Protein AF-0000000077594437 (afdb_homodimer)

Radius of gyration: 41.28 Å; Cα contacts (8 Å, |Δi|>4): 2287; chains: 2; bounding box: 110×115×77 Å

Solvent-accessible surface area (backbone atoms only — not comparable to full-atom values): 88871 Å² total; per-residue (Å²): 110,77,14,43,27,43,36,61,64,101,54,36,37,74,37,64,51,78,76,77,80,55,90,90,50,64,55,70,51,54,50,33,47,75,68,47,24,48,58,62,40,75,85,74,54,47,40,32,35,25,56,63,39,52,51,49,50,52,50,37,29,69,53,51,55,40,50,60,59,35,50,43,50,41,42,27,34,59,52,30,69,74,44,34,81,76,46,81,87,55,49,68,52,52,44,57,38,49,54,54,49,50,53,52,50,44,25,61,79,50,71,53,81,68,92,76,79,78,45,72,17,57,57,37,64,70,63,46,45,54,78,33,51,79,55,24,40,37,80,87,70,43,47,84,89,78,48,68,61,51,76,59,29,52,46,36,25,46,54,75,41,64,71,49,32,29,45,51,65,92,59,68,84,74,59,72,72,90,77,72,15,26,26,29,39,41,40,59,68,64,50,52,51,43,58,70,70,50,77,86,75,84,75,80,69,90,49,72,67,37,60,61,54,57,62,42,37,52,70,55,87,68,35,52,24,45,13,33,34,40,36,27,33,36,82,80,55,26,58,36,43,22,7,29,38,71,15,56,52,15,68,46,66,70,51,51,48,49,22,49,25,36,38,49,45,58,61,51,71,36,52,84,66,90,76,64,40,42,34,35,41,26,22,80,56,30,87,67,55,53,73,50,40,67,58,47,24,66,70,34,90,84,37,55,61,68,90,36,49,76,41,67,22,28,16,40,79,55,40,54,47,46,51,73,76,48,43,42,30,22,36,43,70,68,39,83,67,44,29,86,47,52,55,59,43,61,63,66,57,42,57,70,56,57,68,41,25,78,72,36,21,80,41,52,71,52,54,34,50,52,54,47,35,50,46,50,43,46,52,33,48,56,46,59,58,47,39,62,68,51,49,50,54,49,44,57,52,34,54,56,50,27,54,56,31,43,51,54,31,50,61,52,54,74,74,51,54,70,67,56,50,53,54,51,50,50,50,50,54,48,18,56,70,66,36,46,75,47,28,42,68,69,43,78,75,68,67,69,60,56,38,50,64,45,48,45,50,50,48,50,50,48,46,61,66,64,66,65,81,79,78,55,51,66,56,48,51,49,51,48,50,52,48,51,51,49,24,51,51,47,50,49,50,54,56,70,55,42,98,73,53,51,71,67,50,47,48,50,51,50,50,50,38,50,54,44,39,52,50,51,50,51,47,52,57,50,38,26,73,74,68,64,52,75,83,82,78,82,81,71,84,72,77,75,78,71,73,80,72,81,75,77,76,82,76,76,76,74,76,73,70,70,78,63,74,80,69,76,59,66,84,60,64,87,73,64,79,88,53,55,51,63,66,47,82,73,91,44,66,46,55,39,52,69,65,53,27,58,75,68,64,36,54,66,57,35,52,52,44,47,55,45,34,50,20,43,34,51,50,19,51,51,49,25,50,48,23,46,43,44,22,18,16,31,41,52,50,27,42,65,60,32,78,50,64,69,45,22,50,47,19,43,48,47,24,46,45,20,48,50,45,24,49,48,20,47,49,52,28,51,50,31,40,50,38,27,43,53,66,72,67,23,86,83,63,76,86,78,47,64,78,67,49,58,48,44,64,63,54,71,36,31,63,55,42,82,82,64,61,84,70,70,66,37,53,87,77,50,73,62,39,64,91,46,60,88,79,40,63,78,34,71,63,35,49,49,49,52,46,36,54,46,51,51,33,44,35,51,24,49,27,30,51,45,32,51,56,48,48,50,47,25,54,40,18,28,42,37,27,25,46,43,51,16,51,52,27,44,52,49,29,72,70,50,85,49,69,70,55,26,54,48,24,46,51,50,16,48,53,27,44,48,49,31,52,50,46,53,49,52,43,57,70,64,72,43,62,74,54,45,72,65,102,110,77,12,42,25,39,38,60,64,101,56,35,37,76,36,65,48,75,77,79,80,55,90,90,50,63,56,69,51,55,50,32,47,75,69,47,24,48,58,62,38,76,85,76,54,46,40,32,35,27,55,64,40,51,51,48,49,52,50,37,29,69,53,51,57,38,48,60,59,35,50,43,50,44,42,25,34,60,52,31,70,75,43,34,80,76,45,80,84,54,48,68,50,51,43,55,40,49,52,54,48,51,51,52,51,44,25,61,77,51,71,53,81,66,93,78,78,78,45,73,18,56,56,39,65,70,62,46,45,54,78,33,49,79,56,26,40,38,81,88,70,44,48,85,89,78,48,66,60,53,76,60,29,51,46,36,26,47,52,75,42,64,70,49,32,29,46,50,65,92,62,66,85,75,59,69,70,91,74,72,16,27,27,30,39,42,40,59,69,64,49,51,51,42,58,70,70,50,78,86,77,82,75,81,70,92,50,74,67,40,60,63,53,56,61,42,36,52,71,55,87,68,37,51,23,43,12,34,34,40,35,26,33,35,82,79,57,26,56,36,43,21,7,29,37,73,15,55,52,14,67,47,66,71,52,53,49,49,25,49,26,36,38,51,46,58,61,50,71,37,51,84,66,90,76,65,39,44,35,34,41,26,22,82,57,30,86,66,56,53,73,50,40,66,57,46,24,64,69,33,91,83,37,55,59,69,88,35,49,76,41,66,23,27,20,38,77,54,40,52,45,46,51,72,78,48,41,42,29,21,34,42,68,68,39,81,67,44,30,87,47,51,56,59,42,62,63,66,58,43,56,71,55,56,67,41,25,78,73,36,19,80,40,53,71,49,55,35,50,53,52,48,35,51,46,50,44,47,53,34,49,56,45,61,59,46,38,62,66,51,49,51,54,50,45,56,50,35,53,56,49,26,55,55,32,45,52,56,31,50,61,51,54,72,74,51,54,70,69,56,51,53,53,51,51,51,50,51,53,49,19,56,70,65,35,45,74,48,29,42,70,72,43,79,75,70,65,71,61,57,38,49,64,46,47,44,50,49,48,51,48,47,46,61,67,61,67,62,81,80,75,55,51,65,56,49,52,52,50,49,50,51,48,51,51,50,24,53,52,48,51,49,48,52,57,70,54,43,95,75,51,51,70,69,51,47,49,50,51,49,51,51,38,51,54,45,39,51,50,52,52,53,47,52,57,50,40,29,73,73,66,64,55,74,82,80,76,80,80,70,82,72,77,75,80,73,73,79,71,80,74,78,75,83,76,76,77,74,78,75,72,72,76,65,75,78,70,78,60,69,83,60,66,85,74,64,80,87,52,54,53,62,64,48,82,77,91,46,65,47,58,39,52,68,67,53,28,58,73,67,63,35,55,66,56,37,52,51,44,48,55,44,35,51,20,44,33,51,48,20,53,50,48,24,50,48,23,48,46,46,23,22,16,32,41,52,48,27,41,64,59,32,77,49,64,68,45,23,49,48,20,41,50,46,23,46,46,20,47,49,45,26,49,47,21,48,49,51,28,51,50,32,41,52,37,25,44,51,65,72,68,22,85,83,62,77,85,78,46,67,77,67,46,58,41,61,47,63,52,78,45,32,63,50,43,81,80,66,62,82,71,69,67,38,53,88,76,48,74,63,46,62,93,43,60,88,80,40,66,78,35,72,63,38,49,50,50,54,47,38,52,46,52,51,34,44,34,52,24,51,28,30,49,45,33,50,54,47,49,50,46,26,54,41,18,29,42,36,28,24,47,44,52,17,51,52,27,44,53,48,30,71,70,49,84,50,67,69,58,26,53,48,23,46,50,50,16,48,52,27,45,49,50,31,52,51,45,52,49,51,43,58,68,64,72,43,62,73,57,43,72,64,101

Secondary structure (DSSP, 8-state):
--EEEEE-SSS-EEEEE-----TT---HHHHHHHTTEEES-SSS-SEEEEHHHHHHHHHHHHHH---HHHHHHHHHHHH-SS-GGGS---HHHHHHHHHHHHHHHHHHHHT--SSS---TTTT----SSS--BTTTBSTTT--TTTS-GGGG--EEEEEEETT--EEPPS-GGGPPPS-SSSSSBPPHHHHHHHHHHS--------STTHHHHHHHT---TTEEE-EEEEEEETTTTEEEEEEEEEESSS--HHHHHHHHHHHHHHHHHT--SS--PPEEEEETTHHHHGGGHHHHHHH-TT----SSPEEEEB-HHHHTTS-HHHHHHHBGGG-TT-TT--S-HHHHHHHHHHTTHHHHTTS-HHHHHHHHHHHHHHHHHHHHHTHHHHHHHHHHHHHHHHHHHHHHHHHHHTTS-HHHHHHHHHHHHHHHHH-GGGGGGGS--------HHHHHHHHHHHHHHT-SS-TTHHHHHHHHHHHHHHHHHHHHHHHHH-SS--HHHHHHHHHHHHHHHHHHHHHHHHHHHHH--------------------------------------TT--S--SS--GGGPPP--GGGS-HHHHHHHT-HHHHHHHHHHHHHHHHHHHHHHHHHHHHHHHHIIIIITT--SHHHHHHHHHHHHHHHHHHHHHHHHHHHHHHHHHHTT--TTS----HHHHS--SSTTTSTT-S---S----HHHH--STTS-GGGTT-HHHHHHHHHHHHHHHHHHHHHHHHHHHHHHHHHHHHHHHHHHHHHHHHHHHH---HHHHHHHHHHHHHHHHHHHHHHHHHHHTT-HHHHHH-/--EEEEE-SSS-EEEEE-----TT---HHHHHHHTTEEES-SSS-SEEEEHHHHHHHHHHHHHH---HHHHHHHHHHHH-SS-GGGS---HHHHHHHHHHHHHHHHHHHHT--SSS---TTTT----SSS--BTTTBSTTT--TTTS-GGGG--EEEEEEETT--EEPPS-GGGPPPS-SSSSSBPPHHHHHHHHHHS--------SGGGHHHHHHT---TTEEE-EEEEEEETTTTEEEEEEEEEESSS--HHHHHHHHHHHHHHHHTT--SS--PPEEEEETTHHHHGGGHHHHHHH-TT----SSPEEEEB-HHHHTTS-HHHHHHHBGGG-TT-TT--S-HHHHHHHHHHTTHHHHTTS-HHHHHHHHHHHHHHHHHHHHHTHHHHHHHHHHHHHHHHHHHHHHHHHHHTTS-HHHHHHHHHHHHHHHHH-GGGGGGGS--------HHHHHHHHHHHHHHT-SS-TTHHHHHHHHHHHHHHHHHHHHHHHHH-SS--HHHHHHHHHHHHHHHHHHHHHHHHHHHHH--------------------------------------TT--S--SS--GGGPPP--GGGS-HHHHHHHT-HHHHHHHHHHHHHHHHHHHHHHHHHHHHHHHHIIIIITT--SHHHHHHHHHHHHHHHHHHHHHHHHHHHHHHHHHHTT-GGG-----HHHHS---HHHHSTT-S---S----HHHH--STTS-TTSTT-HHHHHHHHHHHHHHHHHHHHHHHHHHHHHHHHHHHHHHHHHHHHHHHHHHHH---HHHHHHHHHHHHHHHHHHHHHHHHHHHTT-HHHHHH-

Structure (mmCIF, N/CA/C/O backbone):
data_AF-0000000077594437-model_v1
#
loop_
_entity.id
_entity.type
_entity.pdbx_description
1 polymer 'CxC2-like cysteine cluster KDZ transposase-associated domain-containing protein'
#
loop_
_atom_site.group_PDB
_atom_site.id
_atom_site.type_symbol
_atom_site.label_atom_id
_atom_site.label_alt_id
_atom_site.label_comp_id
_atom_site.label_asym_id
_atom_site.label_entity_id
_atom_site.label_seq_id
_atom_site.pdbx_PDB_ins_code
_atom_site.Cartn_x
_atom_site.Cartn_y
_atom_site.Cartn_z
_atom_site.occupancy
_atom_site.B_iso_or_equiv
_atom_site.auth_seq_id
_atom_site.auth_comp_id
_atom_site.auth_asym_id
_atom_site.auth_atom_id
_atom_site.pdbx_PDB_model_num
ATOM 1 N N . MET A 1 1 ? 35.375 -21.266 16.438 1 21.23 1 MET A N 1
ATOM 2 C CA . MET A 1 1 ? 34.062 -20.688 16.219 1 21.23 1 MET A CA 1
ATOM 3 C C . MET A 1 1 ? 34.031 -19.891 14.914 1 21.23 1 MET A C 1
ATOM 5 O O . MET A 1 1 ? 34.875 -19.016 14.695 1 21.23 1 MET A O 1
ATOM 9 N N . ASP A 1 2 ? 33.562 -20.438 13.867 1 25.92 2 ASP A N 1
ATOM 10 C CA . ASP A 1 2 ? 33.594 -19.938 12.5 1 25.92 2 ASP A CA 1
ATOM 11 C C . ASP A 1 2 ? 32.594 -18.781 12.336 1 25.92 2 ASP A C 1
ATOM 13 O O . ASP A 1 2 ? 31.391 -18.969 12.453 1 25.92 2 ASP A O 1
ATOM 17 N N . SER A 1 3 ? 33 -17.609 12.938 1 31.64 3 SER A N 1
ATOM 18 C CA . SER A 1 3 ? 32.156 -16.438 12.875 1 31.64 3 SER A CA 1
ATOM 19 C C . SER A 1 3 ? 32.125 -15.836 11.469 1 31.64 3 SER A C 1
ATOM 21 O O . SER A 1 3 ? 33.156 -15.836 10.781 1 31.64 3 SER A O 1
ATOM 23 N N . SER A 1 4 ? 31.078 -15.859 10.812 1 34.09 4 SER A N 1
ATOM 24 C CA . SER A 1 4 ? 30.906 -15.297 9.477 1 34.09 4 SER A CA 1
ATOM 25 C C . SER A 1 4 ? 30.797 -13.781 9.516 1 34.09 4 SER A C 1
ATOM 27 O O . SER A 1 4 ? 30.125 -13.227 10.398 1 34.09 4 SER A O 1
ATOM 29 N N . LYS A 1 5 ? 31.859 -13.039 9.086 1 38.44 5 LYS A N 1
ATOM 30 C CA . LYS A 1 5 ? 31.922 -11.578 8.992 1 38.44 5 LYS A CA 1
ATOM 31 C C . LYS A 1 5 ? 31.312 -11.086 7.684 1 38.44 5 LYS A C 1
ATOM 33 O O . LYS A 1 5 ? 31.578 -11.641 6.617 1 38.44 5 LYS A O 1
ATOM 38 N N . ILE A 1 6 ? 30.25 -10.328 7.828 1 34.34 6 ILE A N 1
ATOM 39 C CA . ILE A 1 6 ? 29.766 -9.664 6.621 1 34.34 6 ILE A CA 1
ATOM 40 C C . ILE A 1 6 ? 30.312 -8.242 6.559 1 34.34 6 ILE A C 1
ATOM 42 O O . ILE A 1 6 ? 30.078 -7.445 7.473 1 34.34 6 ILE A O 1
ATOM 46 N N . ALA A 1 7 ? 31.453 -7.953 5.992 1 31.8 7 ALA A N 1
ATOM 47 C CA . ALA A 1 7 ? 32.062 -6.633 5.914 1 31.8 7 ALA A CA 1
ATOM 48 C C . ALA A 1 7 ? 31.656 -5.906 4.637 1 31.8 7 ALA A C 1
ATOM 50 O O . ALA A 1 7 ? 31.438 -6.539 3.598 1 31.8 7 ALA A O 1
ATOM 51 N N . ALA A 1 8 ? 31.172 -4.742 4.77 1 35.47 8 ALA A N 1
ATOM 52 C CA . ALA A 1 8 ? 30.766 -3.832 3.697 1 35.47 8 ALA A CA 1
ATOM 53 C C . ALA A 1 8 ? 31.969 -3.434 2.842 1 35.47 8 ALA A C 1
ATOM 55 O O . ALA A 1 8 ? 31.875 -2.535 2.002 1 35.47 8 ALA A O 1
ATOM 56 N N . TRP A 1 9 ? 33.094 -3.826 3.092 1 28.55 9 TRP A N 1
ATOM 57 C CA . TRP A 1 9 ? 34.188 -3.295 2.264 1 28.55 9 TRP A CA 1
ATOM 58 C C . TRP A 1 9 ? 34.156 -3.898 0.865 1 28.55 9 TRP A C 1
ATOM 60 O O . TRP A 1 9 ? 34.094 -5.121 0.712 1 28.55 9 TRP A O 1
ATOM 70 N N . MET A 1 10 ? 34.156 -3.084 -0.441 1 36.06 10 MET A N 1
ATOM 71 C CA . MET A 1 10 ? 34.094 -3.148 -1.898 1 36.06 10 MET A CA 1
ATOM 72 C C . MET A 1 10 ? 33.062 -4.164 -2.367 1 36.06 10 MET A C 1
ATOM 74 O O . MET A 1 10 ? 32.312 -3.906 -3.314 1 36.06 10 MET A O 1
ATOM 78 N N . ASN A 1 11 ? 33.344 -5.547 -1.773 1 35.16 11 ASN A N 1
ATOM 79 C CA . ASN A 1 11 ? 32.562 -6.723 -2.133 1 35.16 11 ASN A CA 1
ATOM 80 C C . ASN A 1 11 ? 31.891 -7.344 -0.912 1 35.16 11 ASN A C 1
ATOM 82 O O . ASN A 1 11 ? 32.562 -7.645 0.083 1 35.16 11 ASN A O 1
ATOM 86 N N . TRP A 1 12 ? 30.797 -6.895 -0.464 1 40.28 12 TRP A N 1
ATOM 87 C CA . TRP A 1 12 ? 29.969 -7.414 0.622 1 40.28 12 TRP A CA 1
ATOM 88 C C . TRP A 1 12 ? 30.109 -8.93 0.741 1 40.28 12 TRP A C 1
ATOM 90 O O . TRP A 1 12 ? 29.719 -9.664 -0.163 1 40.28 12 TRP A O 1
ATOM 100 N N . ALA A 1 13 ? 31.359 -9.344 1.386 1 40.38 13 ALA A N 1
ATOM 101 C CA . ALA A 1 13 ? 31.562 -10.789 1.467 1 40.38 13 ALA A CA 1
ATOM 102 C C . ALA A 1 13 ? 31.438 -11.281 2.906 1 40.38 13 ALA A C 1
ATOM 104 O O . ALA A 1 13 ? 31.672 -10.523 3.85 1 40.38 13 ALA A O 1
ATOM 105 N N . LEU A 1 14 ? 30.75 -12.297 3.234 1 41.56 14 LEU A N 1
ATOM 106 C CA . LEU A 1 14 ? 30.703 -13.031 4.492 1 41.56 14 LEU A CA 1
ATOM 107 C C . LEU A 1 14 ? 32.062 -13.68 4.801 1 41.56 14 LEU A C 1
ATOM 109 O O . LEU A 1 14 ? 32.656 -14.328 3.936 1 41.56 14 LEU A O 1
ATOM 113 N N . PHE A 1 15 ? 32.875 -13.086 5.902 1 43.16 15 PHE A N 1
ATOM 114 C CA . PHE A 1 15 ? 34.156 -13.734 6.246 1 43.16 15 PHE A CA 1
ATOM 115 C C . PHE A 1 15 ? 34.062 -14.367 7.629 1 43.16 15 PHE A C 1
ATOM 117 O O . PHE A 1 15 ? 33.25 -13.945 8.469 1 43.16 15 PHE A O 1
ATOM 124 N N . SER A 1 16 ? 34.625 -15.594 7.785 1 41.72 16 SER A N 1
ATOM 125 C CA . SER A 1 16 ? 34.812 -16.25 9.07 1 41.72 16 SER A CA 1
ATOM 126 C C . SER A 1 16 ? 35.938 -15.602 9.867 1 41.72 16 SER A C 1
ATOM 128 O O . SER A 1 16 ? 37 -15.297 9.312 1 41.72 16 SER A O 1
ATOM 130 N N . ILE A 1 17 ? 35.719 -14.914 10.977 1 47.19 17 ILE A N 1
ATOM 131 C CA . ILE A 1 17 ? 36.781 -14.328 11.781 1 47.19 17 ILE A CA 1
ATOM 132 C C . ILE A 1 17 ? 37.125 -15.25 12.953 1 47.19 17 ILE A C 1
ATOM 134 O O . ILE A 1 17 ? 36.219 -15.812 13.586 1 47.19 17 ILE A O 1
ATOM 138 N N . LEU A 1 18 ? 38.375 -15.766 13.141 1 43.53 18 LEU A N 1
ATOM 139 C CA . LEU A 1 18 ? 38.875 -16.531 14.281 1 43.53 18 LEU A CA 1
ATOM 140 C C . LEU A 1 18 ? 39.281 -15.594 15.422 1 43.53 18 LEU A C 1
ATOM 142 O O . LEU A 1 18 ? 40.031 -14.656 15.219 1 43.53 18 LEU A O 1
ATOM 146 N N . ALA A 1 19 ? 38.438 -15.531 16.438 1 48.78 19 ALA A N 1
ATOM 147 C CA . ALA A 1 19 ? 38.75 -14.766 17.641 1 48.78 19 ALA A CA 1
ATOM 148 C C . ALA A 1 19 ? 40 -15.297 18.312 1 48.78 19 ALA A C 1
ATOM 150 O O . ALA A 1 19 ? 40.281 -16.5 18.266 1 48.78 19 ALA A O 1
ATOM 151 N N . MET A 1 20 ? 40.875 -14.461 18.609 1 47.28 20 MET A N 1
ATOM 152 C CA . MET A 1 20 ? 42.125 -14.836 19.297 1 47.28 20 MET A CA 1
ATOM 153 C C . MET A 1 20 ? 41.844 -15.32 20.703 1 47.28 20 MET A C 1
ATOM 155 O O . MET A 1 20 ? 41.094 -14.688 21.453 1 47.28 20 MET A O 1
ATOM 159 N N . LEU A 1 21 ? 41.906 -16.609 21 1 47.66 21 LEU A N 1
ATOM 160 C CA . LEU A 1 21 ? 41.844 -17.266 22.312 1 47.66 21 LEU A CA 1
ATOM 161 C C . LEU A 1 21 ? 43.094 -16.984 23.125 1 47.66 21 LEU A C 1
ATOM 163 O O . LEU A 1 21 ? 43.656 -17.891 23.766 1 47.66 21 LEU A O 1
ATOM 167 N N . CYS A 1 22 ? 43.656 -15.859 22.922 1 45.41 22 CYS A N 1
ATOM 168 C CA . CYS A 1 22 ? 44.812 -15.773 23.828 1 45.41 22 CYS A CA 1
ATOM 169 C C . CYS A 1 22 ? 44.344 -15.641 25.266 1 45.41 22 CYS A C 1
ATOM 171 O O . CYS A 1 22 ? 43.188 -15.242 25.531 1 45.41 22 CYS A O 1
ATOM 173 N N . GLU A 1 23 ? 45.031 -16.125 26.328 1 51.06 23 GLU A N 1
ATOM 174 C CA . GLU A 1 23 ? 44.844 -16.25 27.766 1 51.06 23 GLU A CA 1
ATOM 175 C C . GLU A 1 23 ? 44.25 -14.969 28.344 1 51.06 23 GLU A C 1
ATOM 177 O O . GLU A 1 23 ? 43.375 -15.031 29.203 1 51.06 23 GLU A O 1
ATOM 182 N N . ASN A 1 24 ? 44.875 -13.805 28.312 1 50.34 24 ASN A N 1
ATOM 183 C CA . ASN A 1 24 ? 44.438 -12.555 28.938 1 50.34 24 ASN A CA 1
ATOM 184 C C . ASN A 1 24 ? 43.5 -11.773 28.016 1 50.34 24 ASN A C 1
ATOM 186 O O . ASN A 1 24 ? 43.469 -10.547 28.062 1 50.34 24 ASN A O 1
ATOM 190 N N . HIS A 1 25 ? 42.812 -12.547 27.297 1 58.78 25 HIS A N 1
ATOM 191 C CA . HIS A 1 25 ? 42.094 -11.852 26.25 1 58.78 25 HIS A CA 1
ATOM 192 C C . HIS A 1 25 ? 40.781 -11.289 26.766 1 58.78 25 HIS A C 1
ATOM 194 O O . HIS A 1 25 ? 40.188 -11.82 27.703 1 58.78 25 HIS A O 1
ATOM 200 N N . LYS A 1 26 ? 40.562 -9.984 26.578 1 66.75 26 LYS A N 1
ATOM 201 C CA . LYS A 1 26 ? 39.281 -9.352 26.828 1 66.75 26 LYS A CA 1
ATOM 202 C C . LYS A 1 26 ? 38.125 -10.211 26.297 1 66.75 26 LYS A C 1
ATOM 204 O O . LYS A 1 26 ? 38.375 -11.18 25.562 1 66.75 26 LYS A O 1
ATOM 209 N N . SER A 1 27 ? 37.062 -10.102 27.016 1 74.12 27 SER A N 1
ATOM 210 C CA . SER A 1 27 ? 35.875 -10.844 26.578 1 74.12 27 SER A CA 1
ATOM 211 C C . SER A 1 27 ? 35.75 -10.82 25.062 1 74.12 27 SER A C 1
ATOM 213 O O . SER A 1 27 ? 36.188 -9.867 24.406 1 74.12 27 SER A O 1
ATOM 215 N N . HIS A 1 28 ? 35.406 -11.922 24.562 1 74.06 28 HIS A N 1
ATOM 216 C CA . HIS A 1 28 ? 35.219 -12.016 23.125 1 74.06 28 HIS A CA 1
ATOM 217 C C . HIS A 1 28 ? 34.406 -10.836 22.594 1 74.06 28 HIS A C 1
ATOM 219 O O . HIS A 1 28 ? 34.688 -10.312 21.516 1 74.06 28 HIS A O 1
ATOM 225 N N . TYR A 1 29 ? 33.562 -10.453 23.406 1 76.25 29 TYR A N 1
ATOM 226 C CA . TYR A 1 29 ? 32.719 -9.336 23.047 1 76.25 29 TYR A CA 1
ATOM 227 C C . TYR A 1 29 ? 33.531 -8.047 22.891 1 76.25 29 TYR A C 1
ATOM 229 O O . TYR A 1 29 ? 33.375 -7.324 21.906 1 76.25 29 TYR A O 1
ATOM 237 N N . THR A 1 30 ? 34.406 -7.848 23.719 1 77.94 30 THR A N 1
ATOM 238 C CA . THR A 1 30 ? 35.188 -6.629 23.719 1 77.94 30 THR A CA 1
ATOM 239 C C . THR A 1 30 ? 36.219 -6.637 22.578 1 77.94 30 THR A C 1
ATOM 241 O O . THR A 1 30 ? 36.469 -5.598 21.969 1 77.94 30 THR A O 1
ATOM 244 N N . GLN A 1 31 ? 36.656 -7.762 22.297 1 78.06 31 GLN A N 1
ATOM 245 C CA . GLN A 1 31 ? 37.625 -7.887 21.219 1 78.06 31 GLN A CA 1
ATOM 246 C C . GLN A 1 31 ? 37 -7.574 19.875 1 78.06 31 GLN A C 1
ATOM 248 O O . GLN A 1 31 ? 37.594 -6.895 19.031 1 78.06 31 GLN A O 1
ATOM 253 N N . LEU A 1 32 ? 35.844 -8.062 19.766 1 81.81 32 LEU A N 1
ATOM 254 C CA . LEU A 1 32 ? 35.125 -7.852 18.516 1 81.81 32 LEU A CA 1
ATOM 255 C C . LEU A 1 32 ? 34.781 -6.379 18.328 1 81.81 32 LEU A C 1
ATOM 257 O O . LEU A 1 32 ? 34.969 -5.82 17.234 1 81.81 32 LEU A O 1
ATOM 261 N N . LEU A 1 33 ? 34.438 -5.727 19.359 1 81 33 LEU A N 1
ATOM 262 C CA . LEU A 1 33 ? 34.094 -4.316 19.281 1 81 33 LEU A CA 1
ATOM 263 C C . LEU A 1 33 ? 35.312 -3.455 18.969 1 81 33 LEU A C 1
ATOM 265 O O . LEU A 1 33 ? 35.219 -2.48 18.219 1 81 33 LEU A O 1
ATOM 269 N N . GLN A 1 34 ? 36.375 -3.889 19.469 1 78.38 34 GLN A N 1
ATOM 270 C CA . GLN A 1 34 ? 37.625 -3.154 19.203 1 78.38 34 GLN A CA 1
ATOM 271 C C . GLN A 1 34 ? 38.031 -3.297 17.75 1 78.38 34 GLN A C 1
ATOM 273 O O . GLN A 1 34 ? 38.688 -2.398 17.188 1 78.38 34 GLN A O 1
ATOM 278 N N . ALA A 1 35 ? 37.625 -4.422 17.234 1 78.56 35 ALA A N 1
ATOM 279 C CA . ALA A 1 35 ? 37.906 -4.664 15.82 1 78.56 35 ALA A CA 1
ATOM 280 C C . ALA A 1 35 ? 36.844 -4.062 14.93 1 78.56 35 ALA A C 1
ATOM 282 O O . ALA A 1 35 ? 36.812 -4.281 13.711 1 78.56 35 ALA A O 1
ATOM 283 N N . ARG A 1 36 ? 35.906 -3.373 15.492 1 82.56 36 ARG A N 1
ATOM 284 C CA . ARG A 1 36 ? 34.812 -2.695 14.805 1 82.56 36 ARG A CA 1
ATOM 285 C C . ARG A 1 36 ? 33.812 -3.699 14.234 1 82.56 36 ARG A C 1
ATOM 287 O O . ARG A 1 36 ? 33.312 -3.535 13.109 1 82.56 36 ARG A O 1
ATOM 294 N N . LEU A 1 37 ? 33.781 -4.812 15.07 1 85.06 37 LEU A N 1
ATOM 295 C CA . LEU A 1 37 ? 32.781 -5.832 14.766 1 85.06 37 LEU A CA 1
ATOM 296 C C . LEU A 1 37 ? 31.734 -5.91 15.875 1 85.06 37 LEU A C 1
ATOM 298 O O . LEU A 1 37 ? 32.062 -6.062 17.047 1 85.06 37 LEU A O 1
ATOM 302 N N . PHE A 1 38 ? 30.5 -5.805 15.453 1 85.5 38 PHE A N 1
ATOM 303 C CA . PHE A 1 38 ? 29.406 -5.883 16.422 1 85.5 38 PHE A CA 1
ATOM 304 C C . PHE A 1 38 ? 28.891 -7.312 16.516 1 85.5 38 PHE A C 1
ATOM 306 O O . PHE A 1 38 ? 28.297 -7.836 15.57 1 85.5 38 PHE A O 1
ATOM 313 N N . PRO A 1 39 ? 29.094 -7.863 17.641 1 80.56 39 PRO A N 1
ATOM 314 C CA . PRO A 1 39 ? 28.672 -9.258 17.797 1 80.56 39 PRO A CA 1
ATOM 315 C C . PRO A 1 39 ? 27.172 -9.422 17.969 1 80.56 39 PRO A C 1
ATOM 317 O O . PRO A 1 39 ? 26.5 -8.523 18.5 1 80.56 39 PRO A O 1
ATOM 320 N N . THR A 1 40 ? 26.562 -10.57 17.562 1 79.94 40 THR A N 1
ATOM 321 C CA . THR A 1 40 ? 25.125 -10.828 17.641 1 79.94 40 THR A CA 1
ATOM 322 C C . THR A 1 40 ? 24.734 -11.297 19.031 1 79.94 40 THR A C 1
ATOM 324 O O . THR A 1 40 ? 23.578 -11.188 19.422 1 79.94 40 THR A O 1
ATOM 327 N N . THR A 1 41 ? 25.688 -11.977 19.672 1 75.75 41 THR A N 1
ATOM 328 C CA . THR A 1 41 ? 25.438 -12.414 21.047 1 75.75 41 THR A CA 1
ATOM 329 C C . THR A 1 41 ? 26.609 -12.047 21.953 1 75.75 41 THR A C 1
ATOM 331 O O . THR A 1 41 ? 27.734 -11.867 21.484 1 75.75 41 THR A O 1
ATOM 334 N N . SER A 1 42 ? 26.297 -11.828 23.219 1 70.06 42 SER A N 1
ATOM 335 C CA . SER A 1 42 ? 27.312 -11.391 24.156 1 70.06 42 SER A CA 1
ATOM 336 C C . SER A 1 42 ? 28.125 -12.562 24.688 1 70.06 42 SER A C 1
ATOM 338 O O . SER A 1 42 ? 29.312 -12.414 25.016 1 70.06 42 SER A O 1
ATOM 340 N N . ASP A 1 43 ? 27.5 -13.695 24.781 1 69.94 43 ASP A N 1
ATOM 341 C CA . ASP A 1 43 ? 28.172 -14.797 25.484 1 69.94 43 ASP A CA 1
ATOM 342 C C . ASP A 1 43 ? 29.016 -15.617 24.5 1 69.94 43 ASP A C 1
ATOM 344 O O . ASP A 1 43 ? 30.219 -15.828 24.734 1 69.94 43 ASP A O 1
ATOM 348 N N . GLN A 1 44 ? 28.391 -16.156 23.422 1 71.56 44 GLN A N 1
ATOM 349 C CA . GLN A 1 44 ? 29.094 -16.969 22.438 1 71.56 44 GLN A CA 1
ATOM 350 C C . GLN A 1 44 ? 28.734 -16.547 21.016 1 71.56 44 GLN A C 1
ATOM 352 O O . GLN A 1 44 ? 27.984 -17.234 20.328 1 71.56 44 GLN A O 1
ATOM 357 N N . PRO A 1 45 ? 29.531 -15.352 20.703 1 75.94 45 PRO A N 1
ATOM 358 C CA . PRO A 1 45 ? 29.156 -14.852 19.375 1 75.94 45 PRO A CA 1
ATOM 359 C C . PRO A 1 45 ? 29.625 -15.766 18.25 1 75.94 45 PRO A C 1
ATOM 361 O O . PRO A 1 45 ? 30.797 -16.188 18.234 1 75.94 45 PRO A O 1
ATOM 364 N N . SER A 1 46 ? 28.703 -16.234 17.3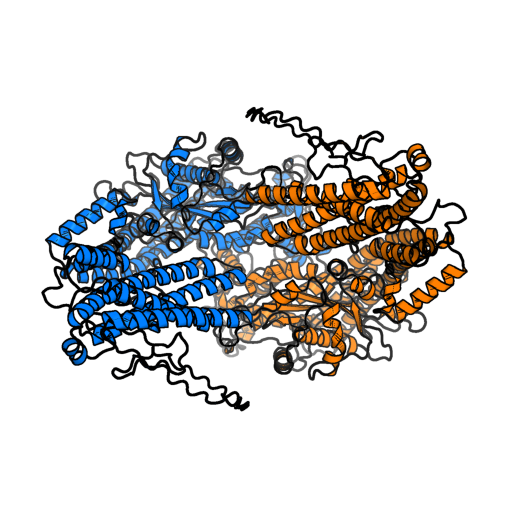75 1 75.62 46 SER A N 1
ATOM 365 C CA . SER A 1 46 ? 29.031 -17.031 16.188 1 75.62 46 SER A CA 1
ATOM 366 C C . SER A 1 46 ? 28.984 -16.188 14.922 1 75.62 46 SER A C 1
ATOM 368 O O . SER A 1 46 ? 29.516 -16.578 13.891 1 75.62 46 SER A O 1
ATOM 370 N N . THR A 1 47 ? 28.375 -15.031 15.016 1 82.25 47 THR A N 1
ATOM 371 C CA . THR A 1 47 ? 28.219 -14.133 13.883 1 82.25 47 THR A CA 1
ATOM 372 C C . THR A 1 47 ? 28.438 -12.68 14.305 1 82.25 47 THR A C 1
ATOM 374 O O . THR A 1 47 ? 28.078 -12.297 15.422 1 82.25 47 THR A O 1
ATOM 377 N N . ALA A 1 48 ? 29.203 -11.883 13.531 1 86.44 48 ALA A N 1
ATOM 378 C CA . ALA A 1 48 ? 29.406 -10.461 13.789 1 86.44 48 ALA A CA 1
ATOM 379 C C . ALA A 1 48 ? 29.297 -9.648 12.5 1 86.44 48 ALA A C 1
ATOM 381 O O . ALA A 1 48 ? 29.531 -10.172 11.406 1 86.44 48 ALA A O 1
ATOM 382 N N . PHE A 1 49 ? 28.828 -8.469 12.633 1 87.75 49 PHE A N 1
ATOM 383 C CA . PHE A 1 49 ? 28.719 -7.562 11.492 1 87.75 49 PHE A CA 1
ATOM 384 C C . PHE A 1 49 ? 29.594 -6.332 11.695 1 87.75 49 PHE A C 1
ATOM 386 O O . PHE A 1 49 ? 29.828 -5.902 12.828 1 87.75 49 PHE A O 1
ATOM 393 N N . THR A 1 50 ? 30.125 -5.781 10.664 1 87.62 50 THR A N 1
ATOM 394 C CA . THR A 1 50 ? 30.906 -4.551 10.758 1 87.62 50 THR A CA 1
ATOM 395 C C . THR A 1 50 ? 30 -3.359 11.047 1 87.62 50 THR A C 1
ATOM 397 O O . THR A 1 50 ? 28.812 -3.385 10.719 1 87.62 50 THR A O 1
ATOM 400 N N . PHE A 1 51 ? 30.531 -2.285 11.586 1 88.19 51 PHE A N 1
ATOM 401 C CA . PHE A 1 51 ? 29.781 -1.069 11.875 1 88.19 51 PHE A CA 1
ATOM 402 C C . PHE A 1 51 ? 29.312 -0.398 10.586 1 88.19 51 PHE A C 1
ATOM 404 O O . PHE A 1 51 ? 28.25 0.22 10.555 1 88.19 51 PHE A O 1
ATOM 411 N N . GLU A 1 52 ? 30.062 -0.586 9.547 1 87.31 52 GLU A N 1
ATOM 412 C CA . GLU A 1 52 ? 29.719 0.016 8.266 1 87.31 52 GLU A CA 1
ATOM 413 C C . GLU A 1 52 ? 28.453 -0.598 7.688 1 87.31 52 GLU A C 1
ATOM 415 O O . GLU A 1 52 ? 27.625 0.107 7.105 1 87.31 52 GLU A O 1
ATOM 420 N N . VAL A 1 53 ? 28.344 -1.903 7.875 1 90.25 53 VAL A N 1
ATOM 421 C CA . VAL A 1 53 ? 27.156 -2.596 7.383 1 90.25 53 VAL A CA 1
ATOM 422 C C . VAL A 1 53 ? 25.938 -2.148 8.172 1 90.25 53 VAL A C 1
ATOM 424 O O . VAL A 1 53 ? 24.859 -1.936 7.602 1 90.25 53 VAL A O 1
ATOM 427 N N . LEU A 1 54 ? 26.125 -1.956 9.43 1 92 54 LEU A N 1
ATOM 428 C CA . LEU A 1 54 ? 25.016 -1.556 10.289 1 92 54 LEU A CA 1
ATOM 429 C C . LEU A 1 54 ? 24.625 -0.109 10.016 1 92 54 LEU A C 1
ATOM 431 O O . LEU A 1 54 ? 23.438 0.222 10.023 1 92 54 LEU A O 1
ATOM 435 N N . ASP A 1 55 ? 25.609 0.713 9.742 1 91.94 55 ASP A N 1
ATOM 436 C CA . ASP A 1 55 ? 25.328 2.098 9.367 1 91.94 55 ASP A CA 1
ATOM 437 C C . ASP A 1 55 ? 24.562 2.17 8.055 1 91.94 55 ASP A C 1
ATOM 439 O O . ASP A 1 55 ? 23.609 2.949 7.922 1 91.94 55 ASP A O 1
ATOM 443 N N . GLU A 1 56 ? 25 1.345 7.152 1 91.5 56 GLU A N 1
ATOM 444 C CA . GLU A 1 56 ? 24.344 1.315 5.848 1 91.5 56 GLU A CA 1
ATOM 445 C C . GLU A 1 56 ? 22.906 0.829 5.965 1 91.5 56 GLU A C 1
ATOM 447 O O . GLU A 1 56 ? 22 1.396 5.348 1 91.5 56 GLU A O 1
ATOM 452 N N . LEU A 1 57 ? 22.734 -0.233 6.73 1 93.75 57 LEU A N 1
ATOM 453 C CA . LEU A 1 57 ? 21.406 -0.768 6.93 1 93.75 57 LEU A CA 1
ATOM 454 C C . LEU A 1 57 ? 20.484 0.275 7.566 1 93.75 57 LEU A C 1
ATOM 456 O O . LEU A 1 57 ? 19.344 0.449 7.141 1 93.75 57 LEU A O 1
ATOM 460 N N . HIS A 1 58 ? 20.984 0.955 8.523 1 94 58 HIS A N 1
ATOM 461 C CA . HIS A 1 58 ? 20.188 1.971 9.211 1 94 58 HIS A CA 1
ATOM 462 C C . HIS A 1 58 ? 19.797 3.102 8.266 1 94 58 HIS A C 1
ATOM 464 O O . HIS A 1 58 ? 18.641 3.523 8.25 1 94 58 HIS A O 1
ATOM 470 N N . LEU A 1 59 ? 20.734 3.559 7.508 1 93.06 59 LEU A N 1
ATOM 471 C CA . LEU A 1 59 ? 20.469 4.652 6.582 1 93.06 59 LEU A CA 1
ATOM 472 C C . LEU A 1 59 ? 19.484 4.23 5.5 1 93.06 59 LEU A C 1
ATOM 474 O O . LEU A 1 59 ? 18.625 5.016 5.098 1 93.06 59 LEU A O 1
ATOM 478 N N . GLN A 1 60 ? 19.672 3.004 5.008 1 93.88 60 GLN A N 1
ATOM 479 C CA . GLN A 1 60 ? 18.734 2.488 4.012 1 93.88 60 GLN A CA 1
ATOM 480 C C . GLN A 1 60 ? 17.328 2.369 4.582 1 93.88 60 GLN A C 1
ATOM 482 O O . GLN A 1 60 ? 16.344 2.57 3.871 1 93.88 60 GLN A O 1
ATOM 487 N N . HIS A 1 61 ? 17.281 2.062 5.793 1 93.69 61 HIS A N 1
ATOM 488 C CA . HIS A 1 61 ? 15.984 1.924 6.445 1 93.69 61 HIS A CA 1
ATOM 489 C C . HIS A 1 61 ? 15.266 3.268 6.539 1 93.69 61 HIS A C 1
ATOM 491 O O . HIS A 1 61 ? 14.062 3.355 6.273 1 93.69 61 HIS A O 1
ATOM 497 N N . ILE A 1 62 ? 15.93 4.262 6.879 1 92.75 62 ILE A N 1
ATOM 498 C CA . ILE A 1 62 ? 15.281 5.547 7.145 1 92.75 62 ILE A CA 1
ATOM 499 C C . ILE A 1 62 ? 15.055 6.289 5.828 1 92.75 62 ILE A C 1
ATOM 501 O O . ILE A 1 62 ? 14.062 7 5.676 1 92.75 62 ILE A O 1
ATOM 505 N N . GLU A 1 63 ? 15.922 6.094 4.848 1 92.25 63 GLU A N 1
ATOM 506 C CA . GLU A 1 63 ? 15.797 6.844 3.598 1 92.25 63 GLU A CA 1
ATOM 507 C C . GLU A 1 63 ? 14.992 6.066 2.562 1 92.25 63 GLU A C 1
ATOM 509 O O . GLU A 1 63 ? 14.203 6.648 1.817 1 92.25 63 GLU A O 1
ATOM 514 N N . CYS A 1 64 ? 15.258 4.789 2.498 1 92.56 64 CYS A N 1
ATOM 515 C CA . CYS A 1 64 ? 14.656 3.988 1.438 1 92.56 64 CYS A CA 1
ATOM 516 C C . CYS A 1 64 ? 13.602 3.045 2.004 1 92.56 64 CYS A C 1
ATOM 518 O O . CYS A 1 64 ? 12.922 2.344 1.251 1 92.56 64 CYS A O 1
ATOM 520 N N . LYS A 1 65 ? 13.453 2.979 3.254 1 92 65 LYS A N 1
ATOM 521 C CA . LYS A 1 65 ? 12.461 2.146 3.938 1 92 65 LYS A CA 1
ATOM 522 C C . LYS A 1 65 ? 12.719 0.665 3.676 1 92 65 LYS A C 1
ATOM 524 O O . LYS A 1 65 ? 11.773 -0.125 3.58 1 92 65 LYS A O 1
ATOM 529 N N . THR A 1 66 ? 14.023 0.341 3.559 1 92.62 66 THR A N 1
ATOM 530 C CA . THR A 1 66 ? 14.43 -1.041 3.326 1 92.62 66 THR A CA 1
ATOM 531 C C . THR A 1 66 ? 14.383 -1.844 4.621 1 92.62 66 THR A C 1
ATOM 533 O O . THR A 1 66 ? 14.922 -1.41 5.645 1 92.62 66 THR A O 1
ATOM 536 N N . VAL A 1 67 ? 13.812 -2.986 4.535 1 90.5 67 VAL A N 1
ATOM 537 C CA . VAL A 1 67 ? 13.742 -3.863 5.699 1 90.5 67 VAL A CA 1
ATOM 538 C C . VAL A 1 67 ? 15.016 -4.699 5.797 1 90.5 67 VAL A C 1
ATOM 540 O O . VAL A 1 67 ? 15.75 -4.84 4.816 1 90.5 67 VAL A O 1
ATOM 543 N N . SER A 1 68 ? 15.234 -5.211 6.988 1 91.75 68 SER A N 1
ATOM 544 C CA . SER A 1 68 ? 16.469 -5.953 7.246 1 91.75 68 SER A CA 1
ATOM 545 C C . SER A 1 68 ? 16.547 -7.203 6.379 1 91.75 68 SER A C 1
ATOM 547 O O . SER A 1 68 ? 17.625 -7.578 5.922 1 91.75 68 SER A O 1
ATOM 549 N N . SER A 1 69 ? 15.453 -7.832 6.133 1 90.69 69 SER A N 1
ATOM 550 C CA . SER A 1 69 ? 15.453 -9.055 5.332 1 90.69 69 SER A CA 1
ATOM 551 C C . SER A 1 69 ? 15.852 -8.773 3.889 1 90.69 69 SER A C 1
ATOM 553 O O . SER A 1 69 ? 16.641 -9.516 3.299 1 90.69 69 SER A O 1
ATOM 555 N N . ASN A 1 70 ? 15.328 -7.699 3.326 1 91.88 70 ASN A N 1
ATOM 556 C CA . ASN A 1 70 ? 15.68 -7.324 1.962 1 91.88 70 ASN A CA 1
ATOM 557 C C . ASN A 1 70 ? 17.141 -6.883 1.862 1 91.88 70 ASN A C 1
ATOM 559 O O . ASN A 1 70 ? 17.812 -7.16 0.864 1 91.88 70 ASN A O 1
ATOM 563 N N . PHE A 1 71 ? 17.562 -6.184 2.854 1 93.56 71 PHE A N 1
ATOM 564 C CA . PHE A 1 71 ? 18.953 -5.754 2.871 1 93.56 71 PHE A CA 1
ATOM 565 C C . PHE A 1 71 ? 19.891 -6.957 2.895 1 93.56 71 PHE A C 1
ATOM 567 O O . PHE A 1 71 ? 20.922 -6.965 2.213 1 93.56 71 PHE A O 1
ATOM 574 N N . TYR A 1 72 ? 19.5 -7.922 3.707 1 92.69 72 TYR A N 1
ATOM 575 C CA . TYR A 1 72 ? 20.328 -9.117 3.768 1 92.69 72 TYR A CA 1
ATOM 576 C C . TYR A 1 72 ? 20.312 -9.859 2.436 1 92.69 72 TYR A C 1
ATOM 578 O O . TYR A 1 72 ? 21.328 -10.422 2.023 1 92.69 72 TYR A O 1
ATOM 586 N N . SER A 1 73 ? 19.156 -9.867 1.809 1 92 73 SER A N 1
ATOM 587 C CA . SER A 1 73 ? 19.094 -10.461 0.478 1 92 73 SER A CA 1
ATOM 588 C C . SER A 1 73 ? 20.016 -9.734 -0.5 1 92 73 SER A C 1
ATOM 590 O O . SER A 1 73 ? 20.609 -10.359 -1.377 1 92 73 SER A O 1
ATOM 592 N N . LEU A 1 74 ? 20.031 -8.43 -0.357 1 92.19 74 LEU A N 1
ATOM 593 C CA . LEU A 1 74 ? 20.938 -7.625 -1.162 1 92.19 74 LEU A CA 1
ATOM 594 C C . LEU A 1 74 ? 22.391 -8.023 -0.902 1 92.19 74 LEU A C 1
ATOM 596 O O . LEU A 1 74 ? 23.172 -8.18 -1.842 1 92.19 74 LEU A O 1
ATOM 600 N N . LEU A 1 75 ? 22.719 -8.25 0.374 1 90.44 75 LEU A N 1
ATOM 601 C CA . LEU A 1 75 ? 24.078 -8.656 0.745 1 90.44 75 LEU A CA 1
ATOM 602 C C . LEU A 1 75 ? 24.406 -10.031 0.175 1 90.44 75 LEU A C 1
ATOM 604 O O . LEU A 1 75 ? 25.531 -10.266 -0.271 1 90.44 75 LEU A O 1
ATOM 608 N N . ARG A 1 76 ? 23.438 -10.898 0.183 1 90.19 76 ARG A N 1
ATOM 609 C CA . ARG A 1 76 ? 23.641 -12.242 -0.363 1 90.19 76 ARG A CA 1
ATOM 610 C C . ARG A 1 76 ? 23.922 -12.18 -1.862 1 90.19 76 ARG A C 1
ATOM 612 O O . ARG A 1 76 ? 24.812 -12.859 -2.359 1 90.19 76 ARG A O 1
ATOM 619 N N . ARG A 1 77 ? 23.172 -11.367 -2.547 1 90.06 77 ARG A N 1
ATOM 620 C CA . ARG A 1 77 ? 23.344 -11.242 -3.992 1 90.06 77 ARG A CA 1
ATOM 621 C C . ARG A 1 77 ? 24.672 -10.602 -4.344 1 90.06 77 ARG A C 1
ATOM 623 O O . ARG A 1 77 ? 25.312 -10.969 -5.336 1 90.06 77 ARG A O 1
ATOM 630 N N . LYS A 1 78 ? 25.062 -9.664 -3.52 1 87.62 78 LYS A N 1
ATOM 631 C CA . LYS A 1 78 ? 26.344 -9.008 -3.74 1 87.62 78 LYS A CA 1
ATOM 632 C C . LYS A 1 78 ? 27.5 -9.977 -3.506 1 87.62 78 LYS A C 1
ATOM 634 O O . LYS A 1 78 ? 28.547 -9.875 -4.156 1 87.62 78 LYS A O 1
ATOM 639 N N . THR A 1 79 ? 27.25 -10.914 -2.545 1 85.94 79 THR A N 1
ATOM 640 C CA . THR A 1 79 ? 28.281 -11.898 -2.225 1 85.94 79 THR A CA 1
ATOM 641 C C . THR A 1 79 ? 28.375 -12.961 -3.316 1 85.94 79 THR A C 1
ATOM 643 O O . THR A 1 79 ? 29.469 -13.32 -3.752 1 85.94 79 THR A O 1
ATOM 646 N N . ASN A 1 80 ? 27.266 -13.477 -3.664 1 86.19 80 ASN A N 1
ATOM 647 C CA . ASN A 1 80 ? 27.156 -14.453 -4.738 1 86.19 80 ASN A CA 1
ATOM 648 C C . ASN A 1 80 ? 25.906 -14.211 -5.594 1 86.19 80 ASN A C 1
ATOM 650 O O . ASN A 1 80 ? 24.828 -14.703 -5.27 1 86.19 80 ASN A O 1
ATOM 654 N N . PHE A 1 81 ? 26.109 -13.562 -6.695 1 82.38 81 PHE A N 1
ATOM 655 C CA . PHE A 1 81 ? 25 -13.141 -7.535 1 82.38 81 PHE A CA 1
ATOM 656 C C . PHE A 1 81 ? 24.297 -14.344 -8.141 1 82.38 81 PHE A C 1
ATOM 658 O O . PHE A 1 81 ? 23.062 -14.359 -8.266 1 82.38 81 PHE A O 1
ATOM 665 N N . ASN A 1 82 ? 25.062 -15.352 -8.5 1 80.38 82 ASN A N 1
ATOM 666 C CA . ASN A 1 82 ? 24.531 -16.484 -9.258 1 80.38 82 ASN A CA 1
ATOM 667 C C . ASN A 1 82 ? 23.922 -17.531 -8.336 1 80.38 82 ASN A C 1
ATOM 669 O O . ASN A 1 82 ? 23.109 -18.344 -8.773 1 80.38 82 ASN A O 1
ATOM 673 N N . ALA A 1 83 ? 24.406 -17.5 -7.062 1 85.38 83 ALA A N 1
ATOM 674 C CA . ALA A 1 83 ? 23.859 -18.453 -6.109 1 85.38 83 ALA A CA 1
ATOM 675 C C . ALA A 1 83 ? 23.703 -17.828 -4.727 1 85.38 83 ALA A C 1
ATOM 677 O O . ALA A 1 83 ? 24.344 -18.25 -3.764 1 85.38 83 ALA A O 1
ATOM 678 N N . PRO A 1 84 ? 22.766 -16.922 -4.652 1 85.56 84 PRO A N 1
ATOM 679 C CA . PRO A 1 84 ? 22.609 -16.203 -3.385 1 85.56 84 PRO A CA 1
ATOM 680 C C . PRO A 1 84 ? 22.203 -17.125 -2.234 1 85.56 84 PRO A C 1
ATOM 682 O O . PRO A 1 84 ? 22.531 -16.859 -1.077 1 85.56 84 PRO A O 1
ATOM 685 N N . LEU A 1 85 ? 21.625 -18.203 -2.543 1 85.25 85 LEU A N 1
ATOM 686 C CA . LEU A 1 85 ? 21.094 -19.078 -1.494 1 85.25 85 LEU A CA 1
ATOM 687 C C . LEU A 1 85 ? 22.203 -19.938 -0.91 1 85.25 85 LEU A C 1
ATOM 689 O O . LEU A 1 85 ? 22.031 -20.562 0.143 1 85.25 85 LEU A O 1
ATOM 693 N N . ASP A 1 86 ? 23.391 -19.922 -1.556 1 82.06 86 ASP A N 1
ATOM 694 C CA . ASP A 1 86 ? 24.547 -20.625 -1.01 1 82.06 86 ASP A CA 1
ATOM 695 C C . ASP A 1 86 ? 25.156 -19.844 0.159 1 82.06 86 ASP A C 1
ATOM 697 O O . ASP A 1 86 ? 25.906 -20.406 0.953 1 82.06 86 ASP A O 1
ATOM 701 N N . VAL A 1 87 ? 24.797 -18.578 0.179 1 86.56 87 VAL A N 1
ATOM 702 C CA . VAL A 1 87 ? 25.234 -17.766 1.305 1 86.56 87 VAL A CA 1
ATOM 703 C C . VAL A 1 87 ? 24.359 -18.047 2.521 1 86.56 87 VAL A C 1
ATOM 705 O O . VAL A 1 87 ? 23.125 -18.016 2.424 1 86.56 87 VAL A O 1
ATOM 708 N N . PRO A 1 88 ? 24.984 -18.391 3.65 1 84.94 88 PRO A N 1
ATOM 709 C CA . PRO A 1 88 ? 24.188 -18.719 4.832 1 84.94 88 PRO A CA 1
ATOM 710 C C . PRO A 1 88 ? 23.188 -17.625 5.195 1 84.94 88 PRO A C 1
ATOM 712 O O . PRO A 1 88 ? 23.5 -16.438 5.09 1 84.94 88 PRO A O 1
ATOM 715 N N . ASP A 1 89 ? 22.062 -18.109 5.621 1 87.25 89 ASP A N 1
ATOM 716 C CA . ASP A 1 89 ? 21.016 -17.172 5.988 1 87.25 89 ASP A CA 1
ATOM 717 C C . ASP A 1 89 ? 21.219 -16.641 7.402 1 87.25 89 ASP A C 1
ATOM 719 O O . ASP A 1 89 ? 21.156 -17.391 8.375 1 87.25 89 ASP A O 1
ATOM 723 N N . ARG A 1 90 ? 21.578 -15.398 7.508 1 88.81 90 ARG A N 1
ATOM 724 C CA . ARG A 1 90 ? 21.766 -14.711 8.781 1 88.81 90 ARG A CA 1
ATOM 725 C C . ARG A 1 90 ? 20.781 -13.555 8.93 1 88.81 90 ARG A C 1
ATOM 727 O O . ARG A 1 90 ? 21.141 -12.508 9.477 1 88.81 90 ARG A O 1
ATOM 734 N N . SER A 1 91 ? 19.609 -13.727 8.312 1 88.38 91 SER A N 1
ATOM 735 C CA . SER A 1 91 ? 18.609 -12.664 8.312 1 88.38 91 SER A CA 1
ATOM 736 C C . SER A 1 91 ? 18.094 -12.391 9.719 1 88.38 91 SER A C 1
ATOM 738 O O . SER A 1 91 ? 17.844 -11.242 10.086 1 88.38 91 SER A O 1
ATOM 740 N N . ARG A 1 92 ? 18.031 -13.359 10.602 1 87.44 92 ARG A N 1
ATOM 741 C CA . ARG A 1 92 ? 17.547 -13.195 11.961 1 87.44 92 ARG A CA 1
ATOM 742 C C . ARG A 1 92 ? 18.578 -12.484 12.828 1 87.44 92 ARG A C 1
ATOM 744 O O . ARG A 1 92 ? 18.234 -11.641 13.656 1 87.44 92 ARG A O 1
ATOM 751 N N . GLU A 1 93 ? 19.828 -12.852 12.586 1 87.44 93 GLU A N 1
ATOM 752 C CA . GLU A 1 93 ? 20.906 -12.25 13.359 1 87.44 93 GLU A CA 1
ATOM 753 C C . GLU A 1 93 ? 21.062 -10.766 13.039 1 87.44 93 GLU A C 1
ATOM 755 O O . GLU A 1 93 ? 21.234 -9.945 13.938 1 87.44 93 GLU A O 1
ATOM 760 N N . ILE A 1 94 ? 20.938 -10.438 11.773 1 91.06 94 ILE A N 1
ATOM 761 C CA . ILE A 1 94 ? 21.141 -9.039 11.398 1 91.06 94 ILE A CA 1
ATOM 762 C C . ILE A 1 94 ? 19.969 -8.203 11.914 1 91.06 94 ILE A C 1
ATOM 764 O O . ILE A 1 94 ? 20.141 -7.039 12.289 1 91.06 94 ILE A O 1
ATOM 768 N N . GLU A 1 95 ? 18.828 -8.781 11.906 1 90.94 95 GLU A N 1
ATOM 769 C CA . GLU A 1 95 ? 17.672 -8.07 12.438 1 90.94 95 GLU A CA 1
ATOM 770 C C . GLU A 1 95 ? 17.828 -7.781 13.922 1 90.94 95 GLU A C 1
ATOM 772 O O . GLU A 1 95 ? 17.578 -6.664 14.375 1 90.94 95 GLU A O 1
ATOM 777 N N . ARG A 1 96 ? 18.234 -8.727 14.688 1 88.06 96 ARG A N 1
ATOM 778 C CA . ARG A 1 96 ? 18.422 -8.578 16.125 1 88.06 96 ARG A CA 1
ATOM 779 C C . ARG A 1 96 ? 19.469 -7.512 16.438 1 88.06 96 ARG A C 1
ATOM 781 O O . ARG A 1 96 ? 19.25 -6.652 17.297 1 88.06 96 ARG A O 1
ATOM 788 N N . ILE A 1 97 ? 20.484 -7.59 15.719 1 88.62 97 ILE A N 1
ATOM 789 C CA . ILE A 1 97 ? 21.594 -6.676 16 1 88.62 97 ILE A CA 1
ATOM 790 C C . ILE A 1 97 ? 21.234 -5.27 15.531 1 88.62 97 ILE A C 1
ATOM 792 O O . ILE A 1 97 ? 21.641 -4.281 16.141 1 88.62 97 ILE A O 1
ATOM 796 N N . SER A 1 98 ? 20.516 -5.219 14.422 1 92.19 98 SER A N 1
ATOM 797 C CA . SER A 1 98 ? 20.094 -3.91 13.93 1 92.19 98 SER A CA 1
ATOM 798 C C . SER A 1 98 ? 19.234 -3.186 14.953 1 92.19 98 SER A C 1
ATOM 800 O O . SER A 1 98 ? 19.281 -1.958 15.062 1 92.19 98 SER A O 1
ATOM 802 N N . ARG A 1 99 ? 18.438 -3.898 15.734 1 92.69 99 ARG A N 1
ATOM 803 C CA . ARG A 1 99 ? 17.625 -3.307 16.797 1 92.69 99 ARG A CA 1
ATOM 804 C C . ARG A 1 99 ? 18.5 -2.719 17.891 1 92.69 99 ARG A C 1
ATOM 806 O O . ARG A 1 99 ? 18.297 -1.576 18.312 1 92.69 99 ARG A O 1
ATOM 813 N N . CYS A 1 100 ? 19.469 -3.51 18.281 1 90.44 100 CYS A N 1
ATOM 814 C CA . CYS A 1 100 ? 20.375 -3.072 19.328 1 90.44 100 CYS A CA 1
ATOM 815 C C . CYS A 1 100 ? 21.188 -1.864 18.875 1 90.44 100 CYS A C 1
ATOM 817 O O . CYS A 1 100 ? 21.359 -0.909 19.641 1 90.44 100 CYS A O 1
ATOM 819 N N . TYR A 1 101 ? 21.625 -1.965 17.688 1 90.56 101 TYR A N 1
ATOM 820 C CA . TYR A 1 101 ? 22.422 -0.883 17.125 1 90.56 101 TYR A CA 1
ATOM 821 C C . TYR A 1 101 ? 21.609 0.404 17.031 1 90.56 101 TYR A C 1
ATOM 823 O O . TYR A 1 101 ? 22.109 1.487 17.344 1 90.56 101 TYR A O 1
ATOM 831 N N . ARG A 1 102 ? 20.406 0.329 16.594 1 92.25 102 ARG A N 1
ATOM 832 C CA . ARG A 1 102 ? 19.516 1.483 16.484 1 92.25 102 ARG A CA 1
ATOM 833 C C . ARG A 1 102 ? 19.312 2.125 17.859 1 92.25 102 ARG A C 1
ATOM 835 O O . ARG A 1 102 ? 19.281 3.352 17.969 1 92.25 102 ARG A O 1
ATOM 842 N N . ASP A 1 103 ? 19.109 1.316 18.844 1 89.81 103 ASP A N 1
ATOM 843 C CA . ASP A 1 103 ? 18.938 1.823 20.203 1 89.81 103 ASP A CA 1
ATOM 844 C C . ASP A 1 103 ? 20.203 2.551 20.688 1 89.81 103 ASP A C 1
ATOM 846 O O . ASP A 1 103 ? 20.109 3.631 21.266 1 89.81 103 ASP A O 1
ATOM 850 N N . LEU A 1 104 ? 21.297 1.952 20.391 1 89.38 104 LEU A N 1
ATOM 851 C CA . LEU A 1 104 ? 22.578 2.562 20.781 1 89.38 104 LEU A CA 1
ATOM 852 C C . LEU A 1 104 ? 22.766 3.906 20.078 1 89.38 104 LEU A C 1
ATOM 854 O O . LEU A 1 104 ? 23.203 4.875 20.703 1 89.38 104 LEU A O 1
ATOM 858 N N . CYS A 1 105 ? 22.438 3.93 18.797 1 90.5 105 CYS A N 1
ATOM 859 C CA . CYS A 1 105 ? 22.562 5.168 18.047 1 90.5 105 CYS A CA 1
ATOM 860 C C . CYS A 1 105 ? 21.656 6.246 18.609 1 90.5 105 CYS A C 1
ATOM 862 O O . CYS A 1 105 ? 22.047 7.41 18.719 1 90.5 105 CYS A O 1
ATOM 864 N N . SER A 1 106 ? 20.469 5.859 18.984 1 91.19 106 SER A N 1
ATOM 865 C CA . SER A 1 106 ? 19.516 6.809 19.547 1 91.19 106 SER A CA 1
ATOM 866 C C . SER A 1 106 ? 20.016 7.383 20.875 1 91.19 106 SER A C 1
ATOM 868 O O . SER A 1 106 ? 19.906 8.586 21.109 1 91.19 106 SER A O 1
ATOM 870 N N . ARG A 1 107 ? 20.562 6.57 21.672 1 89.81 107 ARG A N 1
ATOM 871 C CA . ARG A 1 107 ? 21.094 7.008 22.953 1 89.81 107 ARG A CA 1
ATOM 872 C C . ARG A 1 107 ? 22.266 7.965 22.766 1 89.81 107 ARG A C 1
ATOM 874 O O . ARG A 1 107 ? 22.375 8.977 23.453 1 89.81 107 ARG A O 1
ATOM 881 N N . LEU A 1 108 ? 23.078 7.66 21.812 1 89.75 108 LEU A N 1
ATOM 882 C CA . LEU A 1 108 ? 24.234 8.5 21.531 1 89.75 108 LEU A CA 1
ATOM 883 C C . LEU A 1 108 ? 23.797 9.867 21 1 89.75 108 LEU A C 1
ATOM 885 O O . LEU A 1 108 ? 24.297 10.898 21.438 1 89.75 108 LEU A O 1
ATOM 889 N N . LYS A 1 109 ? 22.844 9.875 20.109 1 90.56 109 LYS A N 1
ATOM 890 C CA . LYS A 1 109 ? 22.375 11.109 19.469 1 90.56 109 LYS A CA 1
ATOM 891 C C . LYS A 1 109 ? 21.75 12.047 20.484 1 90.56 109 LYS A C 1
ATOM 893 O O . LYS A 1 109 ? 21.75 13.266 20.297 1 90.56 109 LYS A O 1
ATOM 898 N N . ASN A 1 110 ? 21.234 11.492 21.578 1 91.06 110 ASN A N 1
ATOM 899 C CA . ASN A 1 110 ? 20.484 12.305 22.531 1 91.06 110 ASN A CA 1
ATOM 900 C C . ASN A 1 110 ? 21.25 12.461 23.844 1 91.06 110 ASN A C 1
ATOM 902 O O . ASN A 1 110 ? 20.734 13.078 24.781 1 91.06 110 ASN A O 1
ATOM 906 N N . GLY A 1 111 ? 22.406 11.906 23.953 1 87.19 111 GLY A N 1
ATOM 907 C CA . GLY A 1 111 ? 23.219 12.039 25.141 1 87.19 111 GLY A CA 1
ATOM 908 C C . GLY A 1 111 ? 22.688 11.266 26.328 1 87.19 111 GLY A C 1
ATOM 909 O O . GLY A 1 111 ? 22.766 11.734 27.469 1 87.19 111 GLY A O 1
ATOM 910 N N . CYS A 1 112 ? 22 10.164 26.031 1 85.19 112 CYS A N 1
ATOM 911 C CA . CYS A 1 112 ? 21.375 9.367 27.078 1 85.19 112 CYS A CA 1
ATOM 912 C C . CYS A 1 112 ? 22.125 8.055 27.281 1 85.19 112 CYS A C 1
ATOM 914 O O . CYS A 1 112 ? 21.562 6.977 27.031 1 85.19 112 CYS A O 1
ATOM 916 N N . TRP A 1 113 ? 23.359 7.945 27.672 1 76.31 113 TRP A N 1
ATOM 917 C CA . TRP A 1 113 ? 24.078 6.688 27.812 1 76.31 113 TRP A CA 1
ATOM 918 C C . TRP A 1 113 ? 24.172 6.277 29.281 1 76.31 113 TRP A C 1
ATOM 920 O O . TRP A 1 113 ? 24.641 5.176 29.594 1 76.31 113 TRP A O 1
ATOM 930 N N . GLY A 1 114 ? 23.734 7.078 30.234 1 63.19 114 GLY A N 1
ATOM 931 C CA . GLY A 1 114 ? 23.75 6.68 31.625 1 63.19 114 GLY A CA 1
ATOM 932 C C . GLY A 1 114 ? 22.484 5.98 32.062 1 63.19 114 GLY A C 1
ATOM 933 O O . GLY A 1 114 ? 21.5 5.941 31.312 1 63.19 114 GLY A O 1
ATOM 934 N N . ASP A 1 115 ? 22.516 4.91 32.969 1 56.28 115 ASP A N 1
ATOM 935 C CA . ASP A 1 115 ? 21.5 3.994 33.5 1 56.28 115 ASP A CA 1
ATOM 936 C C . ASP A 1 115 ? 20.172 4.711 33.75 1 56.28 115 ASP A C 1
ATOM 938 O O . ASP A 1 115 ? 19.109 4.129 33.562 1 56.28 115 ASP A O 1
ATOM 942 N N . GLU A 1 116 ? 20.078 5.816 34.406 1 53.22 116 GLU A N 1
ATOM 943 C CA . GLU A 1 116 ? 18.969 6.133 35.312 1 53.22 116 GLU A CA 1
ATOM 944 C C . GLU A 1 116 ? 17.859 6.879 34.562 1 53.22 116 GLU A C 1
ATOM 946 O O . GLU A 1 116 ? 16.703 6.836 35 1 53.22 116 GLU A O 1
ATOM 951 N N . ASP A 1 117 ? 18.062 7.715 33.562 1 57.62 117 ASP A N 1
ATOM 952 C CA . ASP A 1 117 ? 17 8.711 33.406 1 57.62 117 ASP A CA 1
ATOM 953 C C . ASP A 1 117 ? 16.062 8.328 32.25 1 57.62 117 ASP A C 1
ATOM 955 O O . ASP A 1 117 ? 16.469 8.328 31.094 1 57.62 117 ASP A O 1
ATOM 959 N N . ASN A 1 118 ? 15.102 7.426 32.469 1 71.38 118 ASN A N 1
ATOM 960 C CA . ASN A 1 118 ? 14.016 7.008 31.578 1 71.38 118 ASN A CA 1
ATOM 961 C C . ASN A 1 118 ? 12.914 8.062 31.516 1 71.38 118 ASN A C 1
ATOM 963 O O . ASN A 1 118 ? 11.727 7.738 31.578 1 71.38 118 ASN A O 1
ATOM 967 N N . THR A 1 119 ? 13.422 9.289 31.359 1 81.94 119 THR A N 1
ATOM 968 C CA . THR A 1 119 ? 12.438 10.359 31.25 1 81.94 119 THR A CA 1
ATOM 969 C C . THR A 1 119 ? 11.656 10.242 29.938 1 81.94 119 THR A C 1
ATOM 971 O O . THR A 1 119 ? 12.242 10 28.875 1 81.94 119 THR A O 1
ATOM 974 N N . PRO A 1 120 ? 10.391 10.438 30.078 1 90 120 PRO A N 1
ATOM 975 C CA . PRO A 1 120 ? 9.555 10.352 28.875 1 90 120 PRO A CA 1
ATOM 976 C C . PRO A 1 120 ? 9.977 11.336 27.797 1 90 120 PRO A C 1
ATOM 978 O O . PRO A 1 120 ? 10.156 12.523 28.078 1 90 120 PRO A O 1
ATOM 981 N N . GLY A 1 121 ? 10.266 10.867 26.625 1 92.62 121 GLY A N 1
ATOM 982 C CA . GLY A 1 121 ? 10.562 11.711 25.484 1 92.62 121 GLY A CA 1
ATOM 983 C C . GLY A 1 121 ? 12 12.18 25.438 1 92.62 121 GLY A C 1
ATOM 984 O O . GLY A 1 121 ? 12.367 13.008 24.609 1 92.62 121 GLY A O 1
ATOM 985 N N . GLN A 1 122 ? 12.828 11.68 26.266 1 90.44 122 GLN A N 1
ATOM 986 C CA . GLN A 1 122 ? 14.203 12.156 26.391 1 90.44 122 GLN A CA 1
ATOM 987 C C . GLN A 1 122 ? 15 11.852 25.125 1 90.44 122 GLN A C 1
ATOM 989 O O . GLN A 1 122 ? 15.953 12.562 24.797 1 90.44 122 GLN A O 1
ATOM 994 N N . GLN A 1 123 ? 14.633 10.812 24.422 1 93.56 123 GLN A N 1
ATOM 995 C CA . GLN A 1 123 ? 15.359 10.406 23.219 1 93.56 123 GLN A CA 1
ATOM 996 C C . GLN A 1 123 ? 14.664 10.906 21.953 1 93.56 123 GLN A C 1
ATOM 998 O O . GLN A 1 123 ? 14.852 10.352 20.875 1 93.56 123 GLN A O 1
ATOM 1003 N N . ALA A 1 124 ? 13.898 11.922 22.094 1 95.44 124 ALA A N 1
ATOM 1004 C CA . ALA A 1 124 ? 13.227 12.562 20.969 1 95.44 124 ALA A CA 1
ATOM 1005 C C . ALA A 1 124 ? 13.812 13.945 20.703 1 95.44 124 ALA A C 1
ATOM 1007 O O . ALA A 1 124 ? 14.367 14.586 21.609 1 95.44 124 ALA A O 1
ATOM 1008 N N . ILE A 1 125 ? 13.859 14.312 19.484 1 95.81 125 ILE A N 1
ATOM 1009 C CA . ILE A 1 125 ? 14.273 15.656 19.125 1 95.81 125 ILE A CA 1
ATOM 1010 C C . ILE A 1 125 ? 13.055 16.469 18.688 1 95.81 125 ILE A C 1
ATOM 1012 O O . ILE A 1 125 ? 12.141 15.938 18.047 1 95.81 125 ILE A O 1
ATOM 1016 N N . PHE A 1 126 ? 13.031 17.656 19.141 1 95.75 126 PHE A N 1
ATOM 1017 C CA . PHE A 1 126 ? 11.844 18.453 18.859 1 95.75 126 PHE A CA 1
ATOM 1018 C C . PHE A 1 126 ? 12.203 19.688 18.047 1 95.75 126 PHE A C 1
ATOM 1020 O O . PHE A 1 126 ? 13.375 19.906 17.719 1 95.75 126 PHE A O 1
ATOM 1027 N N . CYS A 1 127 ? 11.297 20.484 17.797 1 97.06 127 CYS A N 1
ATOM 1028 C CA . CYS A 1 127 ? 11.344 21.609 16.875 1 97.06 127 CYS A CA 1
ATOM 1029 C C . CYS A 1 127 ? 12.148 22.766 17.453 1 97.06 127 CYS A C 1
ATOM 1031 O O . CYS A 1 127 ? 11.852 23.234 18.547 1 97.06 127 CYS A O 1
ATOM 1033 N N . PRO A 1 128 ? 13.078 23.297 16.703 1 97.38 128 PRO A N 1
ATOM 1034 C CA . PRO A 1 128 ? 13.859 24.453 17.172 1 97.38 128 PRO A CA 1
ATOM 1035 C C . PRO A 1 128 ? 13.07 25.75 17.109 1 97.38 128 PRO A C 1
ATOM 1037 O O . PRO A 1 128 ? 13.391 26.719 17.828 1 97.38 128 PRO A O 1
ATOM 1040 N N . ALA A 1 129 ? 12.109 25.766 16.297 1 97.06 129 ALA A N 1
ATOM 1041 C CA . ALA A 1 129 ? 11.422 27.016 16.016 1 97.06 129 ALA A CA 1
ATOM 1042 C C . ALA A 1 129 ? 10.219 27.203 16.922 1 97.06 129 ALA A C 1
ATOM 1044 O O . ALA A 1 129 ? 9.688 28.312 17.047 1 97.06 129 ALA A O 1
ATOM 1045 N N . CYS A 1 130 ? 9.789 26.188 17.578 1 94.06 130 CYS A N 1
ATOM 1046 C CA . CYS A 1 130 ? 8.688 26.312 18.531 1 94.06 130 CYS A CA 1
ATOM 1047 C C . CYS A 1 130 ? 9.141 26.969 19.828 1 94.06 130 CYS A C 1
ATOM 1049 O O . CYS A 1 130 ? 10.266 26.734 20.281 1 94.06 130 CYS A O 1
ATOM 1051 N N . PRO A 1 131 ? 8.289 27.766 20.375 1 90.69 131 PRO A N 1
ATOM 1052 C CA . PRO A 1 131 ? 8.703 28.453 21.594 1 90.69 131 PRO A CA 1
ATOM 1053 C C . PRO A 1 131 ? 8.93 27.484 22.766 1 90.69 131 PRO A C 1
ATOM 1055 O O . PRO A 1 131 ? 8.031 26.734 23.125 1 90.69 131 PRO A O 1
ATOM 1058 N N . GLN A 1 132 ? 10.062 27.547 23.266 1 90.69 132 GLN A N 1
ATOM 1059 C CA . GLN A 1 132 ? 10.477 26.75 24.422 1 90.69 132 GLN A CA 1
ATOM 1060 C C . GLN A 1 132 ? 11.133 27.625 25.484 1 90.69 132 GLN A C 1
ATOM 1062 O O . GLN A 1 132 ? 12.312 27.969 25.375 1 90.69 132 GLN A O 1
ATOM 1067 N N . LEU A 1 133 ? 10.375 27.828 26.516 1 86.19 133 LEU A N 1
ATOM 1068 C CA . LEU A 1 133 ? 10.828 28.75 27.562 1 86.19 133 LEU A CA 1
ATOM 1069 C C . LEU A 1 133 ? 12.117 28.25 28.203 1 86.19 133 LEU A C 1
ATOM 1071 O O . LEU A 1 133 ? 12.211 27.078 28.578 1 86.19 133 LEU A O 1
ATOM 1075 N N . GLY A 1 134 ? 13.078 29.094 28.234 1 84.25 134 GLY A N 1
ATOM 1076 C CA . GLY A 1 134 ? 14.344 28.75 28.859 1 84.25 134 GLY A CA 1
ATOM 1077 C C . GLY A 1 134 ? 15.344 28.125 27.891 1 84.25 134 GLY A C 1
ATOM 1078 O O . GLY A 1 134 ? 16.516 27.953 28.234 1 84.25 134 GLY A O 1
ATOM 1079 N N . ILE A 1 135 ? 14.891 27.844 26.75 1 92 135 ILE A N 1
ATOM 1080 C CA . ILE A 1 135 ? 15.773 27.234 25.766 1 92 135 ILE A CA 1
ATOM 1081 C C . ILE A 1 135 ? 15.984 28.188 24.594 1 92 135 ILE A C 1
ATOM 1083 O O . ILE A 1 135 ? 17.062 28.766 24.438 1 92 135 ILE A O 1
ATOM 1087 N N . ASN A 1 136 ? 14.867 28.484 23.938 1 92.94 136 ASN A N 1
ATOM 1088 C CA . ASN A 1 136 ? 15.023 29.422 22.828 1 92.94 136 ASN A CA 1
ATOM 1089 C C . ASN A 1 136 ? 14.266 30.719 23.094 1 92.94 136 ASN A C 1
ATOM 1091 O O . ASN A 1 136 ? 14.5 31.719 22.422 1 92.94 136 ASN A O 1
ATOM 1095 N N . VAL A 1 137 ? 13.352 30.656 23.984 1 91.06 137 VAL A N 1
ATOM 1096 C CA . VAL A 1 137 ? 12.711 31.875 24.438 1 91.06 137 VAL A CA 1
ATOM 1097 C C . VAL A 1 137 ? 13.445 32.406 25.672 1 91.06 137 VAL A C 1
ATOM 1099 O O . VAL A 1 137 ? 13.211 31.953 26.797 1 91.06 137 VAL A O 1
ATOM 1102 N N . THR A 1 138 ? 14.25 33.344 25.422 1 88.62 138 THR A N 1
ATOM 1103 C CA . THR A 1 138 ? 15.07 33.969 26.453 1 88.62 138 THR A CA 1
ATOM 1104 C C . THR A 1 138 ? 14.875 35.469 26.469 1 88.62 138 THR A C 1
ATOM 1106 O O . THR A 1 138 ? 14.078 36 25.688 1 88.62 138 THR A O 1
ATOM 1109 N N . SER A 1 139 ? 15.586 36.094 27.297 1 85.31 139 SER A N 1
ATOM 1110 C CA . SER A 1 139 ? 15.492 37.531 27.375 1 85.31 139 SER A CA 1
ATOM 1111 C C . SER A 1 139 ? 15.984 38.188 26.078 1 85.31 139 SER A C 1
ATOM 1113 O O . SER A 1 139 ? 15.609 39.312 25.766 1 85.31 139 SER A O 1
ATOM 1115 N N . LYS A 1 140 ? 16.688 37.438 25.328 1 84.81 140 LYS A N 1
ATOM 1116 C CA . LYS A 1 140 ? 17.25 37.969 24.078 1 84.81 140 LYS A CA 1
ATOM 1117 C C . LYS A 1 140 ? 16.219 37.906 22.953 1 84.81 140 LYS A C 1
ATOM 1119 O O . LYS A 1 140 ? 16.25 38.75 22.031 1 84.81 140 LYS A O 1
ATOM 1124 N N . THR A 1 141 ? 15.359 36.938 23.078 1 88 141 THR A N 1
ATOM 1125 C CA . THR A 1 141 ? 14.492 36.688 21.938 1 88 141 THR A CA 1
ATOM 1126 C C . THR A 1 141 ? 13.047 37.062 22.266 1 88 141 THR A C 1
ATOM 1128 O O . THR A 1 141 ? 12.203 37.156 21.375 1 88 141 THR A O 1
ATOM 1131 N N . TRP A 1 142 ? 12.82 37.281 23.516 1 85.69 142 TRP A N 1
ATOM 1132 C CA . TRP A 1 142 ? 11.461 37.625 23.938 1 85.69 142 TRP A CA 1
ATOM 1133 C C . TRP A 1 142 ? 11.469 38.688 25.016 1 85.69 142 TRP A C 1
ATOM 1135 O O . TRP A 1 142 ? 12.203 38.562 26 1 85.69 142 TRP A O 1
ATOM 1145 N N . ASN A 1 143 ? 10.695 39.688 24.656 1 85.69 143 ASN A N 1
ATOM 1146 C CA . ASN A 1 143 ? 10.523 40.781 25.609 1 85.69 143 ASN A CA 1
ATOM 1147 C C . ASN A 1 143 ? 9.086 40.875 26.109 1 85.69 143 ASN A C 1
ATOM 1149 O O . ASN A 1 143 ? 8.18 41.219 25.344 1 85.69 143 ASN A O 1
ATOM 1153 N N . ALA A 1 144 ? 8.836 40.688 27.375 1 80.12 144 ALA A N 1
ATOM 1154 C CA . ALA A 1 144 ? 7.504 40.656 27.969 1 80.12 144 ALA A CA 1
ATOM 1155 C C . ALA A 1 144 ? 6.793 42 27.828 1 80.12 144 ALA A C 1
ATOM 1157 O O . ALA A 1 144 ? 5.562 42.062 27.812 1 80.12 144 ALA A O 1
ATOM 1158 N N . ALA A 1 145 ? 7.555 43.094 27.625 1 80.19 145 ALA A N 1
ATOM 1159 C CA . ALA A 1 145 ? 6.988 44.438 27.562 1 80.19 145 ALA A CA 1
ATOM 1160 C C . ALA A 1 145 ? 6.484 44.75 26.156 1 80.19 145 ALA A C 1
ATOM 1162 O O . ALA A 1 145 ? 5.469 45.438 26 1 80.19 145 ALA A O 1
ATOM 1163 N N . THR A 1 146 ? 7.121 44.188 25.234 1 85.06 146 THR A N 1
ATOM 1164 C CA . THR A 1 146 ? 6.816 44.594 23.859 1 85.06 146 THR A CA 1
ATOM 1165 C C . THR A 1 146 ? 6.133 43.469 23.094 1 85.06 146 THR A C 1
ATOM 1167 O O . THR A 1 146 ? 5.301 43.719 22.219 1 85.06 146 THR A O 1
ATOM 1170 N N . ASP A 1 147 ? 6.43 42.219 23.469 1 87.88 147 ASP A N 1
ATOM 1171 C CA . ASP A 1 147 ? 5.918 41.094 22.688 1 87.88 147 ASP A CA 1
ATOM 1172 C C . ASP A 1 147 ? 4.617 40.562 23.281 1 87.88 147 ASP A C 1
ATOM 1174 O O . ASP A 1 147 ? 4.504 40.406 24.5 1 87.88 147 ASP A O 1
ATOM 1178 N N . PRO A 1 148 ? 3.658 40.406 22.391 1 86.44 148 PRO A N 1
ATOM 1179 C CA . PRO A 1 148 ? 2.391 39.875 22.906 1 86.44 148 PRO A CA 1
ATOM 1180 C C . PRO A 1 148 ? 2.498 38.438 23.375 1 86.44 148 PRO A C 1
ATOM 1182 O O . PRO A 1 148 ? 3.279 37.656 22.812 1 86.44 148 PRO A O 1
ATOM 1185 N N . ASP A 1 149 ? 1.634 37.969 24.297 1 83 149 ASP A N 1
ATOM 1186 C CA . ASP A 1 149 ? 1.669 36.656 24.922 1 83 149 ASP A CA 1
ATOM 1187 C C . ASP A 1 149 ? 1.254 35.562 23.922 1 83 149 ASP A C 1
ATOM 1189 O O . ASP A 1 149 ? 1.678 34.438 24.047 1 83 149 ASP A O 1
ATOM 1193 N N . TRP A 1 150 ? 0.469 35.969 23 1 86.62 150 TRP A N 1
ATOM 1194 C CA . TRP A 1 150 ? -0.055 34.969 22.062 1 86.62 150 TRP A CA 1
ATOM 1195 C C . TRP A 1 150 ? 1.063 34.375 21.219 1 86.62 150 TRP A C 1
ATOM 1197 O O . TRP A 1 150 ? 0.897 33.312 20.609 1 86.62 150 TRP A O 1
ATOM 1207 N N . LEU A 1 151 ? 2.266 35 21.203 1 90.44 151 LEU A N 1
ATOM 1208 C CA . LEU A 1 151 ? 3.414 34.531 20.438 1 90.44 151 LEU A CA 1
ATOM 1209 C C . LEU A 1 151 ? 3.92 33.219 21.016 1 90.44 151 LEU A C 1
ATOM 1211 O O . LEU A 1 151 ? 4.547 32.406 20.297 1 90.44 151 LEU A O 1
ATOM 1215 N N . LEU A 1 152 ? 3.574 32.969 22.234 1 89.31 152 LEU A N 1
ATOM 1216 C CA . LEU A 1 152 ? 4.09 31.781 22.906 1 89.31 152 LEU A CA 1
ATOM 1217 C C . LEU A 1 152 ? 3.049 30.672 22.922 1 89.31 152 LEU A C 1
ATOM 1219 O O . LEU A 1 152 ? 3.266 29.625 23.531 1 89.31 152 LEU A O 1
ATOM 1223 N N . SER A 1 153 ? 1.958 30.859 22.188 1 89.38 153 SER A N 1
ATOM 1224 C CA . SER A 1 153 ? 0.879 29.875 22.172 1 89.38 153 SER A CA 1
ATOM 1225 C C . SER A 1 153 ? 1.228 28.672 21.297 1 89.38 153 SER A C 1
ATOM 1227 O O . SER A 1 153 ? 1.368 28.812 20.078 1 89.38 153 SER A O 1
ATOM 1229 N N . PRO A 1 154 ? 1.353 27.516 21.891 1 90.5 154 PRO A N 1
ATOM 1230 C CA . PRO A 1 154 ? 1.606 26.344 21.047 1 90.5 154 PRO A CA 1
ATOM 1231 C C . PRO A 1 154 ? 0.383 25.922 20.234 1 90.5 154 PRO A C 1
ATOM 1233 O O . PRO A 1 154 ? -0.746 26 20.734 1 90.5 154 PRO A O 1
ATOM 1236 N N . LEU A 1 155 ? 0.627 25.547 19.031 1 94.75 155 LEU A N 1
ATOM 1237 C CA . LEU A 1 155 ? -0.406 25.016 18.156 1 94.75 155 LEU A CA 1
ATOM 1238 C C . LEU A 1 155 ? -0.196 23.516 17.922 1 94.75 155 LEU A C 1
ATOM 1240 O O . LEU A 1 155 ? 0.785 23.125 17.281 1 94.75 155 LEU A O 1
ATOM 1244 N N . LEU A 1 156 ? -1.112 22.719 18.422 1 96.5 156 LEU A N 1
ATOM 1245 C CA . LEU A 1 156 ? -1.006 21.266 18.312 1 96.5 156 LEU A CA 1
ATOM 1246 C C . LEU A 1 156 ? -2.068 20.719 17.375 1 96.5 156 LEU A C 1
ATOM 1248 O O . LEU A 1 156 ? -3.186 21.234 17.312 1 96.5 156 LEU A O 1
ATOM 1252 N N . VAL A 1 157 ? -1.682 19.766 16.609 1 97.38 157 VAL A N 1
ATOM 1253 C CA . VAL A 1 157 ? -2.633 19.078 15.734 1 97.38 157 VAL A CA 1
ATOM 1254 C C . VAL A 1 157 ? -2.652 17.594 16.047 1 97.38 157 VAL A C 1
ATOM 1256 O O . VAL A 1 157 ? -1.604 16.984 16.297 1 97.38 157 VAL A O 1
ATOM 1259 N N . ALA A 1 158 ? -3.857 17.031 16.125 1 96.62 158 ALA A N 1
ATOM 1260 C CA . ALA A 1 158 ? -4.066 15.625 16.422 1 96.62 158 ALA A CA 1
ATOM 1261 C C . ALA A 1 158 ? -4.688 14.898 15.234 1 96.62 158 ALA A C 1
ATOM 1263 O O . ALA A 1 158 ? -5.512 15.469 14.516 1 96.62 158 ALA A O 1
ATOM 1264 N N . ASP A 1 159 ? -4.234 13.711 14.992 1 93.69 159 ASP A N 1
ATOM 1265 C CA . ASP A 1 159 ? -4.801 12.883 13.93 1 93.69 159 ASP A CA 1
ATOM 1266 C C . ASP A 1 159 ? -4.461 11.406 14.141 1 93.69 159 ASP A C 1
ATOM 1268 O O . ASP A 1 159 ? -3.521 11.078 14.859 1 93.69 159 ASP A O 1
ATOM 1272 N N . GLY A 1 160 ? -5.367 10.555 13.602 1 92.19 160 GLY A N 1
ATOM 1273 C CA . GLY A 1 160 ? -5.129 9.125 13.633 1 92.19 160 GLY A CA 1
ATOM 1274 C C . GLY A 1 160 ? -4.75 8.555 12.273 1 92.19 160 GLY A C 1
ATOM 1275 O O . GLY A 1 160 ? -5.148 9.094 11.234 1 92.19 160 GLY A O 1
ATOM 1276 N N . ASN A 1 161 ? -3.877 7.559 12.305 1 92.56 161 ASN A N 1
ATOM 1277 C CA . ASN A 1 161 ? -3.467 6.824 11.109 1 92.56 161 ASN A CA 1
ATOM 1278 C C . ASN A 1 161 ? -3.82 5.344 11.211 1 92.56 161 ASN A C 1
ATOM 1280 O O . ASN A 1 161 ? -3.182 4.602 11.961 1 92.56 161 ASN A O 1
ATOM 1284 N N . PHE A 1 162 ? -4.715 4.832 10.406 1 89.06 162 PHE A N 1
ATOM 1285 C CA . PHE A 1 162 ? -5.223 3.471 10.523 1 89.06 162 PHE A CA 1
ATOM 1286 C C . PHE A 1 162 ? -4.438 2.521 9.625 1 89.06 162 PHE A C 1
ATOM 1288 O O . PHE A 1 162 ? -4.684 1.312 9.625 1 89.06 162 PHE A O 1
ATOM 1295 N N . LYS A 1 163 ? -3.514 3.057 8.906 1 86.75 163 LYS A N 1
ATOM 1296 C CA . LYS A 1 163 ? -2.66 2.182 8.109 1 86.75 163 LYS A CA 1
ATOM 1297 C C . LYS A 1 163 ? -1.626 1.477 8.984 1 86.75 163 LYS A C 1
ATOM 1299 O O . LYS A 1 163 ? -1.13 0.406 8.625 1 86.75 163 LYS A O 1
ATOM 1304 N N . PHE A 1 164 ? -1.384 2.066 10.062 1 91.81 164 PHE A N 1
ATOM 1305 C CA . PHE A 1 164 ? -0.387 1.512 10.977 1 91.81 164 PHE A CA 1
ATOM 1306 C C . PHE A 1 164 ? -1.017 0.484 11.906 1 91.81 164 PHE A C 1
ATOM 1308 O O . PHE A 1 164 ? -0.956 0.63 13.133 1 91.81 164 PHE A O 1
ATOM 1315 N N . ASP A 1 165 ? -1.453 -0.583 11.328 1 90.69 165 ASP A N 1
ATOM 1316 C CA . ASP A 1 165 ? -2.029 -1.662 12.125 1 90.69 165 ASP A CA 1
ATOM 1317 C C . ASP A 1 165 ? -0.966 -2.689 12.508 1 90.69 165 ASP A C 1
ATOM 1319 O O . ASP A 1 165 ? 0.117 -2.719 11.922 1 90.69 165 ASP A O 1
ATOM 1323 N N . HIS A 1 166 ? -1.25 -3.383 13.562 1 93.5 166 HIS A N 1
ATOM 1324 C CA . HIS A 1 166 ? -0.348 -4.406 14.086 1 93.5 166 HIS A CA 1
ATOM 1325 C C . HIS A 1 166 ? -1.072 -5.734 14.281 1 93.5 166 HIS A C 1
ATOM 1327 O O . HIS A 1 166 ? -2.109 -5.785 14.945 1 93.5 166 HIS A O 1
ATOM 1333 N N . LEU A 1 167 ? -0.515 -6.836 13.758 1 91.19 167 LEU A N 1
ATOM 1334 C CA . LEU A 1 167 ? -1.117 -8.164 13.867 1 91.19 167 LEU A CA 1
ATOM 1335 C C . LEU A 1 167 ? -0.946 -8.727 15.273 1 91.19 167 LEU A C 1
ATOM 1337 O O . LEU A 1 167 ? 0.034 -8.414 15.953 1 91.19 167 LEU A O 1
ATOM 1341 N N . GLN A 1 168 ? -1.892 -9.57 15.578 1 89.19 168 GLN A N 1
ATOM 1342 C CA . GLN A 1 168 ? -1.818 -10.211 16.891 1 89.19 168 GLN A CA 1
ATOM 1343 C C . GLN A 1 168 ? -0.618 -11.148 16.969 1 89.19 168 GLN A C 1
ATOM 1345 O O . GLN A 1 168 ? -0.375 -11.938 16.062 1 89.19 168 GLN A O 1
ATOM 1350 N N . LEU A 1 169 ? 0.094 -10.945 18.062 1 86.5 169 LEU A N 1
ATOM 1351 C CA . LEU A 1 169 ? 1.261 -11.789 18.281 1 86.5 169 LEU A CA 1
ATOM 1352 C C . LEU A 1 169 ? 0.845 -13.164 18.781 1 86.5 169 LEU A C 1
ATOM 1354 O O . LEU A 1 169 ? -0.051 -13.281 19.625 1 86.5 169 LEU A O 1
ATOM 1358 N N . LYS A 1 170 ? 1.417 -14.156 18.234 1 81.31 170 LYS A N 1
ATOM 1359 C CA . LYS A 1 170 ? 1.176 -15.516 18.719 1 81.31 170 LYS A CA 1
ATOM 1360 C C . LYS A 1 170 ? 1.733 -15.703 20.125 1 81.31 170 LYS A C 1
ATOM 1362 O O . LYS A 1 170 ? 1.078 -16.297 20.984 1 81.31 170 LYS A O 1
ATOM 1367 N N . ASN A 1 171 ? 3.004 -15.117 20.375 1 83.38 171 ASN A N 1
ATOM 1368 C CA . ASN A 1 171 ? 3.674 -15.203 21.672 1 83.38 171 ASN A CA 1
ATOM 1369 C C . ASN A 1 171 ? 4.086 -13.828 22.172 1 83.38 171 ASN A C 1
ATOM 1371 O O . ASN A 1 171 ? 5.266 -13.477 22.141 1 83.38 171 ASN A O 1
ATOM 1375 N N . PRO A 1 172 ? 3.184 -13.109 22.781 1 81.38 172 PRO A N 1
ATOM 1376 C CA . PRO A 1 172 ? 3.484 -11.75 23.25 1 81.38 172 PRO A CA 1
ATOM 1377 C C . PRO A 1 172 ? 4.516 -11.727 24.375 1 81.38 172 PRO A C 1
ATOM 1379 O O . PRO A 1 172 ? 5.242 -10.742 24.531 1 81.38 172 PRO A O 1
ATOM 1382 N N . GLN A 1 173 ? 4.625 -12.805 25.078 1 78.69 173 GLN A N 1
ATOM 1383 C CA . GLN A 1 173 ? 5.523 -12.852 26.234 1 78.69 173 GLN A CA 1
ATOM 1384 C C . GLN A 1 173 ? 6.98 -12.891 25.781 1 78.69 173 GLN A C 1
ATOM 1386 O O . GLN A 1 173 ? 7.879 -12.531 26.547 1 78.69 173 GLN A O 1
ATOM 1391 N N . SER A 1 174 ? 7.203 -13.258 24.562 1 83.94 174 SER A N 1
ATOM 1392 C CA . SER A 1 174 ? 8.57 -13.375 24.062 1 83.94 174 SER A CA 1
ATOM 1393 C C . SER A 1 174 ? 9.062 -12.055 23.484 1 83.94 174 SER A C 1
ATOM 1395 O O . SER A 1 174 ? 10.227 -11.938 23.094 1 83.94 174 SER A O 1
ATOM 1397 N N . ASP A 1 175 ? 8.242 -11.062 23.547 1 88.06 175 ASP A N 1
ATOM 1398 C CA . ASP A 1 175 ? 8.617 -9.766 22.984 1 88.06 175 ASP A CA 1
ATOM 1399 C C . ASP A 1 175 ? 9.594 -9.039 23.891 1 88.06 175 ASP A C 1
ATOM 1401 O O . ASP A 1 175 ? 9.367 -8.914 25.109 1 88.06 175 ASP A O 1
ATOM 1405 N N . VAL A 1 176 ? 10.75 -8.648 23.422 1 87.19 176 VAL A N 1
ATOM 1406 C CA . VAL A 1 176 ? 11.781 -7.969 24.203 1 87.19 176 VAL A CA 1
ATOM 1407 C C . VAL A 1 176 ? 11.742 -6.469 23.906 1 87.19 176 VAL A C 1
ATOM 1409 O O . VAL A 1 176 ? 11.922 -6.047 22.766 1 87.19 176 VAL A O 1
ATOM 1412 N N . ILE A 1 177 ? 11.555 -5.668 24.953 1 88.38 177 ILE A N 1
ATOM 1413 C CA . ILE A 1 177 ? 11.484 -4.215 24.828 1 88.38 177 ILE A CA 1
ATOM 1414 C C . ILE A 1 177 ? 12.852 -3.605 25.125 1 88.38 177 ILE A C 1
ATOM 1416 O O . ILE A 1 177 ? 13.406 -3.816 26.219 1 88.38 177 ILE A O 1
ATOM 1420 N N . LEU A 1 178 ? 13.414 -2.898 24.188 1 86.25 178 LEU A N 1
ATOM 1421 C CA . LEU A 1 178 ? 14.695 -2.234 24.422 1 86.25 178 LEU A CA 1
ATOM 1422 C C . LEU A 1 178 ? 14.484 -0.825 24.953 1 86.25 178 LEU A C 1
ATOM 1424 O O . LEU A 1 178 ? 15.312 -0.327 25.734 1 86.25 178 LEU A O 1
ATOM 1428 N N . ARG A 1 179 ? 13.398 -0.21 24.453 1 83.44 179 ARG A N 1
ATOM 1429 C CA . ARG A 1 179 ? 13.039 1.146 24.859 1 83.44 179 ARG A CA 1
ATOM 1430 C C . ARG A 1 179 ? 11.531 1.295 25.016 1 83.44 179 ARG A C 1
ATOM 1432 O O . ARG A 1 179 ? 10.766 0.799 24.188 1 83.44 179 ARG A O 1
ATOM 1439 N N . ASP A 1 180 ? 11.25 1.952 26.172 1 89.12 180 ASP A N 1
ATOM 1440 C CA . ASP A 1 180 ? 9.82 2.16 26.375 1 89.12 180 ASP A CA 1
ATOM 1441 C C . ASP A 1 180 ? 9.531 3.594 26.828 1 89.12 180 ASP A C 1
ATOM 1443 O O . ASP A 1 180 ? 9.867 3.98 27.953 1 89.12 180 ASP A O 1
ATOM 1447 N N . GLY A 1 181 ? 9 4.355 25.953 1 92.44 181 GLY A N 1
ATOM 1448 C CA . GLY A 1 181 ? 8.484 5.668 26.328 1 92.44 181 GLY A CA 1
ATOM 1449 C C . GLY A 1 181 ? 9.531 6.762 26.25 1 92.44 181 GLY A C 1
ATOM 1450 O O . GLY A 1 181 ? 9.25 7.922 26.547 1 92.44 181 GLY A O 1
ATOM 1451 N N . THR A 1 182 ? 10.68 6.535 25.859 1 92.38 182 THR A N 1
ATOM 1452 C CA . THR A 1 182 ? 11.727 7.551 25.844 1 92.38 182 THR A CA 1
ATOM 1453 C C . THR A 1 182 ? 11.75 8.281 24.5 1 92.38 182 THR A C 1
ATOM 1455 O O . THR A 1 182 ? 12.375 9.336 24.375 1 92.38 182 THR A O 1
ATOM 1458 N N . GLY A 1 183 ? 11.094 7.727 23.547 1 95.12 183 GLY A N 1
ATOM 1459 C CA . GLY A 1 183 ? 11 8.352 22.25 1 95.12 183 GLY A CA 1
ATOM 1460 C C . GLY A 1 183 ? 9.695 9.102 22.031 1 95.12 183 GLY A C 1
ATOM 1461 O O . GLY A 1 183 ? 9.297 9.906 22.875 1 95.12 183 GLY A O 1
ATOM 1462 N N . PHE A 1 184 ? 9.094 8.836 20.969 1 97.81 184 PHE A N 1
ATOM 1463 C CA . PHE A 1 184 ? 7.871 9.547 20.625 1 97.81 184 PHE A CA 1
ATOM 1464 C C . PHE A 1 184 ? 6.641 8.766 21.062 1 97.81 184 PHE A C 1
ATOM 1466 O O . PHE A 1 184 ? 5.59 9.352 21.344 1 97.81 184 PHE A O 1
ATOM 1473 N N . LEU A 1 185 ? 6.789 7.434 21.125 1 97 185 LEU A N 1
ATOM 1474 C CA . LEU A 1 185 ? 5.688 6.613 21.625 1 97 185 LEU A CA 1
ATOM 1475 C C . LEU A 1 185 ? 5.582 6.699 23.141 1 97 185 LEU A C 1
ATOM 1477 O O . LEU A 1 185 ? 6.602 6.781 23.828 1 97 185 LEU A O 1
ATOM 1481 N N . VAL A 1 186 ? 4.434 6.68 23.562 1 96.88 186 VAL A N 1
ATOM 1482 C CA . VAL A 1 186 ? 4.176 6.824 25 1 96.88 186 VAL A CA 1
ATOM 1483 C C . VAL A 1 186 ? 4.625 5.562 25.734 1 96.88 186 VAL A C 1
ATOM 1485 O O . VAL A 1 186 ? 4.855 4.523 25.109 1 96.88 186 VAL A O 1
ATOM 1488 N N . THR A 1 187 ? 4.762 5.734 27.047 1 94.88 187 THR A N 1
ATOM 1489 C CA . THR A 1 187 ? 5.102 4.59 27.891 1 94.88 187 THR A CA 1
ATOM 1490 C C . THR A 1 187 ? 3.955 3.582 27.922 1 94.88 187 THR A C 1
ATOM 1492 O O . THR A 1 187 ? 2.828 3.928 28.281 1 94.88 187 THR A O 1
ATOM 1495 N N . THR A 1 188 ? 4.246 2.361 27.609 1 91.69 188 THR A N 1
ATOM 1496 C CA . THR A 1 188 ? 3.238 1.335 27.359 1 91.69 188 THR A CA 1
ATOM 1497 C C . THR A 1 188 ? 2.439 1.052 28.641 1 91.69 188 THR A C 1
ATOM 1499 O O . THR A 1 188 ? 1.208 1.007 28.609 1 91.69 188 THR A O 1
ATOM 1502 N N . SER A 1 189 ? 3.07 0.836 29.734 1 90.06 189 SER A N 1
ATOM 1503 C CA . SER A 1 189 ? 2.402 0.448 30.969 1 90.06 189 SER A CA 1
ATOM 1504 C C . SER A 1 189 ? 1.435 1.53 31.438 1 90.06 189 SER A C 1
ATOM 1506 O O . SER A 1 189 ? 0.291 1.237 31.781 1 90.06 189 SER A O 1
ATOM 1508 N N . THR A 1 190 ? 1.886 2.787 31.438 1 93.44 190 THR A N 1
ATOM 1509 C CA . THR A 1 190 ? 1.049 3.896 31.875 1 93.44 190 THR A CA 1
ATOM 1510 C C . THR A 1 190 ? -0.151 4.07 30.953 1 93.44 190 THR A C 1
ATOM 1512 O O . THR A 1 190 ? -1.263 4.34 31.406 1 93.44 190 THR A O 1
ATOM 1515 N N . TYR A 1 191 ? 0.092 3.902 29.75 1 95.06 191 TYR A N 1
ATOM 1516 C CA . TYR A 1 191 ? -0.958 4.047 28.75 1 95.06 191 TYR A CA 1
ATOM 1517 C C . TYR A 1 191 ? -1.996 2.941 28.891 1 95.06 191 TYR A C 1
ATOM 1519 O O . TYR A 1 191 ? -3.201 3.201 28.844 1 95.06 191 TYR A O 1
ATOM 1527 N N . GLU A 1 192 ? -1.532 1.738 29.047 1 91.94 192 GLU A N 1
ATOM 1528 C CA . GLU A 1 192 ? -2.455 0.62 29.234 1 91.94 192 GLU A CA 1
ATOM 1529 C C . GLU A 1 192 ? -3.289 0.786 30.5 1 91.94 192 GLU A C 1
ATOM 1531 O O . GLU A 1 192 ? -4.484 0.477 30.5 1 91.94 192 GLU A O 1
ATOM 1536 N N . ASN A 1 193 ? -2.717 1.26 31.484 1 93.12 193 ASN A N 1
ATOM 1537 C CA . ASN A 1 193 ? -3.443 1.523 32.719 1 93.12 193 ASN A CA 1
ATOM 1538 C C . ASN A 1 193 ? -4.516 2.59 32.531 1 93.12 193 ASN A C 1
ATOM 1540 O O . ASN A 1 193 ? -5.625 2.465 33.062 1 93.12 193 ASN A O 1
ATOM 1544 N N . HIS A 1 194 ? -4.145 3.59 31.812 1 94.75 194 HIS A N 1
ATOM 1545 C CA . HIS A 1 194 ? -5.109 4.637 31.5 1 94.75 194 HIS A CA 1
ATOM 1546 C C . HIS A 1 194 ? -6.305 4.066 30.734 1 94.75 194 HIS A C 1
ATOM 1548 O O . HIS A 1 194 ? -7.453 4.398 31.031 1 94.75 194 HIS A O 1
ATOM 1554 N N . LEU A 1 195 ? -6.027 3.217 29.781 1 92 195 LEU A N 1
ATOM 1555 C CA . LEU A 1 195 ? -7.094 2.645 28.969 1 92 195 LEU A CA 1
ATOM 1556 C C . LEU A 1 195 ? -7.996 1.745 29.797 1 92 195 LEU A C 1
ATOM 1558 O O . LEU A 1 195 ? -9.203 1.677 29.562 1 92 195 LEU A O 1
ATOM 1562 N N . ASP A 1 196 ? -7.449 1.08 30.75 1 88.69 196 ASP A N 1
ATOM 1563 C CA . ASP A 1 196 ? -8.195 0.142 31.578 1 88.69 196 ASP A CA 1
ATOM 1564 C C . ASP A 1 196 ? -9.133 0.879 32.531 1 88.69 196 ASP A C 1
ATOM 1566 O O . ASP A 1 196 ? -10.234 0.409 32.812 1 88.69 196 ASP A O 1
ATOM 1570 N N . VAL A 1 197 ? -8.742 1.981 32.938 1 88.12 197 VAL A N 1
ATOM 1571 C CA . VAL A 1 197 ? -9.5 2.691 33.969 1 88.12 197 VAL A CA 1
ATOM 1572 C C . VAL A 1 197 ? -10.539 3.598 33.312 1 88.12 197 VAL A C 1
ATOM 1574 O O . VAL A 1 197 ? -11.594 3.859 33.906 1 88.12 197 VAL A O 1
ATOM 1577 N N . THR A 1 198 ? -10.188 4.094 32.188 1 85.81 198 THR A N 1
ATOM 1578 C CA . THR A 1 198 ? -11.062 5.07 31.547 1 85.81 198 THR A CA 1
ATOM 1579 C C . THR A 1 198 ? -12.164 4.371 30.75 1 85.81 198 THR A C 1
ATOM 1581 O O . THR A 1 198 ? -11.891 3.438 30 1 85.81 198 THR A O 1
ATOM 1584 N N . SER A 1 199 ? -13.414 4.688 31.078 1 72.25 199 SER A N 1
ATOM 1585 C CA . SER A 1 199 ? -14.555 4.094 30.375 1 72.25 199 SER A CA 1
ATOM 1586 C C . SER A 1 199 ? -14.781 4.75 29.016 1 72.25 199 SER A C 1
ATOM 1588 O O . SER A 1 199 ? -14.531 5.945 28.859 1 72.25 199 SER A O 1
ATOM 1590 N N . GLY A 1 200 ? -14.875 4.055 27.922 1 62 200 GLY A N 1
ATOM 1591 C CA . GLY A 1 200 ? -15.086 4.559 26.578 1 62 200 GLY A CA 1
ATOM 1592 C C . GLY A 1 200 ? -16.406 5.285 26.406 1 62 200 GLY A C 1
ATOM 1593 O O . GLY A 1 200 ? -17.453 4.781 26.812 1 62 200 GLY A O 1
ATOM 1594 N N . THR A 1 201 ? -16.406 6.672 26.422 1 56.59 201 THR A N 1
ATOM 1595 C CA . THR A 1 201 ? -17.641 7.418 26.172 1 56.59 201 THR A CA 1
ATOM 1596 C C . THR A 1 201 ? -17.844 7.598 24.672 1 56.59 201 THR A C 1
ATOM 1598 O O . THR A 1 201 ? -16.953 8.055 23.953 1 56.59 201 THR A O 1
ATOM 1601 N N . GLN A 1 202 ? -18.75 6.816 24.078 1 54.81 202 GLN A N 1
ATOM 1602 C CA . GLN A 1 202 ? -19.078 7.082 22.672 1 54.81 202 GLN A CA 1
ATOM 1603 C C . GLN A 1 202 ? -20.141 8.188 22.562 1 54.81 202 GLN A C 1
ATOM 1605 O O . GLN A 1 202 ? -21.234 8.062 23.094 1 54.81 202 GLN A O 1
ATOM 1610 N N . GLU A 1 203 ? -19.656 9.367 22.328 1 55.94 203 GLU A N 1
ATOM 1611 C CA . GLU A 1 203 ? -20.641 10.422 22.109 1 55.94 203 GLU A CA 1
ATOM 1612 C C . GLU A 1 203 ? -21.25 10.328 20.719 1 55.94 203 GLU A C 1
ATOM 1614 O O . GLU A 1 203 ? -20.562 10.016 19.75 1 55.94 203 GLU A O 1
ATOM 1619 N N . LYS A 1 204 ? -22.578 10.414 20.594 1 53.75 204 LYS A N 1
ATOM 1620 C CA . LYS A 1 204 ? -23.328 10.43 19.344 1 53.75 204 LYS A CA 1
ATOM 1621 C C . LYS A 1 204 ? -22.984 11.656 18.5 1 53.75 204 LYS A C 1
ATOM 1623 O O . LYS A 1 204 ? -22.875 12.766 19.031 1 53.75 204 LYS A O 1
ATOM 1628 N N . SER A 1 205 ? -22.562 11.5 17.375 1 57.97 205 SER A N 1
ATOM 1629 C CA . SER A 1 205 ? -22.094 12.586 16.516 1 57.97 205 SER A CA 1
ATOM 1630 C C . SER A 1 205 ? -23.266 13.469 16.078 1 57.97 205 SER A C 1
ATOM 1632 O O . SER A 1 205 ? -24.297 12.969 15.633 1 57.97 205 SER A O 1
ATOM 1634 N N . ASN A 1 206 ? -23.375 14.648 16.609 1 59.78 206 ASN A N 1
ATOM 1635 C CA . ASN A 1 206 ? -24.344 15.633 16.109 1 59.78 206 ASN A CA 1
ATOM 1636 C C . ASN A 1 206 ? -23.812 16.344 14.875 1 59.78 206 ASN A C 1
ATOM 1638 O O . ASN A 1 206 ? -24.375 17.375 14.469 1 59.78 206 ASN A O 1
ATOM 1642 N N . CYS A 1 207 ? -22.703 15.906 14.406 1 65.06 207 CYS A N 1
ATOM 1643 C CA . CYS A 1 207 ? -22.109 16.531 13.227 1 65.06 207 CYS A CA 1
ATOM 1644 C C . CYS A 1 207 ? -22.047 15.555 12.062 1 65.06 207 CYS A C 1
ATOM 1646 O O . CYS A 1 207 ? -22.25 14.352 12.242 1 65.06 207 CYS A O 1
ATOM 1648 N N . ALA A 1 208 ? -22.125 15.875 10.758 1 51.94 208 ALA A N 1
ATOM 1649 C CA . ALA A 1 208 ? -22.281 15.07 9.539 1 51.94 208 ALA A CA 1
ATOM 1650 C C . ALA A 1 208 ? -21.188 14.023 9.43 1 51.94 208 ALA A C 1
ATOM 1652 O O . ALA A 1 208 ? -21.438 12.906 8.969 1 51.94 208 ALA A O 1
ATOM 1653 N N . ASN A 1 209 ? -19.938 14.273 9.484 1 50.59 209 ASN A N 1
ATOM 1654 C CA . ASN A 1 209 ? -18.875 13.43 8.984 1 50.59 209 ASN A CA 1
ATOM 1655 C C . ASN A 1 209 ? -18.531 12.312 9.969 1 50.59 209 ASN A C 1
ATOM 1657 O O . ASN A 1 209 ? -17.422 11.781 9.945 1 50.59 209 ASN A O 1
ATOM 1661 N N . HIS A 1 210 ? -19.484 11.805 10.641 1 51.72 210 HIS A N 1
ATOM 1662 C CA . HIS A 1 210 ? -19.156 10.953 11.773 1 51.72 210 HIS A CA 1
ATOM 1663 C C . HIS A 1 210 ? -19.016 9.5 11.336 1 51.72 210 HIS A C 1
ATOM 1665 O O . HIS A 1 210 ? -18.562 8.656 12.125 1 51.72 210 HIS A O 1
ATOM 1671 N N . LYS A 1 211 ? -19.328 9.297 10.219 1 47.19 211 LYS A N 1
ATOM 1672 C CA . LYS A 1 211 ? -19.219 7.895 9.812 1 47.19 211 LYS A CA 1
ATOM 1673 C C . LYS A 1 211 ? -17.766 7.434 9.859 1 47.19 211 LYS A C 1
ATOM 1675 O O . LYS A 1 211 ? -17.484 6.301 10.266 1 47.19 211 LYS A O 1
ATOM 1680 N N . ALA A 1 212 ? -16.953 8.273 9.5 1 50.78 212 ALA A N 1
ATOM 1681 C CA . ALA A 1 212 ? -15.547 7.898 9.531 1 50.78 212 ALA A CA 1
ATOM 1682 C C . ALA A 1 212 ? -15.102 7.59 10.961 1 50.78 212 ALA A C 1
ATOM 1684 O O . ALA A 1 212 ? -14.32 6.66 11.188 1 50.78 212 ALA A O 1
ATOM 1685 N N . VAL A 1 213 ? -15.75 8.336 11.789 1 54.25 213 VAL A N 1
ATOM 1686 C CA . VAL A 1 213 ? -15.398 8.133 13.195 1 54.25 213 VAL A CA 1
ATOM 1687 C C . VAL A 1 213 ? -15.891 6.762 13.656 1 54.25 213 VAL A C 1
ATOM 1689 O O . VAL A 1 213 ? -15.188 6.051 14.375 1 54.25 213 VAL A O 1
ATOM 1692 N N . ASN A 1 214 ? -17 6.473 13.133 1 52.81 214 ASN A N 1
ATOM 1693 C CA . ASN A 1 214 ? -17.594 5.211 13.57 1 52.81 214 ASN A CA 1
ATOM 1694 C C . ASN A 1 214 ? -16.859 4.012 12.977 1 52.81 214 ASN A C 1
ATOM 1696 O O . ASN A 1 214 ? -16.688 2.99 13.648 1 52.81 214 ASN A O 1
ATOM 1700 N N . GLN A 1 215 ? -16.422 4.215 11.875 1 54.16 215 GLN A N 1
ATOM 1701 C CA . GLN A 1 215 ? -15.734 3.111 11.203 1 54.16 215 GLN A CA 1
ATOM 1702 C C . GLN A 1 215 ? -14.328 2.908 11.773 1 54.16 215 GLN A C 1
ATOM 1704 O O . GLN A 1 215 ? -13.844 1.779 11.836 1 54.16 215 GLN A O 1
ATOM 1709 N N . ALA A 1 216 ? -13.867 4.008 12.297 1 57.97 216 ALA A N 1
ATOM 1710 C CA . ALA A 1 216 ? -12.516 3.963 12.828 1 57.97 216 ALA A CA 1
ATOM 1711 C C . ALA A 1 216 ? -12.477 3.268 14.188 1 57.97 216 ALA A C 1
ATOM 1713 O O . ALA A 1 216 ? -11.43 2.787 14.617 1 57.97 216 ALA A O 1
ATOM 1714 N N . SER A 1 217 ? -13.609 3.064 14.719 1 60.19 217 SER A N 1
ATOM 1715 C CA . SER A 1 217 ? -13.625 2.533 16.078 1 60.19 217 SER A CA 1
ATOM 1716 C C . SER A 1 217 ? -13.961 1.045 16.078 1 60.19 217 SER A C 1
ATOM 1718 O O . SER A 1 217 ? -14.195 0.461 17.141 1 60.19 217 SER A O 1
ATOM 1720 N N . ARG A 1 218 ? -13.766 0.346 14.867 1 57.88 218 ARG A N 1
ATOM 1721 C CA . ARG A 1 218 ? -14.141 -1.064 14.844 1 57.88 218 ARG A CA 1
ATOM 1722 C C . ARG A 1 218 ? -12.922 -1.959 15.023 1 57.88 218 ARG A C 1
ATOM 1724 O O . ARG A 1 218 ? -11.883 -1.729 14.398 1 57.88 218 ARG A O 1
ATOM 1731 N N . PRO A 1 219 ? -13.148 -2.906 16.094 1 62 219 PRO A N 1
ATOM 1732 C CA . PRO A 1 219 ? -12.055 -3.873 16.25 1 62 219 PRO A CA 1
ATOM 1733 C C . PRO A 1 219 ? -11.914 -4.797 15.031 1 62 219 PRO A C 1
ATOM 1735 O O . PRO A 1 219 ? -12.906 -5.098 14.367 1 62 219 PRO A O 1
ATOM 1738 N N . ARG A 1 220 ? -10.719 -5.074 14.648 1 68.25 220 ARG A N 1
ATOM 1739 C CA . ARG A 1 220 ? -10.422 -6 13.555 1 68.25 220 ARG A CA 1
ATOM 1740 C C . ARG A 1 220 ? -9.891 -7.328 14.094 1 68.25 220 ARG A C 1
ATOM 1742 O O . ARG A 1 220 ? -9.141 -7.355 15.07 1 68.25 220 ARG A O 1
ATOM 1749 N N . LYS A 1 221 ? -10.273 -8.344 13.438 1 67.81 221 LYS A N 1
ATOM 1750 C CA . LYS A 1 221 ? -9.812 -9.664 13.867 1 67.81 221 LYS A CA 1
ATOM 1751 C C . LYS A 1 221 ? -8.328 -9.852 13.555 1 67.81 221 LYS A C 1
ATOM 1753 O O . LYS A 1 221 ? -7.844 -9.391 12.523 1 67.81 221 LYS A O 1
ATOM 1758 N N . HIS A 1 222 ? -7.656 -10.391 14.469 1 81.31 222 HIS A N 1
ATOM 1759 C CA . HIS A 1 222 ? -6.262 -10.797 14.359 1 81.31 222 HIS A CA 1
ATOM 1760 C C . HIS A 1 222 ? -5.332 -9.586 14.391 1 81.31 222 HIS A C 1
ATOM 1762 O O . HIS A 1 222 ? -4.188 -9.664 13.938 1 81.31 222 HIS A O 1
ATOM 1768 N N . VAL A 1 223 ? -5.953 -8.453 14.82 1 87.31 223 VAL A N 1
ATOM 1769 C CA . VAL A 1 223 ? -5.141 -7.246 14.93 1 87.31 223 VAL A CA 1
ATOM 1770 C C . VAL A 1 223 ? -5.117 -6.77 16.391 1 87.31 223 VAL A C 1
ATOM 1772 O O . VAL A 1 223 ? -6.16 -6.684 17.031 1 87.31 223 VAL A O 1
ATOM 1775 N N . ASP A 1 224 ? -3.967 -6.691 16.969 1 86.19 224 ASP A N 1
ATOM 1776 C CA . ASP A 1 224 ? -3.811 -6.168 18.312 1 86.19 224 ASP A CA 1
ATOM 1777 C C . ASP A 1 224 ? -4.047 -4.66 18.359 1 86.19 224 ASP A C 1
ATOM 1779 O O . ASP A 1 224 ? -4.672 -4.145 19.281 1 86.19 224 ASP A O 1
ATOM 1783 N N . ASN A 1 225 ? -3.514 -3.951 17.406 1 91.44 225 ASN A N 1
ATOM 1784 C CA . ASN A 1 225 ? -3.688 -2.512 17.266 1 91.44 225 ASN A CA 1
ATOM 1785 C C . ASN A 1 225 ? -4.191 -2.15 15.867 1 91.44 225 ASN A C 1
ATOM 1787 O O . ASN A 1 225 ? -3.643 -2.617 14.867 1 91.44 225 ASN A O 1
ATOM 1791 N N . THR A 1 226 ? -5.16 -1.324 15.82 1 91 226 THR A N 1
ATOM 1792 C CA . THR A 1 226 ? -5.805 -0.989 14.555 1 91 226 THR A CA 1
ATOM 1793 C C . THR A 1 226 ? -5.156 0.241 13.93 1 91 226 THR A C 1
ATOM 1795 O O . THR A 1 226 ? -5.418 0.567 12.773 1 91 226 THR A O 1
ATOM 1798 N N . GLY A 1 227 ? -4.367 0.947 14.602 1 93.06 227 GLY A N 1
ATOM 1799 C CA . GLY A 1 227 ? -3.697 2.145 14.117 1 93.06 227 GLY A CA 1
ATOM 1800 C C . GLY A 1 227 ? -2.979 2.906 15.211 1 93.06 227 GLY A C 1
ATOM 1801 O O . GLY A 1 227 ? -2.721 2.363 16.297 1 93.06 227 GLY A O 1
ATOM 1802 N N . ILE A 1 228 ? -2.553 4.156 14.836 1 95.94 228 ILE A N 1
ATOM 1803 C CA . ILE A 1 228 ? -1.861 4.988 15.82 1 95.94 228 ILE A CA 1
ATOM 1804 C C . ILE A 1 228 ? -2.43 6.402 15.789 1 95.94 228 ILE A C 1
ATOM 1806 O O . ILE A 1 228 ? -3.047 6.812 14.805 1 95.94 228 ILE A O 1
ATOM 1810 N N . GLY A 1 229 ? -2.326 7.051 16.891 1 96.19 229 GLY A N 1
ATOM 1811 C CA . GLY A 1 229 ? -2.604 8.477 17 1 96.19 229 GLY A CA 1
ATOM 1812 C C . GLY A 1 229 ? -1.377 9.289 17.375 1 96.19 229 GLY A C 1
ATOM 1813 O O . GLY A 1 229 ? -0.515 8.828 18.109 1 96.19 229 GLY A O 1
ATOM 1814 N N . ALA A 1 230 ? -1.274 10.461 16.797 1 97.88 230 ALA A N 1
ATOM 1815 C CA . ALA A 1 230 ? -0.097 11.281 17.078 1 97.88 230 ALA A CA 1
ATOM 1816 C C . ALA A 1 230 ? -0.475 12.758 17.219 1 97.88 230 ALA A C 1
ATOM 1818 O O . ALA A 1 230 ? -1.508 13.195 16.703 1 97.88 230 ALA A O 1
ATOM 1819 N N . ILE A 1 231 ? 0.292 13.43 17.969 1 98.19 231 ILE A N 1
ATOM 1820 C CA . ILE A 1 231 ? 0.208 14.883 18.109 1 98.19 231 ILE A CA 1
ATOM 1821 C C . ILE A 1 231 ? 1.452 15.531 17.516 1 98.19 231 ILE A C 1
ATOM 1823 O O . ILE A 1 231 ? 2.576 15.102 17.781 1 98.19 231 ILE A O 1
ATOM 1827 N N . THR A 1 232 ? 1.288 16.453 16.656 1 97.69 232 THR A N 1
ATOM 1828 C CA . THR A 1 232 ? 2.391 17.203 16.047 1 97.69 232 THR A CA 1
ATOM 1829 C C . THR A 1 232 ? 2.205 18.703 16.25 1 97.69 232 THR A C 1
ATOM 1831 O O . THR A 1 232 ? 1.117 19.156 16.594 1 97.69 232 THR A O 1
ATOM 1834 N N . TYR A 1 233 ? 3.258 19.344 16.203 1 96.31 233 TYR A N 1
ATOM 1835 C CA . TYR A 1 233 ? 3.18 20.797 16.156 1 96.31 233 TYR A CA 1
ATOM 1836 C C . TYR A 1 233 ? 2.707 21.281 14.789 1 96.31 233 TYR A C 1
ATOM 1838 O O . TYR A 1 233 ? 3.305 20.938 13.766 1 96.31 233 TYR A O 1
ATOM 1846 N N . ALA A 1 234 ? 1.706 22.062 14.727 1 95.25 234 ALA A N 1
ATOM 1847 C CA . ALA A 1 234 ? 0.947 22.344 13.516 1 95.25 234 ALA A CA 1
ATOM 1848 C C . ALA A 1 234 ? 1.729 23.266 12.578 1 95.25 234 ALA A C 1
ATOM 1850 O O . ALA A 1 234 ? 1.623 23.141 11.352 1 95.25 234 ALA A O 1
ATOM 1851 N N . ARG A 1 235 ? 2.494 24.156 13.102 1 93.94 235 ARG A N 1
ATOM 1852 C CA . ARG A 1 235 ? 3.102 25.188 12.273 1 93.94 235 ARG A CA 1
ATOM 1853 C C . ARG A 1 235 ? 4.297 24.641 11.5 1 93.94 235 ARG A C 1
ATOM 1855 O O . ARG A 1 235 ? 4.512 25 10.344 1 93.94 235 ARG A O 1
ATOM 1862 N N . HIS A 1 236 ? 5.035 23.797 12.211 1 95.62 236 HIS A N 1
ATOM 1863 C CA . HIS A 1 236 ? 6.297 23.375 11.602 1 95.62 236 HIS A CA 1
ATOM 1864 C C . HIS A 1 236 ? 6.273 21.891 11.266 1 95.62 236 HIS A C 1
ATOM 1866 O O . HIS A 1 236 ? 7.145 21.391 10.547 1 95.62 236 HIS A O 1
ATOM 1872 N N . GLY A 1 237 ? 5.375 21.156 11.734 1 96.12 237 GLY A N 1
ATOM 1873 C CA . GLY A 1 237 ? 5.215 19.75 11.375 1 96.12 237 GLY A CA 1
ATOM 1874 C C . GLY A 1 237 ? 6.191 18.828 12.086 1 96.12 237 GLY A C 1
ATOM 1875 O O . GLY A 1 237 ? 6.812 17.969 11.461 1 96.12 237 GLY A O 1
ATOM 1876 N N . PHE A 1 238 ? 6.391 19.094 13.398 1 98.06 238 PHE A N 1
ATOM 1877 C CA . PHE A 1 238 ? 7.238 18.234 14.219 1 98.06 238 PHE A CA 1
ATOM 1878 C C . PHE A 1 238 ? 6.391 17.344 15.117 1 98.06 238 PHE A C 1
ATOM 1880 O O . PHE A 1 238 ? 5.461 17.812 15.773 1 98.06 238 PHE A O 1
ATOM 1887 N N . PHE A 1 239 ? 6.734 16.078 15.117 1 98.38 239 PHE A N 1
ATOM 1888 C CA . PHE A 1 239 ? 6.113 15.195 16.109 1 98.38 239 PHE A CA 1
ATOM 1889 C C . PHE A 1 239 ? 6.527 15.586 17.516 1 98.38 239 PHE A C 1
ATOM 1891 O O . PHE A 1 239 ? 7.695 15.891 17.766 1 98.38 239 PHE A O 1
ATOM 1898 N N . VAL A 1 240 ? 5.559 15.648 18.391 1 97.81 240 VAL A N 1
ATOM 1899 C CA . VAL A 1 240 ? 5.84 16 19.781 1 97.81 240 VAL A CA 1
ATOM 1900 C C . VAL A 1 240 ? 6.344 14.781 20.531 1 97.81 240 VAL A C 1
ATOM 1902 O O . VAL A 1 240 ? 5.824 13.672 20.359 1 97.81 240 VAL A O 1
ATOM 1905 N N . PRO A 1 241 ? 7.398 14.977 21.344 1 96.69 241 PRO A N 1
ATOM 1906 C CA . PRO A 1 241 ? 7.941 13.844 22.094 1 96.69 241 PRO A CA 1
ATOM 1907 C C . PRO A 1 241 ? 6.895 13.18 23 1 96.69 241 PRO A C 1
ATOM 1909 O O . PRO A 1 241 ? 6.062 13.867 23.594 1 96.69 241 PRO A O 1
ATOM 1912 N N . HIS A 1 242 ? 6.855 11.836 23 1 97.5 242 HIS A N 1
ATOM 1913 C CA . HIS A 1 242 ? 6.055 11.031 23.922 1 97.5 242 HIS A CA 1
ATOM 1914 C C . HIS A 1 242 ? 4.562 11.312 23.734 1 97.5 242 HIS A C 1
ATOM 1916 O O . HIS A 1 242 ? 3.844 11.523 24.719 1 97.5 242 HIS A O 1
ATOM 1922 N N . SER A 1 243 ? 4.16 11.359 22.453 1 97.81 243 SER A N 1
ATOM 1923 C CA . SER A 1 243 ? 2.771 11.734 22.219 1 97.81 243 SER A CA 1
ATOM 1924 C C . SER A 1 243 ? 2.15 10.891 21.109 1 97.81 243 SER A C 1
ATOM 1926 O O . SER A 1 243 ? 1.215 11.328 20.438 1 97.81 243 SER A O 1
ATOM 1928 N N . ILE A 1 244 ? 2.717 9.789 20.797 1 98 244 ILE A N 1
ATOM 1929 C CA . ILE A 1 244 ? 2.133 8.836 19.859 1 98 244 ILE A CA 1
ATOM 1930 C C . ILE A 1 244 ? 1.541 7.652 20.625 1 98 244 ILE A C 1
ATOM 1932 O O . ILE A 1 244 ? 2.186 7.094 21.516 1 98 244 ILE A O 1
ATOM 1936 N N . VAL A 1 245 ? 0.295 7.289 20.266 1 97.62 245 VAL A N 1
ATOM 1937 C CA . VAL A 1 245 ? -0.398 6.223 20.969 1 97.62 245 VAL A CA 1
ATOM 1938 C C . VAL A 1 245 ? -0.904 5.176 19.984 1 97.62 245 VAL A C 1
ATOM 1940 O O . VAL A 1 245 ? -1.14 5.484 18.812 1 97.62 245 VAL A O 1
ATOM 1943 N N . ASN A 1 246 ? -1.078 3.939 20.484 1 94.69 246 ASN A N 1
ATOM 1944 C CA . ASN A 1 246 ? -1.692 2.861 19.719 1 94.69 246 ASN A CA 1
ATOM 1945 C C . ASN A 1 246 ? -3.205 2.822 19.922 1 94.69 246 ASN A C 1
ATOM 1947 O O . ASN A 1 246 ? -3.697 3.094 21.016 1 94.69 246 ASN A O 1
ATOM 1951 N N . PHE A 1 247 ? -3.883 2.457 18.828 1 91.75 247 PHE A N 1
ATOM 1952 C CA . PHE A 1 247 ? -5.32 2.223 18.922 1 91.75 247 PHE A CA 1
ATOM 1953 C C . PHE A 1 247 ? -5.617 0.742 19.125 1 91.75 247 PHE A C 1
ATOM 1955 O O . PHE A 1 247 ? -5.41 -0.067 18.219 1 91.75 247 PHE A O 1
ATOM 1962 N N . GLU A 1 248 ? -6.078 0.312 20.188 1 83.56 248 GLU A N 1
ATOM 1963 C CA . GLU A 1 248 ? -6.387 -1.094 20.422 1 83.56 248 GLU A CA 1
ATOM 1964 C C . GLU A 1 248 ? -7.719 -1.484 19.797 1 83.56 248 GLU A C 1
ATOM 1966 O O . GLU A 1 248 ? -7.844 -2.561 19.203 1 83.56 248 GLU A O 1
ATOM 1971 N N . LYS A 1 249 ? -8.68 -0.652 20 1 79.88 249 LYS A N 1
ATOM 1972 C CA . LYS A 1 249 ? -10.023 -0.901 19.5 1 79.88 249 LYS A CA 1
ATOM 1973 C C . LYS A 1 249 ? -10.539 0.29 18.688 1 79.88 249 LYS A C 1
ATOM 1975 O O . LYS A 1 249 ? -11.641 0.788 18.938 1 79.88 249 LYS A O 1
ATOM 1980 N N . GLY A 1 250 ? -9.664 0.665 17.734 1 80.06 250 GLY A N 1
ATOM 1981 C CA . GLY A 1 250 ? -10.047 1.847 16.984 1 80.06 250 GLY A CA 1
ATOM 1982 C C . GLY A 1 250 ? -9.688 3.145 17.688 1 80.06 250 GLY A C 1
ATOM 1983 O O . GLY A 1 250 ? -9.148 3.129 18.797 1 80.06 250 GLY A O 1
ATOM 1984 N N . GLU A 1 251 ? -9.969 4.16 17.031 1 81.75 251 GLU A N 1
ATOM 1985 C CA . GLU A 1 251 ? -9.711 5.488 17.578 1 81.75 251 GLU A CA 1
ATOM 1986 C C . GLU A 1 251 ? -10.797 5.891 18.578 1 81.75 251 GLU A C 1
ATOM 1988 O O . GLU A 1 251 ? -11.93 6.164 18.188 1 81.75 251 GLU A O 1
ATOM 1993 N N . GLN A 1 252 ? -10.422 5.906 19.797 1 85.12 252 GLN A N 1
ATOM 1994 C CA . GLN A 1 252 ? -11.32 6.352 20.859 1 85.12 252 GLN A CA 1
ATOM 1995 C C . GLN A 1 252 ? -10.836 7.66 21.484 1 85.12 252 GLN A C 1
ATOM 1997 O O . GLN A 1 252 ? -9.656 8 21.375 1 85.12 252 GLN A O 1
ATOM 2002 N N . GLN A 1 253 ? -11.703 8.367 22.156 1 88.19 253 GLN A N 1
ATOM 2003 C CA . GLN A 1 253 ? -11.352 9.648 22.766 1 88.19 253 GLN A CA 1
ATOM 2004 C C . GLN A 1 253 ? -10.289 9.469 23.844 1 88.19 253 GLN A C 1
ATOM 2006 O O . GLN A 1 253 ? -9.414 10.328 24 1 88.19 253 GLN A O 1
ATOM 2011 N N . LYS A 1 254 ? -10.391 8.367 24.562 1 91.19 254 LYS A N 1
ATOM 2012 C CA . LYS A 1 254 ? -9.445 8.141 25.656 1 91.19 254 LYS A CA 1
ATOM 2013 C C . LYS A 1 254 ? -8.023 8.008 25.125 1 91.19 254 LYS A C 1
ATOM 2015 O O . LYS A 1 254 ? -7.066 8.375 25.812 1 91.19 254 LYS A O 1
ATOM 2020 N N . ASN A 1 255 ? -7.859 7.426 23.906 1 93.5 255 ASN A N 1
ATOM 2021 C CA . ASN A 1 255 ? -6.535 7.336 23.297 1 93.5 255 ASN A CA 1
ATOM 2022 C C . ASN A 1 255 ? -5.941 8.719 23.047 1 93.5 255 ASN A C 1
ATOM 2024 O O . ASN A 1 255 ? -4.801 8.992 23.422 1 93.5 255 ASN A O 1
ATOM 2028 N N . MET A 1 256 ? -6.758 9.562 22.484 1 94.06 256 MET A N 1
ATOM 2029 C CA . MET A 1 256 ? -6.293 10.898 22.094 1 94.06 256 MET A CA 1
ATOM 2030 C C . MET A 1 256 ? -6.141 11.789 23.312 1 94.06 256 MET A C 1
ATOM 2032 O O . MET A 1 256 ? -5.27 12.664 23.344 1 94.06 256 MET A O 1
ATOM 2036 N N . ASP A 1 257 ? -6.973 11.531 24.359 1 95.19 257 ASP A N 1
ATOM 2037 C CA . ASP A 1 257 ? -6.812 12.25 25.625 1 95.19 257 ASP A CA 1
ATOM 2038 C C . ASP A 1 257 ? -5.406 12.062 26.188 1 95.19 257 ASP A C 1
ATOM 2040 O O . ASP A 1 257 ? -4.781 13.023 26.641 1 95.19 257 ASP A O 1
ATOM 2044 N N . PHE A 1 258 ? -5.02 10.867 26.125 1 96.5 258 PHE A N 1
ATOM 2045 C CA . PHE A 1 258 ? -3.707 10.555 26.688 1 96.5 258 PHE A CA 1
ATOM 2046 C C . PHE A 1 258 ? -2.602 11.219 25.875 1 96.5 258 PHE A C 1
ATOM 2048 O O . PHE A 1 258 ? -1.688 11.828 26.422 1 96.5 258 PHE A O 1
ATOM 2055 N N . ALA A 1 259 ? -2.635 11.055 24.578 1 97.19 259 ALA A N 1
ATOM 2056 C CA . ALA A 1 259 ? -1.639 11.648 23.688 1 97.19 259 ALA A CA 1
ATOM 2057 C C . ALA A 1 259 ? -1.562 13.164 23.875 1 97.19 259 ALA A C 1
ATOM 2059 O O . ALA A 1 259 ? -0.469 13.727 23.969 1 97.19 259 ALA A O 1
ATOM 2060 N N . LEU A 1 260 ? -2.674 13.773 23.953 1 96.5 260 LEU A N 1
ATOM 2061 C CA . LEU A 1 260 ? -2.74 15.227 24.109 1 96.5 260 LEU A CA 1
ATOM 2062 C C . LEU A 1 260 ? -2.197 15.656 25.469 1 96.5 260 LEU A C 1
ATOM 2064 O O . LEU A 1 260 ? -1.483 16.656 25.562 1 96.5 260 LEU A O 1
ATOM 2068 N N . SER A 1 261 ? -2.611 14.945 26.469 1 95.88 261 SER A N 1
ATOM 2069 C CA . SER A 1 261 ? -2.107 15.234 27.812 1 95.88 261 SER A CA 1
ATOM 2070 C C . SER A 1 261 ? -0.583 15.203 27.844 1 95.88 261 SER A C 1
ATOM 2072 O O . SER A 1 261 ? 0.049 16.109 28.406 1 95.88 261 SER A O 1
ATOM 2074 N N . GLU A 1 262 ? -0.008 14.195 27.25 1 95.88 262 GLU A N 1
ATOM 2075 C CA . GLU A 1 262 ? 1.446 14.07 27.219 1 95.88 262 GLU A CA 1
ATOM 2076 C C . GLU A 1 262 ? 2.08 15.203 26.406 1 95.88 262 GLU A C 1
ATOM 2078 O O . GLU A 1 262 ? 3.135 15.719 26.781 1 95.88 262 GLU A O 1
ATOM 2083 N N . ALA A 1 263 ? 1.481 15.562 25.344 1 95.25 263 ALA A N 1
ATOM 2084 C CA . ALA A 1 263 ? 1.984 16.656 24.531 1 95.25 263 ALA A CA 1
ATOM 2085 C C . ALA A 1 263 ? 1.961 17.984 25.297 1 95.25 263 ALA A C 1
ATOM 2087 O O . ALA A 1 263 ? 2.908 18.766 25.219 1 95.25 263 ALA A O 1
ATOM 2088 N N . MET A 1 264 ? 0.902 18.203 25.984 1 92.06 264 MET A N 1
ATOM 2089 C CA . MET A 1 264 ? 0.769 19.438 26.75 1 92.06 264 MET A CA 1
ATOM 2090 C C . MET A 1 264 ? 1.77 19.484 27.906 1 92.06 264 MET A C 1
ATOM 2092 O O . MET A 1 264 ? 2.309 20.547 28.234 1 92.06 264 MET A O 1
ATOM 2096 N N . LYS A 1 265 ? 1.998 18.344 28.484 1 89.31 265 LYS A N 1
ATOM 2097 C CA . LYS A 1 265 ? 3.004 18.25 29.547 1 89.31 265 LYS A CA 1
ATOM 2098 C C . LYS A 1 265 ? 4.379 18.656 29.031 1 89.31 265 LYS A C 1
ATOM 2100 O O . LYS A 1 265 ? 5.164 19.266 29.75 1 89.31 265 LYS A O 1
ATOM 2105 N N . PHE A 1 266 ? 4.629 18.328 27.859 1 89.69 266 PHE A N 1
ATOM 2106 C CA . PHE A 1 266 ? 5.898 18.703 27.25 1 89.69 266 PHE A CA 1
ATOM 2107 C C . PHE A 1 266 ? 6.062 20.219 27.203 1 89.69 266 PHE A C 1
ATOM 2109 O O . PHE A 1 266 ? 7.137 20.734 27.516 1 89.69 266 PHE A O 1
ATOM 2116 N N . PHE A 1 267 ? 5.051 20.938 26.953 1 84.81 267 PHE A N 1
ATOM 2117 C CA . PHE A 1 267 ? 5.129 22.391 26.812 1 84.81 267 PHE A CA 1
ATOM 2118 C C . PHE A 1 267 ? 5.035 23.062 28.188 1 84.81 267 PHE A C 1
ATOM 2120 O O . PHE A 1 267 ? 5.605 24.125 28.391 1 84.81 267 PHE A O 1
ATOM 2127 N N . THR A 1 268 ? 4.336 22.359 29.094 1 78.56 268 THR A N 1
ATOM 2128 C CA . THR A 1 268 ? 4.219 22.938 30.422 1 78.56 268 THR A CA 1
ATOM 2129 C C . THR A 1 268 ? 5.508 22.734 31.219 1 78.56 268 THR A C 1
ATOM 2131 O O . THR A 1 268 ? 5.844 23.547 32.094 1 78.56 268 THR A O 1
ATOM 2134 N N . SER A 1 269 ? 6.141 21.641 30.953 1 71.31 269 SER A N 1
ATOM 2135 C CA . SER A 1 269 ? 7.379 21.359 31.672 1 71.31 269 SER A CA 1
ATOM 2136 C C . SER A 1 269 ? 8.469 22.359 31.328 1 71.31 269 SER A C 1
ATOM 2138 O O . SER A 1 269 ? 9.406 22.562 32.094 1 71.31 269 SER A O 1
ATOM 2140 N N . LEU A 1 270 ? 8.289 22.984 30.312 1 59.97 270 LEU A N 1
ATOM 2141 C CA . LEU A 1 270 ? 9.273 23.969 29.859 1 59.97 270 LEU A CA 1
ATOM 2142 C C . LEU A 1 270 ? 9.047 25.312 30.547 1 59.97 270 LEU A C 1
ATOM 2144 O O . LEU A 1 270 ? 9.938 26.172 30.547 1 59.97 270 LEU A O 1
ATOM 2148 N N . LYS A 1 271 ? 7.777 25.5 31.156 1 57.03 271 LYS A N 1
ATOM 2149 C CA . LYS A 1 271 ? 7.34 26.828 31.594 1 57.03 271 LYS A CA 1
ATOM 2150 C C . LYS A 1 271 ? 7.723 27.062 33.062 1 57.03 271 LYS A C 1
ATOM 2152 O O . LYS A 1 271 ? 7.402 26.266 33.938 1 57.03 271 LYS A O 1
ATOM 2157 N N . LYS A 1 272 ? 8.82 27.656 33.219 1 49.44 272 LYS A N 1
ATOM 2158 C CA . LYS A 1 272 ? 9.094 28.156 34.562 1 49.44 272 LYS A CA 1
ATOM 2159 C C . LYS A 1 272 ? 8.055 29.188 35 1 49.44 272 LYS A C 1
ATOM 2161 O O . LYS A 1 272 ? 7.898 29.438 36.219 1 49.44 272 LYS A O 1
ATOM 2166 N N . GLU A 1 273 ? 7.895 30.297 34.125 1 51.97 273 GLU A N 1
ATOM 2167 C CA . GLU A 1 273 ? 7.348 31.578 34.562 1 51.97 273 GLU A CA 1
ATOM 2168 C C . GLU A 1 273 ? 5.84 31.641 34.312 1 51.97 273 GLU A C 1
ATOM 2170 O O . GLU A 1 273 ? 5.289 30.844 33.562 1 51.97 273 GLU A O 1
ATOM 2175 N N . PRO A 1 274 ? 5.164 32.719 34.844 1 54.03 274 PRO A N 1
ATOM 2176 C CA . PRO A 1 274 ? 3.766 33.094 35.031 1 54.03 274 PRO A CA 1
ATOM 2177 C C . PRO A 1 274 ? 3.002 33.219 33.719 1 54.03 274 PRO A C 1
ATOM 2179 O O . PRO A 1 274 ? 1.82 33.594 33.719 1 54.03 274 PRO A O 1
ATOM 2182 N N . LEU A 1 275 ? 3.533 33.188 32.531 1 57.97 275 LEU A N 1
ATOM 2183 C CA . LEU A 1 275 ? 2.738 33.469 31.328 1 57.97 275 LEU A CA 1
ATOM 2184 C C . LEU A 1 275 ? 1.896 32.25 30.969 1 57.97 275 LEU A C 1
ATOM 2186 O O . LEU A 1 275 ? 2.35 31.109 31.109 1 57.97 275 LEU A O 1
ATOM 2190 N N . GLN A 1 276 ? 0.542 32.531 30.875 1 64.56 276 GLN A N 1
ATOM 2191 C CA . GLN A 1 276 ? -0.376 31.422 30.609 1 64.56 276 GLN A CA 1
ATOM 2192 C C . GLN A 1 276 ? -0.969 31.531 29.203 1 64.56 276 GLN A C 1
ATOM 2194 O O . GLN A 1 276 ? -2.178 31.719 29.047 1 64.56 276 GLN A O 1
ATOM 2199 N N . PRO A 1 277 ? 0.011 31.391 28.109 1 78.44 277 PRO A N 1
ATOM 2200 C CA . PRO A 1 277 ? -0.588 31.438 26.766 1 78.44 277 PRO A CA 1
ATOM 2201 C C . PRO A 1 277 ? -1.525 30.25 26.5 1 78.44 277 PRO A C 1
ATOM 2203 O O . PRO A 1 277 ? -1.407 29.203 27.141 1 78.44 277 PRO A O 1
ATOM 2206 N N . ALA A 1 278 ? -2.502 30.547 25.656 1 85.88 278 ALA A N 1
ATOM 2207 C CA . ALA A 1 278 ? -3.467 29.5 25.328 1 85.88 278 ALA A CA 1
ATOM 2208 C C . ALA A 1 278 ? -2.84 28.438 24.422 1 85.88 278 ALA A C 1
ATOM 2210 O O . ALA A 1 278 ? -1.942 28.734 23.625 1 85.88 278 ALA A O 1
ATOM 2211 N N . ILE A 1 279 ? -3.244 27.234 24.656 1 90.81 279 ILE A N 1
ATOM 2212 C CA . ILE A 1 279 ? -2.854 26.141 23.766 1 90.81 279 ILE A CA 1
ATOM 2213 C C . ILE A 1 279 ? -3.967 25.875 22.75 1 90.81 279 ILE A C 1
ATOM 2215 O O . ILE A 1 279 ? -5.121 25.656 23.141 1 90.81 279 ILE A O 1
ATOM 2219 N N . THR A 1 280 ? -3.604 25.969 21.516 1 93.62 280 THR A N 1
ATOM 2220 C CA . THR A 1 280 ? -4.582 25.656 20.469 1 93.62 280 THR A CA 1
ATOM 2221 C C . THR A 1 280 ? -4.465 24.203 20.031 1 93.62 280 THR A C 1
ATOM 2223 O O . THR A 1 280 ? -3.379 23.734 19.688 1 93.62 280 THR A O 1
ATOM 2226 N N . VAL A 1 281 ? -5.543 23.484 20.062 1 96.12 281 VAL A N 1
ATOM 2227 C CA . VAL A 1 281 ? -5.582 22.094 19.641 1 96.12 281 VAL A CA 1
ATOM 2228 C C . VAL A 1 281 ? -6.461 21.953 18.406 1 96.12 281 VAL A C 1
ATOM 2230 O O . VAL A 1 281 ? -7.633 22.328 18.422 1 96.12 281 VAL A O 1
ATOM 2233 N N . ILE A 1 282 ? -5.859 21.484 17.391 1 95.94 282 ILE A N 1
ATOM 2234 C CA . ILE A 1 282 ? -6.559 21.234 16.125 1 95.94 282 ILE A CA 1
ATOM 2235 C C . ILE A 1 282 ? -6.852 19.75 15.977 1 95.94 282 ILE A C 1
ATOM 2237 O O . ILE A 1 282 ? -5.949 18.922 16.094 1 95.94 282 ILE A O 1
ATOM 2241 N N . TYR A 1 283 ? -8.086 19.422 15.812 1 94.69 283 TYR A N 1
ATOM 2242 C CA . TYR A 1 283 ? -8.523 18.031 15.648 1 94.69 283 TYR A CA 1
ATOM 2243 C C . TYR A 1 283 ? -9.734 17.953 14.727 1 94.69 283 TYR A C 1
ATOM 2245 O O . TYR A 1 283 ? -10.68 18.734 14.852 1 94.69 283 TYR A O 1
ATOM 2253 N N . ASP A 1 284 ? -9.695 17.016 13.797 1 88.19 284 ASP A N 1
ATOM 2254 C CA . ASP A 1 284 ? -10.734 16.953 12.773 1 88.19 284 ASP A CA 1
ATOM 2255 C C . ASP A 1 284 ? -12.117 16.766 13.391 1 88.19 284 ASP A C 1
ATOM 2257 O O . ASP A 1 284 ? -13.125 17.156 12.797 1 88.19 284 ASP A O 1
ATOM 2261 N N . VAL A 1 285 ? -12.219 16.188 14.586 1 87.5 285 VAL A N 1
ATOM 2262 C CA . VAL A 1 285 ? -13.508 15.945 15.227 1 87.5 285 VAL A CA 1
ATOM 2263 C C . VAL A 1 285 ? -13.609 16.781 16.5 1 87.5 285 VAL A C 1
ATOM 2265 O O . VAL A 1 285 ? -14.227 16.359 17.484 1 87.5 285 VAL A O 1
ATOM 2268 N N . MET A 1 286 ? -13.039 17.906 16.469 1 90.94 286 MET A N 1
ATOM 2269 C CA . MET A 1 286 ? -12.938 18.75 17.672 1 90.94 286 MET A CA 1
ATOM 2270 C C . MET A 1 286 ? -14.32 19.156 18.172 1 90.94 286 MET A C 1
ATOM 2272 O O . MET A 1 286 ? -14.523 19.328 19.375 1 90.94 286 MET A O 1
ATOM 2276 N N . CYS A 1 287 ? -15.281 19.359 17.266 1 87.19 287 CYS A N 1
ATOM 2277 C CA . CYS A 1 287 ? -16.609 19.797 17.656 1 87.19 287 CYS A CA 1
ATOM 2278 C C . CYS A 1 287 ? -17.266 18.781 18.609 1 87.19 287 CYS A C 1
ATOM 2280 O O . CYS A 1 287 ? -18.047 19.156 19.469 1 87.19 287 CYS A O 1
ATOM 2282 N N . GLN A 1 288 ? -16.906 17.5 18.5 1 84.38 288 GLN A N 1
ATOM 2283 C CA . GLN A 1 288 ? -17.406 16.453 19.391 1 84.38 288 GLN A CA 1
ATOM 2284 C C . GLN A 1 288 ? -16.438 16.156 20.516 1 84.38 288 GLN A C 1
ATOM 2286 O O . GLN A 1 288 ? -16.828 16.062 21.672 1 84.38 288 GLN A O 1
ATOM 2291 N N . TYR A 1 289 ? -15.25 16.078 20.188 1 89.44 289 TYR A N 1
ATOM 2292 C CA . TYR A 1 289 ? -14.18 15.734 21.125 1 89.44 289 TYR A CA 1
ATOM 2293 C C . TYR A 1 289 ? -13.992 16.828 22.156 1 89.44 289 TYR A C 1
ATOM 2295 O O . TYR A 1 289 ? -13.727 16.562 23.328 1 89.44 289 TYR A O 1
ATOM 2303 N N . GLY A 1 290 ? -14.195 18.094 21.766 1 90.06 290 GLY A N 1
ATOM 2304 C CA . GLY A 1 290 ? -13.906 19.25 22.594 1 90.06 290 GLY A CA 1
ATOM 2305 C C . GLY A 1 290 ? -14.93 19.469 23.688 1 90.06 290 GLY A C 1
ATOM 2306 O O . GLY A 1 290 ? -14.648 20.141 24.688 1 90.06 290 GLY A O 1
ATOM 2307 N N . VAL A 1 291 ? -16.078 18.906 23.531 1 86.5 291 VAL A N 1
ATOM 2308 C CA . VAL A 1 291 ? -17.156 19.141 24.469 1 86.5 291 VAL A CA 1
ATOM 2309 C C . VAL A 1 291 ? -16.75 18.703 25.875 1 86.5 291 VAL A C 1
ATOM 2311 O O . VAL A 1 291 ? -16.938 19.438 26.844 1 86.5 291 VAL A O 1
ATOM 2314 N N . HIS A 1 292 ? -16.125 17.578 26.031 1 87.69 292 HIS A N 1
ATOM 2315 C CA . HIS A 1 292 ? -15.797 17.062 27.344 1 87.69 292 HIS A CA 1
ATOM 2316 C C . HIS A 1 292 ? -14.289 16.953 27.547 1 87.69 292 HIS A C 1
ATOM 2318 O O . HIS A 1 292 ? -13.828 16.234 28.438 1 87.69 292 HIS A O 1
ATOM 2324 N N . LEU A 1 293 ? -13.586 17.547 26.703 1 91.69 293 LEU A N 1
ATOM 2325 C CA . LEU A 1 293 ? -12.133 17.422 26.734 1 91.69 293 LEU A CA 1
ATOM 2326 C C . LEU A 1 293 ? -11.586 17.891 28.078 1 91.69 293 LEU A C 1
ATOM 2328 O O . LEU A 1 293 ? -10.805 17.188 28.719 1 91.69 293 LEU A O 1
ATOM 2332 N N . GLU A 1 294 ? -12.016 19.031 28.469 1 90.88 294 GLU A N 1
ATOM 2333 C CA . GLU A 1 294 ? -11.5 19.594 29.719 1 90.88 294 GLU A CA 1
ATOM 2334 C C . GLU A 1 294 ? -11.906 18.75 30.922 1 90.88 294 GLU A C 1
ATOM 2336 O O . GLU A 1 294 ? -11.125 18.562 31.859 1 90.88 294 GLU A O 1
ATOM 2341 N N . GLN A 1 295 ? -13.117 18.281 30.859 1 89.56 295 GLN A N 1
ATOM 2342 C CA . GLN A 1 295 ? -13.578 17.406 31.938 1 89.56 295 GLN A CA 1
ATOM 2343 C C . GLN A 1 295 ? -12.773 16.109 31.969 1 89.56 295 GLN A C 1
ATOM 2345 O O . GLN A 1 295 ? -12.422 15.617 33.031 1 89.56 295 GLN A O 1
ATOM 2350 N N . HIS A 1 296 ? -12.477 15.586 30.859 1 91.38 296 HIS A N 1
ATOM 2351 C CA . HIS A 1 296 ? -11.68 14.367 30.766 1 91.38 296 HIS A CA 1
ATOM 2352 C C . HIS A 1 296 ? -10.289 14.586 31.359 1 91.38 296 HIS A C 1
ATOM 2354 O O . HIS A 1 296 ? -9.797 13.742 32.125 1 91.38 296 HIS A O 1
ATOM 2360 N N . LEU A 1 297 ? -9.695 15.703 31.047 1 93.06 297 LEU A N 1
ATOM 2361 C CA . LEU A 1 297 ? -8.336 16 31.484 1 93.06 297 LEU A CA 1
ATOM 2362 C C . LEU A 1 297 ? -8.297 16.219 33 1 93.06 297 LEU A C 1
ATOM 2364 O O . LEU A 1 297 ? -7.301 15.898 33.656 1 93.06 297 LEU A O 1
ATOM 2368 N N . GLU A 1 298 ? -9.391 16.703 33.469 1 90 298 GLU A N 1
ATOM 2369 C CA . GLU A 1 298 ? -9.461 16.969 34.906 1 90 298 GLU A CA 1
ATOM 2370 C C . GLU A 1 298 ? -9.75 15.703 35.688 1 90 298 GLU A C 1
ATOM 2372 O O . GLU A 1 298 ? -9.164 15.469 36.75 1 90 298 GLU A O 1
ATOM 2377 N N . ASP A 1 299 ? -10.562 14.867 35.188 1 87.94 299 ASP A N 1
ATOM 2378 C CA . ASP A 1 299 ? -11.062 13.711 35.938 1 87.94 299 ASP A CA 1
ATOM 2379 C C . ASP A 1 299 ? -10.141 12.508 35.75 1 87.94 299 ASP A C 1
ATOM 2381 O O . ASP A 1 299 ? -10.156 11.586 36.562 1 87.94 299 ASP A O 1
ATOM 2385 N N . GLY A 1 300 ? -9.344 12.508 34.75 1 89.06 300 GLY A N 1
ATOM 2386 C CA . GLY A 1 300 ? -8.547 11.32 34.469 1 89.06 300 GLY A CA 1
ATOM 2387 C C . GLY A 1 300 ? -7.328 11.195 35.344 1 89.06 300 GLY A C 1
ATOM 2388 O O . GLY A 1 300 ? -6.516 12.117 35.438 1 89.06 300 GLY A O 1
ATOM 2389 N N . PRO A 1 301 ? -7.168 10.086 36 1 89.31 301 PRO A N 1
ATOM 2390 C CA . PRO A 1 301 ? -6.062 9.914 36.938 1 89.31 301 PRO A CA 1
ATOM 2391 C C . PRO A 1 301 ? -4.695 9.945 36.25 1 89.31 301 PRO A C 1
ATOM 2393 O O . PRO A 1 301 ? -3.693 10.281 36.906 1 89.31 301 PRO A O 1
ATOM 2396 N N . PHE A 1 302 ? -4.656 9.609 35.031 1 92.81 302 PHE A N 1
ATOM 2397 C CA . PHE A 1 302 ? -3.377 9.555 34.312 1 92.81 302 PHE A CA 1
ATOM 2398 C C . PHE A 1 302 ? -3.215 10.742 33.375 1 92.81 302 PHE A C 1
ATOM 2400 O O . PHE A 1 302 ? -2.271 10.797 32.594 1 92.81 302 PHE A O 1
ATOM 2407 N N . LEU A 1 303 ? -4.152 11.641 33.438 1 93.56 303 LEU A N 1
ATOM 2408 C CA . LEU A 1 303 ? -4.145 12.812 32.594 1 93.56 303 LEU A CA 1
ATOM 2409 C C . LEU A 1 303 ? -3.861 14.078 33.375 1 93.56 303 LEU A C 1
ATOM 2411 O O . LEU A 1 303 ? -4.023 14.094 34.594 1 93.56 303 LEU A O 1
ATOM 2415 N N . GLU A 1 304 ? -3.361 15.047 32.719 1 88.56 304 GLU A N 1
ATOM 2416 C CA . GLU A 1 304 ? -3.102 16.328 33.344 1 88.56 304 GLU A CA 1
ATOM 2417 C C . GLU A 1 304 ? -3.684 17.484 32.531 1 88.56 304 GLU A C 1
ATOM 2419 O O . GLU A 1 304 ? -3.451 17.578 31.328 1 88.56 304 GLU A O 1
ATOM 2424 N N . LYS A 1 305 ? -4.457 18.234 33.156 1 86.88 305 LYS A N 1
ATOM 2425 C CA . LYS A 1 305 ? -4.949 19.453 32.531 1 86.88 305 LYS A CA 1
ATOM 2426 C C . LYS A 1 305 ? -3.918 20.578 32.625 1 86.88 305 LYS A C 1
ATOM 2428 O O . LYS A 1 305 ? -3.42 20.891 33.688 1 86.88 305 LYS A O 1
ATOM 2433 N N . PRO A 1 306 ? -3.721 21.125 31.516 1 83.56 306 PRO A N 1
ATOM 2434 C CA . PRO A 1 306 ? -2.775 22.25 31.562 1 83.56 306 PRO A CA 1
ATOM 2435 C C . PRO A 1 306 ? -3.361 23.484 32.25 1 83.56 306 PRO A C 1
ATOM 2437 O O . PRO A 1 306 ? -4.582 23.641 32.312 1 83.56 306 PRO A O 1
ATOM 2440 N N . THR A 1 307 ? -2.51 24.297 32.719 1 78.25 307 THR A N 1
ATOM 2441 C CA . THR A 1 307 ? -2.934 25.562 33.312 1 78.25 307 THR A CA 1
ATOM 2442 C C . THR A 1 307 ? -3.336 26.562 32.219 1 78.25 307 THR A C 1
ATOM 2444 O O . THR A 1 307 ? -4.133 27.469 32.469 1 78.25 307 THR A O 1
ATOM 2447 N N . MET A 1 308 ? -2.871 26.297 31.094 1 80.62 308 MET A N 1
ATOM 2448 C CA . MET A 1 308 ? -3.174 27.156 29.953 1 80.62 308 MET A CA 1
ATOM 2449 C C . MET A 1 308 ? -4.574 26.875 29.422 1 80.62 308 MET A C 1
ATOM 2451 O O . MET A 1 308 ? -5.012 25.734 29.391 1 80.62 308 MET A O 1
ATOM 2455 N N . PRO A 1 309 ? -5.211 27.969 29.062 1 85.5 309 PRO A N 1
ATOM 2456 C CA . PRO A 1 309 ? -6.504 27.734 28.406 1 85.5 309 PRO A CA 1
ATOM 2457 C C . PRO A 1 309 ? -6.367 26.969 27.094 1 85.5 309 PRO A C 1
ATOM 2459 O O . PRO A 1 309 ? -5.391 27.156 26.359 1 85.5 309 PRO A O 1
ATOM 2462 N N . ILE A 1 310 ? -7.348 26.156 26.828 1 90.62 310 ILE A N 1
ATOM 2463 C CA . ILE A 1 310 ? -7.32 25.344 25.625 1 90.62 310 ILE A CA 1
ATOM 2464 C C . ILE A 1 310 ? -8.242 25.953 24.562 1 90.62 310 ILE A C 1
ATOM 2466 O O . ILE A 1 310 ? -9.445 26.125 24.812 1 90.62 310 ILE A O 1
ATOM 2470 N N . GLN A 1 311 ? -7.656 26.344 23.484 1 91.38 311 GLN A N 1
ATOM 2471 C CA . GLN A 1 311 ? -8.422 26.781 22.328 1 91.38 311 GLN A CA 1
ATOM 2472 C C . GLN A 1 311 ? -8.641 25.625 21.359 1 91.38 311 GLN A C 1
ATOM 2474 O O . GLN A 1 311 ? -7.727 24.828 21.109 1 91.38 311 GLN A O 1
ATOM 2479 N N . LYS A 1 312 ? -9.836 25.5 20.859 1 93.75 312 LYS A N 1
ATOM 2480 C CA . LYS A 1 312 ? -10.219 24.359 20.031 1 93.75 312 LYS A CA 1
ATOM 2481 C C . LYS A 1 312 ? -10.438 24.781 18.594 1 93.75 312 LYS A C 1
ATOM 2483 O O . LYS A 1 312 ? -11.023 25.828 18.312 1 93.75 312 LYS A O 1
ATOM 2488 N N . ALA A 1 313 ? -9.875 24 17.656 1 94.19 313 ALA A N 1
ATOM 2489 C CA . ALA A 1 313 ? -10.008 24.344 16.234 1 94.19 313 ALA A CA 1
ATOM 2490 C C . ALA A 1 313 ? -10.055 23.078 15.383 1 94.19 313 ALA A C 1
ATOM 2492 O O . ALA A 1 313 ? -9.766 21.984 15.859 1 94.19 313 ALA A O 1
ATOM 2493 N N . ILE A 1 314 ? -10.5 23.234 14.141 1 91.5 314 ILE A N 1
ATOM 2494 C CA . ILE A 1 314 ? -10.539 22.188 13.125 1 91.5 314 ILE A CA 1
ATOM 2495 C C . ILE A 1 314 ? -9.734 22.625 11.906 1 91.5 314 ILE A C 1
ATOM 2497 O O . ILE A 1 314 ? -9.719 23.797 11.547 1 91.5 314 ILE A O 1
ATOM 2501 N N . GLY A 1 315 ? -9.023 21.672 11.336 1 89.31 315 GLY A N 1
ATOM 2502 C CA . GLY A 1 315 ? -8.242 21.969 10.148 1 89.31 315 GLY A CA 1
ATOM 2503 C C . GLY A 1 315 ? -9.07 22.547 9.016 1 89.31 315 GLY A C 1
ATOM 2504 O O . GLY A 1 315 ? -10.25 22.219 8.867 1 89.31 315 GLY A O 1
ATOM 2505 N N . LYS A 1 316 ? -8.477 23.359 8.234 1 81.94 316 LYS A N 1
ATOM 2506 C CA . LYS A 1 316 ? -9.18 24.156 7.219 1 81.94 316 LYS A CA 1
ATOM 2507 C C . LYS A 1 316 ? -9.844 23.25 6.184 1 81.94 316 LYS A C 1
ATOM 2509 O O . LYS A 1 316 ? -10.961 23.516 5.75 1 81.94 316 LYS A O 1
ATOM 2514 N N . PHE A 1 317 ? -9.156 22.219 5.812 1 75.88 317 PHE A N 1
ATOM 2515 C CA . PHE A 1 317 ? -9.695 21.328 4.793 1 75.88 317 PHE A CA 1
ATOM 2516 C C . PHE A 1 317 ? -10.875 20.516 5.336 1 75.88 317 PHE A C 1
ATOM 2518 O O . PHE A 1 317 ? -11.852 20.281 4.625 1 75.88 317 PHE A O 1
ATOM 2525 N N . HIS A 1 318 ? -10.82 20.141 6.551 1 77.31 318 HIS A N 1
ATOM 2526 C CA . HIS A 1 318 ? -11.82 19.266 7.16 1 77.31 318 HIS A CA 1
ATOM 2527 C C . HIS A 1 318 ? -13.031 20.062 7.625 1 77.31 318 HIS A C 1
ATOM 2529 O O . HIS A 1 318 ? -14.133 19.531 7.727 1 77.31 318 HIS A O 1
ATOM 2535 N N . LEU A 1 319 ? -12.828 21.266 7.875 1 76.69 319 LEU A N 1
ATOM 2536 C CA . LEU A 1 319 ? -13.898 22.109 8.391 1 76.69 319 LEU A CA 1
ATOM 2537 C C . LEU A 1 319 ? -15.047 22.203 7.395 1 76.69 319 LEU A C 1
ATOM 2539 O O . LEU A 1 319 ? -16.203 22.328 7.789 1 76.69 319 LEU A O 1
ATOM 2543 N N . GLY A 1 320 ? -14.727 22.062 6.219 1 63.78 320 GLY A N 1
ATOM 2544 C CA . GLY A 1 320 ? -15.734 22.141 5.172 1 63.78 320 GLY A CA 1
ATOM 2545 C C . GLY A 1 320 ? -16.766 21.031 5.254 1 63.78 320 GLY A C 1
ATOM 2546 O O . GLY A 1 320 ? -17.891 21.188 4.793 1 63.78 320 GLY A O 1
ATOM 2547 N N . ALA A 1 321 ? -16.422 19.953 5.977 1 63.53 321 ALA A N 1
ATOM 2548 C CA . ALA A 1 321 ? -17.297 18.797 6.07 1 63.53 321 ALA A CA 1
ATOM 2549 C C . ALA A 1 321 ? -18.203 18.891 7.301 1 63.53 321 ALA A C 1
ATOM 2551 O O . ALA A 1 321 ? -19.078 18.047 7.5 1 63.53 321 ALA A O 1
ATOM 2552 N N . HIS A 1 322 ? -18.094 19.969 8.07 1 75.88 322 HIS A N 1
ATOM 2553 C CA . HIS A 1 322 ? -18.844 20.125 9.305 1 75.88 322 HIS A CA 1
ATOM 2554 C C . HIS A 1 322 ? -20.094 20.984 9.078 1 75.88 322 HIS A C 1
ATOM 2556 O O . HIS A 1 322 ? -20.234 21.609 8.031 1 75.88 322 HIS A O 1
ATOM 2562 N N . ILE A 1 323 ? -21.016 20.969 10.055 1 64.19 323 ILE A N 1
ATOM 2563 C CA . ILE A 1 323 ? -22.219 21.781 9.984 1 64.19 323 ILE A CA 1
ATOM 2564 C C . ILE A 1 323 ? -21.844 23.25 10.078 1 64.19 323 ILE A C 1
ATOM 2566 O O . ILE A 1 323 ? -20.766 23.594 10.531 1 64.19 323 ILE A O 1
ATOM 2570 N N . ASP A 1 324 ? -22.688 24.125 9.82 1 60.28 324 ASP A N 1
ATOM 2571 C CA . ASP A 1 324 ? -22.438 25.562 9.703 1 60.28 324 ASP A CA 1
ATOM 2572 C C . ASP A 1 324 ? -22.047 26.156 11.055 1 60.28 324 ASP A C 1
ATOM 2574 O O . ASP A 1 324 ? -21.188 27.047 11.117 1 60.28 324 ASP A O 1
ATOM 2578 N N . SER A 1 325 ? -22.656 25.703 11.977 1 69.5 325 SER A N 1
ATOM 2579 C CA . SER A 1 325 ? -22.375 26.266 13.289 1 69.5 325 SER A CA 1
ATOM 2580 C C . SER A 1 325 ? -20.922 26 13.711 1 69.5 325 SER A C 1
ATOM 2582 O O . SER A 1 325 ? -20.359 26.75 14.516 1 69.5 325 SER A O 1
ATOM 2584 N N . CYS A 1 326 ? -20.312 25.016 13.109 1 80.69 326 CYS A N 1
ATOM 2585 C CA . CYS A 1 326 ? -18.938 24.656 13.461 1 80.69 326 CYS A CA 1
ATOM 2586 C C . CYS A 1 326 ? -17.938 25.531 12.719 1 80.69 326 CYS A C 1
ATOM 2588 O O . CYS A 1 326 ? -16.797 25.672 13.148 1 80.69 326 CYS A O 1
ATOM 2590 N N . PHE A 1 327 ? -18.359 26.109 11.664 1 76.94 327 PHE A N 1
ATOM 2591 C CA . PHE A 1 327 ? -17.438 26.797 10.781 1 76.94 327 PHE A CA 1
ATOM 2592 C C . PHE A 1 327 ? -16.797 27.984 11.492 1 76.94 327 PHE A C 1
ATOM 2594 O O . PHE A 1 327 ? -15.57 28.078 11.586 1 76.94 327 PHE A O 1
ATOM 2601 N N . SER A 1 328 ? -17.609 28.875 12.023 1 79.38 328 SER A N 1
ATOM 2602 C CA . SER A 1 328 ? -17.047 30.078 12.641 1 79.38 328 SER A CA 1
ATOM 2603 C C . SER A 1 328 ? -16.438 29.75 14.008 1 79.38 328 SER A C 1
ATOM 2605 O O . SER A 1 328 ? -15.406 30.297 14.375 1 79.38 328 SER A O 1
ATOM 2607 N N . THR A 1 329 ? -16.984 28.75 14.609 1 85.38 329 THR A N 1
ATOM 2608 C CA . THR A 1 329 ? -16.594 28.438 15.984 1 85.38 329 THR A CA 1
ATOM 2609 C C . THR A 1 329 ? -15.195 27.812 16.016 1 85.38 329 THR A C 1
ATOM 2611 O O . THR A 1 329 ? -14.414 28.062 16.938 1 85.38 329 THR A O 1
ATOM 2614 N N . PHE A 1 330 ? -14.891 27.031 15 1 90.56 330 PHE A N 1
ATOM 2615 C CA . PHE A 1 330 ? -13.672 26.234 15.086 1 90.56 330 PHE A CA 1
ATOM 2616 C C . PHE A 1 330 ? -12.695 26.625 13.977 1 90.56 330 PHE A C 1
ATOM 2618 O O . PHE A 1 330 ? -11.703 25.938 13.75 1 90.56 330 PHE A O 1
ATOM 2625 N N . SER A 1 331 ? -12.883 27.75 13.336 1 87.56 331 SER A N 1
ATOM 2626 C CA . SER A 1 331 ? -12.047 28.141 12.203 1 87.56 331 SER A CA 1
ATOM 2627 C C . SER A 1 331 ? -10.711 28.703 12.68 1 87.56 331 SER A C 1
ATOM 2629 O O . SER A 1 331 ? -10.664 29.547 13.57 1 87.56 331 SER A O 1
ATOM 2631 N N . LEU A 1 332 ? -9.648 28.281 12.055 1 90.81 332 LEU A N 1
ATOM 2632 C CA . LEU A 1 332 ? -8.312 28.781 12.328 1 90.81 332 LEU A CA 1
ATOM 2633 C C . LEU A 1 332 ? -8.148 30.203 11.789 1 90.81 332 LEU A C 1
ATOM 2635 O O . LEU A 1 332 ? -7.254 30.938 12.227 1 90.81 332 LEU A O 1
ATOM 2639 N N . ASN A 1 333 ? -9.047 30.578 10.938 1 85.31 333 ASN A N 1
ATOM 2640 C CA . ASN A 1 333 ? -8.945 31.875 10.281 1 85.31 333 ASN A CA 1
ATOM 2641 C C . ASN A 1 333 ? -9.273 33 11.25 1 85.31 333 ASN A C 1
ATOM 2643 O O . ASN A 1 333 ? -8.891 34.156 11.016 1 85.31 333 ASN A O 1
ATOM 2647 N N . PHE A 1 334 ? -9.961 32.688 12.289 1 87.88 334 PHE A N 1
ATOM 2648 C CA . PHE A 1 334 ? -10.438 33.719 13.18 1 87.88 334 PHE A CA 1
ATOM 2649 C C . PHE A 1 334 ? -9.75 33.625 14.539 1 87.88 334 PHE A C 1
ATOM 2651 O O . PHE A 1 334 ? -10.148 34.312 15.484 1 87.88 334 PHE A O 1
ATOM 2658 N N . LEU A 1 335 ? -8.742 32.781 14.586 1 88.5 335 LEU A N 1
ATOM 2659 C CA . LEU A 1 335 ? -8.055 32.562 15.852 1 88.5 335 LEU A CA 1
ATOM 2660 C C . LEU A 1 335 ? -6.734 33.344 15.883 1 88.5 335 LEU A C 1
ATOM 2662 O O . LEU A 1 335 ? -5.879 33.125 15.016 1 88.5 335 LEU A O 1
ATOM 2666 N N . ARG A 1 336 ? -6.688 34.031 16.875 1 85.75 336 ARG A N 1
ATOM 2667 C CA . ARG A 1 336 ? -5.418 34.719 17.094 1 85.75 336 ARG A CA 1
ATOM 2668 C C . ARG A 1 336 ? -4.309 33.719 17.422 1 85.75 336 ARG A C 1
ATOM 2670 O O . ARG A 1 336 ? -4.543 32.75 18.141 1 85.75 336 ARG A O 1
ATOM 2677 N N . SER A 1 337 ? -3.092 33.906 16.891 1 86.94 337 SER A N 1
ATOM 2678 C CA . SER A 1 337 ? -1.898 33.094 17.156 1 86.94 337 SER A CA 1
ATOM 2679 C C . SER A 1 337 ? -1.766 31.953 16.156 1 86.94 337 SER A C 1
ATOM 2681 O O . SER A 1 337 ? -0.745 31.266 16.125 1 86.94 337 SER A O 1
ATOM 2683 N N . ALA A 1 338 ? -2.842 31.75 15.398 1 90.88 338 ALA A N 1
ATOM 2684 C CA . ALA A 1 338 ? -2.803 30.625 14.461 1 90.88 338 ALA A CA 1
ATOM 2685 C C . ALA A 1 338 ? -1.995 30.969 13.219 1 90.88 338 ALA A C 1
ATOM 2687 O O . ALA A 1 338 ? -1.537 30.078 12.5 1 90.88 338 ALA A O 1
ATOM 2688 N N . GLY A 1 339 ? -1.786 32.312 12.961 1 90.69 339 GLY A N 1
ATOM 2689 C CA . GLY A 1 339 ? -1.158 32.656 11.703 1 90.69 339 GLY A CA 1
ATOM 2690 C C . GLY A 1 339 ? -1.805 32 10.5 1 90.69 339 GLY A C 1
ATOM 2691 O O . GLY A 1 339 ? -3.029 31.875 10.438 1 90.69 339 GLY A O 1
ATOM 2692 N N . HIS A 1 340 ? -0.974 31.688 9.523 1 90.44 340 HIS A N 1
ATOM 2693 C CA . HIS A 1 340 ? -1.497 31.016 8.344 1 90.44 340 HIS A CA 1
ATOM 2694 C C . HIS A 1 340 ? -1.264 29.516 8.422 1 90.44 340 HIS A C 1
ATOM 2696 O O . HIS A 1 340 ? -0.646 28.922 7.531 1 90.44 340 HIS A O 1
ATOM 2702 N N . THR A 1 341 ? -1.82 28.938 9.492 1 92.19 341 THR A N 1
ATOM 2703 C CA . THR A 1 341 ? -1.748 27.5 9.695 1 92.19 341 THR A CA 1
ATOM 2704 C C . THR A 1 341 ? -2.994 26.812 9.148 1 92.19 341 THR A C 1
ATOM 2706 O O . THR A 1 341 ? -4.113 27.281 9.352 1 92.19 341 THR A O 1
ATOM 2709 N N . ASP A 1 342 ? -2.838 25.703 8.422 1 88.56 342 ASP A N 1
ATOM 2710 C CA . ASP A 1 342 ? -3.994 25.031 7.832 1 88.56 342 ASP A CA 1
ATOM 2711 C C . ASP A 1 342 ? -4.418 23.828 8.672 1 88.56 342 ASP A C 1
ATOM 2713 O O . ASP A 1 342 ? -5.543 23.344 8.531 1 88.56 342 ASP A O 1
ATOM 2717 N N . GLY A 1 343 ? -3.572 23.328 9.492 1 89.75 343 GLY A N 1
ATOM 2718 C CA . GLY A 1 343 ? -3.916 22.219 10.359 1 89.75 343 GLY A CA 1
ATOM 2719 C C . GLY A 1 343 ? -3.838 20.875 9.664 1 89.75 343 GLY A C 1
ATOM 2720 O O . GLY A 1 343 ? -4.332 19.859 10.18 1 89.75 343 GLY A O 1
ATOM 2721 N N . GLU A 1 344 ? -3.186 20.75 8.438 1 89.44 344 GLU A N 1
ATOM 2722 C CA . GLU A 1 344 ? -3.168 19.531 7.637 1 89.44 344 GLU A CA 1
ATOM 2723 C C . GLU A 1 344 ? -1.774 18.906 7.609 1 89.44 344 GLU A C 1
ATOM 2725 O O . GLU A 1 344 ? -1.502 18.031 6.801 1 89.44 344 GLU A O 1
ATOM 2730 N N . VAL A 1 345 ? -0.946 19.297 8.477 1 91.62 345 VAL A N 1
ATOM 2731 C CA . VAL A 1 345 ? 0.467 18.938 8.406 1 91.62 345 VAL A CA 1
ATOM 2732 C C . VAL A 1 345 ? 0.636 17.438 8.633 1 91.62 345 VAL A C 1
ATOM 2734 O O . VAL A 1 345 ? 1.542 16.812 8.07 1 91.62 345 VAL A O 1
ATOM 2737 N N . LEU A 1 346 ? -0.22 16.797 9.383 1 93.31 346 LEU A N 1
ATOM 2738 C CA . LEU A 1 346 ? -0.07 15.383 9.711 1 93.31 346 LEU A CA 1
ATOM 2739 C C . LEU A 1 346 ? -0.245 14.516 8.469 1 93.31 346 LEU A C 1
ATOM 2741 O O . LEU A 1 346 ? 0.373 13.453 8.352 1 93.31 346 LEU A O 1
ATOM 2745 N N . GLU A 1 347 ? -1.034 14.945 7.527 1 88.44 347 GLU A N 1
ATOM 2746 C CA . GLU A 1 347 ? -1.197 14.203 6.285 1 88.44 347 GLU A CA 1
ATOM 2747 C C . GLU A 1 347 ? 0.122 14.094 5.527 1 88.44 347 GLU A C 1
ATOM 2749 O O . GLU A 1 347 ? 0.428 13.055 4.941 1 88.44 347 GLU A O 1
ATOM 2754 N N . THR A 1 348 ? 0.846 15.125 5.559 1 90.19 348 THR A N 1
ATOM 2755 C CA . THR A 1 348 ? 2.141 15.141 4.887 1 90.19 348 THR A CA 1
ATOM 2756 C C . THR A 1 348 ? 3.156 14.297 5.656 1 90.19 348 THR A C 1
ATOM 2758 O O . THR A 1 348 ? 4.035 13.672 5.059 1 90.19 348 THR A O 1
ATOM 2761 N N . LEU A 1 349 ? 2.975 14.297 6.934 1 95.56 349 LEU A N 1
ATOM 2762 C CA . LEU A 1 349 ? 3.91 13.547 7.766 1 95.56 349 LEU A CA 1
ATOM 2763 C C . LEU A 1 349 ? 3.625 12.055 7.695 1 95.56 349 LEU A C 1
ATOM 2765 O O . LEU A 1 349 ? 4.543 11.234 7.789 1 95.56 349 LEU A O 1
ATOM 2769 N N . TRP A 1 350 ? 2.355 11.695 7.5 1 94.06 350 TRP A N 1
ATOM 2770 C CA . TRP A 1 350 ? 1.963 10.297 7.418 1 94.06 350 TRP A CA 1
ATOM 2771 C C . TRP A 1 350 ? 2.492 9.656 6.137 1 94.06 350 TRP A C 1
ATOM 2773 O O . TRP A 1 350 ? 2.83 8.469 6.121 1 94.06 350 TRP A O 1
ATOM 2783 N N . ALA A 1 351 ? 2.627 10.359 5.062 1 88.62 351 ALA A N 1
ATOM 2784 C CA . ALA A 1 351 ? 2.945 9.82 3.746 1 88.62 351 ALA A CA 1
ATOM 2785 C C . ALA A 1 351 ? 4.238 9.008 3.787 1 88.62 351 ALA A C 1
ATOM 2787 O O . ALA A 1 351 ? 4.25 7.828 3.422 1 88.62 351 ALA A O 1
ATOM 2788 N N . PRO A 1 352 ? 5.324 9.57 4.297 1 89.5 352 PRO A N 1
ATOM 2789 C CA . PRO A 1 352 ? 6.547 8.766 4.375 1 89.5 352 PRO A CA 1
ATOM 2790 C C . PRO A 1 352 ? 6.441 7.625 5.387 1 89.5 352 PRO A C 1
ATOM 2792 O O . PRO A 1 352 ? 7.039 6.562 5.191 1 89.5 352 PRO A O 1
ATOM 2795 N N . LEU A 1 353 ? 5.688 7.852 6.426 1 93.5 353 LEU A N 1
ATOM 2796 C CA . LEU A 1 353 ? 5.566 6.828 7.461 1 93.5 353 LEU A CA 1
ATOM 2797 C C . LEU A 1 353 ? 4.734 5.652 6.965 1 93.5 353 LEU A C 1
ATOM 2799 O O . LEU A 1 353 ? 4.973 4.508 7.359 1 93.5 353 LEU A O 1
ATOM 2803 N N . ASN A 1 354 ? 3.775 5.949 6.168 1 91.62 354 ASN A N 1
ATOM 2804 C CA . ASN A 1 354 ? 2.906 4.898 5.641 1 91.62 354 ASN A CA 1
ATOM 2805 C C . ASN A 1 354 ? 3.68 3.916 4.766 1 91.62 354 ASN A C 1
ATOM 2807 O O . ASN A 1 354 ? 3.234 2.789 4.551 1 91.62 354 ASN A O 1
ATOM 2811 N N . LYS A 1 355 ? 4.816 4.289 4.309 1 88.19 355 LYS A N 1
ATOM 2812 C CA . LYS A 1 355 ? 5.613 3.422 3.447 1 88.19 355 LYS A CA 1
ATOM 2813 C C . LYS A 1 355 ? 6.18 2.24 4.23 1 88.19 355 LYS A C 1
ATOM 2815 O O . LYS A 1 355 ? 6.59 1.237 3.641 1 88.19 355 LYS A O 1
ATOM 2820 N N . ILE A 1 356 ? 6.199 2.326 5.559 1 92 356 ILE A N 1
ATOM 2821 C CA . ILE A 1 356 ? 6.789 1.246 6.34 1 92 356 ILE A CA 1
ATOM 2822 C C . ILE A 1 356 ? 5.684 0.392 6.957 1 92 356 ILE A C 1
ATOM 2824 O O . ILE A 1 356 ? 5.961 -0.585 7.656 1 92 356 ILE A O 1
ATOM 2828 N N . THR A 1 357 ? 4.449 0.717 6.711 1 90.5 357 THR A N 1
ATOM 2829 C CA . THR A 1 357 ? 3.344 0.031 7.371 1 90.5 357 THR A CA 1
ATOM 2830 C C . THR A 1 357 ? 3.309 -1.442 6.973 1 90.5 357 THR A C 1
ATOM 2832 O O . THR A 1 357 ? 3.035 -2.309 7.809 1 90.5 357 THR A O 1
ATOM 2835 N N . GLY A 1 358 ? 3.594 -1.771 5.766 1 85 358 GLY A N 1
ATOM 2836 C CA . GLY A 1 358 ? 3.574 -3.152 5.309 1 85 358 GLY A CA 1
ATOM 2837 C C . GLY A 1 358 ? 4.629 -4.016 5.977 1 85 358 GLY A C 1
ATOM 2838 O O . GLY A 1 358 ? 4.359 -5.168 6.328 1 85 358 GLY A O 1
ATOM 2839 N N . SER A 1 359 ? 5.711 -3.459 6.195 1 87.81 359 SER A N 1
ATOM 2840 C CA . SER A 1 359 ? 6.824 -4.234 6.73 1 87.81 359 SER A CA 1
ATOM 2841 C C . SER A 1 359 ? 6.754 -4.32 8.25 1 87.81 359 SER A C 1
ATOM 2843 O O . SER A 1 359 ? 7.34 -5.223 8.859 1 87.81 359 SER A O 1
ATOM 2845 N N . THR A 1 360 ? 6.039 -3.434 8.875 1 92.81 360 THR A N 1
ATOM 2846 C CA . THR A 1 360 ? 6.047 -3.395 10.328 1 92.81 360 THR A CA 1
ATOM 2847 C C . THR A 1 360 ? 4.836 -4.133 10.898 1 92.81 360 THR A C 1
ATOM 2849 O O . THR A 1 360 ? 4.805 -4.465 12.086 1 92.81 360 THR A O 1
ATOM 2852 N N . ARG A 1 361 ? 3.938 -4.43 10.102 1 90.94 361 ARG A N 1
ATOM 2853 C CA . ARG A 1 361 ? 2.656 -4.992 10.516 1 90.94 361 ARG A CA 1
ATOM 2854 C C . ARG A 1 361 ? 2.848 -6.324 11.234 1 90.94 361 ARG A C 1
ATOM 2856 O O . ARG A 1 361 ? 2.133 -6.625 12.195 1 90.94 361 ARG A O 1
ATOM 2863 N N . SER A 1 362 ? 3.82 -7.152 10.797 1 89.19 362 SER A N 1
ATOM 2864 C CA . SER A 1 362 ? 4 -8.5 11.328 1 89.19 362 SER A CA 1
ATOM 2865 C C . SER A 1 362 ? 5.148 -8.547 12.328 1 89.19 362 SER A C 1
ATOM 2867 O O . SER A 1 362 ? 5.492 -9.617 12.836 1 89.19 362 SER A O 1
ATOM 2869 N N . MET A 1 363 ? 5.773 -7.383 12.617 1 91.69 363 MET A N 1
ATOM 2870 C CA . MET A 1 363 ? 6.82 -7.32 13.625 1 91.69 363 MET A CA 1
ATOM 2871 C C . MET A 1 363 ? 6.242 -7.5 15.023 1 91.69 363 MET A C 1
ATOM 2873 O O . MET A 1 363 ? 5.023 -7.445 15.211 1 91.69 363 MET A O 1
ATOM 2877 N N . THR A 1 364 ? 7.145 -7.832 15.969 1 91.69 364 THR A N 1
ATOM 2878 C CA . THR A 1 364 ? 6.684 -7.727 17.344 1 91.69 364 THR A CA 1
ATOM 2879 C C . THR A 1 364 ? 6.297 -6.289 17.688 1 91.69 364 THR A C 1
ATOM 2881 O O . THR A 1 364 ? 6.66 -5.359 16.953 1 91.69 364 THR A O 1
ATOM 2884 N N . LEU A 1 365 ? 5.57 -6.141 18.734 1 91.38 365 LEU A N 1
ATOM 2885 C CA . LEU A 1 365 ? 5.102 -4.801 19.078 1 91.38 365 LEU A CA 1
ATOM 2886 C C . LEU A 1 365 ? 6.273 -3.895 19.438 1 91.38 365 LEU A C 1
ATOM 2888 O O . LEU A 1 365 ? 6.328 -2.74 19.016 1 91.38 365 LEU A O 1
ATOM 2892 N N . ALA A 1 366 ? 7.156 -4.387 20.188 1 92.75 366 ALA A N 1
ATOM 2893 C CA . ALA A 1 366 ? 8.328 -3.611 20.594 1 92.75 366 ALA A CA 1
ATOM 2894 C C . ALA A 1 366 ? 9.156 -3.207 19.375 1 92.75 366 ALA A C 1
ATOM 2896 O O . ALA A 1 366 ? 9.625 -2.066 19.281 1 92.75 366 ALA A O 1
ATOM 2897 N N . HIS A 1 367 ? 9.328 -4.137 18.484 1 93.62 367 HIS A N 1
ATOM 2898 C CA . HIS A 1 367 ? 10.109 -3.867 17.281 1 93.62 367 HIS A CA 1
ATOM 2899 C C . HIS A 1 367 ? 9.438 -2.807 16.422 1 93.62 367 HIS A C 1
ATOM 2901 O O . HIS A 1 367 ? 10.102 -1.912 15.898 1 93.62 367 HIS A O 1
ATOM 2907 N N . GLN A 1 368 ? 8.148 -2.926 16.25 1 94.12 368 GLN A N 1
ATOM 2908 C CA . GLN A 1 368 ? 7.41 -1.933 15.477 1 94.12 368 GLN A CA 1
ATOM 2909 C C . GLN A 1 368 ? 7.55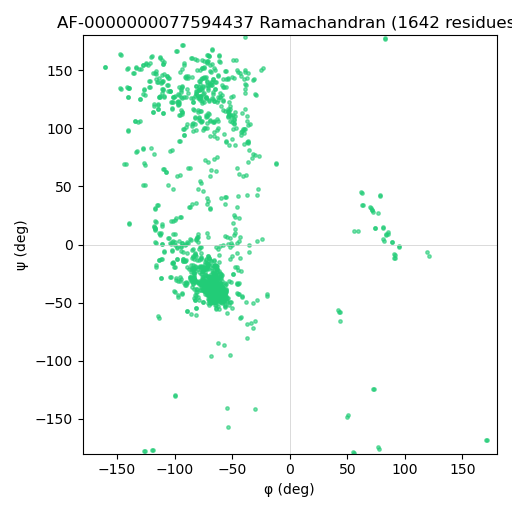1 -0.542 16.094 1 94.12 368 GLN A C 1
ATOM 2911 O O . GLN A 1 368 ? 7.723 0.444 15.375 1 94.12 368 GLN A O 1
ATOM 2916 N N . GLN A 1 369 ? 7.523 -0.431 17.391 1 94.12 369 GLN A N 1
ATOM 2917 C CA . GLN A 1 369 ? 7.629 0.843 18.094 1 94.12 369 GLN A CA 1
ATOM 2918 C C . GLN A 1 369 ? 9.016 1.457 17.922 1 94.12 369 GLN A C 1
ATOM 2920 O O . GLN A 1 369 ? 9.141 2.67 17.734 1 94.12 369 GLN A O 1
ATOM 2925 N N . GLU A 1 370 ? 9.992 0.637 17.984 1 94.62 370 GLU A N 1
ATOM 2926 C CA . GLU A 1 370 ? 11.359 1.101 17.781 1 94.62 370 GLU A CA 1
ATOM 2927 C C . GLU A 1 370 ? 11.555 1.687 16.391 1 94.62 370 GLU A C 1
ATOM 2929 O O . GLU A 1 370 ? 12.172 2.738 16.234 1 94.62 370 GLU A O 1
ATOM 2934 N N . VAL A 1 371 ? 11.039 0.958 15.445 1 95.38 371 VAL A N 1
ATOM 2935 C CA . VAL A 1 371 ? 11.148 1.397 14.055 1 95.38 371 VAL A CA 1
ATOM 2936 C C . VAL A 1 371 ? 10.398 2.713 13.867 1 95.38 371 VAL A C 1
ATOM 2938 O O . VAL A 1 371 ? 10.898 3.635 13.219 1 95.38 371 VAL A O 1
ATOM 2941 N N . LEU A 1 372 ? 9.25 2.811 14.453 1 95.62 372 LEU A N 1
ATOM 2942 C CA . LEU A 1 372 ? 8.453 4.027 14.352 1 95.62 372 LEU A CA 1
ATOM 2943 C C . LEU A 1 372 ? 9.172 5.203 15 1 95.62 372 LEU A C 1
ATOM 2945 O O . LEU A 1 372 ? 9.25 6.289 14.414 1 95.62 372 LEU A O 1
ATOM 2949 N N . ASP A 1 373 ? 9.672 4.977 16.125 1 96.62 373 ASP A N 1
ATOM 2950 C CA . ASP A 1 373 ? 10.422 6.02 16.828 1 96.62 373 ASP A CA 1
ATOM 2951 C C . ASP A 1 373 ? 11.594 6.52 15.984 1 96.62 373 ASP A C 1
ATOM 2953 O O . ASP A 1 373 ? 11.859 7.723 15.93 1 96.62 373 ASP A O 1
ATOM 2957 N N . ASP A 1 374 ? 12.203 5.598 15.414 1 96.38 374 ASP A N 1
ATOM 2958 C CA . ASP A 1 374 ? 13.375 5.945 14.609 1 96.38 374 ASP A CA 1
ATOM 2959 C C . ASP A 1 374 ? 12.969 6.75 13.375 1 96.38 374 ASP A C 1
ATOM 2961 O O . ASP A 1 374 ? 13.625 7.738 13.031 1 96.38 374 ASP A O 1
ATOM 2965 N N . CYS A 1 375 ? 11.977 6.359 12.727 1 96.44 375 CYS A N 1
ATOM 2966 C CA . CYS A 1 375 ? 11.5 7.043 11.523 1 96.44 375 CYS A CA 1
ATOM 2967 C C . CYS A 1 375 ? 10.953 8.422 11.867 1 96.44 375 CYS A C 1
ATOM 2969 O O . CYS A 1 375 ? 11.156 9.383 11.109 1 96.44 375 CYS A O 1
ATOM 2971 N N . VAL A 1 376 ? 10.273 8.492 12.961 1 97.62 376 VAL A N 1
ATOM 2972 C CA . VAL A 1 376 ? 9.734 9.773 13.398 1 97.62 376 VAL A CA 1
ATOM 2973 C C . VAL A 1 376 ? 10.883 10.711 13.789 1 97.62 376 VAL A C 1
ATOM 2975 O O . VAL A 1 376 ? 10.844 11.906 13.484 1 97.62 376 VAL A O 1
ATOM 2978 N N . TYR A 1 377 ? 11.859 10.156 14.461 1 97.31 377 TYR A N 1
ATOM 2979 C CA . TYR A 1 377 ? 13.047 10.945 14.773 1 97.31 377 TYR A CA 1
ATOM 2980 C C . TYR A 1 377 ? 13.672 11.516 13.508 1 97.31 377 TYR A C 1
ATOM 2982 O O . TYR A 1 377 ? 14.023 12.695 13.461 1 97.31 377 TYR A O 1
ATOM 2990 N N . ASP A 1 378 ? 13.773 10.688 12.562 1 95.62 378 ASP A N 1
ATOM 2991 C CA . ASP A 1 378 ? 14.375 11.125 11.305 1 95.62 378 ASP A CA 1
ATOM 2992 C C . ASP A 1 378 ? 13.516 12.18 10.617 1 95.62 378 ASP A C 1
ATOM 2994 O O . ASP A 1 378 ? 14.039 13.094 9.977 1 95.62 378 ASP A O 1
ATOM 2998 N N . SER A 1 379 ? 12.25 11.992 10.664 1 96.44 379 SER A N 1
ATOM 2999 C CA . SER A 1 379 ? 11.344 13.008 10.125 1 96.44 379 SER A CA 1
ATOM 3000 C C . SER A 1 379 ? 11.609 14.367 10.75 1 96.44 379 SER A C 1
ATOM 3002 O O . SER A 1 379 ? 11.734 15.367 10.047 1 96.44 379 SER A O 1
ATOM 3004 N N . ASN A 1 380 ? 11.688 14.391 12.086 1 97.62 380 ASN A N 1
ATOM 3005 C CA . ASN A 1 380 ? 11.984 15.633 12.781 1 97.62 380 ASN A CA 1
ATOM 3006 C C . ASN A 1 380 ? 13.375 16.156 12.438 1 97.62 380 ASN A C 1
ATOM 3008 O O . ASN A 1 380 ? 13.57 17.359 12.266 1 97.62 380 ASN A O 1
ATOM 3012 N N . TRP A 1 381 ? 14.305 15.25 12.305 1 96.12 381 TRP A N 1
ATOM 3013 C CA . TRP A 1 381 ? 15.672 15.633 11.969 1 96.12 381 TRP A CA 1
ATOM 3014 C C . TRP A 1 381 ? 15.727 16.281 10.594 1 96.12 381 TRP A C 1
ATOM 3016 O O . TRP A 1 381 ? 16.359 17.328 10.422 1 96.12 381 TRP A O 1
ATOM 3026 N N . LYS A 1 382 ? 15.086 15.688 9.633 1 94 382 LYS A N 1
ATOM 3027 C CA . LYS A 1 382 ? 15.07 16.234 8.281 1 94 382 LYS A CA 1
ATOM 3028 C C . LYS A 1 382 ? 14.461 17.641 8.266 1 94 382 LYS A C 1
ATOM 3030 O O . LYS A 1 382 ? 14.93 18.516 7.527 1 94 382 LYS A O 1
ATOM 3035 N N . LYS A 1 383 ? 13.523 17.828 9.062 1 95.75 383 LYS A N 1
ATOM 3036 C CA . LYS A 1 383 ? 12.898 19.141 9.141 1 95.75 383 LYS A CA 1
ATOM 3037 C C . LYS A 1 383 ? 13.852 20.156 9.758 1 95.75 383 LYS A C 1
ATOM 3039 O O . LYS A 1 383 ? 13.852 21.328 9.367 1 95.75 383 LYS A O 1
ATOM 3044 N N . ILE A 1 384 ? 14.594 19.75 10.695 1 96.81 384 ILE A N 1
ATOM 3045 C CA . ILE A 1 384 ? 15.547 20.641 11.344 1 96.81 384 ILE A CA 1
ATOM 3046 C C . ILE A 1 384 ? 16.594 21.109 10.32 1 96.81 384 ILE A C 1
ATOM 3048 O O . ILE A 1 384 ? 16.953 22.281 10.281 1 96.81 384 ILE A O 1
ATOM 3052 N N . THR A 1 385 ? 17.031 20.203 9.508 1 93.56 385 THR A N 1
ATOM 3053 C CA . THR A 1 385 ? 18.109 20.5 8.562 1 93.56 385 THR A CA 1
ATOM 3054 C C . THR A 1 385 ? 17.656 21.516 7.527 1 93.56 385 THR A C 1
ATOM 3056 O O . THR A 1 385 ? 18.469 22.266 6.977 1 93.56 385 THR A O 1
ATOM 3059 N N . ASN A 1 386 ? 16.359 21.578 7.297 1 92.75 386 ASN A N 1
ATOM 3060 C CA . ASN A 1 386 ? 15.836 22.5 6.289 1 92.75 386 ASN A CA 1
ATOM 3061 C C . ASN A 1 386 ? 14.938 23.562 6.914 1 92.75 386 ASN A C 1
ATOM 3063 O O . ASN A 1 386 ? 14.148 24.203 6.215 1 92.75 386 ASN A O 1
ATOM 3067 N N . LEU A 1 387 ? 15.039 23.766 8.141 1 95.88 387 LEU A N 1
ATOM 3068 C CA . LEU A 1 387 ? 14.078 24.594 8.867 1 95.88 387 LEU A CA 1
ATOM 3069 C C . LEU A 1 387 ? 14.195 26.062 8.461 1 95.88 387 LEU A C 1
ATOM 3071 O O . LEU A 1 387 ? 13.203 26.688 8.078 1 95.88 387 LEU A O 1
ATOM 3075 N N . ILE A 1 388 ? 15.406 26.625 8.469 1 95.69 388 ILE A N 1
ATOM 3076 C CA . ILE A 1 388 ? 15.617 28.062 8.25 1 95.69 388 ILE A CA 1
ATOM 3077 C C . ILE A 1 388 ? 15.258 28.422 6.812 1 95.69 388 ILE A C 1
ATOM 3079 O O . ILE A 1 388 ? 14.477 29.344 6.574 1 95.69 388 ILE A O 1
ATOM 3083 N N . PRO A 1 389 ? 15.75 27.672 5.789 1 93.75 389 PRO A N 1
ATOM 3084 C CA . PRO A 1 389 ? 15.32 27.969 4.418 1 93.75 389 PRO A CA 1
ATOM 3085 C C . PRO A 1 389 ? 13.805 27.875 4.246 1 93.75 389 PRO A C 1
ATOM 3087 O O . PRO A 1 389 ? 13.219 28.688 3.512 1 93.75 389 PRO A O 1
ATOM 3090 N N . SER A 1 390 ? 13.195 26.969 4.879 1 94.81 390 SER A N 1
ATOM 3091 C CA . SER A 1 390 ? 11.75 26.797 4.773 1 94.81 390 SER A CA 1
ATOM 3092 C C . SER A 1 390 ? 11.016 28 5.367 1 94.81 390 SER A C 1
ATOM 3094 O O . SER A 1 390 ? 10.008 28.453 4.82 1 94.81 390 SER A O 1
ATOM 3096 N N . LEU A 1 391 ? 11.5 28.5 6.473 1 96.69 391 LEU A N 1
ATOM 3097 C CA . LEU A 1 391 ? 10.875 29.641 7.121 1 96.69 391 LEU A CA 1
ATOM 3098 C C . LEU A 1 391 ? 11.039 30.906 6.277 1 96.69 391 LEU A C 1
ATOM 3100 O O . LEU A 1 391 ? 10.141 31.734 6.223 1 96.69 391 LEU A O 1
ATOM 3104 N N . ILE A 1 392 ? 12.156 31.031 5.621 1 96.38 392 ILE A N 1
ATOM 3105 C CA . ILE A 1 392 ? 12.406 32.188 4.754 1 96.38 392 ILE A CA 1
ATOM 3106 C C . ILE A 1 392 ? 11.445 32.125 3.568 1 96.38 392 ILE A C 1
ATOM 3108 O O . ILE A 1 392 ? 10.898 33.156 3.172 1 96.38 392 ILE A O 1
ATOM 3112 N N . LYS A 1 393 ? 11.281 30.969 2.996 1 95.06 393 LYS A N 1
ATOM 3113 C CA . LYS A 1 393 ? 10.328 30.828 1.901 1 95.06 393 LYS A CA 1
ATOM 3114 C C . LYS A 1 393 ? 8.922 31.219 2.342 1 95.06 393 LYS A C 1
ATOM 3116 O O . LYS A 1 393 ? 8.203 31.891 1.603 1 95.06 393 LYS A O 1
ATOM 3121 N N . LYS A 1 394 ? 8.547 30.797 3.531 1 95.25 394 LYS A N 1
ATOM 3122 C CA . LYS A 1 394 ? 7.242 31.172 4.078 1 95.25 394 LYS A CA 1
ATOM 3123 C C . LYS A 1 394 ? 7.141 32.688 4.293 1 95.25 394 LYS A C 1
ATOM 3125 O O . LYS A 1 394 ? 6.078 33.281 4.086 1 95.25 394 LYS A O 1
ATOM 3130 N N . TRP A 1 395 ? 8.25 33.281 4.758 1 95.94 395 TRP A N 1
ATOM 3131 C CA . TRP A 1 395 ? 8.297 34.719 4.98 1 95.94 395 TRP A CA 1
ATOM 3132 C C . TRP A 1 395 ? 8.047 35.5 3.682 1 95.94 395 TRP A C 1
ATOM 3134 O O . TRP A 1 395 ? 7.262 36.438 3.656 1 95.94 395 TRP A O 1
ATOM 3144 N N . LYS A 1 396 ? 8.688 35.094 2.637 1 94.75 396 LYS A N 1
ATOM 3145 C CA . LYS A 1 396 ? 8.523 35.75 1.346 1 94.75 396 LYS A CA 1
ATOM 3146 C C . LYS A 1 396 ? 7.078 35.625 0.858 1 94.75 396 LYS A C 1
ATOM 3148 O O . LYS A 1 396 ? 6.516 36.594 0.347 1 94.75 396 LYS A O 1
ATOM 3153 N N . ARG A 1 397 ? 6.527 34.5 1.042 1 93.31 397 ARG A N 1
ATOM 3154 C CA . ARG A 1 397 ? 5.125 34.312 0.681 1 93.31 397 ARG A CA 1
ATOM 3155 C C . ARG A 1 397 ? 4.215 35.188 1.554 1 93.31 397 ARG A C 1
ATOM 3157 O O . ARG A 1 397 ? 3.264 35.781 1.059 1 93.31 397 ARG A O 1
ATOM 3164 N N . ALA A 1 398 ? 4.492 35.188 2.838 1 94.81 398 ALA A N 1
ATOM 3165 C CA . ALA A 1 398 ? 3.682 35.938 3.783 1 94.81 398 ALA A CA 1
ATOM 3166 C C . ALA A 1 398 ? 3.748 37.438 3.479 1 94.81 398 ALA A C 1
ATOM 3168 O O . ALA A 1 398 ? 2.746 38.156 3.598 1 94.81 398 ALA A O 1
ATOM 3169 N N . LYS A 1 399 ? 4.871 37.938 3.123 1 94.12 399 LYS A N 1
ATOM 3170 C CA . LYS A 1 399 ? 5.039 39.344 2.799 1 94.12 399 LYS A CA 1
ATOM 3171 C C . LYS A 1 399 ? 4.188 39.75 1.597 1 94.12 399 LYS A C 1
ATOM 3173 O O . LYS A 1 399 ? 3.496 40.781 1.626 1 94.12 399 LYS A O 1
ATOM 3178 N N . THR A 1 400 ? 4.277 38.906 0.612 1 91.94 400 THR A N 1
ATOM 3179 C CA . THR A 1 400 ? 3.496 39.156 -0.592 1 91.94 400 THR A CA 1
ATOM 3180 C C . THR A 1 400 ? 2.002 39.062 -0.297 1 91.94 400 THR A C 1
ATOM 3182 O O . THR A 1 400 ? 1.221 39.906 -0.737 1 91.94 400 THR A O 1
ATOM 3185 N N . SER A 1 401 ? 1.604 38.125 0.475 1 90.94 401 SER A N 1
ATOM 3186 C CA . SER A 1 401 ? 0.194 37.906 0.792 1 90.94 401 SER A CA 1
ATOM 3187 C C . SER A 1 401 ? -0.338 39.031 1.698 1 90.94 401 SER A C 1
ATOM 3189 O O . SER A 1 401 ? -1.478 39.469 1.542 1 90.94 401 SER A O 1
ATOM 3191 N N . PHE A 1 402 ? 0.441 39.5 2.682 1 92.88 402 PHE A N 1
ATOM 3192 C CA . PHE A 1 402 ? 0.037 40.562 3.574 1 92.88 402 PHE A CA 1
ATOM 3193 C C . PHE A 1 402 ? -0.234 41.844 2.791 1 92.88 402 PHE A C 1
ATOM 3195 O O . PHE A 1 402 ? -1.227 42.531 3.039 1 92.88 402 PHE A O 1
ATOM 3202 N N . ALA A 1 403 ? 0.653 42.125 1.853 1 90.31 403 ALA A N 1
ATOM 3203 C CA . ALA A 1 403 ? 0.469 43.312 1.032 1 90.31 403 ALA A CA 1
ATOM 3204 C C . ALA A 1 403 ? -0.844 43.25 0.258 1 90.31 403 ALA A C 1
ATOM 3206 O O . ALA A 1 403 ? -1.581 44.219 0.193 1 90.31 403 ALA A O 1
ATOM 3207 N N . ASN A 1 404 ? -1.13 42.125 -0.273 1 85 404 ASN A N 1
ATOM 3208 C CA . ASN A 1 404 ? -2.357 41.938 -1.042 1 85 404 ASN A CA 1
ATOM 3209 C C . ASN A 1 404 ? -3.596 42.062 -0.158 1 85 404 ASN A C 1
ATOM 3211 O O . ASN A 1 404 ? -4.57 42.719 -0.538 1 85 404 ASN A O 1
ATOM 3215 N N . MET A 1 405 ? -3.557 41.469 1.023 1 87.5 405 MET A N 1
ATOM 3216 C CA . MET A 1 405 ? -4.715 41.5 1.913 1 87.5 405 MET A CA 1
ATOM 3217 C C . MET A 1 405 ? -4.91 42.875 2.543 1 87.5 405 MET A C 1
ATOM 3219 O O . MET A 1 405 ? -6.039 43.281 2.805 1 87.5 405 MET A O 1
ATOM 3223 N N . LYS A 1 406 ? -3.809 43.5 2.799 1 90.12 406 LYS A N 1
ATOM 3224 C CA . LYS A 1 406 ? -3.885 44.875 3.326 1 90.12 406 LYS A CA 1
ATOM 3225 C C . LYS A 1 406 ? -4.57 45.781 2.336 1 90.12 406 LYS A C 1
ATOM 3227 O O . LYS A 1 406 ? -5.387 46.625 2.729 1 90.12 406 LYS A O 1
ATOM 3232 N N . GLU A 1 407 ? -4.289 45.625 1.09 1 82.94 407 GLU A N 1
ATOM 3233 C CA . GLU A 1 407 ? -4.934 46.406 0.058 1 82.94 407 GLU A CA 1
ATOM 3234 C C . GLU A 1 407 ? -6.434 46.156 0.005 1 82.94 407 GLU A C 1
ATOM 3236 O O . GLU A 1 407 ? -7.234 47.094 -0.086 1 82.94 407 GLU A O 1
ATOM 3241 N N . ALA A 1 408 ? -6.773 44.969 0.106 1 77.25 408 ALA A N 1
ATOM 3242 C CA . ALA A 1 408 ? -8.188 44.594 0.08 1 77.25 408 ALA A CA 1
ATOM 3243 C C . ALA A 1 408 ? -8.922 45.125 1.298 1 77.25 408 ALA A C 1
ATOM 3245 O O . ALA A 1 408 ? -10.062 45.594 1.188 1 77.25 408 ALA A O 1
ATOM 3246 N N . TYR A 1 409 ? -8.352 45.062 2.479 1 85.81 409 TYR A N 1
ATOM 3247 C CA . TYR A 1 409 ? -8.914 45.594 3.727 1 85.81 409 TYR A CA 1
ATOM 3248 C C . TYR A 1 409 ? -9.086 47.094 3.668 1 85.81 409 TYR A C 1
ATOM 3250 O O . TYR A 1 409 ? -10.141 47.625 4.051 1 85.81 409 TYR A O 1
ATOM 3258 N N . GLU A 1 410 ? -8.125 47.781 3.086 1 86.88 410 GLU A N 1
ATOM 3259 C CA . GLU A 1 410 ? -8.164 49.25 3.01 1 86.88 410 GLU A CA 1
ATOM 3260 C C . GLU A 1 410 ? -9.227 49.719 2.023 1 86.88 410 GLU A C 1
ATOM 3262 O O . GLU A 1 410 ? -9.875 50.75 2.242 1 86.88 410 GLU A O 1
ATOM 3267 N N . ASP A 1 411 ? -9.414 48.938 1.056 1 74.75 411 ASP A N 1
ATOM 3268 C CA . ASP A 1 411 ? -10.445 49.25 0.076 1 74.75 411 ASP A CA 1
ATOM 3269 C C . ASP A 1 411 ? -11.836 49.25 0.712 1 74.75 411 ASP A C 1
ATOM 3271 O O . ASP A 1 411 ? -12.688 50.062 0.395 1 74.75 411 ASP A O 1
ATOM 3275 N N . LEU A 1 412 ? -12.031 48.344 1.604 1 76.12 412 LEU A N 1
ATOM 3276 C CA . LEU A 1 412 ? -13.32 48.219 2.275 1 76.12 412 LEU A CA 1
ATOM 3277 C C . LEU A 1 412 ? -13.438 49.25 3.406 1 76.12 412 LEU A C 1
ATOM 3279 O O . LEU A 1 412 ? -14.5 49.844 3.605 1 76.12 412 LEU A O 1
ATOM 3283 N N . ARG A 1 413 ? -12.406 49.406 4.078 1 83.94 413 ARG A N 1
ATOM 3284 C CA . ARG A 1 413 ? -12.375 50.312 5.223 1 83.94 413 ARG A CA 1
ATOM 3285 C C . ARG A 1 413 ? -12.711 51.75 4.805 1 83.94 413 ARG A C 1
ATOM 3287 O O . ARG A 1 413 ? -13.43 52.438 5.512 1 83.94 413 ARG A O 1
ATOM 3294 N N . CYS A 1 414 ? -12.289 52.156 3.646 1 79.31 414 CYS A N 1
ATOM 3295 C CA . CYS A 1 414 ? -12.469 53.531 3.174 1 79.31 414 CYS A CA 1
ATOM 3296 C C . CYS A 1 414 ? -13.922 53.781 2.805 1 79.31 414 CYS A C 1
ATOM 3298 O O . CYS A 1 414 ? -14.359 54.938 2.783 1 79.31 414 CYS A O 1
ATOM 3300 N N . ARG A 1 415 ? -14.664 52.75 2.715 1 66.25 415 ARG A N 1
ATOM 3301 C CA . ARG A 1 415 ? -16.047 52.906 2.273 1 66.25 415 ARG A CA 1
ATOM 3302 C C . ARG A 1 415 ? -17 52.938 3.461 1 66.25 415 ARG A C 1
ATOM 3304 O O . ARG A 1 415 ? -18.188 53.219 3.301 1 66.25 415 ARG A O 1
ATOM 3311 N N . LEU A 1 416 ? -16.469 52.781 4.625 1 78.94 416 LEU A N 1
ATOM 3312 C CA . LEU A 1 416 ? -17.312 52.656 5.812 1 78.94 416 LEU A CA 1
ATOM 3313 C C . LEU A 1 416 ? -17.172 53.875 6.699 1 78.94 416 LEU A C 1
ATOM 3315 O O . LEU A 1 416 ? -16.172 54.594 6.617 1 78.94 416 LEU A O 1
ATOM 3319 N N . THR A 1 417 ? -18.219 54 7.504 1 80.44 417 THR A N 1
ATOM 3320 C CA . THR A 1 417 ? -18.203 55.156 8.414 1 80.44 417 THR A CA 1
ATOM 3321 C C . THR A 1 417 ? -17.375 54.844 9.656 1 80.44 417 THR A C 1
ATOM 3323 O O . THR A 1 417 ? -17.172 53.688 10 1 80.44 417 THR A O 1
ATOM 3326 N N . GLU A 1 418 ? -16.938 55.844 10.336 1 84.69 418 GLU A N 1
ATOM 3327 C CA . GLU A 1 418 ? -16.094 55.688 11.523 1 84.69 418 GLU A CA 1
ATOM 3328 C C . GLU A 1 418 ? -16.875 55.031 12.664 1 84.69 418 GLU A C 1
ATOM 3330 O O . GLU A 1 418 ? -16.297 54.281 13.453 1 84.69 418 GLU A O 1
ATOM 3335 N N . ASP A 1 419 ? -18.125 55.312 12.688 1 83.81 419 ASP A N 1
ATOM 3336 C CA . ASP A 1 419 ? -18.953 54.719 13.727 1 83.81 419 ASP A CA 1
ATOM 3337 C C . ASP A 1 419 ? -19.094 53.188 13.5 1 83.81 419 ASP A C 1
ATOM 3339 O O . ASP A 1 419 ? -19.047 52.406 14.453 1 83.81 419 ASP A O 1
ATOM 3343 N N . ASP A 1 420 ? -19.25 52.906 12.305 1 82.62 420 ASP A N 1
ATOM 3344 C CA . ASP A 1 420 ? -19.344 51.469 11.969 1 82.62 420 ASP A CA 1
ATOM 3345 C C . ASP A 1 420 ? -18.047 50.75 12.273 1 82.62 420 ASP A C 1
ATOM 3347 O O . ASP A 1 420 ? -18.047 49.656 12.859 1 82.62 420 ASP A O 1
ATOM 3351 N N . LEU A 1 421 ? -16.969 51.406 11.938 1 90.25 421 LEU A N 1
ATOM 3352 C CA . LEU A 1 421 ? -15.656 50.781 12.125 1 90.25 421 LEU A CA 1
ATOM 3353 C C . LEU A 1 421 ? -15.359 50.562 13.602 1 90.25 421 LEU A C 1
ATOM 3355 O O . LEU A 1 421 ? -14.859 49.5 13.977 1 90.25 421 LEU A O 1
ATOM 3359 N N . GLU A 1 422 ? -15.695 51.469 14.398 1 90.69 422 GLU A N 1
ATOM 3360 C CA . GLU A 1 422 ? -15.445 51.344 15.828 1 90.69 422 GLU A CA 1
ATOM 3361 C C . GLU A 1 422 ? -16.297 50.219 16.438 1 90.69 422 GLU A C 1
ATOM 3363 O O . GLU A 1 422 ? -15.805 49.438 17.25 1 90.69 422 GLU A O 1
ATOM 3368 N N . SER A 1 423 ? -17.469 50.219 16.047 1 88 423 SER A N 1
ATOM 3369 C CA . SER A 1 423 ? -18.375 49.188 16.562 1 88 423 SER A CA 1
ATOM 3370 C C . SER A 1 423 ? -17.938 47.781 16.125 1 88 423 SER A C 1
ATOM 3372 O O . SER A 1 423 ? -17.875 46.875 16.938 1 88 423 SER A O 1
ATOM 3374 N N . TRP A 1 424 ? -17.656 47.719 14.922 1 88.12 424 TRP A N 1
ATOM 3375 C CA . TRP A 1 424 ? -17.328 46.406 14.359 1 88.12 424 TRP A CA 1
ATOM 3376 C C . TRP A 1 424 ? -15.969 45.906 14.875 1 88.12 424 TRP A C 1
ATOM 3378 O O . TRP A 1 424 ? -15.797 44.719 15.156 1 88.12 424 TRP A O 1
ATOM 3388 N N . ASN A 1 425 ? -15.039 46.781 15 1 91.94 425 ASN A N 1
ATOM 3389 C CA . ASN A 1 425 ? -13.734 46.406 15.539 1 91.94 425 ASN A CA 1
ATOM 3390 C C . ASN A 1 425 ? -13.828 46 17 1 91.94 425 ASN A C 1
ATOM 3392 O O . ASN A 1 425 ? -13.117 45.094 17.438 1 91.94 425 ASN A O 1
ATOM 3396 N N . SER A 1 426 ? -14.672 46.625 17.688 1 90.81 426 SER A N 1
ATOM 3397 C CA . SER A 1 426 ? -14.875 46.25 19.094 1 90.81 426 SER A CA 1
ATOM 3398 C C . SER A 1 426 ? -15.492 44.875 19.203 1 90.81 426 SER A C 1
ATOM 3400 O O . SER A 1 426 ? -15.117 44.094 20.078 1 90.81 426 SER A O 1
ATOM 3402 N N . GLN A 1 427 ? -16.344 44.594 18.375 1 88 427 GLN A N 1
ATOM 3403 C CA . GLN A 1 427 ? -16.969 43.281 18.375 1 88 427 GLN A CA 1
ATOM 3404 C C . GLN A 1 427 ? -15.953 42.188 18 1 88 427 GLN A C 1
ATOM 3406 O O . GLN A 1 427 ? -15.945 41.094 18.594 1 88 427 GLN A O 1
ATOM 3411 N N . ALA A 1 428 ? -15.18 42.5 17.078 1 89.38 428 ALA A N 1
ATOM 3412 C CA . ALA A 1 428 ? -14.172 41.562 16.641 1 89.38 428 ALA A CA 1
ATOM 3413 C C . ALA A 1 428 ? -13.156 41.281 17.75 1 89.38 428 ALA A C 1
ATOM 3415 O O . ALA A 1 428 ? -12.719 40.156 17.938 1 89.38 428 ALA A O 1
ATOM 3416 N N . GLU A 1 429 ? -12.781 42.281 18.406 1 88.56 429 GLU A N 1
ATOM 3417 C CA . GLU A 1 429 ? -11.836 42.125 19.516 1 88.56 429 GLU A CA 1
ATOM 3418 C C . GLU A 1 429 ? -12.422 41.312 20.641 1 88.56 429 GLU A C 1
ATOM 3420 O O . GLU A 1 429 ? -11.734 40.469 21.25 1 88.56 429 GLU A O 1
ATOM 3425 N N . GLN A 1 430 ? -13.648 41.562 20.875 1 87.31 430 GLN A N 1
ATOM 3426 C CA . GLN A 1 430 ? -14.32 40.781 21.922 1 87.31 430 GLN A CA 1
ATOM 3427 C C . GLN A 1 430 ? -14.453 39.312 21.531 1 87.31 430 GLN A C 1
ATOM 3429 O O . GLN A 1 430 ? -14.273 38.438 22.359 1 87.31 430 GLN A O 1
ATOM 3434 N N . ALA A 1 431 ? -14.727 39.125 20.328 1 87.69 431 ALA A N 1
ATOM 3435 C CA . ALA A 1 431 ? -14.867 37.781 19.844 1 87.69 431 ALA A CA 1
ATOM 3436 C C . ALA A 1 431 ? -13.539 37.031 19.891 1 87.69 431 ALA A C 1
ATOM 3438 O O . ALA A 1 431 ? -13.5 35.844 20.188 1 87.69 431 ALA A O 1
ATOM 3439 N N . SER A 1 432 ? -12.492 37.719 19.594 1 83.75 432 SER A N 1
ATOM 3440 C CA . SER A 1 432 ? -11.164 37.125 19.625 1 83.75 432 SER A CA 1
ATOM 3441 C C . SER A 1 432 ? -10.758 36.719 21.031 1 83.75 432 SER A C 1
ATOM 3443 O O . SER A 1 432 ? -10.023 35.75 21.219 1 83.75 432 SER A O 1
ATOM 3445 N N . LEU A 1 433 ? -11.289 37.406 21.953 1 81 433 LEU A N 1
ATOM 3446 C CA . LEU A 1 433 ? -10.969 37.125 23.344 1 81 433 LEU A CA 1
ATOM 3447 C C . LEU A 1 433 ? -11.812 35.969 23.891 1 81 433 LEU A C 1
ATOM 3449 O O . LEU A 1 433 ? -11.312 35.125 24.625 1 81 433 LEU A O 1
ATOM 3453 N N . LEU A 1 434 ? -13.039 35.938 23.484 1 80.12 434 LEU A N 1
ATOM 3454 C CA . LEU A 1 434 ? -13.961 34.938 24.031 1 80.12 434 LEU A CA 1
ATOM 3455 C C . LEU A 1 434 ? -13.867 33.625 23.281 1 80.12 434 LEU A C 1
ATOM 3457 O O . LEU A 1 434 ? -14.062 32.562 23.859 1 80.12 434 LEU A O 1
ATOM 3461 N N . HIS A 1 435 ? -13.539 33.656 22.125 1 80.75 435 HIS A N 1
ATOM 3462 C CA . HIS A 1 435 ? -13.414 32.5 21.266 1 80.75 435 HIS A CA 1
ATOM 3463 C C . HIS A 1 435 ? -14.711 31.672 21.25 1 80.75 435 HIS A C 1
ATOM 3465 O O . HIS A 1 435 ? -15.758 32.156 21.688 1 80.75 435 HIS A O 1
ATOM 3471 N N . GLY A 1 436 ? -14.742 30.531 20.516 1 80.62 436 GLY A N 1
ATOM 3472 C CA . GLY A 1 436 ? -15.898 29.656 20.516 1 80.62 436 GLY A CA 1
ATOM 3473 C C . GLY A 1 436 ? -17.078 30.234 19.75 1 80.62 436 GLY A C 1
ATOM 3474 O O . GLY A 1 436 ? -16.938 30.656 18.594 1 80.62 436 GLY A O 1
ATOM 3475 N N . LYS A 1 437 ? -18.188 30.312 20.484 1 80.25 437 LYS A N 1
ATOM 3476 C CA . LYS A 1 437 ? -19.438 30.75 19.859 1 80.25 437 LYS A CA 1
ATOM 3477 C C . LYS A 1 437 ? -19.406 32.219 19.516 1 80.25 437 LYS A C 1
ATOM 3479 O O . LYS A 1 437 ? -20.141 32.688 18.625 1 80.25 437 LYS A O 1
ATOM 3484 N N . ALA A 1 438 ? -18.531 32.906 20.156 1 82.69 438 ALA A N 1
ATOM 3485 C CA . ALA A 1 438 ? -18.422 34.344 19.906 1 82.69 438 ALA A CA 1
ATOM 3486 C C . ALA A 1 438 ? -17.906 34.625 18.484 1 82.69 438 ALA A C 1
ATOM 3488 O O . ALA A 1 438 ? -18.125 35.688 17.938 1 82.69 438 ALA A O 1
ATOM 3489 N N . LEU A 1 439 ? -17.344 33.656 17.922 1 85.44 439 LEU A N 1
ATOM 3490 C CA . LEU A 1 439 ? -16.766 33.812 16.594 1 85.44 439 LEU A CA 1
ATOM 3491 C C . LEU A 1 439 ? -17.844 33.688 15.523 1 85.44 439 LEU A C 1
ATOM 3493 O O . LEU A 1 439 ? -17.562 33.875 14.328 1 85.44 439 LEU A O 1
ATOM 3497 N N . GLU A 1 440 ? -19.062 33.562 15.93 1 79.94 440 GLU A N 1
ATOM 3498 C CA . GLU A 1 440 ? -20.172 33.5 14.992 1 79.94 440 GLU A CA 1
ATOM 3499 C C . GLU A 1 440 ? -20.438 34.844 14.336 1 79.94 440 GLU A C 1
ATOM 3501 O O . GLU A 1 440 ? -21.203 34.938 13.383 1 79.94 440 GLU A O 1
ATOM 3506 N N . ILE A 1 441 ? -19.797 35.844 14.852 1 79.56 441 ILE A N 1
ATOM 3507 C CA . ILE A 1 441 ? -19.938 37.156 14.273 1 79.56 441 ILE A CA 1
ATOM 3508 C C . ILE A 1 441 ? -19.453 37.156 12.828 1 79.56 441 ILE A C 1
ATOM 3510 O O . ILE A 1 441 ? -19.828 38.031 12.039 1 79.56 441 ILE A O 1
ATOM 3514 N N . TYR A 1 442 ? -18.641 36.219 12.562 1 79.12 442 TYR A N 1
ATOM 3515 C CA . TYR A 1 442 ? -18.094 36.156 11.211 1 79.12 442 TYR A CA 1
ATOM 3516 C C . TYR A 1 442 ? -19.047 35.406 10.273 1 79.12 442 TYR A C 1
ATOM 3518 O O . TYR A 1 442 ? -18.781 35.281 9.078 1 79.12 442 TYR A O 1
ATOM 3526 N N . ASP A 1 443 ? -20.172 34.844 10.898 1 72.12 443 ASP A N 1
ATOM 3527 C CA . ASP A 1 443 ? -21.156 34.156 10.094 1 72.12 443 ASP A CA 1
ATOM 3528 C C . ASP A 1 443 ? -22.297 35.094 9.672 1 72.12 443 ASP A C 1
ATOM 3530 O O . ASP A 1 443 ? -22.578 36.062 10.352 1 72.12 443 ASP A O 1
ATOM 3534 N N . VAL A 1 444 ? -22.797 34.688 8.508 1 54.06 444 VAL A N 1
ATOM 3535 C CA . VAL A 1 444 ? -23.969 35.438 8.062 1 54.06 444 VAL A CA 1
ATOM 3536 C C . VAL A 1 444 ? -25.188 35.031 8.914 1 54.06 444 VAL A C 1
ATOM 3538 O O . VAL A 1 444 ? -25.453 33.875 9.117 1 54.06 444 VAL A O 1
ATOM 3541 N N . LYS A 1 445 ? -25.469 35.875 9.844 1 47.25 445 LYS A N 1
ATOM 3542 C CA . LYS A 1 445 ? -26.688 35.562 10.594 1 47.25 445 LYS A CA 1
ATOM 3543 C C . LYS A 1 445 ? -27.875 35.406 9.656 1 47.25 445 LYS A C 1
ATOM 3545 O O . LYS A 1 445 ? -28.141 36.25 8.82 1 47.25 445 LYS A O 1
ATOM 3550 N N . THR A 1 446 ? -28.031 34.219 9.219 1 41.09 446 THR A N 1
ATOM 3551 C CA . THR A 1 446 ? -29.141 33.938 8.32 1 41.09 446 THR A CA 1
ATOM 3552 C C . THR A 1 446 ? -30.469 34.344 8.953 1 41.09 446 THR A C 1
ATOM 3554 O O . THR A 1 446 ? -31.031 33.625 9.773 1 41.09 446 THR A O 1
ATOM 3557 N N . GLU A 1 447 ? -30.484 35.375 9.703 1 37.53 447 GLU A N 1
ATOM 3558 C CA . GLU A 1 447 ? -31.891 35.656 9.945 1 37.53 447 GLU A CA 1
ATOM 3559 C C . GLU A 1 447 ? -32.719 35.438 8.688 1 37.53 447 GLU A C 1
ATOM 3561 O O . GLU A 1 447 ? -32.375 35.906 7.605 1 37.53 447 GLU A O 1
ATOM 3566 N N . GLN A 1 448 ? -33.25 34.281 8.68 1 38.12 448 GLN A N 1
ATOM 3567 C CA . GLN A 1 448 ? -34.125 33.812 7.617 1 38.12 448 GLN A CA 1
ATOM 3568 C C . GLN A 1 448 ? -35 34.969 7.105 1 38.12 448 GLN A C 1
ATOM 3570 O O . GLN A 1 448 ? -35.688 35.625 7.887 1 38.12 448 GLN A O 1
ATOM 3575 N N . ASN A 1 449 ? -34.438 35.594 6.172 1 40.72 449 ASN A N 1
ATOM 3576 C CA . ASN A 1 449 ? -35.469 36.406 5.543 1 40.72 449 ASN A CA 1
ATOM 3577 C C . ASN A 1 449 ? -36.781 35.656 5.449 1 40.72 449 ASN A C 1
ATOM 3579 O O . ASN A 1 449 ? -36.812 34.438 5.43 1 40.72 449 ASN A O 1
ATOM 3583 N N . PRO A 1 450 ? -37.688 36.281 5.617 1 40.41 450 PRO A N 1
ATOM 3584 C CA . PRO A 1 450 ? -38.938 35.531 5.609 1 40.41 450 PRO A CA 1
ATOM 3585 C C . PRO A 1 450 ? -39.062 34.594 4.406 1 40.41 450 PRO A C 1
ATOM 3587 O O . PRO A 1 450 ? -38.844 35 3.27 1 40.41 450 PRO A O 1
ATOM 3590 N N . SER A 1 451 ? -38.938 33.406 4.602 1 50.75 451 SER A N 1
ATOM 3591 C CA . SER A 1 451 ? -39.188 32.375 3.596 1 50.75 451 SER A CA 1
ATOM 3592 C C . SER A 1 451 ? -40.531 32.594 2.908 1 50.75 451 SER A C 1
ATOM 3594 O O . SER A 1 451 ? -41.344 33.344 3.387 1 50.75 451 SER A O 1
ATOM 3596 N N . VAL A 1 452 ? -40.625 31.984 1.693 1 55.81 452 VAL A N 1
ATOM 3597 C CA . VAL A 1 452 ? -41.969 32.031 1.086 1 55.81 452 VAL A CA 1
ATOM 3598 C C . VAL A 1 452 ? -43.031 31.703 2.135 1 55.81 452 VAL A C 1
ATOM 3600 O O . VAL A 1 452 ? -44.062 32.375 2.197 1 55.81 452 VAL A O 1
ATOM 3603 N N . ALA A 1 453 ? -42.594 30.844 3.018 1 54.47 453 ALA A N 1
ATOM 3604 C CA . ALA A 1 453 ? -43.562 30.453 4.047 1 54.47 453 ALA A CA 1
ATOM 3605 C C . ALA A 1 453 ? -43.75 31.578 5.059 1 54.47 453 ALA A C 1
ATOM 3607 O O . ALA A 1 453 ? -44.875 31.828 5.5 1 54.47 453 ALA A O 1
ATOM 3608 N N . GLY A 1 454 ? -42.781 32.188 5.305 1 55.19 454 GLY A N 1
ATOM 3609 C CA . GLY A 1 454 ? -42.875 33.312 6.238 1 55.19 454 GLY A CA 1
ATOM 3610 C C . GLY A 1 454 ? -43.625 34.5 5.668 1 55.19 454 GLY A C 1
ATOM 3611 O O . GLY A 1 454 ? -44.5 35.062 6.34 1 55.19 454 GLY A O 1
ATOM 3612 N N . VAL A 1 455 ? -43.281 34.75 4.453 1 57.34 455 VAL A N 1
ATOM 3613 C CA . VAL A 1 455 ? -44 35.844 3.787 1 57.34 455 VAL A CA 1
ATOM 3614 C C . VAL A 1 455 ? -45.438 35.438 3.582 1 57.34 455 VAL A C 1
ATOM 3616 O O . VAL A 1 455 ? -46.344 36.281 3.754 1 57.34 455 VAL A O 1
ATOM 3619 N N . TRP A 1 456 ? -45.594 34.125 3.271 1 59.56 456 TRP A N 1
ATOM 3620 C CA . TRP A 1 456 ? -46.938 33.594 3.135 1 59.56 456 TRP A CA 1
ATOM 3621 C C . TRP A 1 456 ? -47.719 33.781 4.426 1 59.56 456 TRP A C 1
ATOM 3623 O O . TRP A 1 456 ? -48.875 34.25 4.402 1 59.56 456 TRP A O 1
ATOM 3633 N N . LEU A 1 457 ? -47.125 33.438 5.504 1 58.06 457 LEU A N 1
ATOM 3634 C CA . LEU A 1 457 ? -47.812 33.531 6.781 1 58.06 457 LEU A CA 1
ATOM 3635 C C . LEU A 1 457 ? -48.125 35 7.113 1 58.06 457 LEU A C 1
ATOM 3637 O O . LEU A 1 457 ? -49.219 35.312 7.594 1 58.06 457 LEU A O 1
ATOM 3641 N N . GLU A 1 458 ? -47.312 35.781 6.828 1 58.62 458 GLU A N 1
ATOM 3642 C CA . GLU A 1 458 ? -47.531 37.188 7.098 1 58.62 458 GLU A CA 1
ATOM 3643 C C . GLU A 1 458 ? -48.625 37.781 6.199 1 58.62 458 GLU A C 1
ATOM 3645 O O . GLU A 1 458 ? -49.469 38.562 6.656 1 58.62 458 GLU A O 1
ATOM 3650 N N . MET A 1 459 ? -48.531 37.281 4.996 1 61.25 459 MET A N 1
ATOM 3651 C CA . MET A 1 459 ? -49.531 37.781 4.051 1 61.25 459 MET A CA 1
ATOM 3652 C C . MET A 1 459 ? -50.906 37.25 4.383 1 61.25 459 MET A C 1
ATOM 3654 O O . MET A 1 459 ? -51.906 37.969 4.266 1 61.25 459 MET A O 1
ATOM 3658 N N . VAL A 1 460 ? -50.875 35.969 4.832 1 59.5 460 VAL A N 1
ATOM 3659 C CA . VAL A 1 460 ? -52.156 35.375 5.203 1 59.5 460 VAL A CA 1
ATOM 3660 C C . VAL A 1 460 ? -52.688 36.062 6.457 1 59.5 460 VAL A C 1
ATOM 3662 O O . VAL A 1 460 ? -53.906 36.312 6.555 1 59.5 460 VAL A O 1
ATOM 3665 N N . GLU A 1 461 ? -51.844 36.344 7.367 1 58.16 461 GLU A N 1
ATOM 3666 C CA . GLU A 1 461 ? -52.281 37.031 8.578 1 58.16 461 GLU A CA 1
ATOM 3667 C C . GLU A 1 461 ? -52.781 38.438 8.266 1 58.16 461 GLU A C 1
ATOM 3669 O O . GLU A 1 461 ? -53.781 38.906 8.836 1 58.16 461 GLU A O 1
ATOM 3674 N N . LYS A 1 462 ? -52.125 39.031 7.41 1 58.38 462 LYS A N 1
ATOM 3675 C CA . LYS A 1 462 ? -52.562 40.344 7 1 58.38 462 LYS A CA 1
ATOM 3676 C C . LYS A 1 462 ? -53.875 40.281 6.242 1 58.38 462 LYS A C 1
ATOM 3678 O O . LYS A 1 462 ? -54.719 41.188 6.363 1 58.38 462 LYS A O 1
ATOM 3683 N N . GLU A 1 463 ? -53.906 39.188 5.488 1 56.91 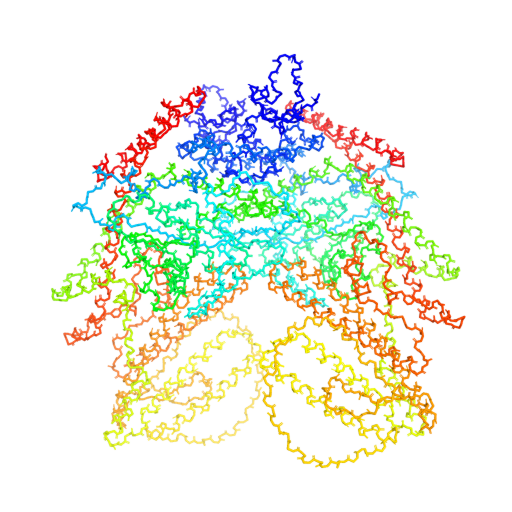463 GLU A N 1
ATOM 3684 C CA . GLU A 1 463 ? -55.156 38.969 4.793 1 56.91 463 GLU A CA 1
ATOM 3685 C C . GLU A 1 463 ? -56.312 38.781 5.781 1 56.91 463 GLU A C 1
ATOM 3687 O O . GLU A 1 463 ? -57.438 39.219 5.547 1 56.91 463 GLU A O 1
ATOM 3692 N N . LEU A 1 464 ? -56.031 38.062 6.824 1 53.81 464 LEU A N 1
ATOM 3693 C CA . LEU A 1 464 ? -57.062 37.781 7.828 1 53.81 464 LEU A CA 1
ATOM 3694 C C . LEU A 1 464 ? -57.438 39.031 8.586 1 53.81 464 LEU A C 1
ATOM 3696 O O . LEU A 1 464 ? -58.625 39.188 8.961 1 53.81 464 LEU A O 1
ATOM 3700 N N . VAL A 1 465 ? -56.562 39.812 8.914 1 49.06 465 VAL A N 1
ATOM 3701 C CA . VAL A 1 465 ? -56.875 41 9.672 1 49.06 465 VAL A CA 1
ATOM 3702 C C . VAL A 1 465 ? -57.625 42 8.781 1 49.06 465 VAL A C 1
ATOM 3704 O O . VAL A 1 465 ? -58.531 42.688 9.25 1 49.06 465 VAL A O 1
ATOM 3707 N N . ASN A 1 466 ? -57.031 42.188 7.699 1 46.44 466 ASN A N 1
ATOM 3708 C CA . ASN A 1 466 ? -57.656 43.219 6.902 1 46.44 466 ASN A CA 1
ATOM 3709 C C . ASN A 1 466 ? -59 42.75 6.316 1 46.44 466 ASN A C 1
ATOM 3711 O O . ASN A 1 466 ? -59.688 43.5 5.637 1 46.44 466 ASN A O 1
ATOM 3715 N N . GLY A 1 467 ? -59.812 41.938 6.984 1 40.34 467 GLY A N 1
ATOM 3716 C CA . GLY A 1 467 ? -61.156 41.5 6.715 1 40.34 467 GLY A CA 1
ATOM 3717 C C . GLY A 1 467 ? -61.375 41.125 5.266 1 40.34 467 GLY A C 1
ATOM 3718 O O . GLY A 1 467 ? -62.438 40.562 4.918 1 40.34 467 GLY A O 1
ATOM 3719 N N . ALA A 1 468 ? -61.281 42.188 4.301 1 37.62 468 ALA A N 1
ATOM 3720 C CA . ALA A 1 468 ? -61.938 42.219 2.994 1 37.62 468 ALA A CA 1
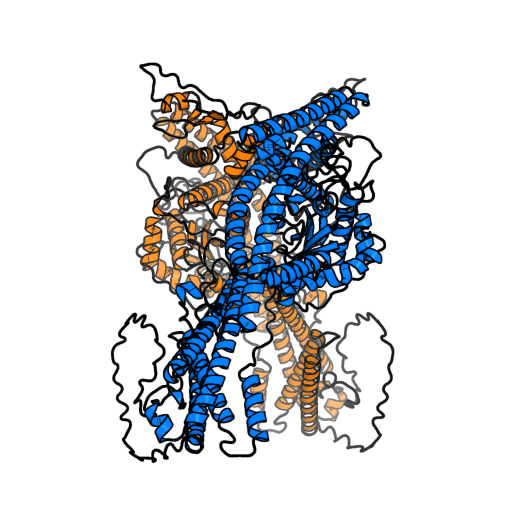ATOM 3721 C C . ALA A 1 468 ? -61.594 40.969 2.188 1 37.62 468 ALA A C 1
ATOM 3723 O O . ALA A 1 468 ? -60.75 40.156 2.604 1 37.62 468 ALA A O 1
ATOM 3724 N N . TYR A 1 469 ? -61.375 41.219 0.769 1 38.66 469 TYR A N 1
ATOM 3725 C CA . TYR A 1 469 ? -61.688 40.531 -0.474 1 38.66 469 TYR A CA 1
ATOM 3726 C C . TYR A 1 469 ? -60.875 39.25 -0.591 1 38.66 469 TYR A C 1
ATOM 3728 O O . TYR A 1 469 ? -61.406 38.156 -0.794 1 38.66 469 TYR A O 1
ATOM 3736 N N . LEU A 1 470 ? -59.531 39.281 -1.41 1 42.78 470 LEU A N 1
ATOM 3737 C CA . LEU A 1 470 ? -59.062 38.156 -2.199 1 42.78 470 LEU A CA 1
ATOM 3738 C C . LEU A 1 470 ? -58.438 37.062 -1.301 1 42.78 470 LEU A C 1
ATOM 3740 O O . LEU A 1 470 ? -57.25 37.094 -1.054 1 42.78 470 LEU A O 1
ATOM 3744 N N . LEU A 1 471 ? -59.094 36.656 -0.429 1 47.31 471 LEU A N 1
ATOM 3745 C CA . LEU A 1 471 ? -58.875 35.531 0.475 1 47.31 471 LEU A CA 1
ATOM 3746 C C . LEU A 1 471 ? -58.438 34.312 -0.297 1 47.31 471 LEU A C 1
ATOM 3748 O O . LEU A 1 471 ? -59.188 33.844 -1.18 1 47.31 471 LEU A O 1
ATOM 3752 N N . GLY A 1 472 ? -57.281 34 -0.345 1 59.69 472 GLY A N 1
ATOM 3753 C CA . GLY A 1 472 ? -56.75 32.812 -1.001 1 59.69 472 GLY A CA 1
ATOM 3754 C C . GLY A 1 472 ? -55.781 33.125 -2.119 1 59.69 472 GLY A C 1
ATOM 3755 O O . GLY A 1 472 ? -55.219 32.219 -2.736 1 59.69 472 GLY A O 1
ATOM 3756 N N . GLY A 1 473 ? -55.656 34.469 -2.438 1 64.06 473 GLY A N 1
ATOM 3757 C CA . GLY A 1 473 ? -54.75 34.812 -3.508 1 64.06 473 GLY A CA 1
ATOM 3758 C C . GLY A 1 473 ? -53.312 34.438 -3.221 1 64.06 473 GLY A C 1
ATOM 3759 O O . GLY A 1 473 ? -52.625 33.906 -4.094 1 64.06 473 GLY A O 1
ATOM 3760 N N . VAL A 1 474 ? -52.938 34.656 -2.059 1 66.94 474 VAL A N 1
ATOM 3761 C CA . VAL A 1 474 ? -51.594 34.312 -1.633 1 66.94 474 VAL A CA 1
ATOM 3762 C C . VAL A 1 474 ? -51.406 32.781 -1.71 1 66.94 474 VAL A C 1
ATOM 3764 O O . VAL A 1 474 ? -50.344 32.312 -2.152 1 66.94 474 VAL A O 1
ATOM 3767 N N . VAL A 1 475 ? -52.469 32.125 -1.312 1 66.56 475 VAL A N 1
ATOM 3768 C CA . VAL A 1 475 ? -52.406 30.656 -1.366 1 66.56 475 VAL A CA 1
ATOM 3769 C C . VAL A 1 475 ? -52.312 30.203 -2.82 1 66.56 475 VAL A C 1
ATOM 3771 O O . VAL A 1 475 ? -51.594 29.266 -3.15 1 66.56 475 VAL A O 1
ATOM 3774 N N . PHE A 1 476 ? -52.938 30.891 -3.594 1 75.56 476 PHE A N 1
ATOM 3775 C CA . PHE A 1 476 ? -52.938 30.594 -5.02 1 75.56 476 PHE A CA 1
ATOM 3776 C C . PHE A 1 476 ? -51.562 30.781 -5.625 1 75.56 476 PHE A C 1
ATOM 3778 O O . PHE A 1 476 ? -51.062 29.891 -6.312 1 75.56 476 PHE A O 1
ATOM 3785 N N . ILE A 1 477 ? -51 31.875 -5.348 1 76.19 477 ILE A N 1
ATOM 3786 C CA . ILE A 1 477 ? -49.719 32.156 -5.93 1 76.19 477 ILE A CA 1
ATOM 3787 C C . ILE A 1 477 ? -48.656 31.234 -5.332 1 76.19 477 ILE A C 1
ATOM 3789 O O . ILE A 1 477 ? -47.781 30.719 -6.047 1 76.19 477 ILE A O 1
ATOM 3793 N N . THR A 1 478 ? -48.75 30.984 -4.098 1 76.75 478 THR A N 1
ATOM 3794 C CA . THR A 1 478 ? -47.781 30.125 -3.434 1 76.75 478 THR A CA 1
ATOM 3795 C C . THR A 1 478 ? -47.844 28.688 -3.979 1 76.75 478 THR A C 1
ATOM 3797 O O . THR A 1 478 ? -46.812 28.047 -4.184 1 76.75 478 THR A O 1
ATOM 3800 N N . LYS A 1 479 ? -49.062 28.266 -4.176 1 74.75 479 LYS A N 1
ATOM 3801 C CA . LYS A 1 479 ? -49.219 26.938 -4.77 1 74.75 479 LYS A CA 1
ATOM 3802 C C . LYS A 1 479 ? -48.656 26.906 -6.184 1 74.75 479 LYS A C 1
ATOM 3804 O O . LYS A 1 479 ? -48.062 25.906 -6.59 1 74.75 479 LYS A O 1
ATOM 3809 N N . GLY A 1 480 ? -48.875 27.891 -6.816 1 77 480 GLY A N 1
ATOM 3810 C CA . GLY A 1 480 ? -48.312 27.984 -8.156 1 77 480 GLY A CA 1
ATOM 3811 C C . GLY A 1 480 ? -46.781 27.953 -8.172 1 77 480 GLY A C 1
ATOM 3812 O O . GLY A 1 480 ? -46.188 27.281 -9 1 77 480 GLY A O 1
ATOM 3813 N N . LEU A 1 481 ? -46.25 28.672 -7.273 1 77.88 481 LEU A N 1
ATOM 3814 C CA . LEU A 1 481 ? -44.781 28.703 -7.176 1 77.88 481 LEU A CA 1
ATOM 3815 C C . LEU A 1 481 ? -44.25 27.328 -6.793 1 77.88 481 LEU A C 1
ATOM 3817 O O . LEU A 1 481 ? -43.219 26.906 -7.312 1 77.88 481 LEU A O 1
ATOM 3821 N N . SER A 1 482 ? -44.969 26.719 -5.926 1 77.62 482 SER A N 1
ATOM 3822 C CA . SER A 1 482 ? -44.562 25.359 -5.539 1 77.62 482 SER A CA 1
ATOM 3823 C C . SER A 1 482 ? -44.625 24.406 -6.723 1 77.62 482 SER A C 1
ATOM 3825 O O . SER A 1 482 ? -43.781 23.516 -6.863 1 77.62 482 SER A O 1
ATOM 3827 N N . LEU A 1 483 ? -45.562 24.609 -7.512 1 77.12 483 LEU A N 1
ATOM 3828 C CA . LEU A 1 483 ? -45.719 23.781 -8.703 1 77.12 483 LEU A CA 1
ATOM 3829 C C . LEU A 1 483 ? -44.594 24.047 -9.695 1 77.12 483 LEU A C 1
ATOM 3831 O O . LEU A 1 483 ? -44.094 23.125 -10.328 1 77.12 483 LEU A O 1
ATOM 3835 N N . GLU A 1 484 ? -44.281 25.234 -9.82 1 78.69 484 GLU A N 1
ATOM 3836 C CA . GLU A 1 484 ? -43.188 25.594 -10.695 1 78.69 484 GLU A CA 1
ATOM 3837 C C . GLU A 1 484 ? -41.875 24.953 -10.227 1 78.69 484 GLU A C 1
ATOM 3839 O O . GLU A 1 484 ? -41.094 24.438 -11.039 1 78.69 484 GLU A O 1
ATOM 3844 N N . GLU A 1 485 ? -41.688 25.016 -8.992 1 79.25 485 GLU A N 1
ATOM 3845 C CA . GLU A 1 485 ? -40.531 24.375 -8.414 1 79.25 485 GLU A CA 1
ATOM 3846 C C . GLU A 1 485 ? -40.531 22.859 -8.68 1 79.25 485 GLU A C 1
ATOM 3848 O O . GLU A 1 485 ? -39.5 22.281 -8.992 1 79.25 485 GLU A O 1
ATOM 3853 N N . ALA A 1 486 ? -41.719 22.344 -8.516 1 77.44 486 ALA A N 1
ATOM 3854 C CA . ALA A 1 486 ? -41.844 20.906 -8.789 1 77.44 486 ALA A CA 1
ATOM 3855 C C . ALA A 1 486 ? -41.531 20.594 -10.25 1 77.44 486 ALA A C 1
ATOM 3857 O O . ALA A 1 486 ? -41 19.547 -10.562 1 77.44 486 ALA A O 1
ATOM 3858 N N . GLN A 1 487 ? -41.938 21.469 -11.086 1 78.56 487 GLN A N 1
ATOM 3859 C CA . GLN A 1 487 ? -41.625 21.297 -12.508 1 78.56 487 GLN A CA 1
ATOM 3860 C C . GLN A 1 487 ? -40.125 21.266 -12.742 1 78.56 487 GLN A C 1
ATOM 3862 O O . GLN A 1 487 ? -39.625 20.406 -13.477 1 78.56 487 GLN A O 1
ATOM 3867 N N . TYR A 1 488 ? -39.469 22.203 -12.07 1 77.94 488 TYR A N 1
ATOM 3868 C CA . TYR A 1 488 ? -38.031 22.25 -12.203 1 77.94 488 TYR A CA 1
ATOM 3869 C C . TYR A 1 488 ? -37.375 20.969 -11.688 1 77.94 488 TYR A C 1
ATOM 3871 O O . TYR A 1 488 ? -36.469 20.422 -12.328 1 77.94 488 TYR A O 1
ATOM 3879 N N . LYS A 1 489 ? -37.844 20.5 -10.617 1 78.31 489 LYS A N 1
ATOM 3880 C CA . LYS A 1 489 ? -37.344 19.281 -10.016 1 78.31 489 LYS A CA 1
ATOM 3881 C C . LYS A 1 489 ? -37.531 18.078 -10.938 1 78.31 489 LYS A C 1
ATOM 3883 O O . LYS A 1 489 ? -36.656 17.234 -11.07 1 78.31 489 LYS A O 1
ATOM 3888 N N . LEU A 1 490 ? -38.656 18.062 -11.547 1 76.31 490 LEU A N 1
ATOM 3889 C CA . LEU A 1 490 ? -38.969 16.969 -12.469 1 76.31 490 LEU A CA 1
ATOM 3890 C C . LEU A 1 490 ? -38.062 17.031 -13.688 1 76.31 490 LEU A C 1
ATOM 3892 O O . LEU A 1 490 ? -37.562 16 -14.172 1 76.31 490 LEU A O 1
ATOM 3896 N N . CYS A 1 491 ? -37.844 18.188 -14.086 1 72 491 CYS A N 1
ATOM 3897 C CA . CYS A 1 491 ? -36.938 18.359 -15.234 1 72 491 CYS A CA 1
ATOM 3898 C C . CYS A 1 491 ? -35.531 17.875 -14.914 1 72 491 CYS A C 1
ATOM 3900 O O . CYS A 1 491 ? -34.906 17.188 -15.719 1 72 491 CYS A O 1
ATOM 3902 N N . VAL A 1 492 ? -35.156 18.203 -13.742 1 70.31 492 VAL A N 1
ATOM 3903 C CA . VAL A 1 492 ? -33.812 17.766 -13.305 1 70.31 492 VAL A CA 1
ATOM 3904 C C . VAL A 1 492 ? -33.781 16.25 -13.172 1 70.31 492 VAL A C 1
ATOM 3906 O O . VAL A 1 492 ? -32.812 15.602 -13.562 1 70.31 492 VAL A O 1
ATOM 3909 N N . PHE A 1 493 ? -34.812 15.688 -12.641 1 70.31 493 PHE A N 1
ATOM 3910 C CA . PHE A 1 493 ? -34.906 14.242 -12.492 1 70.31 493 PHE A CA 1
ATOM 3911 C C . PHE A 1 493 ? -34.844 13.555 -13.844 1 70.31 493 PHE A C 1
ATOM 3913 O O . PHE A 1 493 ? -34.156 12.562 -14.016 1 70.31 493 PHE A O 1
ATOM 3920 N N . ILE A 1 494 ? -35.531 14.078 -14.734 1 68.75 494 ILE A N 1
ATOM 3921 C CA . ILE A 1 494 ? -35.594 13.5 -16.078 1 68.75 494 ILE A CA 1
ATOM 3922 C C . ILE A 1 494 ? -34.219 13.578 -16.734 1 68.75 494 ILE A C 1
ATOM 3924 O O . ILE A 1 494 ? -33.781 12.625 -17.375 1 68.75 494 ILE A O 1
ATOM 3928 N N . LYS A 1 495 ? -33.594 14.633 -16.375 1 65.62 495 LYS A N 1
ATOM 3929 C CA . LYS A 1 495 ? -32.25 14.812 -16.938 1 65.62 495 LYS A CA 1
ATOM 3930 C C . LYS A 1 495 ? -31.25 13.867 -16.281 1 65.62 495 LYS A C 1
ATOM 3932 O O . LYS A 1 495 ? -30.328 13.391 -16.922 1 65.62 495 LYS A O 1
ATOM 3937 N N . SER A 1 496 ? -31.484 13.688 -15 1 66.62 496 SER A N 1
ATOM 3938 C CA . SER A 1 496 ? -30.578 12.828 -14.258 1 66.62 496 SER A CA 1
ATOM 3939 C C . SER A 1 496 ? -30.719 11.367 -14.68 1 66.62 496 SER A C 1
ATOM 3941 O O . SER A 1 496 ? -29.75 10.602 -14.602 1 66.62 496 SER A O 1
ATOM 3943 N N . VAL A 1 497 ? -31.906 10.898 -15.023 1 63.41 497 VAL A N 1
ATOM 3944 C CA . VAL A 1 497 ? -32.156 9.531 -15.461 1 63.41 497 VAL A CA 1
ATOM 3945 C C . VAL A 1 497 ? -31.516 9.297 -16.828 1 63.41 497 VAL A C 1
ATOM 3947 O O . VAL A 1 497 ? -31.172 8.164 -17.172 1 63.41 497 VAL A O 1
ATOM 3950 N N . GLY A 1 498 ? -31.141 10.367 -17.453 1 59.09 498 GLY A N 1
ATOM 3951 C CA . GLY A 1 498 ? -30.422 10.297 -18.703 1 59.09 498 GLY A CA 1
ATOM 3952 C C . GLY A 1 498 ? -31.297 9.984 -19.891 1 59.09 498 GLY A C 1
ATOM 3953 O O . GLY A 1 498 ? -32.531 9.945 -19.766 1 59.09 498 GLY A O 1
ATOM 3954 N N . ASN A 1 499 ? -30.719 9.82 -21.062 1 54.75 499 ASN A N 1
ATOM 3955 C CA . ASN A 1 499 ? -31.422 9.664 -22.328 1 54.75 499 ASN A CA 1
ATOM 3956 C C . ASN A 1 499 ? -31.953 8.242 -22.516 1 54.75 499 ASN A C 1
ATOM 3958 O O . ASN A 1 499 ? -32.781 7.992 -23.391 1 54.75 499 ASN A O 1
ATOM 3962 N N . PHE A 1 500 ? -31.453 7.324 -21.656 1 57 500 PHE A N 1
ATOM 3963 C CA . PHE A 1 500 ? -31.906 5.949 -21.781 1 57 500 PHE A CA 1
ATOM 3964 C C . PHE A 1 500 ? -32.438 5.426 -20.453 1 57 500 PHE A C 1
ATOM 3966 O O . PHE A 1 500 ? -31.812 4.586 -19.812 1 57 500 PHE A O 1
ATOM 3973 N N . PRO A 1 501 ? -33.562 5.922 -20.047 1 57.09 501 PRO A N 1
ATOM 3974 C CA . PRO A 1 501 ? -34.125 5.551 -18.734 1 57.09 501 PRO A CA 1
ATOM 3975 C C . PRO A 1 501 ? -34.594 4.098 -18.703 1 57.09 501 PRO A C 1
ATOM 3977 O O . PRO A 1 501 ? -35 3.547 -19.719 1 57.09 501 PRO A O 1
ATOM 3980 N N . THR A 1 502 ? -34.375 3.381 -17.719 1 59.88 502 THR A N 1
ATOM 3981 C CA . THR A 1 502 ? -34.938 2.055 -17.5 1 59.88 502 THR A CA 1
ATOM 3982 C C . THR A 1 502 ? -36.469 2.125 -17.422 1 59.88 502 THR A C 1
ATOM 3984 O O . THR A 1 502 ? -37.031 3.205 -17.234 1 59.88 502 THR A O 1
ATOM 3987 N N . ILE A 1 503 ? -37.094 1.115 -17.656 1 56.5 503 ILE A N 1
ATOM 3988 C CA . ILE A 1 503 ? -38.562 1.06 -17.656 1 56.5 503 ILE A CA 1
ATOM 3989 C C . ILE A 1 503 ? -39.094 1.564 -16.312 1 56.5 503 ILE A C 1
ATOM 3991 O O . ILE A 1 503 ? -40.031 2.367 -16.281 1 56.5 503 ILE A O 1
ATOM 3995 N N . PRO A 1 504 ? -38.469 1.24 -15.297 1 58.12 504 PRO A N 1
ATOM 3996 C CA . PRO A 1 504 ? -39 1.793 -14.047 1 58.12 504 PRO A CA 1
ATOM 3997 C C . PRO A 1 504 ? -38.781 3.301 -13.938 1 58.12 504 PRO A C 1
ATOM 3999 O O . PRO A 1 504 ? -39.656 4.008 -13.406 1 58.12 504 PRO A O 1
ATOM 4002 N N . GLN A 1 505 ? -37.844 3.725 -14.523 1 67.56 505 GLN A N 1
ATOM 4003 C CA . GLN A 1 505 ? -37.594 5.164 -14.5 1 67.56 505 GLN A CA 1
ATOM 4004 C C . GLN A 1 505 ? -38.594 5.906 -15.391 1 67.56 505 GLN A C 1
ATOM 4006 O O . GLN A 1 505 ? -39.062 6.988 -15.039 1 67.56 505 GLN A O 1
ATOM 4011 N N . LYS A 1 506 ? -38.844 5.266 -16.375 1 66.94 506 LYS A N 1
ATOM 4012 C CA . LYS A 1 506 ? -39.844 5.84 -17.25 1 66.94 506 LYS A CA 1
ATOM 4013 C C . LYS A 1 506 ? -41.219 5.883 -16.562 1 66.94 506 LYS A C 1
ATOM 4015 O O . LYS A 1 506 ? -41.969 6.855 -16.703 1 66.94 506 LYS A O 1
ATOM 4020 N N . ASN A 1 507 ? -41.438 4.805 -15.859 1 64.19 507 ASN A N 1
ATOM 4021 C CA . ASN A 1 507 ? -42.719 4.77 -15.141 1 64.19 507 ASN A CA 1
ATOM 4022 C C . ASN A 1 507 ? -42.75 5.832 -14.039 1 64.19 507 ASN A C 1
ATOM 4024 O O . ASN A 1 507 ? -43.781 6.473 -13.836 1 64.19 507 ASN A O 1
ATOM 4028 N N . THR A 1 508 ? -41.719 6.043 -13.445 1 73.25 508 THR A N 1
ATOM 4029 C CA . THR A 1 508 ? -41.688 7.062 -12.406 1 73.25 508 THR A CA 1
ATOM 4030 C C . THR A 1 508 ? -41.844 8.461 -13 1 73.25 508 THR A C 1
ATOM 4032 O O . THR A 1 508 ? -42.531 9.305 -12.43 1 73.25 508 THR A O 1
ATOM 4035 N N . ILE A 1 509 ? -41.281 8.594 -14.117 1 74.38 509 ILE A N 1
ATOM 4036 C CA . ILE A 1 509 ? -41.406 9.875 -14.805 1 74.38 509 ILE A CA 1
ATOM 4037 C C . ILE A 1 509 ? -42.875 10.078 -15.219 1 74.38 509 ILE A C 1
ATOM 4039 O O . ILE A 1 509 ? -43.438 11.172 -15.039 1 74.38 509 ILE A O 1
ATOM 4043 N N . ALA A 1 510 ? -43.438 8.922 -15.625 1 72.88 510 ALA A N 1
ATOM 4044 C CA . ALA A 1 510 ? -44.844 9.008 -16.047 1 72.88 510 ALA A CA 1
ATOM 4045 C C . ALA A 1 510 ? -45.75 9.297 -14.859 1 72.88 510 ALA A C 1
ATOM 4047 O O . ALA A 1 510 ? -46.688 10.094 -14.977 1 72.88 510 ALA A O 1
ATOM 4048 N N . ASP A 1 511 ? -45.469 8.758 -13.828 1 71.38 511 ASP A N 1
ATOM 4049 C CA . ASP A 1 511 ? -46.25 8.984 -12.633 1 71.38 511 ASP A CA 1
ATOM 4050 C C . ASP A 1 511 ? -46.094 10.422 -12.133 1 71.38 511 ASP A C 1
ATOM 4052 O O . ASP A 1 511 ? -47.094 11.07 -11.781 1 71.38 511 ASP A O 1
ATOM 4056 N N . LYS A 1 512 ? -45 10.883 -12.188 1 76.38 512 LYS A N 1
ATOM 4057 C CA . LYS A 1 512 ? -44.75 12.25 -11.742 1 76.38 512 LYS A CA 1
ATOM 4058 C C . LYS A 1 512 ? -45.375 13.266 -12.703 1 76.38 512 LYS A C 1
ATOM 4060 O O . LYS A 1 512 ? -45.906 14.289 -12.273 1 76.38 512 LYS A O 1
ATOM 4065 N N . ARG A 1 513 ? -45.344 12.898 -13.891 1 77.75 513 ARG A N 1
ATOM 4066 C CA . ARG A 1 513 ? -45.969 13.758 -14.883 1 77.75 513 ARG A CA 1
ATOM 4067 C C . ARG A 1 513 ? -47.5 13.789 -14.688 1 77.75 513 ARG A C 1
ATOM 4069 O O . ARG A 1 513 ? -48.125 14.852 -14.797 1 77.75 513 ARG A O 1
ATOM 4076 N N . ARG A 1 514 ? -48 12.672 -14.352 1 74.25 514 ARG A N 1
ATOM 4077 C CA . ARG A 1 514 ? -49.438 12.586 -14.133 1 74.25 514 ARG A CA 1
ATOM 4078 C C . ARG A 1 514 ? -49.875 13.406 -12.922 1 74.25 514 ARG A C 1
ATOM 4080 O O . ARG A 1 514 ? -50.844 14.164 -12.977 1 74.25 514 ARG A O 1
ATOM 4087 N N . ILE A 1 515 ? -49.156 13.266 -11.883 1 75.25 515 ILE A N 1
ATOM 4088 C CA . ILE A 1 515 ? -49.469 14 -10.664 1 75.25 515 ILE A CA 1
ATOM 4089 C C . ILE A 1 515 ? -49.281 15.5 -10.898 1 75.25 515 ILE A C 1
ATOM 4091 O O . ILE A 1 515 ? -50.125 16.312 -10.492 1 75.25 515 ILE A O 1
ATOM 4095 N N . MET A 1 516 ? -48.344 15.805 -11.625 1 79.06 516 MET A N 1
ATOM 4096 C CA . MET A 1 516 ? -48.062 17.203 -11.914 1 79.06 516 MET A CA 1
ATOM 4097 C C . MET A 1 516 ? -49.125 17.812 -12.805 1 79.06 516 MET A C 1
ATOM 4099 O O . MET A 1 516 ? -49.594 18.922 -12.562 1 79.06 516 MET A O 1
ATOM 4103 N N . LYS A 1 517 ? -49.531 17.016 -13.695 1 78.69 517 LYS A N 1
ATOM 4104 C CA . LYS A 1 517 ? -50.562 17.484 -14.586 1 78.69 517 LYS A CA 1
ATOM 4105 C C . LYS A 1 517 ? -51.875 17.734 -13.82 1 78.69 517 LYS A C 1
ATOM 4107 O O . LYS A 1 517 ? -52.531 18.766 -14.008 1 78.69 517 LYS A O 1
ATOM 4112 N N . ARG A 1 518 ? -52.156 16.891 -12.961 1 75.5 518 ARG A N 1
ATOM 4113 C CA . ARG A 1 518 ? -53.344 17.031 -12.156 1 75.5 518 ARG A CA 1
ATOM 4114 C C . ARG A 1 518 ? -53.281 18.266 -11.266 1 75.5 518 ARG A C 1
ATOM 4116 O O . ARG A 1 518 ? -54.25 19.016 -11.141 1 75.5 518 ARG A O 1
ATOM 4123 N N . ASN A 1 519 ? -52.188 18.453 -10.773 1 78.88 519 ASN A N 1
ATOM 4124 C CA . ASN A 1 519 ? -52 19.594 -9.883 1 78.88 519 ASN A CA 1
ATOM 4125 C C . ASN A 1 519 ? -52.062 20.906 -10.656 1 78.88 519 ASN A C 1
ATOM 4127 O O . ASN A 1 519 ? -52.594 21.906 -10.172 1 78.88 519 ASN A O 1
ATOM 4131 N N . ILE A 1 520 ? -51.5 20.891 -11.789 1 78.19 520 ILE A N 1
ATOM 4132 C CA . ILE A 1 520 ? -51.5 22.094 -12.609 1 78.19 520 ILE A CA 1
ATOM 4133 C C . ILE A 1 520 ? -52.906 22.422 -13.062 1 78.19 520 ILE A C 1
ATOM 4135 O O . ILE A 1 520 ? -53.344 23.594 -13.023 1 78.19 520 ILE A O 1
ATOM 4139 N N . GLU A 1 521 ? -53.594 21.359 -13.344 1 74.31 521 GLU A N 1
ATOM 4140 C CA . GLU A 1 521 ? -55 21.562 -13.75 1 74.31 521 GLU A CA 1
ATOM 4141 C C . GLU A 1 521 ? -55.844 22.078 -12.594 1 74.31 521 GLU A C 1
ATOM 4143 O O . GLU A 1 521 ? -56.688 22.938 -12.781 1 74.31 521 GLU A O 1
ATOM 4148 N N . GLN A 1 522 ? -55.625 21.578 -11.508 1 74.94 522 GLN A N 1
ATOM 4149 C CA . GLN A 1 522 ? -56.312 22.062 -10.328 1 74.94 522 GLN A CA 1
ATOM 4150 C C . GLN A 1 522 ? -56 23.531 -10.039 1 74.94 522 GLN A C 1
ATOM 4152 O O . GLN A 1 522 ? -56.875 24.312 -9.68 1 74.94 522 GLN A O 1
ATOM 4157 N N . HIS A 1 523 ? -54.844 23.875 -10.219 1 79.75 523 HIS A N 1
ATOM 4158 C CA . HIS A 1 523 ? -54.438 25.25 -10 1 79.75 523 HIS A CA 1
ATOM 4159 C C . HIS A 1 523 ? -55.031 26.188 -11.039 1 79.75 523 HIS A C 1
ATOM 4161 O O . HIS A 1 523 ? -55.469 27.297 -10.711 1 79.75 523 HIS A O 1
ATOM 4167 N N . CYS A 1 524 ? -55.094 25.703 -12.164 1 73.25 524 CYS A N 1
ATOM 4168 C CA . CYS A 1 524 ? -55.688 26.484 -13.227 1 73.25 524 CYS A CA 1
ATOM 4169 C C . CYS A 1 524 ? -57.156 26.719 -12.945 1 73.25 524 CYS A C 1
ATOM 4171 O O . CYS A 1 524 ? -57.688 27.828 -13.172 1 73.25 524 CYS A O 1
ATOM 4173 N N . ARG A 1 525 ? -57.75 25.766 -12.391 1 70.12 525 ARG A N 1
ATOM 4174 C CA . ARG A 1 525 ? -59.156 25.906 -12.031 1 70.12 525 ARG A CA 1
ATOM 4175 C C . ARG A 1 525 ? -59.344 26.922 -10.914 1 70.12 525 ARG A C 1
ATOM 4177 O O . ARG A 1 525 ? -60.281 27.734 -10.93 1 70.12 525 ARG A O 1
ATOM 4184 N N . GLN A 1 526 ? -58.438 26.875 -10.102 1 69.88 526 GLN A N 1
ATOM 4185 C CA . GLN A 1 526 ? -58.469 27.844 -9.016 1 69.88 526 GLN A CA 1
ATOM 4186 C C . GLN A 1 526 ? -58.156 29.25 -9.508 1 69.88 526 GLN A C 1
ATOM 4188 O O . GLN A 1 526 ? -58.625 30.25 -8.961 1 69.88 526 GLN A O 1
ATOM 4193 N N . GLY A 1 527 ? -57.312 29.328 -10.414 1 69.06 527 GLY A N 1
ATOM 4194 C CA . GLY A 1 527 ? -56.969 30.594 -11.031 1 69.06 527 GLY A CA 1
ATOM 4195 C C . GLY A 1 527 ? -58.125 31.281 -11.703 1 69.06 527 GLY A C 1
ATOM 4196 O O . GLY A 1 527 ? -58.188 32.5 -11.758 1 69.06 527 GLY A O 1
ATOM 4197 N N . GLU A 1 528 ? -59.094 30.469 -12.102 1 64.44 528 GLU A N 1
ATOM 4198 C CA . GLU A 1 528 ? -60.312 31.016 -12.641 1 64.44 528 GLU A CA 1
ATOM 4199 C C . GLU A 1 528 ? -61.062 31.812 -11.586 1 64.44 528 GLU A C 1
ATOM 4201 O O . GLU A 1 528 ? -61.656 32.875 -11.891 1 64.44 528 GLU A O 1
ATOM 4206 N N . LYS A 1 529 ? -60.969 31.406 -10.469 1 62.47 529 LYS A N 1
ATOM 4207 C CA . LYS A 1 529 ? -61.656 32.062 -9.383 1 62.47 529 LYS A CA 1
ATOM 4208 C C . LYS A 1 529 ? -60.969 33.375 -8.984 1 62.47 529 LYS A C 1
ATOM 4210 O O . LYS A 1 529 ? -61.594 34.375 -8.703 1 62.47 529 LYS A O 1
ATOM 4215 N N . PHE A 1 530 ? -59.688 33.281 -9.102 1 65.12 530 PHE A N 1
ATOM 4216 C CA . PHE A 1 530 ? -58.969 34.406 -8.562 1 65.12 530 PHE A CA 1
ATOM 4217 C C . PHE A 1 530 ? -58.562 35.406 -9.68 1 65.12 530 PHE A C 1
ATOM 4219 O O . PHE A 1 530 ? -58.5 36.594 -9.453 1 65.12 530 PHE A O 1
ATOM 4226 N N . MET A 1 531 ? -58.375 34.906 -10.828 1 68 531 MET A N 1
ATOM 4227 C CA . MET A 1 531 ? -57.906 35.75 -11.922 1 68 531 MET A CA 1
ATOM 4228 C C . MET A 1 531 ? -59 35.906 -12.992 1 68 531 MET A C 1
ATOM 4230 O O . MET A 1 531 ? -58.844 36.688 -13.93 1 68 531 MET A O 1
ATOM 4234 N N . GLY A 1 532 ? -60.344 35.406 -12.742 1 58.75 532 GLY A N 1
ATOM 4235 C CA . GLY A 1 532 ? -61.469 35.562 -13.648 1 58.75 532 GLY A CA 1
ATOM 4236 C C . GLY A 1 532 ? -61.219 34.938 -15.016 1 58.75 532 GLY A C 1
ATOM 4237 O O . GLY A 1 532 ? -61.812 35.375 -16 1 58.75 532 GLY A O 1
ATOM 4238 N N . LEU A 1 533 ? -60.188 34.125 -15.266 1 52.75 533 LEU A N 1
ATOM 4239 C CA . LEU A 1 533 ? -59.875 33.562 -16.578 1 52.75 533 LEU A CA 1
ATOM 4240 C C . LEU A 1 533 ? -60.938 32.531 -16.984 1 52.75 533 LEU A C 1
ATOM 4242 O O . LEU A 1 533 ? -61.344 31.703 -16.172 1 52.75 533 LEU A O 1
ATOM 4246 N N . GLY A 1 534 ? -62.125 32.781 -17.781 1 39.88 534 GLY A N 1
ATOM 4247 C CA . GLY A 1 534 ? -63.188 31.906 -18.281 1 39.88 534 GLY A CA 1
ATOM 4248 C C . GLY A 1 534 ? -62.719 30.5 -18.578 1 39.88 534 GLY A C 1
ATOM 4249 O O . GLY A 1 534 ? -61.531 30.266 -18.766 1 39.88 534 GLY A O 1
ATOM 4250 N N . SER A 1 535 ? -63.688 29.406 -18.25 1 34.59 535 SER A N 1
ATOM 4251 C CA . SER A 1 535 ? -63.562 27.984 -18.516 1 34.59 535 SER A CA 1
ATOM 4252 C C . SER A 1 535 ? -63.188 27.734 -19.969 1 34.59 535 SER A C 1
ATOM 4254 O O . SER A 1 535 ? -63.844 28.203 -20.891 1 34.59 535 SER A O 1
ATOM 4256 N N . VAL A 1 536 ? -62.156 27.625 -20.547 1 31.73 536 VAL A N 1
ATOM 4257 C CA . VAL A 1 536 ? -61.938 27 -21.844 1 31.73 536 VAL A CA 1
ATOM 4258 C C . VAL A 1 536 ? -62.75 25.703 -21.938 1 31.73 536 VAL A C 1
ATOM 4260 O O . VAL A 1 536 ? -62.625 24.828 -21.078 1 31.73 536 VAL A O 1
ATOM 4263 N N . GLY A 1 537 ? -64 25.656 -22.562 1 27.11 537 GLY A N 1
ATOM 4264 C CA . GLY A 1 537 ? -64.938 24.578 -22.906 1 27.11 537 GLY A CA 1
ATOM 4265 C C . GLY A 1 537 ? -64.188 23.328 -23.391 1 27.11 537 GLY A C 1
ATOM 4266 O O . GLY A 1 537 ? -63.031 23.406 -23.812 1 27.11 537 GLY A O 1
ATOM 4267 N N . ASP A 1 538 ? -64.812 22.109 -23.141 1 28.55 538 ASP A N 1
ATOM 4268 C CA . ASP A 1 538 ? -64.625 20.703 -23.5 1 28.55 538 ASP A CA 1
ATOM 4269 C C . ASP A 1 538 ? -64.688 20.516 -25.016 1 28.55 538 ASP A C 1
ATOM 4271 O O . ASP A 1 538 ? -65.812 20.438 -25.578 1 28.55 538 ASP A O 1
ATOM 4275 N N . SER A 1 539 ? -64.25 21.172 -26 1 24.03 539 SER A N 1
ATOM 4276 C CA . SER A 1 539 ? -64.5 20.562 -27.312 1 24.03 539 SER A CA 1
ATOM 4277 C C . SER A 1 539 ? -64 19.109 -27.328 1 24.03 539 SER A C 1
ATOM 4279 O O . SER A 1 539 ? -62.938 18.781 -26.875 1 24.03 539 SER A O 1
ATOM 4281 N N . ASP A 1 540 ? -65.062 18.125 -27.422 1 24.66 540 ASP A N 1
ATOM 4282 C CA . ASP A 1 540 ? -65.188 16.688 -27.672 1 24.66 540 ASP A CA 1
ATOM 4283 C C . ASP A 1 540 ? -64.438 16.281 -28.953 1 24.66 540 ASP A C 1
ATOM 4285 O O . ASP A 1 540 ? -64.75 15.234 -29.531 1 24.66 540 ASP A O 1
ATOM 4289 N N . SER A 1 541 ? -63.812 17.016 -29.766 1 21.59 541 SER A N 1
ATOM 4290 C CA . SER A 1 541 ? -63.406 16.344 -31 1 21.59 541 SER A CA 1
ATOM 4291 C C . SER A 1 541 ? -62.719 15.016 -30.719 1 21.59 541 SER A C 1
ATOM 4293 O O . SER A 1 541 ? -61.875 14.922 -29.844 1 21.59 541 SER A O 1
ATOM 4295 N N . ASP A 1 542 ? -63.469 13.867 -31.031 1 22.92 542 ASP A N 1
ATOM 4296 C CA . ASP A 1 542 ? -63.281 12.43 -31.219 1 22.92 542 ASP A CA 1
ATOM 4297 C C . ASP A 1 542 ? -62.062 12.141 -32.094 1 22.92 542 ASP A C 1
ATOM 4299 O O . ASP A 1 542 ? -61.938 11.039 -32.625 1 22.92 542 ASP A O 1
ATOM 4303 N N . ASP A 1 543 ? -61.406 13.062 -32.688 1 21.2 543 ASP A N 1
ATOM 4304 C CA . ASP A 1 543 ? -60.562 12.57 -33.75 1 21.2 543 ASP A CA 1
ATOM 4305 C C . ASP A 1 543 ? -59.656 11.438 -33.25 1 21.2 543 ASP A C 1
ATOM 4307 O O . ASP A 1 543 ? -59.188 11.461 -32.125 1 21.2 543 ASP A O 1
ATOM 4311 N N . LYS A 1 544 ? -59.875 10.234 -34.062 1 21.86 544 LYS A N 1
ATOM 4312 C CA . LYS A 1 544 ? -59.156 8.961 -34.219 1 21.86 544 LYS A CA 1
ATOM 4313 C C . LYS A 1 544 ? -57.656 9.164 -34.219 1 21.86 544 LYS A C 1
ATOM 4315 O O . LYS A 1 544 ? -57.125 9.906 -35.062 1 21.86 544 LYS A O 1
ATOM 4320 N N . MET A 1 545 ? -56.969 9.188 -33.094 1 21.27 545 MET A N 1
ATOM 4321 C CA . MET A 1 545 ? -55.5 9.156 -33.031 1 21.27 545 MET A CA 1
ATOM 4322 C C . MET A 1 545 ? -54.938 8.086 -33.969 1 21.27 545 MET A C 1
ATOM 4324 O O . MET A 1 545 ? -55.219 6.898 -33.812 1 21.27 545 MET A O 1
ATOM 4328 N N . GLU A 1 546 ? -55.125 8.289 -35.281 1 19.28 546 GLU A N 1
ATOM 4329 C CA . GLU A 1 546 ? -54.375 7.41 -36.156 1 19.28 546 GLU A CA 1
ATOM 4330 C C . GLU A 1 546 ? -52.969 7.203 -35.656 1 19.28 546 GLU A C 1
ATOM 4332 O O . GLU A 1 546 ? -52.312 8.156 -35.219 1 19.28 546 GLU A O 1
ATOM 4337 N N . ASP A 1 547 ? -52.688 5.969 -35.25 1 19.62 547 ASP A N 1
ATOM 4338 C CA . ASP A 1 547 ? -51.469 5.27 -34.812 1 19.62 547 ASP A CA 1
ATOM 4339 C C . ASP A 1 547 ? -50.312 5.504 -35.781 1 19.62 547 ASP A C 1
ATOM 4341 O O . ASP A 1 547 ? -49.406 4.695 -35.875 1 19.62 547 ASP A O 1
ATOM 4345 N N . SER A 1 548 ? -50.281 6.566 -36.531 1 19.2 548 SER A N 1
ATOM 4346 C CA . SER A 1 548 ? -49.188 6.445 -37.5 1 19.2 548 SER A CA 1
ATOM 4347 C C . SER A 1 548 ? -47.875 6.145 -36.844 1 19.2 548 SER A C 1
ATOM 4349 O O . SER A 1 548 ? -47.5 6.789 -35.875 1 19.2 548 SER A O 1
ATOM 4351 N N . ASP A 1 549 ? -47.312 4.875 -37.031 1 20.58 549 ASP A N 1
ATOM 4352 C CA . ASP A 1 549 ? -46.094 4.07 -36.812 1 20.58 549 ASP A CA 1
ATOM 4353 C C . ASP A 1 549 ? -44.844 4.789 -37.312 1 20.58 549 ASP A C 1
ATOM 4355 O O . ASP A 1 549 ? -43.812 4.172 -37.5 1 20.58 549 ASP A O 1
ATOM 4359 N N . SER A 1 550 ? -44.938 5.996 -37.875 1 18.84 550 SER A N 1
ATOM 4360 C CA . SER A 1 550 ? -43.75 6.316 -38.688 1 18.84 550 SER A CA 1
ATOM 4361 C C . SER A 1 550 ? -42.5 6.254 -37.875 1 18.84 550 SER A C 1
ATOM 4363 O O . SER A 1 550 ? -42.469 6.707 -36.719 1 18.84 550 SER A O 1
ATOM 4365 N N . ASP A 1 551 ? -41.562 5.281 -38.219 1 20.09 551 ASP A N 1
ATOM 4366 C CA . ASP A 1 551 ? -40.188 4.809 -37.969 1 20.09 551 ASP A CA 1
ATOM 4367 C C . ASP A 1 551 ? -39.188 5.957 -38.031 1 20.09 551 ASP A C 1
ATOM 4369 O O . ASP A 1 551 ? -38 5.727 -38.188 1 20.09 551 ASP A O 1
ATOM 4373 N N . GLU A 1 552 ? -39.625 7.184 -38.094 1 19.7 552 GLU A N 1
ATOM 4374 C CA . GLU A 1 552 ? -38.594 8.133 -38.5 1 19.7 552 GLU A CA 1
ATOM 4375 C C . GLU A 1 552 ? -37.344 7.973 -37.688 1 19.7 552 GLU A C 1
ATOM 4377 O O . GLU A 1 552 ? -37.406 7.508 -36.531 1 19.7 552 GLU A O 1
ATOM 4382 N N . GLY A 1 553 ? -36.156 8.18 -38.406 1 20.08 553 GLY A N 1
ATOM 4383 C CA . GLY A 1 553 ? -34.719 8.109 -38.375 1 20.08 553 GLY A CA 1
ATOM 4384 C C . GLY A 1 553 ? -34.094 8.82 -37.188 1 20.08 553 GLY A C 1
ATOM 4385 O O . GLY A 1 553 ? -34.656 9.781 -36.688 1 20.08 553 GLY A O 1
ATOM 4386 N N . GLU A 1 554 ? -33.406 8.062 -36.406 1 20.97 554 GLU A N 1
ATOM 4387 C CA . GLU A 1 554 ? -32.594 8.242 -35.219 1 20.97 554 GLU A CA 1
ATOM 4388 C C . GLU A 1 554 ? -31.656 9.438 -35.375 1 20.97 554 GLU A C 1
ATOM 4390 O O . GLU A 1 554 ? -30.578 9.32 -35.938 1 20.97 554 GLU A O 1
ATOM 4395 N N . GLU A 1 555 ? -32.156 10.586 -35.969 1 19.88 555 GLU A N 1
ATOM 4396 C CA . GLU A 1 555 ? -31.156 11.648 -36.094 1 19.88 555 GLU A CA 1
ATOM 4397 C C . GLU A 1 555 ? -30.484 11.891 -34.75 1 19.88 555 GLU A C 1
ATOM 4399 O O . GLU A 1 555 ? -31.156 12 -33.719 1 19.88 555 GLU A O 1
ATOM 4404 N N . ASP A 1 556 ? -29.188 11.539 -34.656 1 21.23 556 ASP A N 1
ATOM 4405 C CA . ASP A 1 556 ? -28.047 11.586 -33.75 1 21.23 556 ASP A CA 1
ATOM 4406 C C . ASP A 1 556 ? -27.828 13 -33.219 1 21.23 556 ASP A C 1
ATOM 4408 O O . ASP A 1 556 ? -26.766 13.32 -32.688 1 21.23 556 ASP A O 1
ATOM 4412 N N . GLY A 1 557 ? -28.703 13.969 -33.625 1 20.44 557 GLY A N 1
ATOM 4413 C CA . GLY A 1 557 ? -28.266 15.336 -33.375 1 20.44 557 GLY A CA 1
ATOM 4414 C C . GLY A 1 557 ? -27.875 15.586 -31.938 1 20.44 557 GLY A C 1
ATOM 4415 O O . GLY A 1 557 ? -28.5 15.039 -31.031 1 20.44 557 GLY A O 1
ATOM 4416 N N . ASN A 1 558 ? -26.578 15.883 -31.703 1 22.42 558 ASN A N 1
ATOM 4417 C CA . ASN A 1 558 ? -25.734 16.469 -30.656 1 22.42 558 ASN A CA 1
ATOM 4418 C C . ASN A 1 558 ? -26.375 17.719 -30.047 1 22.42 558 ASN A C 1
ATOM 4420 O O . ASN A 1 558 ? -25.688 18.547 -29.453 1 22.42 558 ASN A O 1
ATOM 4424 N N . ASP A 1 559 ? -27.641 18.031 -30.422 1 20.72 559 ASP A N 1
ATOM 4425 C CA . ASP A 1 559 ? -28.062 19.359 -30 1 20.72 559 ASP A CA 1
ATOM 4426 C C . ASP A 1 559 ? -27.906 19.531 -28.484 1 20.72 559 ASP A C 1
ATOM 4428 O O . ASP A 1 559 ? -28.516 18.797 -27.719 1 20.72 559 ASP A O 1
ATOM 4432 N N . GLU A 1 560 ? -26.719 19.969 -28.047 1 24.42 560 GLU A N 1
ATOM 4433 C CA . GLU A 1 560 ? -26.297 20.75 -26.875 1 24.42 560 GLU A CA 1
ATOM 4434 C C . GLU A 1 560 ? -27.344 21.797 -26.516 1 24.42 560 GLU A C 1
ATOM 4436 O O . GLU A 1 560 ? -27.047 22.75 -25.797 1 24.42 560 GLU A O 1
ATOM 4441 N N . ASP A 1 561 ? -28.484 21.875 -27.297 1 24.5 561 ASP A N 1
ATOM 4442 C CA . ASP A 1 561 ? -29.297 23.062 -27.078 1 24.5 561 ASP A CA 1
ATOM 4443 C C . ASP A 1 561 ? -29.625 23.25 -25.594 1 24.5 561 ASP A C 1
ATOM 4445 O O . ASP A 1 561 ? -29.969 22.281 -24.906 1 24.5 561 ASP A O 1
ATOM 4449 N N . GLY A 1 562 ? -28.906 24.297 -25.016 1 25.05 562 GLY A N 1
ATOM 4450 C CA . GLY A 1 562 ? -29.109 25.094 -23.812 1 25.05 562 GLY A CA 1
ATOM 4451 C C . GLY A 1 562 ? -30.578 25.281 -23.484 1 25.05 562 GLY A C 1
ATOM 4452 O O . GLY A 1 562 ? -31.328 25.844 -24.281 1 25.05 562 GLY A O 1
ATOM 4453 N N . TYR A 1 563 ? -31.109 24.328 -22.969 1 26.8 563 TYR A N 1
ATOM 4454 C CA . TYR A 1 563 ? -32.5 24.344 -22.516 1 26.8 563 TYR A CA 1
ATOM 4455 C C . TYR A 1 563 ? -32.812 25.688 -21.859 1 26.8 563 TYR A C 1
ATOM 4457 O O . TYR A 1 563 ? -32.344 25.969 -20.75 1 26.8 563 TYR A O 1
ATOM 4465 N N . MET A 1 564 ? -32.625 26.844 -22.688 1 26.56 564 MET A N 1
ATOM 4466 C CA . MET A 1 564 ? -33.156 28.062 -22.109 1 26.56 564 MET A CA 1
ATOM 4467 C C . MET A 1 564 ? -34.562 27.828 -21.594 1 26.56 564 MET A C 1
ATOM 4469 O O . MET A 1 564 ? -35.375 27.156 -22.234 1 26.56 564 MET A O 1
ATOM 4473 N N . PRO A 1 565 ? -34.688 27.922 -20.328 1 27.39 565 PRO A N 1
ATOM 4474 C CA . PRO A 1 565 ? -36.062 27.953 -19.781 1 27.39 565 PRO A CA 1
ATOM 4475 C C . PRO A 1 565 ? -37.031 28.734 -20.656 1 27.39 565 PRO A C 1
ATOM 4477 O O . PRO A 1 565 ? -36.625 29.688 -21.328 1 27.39 565 PRO A O 1
ATOM 4480 N N . HIS A 1 566 ? -37.906 28.062 -21.359 1 27.94 566 HIS A N 1
ATOM 4481 C CA . HIS A 1 566 ? -39 28.641 -22.125 1 27.94 566 HIS A CA 1
ATOM 4482 C C . HIS A 1 566 ? -39.531 29.906 -21.453 1 27.94 566 HIS A C 1
ATOM 4484 O O . HIS A 1 566 ? -39.969 29.875 -20.297 1 27.94 566 HIS A O 1
ATOM 4490 N N . VAL A 1 567 ? -38.781 30.969 -21.562 1 28.42 567 VAL A N 1
ATOM 4491 C CA . VAL A 1 567 ? -39.406 32.281 -21.281 1 28.42 567 VAL A CA 1
ATOM 4492 C C . VAL A 1 567 ? -40.812 32.312 -21.875 1 28.42 567 VAL A C 1
ATOM 4494 O O . VAL A 1 567 ? -41 32.031 -23.047 1 28.42 567 VAL A O 1
ATOM 4497 N N . GLY A 1 568 ? -41.875 32.094 -21.062 1 27.88 568 GLY A N 1
ATOM 4498 C CA . GLY A 1 568 ? -43.25 32.281 -21.438 1 27.88 568 GLY A CA 1
ATOM 4499 C C . GLY A 1 568 ? -43.438 33.5 -22.359 1 27.88 568 GLY A C 1
ATOM 4500 O O . GLY A 1 568 ? -42.906 34.562 -22.094 1 27.88 568 GLY A O 1
ATOM 4501 N N . SER A 1 569 ? -43.312 33.25 -23.641 1 29.19 569 SER A N 1
ATOM 4502 C CA . SER A 1 569 ? -43.781 34.344 -24.516 1 29.19 569 SER A CA 1
ATOM 4503 C C . SER A 1 569 ? -45.062 35 -23.969 1 29.19 569 SER A C 1
ATOM 4505 O O . SER A 1 569 ? -45.875 34.344 -23.312 1 29.19 569 SER A O 1
ATOM 4507 N N . PRO A 1 570 ? -45.125 36.344 -23.859 1 29.44 570 PRO A N 1
ATOM 4508 C CA . PRO A 1 570 ? -46.25 37.125 -23.344 1 29.44 570 PRO A CA 1
ATOM 4509 C C . PRO A 1 570 ? -47.594 36.5 -23.672 1 29.44 570 PRO A C 1
ATOM 4511 O O . PRO A 1 570 ? -48.531 36.531 -22.859 1 29.44 570 PRO A O 1
ATOM 4514 N N . ASN A 1 571 ? -47.938 36.5 -25.047 1 29.48 571 ASN A N 1
ATOM 4515 C CA . ASN A 1 571 ? -49.312 36.188 -25.516 1 29.48 571 ASN A CA 1
ATOM 4516 C C . ASN A 1 571 ? -49.625 34.719 -25.328 1 29.48 571 ASN A C 1
ATOM 4518 O O . ASN A 1 571 ? -50.469 34.156 -26.031 1 29.48 571 ASN A O 1
ATOM 4522 N N . ALA A 1 572 ? -48.781 33.938 -24.703 1 31.14 572 ALA A N 1
ATOM 4523 C CA . ALA A 1 572 ? -49 32.5 -24.844 1 31.14 572 ALA A CA 1
ATOM 4524 C C . ALA A 1 572 ? -50.312 32.094 -24.188 1 31.14 572 ALA A C 1
ATOM 4526 O O . ALA A 1 572 ? -50.531 32.375 -23.016 1 31.14 572 ALA A O 1
ATOM 4527 N N . ASP A 1 573 ? -51.312 32 -24.938 1 31.94 573 ASP A N 1
ATOM 4528 C CA . ASP A 1 573 ? -52.562 31.344 -24.578 1 31.94 573 ASP A CA 1
ATOM 4529 C C . ASP A 1 573 ? -52.312 30.109 -23.703 1 31.94 573 ASP A C 1
ATOM 4531 O O . ASP A 1 573 ? -51.344 29.375 -23.922 1 31.94 573 ASP A O 1
ATOM 4535 N N . CYS A 1 574 ? -52.5 30.109 -22.391 1 32.97 574 CYS A N 1
ATOM 4536 C CA . CYS A 1 574 ? -52.5 28.969 -21.469 1 32.97 574 CYS A CA 1
ATOM 4537 C C . CYS A 1 574 ? -52.844 27.672 -22.188 1 32.97 574 CYS A C 1
ATOM 4539 O O . CYS A 1 574 ? -53.312 26.719 -21.562 1 32.97 574 CYS A O 1
ATOM 4541 N N . LYS A 1 575 ? -53.031 27.594 -23.594 1 36.44 575 LYS A N 1
ATOM 4542 C CA . LYS A 1 575 ? -53.406 26.359 -24.281 1 36.44 575 LYS A CA 1
ATOM 4543 C C . LYS A 1 575 ? -52.281 25.328 -24.172 1 36.44 575 LYS A C 1
ATOM 4545 O O . LYS A 1 575 ? -51.219 25.516 -24.766 1 36.44 575 LYS A O 1
ATOM 4550 N N . SER A 1 576 ? -51.969 24.641 -23.062 1 37.41 576 SER A N 1
ATOM 4551 C CA . SER A 1 576 ? -51.125 23.5 -22.75 1 37.41 576 SER A CA 1
ATOM 4552 C C . SER A 1 576 ? -51.281 22.375 -23.766 1 37.41 576 SER A C 1
ATOM 4554 O O . SER A 1 576 ? -51.812 21.312 -23.438 1 37.41 576 SER A O 1
ATOM 4556 N N . ILE A 1 577 ? -51.719 22.547 -25.016 1 35.22 577 ILE A N 1
ATOM 4557 C CA . ILE A 1 577 ? -51.875 21.422 -25.938 1 35.22 577 ILE A CA 1
ATOM 4558 C C . ILE A 1 577 ? -50.5 20.922 -26.359 1 35.22 577 ILE A C 1
ATOM 4560 O O . ILE A 1 577 ? -49.656 21.688 -26.859 1 35.22 577 ILE A O 1
ATOM 4564 N N . GLY A 1 578 ? -50.062 19.625 -25.875 1 44.12 578 GLY A N 1
ATOM 4565 C CA . GLY A 1 578 ? -48.938 18.797 -26.25 1 44.12 578 GLY A CA 1
ATOM 4566 C C . GLY A 1 578 ? -47.719 19 -25.359 1 44.12 578 GLY A C 1
ATOM 4567 O O . GLY A 1 578 ? -46.656 18.422 -25.625 1 44.12 578 GLY A O 1
ATOM 4568 N N . GLN A 1 579 ? -47.781 19.875 -24.406 1 55.66 579 GLN A N 1
ATOM 4569 C CA . GLN A 1 579 ? -46.562 20.078 -23.625 1 55.66 579 GLN A CA 1
ATOM 4570 C C . GLN A 1 579 ? -46.5 19.125 -22.438 1 55.66 579 GLN A C 1
ATOM 4572 O O . GLN A 1 579 ? -47.531 18.734 -21.875 1 55.66 579 GLN A O 1
ATOM 4577 N N . THR A 1 580 ? -45.438 18.562 -22.281 1 70.75 580 THR A N 1
ATOM 4578 C CA . THR A 1 580 ? -45.219 17.719 -21.109 1 70.75 580 THR A CA 1
ATOM 4579 C C . THR A 1 580 ? -45.406 18.516 -19.828 1 70.75 580 THR A C 1
ATOM 4581 O O . THR A 1 580 ? -45.188 19.719 -19.797 1 70.75 580 THR A O 1
ATOM 4584 N N . PRO A 1 581 ? -46.062 17.969 -18.859 1 73.69 581 PRO A N 1
ATOM 4585 C CA . PRO A 1 581 ? -46.406 18.672 -17.609 1 73.69 581 PRO A CA 1
ATOM 4586 C C . PRO A 1 581 ? -45.219 19.469 -17.062 1 73.69 581 PRO A C 1
ATOM 4588 O O . PRO A 1 581 ? -45.406 20.5 -16.406 1 73.69 581 PRO A O 1
ATOM 4591 N N . GLU A 1 582 ? -44.188 19.125 -17.422 1 75.75 582 GLU A N 1
ATOM 4592 C CA . GLU A 1 582 ? -43.031 19.828 -16.906 1 75.75 582 GLU A CA 1
ATOM 4593 C C . GLU A 1 582 ? -42.781 21.125 -17.688 1 75.75 582 GLU A C 1
ATOM 4595 O O . GLU A 1 582 ? -42.062 22.016 -17.203 1 75.75 582 GLU A O 1
ATOM 4600 N N . GLN A 1 583 ? -43.5 21.234 -18.734 1 70.38 583 GLN A N 1
ATOM 4601 C CA . GLN A 1 583 ? -43.312 22.422 -19.562 1 70.38 583 GLN A CA 1
ATOM 4602 C C . GLN A 1 583 ? -44.594 23.281 -19.594 1 70.38 583 GLN A C 1
ATOM 4604 O O . GLN A 1 583 ? -44.594 24.344 -20.203 1 70.38 583 GLN A O 1
ATOM 4609 N N . MET A 1 584 ? -45.594 22.875 -18.906 1 71.25 584 MET A N 1
ATOM 4610 C CA . MET A 1 584 ? -46.844 23.625 -18.875 1 71.25 584 MET A CA 1
ATOM 4611 C C . MET A 1 584 ? -46.688 24.922 -18.094 1 71.25 584 MET A C 1
ATOM 4613 O O . MET A 1 584 ? -46 24.969 -17.078 1 71.25 584 MET A O 1
ATOM 4617 N N . SER A 1 585 ? -47.156 25.891 -18.594 1 68.5 585 SER A N 1
ATOM 4618 C CA . SER A 1 585 ? -47.031 27.203 -17.938 1 68.5 585 SER A CA 1
ATOM 4619 C C . SER A 1 585 ? -48.031 27.328 -16.797 1 68.5 585 SER A C 1
ATOM 4621 O O . SER A 1 585 ? -49.188 26.859 -16.906 1 68.5 585 SER A O 1
ATOM 4623 N N . ILE A 1 586 ? -47.625 27.859 -15.711 1 76.75 586 ILE A N 1
ATOM 4624 C CA . ILE A 1 586 ? -48.469 28.172 -14.562 1 76.75 586 ILE A CA 1
ATOM 4625 C C . ILE A 1 586 ? -48.906 29.641 -14.609 1 76.75 586 ILE A C 1
ATOM 4627 O O . ILE A 1 586 ? -48.062 30.516 -14.836 1 76.75 586 ILE A O 1
ATOM 4631 N N . CYS A 1 587 ? -50.125 29.859 -14.484 1 69.38 587 CYS A N 1
ATOM 4632 C CA . CYS A 1 587 ? -50.688 31.203 -14.68 1 69.38 587 CYS A CA 1
ATOM 4633 C C . CYS A 1 587 ? -50.469 32.062 -13.445 1 69.38 587 CYS A C 1
ATOM 4635 O O . CYS A 1 587 ? -50.906 31.719 -12.352 1 69.38 587 CYS A O 1
ATOM 4637 N N . PHE A 1 588 ? -49.656 33.094 -13.586 1 79.5 588 PHE A N 1
ATOM 4638 C CA . PHE A 1 588 ? -49.438 34.125 -12.594 1 79.5 588 PHE A CA 1
ATOM 4639 C C . PHE A 1 588 ? -49.781 35.5 -13.172 1 79.5 588 PHE A C 1
ATOM 4641 O O . PHE A 1 588 ? -49.875 35.688 -14.383 1 79.5 588 PHE A O 1
ATOM 4648 N N . PRO A 1 589 ? -50.094 36.406 -12.305 1 78.31 589 PRO A N 1
ATOM 4649 C CA . PRO A 1 589 ? -50.219 37.75 -12.828 1 78.31 589 PRO A CA 1
ATOM 4650 C C . PRO A 1 589 ? -49.031 38.188 -13.688 1 78.31 589 PRO A C 1
ATOM 4652 O O . PRO A 1 589 ? -49.219 38.938 -14.648 1 78.31 589 PRO A O 1
ATOM 4655 N N . SER A 1 590 ? -47.906 37.562 -13.406 1 80.5 590 SER A N 1
ATOM 4656 C CA . SER A 1 590 ? -46.688 37.875 -14.164 1 80.5 590 SER A CA 1
ATOM 4657 C C . SER A 1 590 ? -46.75 37.344 -15.578 1 80.5 590 SER A C 1
ATOM 4659 O O . SER A 1 590 ? -46 37.781 -16.453 1 80.5 590 SER A O 1
ATOM 4661 N N . SER A 1 591 ? -47.625 36.406 -15.859 1 75.44 591 SER A N 1
ATOM 4662 C CA . SER A 1 591 ? -47.75 35.812 -17.172 1 75.44 591 SER A CA 1
ATOM 4663 C C . SER A 1 591 ? -48.5 36.719 -18.141 1 75.44 591 SER A C 1
ATOM 4665 O O . SER A 1 591 ? -48.562 36.438 -19.344 1 75.44 591 SER A O 1
ATOM 4667 N N . PHE A 1 592 ? -48.938 37.875 -17.531 1 74.88 592 PHE A N 1
ATOM 4668 C CA . PHE A 1 592 ? -49.719 38.812 -18.328 1 74.88 592 PHE A CA 1
ATOM 4669 C C . PHE A 1 592 ? -49.031 40.188 -18.406 1 74.88 592 PHE A C 1
ATOM 4671 O O . PHE A 1 592 ? -48.156 40.469 -17.594 1 74.88 592 PHE A O 1
ATOM 4678 N N . THR A 1 593 ? -49.469 40.875 -19.375 1 75.69 593 THR A N 1
ATOM 4679 C CA . THR A 1 593 ? -48.875 42.188 -19.578 1 75.69 593 THR A CA 1
ATOM 4680 C C . THR A 1 593 ? -49.375 43.188 -18.531 1 75.69 593 THR A C 1
ATOM 4682 O O . THR A 1 593 ? -50.375 42.938 -17.875 1 75.69 593 THR A O 1
ATOM 4685 N N . ALA A 1 594 ? -48.625 44.188 -18.344 1 77.88 594 ALA A N 1
ATOM 4686 C CA . ALA A 1 594 ? -49 45.219 -17.359 1 77.88 594 ALA A CA 1
ATOM 4687 C C . ALA A 1 594 ? -50.375 45.812 -17.656 1 77.88 594 ALA A C 1
ATOM 4689 O O . ALA A 1 594 ? -51.156 46.031 -16.734 1 77.88 594 ALA A O 1
ATOM 4690 N N . GLU A 1 595 ? -50.719 45.938 -18.891 1 76.19 595 GLU A N 1
ATOM 4691 C CA . GLU A 1 595 ? -52 46.5 -19.281 1 76.19 595 GLU A CA 1
ATOM 4692 C C . GLU A 1 595 ? -53.156 45.531 -18.953 1 76.19 595 GLU A C 1
ATOM 4694 O O . GLU A 1 595 ? -54.188 45.969 -18.469 1 76.19 595 GLU A O 1
ATOM 4699 N N . GLU A 1 596 ? -52.844 44.312 -19.078 1 76.12 596 GLU A N 1
ATOM 4700 C CA . GLU A 1 596 ? -53.875 43.312 -18.797 1 76.12 596 GLU A CA 1
ATOM 4701 C C . GLU A 1 596 ? -54.125 43.188 -17.297 1 76.12 596 GLU A C 1
ATOM 4703 O O . GLU A 1 596 ? -55.25 43 -16.875 1 76.12 596 GLU A O 1
ATOM 4708 N N . ARG A 1 597 ? -53.156 43.469 -16.594 1 79.56 597 ARG A N 1
ATOM 4709 C CA . ARG A 1 597 ? -53.281 43.375 -15.148 1 79.56 597 ARG A CA 1
ATOM 4710 C C . ARG A 1 597 ? -54.125 44.5 -14.578 1 79.56 597 ARG A C 1
ATOM 4712 O O . ARG A 1 597 ? -54.938 44.25 -13.68 1 79.56 597 ARG A O 1
ATOM 4719 N N . VAL A 1 598 ? -53.938 45.562 -15.164 1 77 598 VAL A N 1
ATOM 4720 C CA . VAL A 1 598 ? -54.719 46.719 -14.727 1 77 598 VAL A CA 1
ATOM 4721 C C . VAL A 1 598 ? -56.188 46.562 -15.188 1 77 598 VAL A C 1
ATOM 4723 O O . VAL A 1 598 ? -57.094 46.781 -14.414 1 77 598 VAL A O 1
ATOM 4726 N N . ARG A 1 599 ? -56.219 46.094 -16.422 1 74.19 599 ARG A N 1
ATOM 4727 C CA . ARG A 1 599 ? -57.562 45.938 -17 1 74.19 599 ARG A CA 1
ATOM 4728 C C . ARG A 1 599 ? -58.375 44.906 -16.219 1 74.19 599 ARG A C 1
ATOM 4730 O O . ARG A 1 599 ? -59.562 45.094 -15.977 1 74.19 599 ARG A O 1
ATOM 4737 N N . MET A 1 600 ? -57.625 43.938 -15.734 1 73.94 600 MET A N 1
ATOM 4738 C CA . MET A 1 600 ? -58.344 42.844 -15.102 1 73.94 600 MET A CA 1
ATOM 4739 C C . MET A 1 600 ? -58.344 43 -13.586 1 73.94 600 MET A C 1
ATOM 4741 O O . MET A 1 600 ? -58.938 42.188 -12.875 1 73.94 600 MET A O 1
ATOM 4745 N N . GLY A 1 601 ? -57.688 44.094 -13.102 1 71.25 601 GLY A N 1
ATOM 4746 C CA . GLY A 1 601 ? -57.719 44.406 -11.68 1 71.25 601 GLY A CA 1
ATOM 4747 C C . GLY A 1 601 ? -56.781 43.5 -10.875 1 71.25 601 GLY A C 1
ATOM 4748 O O . GLY A 1 601 ? -57.094 43.188 -9.727 1 71.25 601 GLY A O 1
ATOM 4749 N N . TRP A 1 602 ? -55.781 43.031 -11.516 1 77.06 602 TRP A N 1
ATOM 4750 C CA . TRP A 1 602 ? -54.906 42.094 -10.836 1 77.06 602 TRP A CA 1
ATOM 4751 C C . TRP A 1 602 ? -53.719 42.844 -10.219 1 77.06 602 TRP A C 1
ATOM 4753 O O . TRP A 1 602 ? -52.688 42.219 -9.938 1 77.06 602 TRP A O 1
ATOM 4763 N N . THR A 1 603 ? -53.812 44 -9.969 1 76.12 603 THR A N 1
ATOM 4764 C CA . THR A 1 603 ? -52.688 44.781 -9.477 1 76.12 603 THR A CA 1
ATOM 4765 C C . THR A 1 603 ? -52.312 44.344 -8.07 1 76.12 603 THR A C 1
ATOM 4767 O O . THR A 1 603 ? -51.125 44.25 -7.754 1 76.12 603 THR A O 1
ATOM 4770 N N . LYS A 1 604 ? -53.281 44.094 -7.297 1 73.25 604 LYS A N 1
ATOM 4771 C CA . LYS A 1 604 ? -52.969 43.656 -5.938 1 73.25 604 LYS A CA 1
ATOM 4772 C C . LYS A 1 604 ? -52.344 42.25 -5.941 1 73.25 604 LYS A C 1
ATOM 4774 O O . LYS A 1 604 ? -51.438 41.969 -5.168 1 73.25 604 LYS A O 1
ATOM 4779 N N . LEU A 1 605 ? -52.844 41.5 -6.82 1 77.31 605 LEU A N 1
ATOM 4780 C CA . LEU A 1 605 ? -52.281 40.156 -6.957 1 77.31 605 LEU A CA 1
ATOM 4781 C C . LEU A 1 605 ? -50.844 40.219 -7.504 1 77.31 605 LEU A C 1
ATOM 4783 O O . LEU A 1 605 ? -50 39.406 -7.105 1 77.31 605 LEU A O 1
ATOM 4787 N N . ALA A 1 606 ? -50.688 41.125 -8.234 1 80.25 606 ALA A N 1
ATOM 4788 C CA . ALA A 1 606 ? -49.344 41.312 -8.805 1 80.25 606 ALA A CA 1
ATOM 4789 C C . ALA A 1 606 ? -48.375 41.781 -7.738 1 80.25 606 ALA A C 1
ATOM 4791 O O . ALA A 1 606 ? -47.219 41.344 -7.727 1 80.25 606 ALA A O 1
ATOM 4792 N N . GLU A 1 607 ? -48.844 42.531 -6.926 1 78.94 607 GLU A N 1
ATOM 4793 C CA . GLU A 1 607 ? -48 43 -5.832 1 78.94 607 GLU A CA 1
ATOM 4794 C C . GLU A 1 607 ? -47.656 41.844 -4.887 1 78.94 607 GLU A C 1
ATOM 4796 O O . GLU A 1 607 ? -46.531 41.75 -4.398 1 78.94 607 GLU A O 1
ATOM 4801 N N . GLN A 1 608 ? -48.656 41.062 -4.703 1 76.81 608 GLN A N 1
ATOM 4802 C CA . GLN A 1 608 ? -48.406 39.906 -3.873 1 76.81 608 GLN A CA 1
ATOM 4803 C C . GLN A 1 608 ? -47.406 38.938 -4.539 1 76.81 608 GLN A C 1
ATOM 4805 O O . GLN A 1 608 ? -46.562 38.375 -3.867 1 76.81 608 GLN A O 1
ATOM 4810 N N . GLU A 1 609 ? -47.5 38.844 -5.758 1 80.94 609 GLU A N 1
ATOM 4811 C CA . GLU A 1 609 ? -46.562 38 -6.488 1 80.94 609 GLU A CA 1
ATOM 4812 C C . GLU A 1 609 ? -45.156 38.531 -6.43 1 80.94 609 GLU A C 1
ATOM 4814 O O . GLU A 1 609 ? -44.188 37.75 -6.309 1 80.94 609 GLU A O 1
ATOM 4819 N N . VAL A 1 610 ? -45.031 39.75 -6.473 1 80 610 VAL A N 1
ATOM 4820 C CA . VAL A 1 610 ? -43.719 40.344 -6.395 1 80 610 VAL A CA 1
ATOM 4821 C C . VAL A 1 610 ? -43.062 39.969 -5.078 1 80 610 VAL A C 1
ATOM 4823 O O . VAL A 1 610 ? -41.875 39.562 -5.059 1 80 610 VAL A O 1
ATOM 4826 N N . GLN A 1 611 ? -43.844 40.094 -4.059 1 75.69 611 GLN A N 1
ATOM 4827 C CA . GLN A 1 611 ? -43.281 39.75 -2.752 1 75.69 611 GLN A CA 1
ATOM 4828 C C . GLN A 1 611 ? -42.938 38.281 -2.672 1 75.69 611 GLN A C 1
ATOM 4830 O O . GLN A 1 611 ? -41.875 37.906 -2.125 1 75.69 611 GLN A O 1
ATOM 4835 N N . LEU A 1 612 ? -43.719 37.5 -3.242 1 78.69 612 LEU A N 1
ATOM 4836 C CA . LEU A 1 612 ? -43.5 36.062 -3.178 1 78.69 612 LEU A CA 1
ATOM 4837 C C . LEU A 1 612 ? -42.344 35.625 -4.086 1 78.69 612 LEU A C 1
ATOM 4839 O O . LEU A 1 612 ? -41.562 34.75 -3.738 1 78.69 612 LEU A O 1
ATOM 4843 N N . GLN A 1 613 ? -42.25 36.25 -5.203 1 81.44 613 GLN A N 1
ATOM 4844 C CA . GLN A 1 613 ? -41.125 35.969 -6.102 1 81.44 613 GLN A CA 1
ATOM 4845 C C . GLN A 1 613 ? -39.812 36.406 -5.477 1 81.44 613 GLN A C 1
ATOM 4847 O O . GLN A 1 613 ? -38.781 35.688 -5.613 1 81.44 613 GLN A O 1
ATOM 4852 N N . GLU A 1 614 ? -39.812 37.438 -4.848 1 75.69 614 GLU A N 1
ATOM 4853 C CA . GLU A 1 614 ? -38.625 37.875 -4.145 1 75.69 614 GLU A CA 1
ATOM 4854 C C . GLU A 1 614 ? -38.25 36.906 -3.041 1 75.69 614 GLU A C 1
ATOM 4856 O O . GLU A 1 614 ? -37.062 36.625 -2.846 1 75.69 614 GLU A O 1
ATOM 4861 N N . ALA A 1 615 ? -39.25 36.5 -2.342 1 73.44 615 ALA A N 1
ATOM 4862 C CA . ALA A 1 615 ? -38.969 35.469 -1.32 1 73.44 615 ALA A CA 1
ATOM 4863 C C . ALA A 1 615 ? -38.406 34.219 -1.942 1 73.44 615 ALA A C 1
ATOM 4865 O O . ALA A 1 615 ? -37.5 33.562 -1.365 1 73.44 615 ALA A O 1
ATOM 4866 N N . GLN A 1 616 ? -38.875 33.906 -3.109 1 78.44 616 GLN A N 1
ATOM 4867 C CA . GLN A 1 616 ? -38.375 32.719 -3.818 1 78.44 616 GLN A CA 1
ATOM 4868 C C . GLN A 1 616 ? -36.938 32.906 -4.23 1 78.44 616 GLN A C 1
ATOM 4870 O O . GLN A 1 616 ? -36.125 31.969 -4.168 1 78.44 616 GLN A O 1
ATOM 4875 N N . ILE A 1 617 ? -36.562 34 -4.691 1 77.56 617 ILE A N 1
ATOM 4876 C CA . ILE A 1 617 ? -35.188 34.312 -5.051 1 77.56 617 ILE A CA 1
ATOM 4877 C C . ILE A 1 617 ? -34.281 34.125 -3.828 1 77.56 617 ILE A C 1
ATOM 4879 O O . ILE A 1 617 ? -33.219 33.531 -3.916 1 77.56 617 ILE A O 1
ATOM 4883 N N . ASN A 1 618 ? -34.812 34.594 -2.762 1 69.88 618 ASN A N 1
ATOM 4884 C CA . ASN A 1 618 ? -34.031 34.469 -1.531 1 69.88 618 ASN A CA 1
ATOM 4885 C C . ASN A 1 618 ? -33.844 33 -1.155 1 69.88 618 ASN A C 1
ATOM 4887 O O . ASN A 1 618 ? -32.75 32.594 -0.766 1 69.88 618 ASN A O 1
ATOM 4891 N N . ASP A 1 619 ? -34.875 32.281 -1.298 1 72 619 ASP A N 1
ATOM 4892 C CA . ASP A 1 619 ? -34.781 30.859 -1.004 1 72 619 ASP A CA 1
ATOM 4893 C C . ASP A 1 619 ? -33.812 30.156 -1.963 1 72 619 ASP A C 1
ATOM 4895 O O . ASP A 1 619 ? -33 29.328 -1.544 1 72 619 ASP A O 1
ATOM 4899 N N . ALA A 1 620 ? -33.938 30.5 -3.186 1 79.06 620 ALA A N 1
ATOM 4900 C CA . ALA A 1 620 ? -33.094 29.875 -4.211 1 79.06 620 ALA A CA 1
ATOM 4901 C C . ALA A 1 620 ? -31.625 30.203 -3.99 1 79.06 620 ALA A C 1
ATOM 4903 O O . ALA A 1 620 ? -30.766 29.328 -4.105 1 79.06 620 ALA A O 1
ATOM 4904 N N . LEU A 1 621 ? -31.391 31.406 -3.707 1 72.5 621 LEU A N 1
ATOM 4905 C CA . LEU A 1 621 ? -30 31.797 -3.471 1 72.5 621 LEU A CA 1
ATOM 4906 C C . LEU A 1 621 ? -29.453 31.141 -2.211 1 72.5 621 LEU A C 1
ATOM 4908 O O . LEU A 1 621 ? -28.297 30.719 -2.184 1 72.5 621 LEU A O 1
ATOM 4912 N N . HIS A 1 622 ? -30.297 31.094 -1.241 1 67.88 622 HIS A N 1
ATOM 4913 C CA . HIS A 1 622 ? -29.906 30.391 -0.019 1 67.88 622 HIS A CA 1
ATOM 4914 C C . HIS A 1 622 ? -29.578 28.922 -0.297 1 67.88 622 HIS A C 1
ATOM 4916 O O . HIS A 1 622 ? -28.531 28.438 0.118 1 67.88 622 HIS A O 1
ATOM 4922 N N . ASN A 1 623 ? -30.484 28.328 -0.989 1 71 623 ASN A N 1
ATOM 4923 C CA . ASN A 1 623 ? -30.281 26.922 -1.311 1 71 623 ASN A CA 1
ATOM 4924 C C . ASN A 1 623 ? -29.094 26.719 -2.248 1 71 623 ASN A C 1
ATOM 4926 O O . ASN A 1 623 ? -28.422 25.703 -2.188 1 71 623 ASN A O 1
ATOM 4930 N N . LEU A 1 624 ? -28.891 27.609 -3.084 1 73.25 624 LEU A N 1
ATOM 4931 C CA . LEU A 1 624 ? -27.734 27.578 -3.971 1 73.25 624 LEU A CA 1
ATOM 4932 C C . LEU A 1 624 ? -26.438 27.609 -3.17 1 73.25 624 LEU A C 1
ATOM 4934 O O . LEU A 1 624 ? -25.531 26.828 -3.42 1 73.25 624 LEU A O 1
ATOM 4938 N N . ARG A 1 625 ? -26.469 28.453 -2.287 1 63.91 625 ARG A N 1
ATOM 4939 C CA . ARG A 1 625 ? -25.297 28.547 -1.422 1 63.91 625 ARG A CA 1
ATOM 4940 C C . ARG A 1 625 ? -25.062 27.266 -0.646 1 63.91 625 ARG A C 1
ATOM 4942 O O . ARG A 1 625 ? -23.938 26.781 -0.545 1 63.91 625 ARG A O 1
ATOM 4949 N N . ILE A 1 626 ? -26.125 26.734 -0.207 1 62.5 626 ILE A N 1
ATOM 4950 C CA . ILE A 1 626 ? -26.047 25.484 0.554 1 62.5 626 ILE A CA 1
ATOM 4951 C C . ILE A 1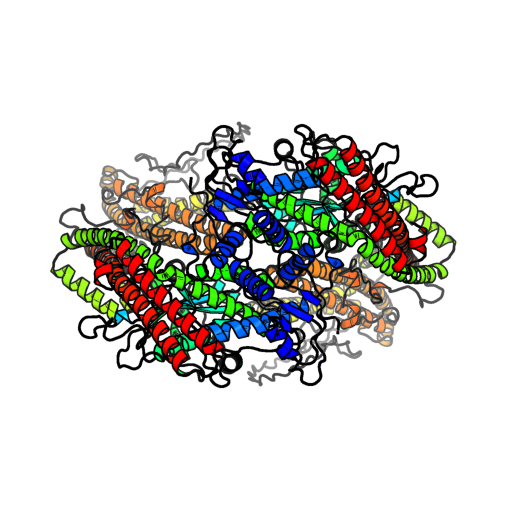 626 ? -25.547 24.359 -0.351 1 62.5 626 ILE A C 1
ATOM 4953 O O . ILE A 1 626 ? -24.672 23.594 0.034 1 62.5 626 ILE A O 1
ATOM 4957 N N . SER A 1 627 ? -26.219 24.375 -1.458 1 66.94 627 SER A N 1
ATOM 4958 C CA . SER A 1 627 ? -25.844 23.312 -2.387 1 66.94 627 SER A CA 1
ATOM 4959 C C . SER A 1 627 ? -24.375 23.438 -2.797 1 66.94 627 SER A C 1
ATOM 4961 O O . SER A 1 627 ? -23.672 22.422 -2.883 1 66.94 627 SER A O 1
ATOM 4963 N N . LEU A 1 628 ? -23.984 24.547 -3.059 1 65.25 628 LEU A N 1
ATOM 4964 C CA . LEU A 1 628 ? -22.594 24.766 -3.453 1 65.25 628 LEU A CA 1
ATOM 4965 C C . LEU A 1 628 ? -21.656 24.469 -2.293 1 65.25 628 LEU A C 1
ATOM 4967 O O . LEU A 1 628 ? -20.562 23.922 -2.494 1 65.25 628 LEU A O 1
ATOM 4971 N N . GLY A 1 629 ? -22.141 24.844 -1.165 1 56.91 629 GLY A N 1
ATOM 4972 C CA . GLY A 1 629 ? -21.391 24.484 0.028 1 56.91 629 GLY A CA 1
ATOM 4973 C C . GLY A 1 629 ? -21.25 23 0.232 1 56.91 629 GLY A C 1
ATOM 4974 O O . GLY A 1 629 ? -20.172 22.5 0.509 1 56.91 629 GLY A O 1
ATOM 4975 N N . LYS A 1 630 ? -22.438 22.391 0.021 1 58.66 630 LYS A N 1
ATOM 4976 C CA . LYS A 1 630 ? -22.438 20.938 0.178 1 58.66 630 LYS A CA 1
ATOM 4977 C C . LYS A 1 630 ? -21.609 20.266 -0.902 1 58.66 630 LYS A C 1
ATOM 4979 O O . LYS A 1 630 ? -20.922 19.281 -0.635 1 58.66 630 LYS A O 1
ATOM 4984 N N . LYS A 1 631 ? -21.812 20.719 -2.037 1 61.34 631 LYS A N 1
ATOM 4985 C CA . LYS A 1 631 ? -20.984 20.234 -3.139 1 61.34 631 LYS A CA 1
ATOM 4986 C C . LYS A 1 631 ? -19.5 20.328 -2.797 1 61.34 631 LYS A C 1
ATOM 4988 O O . LYS A 1 631 ? -18.75 19.391 -3.004 1 61.34 631 LYS A O 1
ATOM 4993 N N . SER A 1 632 ? -19.219 21.359 -2.391 1 55 632 SER A N 1
ATOM 4994 C CA . SER A 1 632 ? -17.828 21.609 -2.035 1 55 632 SER A CA 1
ATOM 4995 C C . SER A 1 632 ? -17.375 20.672 -0.917 1 55 632 SER A C 1
ATOM 4997 O O . SER A 1 632 ? -16.266 20.141 -0.959 1 55 632 SER A O 1
ATOM 4999 N N . LEU A 1 633 ? -18.312 20.5 -0.122 1 48.81 633 LEU A N 1
ATOM 5000 C CA . LEU A 1 633 ? -18.016 19.609 1.005 1 48.81 633 LEU A CA 1
ATOM 5001 C C . LEU A 1 633 ? -17.891 18.172 0.546 1 48.81 633 LEU A C 1
ATOM 5003 O O . LEU A 1 633 ? -17 17.438 1.004 1 48.81 633 LEU A O 1
ATOM 5007 N N . ARG A 1 634 ? -18.859 17.875 -0.23 1 54.19 634 ARG A N 1
ATOM 5008 C CA . ARG A 1 634 ? -18.828 16.516 -0.732 1 54.19 634 ARG A CA 1
ATOM 5009 C C . ARG A 1 634 ? -17.594 16.266 -1.588 1 54.19 634 ARG A C 1
ATOM 5011 O O . ARG A 1 634 ? -17.016 15.172 -1.543 1 54.19 634 ARG A O 1
ATOM 5018 N N . PHE A 1 635 ? -17.391 17.156 -2.336 1 51.81 635 PHE A N 1
ATOM 5019 C CA . PHE A 1 635 ? -16.188 17.047 -3.162 1 51.81 635 PHE A CA 1
ATOM 5020 C C . PHE A 1 635 ? -14.945 16.859 -2.297 1 51.81 635 PHE A C 1
ATOM 5022 O O . PHE A 1 635 ? -14.102 16.016 -2.586 1 51.81 635 PHE A O 1
ATOM 5029 N N . ARG A 1 636 ? -14.898 17.531 -1.396 1 44.94 636 ARG A N 1
ATOM 5030 C CA . ARG A 1 636 ? -13.75 17.516 -0.492 1 44.94 636 ARG A CA 1
ATOM 5031 C C . ARG A 1 636 ? -13.719 16.234 0.331 1 44.94 636 ARG A C 1
ATOM 5033 O O . ARG A 1 636 ? -12.656 15.641 0.542 1 44.94 636 ARG A O 1
ATOM 5040 N N . LYS A 1 637 ? -14.898 15.938 0.742 1 43.75 637 LYS A N 1
ATOM 5041 C CA . LYS A 1 637 ? -14.961 14.812 1.67 1 43.75 637 LYS A CA 1
ATOM 5042 C C . LYS A 1 637 ? -14.922 13.484 0.923 1 43.75 637 LYS A C 1
ATOM 5044 O O . LYS A 1 637 ? -14.266 12.539 1.366 1 43.75 637 LYS A O 1
ATOM 5049 N N . VAL A 1 638 ? -15.867 13.484 0.047 1 47.56 638 VAL A N 1
ATOM 5050 C CA . VAL A 1 638 ? -16.062 12.164 -0.534 1 47.56 638 VAL A CA 1
ATOM 5051 C C . VAL A 1 638 ? -15.039 11.938 -1.65 1 47.56 638 VAL A C 1
ATOM 5053 O O . VAL A 1 638 ? -14.414 10.883 -1.72 1 47.56 638 VAL A O 1
ATOM 5056 N N . LEU A 1 639 ? -15.023 12.945 -2.41 1 46.97 639 LEU A N 1
ATOM 5057 C CA . LEU A 1 639 ? -14.188 12.641 -3.57 1 46.97 639 LEU A CA 1
ATOM 5058 C C . LEU A 1 639 ? -12.711 12.641 -3.195 1 46.97 639 LEU A C 1
ATOM 5060 O O . LEU A 1 639 ? -11.938 11.828 -3.711 1 46.97 639 LEU A O 1
ATOM 5064 N N . ARG A 1 640 ? -12.453 13.586 -2.377 1 43.06 640 ARG A N 1
ATOM 5065 C CA . ARG A 1 640 ? -11.023 13.633 -2.078 1 43.06 640 ARG A CA 1
ATOM 5066 C C . ARG A 1 640 ? -10.617 12.477 -1.17 1 43.06 640 ARG A C 1
ATOM 5068 O O . ARG A 1 640 ? -9.492 11.984 -1.257 1 43.06 640 ARG A O 1
ATOM 5075 N N . SER A 1 641 ? -11.484 12.219 -0.225 1 40.03 641 SER A N 1
ATOM 5076 C CA . SER A 1 641 ? -11.094 11.195 0.737 1 40.03 641 SER A CA 1
ATOM 5077 C C . SER A 1 641 ? -11.422 9.797 0.215 1 40.03 641 SER A C 1
ATOM 5079 O O . SER A 1 641 ? -10.922 8.805 0.744 1 40.03 641 SER A O 1
ATOM 5081 N N . ASP A 1 642 ? -12.484 9.742 -0.508 1 40.62 642 ASP A N 1
ATOM 5082 C CA . ASP A 1 642 ? -12.961 8.398 -0.814 1 40.62 642 ASP A CA 1
ATOM 5083 C C . ASP A 1 642 ? -12.078 7.727 -1.866 1 40.62 642 ASP A C 1
ATOM 5085 O O . ASP A 1 642 ? -11.867 8.281 -2.947 1 40.62 642 ASP A O 1
ATOM 5089 N N . GLN A 1 643 ? -11.344 6.996 -1.288 1 41.53 643 GLN A N 1
ATOM 5090 C CA . GLN A 1 643 ? -10.438 6.203 -2.115 1 41.53 643 GLN A CA 1
ATOM 5091 C C . GLN A 1 643 ? -11.195 5.152 -2.918 1 41.53 643 GLN A C 1
ATOM 5093 O O . GLN A 1 643 ? -10.633 4.527 -3.818 1 41.53 643 GLN A O 1
ATOM 5098 N N . SER A 1 644 ? -12.352 4.73 -2.336 1 39.09 644 SER A N 1
ATOM 5099 C CA . SER A 1 644 ? -12.977 3.645 -3.084 1 39.09 644 SER A CA 1
ATOM 5100 C C . SER A 1 644 ? -13.797 4.18 -4.254 1 39.09 644 SER A C 1
ATOM 5102 O O . SER A 1 644 ? -14.391 5.258 -4.16 1 39.09 644 SER A O 1
ATOM 5104 N N . GLN A 1 645 ? -13.641 3.771 -5.348 1 40.97 645 GLN A N 1
ATOM 5105 C CA . GLN A 1 645 ? -14.289 4.156 -6.594 1 40.97 645 GLN A CA 1
ATOM 5106 C C . GLN A 1 645 ? -15.797 4.273 -6.414 1 40.97 645 GLN A C 1
ATOM 5108 O O . GLN A 1 645 ? -16.422 5.199 -6.938 1 40.97 645 GLN A O 1
ATOM 5113 N N . LYS A 1 646 ? -16.359 3.381 -5.73 1 43.25 646 LYS A N 1
ATOM 5114 C CA . LYS A 1 646 ? -17.812 3.42 -5.527 1 43.25 646 LYS A CA 1
ATOM 5115 C C . LYS A 1 646 ? -18.219 4.648 -4.723 1 43.25 646 LYS A C 1
ATOM 5117 O O . LYS A 1 646 ? -19.219 5.305 -5.043 1 43.25 646 LYS A O 1
ATOM 5122 N N . HIS A 1 647 ? -17.391 4.941 -3.854 1 47.84 647 HIS A N 1
ATOM 5123 C CA . HIS A 1 647 ? -17.719 6.086 -3.008 1 47.84 647 HIS A CA 1
ATOM 5124 C C . HIS A 1 647 ? -17.422 7.402 -3.723 1 47.84 647 HIS A C 1
ATOM 5126 O O . HIS A 1 647 ? -18.172 8.375 -3.576 1 47.84 647 HIS A O 1
ATOM 5132 N N . VAL A 1 648 ? -16.406 7.246 -4.508 1 48.03 648 VAL A N 1
ATOM 5133 C CA . VAL A 1 648 ? -16.094 8.414 -5.328 1 48.03 648 VAL A CA 1
ATOM 5134 C C . VAL A 1 648 ? -17.219 8.641 -6.344 1 48.03 648 VAL A C 1
ATOM 5136 O O . VAL A 1 648 ? -17.641 9.781 -6.566 1 48.03 648 VAL A O 1
ATOM 5139 N N . THR A 1 649 ? -17.609 7.523 -6.918 1 50.47 649 THR A N 1
ATOM 5140 C CA . THR A 1 649 ? -18.734 7.621 -7.844 1 50.47 649 THR A CA 1
ATOM 5141 C C . THR A 1 649 ? -20 8.094 -7.121 1 50.47 649 THR A C 1
ATOM 5143 O O . THR A 1 649 ? -20.734 8.93 -7.641 1 50.47 649 THR A O 1
ATOM 5146 N N . ARG A 1 650 ? -20.156 7.629 -6.02 1 51.25 650 ARG A N 1
ATOM 5147 C CA . ARG A 1 650 ? -21.297 8.055 -5.215 1 51.25 650 ARG A CA 1
ATOM 5148 C C . ARG A 1 650 ? -21.125 9.492 -4.734 1 51.25 650 ARG A C 1
ATOM 5150 O O . ARG A 1 650 ? -22.078 10.258 -4.676 1 51.25 650 ARG A O 1
ATOM 5157 N N . ALA A 1 651 ? -19.859 9.664 -4.477 1 54.19 651 ALA A N 1
ATOM 5158 C CA . ALA A 1 651 ? -19.531 11.031 -4.062 1 54.19 651 ALA A CA 1
ATOM 5159 C C . ALA A 1 651 ? -19.75 12.016 -5.207 1 54.19 651 ALA A C 1
ATOM 5161 O O . ALA A 1 651 ? -20.297 13.102 -5.004 1 54.19 651 ALA A O 1
ATOM 5162 N N . TRP A 1 652 ? -19.328 11.438 -6.289 1 57.31 652 TRP A N 1
ATOM 5163 C CA . TRP A 1 652 ? -19.531 12.281 -7.465 1 57.31 652 TRP A CA 1
ATOM 5164 C C . TRP A 1 652 ? -21.016 12.391 -7.797 1 57.31 652 TRP A C 1
ATOM 5166 O O . TRP A 1 652 ? -21.5 13.453 -8.195 1 57.31 652 TRP A O 1
ATOM 5176 N N . SER A 1 653 ? -21.641 11.242 -7.609 1 59.31 653 SER A N 1
ATOM 5177 C CA . SER A 1 653 ? -23.094 11.297 -7.77 1 59.31 653 SER A CA 1
ATOM 5178 C C . SER A 1 653 ? -23.719 12.266 -6.777 1 59.31 653 SER A C 1
ATOM 5180 O O . SER A 1 653 ? -24.656 13 -7.121 1 59.31 653 SER A O 1
ATOM 5182 N N . GLY A 1 654 ? -23.125 12.312 -5.656 1 57.69 654 GLY A N 1
ATOM 5183 C CA . GLY A 1 654 ? -23.562 13.281 -4.656 1 57.69 654 GLY A CA 1
ATOM 5184 C C . GLY A 1 654 ? -23.203 14.711 -5.016 1 57.69 654 GLY A C 1
ATOM 5185 O O . GLY A 1 654 ? -24.031 15.617 -4.855 1 57.69 654 GLY A O 1
ATOM 5186 N N . ILE A 1 655 ? -22.031 14.734 -5.523 1 59.53 655 ILE A N 1
ATOM 5187 C CA . ILE A 1 655 ? -21.609 16.062 -5.973 1 59.53 655 ILE A CA 1
ATOM 5188 C C . ILE A 1 655 ? -22.453 16.5 -7.164 1 59.53 655 ILE A C 1
ATOM 5190 O O . ILE A 1 655 ? -22.875 17.656 -7.238 1 59.53 655 ILE A O 1
ATOM 5194 N N . ASN A 1 656 ? -22.656 15.523 -7.926 1 63.38 656 ASN A N 1
ATOM 5195 C CA . ASN A 1 656 ? -23.5 15.82 -9.086 1 63.38 656 ASN A CA 1
ATOM 5196 C C . ASN A 1 656 ? -24.922 16.156 -8.672 1 63.38 656 ASN A C 1
ATOM 5198 O O . ASN A 1 656 ? -25.578 16.984 -9.32 1 63.38 656 ASN A O 1
ATOM 5202 N N . THR A 1 657 ? -25.281 15.547 -7.637 1 65.12 657 THR A N 1
ATOM 5203 C CA . THR A 1 657 ? -26.594 15.875 -7.102 1 65.12 657 THR A CA 1
ATOM 5204 C C . THR A 1 657 ? -26.641 17.312 -6.605 1 65.12 657 THR A C 1
ATOM 5206 O O . THR A 1 657 ? -27.609 18.031 -6.844 1 65.12 657 THR A O 1
ATOM 5209 N N . TYR A 1 658 ? -25.531 17.609 -6.043 1 66.69 658 TYR A N 1
ATOM 5210 C CA . TYR A 1 658 ? -25.5 18.984 -5.555 1 66.69 658 TYR A CA 1
ATOM 5211 C C . TYR A 1 658 ? -25.312 19.969 -6.707 1 66.69 658 TYR A C 1
ATOM 5213 O O . TYR A 1 658 ? -25.875 21.078 -6.684 1 66.69 658 TYR A O 1
ATOM 5221 N N . ASN A 1 659 ? -24.609 19.531 -7.57 1 68.31 659 ASN A N 1
ATOM 5222 C CA . ASN A 1 659 ? -24.516 20.359 -8.773 1 68.31 659 ASN A CA 1
ATOM 5223 C C . ASN A 1 659 ? -25.875 20.484 -9.453 1 68.31 659 ASN A C 1
ATOM 5225 O O . ASN A 1 659 ? -26.234 21.578 -9.906 1 68.31 659 ASN A O 1
ATOM 5229 N N . ALA A 1 660 ? -26.547 19.422 -9.461 1 72.19 660 ALA A N 1
ATOM 5230 C CA . ALA A 1 660 ? -27.891 19.438 -10.031 1 72.19 660 ALA A CA 1
ATOM 5231 C C . ALA A 1 660 ? -28.828 20.312 -9.195 1 72.19 660 ALA A C 1
ATOM 5233 O O . ALA A 1 660 ? -29.641 21.062 -9.742 1 72.19 660 ALA A O 1
ATOM 5234 N N . ARG A 1 661 ? -28.609 20.266 -7.977 1 71.88 661 ARG A N 1
ATOM 5235 C CA . ARG A 1 661 ? -29.406 21.109 -7.086 1 71.88 661 ARG A CA 1
ATOM 5236 C C . ARG A 1 661 ? -29.047 22.578 -7.25 1 71.88 661 ARG A C 1
ATOM 5238 O O . ARG A 1 661 ? -29.922 23.438 -7.238 1 71.88 661 ARG A O 1
ATOM 5245 N N . ALA A 1 662 ? -27.766 22.719 -7.324 1 75.19 662 ALA A N 1
ATOM 5246 C CA . ALA A 1 662 ? -27.344 24.094 -7.555 1 75.19 662 ALA A CA 1
ATOM 5247 C C . ALA A 1 662 ? -27.906 24.625 -8.867 1 75.19 662 ALA A C 1
ATOM 5249 O O . ALA A 1 662 ? -28.422 25.75 -8.914 1 75.19 662 ALA A O 1
ATOM 5250 N N . ASN A 1 663 ? -27.859 23.875 -9.797 1 77.5 663 ASN A N 1
ATOM 5251 C CA . ASN A 1 663 ? -28.406 24.281 -11.086 1 77.5 663 ASN A CA 1
ATOM 5252 C C . ASN A 1 663 ? -29.922 24.484 -11.016 1 77.5 663 ASN A C 1
ATOM 5254 O O . ASN A 1 663 ? -30.453 25.406 -11.641 1 77.5 663 ASN A O 1
ATOM 5258 N N . LEU A 1 664 ? -30.531 23.609 -10.25 1 79.12 664 LEU A N 1
ATOM 5259 C CA . LEU A 1 664 ? -31.969 23.766 -10.031 1 79.12 664 LEU A CA 1
ATOM 5260 C C . LEU A 1 664 ? -32.281 25.109 -9.375 1 79.12 664 LEU A C 1
ATOM 5262 O O . LEU A 1 664 ? -33.219 25.797 -9.781 1 79.12 664 LEU A O 1
ATOM 5266 N N . GLN A 1 665 ? -31.453 25.359 -8.461 1 80.38 665 GLN A N 1
ATOM 5267 C CA . GLN A 1 665 ? -31.688 26.625 -7.766 1 80.38 665 GLN A CA 1
ATOM 5268 C C . GLN A 1 665 ? -31.422 27.812 -8.68 1 80.38 665 GLN A C 1
ATOM 5270 O O . GLN A 1 665 ? -32.094 28.844 -8.57 1 80.38 665 GLN A O 1
ATOM 5275 N N . VAL A 1 666 ? -30.531 27.656 -9.516 1 81.12 666 VAL A N 1
ATOM 5276 C CA . VAL A 1 666 ? -30.266 28.719 -10.477 1 81.12 666 VAL A CA 1
ATOM 5277 C C . VAL A 1 666 ? -31.453 28.859 -11.422 1 81.12 666 VAL A C 1
ATOM 5279 O O . VAL A 1 666 ? -31.859 29.969 -11.766 1 81.12 666 VAL A O 1
ATOM 5282 N N . ASP A 1 667 ? -32.031 27.766 -11.758 1 79.19 667 ASP A N 1
ATOM 5283 C CA . ASP A 1 667 ? -33.219 27.812 -12.609 1 79.19 667 ASP A CA 1
ATOM 5284 C C . ASP A 1 667 ? -34.375 28.516 -11.914 1 79.19 667 ASP A C 1
ATOM 5286 O O . ASP A 1 667 ? -35.062 29.328 -12.531 1 79.19 667 ASP A O 1
ATOM 5290 N N . ILE A 1 668 ? -34.531 28.141 -10.719 1 79.94 668 ILE A N 1
ATOM 5291 C CA . ILE A 1 668 ? -35.594 28.781 -9.938 1 79.94 668 ILE A CA 1
ATOM 5292 C C . ILE A 1 668 ? -35.312 30.266 -9.805 1 79.94 668 ILE A C 1
ATOM 5294 O O . ILE A 1 668 ? -36.219 31.094 -9.969 1 79.94 668 ILE A O 1
ATOM 5298 N N . TYR A 1 669 ? -34.125 30.578 -9.516 1 84.56 669 TYR A N 1
ATOM 5299 C CA . TYR A 1 669 ? -33.719 31.969 -9.414 1 84.56 669 TYR A CA 1
ATOM 5300 C C . TYR A 1 669 ? -33.969 32.719 -10.711 1 84.56 669 TYR A C 1
ATOM 5302 O O . TYR A 1 669 ? -34.594 33.781 -10.703 1 84.56 669 TYR A O 1
ATOM 5310 N N . GLU A 1 670 ? -33.594 32.125 -11.742 1 82.12 670 GLU A N 1
ATOM 5311 C CA . GLU A 1 670 ? -33.75 32.781 -13.031 1 82.12 670 GLU A CA 1
ATOM 5312 C C . GLU A 1 670 ? -35.219 32.906 -13.406 1 82.12 670 GLU A C 1
ATOM 5314 O O . GLU A 1 670 ? -35.625 33.938 -13.977 1 82.12 670 GLU A O 1
ATOM 5319 N N . GLY A 1 671 ? -35.969 31.922 -13.109 1 80.56 671 GLY A N 1
ATOM 5320 C CA . GLY A 1 671 ? -37.406 32 -13.336 1 80.56 671 GLY A CA 1
ATOM 5321 C C . GLY A 1 671 ? -38.094 33.125 -12.547 1 80.56 671 GLY A C 1
ATOM 5322 O O . GLY A 1 671 ? -38.938 33.844 -13.086 1 80.56 671 GLY A O 1
ATOM 5323 N N . ALA A 1 672 ? -37.688 33.125 -11.336 1 81.44 672 ALA A N 1
ATOM 5324 C CA . ALA A 1 672 ? -38.281 34.156 -10.477 1 81.44 672 ALA A CA 1
ATOM 5325 C C . ALA A 1 672 ? -37.844 35.531 -10.914 1 81.44 672 ALA A C 1
ATOM 5327 O O . ALA A 1 672 ? -38.656 36.469 -10.906 1 81.44 672 ALA A O 1
ATOM 5328 N N . VAL A 1 673 ? -36.656 35.625 -11.32 1 82.94 673 VAL A N 1
ATOM 5329 C CA . VAL A 1 673 ? -36.125 36.906 -11.781 1 82.94 673 VAL A CA 1
ATOM 5330 C C . VAL A 1 673 ? -36.844 37.344 -13.062 1 82.94 673 VAL A C 1
ATOM 5332 O O . VAL A 1 673 ? -37.219 38.5 -13.219 1 82.94 673 VAL A O 1
ATOM 5335 N N . GLU A 1 674 ? -37.094 36.438 -13.906 1 81.5 674 GLU A N 1
ATOM 5336 C CA . GLU A 1 674 ? -37.812 36.75 -15.141 1 81.5 674 GLU A CA 1
ATOM 5337 C C . GLU A 1 674 ? -39.25 37.188 -14.844 1 81.5 674 GLU A C 1
ATOM 5339 O O . GLU A 1 674 ? -39.75 38.094 -15.492 1 81.5 674 GLU A O 1
ATOM 5344 N N . ALA A 1 675 ? -39.844 36.5 -13.945 1 81.94 675 ALA A N 1
ATOM 5345 C CA . ALA A 1 675 ? -41.188 36.906 -13.539 1 81.94 675 ALA A CA 1
ATOM 5346 C C . ALA A 1 675 ? -41.188 38.312 -12.961 1 81.94 675 ALA A C 1
ATOM 5348 O O . ALA A 1 675 ? -42.094 39.125 -13.258 1 81.94 675 ALA A O 1
ATOM 5349 N N . LEU A 1 676 ? -40.219 38.562 -12.203 1 83.75 676 LEU A N 1
ATOM 5350 C CA . LEU A 1 676 ? -40.125 39.875 -11.586 1 83.75 676 LEU A CA 1
ATOM 5351 C C . LEU A 1 676 ? -39.844 40.938 -12.641 1 83.75 676 LEU A C 1
ATOM 5353 O O . LEU A 1 676 ? -40.375 42.062 -12.547 1 83.75 676 LEU A O 1
ATOM 5357 N N . LYS A 1 677 ? -39.125 40.625 -13.57 1 81.56 677 LYS A N 1
ATOM 5358 C CA . LYS A 1 677 ? -38.906 41.562 -14.664 1 81.56 677 LYS A CA 1
ATOM 5359 C C . LYS A 1 677 ? -40.188 41.875 -15.398 1 81.56 677 LYS A C 1
ATOM 5361 O O . LYS A 1 677 ? -40.438 43.031 -15.742 1 81.56 677 LYS A O 1
ATOM 5366 N N . ARG A 1 678 ? -41 40.938 -15.484 1 80.81 678 ARG A N 1
ATOM 5367 C CA . ARG A 1 678 ? -42.281 41.125 -16.141 1 80.81 678 ARG A CA 1
ATOM 5368 C C . ARG A 1 678 ? -43.219 41.969 -15.297 1 80.81 678 ARG A C 1
ATOM 5370 O O . ARG A 1 678 ? -44.062 42.688 -15.828 1 80.81 678 ARG A O 1
ATOM 5377 N N . LEU A 1 679 ? -42.938 41.875 -14.055 1 82.31 679 LEU A N 1
ATOM 5378 C CA . LEU A 1 679 ? -43.75 42.656 -13.141 1 82.31 679 LEU A CA 1
ATOM 5379 C C . LEU A 1 679 ? -43.156 44.031 -12.891 1 82.31 679 LEU A C 1
ATOM 5381 O O . LEU A 1 679 ? -43.688 44.812 -12.133 1 82.31 679 LEU A O 1
ATOM 5385 N N . GLY A 1 680 ? -42 44.281 -13.539 1 75.12 680 GLY A N 1
ATOM 5386 C CA . GLY A 1 680 ? -41.344 45.562 -13.461 1 75.12 680 GLY A CA 1
ATOM 5387 C C . GLY A 1 680 ? -40.438 45.719 -12.25 1 75.12 680 GLY A C 1
ATOM 5388 O O . GLY A 1 680 ? -40.062 46.844 -11.891 1 75.12 680 GLY A O 1
ATOM 5389 N N . ALA A 1 681 ? -40.125 44.688 -11.5 1 69.81 681 ALA A N 1
ATOM 5390 C CA . ALA A 1 681 ? -39.344 44.75 -10.281 1 69.81 681 ALA A CA 1
ATOM 5391 C C . ALA A 1 681 ? -38.031 43.969 -10.422 1 69.81 681 ALA A C 1
ATOM 5393 O O . ALA A 1 681 ? -37.406 43.625 -9.422 1 69.81 681 ALA A O 1
ATOM 5394 N N . GLY A 1 682 ? -37.625 43.562 -11.586 1 66.56 682 GLY A N 1
ATOM 5395 C CA . GLY A 1 682 ? -36.594 42.562 -11.75 1 66.56 682 GLY A CA 1
ATOM 5396 C C . GLY A 1 682 ? -35.188 43.125 -11.898 1 66.56 682 GLY A C 1
ATOM 5397 O O . GLY A 1 682 ? -34.219 42.406 -11.953 1 66.56 682 GLY A O 1
ATOM 5398 N N . ASN A 1 683 ? -35 44.375 -11.992 1 62.25 683 ASN A N 1
ATOM 5399 C CA . ASN A 1 683 ? -33.719 45 -12.359 1 62.25 683 ASN A CA 1
ATOM 5400 C C . ASN A 1 683 ? -32.688 44.844 -11.242 1 62.25 683 ASN A C 1
ATOM 5402 O O . ASN A 1 683 ? -31.5 45.031 -11.469 1 62.25 683 ASN A O 1
ATOM 5406 N N . LYS A 1 684 ? -33.125 44.438 -10.125 1 64.25 684 LYS A N 1
ATOM 5407 C CA . LYS A 1 684 ? -32.281 44.344 -8.945 1 64.25 684 LYS A CA 1
ATOM 5408 C C . LYS A 1 684 ? -31.422 43.062 -8.977 1 64.25 684 LYS A C 1
ATOM 5410 O O . LYS A 1 684 ? -30.359 43 -8.367 1 64.25 684 LYS A O 1
ATOM 5415 N N . TRP A 1 685 ? -31.797 42.094 -9.719 1 72.06 685 TRP A N 1
ATOM 5416 C CA . TRP A 1 685 ? -31.172 40.781 -9.594 1 72.06 685 TRP A CA 1
ATOM 5417 C C . TRP A 1 685 ? -30.297 40.5 -10.812 1 72.06 685 TRP A C 1
ATOM 5419 O O . TRP A 1 685 ? -30.688 40.75 -11.945 1 72.06 685 TRP A O 1
ATOM 5429 N N . LYS A 1 686 ? -29.062 40.156 -10.57 1 71.38 686 LYS A N 1
ATOM 5430 C CA . LYS A 1 686 ? -28.078 39.875 -11.609 1 71.38 686 LYS A CA 1
ATOM 5431 C C . LYS A 1 686 ? -28.156 38.438 -12.086 1 71.38 686 LYS A C 1
ATOM 5433 O O . LYS A 1 686 ? -28.5 37.531 -11.312 1 71.38 686 LYS A O 1
ATOM 5438 N N . PRO A 1 687 ? -27.922 38.312 -13.359 1 76.19 687 PRO A N 1
ATOM 5439 C CA . PRO A 1 687 ? -27.891 36.938 -13.867 1 76.19 687 PRO A CA 1
ATOM 5440 C C . PRO A 1 687 ? -26.719 36.125 -13.328 1 76.19 687 PRO A C 1
ATOM 5442 O O . PRO A 1 687 ? -25.672 36.688 -13.016 1 76.19 687 PRO A O 1
ATOM 5445 N N . ILE A 1 688 ? -26.969 34.875 -13.07 1 75.44 688 ILE A N 1
ATOM 5446 C CA . ILE A 1 688 ? -25.953 33.969 -12.57 1 75.44 688 ILE A CA 1
ATOM 5447 C C . ILE A 1 688 ? -25.312 33.219 -13.742 1 75.44 688 ILE A C 1
ATOM 5449 O O . ILE A 1 688 ? -26.016 32.562 -14.516 1 75.44 688 ILE A O 1
ATOM 5453 N N . ASN A 1 689 ? -24.016 33.469 -13.945 1 69.56 689 ASN A N 1
ATOM 5454 C CA . ASN A 1 689 ? -23.266 32.688 -14.93 1 69.56 689 ASN A CA 1
ATOM 5455 C C . ASN A 1 689 ? -22.875 31.312 -14.391 1 69.56 689 ASN A C 1
ATOM 5457 O O . ASN A 1 689 ? -22.031 31.203 -13.516 1 69.56 689 ASN A O 1
ATOM 5461 N N . ARG A 1 690 ? -23.578 30.359 -14.922 1 71.69 690 ARG A N 1
ATOM 5462 C CA . ARG A 1 690 ? -23.422 29 -14.422 1 71.69 690 ARG A CA 1
ATOM 5463 C C . ARG A 1 690 ? -21.969 28.547 -14.5 1 71.69 690 ARG A C 1
ATOM 5465 O O . ARG A 1 690 ? -21.5 27.812 -13.633 1 71.69 690 ARG A O 1
ATOM 5472 N N . ASP A 1 691 ? -21.219 28.953 -15.438 1 63.69 691 ASP A N 1
ATOM 5473 C CA . ASP A 1 691 ? -19.859 28.484 -15.641 1 63.69 691 ASP A CA 1
ATOM 5474 C C . ASP A 1 691 ? -18.891 29.203 -14.695 1 63.69 691 ASP A C 1
ATOM 5476 O O . ASP A 1 691 ? -17.938 28.594 -14.195 1 63.69 691 ASP A O 1
ATOM 5480 N N . LYS A 1 692 ? -19.297 30.391 -14.484 1 61.94 692 LYS A N 1
ATOM 5481 C CA . LYS A 1 692 ? -18.375 31.188 -13.688 1 61.94 692 LYS A CA 1
ATOM 5482 C C . LYS A 1 692 ? -18.828 31.266 -12.234 1 61.94 692 LYS A C 1
ATOM 5484 O O . LYS A 1 692 ? -18 31.156 -11.32 1 61.94 692 LYS A O 1
ATOM 5489 N N . ASP A 1 693 ? -20.172 31.406 -12.125 1 61.47 693 ASP A N 1
ATOM 5490 C CA . ASP A 1 693 ? -20.688 31.75 -10.805 1 61.47 693 ASP A CA 1
ATOM 5491 C C . ASP A 1 693 ? -20.906 30.5 -9.961 1 61.47 693 ASP A C 1
ATOM 5493 O O . ASP A 1 693 ? -20.953 30.562 -8.727 1 61.47 693 ASP A O 1
ATOM 5497 N N . LEU A 1 694 ? -21.156 29.484 -10.711 1 60.91 694 LEU A N 1
ATOM 5498 C CA . LEU A 1 694 ? -21.438 28.266 -9.977 1 60.91 694 LEU A CA 1
ATOM 5499 C C . LEU A 1 694 ? -20.156 27.484 -9.711 1 60.91 694 LEU A C 1
ATOM 5501 O O . LEU A 1 694 ? -20.188 26.438 -9.047 1 60.91 694 LEU A O 1
ATOM 5505 N N . GLN A 1 695 ? -19.234 27.859 -10.352 1 50.84 695 GLN A N 1
ATOM 5506 C CA . GLN A 1 695 ? -17.984 27.141 -10.195 1 50.84 695 GLN A CA 1
ATOM 5507 C C . GLN A 1 695 ? -17.391 27.375 -8.805 1 50.84 695 GLN A C 1
ATOM 5509 O O . GLN A 1 695 ? -17.203 28.516 -8.391 1 50.84 695 GLN A O 1
ATOM 5514 N N . MET A 1 696 ? -18.094 26.938 -7.898 1 44.22 696 MET A N 1
ATOM 5515 C CA . MET A 1 696 ? -17.438 27.016 -6.598 1 44.22 696 MET A CA 1
ATOM 5516 C C . MET A 1 696 ? -16.016 26.469 -6.668 1 44.22 696 MET A C 1
ATOM 5518 O O . MET A 1 696 ? -15.688 25.484 -5.996 1 44.22 696 MET A O 1
ATOM 5522 N N . LYS A 1 697 ? -15.602 26.312 -7.754 1 40.16 697 LYS A N 1
ATOM 5523 C CA . LYS A 1 697 ? -14.383 25.5 -7.738 1 40.16 697 LYS A CA 1
ATOM 5524 C C . LYS A 1 697 ? -13.523 25.828 -6.523 1 40.16 697 LYS A C 1
ATOM 5526 O O . LYS A 1 697 ? -13.109 24.922 -5.789 1 40.16 697 LYS A O 1
ATOM 5531 N N . GLY A 1 698 ? -12.633 27.078 -6.574 1 38.22 698 GLY A N 1
ATOM 5532 C CA . GLY A 1 698 ? -11.508 27.297 -5.68 1 38.22 698 GLY A CA 1
ATOM 5533 C C . GLY A 1 698 ? -11.914 27.875 -4.34 1 38.22 698 GLY A C 1
ATOM 5534 O O . GLY A 1 698 ? -11.336 27.516 -3.307 1 38.22 698 GLY A O 1
ATOM 5535 N N . ASP A 1 699 ? -12.805 28.953 -4.176 1 36.94 699 ASP A N 1
ATOM 5536 C CA . ASP A 1 699 ? -12.914 29.734 -2.955 1 36.94 699 ASP A CA 1
ATOM 5537 C C . ASP A 1 699 ? -13.875 29.078 -1.962 1 36.94 699 ASP A C 1
ATOM 5539 O O . ASP A 1 699 ? -13.625 29.094 -0.754 1 36.94 699 ASP A O 1
ATOM 5543 N N . ILE A 1 700 ? -15.117 28.828 -2.189 1 36.06 700 ILE A N 1
ATOM 5544 C CA . ILE A 1 700 ? -16.062 28.203 -1.255 1 36.06 700 ILE A CA 1
ATOM 5545 C C . ILE A 1 700 ? -15.711 26.734 -1.074 1 36.06 700 ILE A C 1
ATOM 5547 O O . ILE A 1 700 ? -15.883 26.172 0.014 1 36.06 700 ILE A O 1
ATOM 5551 N N . GLU A 1 701 ? -15.438 25.859 -2.08 1 35.59 701 GLU A N 1
ATOM 5552 C CA . GLU A 1 701 ? -14.992 24.469 -2.01 1 35.59 701 GLU A CA 1
ATOM 5553 C C . GLU A 1 701 ? -13.75 24.328 -1.131 1 35.59 701 GLU A C 1
ATOM 5555 O O . GLU A 1 701 ? -13.57 23.312 -0.46 1 35.59 701 GLU A O 1
ATOM 5560 N N . HIS A 1 702 ? -12.672 25.203 -1.444 1 33.06 702 HIS A N 1
ATOM 5561 C CA . HIS A 1 702 ? -11.477 25.297 -0.614 1 33.06 702 HIS A CA 1
ATOM 5562 C C . HIS A 1 702 ? -11.469 26.594 0.199 1 33.06 702 HIS A C 1
ATOM 5564 O O . HIS A 1 702 ? -10.828 27.562 -0.188 1 33.06 702 HIS A O 1
ATOM 5570 N N . PRO A 1 703 ? -12.586 26.797 0.884 1 33.34 703 PRO A N 1
ATOM 5571 C CA . PRO A 1 703 ? -12.461 28.016 1.693 1 33.34 703 PRO A CA 1
ATOM 5572 C C . PRO A 1 703 ? -11.031 28.266 2.162 1 33.34 703 PRO A C 1
ATOM 5574 O O . PRO A 1 703 ? -10.656 29.406 2.418 1 33.34 703 PRO A O 1
ATOM 5577 N N . ASN A 1 704 ? -10.43 27.219 2.742 1 33.12 704 ASN A N 1
ATOM 5578 C CA . ASN A 1 704 ? -9.086 27.266 3.311 1 33.12 704 ASN A CA 1
ATOM 5579 C C . ASN A 1 704 ? -8.016 27.156 2.227 1 33.12 704 ASN A C 1
ATOM 5581 O O . ASN A 1 704 ? -6.883 26.75 2.504 1 33.12 704 ASN A O 1
ATOM 5585 N N . ARG A 1 705 ? -8.273 27.078 0.954 1 35.75 705 ARG A N 1
ATOM 5586 C CA . ARG A 1 705 ? -7.141 27.016 0.038 1 35.75 705 ARG A CA 1
ATOM 5587 C C . ARG A 1 705 ? -6.172 28.156 0.286 1 35.75 705 ARG A C 1
ATOM 5589 O O . ARG A 1 705 ? -6.59 29.312 0.49 1 35.75 705 ARG A O 1
ATOM 5596 N N . ILE A 1 706 ? -5.148 27.953 0.708 1 36.28 706 ILE A N 1
ATOM 5597 C CA . ILE A 1 706 ? -4.086 28.938 0.859 1 36.28 706 ILE A CA 1
ATOM 5598 C C . ILE A 1 706 ? -4.211 30 -0.226 1 36.28 706 ILE A C 1
ATOM 5600 O O . ILE A 1 706 ? -4.07 31.188 0.05 1 36.28 706 ILE A O 1
ATOM 5604 N N . GLY A 1 707 ? -4.004 29.656 -1.636 1 33.53 707 GLY A N 1
ATOM 5605 C CA . GLY A 1 707 ? -4.031 30.656 -2.697 1 33.53 707 GLY A CA 1
ATOM 5606 C C . GLY A 1 707 ? -5.426 31.188 -2.977 1 33.53 707 GLY A C 1
ATOM 5607 O O . GLY A 1 707 ? -6.117 30.688 -3.865 1 33.53 707 GLY A O 1
ATOM 5608 N N . GLN A 1 708 ? -6.277 31.453 -2.102 1 36.38 708 GLN A N 1
ATOM 5609 C CA . GLN A 1 708 ? -7.465 32.281 -2.318 1 36.38 708 GLN A CA 1
ATOM 5610 C C . GLN A 1 708 ? -7.223 33.312 -3.406 1 36.38 708 GLN A C 1
ATOM 5612 O O . GLN A 1 708 ? -6.773 34.438 -3.117 1 36.38 708 GLN A O 1
ATOM 5617 N N . SER A 1 709 ? -6.621 33 -4.457 1 33.53 709 SER A N 1
ATOM 5618 C CA . SER A 1 709 ? -6.547 33.969 -5.555 1 33.53 709 SER A CA 1
ATOM 5619 C C . SER A 1 709 ? -7.855 34.719 -5.699 1 33.53 709 SER A C 1
ATOM 5621 O O . SER A 1 709 ? -8.883 34.344 -5.152 1 33.53 709 SER A O 1
ATOM 5623 N N . SER A 1 710 ? -7.836 35.719 -6.75 1 34.38 710 SER A N 1
ATOM 5624 C CA . SER A 1 710 ? -8.617 36.875 -7.199 1 34.38 710 SER A CA 1
ATOM 5625 C C . SER A 1 710 ? -10.039 36.469 -7.559 1 34.38 710 SER A C 1
ATOM 5627 O O . SER A 1 710 ? -10.758 37.219 -8.227 1 34.38 710 SER A O 1
ATOM 5629 N N . HIS A 1 711 ? -10.305 35.312 -7.457 1 38.69 711 HIS A N 1
ATOM 5630 C CA . HIS A 1 711 ? -11.617 35.188 -8.086 1 38.69 711 HIS A CA 1
ATOM 5631 C C . HIS A 1 711 ? -12.703 35.812 -7.211 1 38.69 711 HIS A C 1
ATOM 5633 O O . HIS A 1 711 ? -12.734 35.562 -6 1 38.69 711 HIS A O 1
ATOM 5639 N N . SER A 1 712 ? -13.109 36.906 -7.598 1 39.09 712 SER A N 1
ATOM 5640 C CA . SER A 1 712 ? -14.219 37.656 -7.027 1 39.09 712 SER A CA 1
ATOM 5641 C C . SER A 1 712 ? -15.453 36.781 -6.844 1 39.09 712 SER A C 1
ATOM 5643 O O . SER A 1 712 ? -15.773 35.969 -7.703 1 39.09 712 SER A O 1
ATOM 5645 N N . LEU A 1 713 ? -15.734 36.406 -5.734 1 46.72 713 LEU A N 1
ATOM 5646 C CA . LEU A 1 713 ? -17 35.75 -5.441 1 46.72 713 LEU A CA 1
ATOM 5647 C C . LEU A 1 713 ? -18.094 36.219 -6.383 1 46.72 713 LEU A C 1
ATOM 5649 O O . LEU A 1 713 ? -18.109 37.406 -6.789 1 46.72 713 LEU A O 1
ATOM 5653 N N . ALA A 1 714 ? -18.75 35.25 -6.957 1 53.09 714 ALA A N 1
ATOM 5654 C CA . ALA A 1 714 ? -19.922 35.688 -7.734 1 53.09 714 ALA A CA 1
ATOM 5655 C C . ALA A 1 714 ? -20.75 36.688 -6.965 1 53.09 714 ALA A C 1
ATOM 5657 O O . ALA A 1 714 ? -20.719 36.75 -5.73 1 53.09 714 ALA A O 1
ATOM 5658 N N . TRP A 1 715 ? -21.359 37.5 -7.695 1 53.12 715 TRP A N 1
ATOM 5659 C CA . TRP A 1 715 ? -22.078 38.625 -7.117 1 53.12 715 TRP A CA 1
ATOM 5660 C C . TRP A 1 715 ? -23.047 38.156 -6.035 1 53.12 715 TRP A C 1
ATOM 5662 O O . TRP A 1 715 ? -23.297 38.906 -5.074 1 53.12 715 TRP A O 1
ATOM 5672 N N . PHE A 1 716 ? -23.531 36.875 -6.324 1 57.72 716 PHE A N 1
ATOM 5673 C CA . PHE A 1 716 ? -24.594 36.5 -5.398 1 57.72 716 PHE A CA 1
ATOM 5674 C C . PHE A 1 716 ? -24.016 36.094 -4.047 1 57.72 716 PHE A C 1
ATOM 5676 O O . PHE A 1 716 ? -24.75 35.938 -3.072 1 57.72 716 PHE A O 1
ATOM 5683 N N . TRP A 1 717 ? -22.688 36.031 -4.363 1 54.38 717 TRP A N 1
ATOM 5684 C CA . TRP A 1 717 ? -22.031 35.844 -3.076 1 54.38 717 TRP A CA 1
ATOM 5685 C C . TRP A 1 717 ? -21.812 37.188 -2.363 1 54.38 717 TRP A C 1
ATOM 5687 O O . TRP A 1 717 ? -21.672 37.219 -1.141 1 54.38 717 TRP A O 1
ATOM 5697 N N . ARG A 1 718 ? -21.672 38.438 -3.533 1 44.84 718 ARG A N 1
ATOM 5698 C CA . ARG A 1 718 ? -21.438 39.812 -3.109 1 44.84 718 ARG A CA 1
ATOM 5699 C C . ARG A 1 718 ? -22.75 40.594 -2.998 1 44.84 718 ARG A C 1
ATOM 5701 O O . ARG A 1 718 ? -22.734 41.812 -2.822 1 44.84 718 ARG A O 1
ATOM 5708 N N . LEU A 1 719 ? -23.812 40.312 -3.824 1 39.03 719 LEU A N 1
ATOM 5709 C CA . LEU A 1 719 ? -25 41.188 -3.838 1 39.03 719 LEU A CA 1
ATOM 5710 C C . LEU A 1 719 ? -24.969 42.156 -2.664 1 39.03 719 LEU A C 1
ATOM 5712 O O . LEU A 1 719 ? -25.078 41.75 -1.508 1 39.03 719 LEU A O 1
ATOM 5716 N N . GLN A 1 720 ? -23.969 43.125 -2.816 1 32.12 720 GLN A N 1
ATOM 5717 C CA . GLN A 1 720 ? -24.047 44.406 -2.148 1 32.12 720 GLN A CA 1
ATOM 5718 C C . GLN A 1 720 ? -25.328 45.156 -2.525 1 32.12 720 GLN A C 1
ATOM 5720 O O . GLN A 1 720 ? -25.828 45 -3.637 1 32.12 720 GLN A O 1
ATOM 5725 N N . SER A 1 721 ? -25.969 45.812 -1.773 1 31.72 721 SER A N 1
ATOM 5726 C CA . SER A 1 721 ? -26.906 46.906 -1.981 1 31.72 721 SER A CA 1
ATOM 5727 C C . SER A 1 721 ? -26.297 48.031 -2.811 1 31.72 721 SER A C 1
ATOM 5729 O O . SER A 1 721 ? -26.859 49.094 -2.908 1 31.72 721 SER A O 1
ATOM 5731 N N . GLY A 1 722 ? -25.109 48.094 -3.312 1 30.53 722 GLY A N 1
ATOM 5732 C CA . GLY A 1 722 ? -24.688 49.438 -3.727 1 30.53 722 GLY A CA 1
ATOM 5733 C C . GLY A 1 722 ? -25.625 50.062 -4.738 1 30.53 722 GLY A C 1
ATOM 5734 O O . GLY A 1 722 ? -25.969 51.25 -4.629 1 30.53 722 GLY A O 1
ATOM 5735 N N . GLU A 1 723 ? -25.453 49.812 -6.051 1 31.3 723 GLU A N 1
ATOM 5736 C CA . GLU A 1 723 ? -26.109 50.719 -7 1 31.3 723 GLU A CA 1
ATOM 5737 C C . GLU A 1 723 ? -27.609 50.75 -6.773 1 31.3 723 GLU A C 1
ATOM 5739 O O . GLU A 1 723 ? -28.375 51.094 -7.684 1 31.3 723 GLU A O 1
ATOM 5744 N N . ILE A 1 724 ? -28.078 50 -5.836 1 31.12 724 ILE A N 1
ATOM 5745 C CA . ILE A 1 724 ? -29.469 50.375 -5.543 1 31.12 724 ILE A CA 1
ATOM 5746 C C . ILE A 1 724 ? -29.531 51.812 -5.082 1 31.12 724 ILE A C 1
ATOM 5748 O O . ILE A 1 724 ? -28.641 52.312 -4.398 1 31.12 724 ILE A O 1
ATOM 5752 N N . SER A 1 725 ? -30.344 52.688 -5.652 1 29.09 725 SER A N 1
ATOM 5753 C CA . SER A 1 725 ? -30.625 54.094 -5.348 1 29.09 725 SER A CA 1
ATOM 5754 C C . SER A 1 725 ? -30.328 54.406 -3.889 1 29.09 725 SER A C 1
ATOM 5756 O O . SER A 1 725 ? -30.281 53.5 -3.045 1 29.09 725 SER A O 1
ATOM 5758 N N . GLU A 1 726 ? -29.906 55.688 -3.467 1 34.66 726 GLU A N 1
ATOM 5759 C CA . GLU A 1 726 ? -29.734 56.375 -2.197 1 34.66 726 GLU A CA 1
ATOM 5760 C C . GLU A 1 726 ? -30.531 55.719 -1.086 1 34.66 726 GLU A C 1
ATOM 5762 O O . GLU A 1 726 ? -30.125 55.719 0.076 1 34.66 726 GLU A O 1
ATOM 5767 N N . GLU A 1 727 ? -31.766 55.312 -1.306 1 32.94 727 GLU A N 1
ATOM 5768 C CA . GLU A 1 727 ? -32.719 54.75 -0.339 1 32.94 727 GLU A CA 1
ATOM 5769 C C . GLU A 1 727 ? -32.281 53.375 0.125 1 32.94 727 GLU A C 1
ATOM 5771 O O . GLU A 1 727 ? -32.812 52.844 1.104 1 32.94 727 GLU A O 1
ATOM 5776 N N . VAL A 1 728 ? -31.609 52.562 -0.617 1 34.44 728 VAL A N 1
ATOM 5777 C CA . VAL A 1 728 ? -31.297 51.188 -0.298 1 34.44 728 VAL A CA 1
ATOM 5778 C C . VAL A 1 728 ? -30.062 51.125 0.609 1 34.44 728 VAL A C 1
ATOM 5780 O O . VAL A 1 728 ? -29.641 50.031 1.022 1 34.44 728 VAL A O 1
ATOM 5783 N N . GLU A 1 729 ? -29.078 52.031 0.723 1 37.94 729 GLU A N 1
ATOM 5784 C CA . GLU A 1 729 ? -27.969 52.125 1.656 1 37.94 729 GLU A CA 1
ATOM 5785 C C . GLU A 1 729 ? -28.406 51.844 3.084 1 37.94 729 GLU A C 1
ATOM 5787 O O . GLU A 1 729 ? -27.641 51.281 3.873 1 37.94 729 GLU A O 1
ATOM 5792 N N . ASP A 1 730 ? -29.484 52.344 3.502 1 40.62 730 ASP A N 1
ATOM 5793 C CA . ASP A 1 730 ? -29.938 52.188 4.883 1 40.62 730 ASP A CA 1
ATOM 5794 C C . ASP A 1 730 ? -30.578 50.844 5.125 1 40.62 730 ASP A C 1
ATOM 5796 O O . ASP A 1 730 ? -31.281 50.625 6.113 1 40.62 730 ASP A O 1
ATOM 5800 N N . SER A 1 731 ? -30.438 50 4.105 1 43.41 731 SER A N 1
ATOM 5801 C CA . SER A 1 731 ? -31.109 48.75 4.391 1 43.41 731 SER A CA 1
ATOM 5802 C C . SER A 1 731 ? -30.281 47.875 5.324 1 43.41 731 SER A C 1
ATOM 5804 O O . SER A 1 731 ? -29.047 47.875 5.262 1 43.41 731 SER A O 1
ATOM 5806 N N . PRO A 1 732 ? -30.75 47.406 6.367 1 51.72 732 PRO A N 1
ATOM 5807 C CA . PRO A 1 732 ? -30.141 46.531 7.352 1 51.72 732 PRO A CA 1
ATOM 5808 C C . PRO A 1 732 ? -29.391 45.344 6.711 1 51.72 732 PRO A C 1
ATOM 5810 O O . PRO A 1 732 ? -28.344 44.938 7.211 1 51.72 732 PRO A O 1
ATOM 5813 N N . MET A 1 733 ? -29.75 45.094 5.48 1 47.47 733 MET A N 1
ATOM 5814 C CA . MET A 1 733 ? -29.109 43.938 4.82 1 47.47 733 MET A CA 1
ATOM 5815 C C . MET A 1 733 ? -27.75 44.312 4.27 1 47.47 733 MET A C 1
ATOM 5817 O O . MET A 1 733 ? -26.781 43.562 4.398 1 47.47 733 MET A O 1
ATOM 5821 N N . MET A 1 734 ? -27.703 45.5 3.635 1 53.78 734 MET A N 1
ATOM 5822 C CA . MET A 1 734 ? -26.422 45.938 3.066 1 53.78 734 MET A CA 1
ATOM 5823 C C . MET A 1 734 ? -25.406 46.219 4.168 1 53.78 734 MET A C 1
ATOM 5825 O O . MET A 1 734 ? -24.219 45.938 4.004 1 53.78 734 MET A O 1
ATOM 5829 N N . LYS A 1 735 ? -25.922 46.625 5.211 1 62.72 735 LYS A N 1
ATOM 5830 C CA . LYS A 1 735 ? -25.031 46.875 6.344 1 62.72 735 LYS A CA 1
ATOM 5831 C C . LYS A 1 735 ? -24.453 45.562 6.875 1 62.72 735 LYS A C 1
ATOM 5833 O O . LYS A 1 735 ? -23.266 45.5 7.211 1 62.72 735 LYS A O 1
ATOM 5838 N N . GLU A 1 736 ? -25.297 44.594 6.887 1 63.59 736 GLU A N 1
ATOM 5839 C CA . GLU A 1 736 ? -24.812 43.281 7.328 1 63.59 736 GLU A CA 1
ATOM 5840 C C . GLU A 1 736 ? -23.781 42.719 6.359 1 63.59 736 GLU A C 1
ATOM 5842 O O . GLU A 1 736 ? -22.797 42.094 6.785 1 63.59 736 GLU A O 1
ATOM 5847 N N . PHE A 1 737 ? -23.969 42.969 5.156 1 56.5 737 PHE A N 1
ATOM 5848 C CA . PHE A 1 737 ? -23.031 42.531 4.137 1 56.5 737 PHE A CA 1
ATOM 5849 C C . PHE A 1 737 ? -21.672 43.188 4.312 1 56.5 737 PHE A C 1
ATOM 5851 O O . PHE A 1 737 ? -20.641 42.5 4.309 1 56.5 737 PHE A O 1
ATOM 5858 N N . TYR A 1 738 ? -21.703 44.438 4.395 1 67.31 738 TYR A N 1
ATOM 5859 C CA . TYR A 1 738 ? -20.453 45.156 4.57 1 67.31 738 TYR A CA 1
ATOM 5860 C C . TYR A 1 738 ? -19.781 44.781 5.891 1 67.31 738 TYR A C 1
ATOM 5862 O O . TYR A 1 738 ? -18.562 44.688 5.977 1 67.31 738 TYR A O 1
ATOM 5870 N N . TRP A 1 739 ? -20.609 44.469 6.801 1 75.88 739 TRP A N 1
ATOM 5871 C CA . TRP A 1 739 ? -20.094 44.062 8.109 1 75.88 739 TRP A CA 1
ATOM 5872 C C . TRP A 1 739 ? -19.312 42.75 8.016 1 75.88 739 TRP A C 1
ATOM 5874 O O . TRP A 1 739 ? -18.156 42.688 8.438 1 75.88 739 TRP A O 1
ATOM 5884 N N . ILE A 1 740 ? -19.844 41.812 7.434 1 73.06 740 ILE A N 1
ATOM 5885 C CA . ILE A 1 740 ? -19.234 40.469 7.379 1 73.06 740 ILE A CA 1
ATOM 5886 C C . ILE A 1 740 ? -17.984 40.531 6.492 1 73.06 740 ILE A C 1
ATOM 5888 O O . ILE A 1 740 ? -16.953 39.938 6.836 1 73.06 740 ILE A O 1
ATOM 5892 N N . ASN A 1 741 ? -18.062 41.219 5.387 1 71.88 741 ASN A N 1
ATOM 5893 C CA . ASN A 1 741 ? -16.922 41.281 4.48 1 71.88 741 ASN A CA 1
ATOM 5894 C C . ASN A 1 741 ? -15.758 42.062 5.09 1 71.88 741 ASN A C 1
ATOM 5896 O O . ASN A 1 741 ? -14.594 41.75 4.875 1 71.88 741 ASN A O 1
ATOM 5900 N N . TYR A 1 742 ? -16.219 43.094 5.758 1 80.69 742 TYR A N 1
ATOM 5901 C CA . TYR A 1 742 ? -15.188 43.875 6.438 1 80.69 742 TYR A CA 1
ATOM 5902 C C . TYR A 1 742 ? -14.492 43.031 7.508 1 80.69 742 TYR A C 1
ATOM 5904 O O . TYR A 1 742 ? -13.258 43.031 7.582 1 80.69 742 TYR A O 1
ATOM 5912 N N . LEU A 1 743 ? -15.266 42.312 8.266 1 84.25 743 LEU A N 1
ATOM 5913 C CA . LEU A 1 743 ? -14.688 41.531 9.352 1 84.25 743 LEU A CA 1
ATOM 5914 C C . LEU A 1 743 ? -13.805 40.406 8.797 1 84.25 743 LEU A C 1
ATOM 5916 O O . LEU A 1 743 ? -12.742 40.125 9.352 1 84.25 743 LEU A O 1
ATOM 5920 N N . ARG A 1 744 ? -14.195 39.844 7.812 1 82.88 744 ARG A N 1
ATOM 5921 C CA . ARG A 1 744 ? -13.414 38.75 7.219 1 82.88 744 ARG A CA 1
ATOM 5922 C C . ARG A 1 744 ? -12.141 39.281 6.566 1 82.88 744 ARG A C 1
ATOM 5924 O O . ARG A 1 744 ? -11.086 38.656 6.641 1 82.88 744 ARG A O 1
ATOM 5931 N N . ALA A 1 745 ? -12.258 40.375 5.883 1 83.12 745 ALA A N 1
ATOM 5932 C CA . ALA A 1 745 ? -11.07 41 5.297 1 83.12 745 ALA A CA 1
ATOM 5933 C C . ALA A 1 745 ? -10.078 41.406 6.383 1 83.12 745 ALA A C 1
ATOM 5935 O O . ALA A 1 745 ? -8.867 41.281 6.207 1 83.12 745 ALA A O 1
ATOM 5936 N N . LYS A 1 746 ? -10.641 41.938 7.379 1 89.69 746 LYS A N 1
ATOM 5937 C CA . LYS A 1 746 ? -9.781 42.312 8.508 1 89.69 746 LYS A CA 1
ATOM 5938 C C . LYS A 1 746 ? -9.094 41.062 9.086 1 89.69 746 LYS A C 1
ATOM 5940 O O . LYS A 1 746 ? -7.895 41.094 9.383 1 89.69 746 LYS A O 1
ATOM 5945 N N . ALA A 1 747 ? -9.805 40.062 9.297 1 88.44 747 ALA A N 1
ATOM 5946 C CA . ALA A 1 747 ? -9.25 38.844 9.844 1 88.44 747 ALA A CA 1
ATOM 5947 C C . ALA A 1 747 ? -8.125 38.281 8.961 1 88.44 747 ALA A C 1
ATOM 5949 O O . ALA A 1 747 ? -7.105 37.812 9.461 1 88.44 747 ALA A O 1
ATOM 5950 N N . ARG A 1 748 ? -8.32 38.344 7.68 1 88.12 748 ARG A N 1
ATOM 5951 C CA . ARG A 1 748 ? -7.301 37.875 6.754 1 88.12 748 ARG A CA 1
ATOM 5952 C C . ARG A 1 748 ? -6.031 38.719 6.848 1 88.12 748 ARG A C 1
ATOM 5954 O O . ARG A 1 748 ? -4.922 38.188 6.871 1 88.12 748 ARG A O 1
ATOM 5961 N N . ARG A 1 749 ? -6.262 39.969 6.812 1 89.56 749 ARG A N 1
ATOM 5962 C CA . ARG A 1 749 ? -5.121 40.875 6.953 1 89.56 749 ARG A CA 1
ATOM 5963 C C . ARG A 1 749 ? -4.375 40.594 8.258 1 89.56 749 ARG A C 1
ATOM 5965 O O . ARG A 1 749 ? -3.146 40.5 8.266 1 89.56 749 ARG A O 1
ATOM 5972 N N . ASP A 1 750 ? -5.125 40.5 9.312 1 91.88 750 ASP A N 1
ATOM 5973 C CA . ASP A 1 750 ? -4.523 40.281 10.625 1 91.88 750 ASP A CA 1
ATOM 5974 C C . ASP A 1 750 ? -3.773 38.969 10.688 1 91.88 750 ASP A C 1
ATOM 5976 O O . ASP A 1 750 ? -2.729 38.875 11.336 1 91.88 750 ASP A O 1
ATOM 5980 N N . GLN A 1 751 ? -4.246 37.969 10.125 1 92.12 751 GLN A N 1
ATOM 5981 C CA . GLN A 1 751 ? -3.602 36.656 10.125 1 92.12 751 GLN A CA 1
ATOM 5982 C C . GLN A 1 751 ? -2.242 36.719 9.43 1 92.12 751 GLN A C 1
ATOM 5984 O O . GLN A 1 751 ? -1.275 36.125 9.898 1 92.12 751 GLN A O 1
ATOM 5989 N N . TRP A 1 752 ? -2.207 37.438 8.344 1 93.69 752 TRP A N 1
ATOM 5990 C CA . TRP A 1 752 ? -0.946 37.531 7.617 1 93.69 752 TRP A CA 1
ATOM 5991 C C . TRP A 1 752 ? 0.049 38.406 8.359 1 93.69 752 TRP A C 1
ATOM 5993 O O . TRP A 1 752 ? 1.259 38.156 8.312 1 93.69 752 TRP A O 1
ATOM 6003 N N . GLU A 1 753 ? -0.512 39.406 8.984 1 94.31 753 GLU A N 1
ATOM 6004 C CA . GLU A 1 753 ? 0.365 40.219 9.828 1 94.31 753 GLU A CA 1
ATOM 6005 C C . GLU A 1 753 ? 0.95 39.375 10.961 1 94.31 753 GLU A C 1
ATOM 6007 O O . GLU A 1 753 ? 2.146 39.469 11.25 1 94.31 753 GLU A O 1
ATOM 6012 N N . GLU A 1 754 ? 0.086 38.656 11.586 1 94.44 754 GLU A N 1
ATOM 6013 C CA . GLU A 1 754 ? 0.528 37.75 12.633 1 94.44 754 GLU A CA 1
ATOM 6014 C C . GLU A 1 754 ? 1.59 36.781 12.109 1 94.44 754 GLU A C 1
ATOM 6016 O O . GLU A 1 754 ? 2.566 36.5 12.805 1 94.44 754 GLU A O 1
ATOM 6021 N N . GLU A 1 755 ? 1.418 36.281 10.93 1 95.56 755 GLU A N 1
ATOM 6022 C CA . GLU A 1 755 ? 2.359 35.344 10.32 1 95.56 755 GLU A CA 1
ATOM 6023 C C . GLU A 1 755 ? 3.744 35.969 10.172 1 95.56 755 GLU A C 1
ATOM 6025 O O . GLU A 1 755 ? 4.758 35.312 10.438 1 95.56 755 GLU A O 1
ATOM 6030 N N . LEU A 1 756 ? 3.787 37.188 9.789 1 95.75 756 LEU A N 1
ATOM 6031 C CA . LEU A 1 756 ? 5.062 37.875 9.625 1 95.75 756 LEU A CA 1
ATOM 6032 C C . LEU A 1 756 ? 5.77 38.031 10.969 1 95.75 756 LEU A C 1
ATOM 6034 O O . LEU A 1 756 ? 6.98 37.844 11.062 1 95.75 756 LEU A O 1
ATOM 6038 N N . ILE A 1 757 ? 4.992 38.344 11.945 1 94.56 757 ILE A N 1
ATOM 6039 C CA . ILE A 1 757 ? 5.562 38.531 13.281 1 94.56 757 ILE A CA 1
ATOM 6040 C C . ILE A 1 757 ? 6.074 37.188 13.797 1 94.56 757 ILE A C 1
ATOM 6042 O O . ILE A 1 757 ? 7.188 37.094 14.32 1 94.56 757 ILE A O 1
ATOM 6046 N N . LEU A 1 758 ? 5.312 36.156 13.625 1 95.38 758 LEU A N 1
ATOM 6047 C CA . LEU A 1 758 ? 5.668 34.812 14.094 1 95.38 758 LEU A CA 1
ATOM 6048 C C . LEU A 1 758 ? 6.922 34.312 13.398 1 95.38 758 LEU A C 1
ATOM 6050 O O . LEU A 1 758 ? 7.836 33.812 14.047 1 95.38 758 LEU A O 1
ATOM 6054 N N . LEU A 1 759 ? 7 34.469 12.094 1 96.38 759 LEU A N 1
ATOM 6055 C CA . LEU A 1 759 ? 8.117 33.938 11.32 1 96.38 759 LEU A CA 1
ATOM 6056 C C . LEU A 1 759 ? 9.422 34.594 11.719 1 96.38 759 LEU A C 1
ATOM 6058 O O . LEU A 1 759 ? 10.469 33.969 11.781 1 96.38 759 LEU A O 1
ATOM 6062 N N . LYS A 1 760 ? 9.336 35.906 12.016 1 94.81 760 LYS A N 1
ATOM 6063 C CA . LYS A 1 760 ? 10.516 36.625 12.492 1 94.81 760 LYS A CA 1
ATOM 6064 C C . LYS A 1 760 ? 11 36.031 13.82 1 94.81 760 LYS A C 1
ATOM 6066 O O . LYS A 1 760 ? 12.203 35.812 14 1 94.81 760 LYS A O 1
ATOM 6071 N N . LYS A 1 761 ? 10.102 35.812 14.656 1 94.94 761 LYS A N 1
ATOM 6072 C CA . LYS A 1 761 ? 10.445 35.25 15.969 1 94.94 761 LYS A CA 1
ATOM 6073 C C . LYS A 1 761 ? 10.906 33.812 15.852 1 94.94 761 LYS A C 1
ATOM 6075 O O . LYS A 1 761 ? 11.844 33.375 16.531 1 94.94 761 LYS A O 1
ATOM 6080 N N . GLU A 1 762 ? 10.273 33.031 15.039 1 96.12 762 GLU A N 1
ATOM 6081 C CA . GLU A 1 762 ? 10.594 31.625 14.867 1 96.12 762 GLU A CA 1
ATOM 6082 C C . GLU A 1 762 ? 12.031 31.453 14.375 1 96.12 762 GLU A C 1
ATOM 6084 O O . GLU A 1 762 ? 12.727 30.531 14.797 1 96.12 762 GLU A O 1
ATOM 6089 N N . ILE A 1 763 ? 12.469 32.281 13.453 1 96.81 763 ILE A N 1
ATOM 6090 C CA . ILE A 1 763 ? 13.836 32.219 12.953 1 96.81 763 ILE A CA 1
ATOM 6091 C C . ILE A 1 763 ? 14.812 32.531 14.078 1 96.81 763 ILE A C 1
ATOM 6093 O O . ILE A 1 763 ? 15.812 31.844 14.258 1 96.81 763 ILE A O 1
ATOM 6097 N N . SER A 1 764 ? 14.477 33.562 14.859 1 95.88 764 SER A N 1
ATOM 6098 C CA . SER A 1 764 ? 15.32 33.906 16 1 95.88 764 SER A CA 1
ATOM 6099 C C . SER A 1 764 ? 15.359 32.781 17.031 1 95.88 764 SER A C 1
ATOM 6101 O O . SER A 1 764 ? 16.422 32.469 17.562 1 95.88 764 SER A O 1
ATOM 6103 N N . TRP A 1 765 ? 14.211 32.281 17.281 1 96.44 765 TRP A N 1
ATOM 6104 C CA . TRP A 1 765 ? 14.125 31.172 18.234 1 96.44 765 TRP A CA 1
ATOM 6105 C C . TRP A 1 765 ? 14.914 29.953 17.75 1 96.44 765 TRP A C 1
ATOM 6107 O O . TRP A 1 765 ? 15.57 29.281 18.547 1 96.44 765 TRP A O 1
ATOM 6117 N N . ALA A 1 766 ? 14.836 29.625 16.469 1 97.56 766 ALA A N 1
ATOM 6118 C CA . ALA A 1 766 ? 15.57 28.484 15.906 1 97.56 766 ALA A CA 1
ATOM 6119 C C . ALA A 1 766 ? 17.078 28.656 16.094 1 97.56 766 ALA A C 1
ATOM 6121 O O . ALA A 1 766 ? 17.781 27.719 16.484 1 97.56 766 ALA A O 1
ATOM 6122 N N . LEU A 1 767 ? 17.562 29.844 15.844 1 97.31 767 LEU A N 1
ATOM 6123 C CA . LEU A 1 767 ? 18.984 30.109 15.977 1 97.31 767 LEU A CA 1
ATOM 6124 C C . LEU A 1 767 ? 19.438 30.031 17.438 1 97.31 767 LEU A C 1
ATOM 6126 O O . LEU A 1 767 ? 20.516 29.516 17.719 1 97.31 767 LEU A O 1
ATOM 6130 N N . GLU A 1 768 ? 18.578 30.516 18.281 1 96.94 768 GLU A N 1
ATOM 6131 C CA . GLU A 1 768 ? 18.891 30.422 19.703 1 96.94 768 GLU A CA 1
ATOM 6132 C C . GLU A 1 768 ? 18.875 28.984 20.188 1 96.94 768 GLU A C 1
ATOM 6134 O O . GLU A 1 768 ? 19.625 28.609 21.094 1 96.94 768 GLU A O 1
ATOM 6139 N N . TRP A 1 769 ? 17.969 28.234 19.672 1 97.56 769 TRP A N 1
ATOM 6140 C CA . TRP A 1 769 ? 17.891 26.828 20 1 97.56 769 TRP A CA 1
ATOM 6141 C C . TRP A 1 769 ? 19.156 26.094 19.594 1 97.56 769 TRP A C 1
ATOM 6143 O O . TRP A 1 769 ? 19.672 25.266 20.344 1 97.56 769 TRP A O 1
ATOM 6153 N N . PHE A 1 770 ? 19.75 26.422 18.406 1 97.81 770 PHE A N 1
ATOM 6154 C CA . PHE A 1 770 ? 21 25.844 17.953 1 97.81 770 PHE A CA 1
ATOM 6155 C C . PHE A 1 770 ? 22.141 26.188 18.906 1 97.81 770 PHE A C 1
ATOM 6157 O O . PHE A 1 770 ? 22.984 25.344 19.219 1 97.81 770 PHE A O 1
ATOM 6164 N N . GLN A 1 771 ? 22.078 27.375 19.328 1 97.06 771 GLN A N 1
ATOM 6165 C CA . GLN A 1 771 ? 23.094 27.797 20.297 1 97.06 771 GLN A CA 1
ATOM 6166 C C . GLN A 1 771 ? 22.969 27.047 21.609 1 97.06 771 GLN A C 1
ATOM 6168 O O . GLN A 1 771 ? 23.969 26.609 22.188 1 97.06 771 GLN A O 1
ATOM 6173 N N . TYR A 1 772 ? 21.797 26.953 22.047 1 96.62 772 TYR A N 1
ATOM 6174 C CA . TYR A 1 772 ? 21.547 26.234 23.281 1 96.62 772 TYR A CA 1
ATOM 6175 C C . TYR A 1 772 ? 22.062 24.797 23.188 1 96.62 772 TYR A C 1
ATOM 6177 O O . TYR A 1 772 ? 22.688 24.297 24.125 1 96.62 772 TYR A O 1
ATOM 6185 N N . GLN A 1 773 ? 21.766 24.125 22.109 1 97.06 773 GLN A N 1
ATOM 6186 C CA . GLN A 1 773 ? 22.234 22.75 21.922 1 97.06 773 GLN A CA 1
ATOM 6187 C C . GLN A 1 773 ? 23.75 22.688 21.906 1 97.06 773 GLN A C 1
ATOM 6189 O O . GLN A 1 773 ? 24.344 21.766 22.484 1 97.06 773 GLN A O 1
ATOM 6194 N N . SER A 1 774 ? 24.375 23.625 21.219 1 97.56 774 SER A N 1
ATOM 6195 C CA . SER A 1 774 ? 25.828 23.672 21.188 1 97.56 774 SER A CA 1
ATOM 6196 C C . SER A 1 774 ? 26.406 23.797 22.594 1 97.56 774 SER A C 1
ATOM 6198 O O . SER A 1 774 ? 27.359 23.094 22.953 1 97.56 774 SER A O 1
ATOM 6200 N N . ASP A 1 775 ? 25.797 24.641 23.375 1 96.94 775 ASP A N 1
ATOM 6201 C CA . ASP A 1 775 ? 26.266 24.875 24.734 1 96.94 775 ASP A CA 1
ATOM 6202 C C . ASP A 1 775 ? 26.031 23.641 25.609 1 96.94 775 ASP A C 1
ATOM 6204 O O . ASP A 1 775 ? 26.891 23.281 26.438 1 96.94 775 ASP A O 1
ATOM 6208 N N . LYS A 1 776 ? 24.891 23.047 25.438 1 95.31 776 LYS A N 1
ATOM 6209 C CA . LYS A 1 776 ? 24.562 21.859 26.203 1 95.31 776 LYS A CA 1
ATOM 6210 C C . LYS A 1 776 ? 25.578 20.75 25.953 1 95.31 776 LYS A C 1
ATOM 6212 O O . LYS A 1 776 ? 26.078 20.125 26.906 1 95.31 776 LYS A O 1
ATOM 6217 N N . TRP A 1 777 ? 25.922 20.5 24.734 1 96.56 777 TRP A N 1
ATOM 6218 C CA . TRP A 1 777 ? 26.875 19.438 24.391 1 96.56 777 TRP A CA 1
ATOM 6219 C C . TRP A 1 777 ? 28.281 19.797 24.828 1 96.56 777 TRP A C 1
ATOM 6221 O O . TRP A 1 777 ? 29.062 18.922 25.203 1 96.56 777 TRP A O 1
ATOM 6231 N N . SER A 1 778 ? 28.609 21.109 24.797 1 96.56 778 SER A N 1
ATOM 6232 C CA . SER A 1 778 ? 29.906 21.562 25.297 1 96.56 778 SER A CA 1
ATOM 6233 C C . SER A 1 778 ? 30.031 21.328 26.797 1 96.56 778 SER A C 1
ATOM 6235 O O . SER A 1 778 ? 31.094 20.891 27.266 1 96.56 778 SER A O 1
ATOM 6237 N N . LYS A 1 779 ? 28.984 21.562 27.453 1 95.94 779 LYS A N 1
ATOM 6238 C CA . LYS A 1 779 ? 28.984 21.328 28.891 1 95.94 779 LYS A CA 1
ATOM 6239 C C . LYS A 1 779 ? 29.109 19.844 29.219 1 95.94 779 LYS A C 1
ATOM 6241 O O . LYS A 1 779 ? 29.797 19.453 30.172 1 95.94 779 LYS A O 1
ATOM 6246 N N . MET A 1 780 ? 28.469 19.062 28.453 1 93.88 780 MET A N 1
ATOM 6247 C CA . MET A 1 780 ? 28.562 17.609 28.641 1 93.88 780 MET A CA 1
ATOM 6248 C C . MET A 1 780 ? 29.969 17.125 28.391 1 93.88 780 MET A C 1
ATOM 6250 O O . MET A 1 780 ? 30.453 16.203 29.062 1 93.88 780 MET A O 1
ATOM 6254 N N . ALA A 1 781 ? 30.625 17.719 27.406 1 94.5 781 ALA A N 1
ATOM 6255 C CA . ALA A 1 781 ? 32 17.359 27.109 1 94.5 781 ALA A CA 1
ATOM 6256 C C . ALA A 1 781 ? 32.938 17.641 28.281 1 94.5 781 ALA A C 1
ATOM 6258 O O . ALA A 1 781 ? 33.875 16.906 28.531 1 94.5 781 ALA A O 1
ATOM 6259 N N . ASP A 1 782 ? 32.594 18.562 29.031 1 93.44 782 ASP A N 1
ATOM 6260 C CA . ASP A 1 782 ? 33.438 18.984 30.156 1 93.44 782 ASP A CA 1
ATOM 6261 C C . ASP A 1 782 ? 33.219 18.062 31.359 1 93.44 782 ASP A C 1
ATOM 6263 O O . ASP A 1 782 ? 34.094 17.953 32.219 1 93.44 782 ASP A O 1
ATOM 6267 N N . THR A 1 783 ? 32.125 17.406 31.438 1 89.88 783 THR A N 1
ATOM 6268 C CA . THR A 1 783 ? 31.797 16.609 32.625 1 89.88 783 THR A CA 1
ATOM 6269 C C . THR A 1 783 ? 32.062 15.133 32.375 1 89.88 783 THR A C 1
ATOM 6271 O O . THR A 1 783 ? 32.156 14.344 33.312 1 89.88 783 THR A O 1
ATOM 6274 N N . GLU A 1 784 ? 32.219 14.773 31.188 1 85.94 784 GLU A N 1
ATOM 6275 C CA . GLU A 1 784 ? 32.375 13.367 30.844 1 85.94 784 GLU A CA 1
ATOM 6276 C C . GLU A 1 784 ? 33.812 12.914 31.094 1 85.94 784 GLU A C 1
ATOM 6278 O O . GLU A 1 784 ? 34.75 13.719 31.016 1 85.94 784 GLU A O 1
ATOM 6283 N N . ALA A 1 785 ? 33.906 11.578 31.422 1 80.44 785 ALA A N 1
ATOM 6284 C CA . ALA A 1 785 ? 35.219 11.031 31.766 1 80.44 785 ALA A CA 1
ATOM 6285 C C . ALA A 1 785 ? 35.781 10.219 30.609 1 80.44 785 ALA A C 1
ATOM 6287 O O . ALA A 1 785 ? 37 10.172 30.406 1 80.44 785 ALA A O 1
ATOM 6288 N N . SER A 1 786 ? 35 9.648 29.781 1 85.94 786 SER A N 1
ATOM 6289 C CA . SER A 1 786 ? 35.438 8.773 28.703 1 85.94 786 SER A CA 1
ATOM 6290 C C . SER A 1 786 ? 35.906 9.578 27.5 1 85.94 786 SER A C 1
ATOM 6292 O O . SER A 1 786 ? 35.219 10.508 27.062 1 85.94 786 SER A O 1
ATOM 6294 N N . CYS A 1 787 ? 37.094 9.242 26.922 1 87 787 CYS A N 1
ATOM 6295 C CA . CYS A 1 787 ? 37.656 9.969 25.781 1 87 787 CYS A CA 1
ATOM 6296 C C . CYS A 1 787 ? 36.75 9.875 24.562 1 87 787 CYS A C 1
ATOM 6298 O O . CYS A 1 787 ? 36.594 10.844 23.828 1 87 787 CYS A O 1
ATOM 6300 N N . GLY A 1 788 ? 36.219 8.719 24.375 1 86.62 788 GLY A N 1
ATOM 6301 C CA . GLY A 1 788 ? 35.344 8.547 23.25 1 86.62 788 GLY A CA 1
ATOM 6302 C C . GLY A 1 788 ? 34.062 9.383 23.344 1 86.62 788 GLY A C 1
ATOM 6303 O O . GLY A 1 788 ? 33.625 9.969 22.359 1 86.62 788 GLY A O 1
ATOM 6304 N N . LEU A 1 789 ? 33.594 9.516 24.5 1 90 789 LEU A N 1
ATOM 6305 C CA . LEU A 1 789 ? 32.375 10.289 24.719 1 90 789 LEU A CA 1
ATOM 6306 C C . LEU A 1 789 ? 32.656 11.789 24.656 1 90 789 LEU A C 1
ATOM 6308 O O . LEU A 1 789 ? 31.844 12.562 24.156 1 90 789 LEU A O 1
ATOM 6312 N N . ILE A 1 790 ? 33.844 12.203 25.125 1 93.75 790 ILE A N 1
ATOM 6313 C CA . ILE A 1 790 ? 34.25 13.609 25.047 1 93.75 790 ILE A CA 1
ATOM 6314 C C . ILE A 1 790 ? 34.312 14.031 23.578 1 93.75 790 ILE A C 1
ATOM 6316 O O . ILE A 1 790 ? 33.812 15.086 23.203 1 93.75 790 ILE A O 1
ATOM 6320 N N . ALA A 1 791 ? 34.969 13.141 22.797 1 93.81 791 ALA A N 1
ATOM 6321 C CA . ALA A 1 791 ? 35.125 13.438 21.375 1 93.81 791 ALA A CA 1
ATOM 6322 C C . ALA A 1 791 ? 33.75 13.539 20.703 1 93.81 791 ALA A C 1
ATOM 6324 O O . ALA A 1 791 ? 33.531 14.406 19.859 1 93.81 791 ALA A O 1
ATOM 6325 N N . TYR A 1 792 ? 32.906 12.672 21.109 1 92.38 792 TYR A N 1
ATOM 6326 C CA . TYR A 1 792 ? 31.562 12.688 20.531 1 92.38 792 TYR A CA 1
ATOM 6327 C C . TYR A 1 792 ? 30.812 13.945 20.922 1 92.38 792 TYR A C 1
ATOM 6329 O O . TYR A 1 792 ? 30.156 14.578 20.078 1 92.38 792 TYR A O 1
ATOM 6337 N N . CYS A 1 793 ? 30.891 14.336 22.094 1 95.62 793 CYS A N 1
ATOM 6338 C CA . CYS A 1 793 ? 30.219 15.531 22.594 1 95.62 793 CYS A CA 1
ATOM 6339 C C . CYS A 1 793 ? 30.734 16.781 21.891 1 95.62 793 CYS A C 1
ATOM 6341 O O . CYS A 1 793 ? 29.953 17.656 21.516 1 95.62 793 CYS A O 1
ATOM 6343 N N . ARG A 1 794 ? 32 16.844 21.688 1 95.81 794 ARG A N 1
ATOM 6344 C CA . ARG A 1 794 ? 32.594 17.984 21 1 95.81 794 ARG A CA 1
ATOM 6345 C C . ARG A 1 794 ? 32.156 18.016 19.531 1 95.81 794 ARG A C 1
ATOM 6347 O O . ARG A 1 794 ? 31.953 19.094 18.969 1 95.81 794 ARG A O 1
ATOM 6354 N N . LYS A 1 795 ? 32.094 16.828 19 1 94.44 795 LYS A N 1
ATOM 6355 C CA . LYS A 1 795 ? 31.594 16.75 17.625 1 94.44 795 LYS A CA 1
ATOM 6356 C C . LYS A 1 795 ? 30.172 17.281 17.516 1 94.44 795 LYS A C 1
ATOM 6358 O O . LYS A 1 795 ? 29.859 18.047 16.609 1 94.44 795 LYS A O 1
ATOM 6363 N N . MET A 1 796 ? 29.344 16.922 18.453 1 94.94 796 MET A N 1
ATOM 6364 C CA . MET A 1 796 ? 27.953 17.359 18.438 1 94.94 796 MET A CA 1
ATOM 6365 C C . MET A 1 796 ? 27.844 18.859 18.688 1 94.94 796 MET A C 1
ATOM 6367 O O . MET A 1 796 ? 27.016 19.531 18.078 1 94.94 796 MET A O 1
ATOM 6371 N N . ALA A 1 797 ? 28.641 19.328 19.562 1 97 797 ALA A N 1
ATOM 6372 C CA . ALA A 1 797 ? 28.656 20.766 19.812 1 97 797 ALA A CA 1
ATOM 6373 C C . ALA A 1 797 ? 29.016 21.531 18.531 1 97 797 ALA A C 1
ATOM 6375 O O . ALA A 1 797 ? 28.422 22.578 18.25 1 97 797 ALA A O 1
ATOM 6376 N N . PHE A 1 798 ? 29.953 20.984 17.844 1 95.88 798 PHE A N 1
ATOM 6377 C CA . PHE A 1 798 ? 30.391 21.609 16.609 1 95.88 798 PHE A CA 1
ATOM 6378 C C . PHE A 1 798 ? 29.266 21.578 15.562 1 95.88 798 PHE A C 1
ATOM 6380 O O . PHE A 1 798 ? 29.062 22.562 14.844 1 95.88 798 PHE A O 1
ATOM 6387 N N . VAL A 1 799 ? 28.578 20.484 15.469 1 94.56 799 VAL A N 1
ATOM 6388 C CA . VAL A 1 799 ? 27.5 20.328 14.508 1 94.56 799 VAL A CA 1
ATOM 6389 C C . VAL A 1 799 ? 26.438 21.406 14.75 1 94.56 799 VAL A C 1
ATOM 6391 O O . VAL A 1 799 ? 25.984 22.062 13.805 1 94.56 799 VAL A O 1
ATOM 6394 N N . TRP A 1 800 ? 26.062 21.625 15.953 1 97.12 800 TRP A N 1
ATOM 6395 C CA . TRP A 1 800 ? 25.016 22.578 16.266 1 97.12 800 TRP A CA 1
ATOM 6396 C C . TRP A 1 800 ? 25.516 24.016 16.062 1 97.12 800 TRP A C 1
ATOM 6398 O O . TRP A 1 800 ? 24.75 24.891 15.664 1 97.12 800 TRP A O 1
ATOM 6408 N N . LYS A 1 801 ? 26.75 24.219 16.297 1 96.94 801 LYS A N 1
ATOM 6409 C CA . LYS A 1 801 ? 27.344 25.516 16 1 96.94 801 LYS A CA 1
ATOM 6410 C C . LYS A 1 801 ? 27.297 25.812 14.5 1 96.94 801 LYS A C 1
ATOM 6412 O O . LYS A 1 801 ? 27.047 26.938 14.094 1 96.94 801 LYS A O 1
ATOM 6417 N N . GLU A 1 802 ? 27.578 24.781 13.789 1 94.81 802 GLU A N 1
ATOM 6418 C CA . GLU A 1 802 ? 27.547 24.922 12.336 1 94.81 802 GLU A CA 1
ATOM 6419 C C . GLU A 1 802 ? 26.125 25.188 11.844 1 94.81 802 GLU A C 1
ATOM 6421 O O . GLU A 1 802 ? 25.922 25.922 10.883 1 94.81 802 GLU A O 1
ATOM 6426 N N . PHE A 1 803 ? 25.156 24.578 12.492 1 95.88 803 PHE A N 1
ATOM 6427 C CA . PHE A 1 803 ? 23.766 24.859 12.156 1 95.88 803 PHE A CA 1
ATOM 6428 C C . PHE A 1 803 ? 23.422 26.312 12.383 1 95.88 803 PHE A C 1
ATOM 6430 O O . PHE A 1 803 ? 22.766 26.953 11.547 1 95.88 803 PHE A O 1
ATOM 6437 N N . ARG A 1 804 ? 23.859 26.828 13.469 1 96.81 804 ARG A N 1
ATOM 6438 C CA . ARG A 1 804 ? 23.594 28.219 13.781 1 96.81 804 ARG A CA 1
ATOM 6439 C C . ARG A 1 804 ? 24.281 29.156 12.781 1 96.81 804 ARG A C 1
ATOM 6441 O O . ARG A 1 804 ? 23.672 30.109 12.289 1 96.81 804 ARG A O 1
ATOM 6448 N N . ARG A 1 805 ? 25.547 28.859 12.492 1 95.75 805 ARG A N 1
ATOM 6449 C CA . ARG A 1 805 ? 26.312 29.688 11.555 1 95.75 805 ARG A CA 1
ATOM 6450 C C . ARG A 1 805 ? 25.672 29.672 10.172 1 95.75 805 ARG A C 1
ATOM 6452 O O . ARG A 1 805 ? 25.453 30.734 9.578 1 95.75 805 ARG A O 1
ATOM 6459 N N . ARG A 1 806 ? 25.375 28.547 9.703 1 93.44 806 ARG A N 1
ATOM 6460 C CA . ARG A 1 806 ? 24.75 28.406 8.383 1 93.44 806 ARG A CA 1
ATOM 6461 C C . ARG A 1 806 ? 23.375 29.078 8.352 1 93.44 806 ARG A C 1
ATOM 6463 O O . ARG A 1 806 ? 23 29.672 7.348 1 93.44 806 ARG A O 1
ATOM 6470 N N . GLY A 1 807 ? 22.625 28.844 9.469 1 94.81 807 GLY A N 1
ATOM 6471 C CA . GLY A 1 807 ? 21.328 29.484 9.555 1 94.81 807 GLY A CA 1
ATOM 6472 C C . GLY A 1 807 ? 21.406 31 9.422 1 94.81 807 GLY A C 1
ATOM 6473 O O . GLY A 1 807 ? 20.609 31.594 8.688 1 94.81 807 GLY A O 1
ATOM 6474 N N . ARG A 1 808 ? 22.359 31.609 10.031 1 95.44 808 ARG A N 1
ATOM 6475 C CA . ARG A 1 808 ? 22.547 33.062 9.961 1 95.44 808 ARG A CA 1
ATOM 6476 C C . ARG A 1 808 ? 22.953 33.5 8.555 1 95.44 808 ARG A C 1
ATOM 6478 O O . ARG A 1 808 ? 22.469 34.5 8.047 1 95.44 808 ARG A O 1
ATOM 6485 N N . GLU A 1 809 ? 23.766 32.688 7.938 1 94.25 809 GLU A N 1
ATOM 6486 C CA . GLU A 1 809 ? 24.25 33 6.59 1 94.25 809 GLU A CA 1
ATOM 6487 C C . GLU A 1 809 ? 23.094 32.938 5.578 1 94.25 809 GLU A C 1
ATOM 6489 O O . GLU A 1 809 ? 23 33.781 4.688 1 94.25 809 GLU A O 1
ATOM 6494 N N . VAL A 1 810 ? 22.328 31.969 5.73 1 93.38 810 VAL A N 1
ATOM 6495 C CA . VAL A 1 810 ? 21.203 31.797 4.809 1 93.38 810 VAL A CA 1
ATOM 6496 C C . VAL A 1 810 ? 20.25 32.969 4.934 1 93.38 810 VAL A C 1
ATOM 6498 O O . VAL A 1 810 ? 19.703 33.438 3.932 1 93.38 810 VAL A O 1
ATOM 6501 N N . VAL A 1 811 ? 20 33.438 6.145 1 95.44 811 VAL A N 1
ATOM 6502 C CA . VAL A 1 811 ? 19.109 34.562 6.379 1 95.44 811 VAL A CA 1
ATOM 6503 C C . VAL A 1 811 ? 19.703 35.844 5.762 1 95.44 811 VAL A C 1
ATOM 6505 O O . VAL A 1 811 ? 19 36.594 5.105 1 95.44 811 VAL A O 1
ATOM 6508 N N . GLN A 1 812 ? 20.922 36 5.922 1 93.5 812 GLN A N 1
ATOM 6509 C CA . GLN A 1 812 ? 21.609 37.188 5.41 1 93.5 812 GLN A CA 1
ATOM 6510 C C . GLN A 1 812 ? 21.625 37.188 3.885 1 93.5 812 GLN A C 1
ATOM 6512 O O . GLN A 1 812 ? 21.469 38.219 3.26 1 93.5 812 GLN A O 1
ATOM 6517 N N . ASP A 1 813 ? 21.734 36.062 3.303 1 91.75 813 ASP A N 1
ATOM 6518 C CA . ASP A 1 813 ? 21.844 35.938 1.853 1 91.75 813 ASP A CA 1
ATOM 6519 C C . ASP A 1 813 ? 20.469 35.969 1.2 1 91.75 813 ASP A C 1
ATOM 6521 O O . ASP A 1 813 ? 20.344 36.094 -0.023 1 91.75 813 ASP A O 1
ATOM 6525 N N . SER A 1 814 ? 19.438 35.844 1.99 1 91.25 814 SER A N 1
ATOM 6526 C CA . SER A 1 814 ? 18.078 35.75 1.447 1 91.25 814 SER A CA 1
ATOM 6527 C C . SER A 1 814 ? 17.609 37.094 0.901 1 91.25 814 SER A C 1
ATOM 6529 O O . SER A 1 814 ? 16.641 37.156 0.134 1 91.25 814 SER A O 1
ATOM 6531 N N . GLY A 1 815 ? 18.234 38.156 1.226 1 87.88 815 GLY A N 1
ATOM 6532 C CA . GLY A 1 815 ? 17.844 39.5 0.772 1 87.88 815 GLY A CA 1
ATOM 6533 C C . GLY A 1 815 ? 16.719 40.094 1.595 1 87.88 815 GLY A C 1
ATOM 6534 O O . GLY A 1 815 ? 16.234 41.188 1.283 1 87.88 815 GLY A O 1
ATOM 6535 N N . CYS A 1 816 ? 16.281 39.406 2.623 1 90.62 816 CYS A N 1
ATOM 6536 C CA . CYS A 1 816 ? 15.219 39.938 3.488 1 90.62 816 CYS A CA 1
ATOM 6537 C C . CYS A 1 816 ? 15.805 40.75 4.625 1 90.62 816 CYS A C 1
ATOM 6539 O O . CYS A 1 816 ? 16.156 40.219 5.68 1 90.62 816 CYS A O 1
ATOM 6541 N N . VAL A 1 817 ? 15.734 41.969 4.543 1 89.25 817 VAL A N 1
ATOM 6542 C CA . VAL A 1 817 ? 16.406 42.906 5.453 1 89.25 817 VAL A CA 1
ATOM 6543 C C . VAL A 1 817 ? 15.766 42.812 6.836 1 89.25 817 VAL A C 1
ATOM 6545 O O . VAL A 1 817 ? 16.469 42.844 7.852 1 89.25 817 VAL A O 1
ATOM 6548 N N . GLU A 1 818 ? 14.484 42.719 6.855 1 90.69 818 GLU A N 1
ATOM 6549 C CA . GLU A 1 818 ? 13.773 42.656 8.125 1 90.69 818 GLU A CA 1
ATOM 6550 C C . GLU A 1 818 ? 14.18 41.438 8.945 1 90.69 818 GLU A C 1
ATOM 6552 O O . GLU A 1 818 ? 14.289 41.531 10.172 1 90.69 818 GLU A O 1
ATOM 6557 N N . LEU A 1 819 ? 14.438 40.375 8.258 1 91.94 819 LEU A N 1
ATOM 6558 C CA . LEU A 1 819 ? 14.836 39.156 8.945 1 91.94 819 LEU A CA 1
ATOM 6559 C C . LEU A 1 819 ? 16.281 39.25 9.43 1 91.94 819 LEU A C 1
ATOM 6561 O O . LEU A 1 819 ? 16.609 38.781 10.523 1 91.94 819 LEU A O 1
ATOM 6565 N N . ALA A 1 820 ? 17.094 39.844 8.641 1 90.38 820 ALA A N 1
ATOM 6566 C CA . ALA A 1 820 ? 18.516 40 8.992 1 90.38 820 ALA A CA 1
ATOM 6567 C C . ALA A 1 820 ? 18.672 40.875 10.234 1 90.38 820 ALA A C 1
ATOM 6569 O O . ALA A 1 820 ? 19.562 40.625 11.062 1 90.38 820 ALA A O 1
ATOM 6570 N N . GLN A 1 821 ? 17.875 41.75 10.398 1 86.25 821 GLN A N 1
ATOM 6571 C CA . GLN A 1 821 ? 17.938 42.656 11.547 1 86.25 821 GLN A CA 1
ATOM 6572 C C . GLN A 1 821 ? 17.469 41.969 12.82 1 86.25 821 GLN A C 1
ATOM 6574 O O . GLN A 1 821 ? 17.875 42.344 13.922 1 86.25 821 GLN A O 1
ATOM 6579 N N . ALA A 1 822 ? 16.719 40.969 12.648 1 83.19 822 ALA A N 1
ATOM 6580 C CA . ALA A 1 822 ? 16.125 40.312 13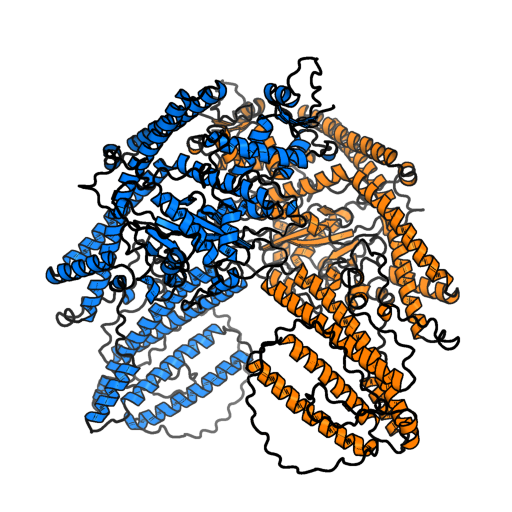.797 1 83.19 822 ALA A CA 1
ATOM 6581 C C . ALA A 1 822 ? 17.078 39.312 14.406 1 83.19 822 ALA A C 1
ATOM 6583 O O . ALA A 1 822 ? 16.875 38.844 15.531 1 83.19 822 ALA A O 1
ATOM 6584 N N . ILE A 1 823 ? 18.172 39.031 13.695 1 85.12 823 ILE A N 1
ATOM 6585 C CA . ILE A 1 823 ? 19.047 37.969 14.211 1 85.12 823 ILE A CA 1
ATOM 6586 C C . ILE A 1 823 ? 20.438 38.562 14.492 1 85.12 823 ILE A C 1
ATOM 6588 O O . ILE A 1 823 ? 21.156 38.062 15.359 1 85.12 823 ILE A O 1
ATOM 6592 N N . MET B 1 1 ? 33.406 22.812 -17.672 1 21.16 1 MET B N 1
ATOM 6593 C CA . MET B 1 1 ? 32.156 22.125 -17.438 1 21.16 1 MET B CA 1
ATOM 6594 C C . MET B 1 1 ? 32.188 21.328 -16.141 1 21.16 1 MET B C 1
ATOM 6596 O O . MET B 1 1 ? 33.094 20.516 -15.938 1 21.16 1 MET B O 1
ATOM 6600 N N . ASP B 1 2 ? 31.688 21.844 -15.094 1 25.42 2 ASP B N 1
ATOM 6601 C CA . ASP B 1 2 ? 31.734 21.344 -13.719 1 25.42 2 ASP B CA 1
ATOM 6602 C C . ASP B 1 2 ? 30.859 20.109 -13.555 1 25.42 2 ASP B C 1
ATOM 6604 O O . ASP B 1 2 ? 29.641 20.188 -13.656 1 25.42 2 ASP B O 1
ATOM 6608 N N . SER B 1 3 ? 31.375 19 -14.188 1 31.22 3 SER B N 1
ATOM 6609 C CA . SER B 1 3 ? 30.641 17.734 -14.102 1 31.22 3 SER B CA 1
ATOM 6610 C C . SER B 1 3 ? 30.703 17.156 -12.695 1 31.22 3 SER B C 1
ATOM 6612 O O . SER B 1 3 ? 31.734 17.234 -12.031 1 31.22 3 SER B O 1
ATOM 6614 N N . SER B 1 4 ? 29.672 17.094 -12.008 1 34.56 4 SER B N 1
ATOM 6615 C CA . SER B 1 4 ? 29.578 16.547 -10.664 1 34.56 4 SER B CA 1
ATOM 6616 C C . SER B 1 4 ? 29.578 15.016 -10.695 1 34.56 4 SER B C 1
ATOM 6618 O O . SER B 1 4 ? 28.938 14.406 -11.555 1 34.56 4 SER B O 1
ATOM 6620 N N . LYS B 1 5 ? 30.703 14.383 -10.305 1 37.84 5 LYS B N 1
ATOM 6621 C CA . LYS B 1 5 ? 30.875 12.938 -10.211 1 37.84 5 LYS B CA 1
ATOM 6622 C C . LYS B 1 5 ? 30.344 12.406 -8.883 1 37.84 5 LYS B C 1
ATOM 6624 O O . LYS B 1 5 ? 30.562 13 -7.828 1 37.84 5 LYS B O 1
ATOM 6629 N N . ILE B 1 6 ? 29.328 11.602 -8.961 1 35.44 6 ILE B N 1
ATOM 6630 C CA . ILE B 1 6 ? 28.938 10.898 -7.746 1 35.44 6 ILE B CA 1
ATOM 6631 C C . ILE B 1 6 ? 29.578 9.516 -7.711 1 35.44 6 ILE B C 1
ATOM 6633 O O . ILE B 1 6 ? 29.391 8.711 -8.625 1 35.44 6 ILE B O 1
ATOM 6637 N N . ALA B 1 7 ? 30.766 9.312 -7.176 1 30.78 7 ALA B N 1
ATOM 6638 C CA . ALA B 1 7 ? 31.469 8.031 -7.113 1 30.78 7 ALA B CA 1
ATOM 6639 C C . ALA B 1 7 ? 31.125 7.281 -5.832 1 30.78 7 ALA B C 1
ATOM 6641 O O . ALA B 1 7 ? 30.875 7.895 -4.789 1 30.78 7 ALA B O 1
ATOM 6642 N N . ALA B 1 8 ? 30.703 6.062 -5.945 1 34.97 8 ALA B N 1
ATOM 6643 C CA . ALA B 1 8 ? 30.406 5.125 -4.863 1 34.97 8 ALA B CA 1
ATOM 6644 C C . ALA B 1 8 ? 31.641 4.82 -4.039 1 34.97 8 ALA B C 1
ATOM 6646 O O . ALA B 1 8 ? 31.625 3.928 -3.186 1 34.97 8 ALA B O 1
ATOM 6647 N N . TRP B 1 9 ? 32.75 5.242 -4.285 1 28.14 9 TRP B N 1
ATOM 6648 C CA . TRP B 1 9 ? 33.875 4.773 -3.482 1 28.14 9 TRP B CA 1
ATOM 6649 C C . TRP B 1 9 ? 33.844 5.375 -2.082 1 28.14 9 TRP B C 1
ATOM 6651 O O . TRP B 1 9 ? 33.719 6.594 -1.926 1 28.14 9 TRP B O 1
ATOM 6661 N N . MET B 1 10 ? 33.906 4.586 -0.82 1 36.66 10 MET B N 1
ATOM 6662 C CA . MET B 1 10 ? 33.906 4.656 0.639 1 36.66 10 MET B CA 1
ATOM 6663 C C . MET B 1 10 ? 32.844 5.633 1.13 1 36.66 10 MET B C 1
ATOM 6665 O O . MET B 1 10 ? 32.125 5.352 2.104 1 36.66 10 MET B O 1
ATOM 6669 N N . ASN B 1 11 ? 33.062 7.008 0.564 1 35.66 11 ASN B N 1
ATOM 6670 C CA . ASN B 1 11 ? 32.25 8.156 0.952 1 35.66 11 ASN B CA 1
ATOM 6671 C C . ASN B 1 11 ? 31.484 8.734 -0.236 1 35.66 11 ASN B C 1
ATOM 6673 O O . ASN B 1 11 ? 32.094 9.086 -1.254 1 35.66 11 ASN B O 1
ATOM 6677 N N . TRP B 1 12 ? 30.438 8.164 -0.666 1 40 12 TRP B N 1
ATOM 6678 C CA . TRP B 1 12 ? 29.5 8.609 -1.702 1 40 12 TRP B CA 1
ATOM 6679 C C . TRP B 1 12 ? 29.5 10.125 -1.82 1 40 12 TRP B C 1
ATOM 6681 O O . TRP B 1 12 ? 29.094 10.828 -0.895 1 40 12 TRP B O 1
ATOM 6691 N N . ALA B 1 13 ? 30.688 10.641 -2.539 1 41.19 13 ALA B N 1
ATOM 6692 C CA . ALA B 1 13 ? 30.75 12.102 -2.637 1 41.19 13 ALA B CA 1
ATOM 6693 C C . ALA B 1 13 ? 30.547 12.562 -4.078 1 41.19 13 ALA B C 1
ATOM 6695 O O . ALA B 1 13 ? 30.844 11.828 -5.02 1 41.19 13 ALA B O 1
ATOM 6696 N N . LEU B 1 14 ? 29.734 13.453 -4.406 1 42.5 14 LEU B N 1
ATOM 6697 C CA . LEU B 1 14 ? 29.562 14.156 -5.676 1 42.5 14 LEU B CA 1
ATOM 6698 C C . LEU B 1 14 ? 30.828 14.945 -6.027 1 42.5 14 LEU B C 1
ATOM 6700 O O . LEU B 1 14 ? 31.359 15.672 -5.188 1 42.5 14 LEU B O 1
ATOM 6704 N N . PHE B 1 15 ? 31.703 14.406 -7.129 1 42.97 15 PHE B N 1
ATOM 6705 C CA . PHE B 1 15 ? 32.875 15.18 -7.512 1 42.97 15 PHE B CA 1
ATOM 6706 C C . PHE B 1 15 ? 32.688 15.781 -8.906 1 42.97 15 PHE B C 1
ATOM 6708 O O . PHE B 1 15 ? 31.938 15.25 -9.719 1 42.97 15 PHE B O 1
ATOM 6715 N N . SER B 1 16 ? 33.125 17.047 -9.094 1 41.38 16 SER B N 1
ATOM 6716 C CA . SER B 1 16 ? 33.219 17.703 -10.391 1 41.38 16 SER B CA 1
ATOM 6717 C C . SER B 1 16 ? 34.375 17.141 -11.211 1 41.38 16 SER B C 1
ATOM 6719 O O . SER B 1 16 ? 35.469 16.938 -10.688 1 41.38 16 SER B O 1
ATOM 6721 N N . ILE B 1 17 ? 34.156 16.391 -12.297 1 46.56 17 ILE B N 1
ATOM 6722 C CA . ILE B 1 17 ? 35.25 15.891 -13.125 1 46.56 17 ILE B CA 1
ATOM 6723 C C . ILE B 1 17 ? 35.469 16.828 -14.32 1 46.56 17 ILE B C 1
ATOM 6725 O O . ILE B 1 17 ? 34.5 17.297 -14.922 1 46.56 17 ILE B O 1
ATOM 6729 N N . LEU B 1 18 ? 36.688 17.422 -14.555 1 42.94 18 LEU B N 1
ATOM 6730 C CA . LEU B 1 18 ? 37.062 18.219 -15.727 1 42.94 18 LEU B CA 1
ATOM 6731 C C . LEU B 1 18 ? 37.5 17.312 -16.859 1 42.94 18 LEU B C 1
ATOM 6733 O O . LEU B 1 18 ? 38.375 16.438 -16.672 1 42.94 18 LEU B O 1
ATOM 6737 N N . ALA B 1 19 ? 36.656 17.141 -17.844 1 48.31 19 ALA B N 1
ATOM 6738 C CA . ALA B 1 19 ? 37 16.391 -19.047 1 48.31 19 ALA B CA 1
ATOM 6739 C C . ALA B 1 19 ? 38.219 17.016 -19.75 1 48.31 19 ALA B C 1
ATOM 6741 O O . ALA B 1 19 ? 38.406 18.234 -19.703 1 48.31 19 ALA B O 1
ATOM 6742 N N . MET B 1 20 ? 39.156 16.25 -20.031 1 46.28 20 MET B N 1
ATOM 6743 C CA . MET B 1 20 ? 40.375 16.719 -20.734 1 46.28 20 MET B CA 1
ATOM 6744 C C . MET B 1 20 ? 40.031 17.172 -22.156 1 46.28 20 MET B C 1
ATOM 6746 O O . MET B 1 20 ? 39.312 16.469 -22.875 1 46.28 20 MET B O 1
ATOM 6750 N N . LEU B 1 21 ? 40 18.469 -22.469 1 46.66 21 LEU B N 1
ATOM 6751 C CA . LEU B 1 21 ? 39.875 19.109 -23.781 1 46.66 21 LEU B CA 1
ATOM 6752 C C . LEU B 1 21 ? 41.125 18.906 -24.609 1 46.66 21 LEU B C 1
ATOM 6754 O O . LEU B 1 21 ? 41.688 19.875 -25.156 1 46.66 21 LEU B O 1
ATOM 6758 N N . CYS B 1 22 ? 41.781 17.844 -24.406 1 44.31 22 CYS B N 1
ATOM 6759 C CA . CYS B 1 22 ? 42.906 17.844 -25.344 1 44.31 22 CYS B CA 1
ATOM 6760 C C . CYS B 1 22 ? 42.438 17.672 -26.781 1 44.31 22 CYS B C 1
ATOM 6762 O O . CYS B 1 22 ? 41.312 17.188 -27.016 1 44.31 22 CYS B O 1
ATOM 6764 N N . GLU B 1 23 ? 43.062 18.219 -27.859 1 50.38 23 GLU B N 1
ATOM 6765 C CA . GLU B 1 23 ? 42.844 18.328 -29.297 1 50.38 23 GLU B CA 1
ATOM 6766 C C . GLU B 1 23 ? 42.344 17.016 -29.875 1 50.38 23 GLU B C 1
ATOM 6768 O O . GLU B 1 23 ? 41.438 17.016 -30.719 1 50.38 23 GLU B O 1
ATOM 6773 N N . ASN B 1 24 ? 43.031 15.898 -29.844 1 50.16 24 ASN B N 1
ATOM 6774 C CA . ASN B 1 24 ? 42.688 14.617 -30.453 1 50.16 24 ASN B CA 1
ATOM 6775 C C . ASN B 1 24 ? 41.844 13.766 -29.531 1 50.16 24 ASN B C 1
ATOM 6777 O O . ASN B 1 24 ? 41.906 12.531 -29.547 1 50.16 24 ASN B O 1
ATOM 6781 N N . HIS B 1 25 ? 41.094 14.492 -28.812 1 58.75 25 HIS B N 1
ATOM 6782 C CA . HIS B 1 25 ? 40.469 13.75 -27.734 1 58.75 25 HIS B CA 1
ATOM 6783 C C . HIS B 1 25 ? 39.188 13.078 -28.203 1 58.75 25 HIS B C 1
ATOM 6785 O O . HIS B 1 25 ? 38.531 13.562 -29.125 1 58.75 25 HIS B O 1
ATOM 6791 N N . LYS B 1 26 ? 39.062 11.773 -28.016 1 67 26 LYS B N 1
ATOM 6792 C CA . LYS B 1 26 ? 37.812 11.047 -28.219 1 67 26 LYS B CA 1
ATOM 6793 C C . LYS B 1 26 ? 36.625 11.836 -27.656 1 67 26 LYS B C 1
ATOM 6795 O O . LYS B 1 26 ? 36.812 12.812 -26.938 1 67 26 LYS B O 1
ATOM 6800 N N . SER B 1 27 ? 35.562 11.68 -28.359 1 73.75 27 SER B N 1
ATOM 6801 C CA . SER B 1 27 ? 34.344 12.352 -27.891 1 73.75 27 SER B CA 1
ATOM 6802 C C . SER B 1 27 ? 34.25 12.32 -26.375 1 73.75 27 SER B C 1
ATOM 6804 O O . SER B 1 27 ? 34.75 11.398 -25.734 1 73.75 27 SER B O 1
ATOM 6806 N N . HIS B 1 28 ? 33.875 13.391 -25.875 1 73.88 28 HIS B N 1
ATOM 6807 C CA . HIS B 1 28 ? 33.719 13.477 -24.422 1 73.88 28 HIS B CA 1
ATOM 6808 C C . HIS B 1 28 ? 33 12.258 -23.875 1 73.88 28 HIS B C 1
ATOM 6810 O O . HIS B 1 28 ? 33.344 11.75 -22.797 1 73.88 28 HIS B O 1
ATOM 6816 N N . TYR B 1 29 ? 32.156 11.82 -24.656 1 76.25 29 TYR B N 1
ATOM 6817 C CA . TYR B 1 29 ? 31.359 10.656 -24.25 1 76.25 29 TYR B CA 1
ATOM 6818 C C . TYR B 1 29 ? 32.25 9.422 -24.141 1 76.25 29 TYR B C 1
ATOM 6820 O O . TYR B 1 29 ? 32.156 8.688 -23.141 1 76.25 29 TYR B O 1
ATOM 6828 N N . THR B 1 30 ? 33.094 9.281 -24.984 1 78.06 30 THR B N 1
ATOM 6829 C CA . THR B 1 30 ? 33.969 8.109 -25.016 1 78.06 30 THR B CA 1
ATOM 6830 C C . THR B 1 30 ? 35.031 8.172 -23.906 1 78.06 30 THR B C 1
ATOM 6832 O O . THR B 1 30 ? 35.375 7.152 -23.297 1 78.06 30 THR B O 1
ATOM 6835 N N . GLN B 1 31 ? 35.406 9.328 -23.641 1 77.94 31 GLN B N 1
ATOM 6836 C CA . GLN B 1 31 ? 36.406 9.5 -22.578 1 77.94 31 GLN B CA 1
ATOM 6837 C C . GLN B 1 31 ? 35.812 9.148 -21.219 1 77.94 31 GLN B C 1
ATOM 6839 O O . GLN B 1 31 ? 36.469 8.5 -20.391 1 77.94 31 GLN B O 1
ATOM 6844 N N . LEU B 1 32 ? 34.625 9.578 -21.078 1 81.56 32 LEU B N 1
ATOM 6845 C CA . LEU B 1 32 ? 33.969 9.32 -19.812 1 81.56 32 LEU B CA 1
ATOM 6846 C C . LEU B 1 32 ? 33.719 7.824 -19.625 1 81.56 32 LEU B C 1
ATOM 6848 O O . LEU B 1 32 ? 33.969 7.277 -18.547 1 81.56 32 LEU B O 1
ATOM 6852 N N . LEU B 1 33 ? 33.406 7.156 -20.656 1 80.94 33 LEU B N 1
ATOM 6853 C CA . LEU B 1 33 ? 33.125 5.727 -20.578 1 80.94 33 LEU B CA 1
ATOM 6854 C C . LEU B 1 33 ? 34.406 4.938 -20.297 1 80.94 33 LEU B C 1
ATOM 6856 O O . LEU B 1 33 ? 34.375 3.953 -19.562 1 80.94 33 LEU B O 1
ATOM 6860 N N . GLN B 1 34 ? 35.438 5.434 -20.812 1 78.5 34 GLN B N 1
ATOM 6861 C CA . GLN B 1 34 ? 36.719 4.773 -20.594 1 78.5 34 GLN B CA 1
ATOM 6862 C C . GLN B 1 34 ? 37.188 4.938 -19.141 1 78.5 34 GLN B C 1
ATOM 6864 O O . GLN B 1 34 ? 37.875 4.074 -18.609 1 78.5 34 GLN B O 1
ATOM 6869 N N . ALA B 1 35 ? 36.719 6.035 -18.625 1 78.19 35 ALA B N 1
ATOM 6870 C CA . ALA B 1 35 ? 37.031 6.289 -17.219 1 78.19 35 ALA B CA 1
ATOM 6871 C C . ALA B 1 35 ? 36 5.625 -16.297 1 78.19 35 ALA B C 1
ATOM 6873 O O . ALA B 1 35 ? 36.031 5.836 -15.086 1 78.19 35 ALA B O 1
ATOM 6874 N N . ARG B 1 36 ? 35.094 4.887 -16.828 1 82.44 36 ARG B N 1
ATOM 6875 C CA . ARG B 1 36 ? 34.062 4.145 -16.125 1 82.44 36 ARG B CA 1
ATOM 6876 C C . ARG B 1 36 ? 33.031 5.086 -15.516 1 82.44 36 ARG B C 1
ATOM 6878 O O . ARG B 1 36 ? 32.594 4.895 -14.375 1 82.44 36 ARG B O 1
ATOM 6885 N N . LEU B 1 37 ? 32.906 6.207 -16.344 1 84.81 37 LEU B N 1
ATOM 6886 C CA . LEU B 1 37 ? 31.875 7.168 -16 1 84.81 37 LEU B CA 1
ATOM 6887 C C . LEU B 1 37 ? 30.797 7.184 -17.078 1 84.81 37 LEU B C 1
ATOM 6889 O O . LEU B 1 37 ? 31.094 7.355 -18.266 1 84.81 37 LEU B O 1
ATOM 6893 N N . PHE B 1 38 ? 29.578 7.004 -16.625 1 85.31 38 PHE B N 1
ATOM 6894 C CA . PHE B 1 38 ? 28.453 7.016 -17.547 1 85.31 38 PHE B CA 1
ATOM 6895 C C . PHE B 1 38 ? 27.844 8.414 -17.641 1 85.31 38 PHE B C 1
ATOM 6897 O O . PHE B 1 38 ? 27.266 8.898 -16.672 1 85.31 38 PHE B O 1
ATOM 6904 N N . PRO B 1 39 ? 28 8.969 -18.766 1 80.62 39 PRO B N 1
ATOM 6905 C CA . PRO B 1 39 ? 27.5 10.344 -18.906 1 80.62 39 PRO B CA 1
ATOM 6906 C C . PRO B 1 39 ? 25.984 10.406 -19.047 1 80.62 39 PRO B C 1
ATOM 6908 O O . PRO B 1 39 ? 25.359 9.477 -19.562 1 80.62 39 PRO B O 1
ATOM 6911 N N . THR B 1 40 ? 25.312 11.508 -18.625 1 80 40 THR B N 1
ATOM 6912 C CA . THR B 1 40 ? 23.875 11.68 -18.656 1 80 40 THR B CA 1
ATOM 6913 C C . THR B 1 40 ? 23.406 12.117 -20.047 1 80 40 THR B C 1
ATOM 6915 O O . THR B 1 40 ? 22.234 11.93 -20.406 1 80 40 THR B O 1
ATOM 6918 N N . THR B 1 41 ? 24.281 12.875 -20.703 1 75.5 41 THR B N 1
ATOM 6919 C CA . THR B 1 41 ? 23.969 13.297 -22.062 1 75.5 41 THR B CA 1
ATOM 6920 C C . THR B 1 41 ? 25.125 13 -23.016 1 75.5 41 THR B C 1
ATOM 6922 O O . THR B 1 41 ? 26.266 12.891 -22.578 1 75.5 41 THR B O 1
ATOM 6925 N N . SER B 1 42 ? 24.781 12.773 -24.266 1 70 42 SER B N 1
ATOM 6926 C CA . SER B 1 42 ? 25.797 12.391 -25.234 1 70 42 SER B CA 1
ATOM 6927 C C . SER B 1 42 ? 26.516 13.617 -25.797 1 70 42 SER B C 1
ATOM 6929 O O . SER B 1 42 ? 27.703 13.539 -26.141 1 70 42 SER B O 1
ATOM 6931 N N . ASP B 1 43 ? 25.828 14.703 -25.859 1 69.81 43 ASP B N 1
ATOM 6932 C CA . ASP B 1 43 ? 26.406 15.836 -26.562 1 69.81 43 ASP B CA 1
ATOM 6933 C C . ASP B 1 43 ? 27.234 16.703 -25.625 1 69.81 43 ASP B C 1
ATOM 6935 O O . ASP B 1 43 ? 28.422 16.953 -25.875 1 69.81 43 ASP B O 1
ATOM 6939 N N . GLN B 1 44 ? 26.609 17.219 -24.516 1 71.62 44 GLN B N 1
ATOM 6940 C CA . GLN B 1 44 ? 27.297 18.062 -23.547 1 71.62 44 GLN B CA 1
ATOM 6941 C C . GLN B 1 44 ? 27.016 17.609 -22.125 1 71.62 44 GLN B C 1
ATOM 6943 O O . GLN B 1 44 ? 26.234 18.25 -21.406 1 71.62 44 GLN B O 1
ATOM 6948 N N . PRO B 1 45 ? 27.891 16.469 -21.844 1 75.81 45 PRO B N 1
ATOM 6949 C CA . PRO B 1 45 ? 27.594 15.938 -20.516 1 75.81 45 PRO B CA 1
ATOM 6950 C C . PRO B 1 45 ? 28.031 16.875 -19.391 1 75.81 45 PRO B C 1
ATOM 6952 O O . PRO B 1 45 ? 29.172 17.359 -19.406 1 75.81 45 PRO B O 1
ATOM 6955 N N . SER B 1 46 ? 27.094 17.281 -18.5 1 75.25 46 SER B N 1
ATOM 6956 C CA . SER B 1 46 ? 27.391 18.094 -17.328 1 75.25 46 SER B CA 1
ATOM 6957 C C . SER B 1 46 ? 27.438 17.25 -16.062 1 75.25 46 SER B C 1
ATOM 6959 O O . SER B 1 46 ? 27.984 17.688 -15.039 1 75.25 46 SER B O 1
ATOM 6961 N N . THR B 1 47 ? 26.906 16.062 -16.141 1 81.94 47 THR B N 1
ATOM 6962 C CA . THR B 1 47 ? 26.844 15.164 -14.992 1 81.94 47 THR B CA 1
ATOM 6963 C C . THR B 1 47 ? 27.141 13.727 -15.422 1 81.94 47 THR B C 1
ATOM 6965 O O . THR B 1 47 ? 26.766 13.312 -16.531 1 81.94 47 THR B O 1
ATOM 6968 N N . ALA B 1 48 ? 27.984 13 -14.68 1 86.19 48 ALA B N 1
ATOM 6969 C CA . ALA B 1 48 ? 28.266 11.586 -14.938 1 86.19 48 ALA B CA 1
ATOM 6970 C C . ALA B 1 48 ? 28.25 10.773 -13.648 1 86.19 48 ALA B C 1
ATOM 6972 O O . ALA B 1 48 ? 28.484 11.312 -12.562 1 86.19 48 ALA B O 1
ATOM 6973 N N . PHE B 1 49 ? 27.844 9.57 -13.758 1 87.56 49 PHE B N 1
ATOM 6974 C CA . PHE B 1 49 ? 27.828 8.664 -12.625 1 87.56 49 PHE B CA 1
ATOM 6975 C C . PHE B 1 49 ? 28.766 7.488 -12.844 1 87.56 49 PHE B C 1
ATOM 6977 O O . PHE B 1 49 ? 28.969 7.059 -13.984 1 87.56 49 PHE B O 1
ATOM 6984 N N . THR B 1 50 ? 29.359 6.98 -11.836 1 87.56 50 THR B N 1
ATOM 6985 C CA . THR B 1 50 ? 30.219 5.801 -11.953 1 87.56 50 THR B CA 1
ATOM 6986 C C . THR B 1 50 ? 29.375 4.555 -12.219 1 87.56 50 THR B C 1
ATOM 6988 O O . THR B 1 50 ? 28.203 4.5 -11.844 1 87.56 50 THR B O 1
ATOM 6991 N N . PHE B 1 51 ? 29.953 3.512 -12.789 1 88.19 51 PHE B N 1
ATOM 6992 C CA . PHE B 1 51 ? 29.266 2.25 -13.055 1 88.19 51 PHE B CA 1
ATOM 6993 C C . PHE B 1 51 ? 28.891 1.554 -11.75 1 88.19 51 PHE B C 1
ATOM 6995 O O . PHE B 1 51 ? 27.875 0.87 -11.68 1 88.19 51 PHE B O 1
ATOM 7002 N N . GLU B 1 52 ? 29.672 1.796 -10.742 1 87.44 52 GLU B N 1
ATOM 7003 C CA . GLU B 1 52 ? 29.406 1.176 -9.445 1 87.44 52 GLU B CA 1
ATOM 7004 C C . GLU B 1 52 ? 28.109 1.709 -8.828 1 87.44 52 GLU B C 1
ATOM 7006 O O . GLU B 1 52 ? 27.359 0.954 -8.219 1 87.44 52 GLU B O 1
ATOM 7011 N N . VAL B 1 53 ? 27.906 3.002 -9.008 1 90.19 53 VAL B N 1
ATOM 7012 C CA . VAL B 1 53 ? 26.703 3.619 -8.477 1 90.19 53 VAL B CA 1
ATOM 7013 C C . VAL B 1 53 ? 25.484 3.092 -9.227 1 90.19 53 VAL B C 1
ATOM 7015 O O . VAL B 1 53 ? 24.438 2.812 -8.617 1 90.19 53 VAL B O 1
ATOM 7018 N N . LEU B 1 54 ? 25.656 2.91 -10.492 1 92.06 54 LEU B N 1
ATOM 7019 C CA . LEU B 1 54 ? 24.547 2.436 -11.312 1 92.06 54 LEU B CA 1
ATOM 7020 C C . LEU B 1 54 ? 24.25 0.968 -11.031 1 92.06 54 LEU B C 1
ATOM 7022 O O . LEU B 1 54 ? 23.094 0.561 -10.992 1 92.06 54 LEU B O 1
ATOM 7026 N N . ASP B 1 55 ? 25.297 0.21 -10.781 1 92 55 ASP B N 1
ATOM 7027 C CA . ASP B 1 55 ? 25.125 -1.188 -10.398 1 92 55 ASP B CA 1
ATOM 7028 C C . ASP B 1 55 ? 24.406 -1.306 -9.055 1 92 55 ASP B C 1
ATOM 7030 O O . ASP B 1 55 ? 23.516 -2.145 -8.898 1 92 55 ASP B O 1
ATOM 7034 N N . GLU B 1 56 ? 24.828 -0.456 -8.18 1 91.5 56 GLU B N 1
ATOM 7035 C CA . GLU B 1 56 ? 24.203 -0.464 -6.852 1 91.5 56 GLU B CA 1
ATOM 7036 C C . GLU B 1 56 ? 22.734 -0.069 -6.926 1 91.5 56 GLU B C 1
ATOM 7038 O O . GLU B 1 56 ? 21.891 -0.689 -6.277 1 91.5 56 GLU B O 1
ATOM 7043 N N . LEU B 1 57 ? 22.484 0.977 -7.688 1 93.81 57 LEU B N 1
ATOM 7044 C CA . LEU B 1 57 ? 21.109 1.427 -7.848 1 93.81 57 LEU B CA 1
ATOM 7045 C C . LEU B 1 57 ? 20.25 0.326 -8.453 1 93.81 57 LEU B C 1
ATOM 7047 O O . LEU B 1 57 ? 19.125 0.081 -7.988 1 93.81 57 LEU B O 1
ATOM 7051 N N . HIS B 1 58 ? 20.75 -0.323 -9.414 1 94.06 58 HIS B N 1
ATOM 7052 C CA . HIS B 1 58 ? 20 -1.388 -10.078 1 94.06 58 HIS B CA 1
ATOM 7053 C C . HIS B 1 58 ? 19.719 -2.537 -9.125 1 94.06 58 HIS B C 1
ATOM 7055 O O . HIS B 1 58 ? 18.578 -3.027 -9.062 1 94.06 58 HIS B O 1
ATOM 7061 N N . LEU B 1 59 ? 20.688 -2.938 -8.391 1 93.12 59 LEU B N 1
ATOM 7062 C CA . LEU B 1 59 ? 20.531 -4.043 -7.457 1 93.12 59 LEU B CA 1
ATOM 7063 C C . LEU B 1 59 ? 19.562 -3.678 -6.344 1 93.12 59 LEU B C 1
ATOM 7065 O O . LEU B 1 59 ? 18.766 -4.512 -5.914 1 93.12 59 LEU B O 1
ATOM 7069 N N . GLN B 1 60 ? 19.688 -2.436 -5.859 1 94 60 GLN B N 1
ATOM 7070 C CA . GLN B 1 60 ? 18.75 -1.975 -4.836 1 94 60 GLN B CA 1
ATOM 7071 C C . GLN B 1 60 ? 17.328 -1.946 -5.363 1 94 60 GLN B C 1
ATOM 7073 O O . GLN B 1 60 ? 16.375 -2.211 -4.621 1 94 60 GLN B O 1
ATOM 7078 N N . HIS B 1 61 ? 17.219 -1.642 -6.57 1 93.75 61 HIS B N 1
ATOM 7079 C CA . HIS B 1 61 ? 15.891 -1.59 -7.18 1 93.75 61 HIS B CA 1
ATOM 7080 C C . HIS B 1 61 ? 15.266 -2.979 -7.246 1 93.75 61 HIS B C 1
ATOM 7082 O O . HIS B 1 61 ? 14.078 -3.143 -6.945 1 93.75 61 HIS B O 1
ATOM 7088 N N . ILE B 1 62 ? 15.977 -3.934 -7.613 1 92.69 62 ILE B N 1
ATOM 7089 C CA . ILE B 1 62 ? 15.406 -5.254 -7.855 1 92.69 62 ILE B CA 1
ATOM 7090 C C . ILE B 1 62 ? 15.266 -6.004 -6.535 1 92.69 62 ILE B C 1
ATOM 7092 O O . ILE B 1 62 ? 14.32 -6.773 -6.352 1 92.69 62 ILE B O 1
ATOM 7096 N N . GLU B 1 63 ? 16.141 -5.758 -5.578 1 92.25 63 GLU B N 1
ATOM 7097 C CA . GLU B 1 63 ? 16.109 -6.504 -4.328 1 92.25 63 GLU B CA 1
ATOM 7098 C C . GLU B 1 63 ? 15.281 -5.77 -3.271 1 92.25 63 GLU B C 1
ATOM 7100 O O . GLU B 1 63 ? 14.547 -6.395 -2.502 1 92.25 63 GLU B O 1
ATOM 7105 N N . CYS B 1 64 ? 15.469 -4.477 -3.215 1 92.62 64 CYS B N 1
ATOM 7106 C CA . CYS B 1 64 ? 14.852 -3.709 -2.141 1 92.62 64 CYS B CA 1
ATOM 7107 C C . CYS B 1 64 ? 13.719 -2.84 -2.678 1 92.62 64 CYS B C 1
ATOM 7109 O O . CYS B 1 64 ? 13.016 -2.182 -1.907 1 92.62 64 CYS B O 1
ATOM 7111 N N . LYS B 1 65 ? 13.523 -2.781 -3.924 1 92 65 LYS B N 1
ATOM 7112 C CA . LYS B 1 65 ? 12.469 -2.02 -4.582 1 92 65 LYS B CA 1
ATOM 7113 C C . LYS B 1 65 ? 12.633 -0.523 -4.332 1 92 65 LYS B C 1
ATOM 7115 O O . LYS B 1 65 ? 11.641 0.205 -4.223 1 92 65 LYS B O 1
ATOM 7120 N N . THR B 1 66 ? 13.922 -0.112 -4.246 1 92.56 66 THR B N 1
ATOM 7121 C CA . THR B 1 66 ? 14.242 1.293 -4.027 1 92.56 66 THR B CA 1
ATOM 7122 C C . THR B 1 66 ? 14.109 2.086 -5.324 1 92.56 66 THR B C 1
ATOM 7124 O O . THR B 1 66 ? 14.641 1.684 -6.363 1 92.56 66 THR B O 1
ATOM 7127 N N . VAL B 1 67 ? 13.461 3.184 -5.223 1 90.5 67 VAL B N 1
ATOM 7128 C CA . VAL B 1 67 ? 13.297 4.051 -6.383 1 90.5 67 VAL B CA 1
ATOM 7129 C C . VAL B 1 67 ? 14.516 4.965 -6.523 1 90.5 67 VAL B C 1
ATOM 7131 O O . VAL B 1 67 ? 15.266 5.152 -5.562 1 90.5 67 VAL B O 1
ATOM 7134 N N . SER B 1 68 ? 14.664 5.48 -7.719 1 91.81 68 SER B N 1
ATOM 7135 C CA . SER B 1 68 ? 15.836 6.301 -8.016 1 91.81 68 SER B CA 1
ATOM 7136 C C . SER B 1 68 ? 15.867 7.555 -7.152 1 91.81 68 SER B C 1
ATOM 7138 O O . SER B 1 68 ? 16.938 7.996 -6.727 1 91.81 68 SER B O 1
ATOM 7140 N N . SER B 1 69 ? 14.75 8.109 -6.863 1 90.81 69 SER B N 1
ATOM 7141 C CA . SER B 1 69 ? 14.695 9.328 -6.062 1 90.81 69 SER B CA 1
ATOM 7142 C C . SER B 1 69 ? 15.148 9.078 -4.633 1 90.81 69 SER B C 1
ATOM 7144 O O . SER B 1 69 ? 15.906 9.859 -4.066 1 90.81 69 SER B O 1
ATOM 7146 N N . ASN B 1 70 ? 14.711 7.969 -4.062 1 91.94 70 ASN B N 1
ATOM 7147 C CA . ASN B 1 70 ? 15.133 7.613 -2.709 1 91.94 70 ASN B CA 1
ATOM 7148 C C . ASN B 1 70 ? 16.609 7.27 -2.652 1 91.94 70 ASN B C 1
ATOM 7150 O O . ASN B 1 70 ? 17.297 7.59 -1.676 1 91.94 70 ASN B O 1
ATOM 7154 N N . PHE B 1 71 ? 17.062 6.609 -3.658 1 93.69 71 PHE B N 1
ATOM 7155 C CA . PHE B 1 71 ? 18.484 6.27 -3.717 1 93.69 71 PHE B CA 1
ATOM 7156 C C . PHE B 1 71 ? 19.344 7.527 -3.768 1 93.69 71 PHE B C 1
ATOM 7158 O O . PHE B 1 71 ? 20.375 7.602 -3.115 1 93.69 71 PHE B O 1
ATOM 7165 N N . TYR B 1 72 ? 18.844 8.461 -4.578 1 92.81 72 TYR B N 1
ATOM 7166 C CA . TYR B 1 72 ? 19.609 9.711 -4.664 1 92.81 72 TYR B CA 1
ATOM 7167 C C . TYR B 1 72 ? 19.594 10.453 -3.334 1 92.81 72 TYR B C 1
ATOM 7169 O O . TYR B 1 72 ? 20.578 11.078 -2.951 1 92.81 72 TYR B O 1
ATOM 7177 N N . SER B 1 73 ? 18.453 10.383 -2.664 1 92.19 73 SER B N 1
ATOM 7178 C CA . SER B 1 73 ? 18.375 10.977 -1.332 1 92.19 73 SER B CA 1
ATOM 7179 C C . SER B 1 73 ? 19.375 10.312 -0.382 1 92.19 73 SER B C 1
ATOM 7181 O O . SER B 1 73 ? 19.953 10.977 0.477 1 92.19 73 SER B O 1
ATOM 7183 N N . LEU B 1 74 ? 19.469 9.008 -0.528 1 92.38 74 LEU B N 1
ATOM 7184 C CA . LEU B 1 74 ? 20.453 8.266 0.25 1 92.38 74 LEU B CA 1
ATOM 7185 C C . LEU B 1 74 ? 21.859 8.75 -0.049 1 92.38 74 LEU B C 1
ATOM 7187 O O . LEU B 1 74 ? 22.656 8.961 0.869 1 92.38 74 LEU B O 1
ATOM 7191 N N . LEU B 1 75 ? 22.141 9 -1.336 1 90.69 75 LEU B N 1
ATOM 7192 C CA . LEU B 1 75 ? 23.453 9.492 -1.743 1 90.69 75 LEU B CA 1
ATOM 7193 C C . LEU B 1 75 ? 23.719 10.883 -1.18 1 90.69 75 LEU B C 1
ATOM 7195 O O . LEU B 1 75 ? 24.844 11.188 -0.761 1 90.69 75 LEU B O 1
ATOM 7199 N N . ARG B 1 76 ? 22.703 11.688 -1.152 1 90.44 76 ARG B N 1
ATOM 7200 C CA . ARG B 1 76 ? 22.828 13.039 -0.61 1 90.44 76 ARG B CA 1
ATOM 7201 C C . ARG B 1 76 ? 23.156 13 0.88 1 90.44 76 ARG B C 1
ATOM 7203 O O . ARG B 1 76 ? 24.031 13.734 1.354 1 90.44 76 ARG B O 1
ATOM 7210 N N . ARG B 1 77 ? 22.5 12.125 1.577 1 90.25 77 ARG B N 1
ATOM 7211 C CA . ARG B 1 77 ? 22.703 12.008 3.016 1 90.25 77 ARG B CA 1
ATOM 7212 C C . ARG B 1 77 ? 24.094 11.453 3.324 1 90.25 77 ARG B C 1
ATOM 7214 O O . ARG B 1 77 ? 24.719 11.852 4.301 1 90.25 77 ARG B O 1
ATOM 7221 N N . LYS B 1 78 ? 24.516 10.547 2.492 1 87.81 78 LYS B N 1
ATOM 7222 C CA . LYS B 1 78 ? 25.844 9.977 2.672 1 87.81 78 LYS B CA 1
ATOM 7223 C C . LYS B 1 78 ? 26.922 11.008 2.404 1 87.81 78 LYS B C 1
ATOM 7225 O O . LYS B 1 78 ? 28 10.969 3.018 1 87.81 78 LYS B O 1
ATOM 7230 N N . THR B 1 79 ? 26.594 11.938 1.461 1 86.25 79 THR B N 1
ATOM 7231 C CA . THR B 1 79 ? 27.531 12.984 1.111 1 86.25 79 THR B CA 1
ATOM 7232 C C . THR B 1 79 ? 27.594 14.055 2.203 1 86.25 79 THR B C 1
ATOM 7234 O O . THR B 1 79 ? 28.672 14.477 2.611 1 86.25 79 THR B O 1
ATOM 7237 N N . ASN B 1 80 ? 26.469 14.492 2.588 1 86.5 80 ASN B N 1
ATOM 7238 C CA . ASN B 1 80 ? 26.328 15.469 3.664 1 86.5 80 ASN B CA 1
ATOM 7239 C C . ASN B 1 80 ? 25.125 15.156 4.551 1 86.5 80 ASN B C 1
ATOM 7241 O O . ASN B 1 80 ? 24 15.578 4.258 1 86.5 80 ASN B O 1
ATOM 7245 N N . PHE B 1 81 ? 25.391 14.523 5.645 1 82.62 81 PHE B N 1
ATOM 7246 C CA . PHE B 1 81 ? 24.328 14.039 6.512 1 82.62 81 PHE B CA 1
ATOM 7247 C C . PHE B 1 81 ? 23.578 15.195 7.148 1 82.62 81 PHE B C 1
ATOM 7249 O O . PHE B 1 81 ? 22.359 15.133 7.309 1 82.62 81 PHE B O 1
ATOM 7256 N N . ASN B 1 82 ? 24.297 16.25 7.488 1 80.69 82 ASN B N 1
ATOM 7257 C CA . ASN B 1 82 ? 23.719 17.344 8.258 1 80.69 82 ASN B CA 1
ATOM 7258 C C . ASN B 1 82 ? 23.031 18.359 7.359 1 80.69 82 ASN B C 1
ATOM 7260 O O . ASN B 1 82 ? 22.188 19.125 7.82 1 80.69 82 ASN B O 1
ATOM 7264 N N . ALA B 1 83 ? 23.453 18.328 6.062 1 85.69 83 ALA B N 1
ATOM 7265 C CA . ALA B 1 83 ? 22.812 19.25 5.121 1 85.69 83 ALA B CA 1
ATOM 7266 C C . ALA B 1 83 ? 22.656 18.609 3.748 1 85.69 83 ALA B C 1
ATOM 7268 O O . ALA B 1 83 ? 23.234 19.078 2.766 1 85.69 83 ALA B O 1
ATOM 7269 N N . PRO B 1 84 ? 21.781 17.641 3.707 1 85.94 84 PRO B N 1
ATOM 7270 C CA . PRO B 1 84 ? 21.641 16.922 2.443 1 85.94 84 PRO B CA 1
ATOM 7271 C C . PRO B 1 84 ? 21.141 17.797 1.307 1 85.94 84 PRO B C 1
ATOM 7273 O O . PRO B 1 84 ? 21.438 17.547 0.139 1 85.94 84 PRO B O 1
ATOM 7276 N N . LEU B 1 85 ? 20.5 18.844 1.642 1 85.38 85 LEU B N 1
ATOM 7277 C CA . LEU B 1 85 ? 19.891 19.672 0.61 1 85.38 85 LEU B CA 1
ATOM 7278 C C . LEU B 1 85 ? 20.906 20.625 -0.009 1 85.38 85 LEU B C 1
ATOM 7280 O O . LEU B 1 85 ? 20.656 21.219 -1.054 1 85.38 85 LEU B O 1
ATOM 7284 N N . ASP B 1 86 ? 22.109 20.672 0.586 1 82 86 ASP B N 1
ATOM 7285 C CA . ASP B 1 86 ? 23.203 21.453 0.002 1 82 86 ASP B CA 1
ATOM 7286 C C . ASP B 1 86 ? 23.812 20.719 -1.188 1 82 86 ASP B C 1
ATOM 7288 O O . ASP B 1 86 ? 24.516 21.328 -2.006 1 82 86 ASP B O 1
ATOM 7292 N N . VAL B 1 87 ? 23.547 19.438 -1.193 1 86.62 87 VAL B N 1
ATOM 7293 C CA . VAL B 1 87 ? 24 18.641 -2.332 1 86.62 87 VAL B CA 1
ATOM 7294 C C . VAL B 1 87 ? 23.062 18.875 -3.521 1 86.62 87 VAL B C 1
ATOM 7296 O O . VAL B 1 87 ? 21.844 18.781 -3.389 1 86.62 87 VAL B O 1
ATOM 7299 N N . PRO B 1 88 ? 23.641 19.266 -4.68 1 85 88 PRO B N 1
ATOM 7300 C CA . PRO B 1 88 ? 22.781 19.531 -5.836 1 85 88 PRO B CA 1
ATOM 7301 C C . PRO B 1 88 ? 21.859 18.375 -6.172 1 85 88 PRO B C 1
ATOM 7303 O O . PRO B 1 88 ? 22.25 17.219 -6.07 1 85 88 PRO B O 1
ATOM 7306 N N . ASP B 1 89 ? 20.703 18.781 -6.57 1 87.25 89 ASP B N 1
ATOM 7307 C CA . ASP B 1 89 ? 19.703 17.781 -6.902 1 87.25 89 ASP B CA 1
ATOM 7308 C C . ASP B 1 89 ? 19.906 17.25 -8.32 1 87.25 89 ASP B C 1
ATOM 7310 O O . ASP B 1 89 ? 19.75 17.984 -9.289 1 87.25 89 ASP B O 1
ATOM 7314 N N . ARG B 1 90 ? 20.344 16.047 -8.438 1 88.62 90 ARG B N 1
ATOM 7315 C CA . ARG B 1 90 ? 20.531 15.367 -9.719 1 88.62 90 ARG B CA 1
ATOM 7316 C C . ARG B 1 90 ? 19.625 14.148 -9.828 1 88.62 90 ARG B C 1
ATOM 7318 O O . ARG B 1 90 ? 20.016 13.125 -10.391 1 88.62 90 ARG B O 1
ATOM 7325 N N . SER B 1 91 ? 18.453 14.25 -9.188 1 88.38 91 SER B N 1
ATOM 7326 C CA . SER B 1 91 ? 17.531 13.125 -9.156 1 88.38 91 SER B CA 1
ATOM 7327 C C . SER B 1 91 ? 16.984 12.812 -10.547 1 88.38 91 SER B C 1
ATOM 7329 O O . SER B 1 91 ? 16.797 11.648 -10.898 1 88.38 91 SER B O 1
ATOM 7331 N N . ARG B 1 92 ? 16.844 13.773 -11.406 1 87.69 92 ARG B N 1
ATOM 7332 C CA . ARG B 1 92 ? 16.328 13.578 -12.758 1 87.69 92 ARG B CA 1
ATOM 7333 C C . ARG B 1 92 ? 17.375 12.922 -13.648 1 87.69 92 ARG B C 1
ATOM 7335 O O . ARG B 1 92 ? 17.047 12.055 -14.469 1 87.69 92 ARG B O 1
ATOM 7342 N N . GLU B 1 93 ? 18.594 13.367 -13.445 1 87.44 93 GLU B N 1
ATOM 7343 C CA . GLU B 1 93 ? 19.688 12.836 -14.25 1 87.44 93 GLU B CA 1
ATOM 7344 C C . GLU B 1 93 ? 19.953 11.359 -13.93 1 87.44 93 GLU B C 1
ATOM 7346 O O . GLU B 1 93 ? 20.156 10.547 -14.836 1 87.44 93 GLU B O 1
ATOM 7351 N N . ILE B 1 94 ? 19.891 11.031 -12.664 1 91.12 94 ILE B N 1
ATOM 7352 C CA . ILE B 1 94 ? 20.188 9.648 -12.297 1 91.12 94 ILE B CA 1
ATOM 7353 C C . ILE B 1 94 ? 19.047 8.742 -12.766 1 91.12 94 ILE B C 1
ATOM 7355 O O . ILE B 1 94 ? 19.281 7.59 -13.148 1 91.12 94 ILE B O 1
ATOM 7359 N N . GLU B 1 95 ? 17.875 9.25 -12.742 1 91.12 95 GLU B N 1
ATOM 7360 C CA . GLU B 1 95 ? 16.75 8.469 -13.227 1 91.12 95 GLU B CA 1
ATOM 7361 C C . GLU B 1 95 ? 16.875 8.18 -14.727 1 91.12 95 GLU B C 1
ATOM 7363 O O . GLU B 1 95 ? 16.688 7.047 -15.164 1 91.12 95 GLU B O 1
ATOM 7368 N N . ARG B 1 96 ? 17.203 9.156 -15.5 1 88.19 96 ARG B N 1
ATOM 7369 C CA . ARG B 1 96 ? 17.359 9.008 -16.938 1 88.19 96 ARG B CA 1
ATOM 7370 C C . ARG B 1 96 ? 18.453 8.008 -17.281 1 88.19 96 ARG B C 1
ATOM 7372 O O . ARG B 1 96 ? 18.266 7.133 -18.125 1 88.19 96 ARG B O 1
ATOM 7379 N N . ILE B 1 97 ? 19.5 8.164 -16.594 1 88.81 97 ILE B N 1
ATOM 7380 C CA . ILE B 1 97 ? 20.641 7.32 -16.906 1 88.81 97 ILE B CA 1
ATOM 7381 C C . ILE B 1 97 ? 20.391 5.895 -16.422 1 88.81 97 ILE B C 1
ATOM 7383 O O . ILE B 1 97 ? 20.844 4.93 -17.047 1 88.81 97 ILE B O 1
ATOM 7387 N N . SER B 1 98 ? 19.719 5.793 -15.305 1 92.31 98 SER B N 1
ATOM 7388 C CA . SER B 1 98 ? 19.406 4.461 -14.797 1 92.31 98 SER B CA 1
ATOM 7389 C C . SER B 1 98 ? 18.547 3.68 -15.789 1 92.31 98 SER B C 1
ATOM 7391 O O . SER B 1 98 ? 18.672 2.459 -15.898 1 92.31 98 SER B O 1
ATOM 7393 N N . ARG B 1 99 ? 17.672 4.34 -16.547 1 92.75 99 ARG B N 1
ATOM 7394 C CA . ARG B 1 99 ? 16.875 3.695 -17.578 1 92.75 99 ARG B CA 1
ATOM 7395 C C . ARG B 1 99 ? 17.75 3.16 -18.703 1 92.75 99 ARG B C 1
ATOM 7397 O O . ARG B 1 99 ? 17.609 2.008 -19.109 1 92.75 99 ARG B O 1
ATOM 7404 N N . CYS B 1 100 ? 18.656 4.02 -19.125 1 90.62 100 CYS B N 1
ATOM 7405 C CA . CYS B 1 100 ? 19.578 3.637 -20.188 1 90.62 100 CYS B CA 1
ATOM 7406 C C . CYS B 1 100 ? 20.469 2.48 -19.766 1 90.62 100 CYS B C 1
ATOM 7408 O O . CYS B 1 100 ? 20.688 1.537 -20.531 1 90.62 100 CYS B O 1
ATOM 7410 N N . TYR B 1 101 ? 20.922 2.607 -18.578 1 90.69 101 TYR B N 1
ATOM 7411 C CA . TYR B 1 101 ? 21.812 1.576 -18.047 1 90.69 101 TYR B CA 1
ATOM 7412 C C . TYR B 1 101 ? 21.078 0.243 -17.922 1 90.69 101 TYR B C 1
ATOM 7414 O O . TYR B 1 101 ? 21.641 -0.808 -18.25 1 90.69 101 TYR B O 1
ATOM 7422 N N . ARG B 1 102 ? 19.891 0.236 -17.438 1 92.5 102 ARG B N 1
ATOM 7423 C CA . ARG B 1 102 ? 19.078 -0.969 -17.328 1 92.5 102 ARG B CA 1
ATOM 7424 C C . ARG B 1 102 ? 18.859 -1.624 -18.688 1 92.5 102 ARG B C 1
ATOM 7426 O O . ARG B 1 102 ? 18.906 -2.85 -18.797 1 92.5 102 ARG B O 1
ATOM 7433 N N . ASP B 1 103 ? 18.578 -0.825 -19.672 1 90 103 ASP B N 1
ATOM 7434 C CA . ASP B 1 103 ? 18.406 -1.34 -21.016 1 90 103 ASP B CA 1
ATOM 7435 C C . ASP B 1 103 ? 19.688 -1.987 -21.531 1 90 103 ASP B C 1
ATOM 7437 O O . ASP B 1 103 ? 19.656 -3.07 -22.125 1 90 103 ASP B O 1
ATOM 7441 N N . LEU B 1 104 ? 20.766 -1.325 -21.281 1 89.62 104 LEU B N 1
ATOM 7442 C CA . LEU B 1 104 ? 22.062 -1.854 -21.703 1 89.62 104 LEU B CA 1
ATOM 7443 C C . LEU B 1 104 ? 22.359 -3.186 -21.031 1 89.62 104 LEU B C 1
ATOM 7445 O O . LEU B 1 104 ? 22.828 -4.125 -21.672 1 89.62 104 LEU B O 1
ATOM 7449 N N . CYS B 1 105 ? 22.078 -3.236 -19.734 1 90.62 105 CYS B N 1
ATOM 7450 C CA . CYS B 1 105 ? 22.297 -4.469 -18.984 1 90.62 105 CYS B CA 1
ATOM 7451 C C . CYS B 1 105 ? 21.438 -5.598 -19.531 1 90.62 105 CYS B C 1
ATOM 7453 O O . CYS B 1 105 ? 21.891 -6.734 -19.656 1 90.62 105 CYS B O 1
ATOM 7455 N N . SER B 1 106 ? 20.219 -5.281 -19.875 1 91.31 106 SER B N 1
ATOM 7456 C CA . SER B 1 106 ? 19.297 -6.289 -20.406 1 91.31 106 SER B CA 1
ATOM 7457 C C . SER B 1 106 ? 19.797 -6.828 -21.734 1 91.31 106 SER B C 1
ATOM 7459 O O . SER B 1 106 ? 19.766 -8.031 -21.984 1 91.31 106 SER B O 1
ATOM 7461 N N . ARG B 1 107 ? 20.266 -5.973 -22.547 1 89.88 107 ARG B N 1
ATOM 7462 C CA . ARG B 1 107 ? 20.797 -6.375 -23.844 1 89.88 107 ARG B CA 1
ATOM 7463 C C . ARG B 1 107 ? 22.031 -7.254 -23.688 1 89.88 107 ARG B C 1
ATOM 7465 O O . ARG B 1 107 ? 22.172 -8.258 -24.391 1 89.88 107 ARG B O 1
ATOM 7472 N N . LEU B 1 108 ? 22.844 -6.902 -22.781 1 89.88 108 LEU B N 1
ATOM 7473 C CA . LEU B 1 108 ? 24.062 -7.672 -22.531 1 89.88 108 LEU B CA 1
ATOM 7474 C C . LEU B 1 108 ? 23.719 -9.062 -22 1 89.88 108 LEU B C 1
ATOM 7476 O O . LEU B 1 108 ? 24.281 -10.062 -22.469 1 89.88 108 LEU B O 1
ATOM 7480 N N . LYS B 1 109 ? 22.812 -9.141 -21.078 1 90.56 109 LYS B N 1
ATOM 7481 C CA . LYS B 1 109 ? 22.453 -10.398 -20.438 1 90.56 109 LYS B CA 1
ATOM 7482 C C . LYS B 1 109 ? 21.844 -11.383 -21.438 1 90.56 109 LYS B C 1
ATOM 7484 O O . LYS B 1 109 ? 21.922 -12.594 -21.25 1 90.56 109 LYS B O 1
ATOM 7489 N N . ASN B 1 110 ? 21.266 -10.852 -22.5 1 91.06 110 ASN B N 1
ATOM 7490 C CA . ASN B 1 110 ? 20.531 -11.703 -23.422 1 91.06 110 ASN B CA 1
ATOM 7491 C C . ASN B 1 110 ? 21.25 -11.812 -24.766 1 91.06 110 ASN B C 1
ATOM 7493 O O . ASN B 1 110 ? 20.766 -12.453 -25.688 1 91.06 110 ASN B O 1
ATOM 7497 N N . GLY B 1 111 ? 22.375 -11.172 -24.906 1 87.25 111 GLY B N 1
ATOM 7498 C CA . GLY B 1 111 ? 23.156 -11.258 -26.125 1 87.25 111 GLY B CA 1
ATOM 7499 C C . GLY B 1 111 ? 22.547 -10.516 -27.297 1 87.25 111 GLY B C 1
ATOM 7500 O O . GLY B 1 111 ? 22.609 -10.977 -28.438 1 87.25 111 GLY B O 1
ATOM 7501 N N . CYS B 1 112 ? 21.797 -9.477 -26.969 1 85.38 112 CYS B N 1
ATOM 7502 C CA . CYS B 1 112 ? 21.094 -8.719 -28 1 85.38 112 CYS B CA 1
ATOM 7503 C C . CYS B 1 112 ? 21.75 -7.359 -28.219 1 85.38 112 CYS B C 1
ATOM 7505 O O . CYS B 1 112 ? 21.125 -6.32 -27.969 1 85.38 112 CYS B O 1
ATOM 7507 N N . TRP B 1 113 ? 22.969 -7.172 -28.641 1 76.56 113 TRP B N 1
ATOM 7508 C CA . TRP B 1 113 ? 23.609 -5.875 -28.797 1 76.56 113 TRP B CA 1
ATOM 7509 C C . TRP B 1 113 ? 23.641 -5.465 -30.266 1 76.56 113 TRP B C 1
ATOM 7511 O O . TRP B 1 113 ? 24 -4.336 -30.594 1 76.56 113 TRP B O 1
ATOM 7521 N N . GLY B 1 114 ? 23.219 -6.301 -31.203 1 63.16 114 GLY B N 1
ATOM 7522 C CA . GLY B 1 114 ? 23.172 -5.914 -32.594 1 63.16 114 GLY B CA 1
ATOM 7523 C C . GLY B 1 114 ? 21.844 -5.309 -33 1 63.16 114 GLY B C 1
ATOM 7524 O O . GLY B 1 114 ? 20.875 -5.332 -32.25 1 63.16 114 GLY B O 1
ATOM 7525 N N . ASP B 1 115 ? 21.766 -4.254 -33.938 1 56.94 115 ASP B N 1
ATOM 7526 C CA . ASP B 1 115 ? 20.688 -3.412 -34.438 1 56.94 115 ASP B CA 1
ATOM 7527 C C . ASP B 1 115 ? 19.422 -4.234 -34.688 1 56.94 115 ASP B C 1
ATOM 7529 O O . ASP B 1 115 ? 18.297 -3.734 -34.531 1 56.94 115 ASP B O 1
ATOM 7533 N N . GLU B 1 116 ? 19.453 -5.367 -35.281 1 53.12 116 GLU B N 1
ATOM 7534 C CA . GLU B 1 116 ? 18.375 -5.832 -36.156 1 53.12 116 GLU B CA 1
ATOM 7535 C C . GLU B 1 116 ? 17.312 -6.605 -35.375 1 53.12 116 GLU B C 1
ATOM 7537 O O . GLU B 1 116 ? 16.156 -6.652 -35.781 1 53.12 116 GLU B O 1
ATOM 7542 N N . ASP B 1 117 ? 17.562 -7.363 -34.312 1 57.59 117 ASP B N 1
ATOM 7543 C CA . ASP B 1 117 ? 16.594 -8.43 -34.094 1 57.59 117 ASP B CA 1
ATOM 7544 C C . ASP B 1 117 ? 15.656 -8.078 -32.938 1 57.59 117 ASP B C 1
ATOM 7546 O O . ASP B 1 117 ? 16.078 -8.062 -31.766 1 57.59 117 ASP B O 1
ATOM 7550 N N . ASN B 1 118 ? 14.617 -7.254 -33.156 1 71.62 118 ASN B N 1
ATOM 7551 C CA . ASN B 1 118 ? 13.539 -6.891 -32.219 1 71.62 118 ASN B CA 1
ATOM 7552 C C . ASN B 1 118 ? 12.484 -7.996 -32.156 1 71.62 118 ASN B C 1
ATOM 7554 O O . ASN B 1 118 ? 11.289 -7.715 -32.156 1 71.62 118 ASN B O 1
ATOM 7558 N N . THR B 1 119 ? 13.039 -9.188 -32 1 82 119 THR B N 1
ATOM 7559 C CA . THR B 1 119 ? 12.109 -10.305 -31.875 1 82 119 THR B CA 1
ATOM 7560 C C . THR B 1 119 ? 11.367 -10.227 -30.547 1 82 119 THR B C 1
ATOM 7562 O O . THR B 1 119 ? 11.969 -9.945 -29.5 1 82 119 THR B O 1
ATOM 7565 N N . PRO B 1 120 ? 10.102 -10.5 -30.656 1 90.12 120 PRO B N 1
ATOM 7566 C CA . PRO B 1 120 ? 9.305 -10.469 -29.422 1 90.12 120 PRO B CA 1
ATOM 7567 C C . PRO B 1 120 ? 9.82 -11.422 -28.359 1 90.12 120 PRO B C 1
ATOM 7569 O O . PRO B 1 120 ? 10.055 -12.602 -28.641 1 90.12 120 PRO B O 1
ATOM 7572 N N . GLY B 1 121 ? 10.125 -10.93 -27.203 1 92.69 121 GLY B N 1
ATOM 7573 C CA . GLY B 1 121 ? 10.508 -11.75 -26.062 1 92.69 121 GLY B CA 1
ATOM 7574 C C . GLY B 1 121 ? 11.977 -12.117 -26.078 1 92.69 121 GLY B C 1
ATOM 7575 O O . GLY B 1 121 ? 12.422 -12.922 -25.25 1 92.69 121 GLY B O 1
ATOM 7576 N N . GLN B 1 122 ? 12.742 -11.562 -26.922 1 90.56 122 GLN B N 1
ATOM 7577 C CA . GLN B 1 122 ? 14.141 -11.945 -27.094 1 90.56 122 GLN B CA 1
ATOM 7578 C C . GLN B 1 122 ? 14.961 -11.586 -25.859 1 90.56 122 GLN B C 1
ATOM 7580 O O . GLN B 1 122 ? 15.953 -12.25 -25.547 1 90.56 122 GLN B O 1
ATOM 7585 N N . GLN B 1 123 ? 14.555 -10.586 -25.125 1 93.62 123 GLN B N 1
ATOM 7586 C CA . GLN B 1 123 ? 15.289 -10.133 -23.953 1 93.62 123 GLN B CA 1
ATOM 7587 C C . GLN B 1 123 ? 14.672 -10.688 -22.672 1 93.62 123 GLN B C 1
ATOM 7589 O O . GLN B 1 123 ? 14.883 -10.133 -21.594 1 93.62 123 GLN B O 1
ATOM 7594 N N . ALA B 1 124 ? 13.945 -11.727 -22.797 1 95.5 124 ALA B N 1
ATOM 7595 C CA . ALA B 1 124 ? 13.352 -12.406 -21.641 1 95.5 124 ALA B CA 1
ATOM 7596 C C . ALA B 1 124 ? 14.031 -13.75 -21.391 1 95.5 124 ALA B C 1
ATOM 7598 O O . ALA B 1 124 ? 14.617 -14.336 -22.312 1 95.5 124 ALA B O 1
ATOM 7599 N N . ILE B 1 125 ? 14.117 -14.109 -20.188 1 95.88 125 ILE B N 1
ATOM 7600 C CA . ILE B 1 125 ? 14.633 -15.43 -19.828 1 95.88 125 ILE B CA 1
ATOM 7601 C C . ILE B 1 125 ? 13.477 -16.312 -19.359 1 95.88 125 ILE B C 1
ATOM 7603 O O . ILE B 1 125 ? 12.555 -15.844 -18.703 1 95.88 125 ILE B O 1
ATOM 7607 N N . PHE B 1 126 ? 13.523 -17.516 -19.812 1 95.81 126 PHE B N 1
ATOM 7608 C CA . PHE B 1 126 ? 12.398 -18.391 -19.5 1 95.81 126 PHE B CA 1
ATOM 7609 C C . PHE B 1 126 ? 12.867 -19.594 -18.703 1 95.81 126 PHE B C 1
ATOM 7611 O O . PHE B 1 126 ? 14.055 -19.75 -18.438 1 95.81 126 PHE B O 1
ATOM 7618 N N . CYS B 1 127 ? 12.023 -20.438 -18.422 1 97.12 127 CYS B N 1
ATOM 7619 C CA . CYS B 1 127 ? 12.164 -21.562 -17.484 1 97.12 127 CYS B CA 1
ATOM 7620 C C . CYS B 1 127 ? 13.023 -22.672 -18.094 1 97.12 127 CYS B C 1
ATOM 7622 O O . CYS B 1 127 ? 12.727 -23.156 -19.188 1 97.12 127 CYS B O 1
ATOM 7624 N N . PRO B 1 128 ? 14.023 -23.141 -17.391 1 97.5 128 PRO B N 1
ATOM 7625 C CA . PRO B 1 128 ? 14.852 -24.25 -17.875 1 97.5 128 PRO B CA 1
ATOM 7626 C C . PRO B 1 128 ? 14.141 -25.594 -17.797 1 97.5 128 PRO B C 1
ATOM 7628 O O . PRO B 1 128 ? 14.5 -26.531 -18.531 1 97.5 128 PRO B O 1
ATOM 7631 N N . ALA B 1 129 ? 13.211 -25.672 -16.953 1 97.06 129 ALA B N 1
ATOM 7632 C CA . ALA B 1 129 ? 12.617 -26.969 -16.641 1 97.06 129 ALA B CA 1
ATOM 7633 C C . ALA B 1 129 ? 11.398 -27.219 -17.516 1 97.06 129 ALA B C 1
ATOM 7635 O O . ALA B 1 129 ? 10.922 -28.359 -17.609 1 97.06 129 ALA B O 1
ATOM 7636 N N . CYS B 1 130 ? 10.883 -26.234 -18.172 1 94.19 130 CYS B N 1
ATOM 7637 C CA . CYS B 1 130 ? 9.758 -26.422 -19.078 1 94.19 130 CYS B CA 1
ATOM 7638 C C . CYS B 1 130 ? 10.211 -27.047 -20.391 1 94.19 130 CYS B C 1
ATOM 7640 O O . CYS B 1 130 ? 11.297 -26.75 -20.875 1 94.19 130 CYS B O 1
ATOM 7642 N N . PRO B 1 131 ? 9.398 -27.891 -20.906 1 90.75 131 PRO B N 1
ATOM 7643 C CA . PRO B 1 131 ? 9.812 -28.562 -22.141 1 90.75 131 PRO B CA 1
ATOM 7644 C C . PRO B 1 131 ? 9.938 -27.578 -23.312 1 90.75 131 PRO B C 1
ATOM 7646 O O . PRO B 1 131 ? 8.977 -26.891 -23.656 1 90.75 131 PRO B O 1
ATOM 7649 N N . GLN B 1 132 ? 11.055 -27.578 -23.859 1 90.69 132 GLN B N 1
ATOM 7650 C CA . GLN B 1 132 ? 11.375 -26.75 -25.031 1 90.69 132 GLN B CA 1
ATOM 7651 C C . GLN B 1 132 ? 12.055 -27.594 -26.109 1 90.69 132 GLN B C 1
ATOM 7653 O O . GLN B 1 132 ? 13.25 -27.875 -26.031 1 90.69 132 GLN B O 1
ATOM 7658 N N . LEU B 1 133 ? 11.281 -27.859 -27.109 1 86.06 133 LEU B N 1
ATOM 7659 C CA . LEU B 1 133 ? 11.758 -28.734 -28.172 1 86.06 133 LEU B CA 1
ATOM 7660 C C . LEU B 1 133 ? 12.992 -28.156 -28.859 1 86.06 133 LEU B C 1
ATOM 7662 O O . LEU B 1 133 ? 13 -26.969 -29.234 1 86.06 133 LEU B O 1
ATOM 7666 N N . GLY B 1 134 ? 14 -28.922 -28.922 1 84.31 134 GLY B N 1
ATOM 7667 C CA . GLY B 1 134 ? 15.219 -28.5 -29.594 1 84.31 134 GLY B CA 1
ATOM 7668 C C . GLY B 1 134 ? 16.203 -27.828 -28.656 1 84.31 134 GLY B C 1
ATOM 7669 O O . GLY B 1 134 ? 17.359 -27.578 -29.031 1 84.31 134 GLY B O 1
ATOM 7670 N N . ILE B 1 135 ? 15.781 -27.562 -27.5 1 92.06 135 ILE B N 1
ATOM 7671 C CA . ILE B 1 135 ? 16.641 -26.891 -26.531 1 92.06 135 ILE B CA 1
ATOM 7672 C C . ILE B 1 135 ? 16.953 -27.844 -25.375 1 92.06 135 ILE B C 1
ATOM 7674 O O . ILE B 1 135 ? 18.078 -28.344 -25.25 1 92.06 135 ILE B O 1
ATOM 7678 N N . ASN B 1 136 ? 15.883 -28.203 -24.688 1 93.06 136 ASN B N 1
ATOM 7679 C CA . ASN B 1 136 ? 16.141 -29.141 -23.594 1 93.06 136 ASN B CA 1
ATOM 7680 C C . ASN B 1 136 ? 15.445 -30.469 -23.828 1 93.06 136 ASN B C 1
ATOM 7682 O O . ASN B 1 136 ? 15.766 -31.469 -23.156 1 93.06 136 ASN B O 1
ATOM 7686 N N . VAL B 1 137 ? 14.5 -30.469 -24.688 1 91.06 137 VAL B N 1
ATOM 7687 C CA . VAL B 1 137 ? 13.914 -31.734 -25.125 1 91.06 137 VAL B CA 1
ATOM 7688 C C . VAL B 1 137 ? 14.648 -32.219 -26.375 1 91.06 137 VAL B C 1
ATOM 7690 O O . VAL B 1 137 ? 14.344 -31.781 -27.5 1 91.06 137 VAL B O 1
ATOM 7693 N N . THR B 1 138 ? 15.516 -33.094 -26.156 1 88.69 138 THR B N 1
ATOM 7694 C CA . THR B 1 138 ? 16.344 -33.656 -27.219 1 88.69 138 THR B CA 1
ATOM 7695 C C . THR B 1 138 ? 16.25 -35.188 -27.219 1 88.69 138 THR B C 1
ATOM 7697 O O . THR B 1 138 ? 15.508 -35.781 -26.406 1 88.69 138 THR B O 1
ATOM 7700 N N . SER B 1 139 ? 16.953 -35.75 -28.062 1 85.06 139 SER B N 1
ATOM 7701 C CA . SER B 1 139 ? 16.953 -37.219 -28.141 1 85.06 139 SER B CA 1
ATOM 7702 C C . SER B 1 139 ? 17.531 -37.844 -26.875 1 85.06 139 SER B C 1
ATOM 7704 O O . SER B 1 139 ? 17.219 -39 -26.547 1 85.06 139 SER B O 1
ATOM 7706 N N . LYS B 1 140 ? 18.219 -37.031 -26.141 1 84.94 140 LYS B N 1
ATOM 7707 C CA . LYS B 1 140 ? 18.844 -37.531 -24.906 1 84.94 140 LYS B CA 1
ATOM 7708 C C . LYS B 1 140 ? 17.844 -37.531 -23.75 1 84.94 140 LYS B C 1
ATOM 7710 O O . LYS B 1 140 ? 17.969 -38.375 -22.844 1 84.94 140 LYS B O 1
ATOM 7715 N N . THR B 1 141 ? 16.922 -36.625 -23.859 1 88.12 141 THR B N 1
ATOM 7716 C CA . THR B 1 141 ? 16.062 -36.438 -22.688 1 88.12 141 THR B CA 1
ATOM 7717 C C . THR B 1 141 ? 14.641 -36.906 -22.969 1 88.12 141 THR B C 1
ATOM 7719 O O . THR B 1 141 ? 13.828 -37.031 -22.047 1 88.12 141 THR B O 1
ATOM 7722 N N . TRP B 1 142 ? 14.391 -37.125 -24.219 1 85.88 142 TRP B N 1
ATOM 7723 C CA . TRP B 1 142 ? 13.039 -37.562 -24.578 1 85.88 142 TRP B CA 1
ATOM 7724 C C . TRP B 1 142 ? 13.078 -38.625 -25.672 1 85.88 142 TRP B C 1
ATOM 7726 O O . TRP B 1 142 ? 13.766 -38.469 -26.672 1 85.88 142 TRP B O 1
ATOM 7736 N N . ASN B 1 143 ? 12.383 -39.688 -25.281 1 85.94 143 ASN B N 1
ATOM 7737 C CA . ASN B 1 143 ? 12.242 -40.781 -26.234 1 85.94 143 ASN B CA 1
ATOM 7738 C C . ASN B 1 143 ? 10.797 -40.969 -26.672 1 85.94 143 ASN B C 1
ATOM 7740 O O . ASN B 1 143 ? 9.945 -41.375 -25.875 1 85.94 143 ASN B O 1
ATOM 7744 N N . ALA B 1 144 ? 10.5 -40.781 -27.938 1 80.44 144 ALA B N 1
ATOM 7745 C CA . ALA B 1 144 ? 9.148 -40.812 -28.484 1 80.44 144 ALA B CA 1
ATOM 7746 C C . ALA B 1 144 ? 8.523 -42.188 -28.328 1 80.44 144 ALA B C 1
ATOM 7748 O O . ALA B 1 144 ? 7.301 -42.344 -28.266 1 80.44 144 ALA B O 1
ATOM 7749 N N . ALA B 1 145 ? 9.359 -43.25 -28.156 1 80.31 145 ALA B N 1
ATOM 7750 C CA . ALA B 1 145 ? 8.867 -44.625 -28.078 1 80.31 145 ALA B CA 1
ATOM 7751 C C . ALA B 1 145 ? 8.438 -44.969 -26.656 1 80.31 145 ALA B C 1
ATOM 7753 O O . ALA B 1 145 ? 7.461 -45.688 -26.453 1 80.31 145 ALA B O 1
ATOM 7754 N N . THR B 1 146 ? 9.07 -44.375 -25.734 1 85.12 146 THR B N 1
ATOM 7755 C CA . THR B 1 146 ? 8.836 -44.812 -24.359 1 85.12 146 THR B CA 1
ATOM 7756 C C . THR B 1 146 ? 8.109 -43.719 -23.578 1 85.12 146 THR B C 1
ATOM 7758 O O . THR B 1 146 ? 7.328 -44.031 -22.672 1 85.12 146 THR B O 1
ATOM 7761 N N . ASP B 1 147 ? 8.32 -42.469 -23.953 1 87.94 147 ASP B N 1
ATOM 7762 C CA . ASP B 1 147 ? 7.77 -41.375 -23.156 1 87.94 147 ASP B CA 1
ATOM 7763 C C . ASP B 1 147 ? 6.418 -40.938 -23.719 1 87.94 147 ASP B C 1
ATOM 7765 O O . ASP B 1 147 ? 6.254 -40.781 -24.922 1 87.94 147 ASP B O 1
ATOM 7769 N N . PRO B 1 148 ? 5.477 -40.812 -22.781 1 86.44 148 PRO B N 1
ATOM 7770 C CA . PRO B 1 148 ? 4.164 -40.375 -23.25 1 86.44 148 PRO B CA 1
ATOM 7771 C C . PRO B 1 148 ? 4.164 -38.906 -23.719 1 86.44 148 PRO B C 1
ATOM 7773 O O . PRO B 1 148 ? 4.914 -38.094 -23.188 1 86.44 148 PRO B O 1
ATOM 7776 N N . ASP B 1 149 ? 3.246 -38.531 -24.625 1 83.12 149 ASP B N 1
ATOM 7777 C CA . ASP B 1 149 ? 3.18 -37.188 -25.25 1 83.12 149 ASP B CA 1
ATOM 7778 C C . ASP B 1 149 ? 2.732 -36.125 -24.234 1 83.12 149 ASP B C 1
ATOM 7780 O O . ASP B 1 149 ? 3.082 -34.969 -24.375 1 83.12 149 ASP B O 1
ATOM 7784 N N . TRP B 1 150 ? 2.004 -36.594 -23.281 1 86.75 150 TRP B N 1
ATOM 7785 C CA . TRP B 1 150 ? 1.453 -35.625 -22.328 1 86.75 150 TRP B CA 1
ATOM 7786 C C . TRP B 1 150 ? 2.562 -34.969 -21.516 1 86.75 150 TRP B C 1
ATOM 7788 O O . TRP B 1 150 ? 2.354 -33.906 -20.906 1 86.75 150 TRP B O 1
ATOM 7798 N N . LEU B 1 151 ? 3.803 -35.5 -21.547 1 90.5 151 LEU B N 1
ATOM 7799 C CA . LEU B 1 151 ? 4.945 -34.938 -20.828 1 90.5 151 LEU B CA 1
ATOM 7800 C C . LEU B 1 151 ? 5.348 -33.594 -21.406 1 90.5 151 LEU B C 1
ATOM 7802 O O . LEU B 1 151 ? 5.945 -32.781 -20.719 1 90.5 151 LEU B O 1
ATOM 7806 N N . LEU B 1 152 ? 4.957 -33.406 -22.625 1 89.44 152 LEU B N 1
ATOM 7807 C CA . LEU B 1 152 ? 5.379 -32.188 -23.312 1 89.44 152 LEU B CA 1
ATOM 7808 C C . LEU B 1 152 ? 4.277 -31.125 -23.297 1 89.44 152 LEU B C 1
ATOM 7810 O O . LEU B 1 152 ? 4.414 -30.062 -23.891 1 89.44 152 LEU B O 1
ATOM 7814 N N . SER B 1 153 ? 3.211 -31.391 -22.516 1 89.56 153 SER B N 1
ATOM 7815 C CA . SER B 1 153 ? 2.076 -30.469 -22.469 1 89.56 153 SER B CA 1
ATOM 7816 C C . SER B 1 153 ? 2.381 -29.25 -21.594 1 89.56 153 SER B C 1
ATOM 7818 O O . SER B 1 153 ? 2.574 -29.391 -20.391 1 89.56 153 SER B O 1
ATOM 7820 N N . PRO B 1 154 ? 2.422 -28.094 -22.203 1 90.56 154 PRO B N 1
ATOM 7821 C CA . PRO B 1 154 ? 2.633 -26.906 -21.359 1 90.56 154 PRO B CA 1
ATOM 7822 C C . PRO B 1 154 ? 1.408 -26.562 -20.516 1 90.56 154 PRO B C 1
ATOM 7824 O O . PRO B 1 154 ? 0.274 -26.703 -20.984 1 90.56 154 PRO B O 1
ATOM 7827 N N . LEU B 1 155 ? 1.65 -26.156 -19.297 1 94.81 155 LEU B N 1
ATOM 7828 C CA . LEU B 1 155 ? 0.609 -25.688 -18.406 1 94.81 155 LEU B CA 1
ATOM 7829 C C . LEU B 1 155 ? 0.733 -24.172 -18.172 1 94.81 155 LEU B C 1
ATOM 7831 O O . LEU B 1 155 ? 1.709 -23.719 -17.594 1 94.81 155 LEU B O 1
ATOM 7835 N N . LEU B 1 156 ? -0.247 -23.438 -18.656 1 96.62 156 LEU B N 1
ATOM 7836 C CA . LEU B 1 156 ? -0.229 -21.984 -18.562 1 96.62 156 LEU B CA 1
ATOM 7837 C C . LEU B 1 156 ? -1.288 -21.5 -17.578 1 96.62 156 LEU B C 1
ATOM 7839 O O . LEU B 1 156 ? -2.369 -22.078 -17.469 1 96.62 156 LEU B O 1
ATOM 7843 N N . VAL B 1 157 ? -0.928 -20.516 -16.828 1 97.44 157 VAL B N 1
ATOM 7844 C CA . VAL B 1 157 ? -1.887 -19.906 -15.914 1 97.44 157 VAL B CA 1
ATOM 7845 C C . VAL B 1 157 ? -2.014 -18.406 -16.234 1 97.44 157 VAL B C 1
ATOM 7847 O O . VAL B 1 157 ? -1.016 -17.75 -16.5 1 97.44 157 VAL B O 1
ATOM 7850 N N . ALA B 1 158 ? -3.258 -17.938 -16.266 1 96.75 158 ALA B N 1
ATOM 7851 C CA . ALA B 1 158 ? -3.568 -16.531 -16.562 1 96.75 158 ALA B CA 1
ATOM 7852 C C . ALA B 1 158 ? -4.199 -15.852 -15.352 1 96.75 158 ALA B C 1
ATOM 7854 O O . ALA B 1 158 ? -4.969 -16.469 -14.609 1 96.75 158 ALA B O 1
ATOM 7855 N N . ASP B 1 159 ? -3.803 -14.633 -15.125 1 93.88 159 ASP B N 1
ATOM 7856 C CA . ASP B 1 159 ? -4.391 -13.844 -14.047 1 93.88 159 ASP B CA 1
ATOM 7857 C C . ASP B 1 159 ? -4.152 -12.352 -14.266 1 93.88 159 ASP B C 1
ATOM 7859 O O . ASP B 1 159 ? -3.254 -11.961 -15.016 1 93.88 159 ASP B O 1
ATOM 7863 N N . GLY B 1 160 ? -5.094 -11.555 -13.703 1 92.31 160 GLY B N 1
ATOM 7864 C CA . GLY B 1 160 ? -4.945 -10.109 -13.734 1 92.31 160 GLY B CA 1
ATOM 7865 C C . GLY B 1 160 ? -4.562 -9.516 -12.391 1 92.31 160 GLY B C 1
ATOM 7866 O O . GLY B 1 160 ? -4.91 -10.062 -11.344 1 92.31 160 GLY B O 1
ATOM 7867 N N . ASN B 1 161 ? -3.746 -8.469 -12.445 1 92.69 161 ASN B N 1
ATOM 7868 C CA . ASN B 1 161 ? -3.348 -7.707 -11.266 1 92.69 161 ASN B CA 1
ATOM 7869 C C . ASN B 1 161 ? -3.791 -6.25 -11.359 1 92.69 161 ASN B C 1
ATOM 7871 O O . ASN B 1 161 ? -3.227 -5.473 -12.125 1 92.69 161 ASN B O 1
ATOM 7875 N N . PHE B 1 162 ? -4.688 -5.789 -10.523 1 89 162 PHE B N 1
ATOM 7876 C CA . PHE B 1 162 ? -5.285 -4.461 -10.625 1 89 162 PHE B CA 1
ATOM 7877 C C . PHE B 1 162 ? -4.535 -3.465 -9.75 1 89 162 PHE B C 1
ATOM 7879 O O . PHE B 1 162 ? -4.859 -2.275 -9.734 1 89 162 PHE B O 1
ATOM 7886 N N . LYS B 1 163 ? -3.553 -3.943 -9.062 1 86.69 163 LYS B N 1
ATOM 7887 C CA . LYS B 1 163 ? -2.736 -3.016 -8.289 1 86.69 163 LYS B CA 1
ATOM 7888 C C . LYS B 1 163 ? -1.773 -2.244 -9.18 1 86.69 163 LYS B C 1
ATOM 7890 O O . LYS B 1 163 ? -1.333 -1.148 -8.836 1 86.69 163 LYS B O 1
ATOM 7895 N N . PHE B 1 164 ? -1.544 -2.811 -10.273 1 91.75 164 PHE B N 1
ATOM 7896 C CA . PHE B 1 164 ? -0.61 -2.191 -11.203 1 91.75 164 PHE B CA 1
ATOM 7897 C C . PHE B 1 164 ? -1.33 -1.202 -12.117 1 91.75 164 PHE B C 1
ATOM 7899 O O . PHE B 1 164 ? -1.295 -1.338 -13.344 1 91.75 164 PHE B O 1
ATOM 7906 N N . ASP B 1 165 ? -1.816 -0.169 -11.516 1 90.56 165 ASP B N 1
ATOM 7907 C CA . ASP B 1 165 ? -2.479 0.875 -12.289 1 90.56 165 ASP B CA 1
ATOM 7908 C C . ASP B 1 165 ? -1.491 1.965 -12.703 1 90.56 165 ASP B C 1
ATOM 7910 O O . ASP B 1 165 ? -0.405 2.072 -12.133 1 90.56 165 ASP B O 1
ATOM 7914 N N . HIS B 1 166 ? -1.831 2.627 -13.773 1 93.44 166 HIS B N 1
ATOM 7915 C CA . HIS B 1 166 ? -1.008 3.699 -14.32 1 93.44 166 HIS B CA 1
ATOM 7916 C C . HIS B 1 166 ? -1.814 4.98 -14.484 1 93.44 166 HIS B C 1
ATOM 7918 O O . HIS B 1 166 ? -2.867 4.977 -15.133 1 93.44 166 HIS B O 1
ATOM 7924 N N . LEU B 1 167 ? -1.316 6.113 -13.961 1 91 167 LEU B N 1
ATOM 7925 C CA . LEU B 1 167 ? -2.002 7.398 -14.047 1 91 167 LEU B CA 1
ATOM 7926 C C . LEU B 1 167 ? -1.909 7.973 -15.453 1 91 167 LEU B C 1
ATOM 7928 O O . LEU B 1 167 ? -0.932 7.73 -16.172 1 91 167 LEU B O 1
ATOM 7932 N N . GLN B 1 168 ? -2.92 8.742 -15.734 1 88.69 168 GLN B N 1
ATOM 7933 C CA . GLN B 1 168 ? -2.928 9.383 -17.047 1 88.69 168 GLN B CA 1
ATOM 7934 C C . GLN B 1 168 ? -1.799 10.398 -17.172 1 88.69 168 GLN B C 1
ATOM 7936 O O . GLN B 1 168 ? -1.59 11.211 -16.266 1 88.69 168 GLN B O 1
ATOM 7941 N N . LEU B 1 169 ? -1.091 10.227 -18.25 1 86.25 169 LEU B N 1
ATOM 7942 C CA . LEU B 1 169 ? 0.012 11.148 -18.5 1 86.25 169 LEU B CA 1
ATOM 7943 C C . LEU B 1 169 ? -0.507 12.492 -18.984 1 86.25 169 LEU B C 1
ATOM 7945 O O . LEU B 1 169 ? -1.436 12.547 -19.797 1 86.25 169 LEU B O 1
ATOM 7949 N N . LYS B 1 170 ? 0.018 13.523 -18.453 1 80.81 170 LYS B N 1
ATOM 7950 C CA . LYS B 1 170 ? -0.323 14.859 -18.938 1 80.81 170 LYS B CA 1
ATOM 7951 C C . LYS B 1 170 ? 0.171 15.086 -20.359 1 80.81 170 LYS B C 1
ATOM 7953 O O . LYS B 1 170 ? -0.55 15.633 -21.188 1 80.81 170 LYS B O 1
ATOM 7958 N N . ASN B 1 171 ? 1.46 14.57 -20.656 1 83.31 171 ASN B N 1
ATOM 7959 C CA . ASN B 1 171 ? 2.076 14.695 -21.969 1 83.31 171 ASN B CA 1
ATOM 7960 C C . ASN B 1 171 ? 2.553 13.344 -22.5 1 83.31 171 ASN B C 1
ATOM 7962 O O . ASN B 1 171 ? 3.75 13.062 -22.5 1 83.31 171 ASN B O 1
ATOM 7966 N N . PRO B 1 172 ? 1.674 12.562 -23.078 1 81.44 172 PRO B N 1
ATOM 7967 C CA . PRO B 1 172 ? 2.041 11.227 -23.547 1 81.44 172 PRO B CA 1
ATOM 7968 C C . PRO B 1 172 ? 3.033 11.258 -24.703 1 81.44 172 PRO B C 1
ATOM 7970 O O . PRO B 1 172 ? 3.809 10.32 -24.891 1 81.44 172 PRO B O 1
ATOM 7973 N N . GLN B 1 173 ? 3.043 12.336 -25.422 1 79 173 GLN B N 1
ATOM 7974 C CA . GLN B 1 173 ? 3.898 12.438 -26.609 1 79 173 GLN B CA 1
ATOM 7975 C C . GLN B 1 173 ? 5.367 12.562 -26.203 1 79 173 GLN B C 1
ATOM 7977 O O . GLN B 1 173 ? 6.258 12.258 -27 1 79 173 GLN B O 1
ATOM 7982 N N . SER B 1 174 ? 5.609 12.945 -24.984 1 83.81 174 SER B N 1
ATOM 7983 C CA . SER B 1 174 ? 6.98 13.148 -24.547 1 83.81 174 SER B CA 1
ATOM 7984 C C . SER B 1 174 ? 7.574 11.859 -23.984 1 83.81 174 SER B C 1
ATOM 7986 O O . SER B 1 174 ? 8.758 11.82 -23.625 1 83.81 174 SER B O 1
ATOM 7988 N N . ASP B 1 175 ? 6.812 10.828 -24.031 1 88.12 175 ASP B N 1
ATOM 7989 C CA . ASP B 1 175 ? 7.277 9.555 -23.469 1 88.12 175 ASP B CA 1
ATOM 7990 C C . ASP B 1 175 ? 8.281 8.883 -24.406 1 88.12 175 ASP B C 1
ATOM 7992 O O . ASP B 1 175 ? 8.008 8.719 -25.609 1 88.12 175 ASP B O 1
ATOM 7996 N N . VAL B 1 176 ? 9.477 8.602 -23.984 1 87.38 176 VAL B N 1
ATOM 7997 C CA . VAL B 1 176 ? 10.531 7.984 -24.781 1 87.38 176 VAL B CA 1
ATOM 7998 C C . VAL B 1 176 ? 10.594 6.488 -24.5 1 87.38 176 VAL B C 1
ATOM 8000 O O . VAL B 1 176 ? 10.82 6.078 -23.359 1 87.38 176 VAL B O 1
ATOM 8003 N N . ILE B 1 177 ? 10.438 5.676 -25.547 1 88.5 177 ILE B N 1
ATOM 8004 C CA . ILE B 1 177 ? 10.453 4.223 -25.422 1 88.5 177 ILE B CA 1
ATOM 8005 C C . ILE B 1 177 ? 11.844 3.693 -25.766 1 88.5 177 ILE B C 1
ATOM 8007 O O . ILE B 1 177 ? 12.352 3.936 -26.859 1 88.5 177 ILE B O 1
ATOM 8011 N N . LEU B 1 178 ? 12.484 3.021 -24.844 1 86.75 178 LEU B N 1
ATOM 8012 C CA . LEU B 1 178 ? 13.789 2.438 -25.109 1 86.75 178 LEU B CA 1
ATOM 8013 C C . LEU B 1 178 ? 13.656 1.018 -25.641 1 86.75 178 LEU B C 1
ATOM 8015 O O . LEU B 1 178 ? 14.492 0.567 -26.438 1 86.75 178 LEU B O 1
ATOM 8019 N N . ARG B 1 179 ? 12.625 0.346 -25.109 1 83.69 179 ARG B N 1
ATOM 8020 C CA . ARG B 1 179 ? 12.344 -1.027 -25.516 1 83.69 179 ARG B CA 1
ATOM 8021 C C . ARG B 1 179 ? 10.836 -1.27 -25.625 1 83.69 179 ARG B C 1
ATOM 8023 O O . ARG B 1 179 ? 10.07 -0.812 -24.781 1 83.69 179 ARG B O 1
ATOM 8030 N N . ASP B 1 180 ? 10.555 -1.956 -26.781 1 89.25 180 ASP B N 1
ATOM 8031 C CA . ASP B 1 180 ? 9.133 -2.256 -26.953 1 89.25 180 ASP B CA 1
ATOM 8032 C C . ASP B 1 180 ? 8.93 -3.703 -27.391 1 89.25 180 ASP B C 1
ATOM 8034 O O . ASP B 1 180 ? 9.266 -4.066 -28.516 1 89.25 180 ASP B O 1
ATOM 8038 N N . GLY B 1 181 ? 8.469 -4.5 -26.5 1 92.44 181 GLY B N 1
ATOM 8039 C CA . GLY B 1 181 ? 8.031 -5.84 -26.859 1 92.44 181 GLY B CA 1
ATOM 8040 C C . GLY B 1 181 ? 9.141 -6.871 -26.812 1 92.44 181 GLY B C 1
ATOM 8041 O O . GLY B 1 181 ? 8.914 -8.047 -27.094 1 92.44 181 GLY B O 1
ATOM 8042 N N . THR B 1 182 ? 10.289 -6.574 -26.453 1 92.5 182 THR B N 1
ATOM 8043 C CA . THR B 1 182 ? 11.391 -7.523 -26.469 1 92.5 182 THR B CA 1
ATOM 8044 C C . THR B 1 182 ? 11.5 -8.242 -25.125 1 92.5 182 THR B C 1
ATOM 8046 O O . THR B 1 182 ? 12.195 -9.258 -25.016 1 92.5 182 THR B O 1
ATOM 8049 N N . GLY B 1 183 ? 10.844 -7.73 -24.141 1 95.19 183 GLY B N 1
ATOM 8050 C CA . GLY B 1 183 ? 10.836 -8.359 -22.844 1 95.19 183 GLY B CA 1
ATOM 8051 C C . GLY B 1 183 ? 9.586 -9.18 -22.578 1 95.19 183 GLY B C 1
ATOM 8052 O O . GLY B 1 183 ? 9.211 -10.023 -23.406 1 95.19 183 GLY B O 1
ATOM 8053 N N . PHE B 1 184 ? 8.992 -8.953 -21.5 1 97.81 184 PHE B N 1
ATOM 8054 C CA . PHE B 1 184 ? 7.824 -9.734 -21.109 1 97.81 184 PHE B CA 1
ATOM 8055 C C . PHE B 1 184 ? 6.535 -9.031 -21.531 1 97.81 184 PHE B C 1
ATOM 8057 O O . PHE B 1 184 ? 5.52 -9.68 -21.781 1 97.81 184 PHE B O 1
ATOM 8064 N N . LEU B 1 185 ? 6.594 -7.695 -21.578 1 97 185 LEU B N 1
ATOM 8065 C CA . LEU B 1 185 ? 5.434 -6.945 -22.047 1 97 185 LEU B CA 1
ATOM 8066 C C . LEU B 1 185 ? 5.289 -7.047 -23.562 1 97 185 LEU B C 1
ATOM 8068 O O . LEU B 1 185 ? 6.289 -7.07 -24.281 1 97 185 LEU B O 1
ATOM 8072 N N . VAL B 1 186 ? 4.137 -7.094 -23.953 1 96.94 186 VAL B N 1
ATOM 8073 C CA . VAL B 1 186 ? 3.846 -7.258 -25.375 1 96.94 186 VAL B CA 1
ATOM 8074 C C . VAL B 1 186 ? 4.188 -5.973 -26.125 1 96.94 186 VAL B C 1
ATOM 8076 O O . VAL B 1 186 ? 4.371 -4.918 -25.516 1 96.94 186 VAL B O 1
ATOM 8079 N N . THR B 1 187 ? 4.293 -6.133 -27.453 1 95 187 THR B N 1
ATOM 8080 C CA . THR B 1 187 ? 4.531 -4.969 -28.312 1 95 187 THR B CA 1
ATOM 8081 C C . THR B 1 187 ? 3.324 -4.035 -28.297 1 95 187 THR B C 1
ATOM 8083 O O . THR B 1 187 ? 2.207 -4.449 -28.625 1 95 187 THR B O 1
ATOM 8086 N N . THR B 1 188 ? 3.549 -2.799 -27.969 1 91.81 188 THR B N 1
ATOM 8087 C CA . THR B 1 188 ? 2.486 -1.84 -27.688 1 91.81 188 THR B CA 1
ATOM 8088 C C . THR B 1 188 ? 1.63 -1.604 -28.922 1 91.81 188 THR B C 1
ATOM 8090 O O . THR B 1 188 ? 0.4 -1.637 -28.859 1 91.81 188 THR B O 1
ATOM 8093 N N . SER B 1 189 ? 2.217 -1.349 -30.047 1 90.06 189 SER B N 1
ATOM 8094 C CA . SER B 1 189 ? 1.486 -1 -31.266 1 90.06 189 SER B CA 1
ATOM 8095 C C . SER B 1 189 ? 0.577 -2.141 -31.703 1 90.06 189 SER B C 1
ATOM 8097 O O . SER B 1 189 ? -0.593 -1.921 -32.031 1 90.06 189 SER B O 1
ATOM 8099 N N . THR B 1 190 ? 1.1 -3.373 -31.719 1 93.5 190 THR B N 1
ATOM 8100 C CA . THR B 1 190 ? 0.321 -4.531 -32.125 1 93.5 190 THR B CA 1
ATOM 8101 C C . THR B 1 190 ? -0.837 -4.781 -31.172 1 93.5 190 THR B C 1
ATOM 8103 O O . THR B 1 190 ? -1.942 -5.121 -31.594 1 93.5 190 THR B O 1
ATOM 8106 N N . TYR B 1 191 ? -0.568 -4.598 -29.984 1 95.12 191 TYR B N 1
ATOM 8107 C CA . TYR B 1 191 ? -1.576 -4.809 -28.953 1 95.12 191 TYR B CA 1
ATOM 8108 C C . TYR B 1 191 ? -2.686 -3.768 -29.047 1 95.12 191 TYR B C 1
ATOM 8110 O O . TYR B 1 191 ? -3.869 -4.102 -28.969 1 95.12 191 TYR B O 1
ATOM 8118 N N . GLU B 1 192 ? -2.291 -2.541 -29.234 1 92.06 192 GLU B N 1
ATOM 8119 C CA . GLU B 1 192 ? -3.287 -1.481 -29.375 1 92.06 192 GLU B CA 1
ATOM 8120 C C . GLU B 1 192 ? -4.148 -1.7 -30.609 1 92.06 192 GLU B C 1
ATOM 8122 O O . GLU B 1 192 ? -5.359 -1.464 -30.594 1 92.06 192 GLU B O 1
ATOM 8127 N N . ASN B 1 193 ? -3.584 -2.135 -31.641 1 93.19 193 ASN B N 1
ATOM 8128 C CA . ASN B 1 193 ? -4.332 -2.445 -32.844 1 93.19 193 ASN B CA 1
ATOM 8129 C C . ASN B 1 193 ? -5.328 -3.578 -32.625 1 93.19 193 ASN B C 1
ATOM 8131 O O . ASN B 1 193 ? -6.457 -3.523 -33.125 1 93.19 193 ASN B O 1
ATOM 8135 N N . HIS B 1 194 ? -4.871 -4.547 -31.922 1 94.81 194 HIS B N 1
ATOM 8136 C CA . HIS B 1 194 ? -5.758 -5.648 -31.562 1 94.81 194 HIS B CA 1
ATOM 8137 C C . HIS B 1 194 ? -6.961 -5.152 -30.766 1 94.81 194 HIS B C 1
ATOM 8139 O O . HIS B 1 194 ? -8.094 -5.559 -31.031 1 94.81 194 HIS B O 1
ATOM 8145 N N . LEU B 1 195 ? -6.707 -4.289 -29.812 1 92.06 195 LEU B N 1
ATOM 8146 C CA . LEU B 1 195 ? -7.781 -3.779 -28.969 1 92.06 195 LEU B CA 1
ATOM 8147 C C . LEU B 1 195 ? -8.766 -2.941 -29.781 1 92.06 195 LEU B C 1
ATOM 8149 O O . LEU B 1 195 ? -9.969 -2.953 -29.516 1 92.06 195 LEU B O 1
ATOM 8153 N N . ASP B 1 196 ? -8.297 -2.242 -30.75 1 88.62 196 ASP B N 1
ATOM 8154 C CA . ASP B 1 196 ? -9.125 -1.354 -31.562 1 88.62 196 ASP B CA 1
ATOM 8155 C C . ASP B 1 196 ? -10.039 -2.15 -32.5 1 88.62 196 ASP B C 1
ATOM 8157 O O . ASP B 1 196 ? -11.18 -1.754 -32.75 1 88.62 196 ASP B O 1
ATOM 8161 N N . VAL B 1 197 ? -9.594 -3.23 -32.906 1 88.19 197 VAL B N 1
ATOM 8162 C CA . VAL B 1 197 ? -10.328 -3.992 -33.906 1 88.19 197 VAL B CA 1
ATOM 8163 C C . VAL B 1 197 ? -11.297 -4.957 -33.219 1 88.19 197 VAL B C 1
ATOM 8165 O O . VAL B 1 197 ? -12.352 -5.285 -33.781 1 88.19 197 VAL B O 1
ATOM 8168 N N . THR B 1 198 ? -10.891 -5.414 -32.094 1 85.88 198 THR B N 1
ATOM 8169 C CA . THR B 1 198 ? -11.68 -6.438 -31.422 1 85.88 198 THR B CA 1
ATOM 8170 C C . THR B 1 198 ? -12.805 -5.805 -30.609 1 85.88 198 THR B C 1
ATOM 8172 O O . THR B 1 198 ? -12.57 -4.855 -29.859 1 85.88 198 THR B O 1
ATOM 8175 N N . SER B 1 199 ? -14.047 -6.191 -30.906 1 71.94 199 SER B N 1
ATOM 8176 C CA . SER B 1 199 ? -15.203 -5.668 -30.188 1 71.94 199 SER B CA 1
ATOM 8177 C C . SER B 1 199 ? -15.352 -6.32 -28.812 1 71.94 199 SER B C 1
ATOM 8179 O O . SER B 1 199 ? -15.016 -7.492 -28.641 1 71.94 199 SER B O 1
ATOM 8181 N N . GLY B 1 200 ? -15.469 -5.621 -27.734 1 61.91 200 GLY B N 1
ATOM 8182 C CA . GLY B 1 200 ? -15.617 -6.117 -26.375 1 61.91 200 GLY B CA 1
ATOM 8183 C C . GLY B 1 200 ? -16.891 -6.91 -26.156 1 61.91 200 GLY B C 1
ATOM 8184 O O . GLY B 1 200 ? -17.984 -6.457 -26.531 1 61.91 200 GLY B O 1
ATOM 8185 N N . THR B 1 201 ? -16.812 -8.281 -26.188 1 56.28 201 THR B N 1
ATOM 8186 C CA . THR B 1 201 ? -18 -9.078 -25.891 1 56.28 201 THR B CA 1
ATOM 8187 C C . THR B 1 201 ? -18.156 -9.281 -24.391 1 56.28 201 THR B C 1
ATOM 8189 O O . THR B 1 201 ? -17.219 -9.703 -23.719 1 56.28 201 THR B O 1
ATOM 8192 N N . GLN B 1 202 ? -19.047 -8.531 -23.766 1 54.81 202 GLN B N 1
ATOM 8193 C CA . GLN B 1 202 ? -19.312 -8.82 -22.375 1 54.81 202 GLN B CA 1
ATOM 8194 C C . GLN B 1 202 ? -20.297 -9.977 -22.219 1 54.81 202 GLN B C 1
ATOM 8196 O O . GLN B 1 202 ? -21.438 -9.906 -22.719 1 54.81 202 GLN B O 1
ATOM 8201 N N . GLU B 1 203 ? -19.766 -11.125 -21.984 1 56.03 203 GLU B N 1
ATOM 8202 C CA . GLU B 1 203 ? -20.672 -12.242 -21.75 1 56.03 203 GLU B CA 1
ATOM 8203 C C . GLU B 1 203 ? -21.25 -12.195 -20.344 1 56.03 203 GLU B C 1
ATOM 8205 O O . GLU B 1 203 ? -20.547 -11.828 -19.391 1 56.03 203 GLU B O 1
ATOM 8210 N N . LYS B 1 204 ? -22.547 -12.383 -20.188 1 54.28 204 LYS B N 1
ATOM 8211 C CA . LYS B 1 204 ? -23.266 -12.469 -18.922 1 54.28 204 LYS B CA 1
ATOM 8212 C C . LYS B 1 204 ? -22.781 -13.664 -18.094 1 54.28 204 LYS B C 1
ATOM 8214 O O . LYS B 1 204 ? -22.594 -14.758 -18.641 1 54.28 204 LYS B O 1
ATOM 8219 N N . SER B 1 205 ? -22.375 -13.484 -16.969 1 58.75 205 SER B N 1
ATOM 8220 C CA . SER B 1 205 ? -21.797 -14.531 -16.125 1 58.75 205 SER B CA 1
ATOM 8221 C C . SER B 1 205 ? -22.859 -15.539 -15.695 1 58.75 205 SER B C 1
ATOM 8223 O O . SER B 1 205 ? -23.953 -15.148 -15.25 1 58.75 205 SER B O 1
ATOM 8225 N N . ASN B 1 206 ? -22.859 -16.719 -16.25 1 60.44 206 ASN B N 1
ATOM 8226 C CA . ASN B 1 206 ? -23.719 -17.797 -15.781 1 60.44 206 ASN B CA 1
ATOM 8227 C C . ASN B 1 206 ? -23.141 -18.484 -14.555 1 60.44 206 ASN B C 1
ATOM 8229 O O . ASN B 1 206 ? -23.594 -19.562 -14.18 1 60.44 206 ASN B O 1
ATOM 8233 N N . CYS B 1 207 ? -22.094 -17.953 -14.086 1 65.06 207 CYS B N 1
ATOM 8234 C CA . CYS B 1 207 ? -21.453 -18.562 -12.914 1 65.06 207 CYS B CA 1
ATOM 8235 C C . CYS B 1 207 ? -21.438 -17.594 -11.742 1 65.06 207 CYS B C 1
ATOM 8237 O O . CYS B 1 207 ? -21.719 -16.406 -11.914 1 65.06 207 CYS B O 1
ATOM 8239 N N . ALA B 1 208 ? -21.516 -17.922 -10.422 1 52 208 ALA B N 1
ATOM 8240 C CA . ALA B 1 208 ? -21.719 -17.125 -9.203 1 52 208 ALA B CA 1
ATOM 8241 C C . ALA B 1 208 ? -20.703 -16 -9.094 1 52 208 ALA B C 1
ATOM 8243 O O . ALA B 1 208 ? -21.031 -14.898 -8.664 1 52 208 ALA B O 1
ATOM 8244 N N . ASN B 1 209 ? -19.453 -16.172 -9.062 1 50.38 209 ASN B N 1
ATOM 8245 C CA . ASN B 1 209 ? -18.453 -15.273 -8.508 1 50.38 209 ASN B CA 1
ATOM 8246 C C . ASN B 1 209 ? -18.031 -14.203 -9.508 1 50.38 209 ASN B C 1
ATOM 8248 O O . ASN B 1 209 ? -16.969 -13.617 -9.383 1 50.38 209 ASN B O 1
ATOM 8252 N N . HIS B 1 210 ? -18.922 -13.75 -10.32 1 51.94 210 HIS B N 1
ATOM 8253 C CA . HIS B 1 210 ? -18.406 -12.945 -11.414 1 51.94 210 HIS B CA 1
ATOM 8254 C C . HIS B 1 210 ? -18.484 -11.453 -11.094 1 51.94 210 HIS B C 1
ATOM 8256 O O . HIS B 1 210 ? -18.109 -10.617 -11.914 1 51.94 210 HIS B O 1
ATOM 8262 N N . LYS B 1 211 ? -18.891 -11.219 -10 1 47.09 211 LYS B N 1
ATOM 8263 C CA . LYS B 1 211 ? -18.922 -9.805 -9.648 1 47.09 211 LYS B CA 1
ATOM 8264 C C . LYS B 1 211 ? -17.516 -9.203 -9.703 1 47.09 211 LYS B C 1
ATOM 8266 O O . LYS B 1 211 ? -17.328 -8.062 -10.141 1 47.09 211 LYS B O 1
ATOM 8271 N N . ALA B 1 212 ? -16.641 -9.953 -9.266 1 50.09 212 ALA B N 1
ATOM 8272 C CA . ALA B 1 212 ? -15.273 -9.445 -9.32 1 50.09 212 ALA B CA 1
ATOM 8273 C C . ALA B 1 212 ? -14.859 -9.125 -10.75 1 50.09 212 ALA B C 1
ATOM 8275 O O . ALA B 1 212 ? -14.156 -8.141 -11 1 50.09 212 ALA B O 1
ATOM 8276 N N . VAL B 1 213 ? -15.461 -9.93 -11.562 1 53.81 213 VAL B N 1
ATOM 8277 C CA . VAL B 1 213 ? -15.141 -9.711 -12.969 1 53.81 213 VAL B CA 1
ATOM 8278 C C . VAL B 1 213 ? -15.758 -8.398 -13.445 1 53.81 213 VAL B C 1
ATOM 8280 O O . VAL B 1 213 ? -15.117 -7.641 -14.18 1 53.81 213 VAL B O 1
ATOM 8283 N N . ASN B 1 214 ? -16.875 -8.203 -12.883 1 52.31 214 ASN B N 1
ATOM 8284 C CA . ASN B 1 214 ? -17.578 -7 -13.328 1 52.31 214 ASN B CA 1
ATOM 8285 C C . ASN B 1 214 ? -16.938 -5.734 -12.766 1 52.31 214 ASN B C 1
ATOM 8287 O O . ASN B 1 214 ? -16.859 -4.715 -13.453 1 52.31 214 ASN B O 1
ATOM 8291 N N . GLN B 1 215 ? -16.453 -5.883 -11.656 1 53.47 215 GLN B N 1
ATOM 8292 C CA . GLN B 1 215 ? -15.852 -4.723 -11.016 1 53.47 215 GLN B CA 1
ATOM 8293 C C . GLN B 1 215 ? -14.477 -4.414 -11.609 1 53.47 215 GLN B C 1
ATOM 8295 O O . GLN B 1 215 ? -14.07 -3.252 -11.68 1 53.47 215 GLN B O 1
ATOM 8300 N N . ALA B 1 216 ? -13.938 -5.465 -12.117 1 57.72 216 ALA B N 1
ATOM 8301 C CA . ALA B 1 216 ? -12.594 -5.316 -12.672 1 57.72 216 ALA B CA 1
ATOM 8302 C C . ALA B 1 216 ? -12.641 -4.629 -14.031 1 57.72 216 ALA B C 1
ATOM 8304 O O . ALA B 1 216 ? -11.633 -4.07 -14.484 1 57.72 216 ALA B O 1
ATOM 8305 N N . SER B 1 217 ? -13.789 -4.523 -14.555 1 59.66 217 SER B N 1
ATOM 8306 C CA . SER B 1 217 ? -13.867 -4.004 -15.914 1 59.66 217 SER B CA 1
ATOM 8307 C C . SER B 1 217 ? -14.289 -2.537 -15.922 1 59.66 217 SER B C 1
ATOM 8309 O O . SER B 1 217 ? -14.586 -1.974 -16.969 1 59.66 217 SER B O 1
ATOM 8311 N N . ARG B 1 218 ? -14.086 -1.836 -14.711 1 57.19 218 ARG B N 1
ATOM 8312 C CA . ARG B 1 218 ? -14.555 -0.454 -14.688 1 57.19 218 ARG B CA 1
ATOM 8313 C C . ARG B 1 218 ? -13.398 0.519 -14.898 1 57.19 218 ARG B C 1
ATOM 8315 O O . ARG B 1 218 ? -12.336 0.362 -14.289 1 57.19 218 ARG B O 1
ATOM 8322 N N . PRO B 1 219 ? -13.688 1.431 -15.969 1 61.34 219 PRO B N 1
ATOM 8323 C CA . PRO B 1 219 ? -12.664 2.469 -16.141 1 61.34 219 PRO B CA 1
ATOM 8324 C C . PRO B 1 219 ? -12.562 3.4 -14.938 1 61.34 219 PRO B C 1
ATOM 8326 O O . PRO B 1 219 ? -13.555 3.635 -14.242 1 61.34 219 PRO B O 1
ATOM 8329 N N . ARG B 1 220 ? -11.375 3.75 -14.578 1 67.38 220 ARG B N 1
ATOM 8330 C CA . ARG B 1 220 ? -11.109 4.691 -13.5 1 67.38 220 ARG B CA 1
ATOM 8331 C C . ARG B 1 220 ? -10.68 6.051 -14.047 1 67.38 220 ARG B C 1
ATOM 8333 O O . ARG B 1 220 ? -9.953 6.121 -15.031 1 67.38 220 ARG B O 1
ATOM 8340 N N . LYS B 1 221 ? -11.117 7.043 -13.391 1 67.31 221 LYS B N 1
ATOM 8341 C CA . LYS B 1 221 ? -10.742 8.383 -13.828 1 67.31 221 LYS B CA 1
ATOM 8342 C C . LYS B 1 221 ? -9.273 8.664 -13.555 1 67.31 221 LYS B C 1
ATOM 8344 O O . LYS B 1 221 ? -8.734 8.234 -12.531 1 67.31 221 LYS B O 1
ATOM 8349 N N . HIS B 1 222 ? -8.648 9.234 -14.484 1 81 222 HIS B N 1
ATOM 8350 C CA . HIS B 1 222 ? -7.27 9.711 -14.414 1 81 222 HIS B CA 1
ATOM 8351 C C . HIS B 1 222 ? -6.277 8.555 -14.469 1 81 222 HIS B C 1
ATOM 8353 O O . HIS B 1 222 ? -5.133 8.703 -14.031 1 81 222 HIS B O 1
ATOM 8359 N N . VAL B 1 223 ? -6.855 7.391 -14.867 1 87 223 VAL B N 1
ATOM 8360 C CA . VAL B 1 223 ? -5.988 6.227 -14.992 1 87 223 VAL B CA 1
ATOM 8361 C C . VAL B 1 223 ? -5.973 5.746 -16.438 1 87 223 VAL B C 1
ATOM 8363 O O . VAL B 1 223 ? -7.031 5.582 -17.062 1 87 223 VAL B O 1
ATOM 8366 N N . ASP B 1 224 ? -4.844 5.746 -17.062 1 86.06 224 ASP B N 1
ATOM 8367 C CA . ASP B 1 224 ? -4.695 5.234 -18.422 1 86.06 224 ASP B CA 1
ATOM 8368 C C . ASP B 1 224 ? -4.836 3.715 -18.453 1 86.06 224 ASP B C 1
ATOM 8370 O O . ASP B 1 224 ? -5.441 3.162 -19.375 1 86.06 224 ASP B O 1
ATOM 8374 N N . ASN B 1 225 ? -4.242 3.051 -17.531 1 91.31 225 ASN B N 1
ATOM 8375 C CA . ASN B 1 225 ? -4.32 1.603 -17.375 1 91.31 225 ASN B CA 1
ATOM 8376 C C . ASN B 1 225 ? -4.762 1.208 -15.969 1 91.31 225 ASN B C 1
ATOM 8378 O O . ASN B 1 225 ? -4.215 1.706 -14.977 1 91.31 225 ASN B O 1
ATOM 8382 N N . THR B 1 226 ? -5.668 0.328 -15.906 1 91 226 THR B N 1
ATOM 8383 C CA . THR B 1 226 ? -6.254 -0.047 -14.625 1 91 226 THR B CA 1
ATOM 8384 C C . THR B 1 226 ? -5.516 -1.238 -14.023 1 91 226 THR B C 1
ATOM 8386 O O . THR B 1 226 ? -5.734 -1.585 -12.859 1 91 226 THR B O 1
ATOM 8389 N N . GLY B 1 227 ? -4.703 -1.896 -14.711 1 93.06 227 GLY B N 1
ATOM 8390 C CA . GLY B 1 227 ? -3.947 -3.049 -14.25 1 93.06 227 GLY B CA 1
ATOM 8391 C C . GLY B 1 227 ? -3.213 -3.766 -15.367 1 93.06 227 GLY B C 1
ATOM 8392 O O . GLY B 1 227 ? -3.018 -3.209 -16.453 1 93.06 227 GLY B O 1
ATOM 8393 N N . ILE B 1 228 ? -2.703 -4.988 -15.008 1 96 228 ILE B N 1
ATOM 8394 C CA . ILE B 1 228 ? -1.989 -5.777 -16 1 96 228 ILE B CA 1
ATOM 8395 C C . ILE B 1 228 ? -2.471 -7.223 -15.961 1 96 228 ILE B C 1
ATOM 8397 O O . ILE B 1 228 ? -3.025 -7.668 -14.953 1 96 228 ILE B O 1
ATOM 8401 N N . GLY B 1 229 ? -2.375 -7.863 -17.062 1 96.25 229 GLY B N 1
ATOM 8402 C CA . GLY B 1 229 ? -2.57 -9.297 -17.188 1 96.25 229 GLY B CA 1
ATOM 8403 C C . GLY B 1 229 ? -1.309 -10.039 -17.578 1 96.25 229 GLY B C 1
ATOM 8404 O O . GLY B 1 229 ? -0.502 -9.531 -18.359 1 96.25 229 GLY B O 1
ATOM 8405 N N . ALA B 1 230 ? -1.118 -11.227 -17.031 1 97.94 230 ALA B N 1
ATOM 8406 C CA . ALA B 1 230 ? 0.099 -11.969 -17.328 1 97.94 230 ALA B CA 1
ATOM 8407 C C . ALA B 1 230 ? -0.192 -13.461 -17.469 1 97.94 230 ALA B C 1
ATOM 8409 O O . ALA B 1 230 ? -1.176 -13.969 -16.922 1 97.94 230 ALA B O 1
ATOM 8410 N N . ILE B 1 231 ? 0.6 -14.086 -18.25 1 98.25 231 ILE B N 1
ATOM 8411 C CA . ILE B 1 231 ? 0.604 -15.539 -18.391 1 98.25 231 ILE B CA 1
ATOM 8412 C C . ILE B 1 231 ? 1.906 -16.109 -17.828 1 98.25 231 ILE B C 1
ATOM 8414 O O . ILE B 1 231 ? 2.992 -15.609 -18.125 1 98.25 231 ILE B O 1
ATOM 8418 N N . THR B 1 232 ? 1.822 -17.047 -16.953 1 97.75 232 THR B N 1
ATOM 8419 C CA . THR B 1 232 ? 2.988 -17.719 -16.391 1 97.75 232 THR B CA 1
ATOM 8420 C C . THR B 1 232 ? 2.891 -19.234 -16.578 1 97.75 232 THR B C 1
ATOM 8422 O O . THR B 1 232 ? 1.822 -19.75 -16.906 1 97.75 232 THR B O 1
ATOM 8425 N N . TYR B 1 233 ? 3.986 -19.797 -16.578 1 96.25 233 TYR B N 1
ATOM 8426 C CA . TYR B 1 233 ? 4.004 -21.25 -16.547 1 96.25 233 TYR B CA 1
ATOM 8427 C C . TYR B 1 233 ? 3.604 -21.766 -15.164 1 96.25 233 TYR B C 1
ATOM 8429 O O . TYR B 1 233 ? 4.207 -21.391 -14.156 1 96.25 233 TYR B O 1
ATOM 8437 N N . ALA B 1 234 ? 2.656 -22.609 -15.062 1 95.25 234 ALA B N 1
ATOM 8438 C CA . ALA B 1 234 ? 1.954 -22.938 -13.82 1 95.25 234 ALA B CA 1
ATOM 8439 C C . ALA B 1 234 ? 2.82 -23.797 -12.906 1 95.25 234 ALA B C 1
ATOM 8441 O O . ALA B 1 234 ? 2.742 -23.688 -11.688 1 95.25 234 ALA B O 1
ATOM 8442 N N . ARG B 1 235 ? 3.617 -24.641 -13.469 1 93.94 235 ARG B N 1
ATOM 8443 C CA . ARG B 1 235 ? 4.309 -25.641 -12.656 1 93.94 235 ARG B CA 1
ATOM 8444 C C . ARG B 1 235 ? 5.492 -25.016 -11.914 1 93.94 235 ARG B C 1
ATOM 8446 O O . ARG B 1 235 ? 5.754 -25.344 -10.758 1 93.94 235 ARG B O 1
ATOM 8453 N N . HIS B 1 236 ? 6.156 -24.125 -12.641 1 95.69 236 HIS B N 1
ATOM 8454 C CA . HIS B 1 236 ? 7.402 -23.625 -12.07 1 95.69 236 HIS B CA 1
ATOM 8455 C C . HIS B 1 236 ? 7.293 -22.141 -11.734 1 95.69 236 HIS B C 1
ATOM 8457 O O . HIS B 1 236 ? 8.148 -21.594 -11.039 1 95.69 236 HIS B O 1
ATOM 8463 N N . GLY B 1 237 ? 6.332 -21.469 -12.172 1 96.19 237 GLY B N 1
ATOM 8464 C CA . GLY B 1 237 ? 6.098 -20.078 -11.805 1 96.19 237 GLY B CA 1
ATOM 8465 C C . GLY B 1 237 ? 6.996 -19.109 -12.547 1 96.19 237 GLY B C 1
ATOM 8466 O O . GLY B 1 237 ? 7.602 -18.219 -11.938 1 96.19 237 GLY B O 1
ATOM 8467 N N . PHE B 1 238 ? 7.168 -19.344 -13.875 1 98.12 238 PHE B N 1
ATOM 8468 C CA . PHE B 1 238 ? 7.938 -18.422 -14.711 1 98.12 238 PHE B CA 1
ATOM 8469 C C . PHE B 1 238 ? 7.016 -17.594 -15.594 1 98.12 238 PHE B C 1
ATOM 8471 O O . PHE B 1 238 ? 6.094 -18.125 -16.219 1 98.12 238 PHE B O 1
ATOM 8478 N N . PHE B 1 239 ? 7.27 -16.312 -15.594 1 98.38 239 PHE B N 1
ATOM 8479 C CA . PHE B 1 239 ? 6.562 -15.477 -16.562 1 98.38 239 PHE B CA 1
ATOM 8480 C C . PHE B 1 239 ? 6.957 -15.844 -17.984 1 98.38 239 PHE B C 1
ATOM 8482 O O . PHE B 1 239 ? 8.133 -16.062 -18.266 1 98.38 239 PHE B O 1
ATOM 8489 N N . VAL B 1 240 ? 5.969 -15.969 -18.828 1 97.88 240 VAL B N 1
ATOM 8490 C CA . VAL B 1 240 ? 6.23 -16.312 -20.219 1 97.88 240 VAL B CA 1
ATOM 8491 C C . VAL B 1 240 ? 6.633 -15.055 -21 1 97.88 240 VAL B C 1
ATOM 8493 O O . VAL B 1 240 ? 6.047 -13.984 -20.812 1 97.88 240 VAL B O 1
ATOM 8496 N N . PRO B 1 241 ? 7.68 -15.188 -21.844 1 96.75 241 PRO B N 1
ATOM 8497 C CA . PRO B 1 241 ? 8.125 -14.023 -22.609 1 96.75 241 PRO B CA 1
ATOM 8498 C C . PRO B 1 241 ? 7.016 -13.43 -23.469 1 96.75 241 PRO B C 1
ATOM 8500 O O . PRO B 1 241 ? 6.211 -14.164 -24.047 1 96.75 241 PRO B O 1
ATOM 8503 N N . HIS B 1 242 ? 6.887 -12.086 -23.469 1 97.56 242 HIS B N 1
ATOM 8504 C CA . HIS B 1 242 ? 6.004 -11.344 -24.359 1 97.56 242 HIS B CA 1
ATOM 8505 C C . HIS B 1 242 ? 4.547 -11.719 -24.141 1 97.56 242 HIS B C 1
ATOM 8507 O O . HIS B 1 242 ? 3.812 -11.984 -25.094 1 97.56 242 HIS B O 1
ATOM 8513 N N . SER B 1 243 ? 4.184 -11.781 -22.828 1 97.81 243 SER B N 1
ATOM 8514 C CA . SER B 1 243 ? 2.832 -12.25 -22.547 1 97.81 243 SER B CA 1
ATOM 8515 C C . SER B 1 243 ? 2.191 -11.445 -21.422 1 97.81 243 SER B C 1
ATOM 8517 O O . SER B 1 243 ? 1.309 -11.945 -20.719 1 97.81 243 SER B O 1
ATOM 8519 N N . ILE B 1 244 ? 2.709 -10.305 -21.125 1 98 244 ILE B N 1
ATOM 8520 C CA . ILE B 1 244 ? 2.1 -9.391 -20.172 1 98 244 ILE B CA 1
ATOM 8521 C C . ILE B 1 244 ? 1.413 -8.242 -20.922 1 98 244 ILE B C 1
ATOM 8523 O O . ILE B 1 244 ? 1.994 -7.652 -21.828 1 98 244 ILE B O 1
ATOM 8527 N N . VAL B 1 245 ? 0.151 -7.953 -20.516 1 97.62 245 VAL B N 1
ATOM 8528 C CA . VAL B 1 245 ? -0.624 -6.934 -21.203 1 97.62 245 VAL B CA 1
ATOM 8529 C C . VAL B 1 245 ? -1.162 -5.918 -20.203 1 97.62 245 VAL B C 1
ATOM 8531 O O . VAL B 1 245 ? -1.359 -6.238 -19.031 1 97.62 245 VAL B O 1
ATOM 8534 N N . ASN B 1 246 ? -1.405 -4.703 -20.703 1 94.69 246 ASN B N 1
ATOM 8535 C CA . ASN B 1 246 ? -2.062 -3.662 -19.922 1 94.69 246 ASN B CA 1
ATOM 8536 C C . ASN B 1 246 ? -3.58 -3.719 -20.062 1 94.69 246 ASN B C 1
ATOM 8538 O O . ASN B 1 246 ? -4.09 -4.023 -21.141 1 94.69 246 ASN B O 1
ATOM 8542 N N . PHE B 1 247 ? -4.25 -3.385 -18.953 1 91.88 247 PHE B N 1
ATOM 8543 C CA . PHE B 1 247 ? -5.699 -3.234 -19 1 91.88 247 PHE B CA 1
ATOM 8544 C C . PHE B 1 247 ? -6.086 -1.772 -19.188 1 91.88 247 PHE B C 1
ATOM 8546 O O . PHE B 1 247 ? -5.898 -0.955 -18.281 1 91.88 247 PHE B O 1
ATOM 8553 N N . GLU B 1 248 ? -6.605 -1.377 -20.234 1 83.5 248 GLU B N 1
ATOM 8554 C CA . GLU B 1 248 ? -7.008 0.008 -20.469 1 83.5 248 GLU B CA 1
ATOM 8555 C C . GLU B 1 248 ? -8.336 0.317 -19.781 1 83.5 248 GLU B C 1
ATOM 8557 O O . GLU B 1 248 ? -8.492 1.375 -19.172 1 83.5 248 GLU B O 1
ATOM 8562 N N . LYS B 1 249 ? -9.258 -0.576 -19.984 1 80 249 LYS B N 1
ATOM 8563 C CA . LYS B 1 249 ? -10.602 -0.408 -19.438 1 80 249 LYS B CA 1
ATOM 8564 C C . LYS B 1 249 ? -11.016 -1.628 -18.609 1 80 249 LYS B C 1
ATOM 8566 O O . LYS B 1 249 ? -12.086 -2.191 -18.828 1 80 249 LYS B O 1
ATOM 8571 N N . GLY B 1 250 ? -10.094 -1.953 -17.688 1 80.19 250 GLY B N 1
ATOM 8572 C CA . GLY B 1 250 ? -10.383 -3.156 -16.922 1 80.19 250 GLY B CA 1
ATOM 8573 C C . GLY B 1 250 ? -9.977 -4.43 -17.641 1 80.19 250 GLY B C 1
ATOM 8574 O O . GLY B 1 250 ? -9.492 -4.383 -18.766 1 80.19 250 GLY B O 1
ATOM 8575 N N . GLU B 1 251 ? -10.164 -5.461 -16.984 1 81.69 251 GLU B N 1
ATOM 8576 C CA . GLU B 1 251 ? -9.852 -6.766 -17.547 1 81.69 251 GLU B CA 1
ATOM 8577 C C . GLU B 1 251 ? -10.945 -7.23 -18.5 1 81.69 251 GLU B C 1
ATOM 8579 O O . GLU B 1 251 ? -12.055 -7.559 -18.062 1 81.69 251 GLU B O 1
ATOM 8584 N N . GLN B 1 252 ? -10.602 -7.23 -19.734 1 85.38 252 GLN B N 1
ATOM 8585 C CA . GLN B 1 252 ? -11.508 -7.73 -20.766 1 85.38 252 GLN B CA 1
ATOM 8586 C C . GLN B 1 252 ? -10.969 -9.008 -21.406 1 85.38 252 GLN B C 1
ATOM 8588 O O . GLN B 1 252 ? -9.766 -9.281 -21.344 1 85.38 252 GLN B O 1
ATOM 8593 N N . GLN B 1 253 ? -11.82 -9.773 -22.062 1 88.38 253 GLN B N 1
ATOM 8594 C CA . GLN B 1 253 ? -11.406 -11.023 -22.672 1 88.38 253 GLN B CA 1
ATOM 8595 C C . GLN B 1 253 ? -10.383 -10.781 -23.781 1 88.38 253 GLN B C 1
ATOM 8597 O O . GLN B 1 253 ? -9.461 -11.578 -23.969 1 88.38 253 GLN B O 1
ATOM 8602 N N . LYS B 1 254 ? -10.586 -9.688 -24.484 1 91.25 254 LYS B N 1
ATOM 8603 C CA . LYS B 1 254 ? -9.695 -9.414 -25.609 1 91.25 254 LYS B CA 1
ATOM 8604 C C . LYS B 1 254 ? -8.266 -9.188 -25.125 1 91.25 254 LYS B C 1
ATOM 8606 O O . LYS B 1 254 ? -7.309 -9.492 -25.844 1 91.25 254 LYS B O 1
ATOM 8611 N N . ASN B 1 255 ? -8.094 -8.602 -23.906 1 93.5 255 ASN B N 1
ATOM 8612 C CA . ASN B 1 255 ? -6.758 -8.43 -23.344 1 93.5 255 ASN B CA 1
ATOM 8613 C C . ASN B 1 255 ? -6.07 -9.773 -23.109 1 93.5 255 ASN B C 1
ATOM 8615 O O . ASN B 1 255 ? -4.934 -9.977 -23.531 1 93.5 255 ASN B O 1
ATOM 8619 N N . MET B 1 256 ? -6.809 -10.664 -22.531 1 94.12 256 MET B N 1
ATOM 8620 C CA . MET B 1 256 ? -6.25 -11.961 -22.172 1 94.12 256 MET B CA 1
ATOM 8621 C C . MET B 1 256 ? -6.082 -12.852 -23.391 1 94.12 256 MET B C 1
ATOM 8623 O O . MET B 1 256 ? -5.16 -13.664 -23.453 1 94.12 256 MET B O 1
ATOM 8627 N N . ASP B 1 257 ? -6.969 -12.641 -24.406 1 95.31 257 ASP B N 1
ATOM 8628 C CA . ASP B 1 257 ? -6.809 -13.352 -25.672 1 95.31 257 ASP B CA 1
ATOM 8629 C C . ASP B 1 257 ? -5.438 -13.078 -26.281 1 95.31 257 ASP B C 1
ATOM 8631 O O . ASP B 1 257 ? -4.77 -13.992 -26.75 1 95.31 257 ASP B O 1
ATOM 8635 N N . PHE B 1 258 ? -5.113 -11.859 -26.234 1 96.56 258 PHE B N 1
ATOM 8636 C CA . PHE B 1 258 ? -3.842 -11.477 -26.828 1 96.56 258 PHE B CA 1
ATOM 8637 C C . PHE B 1 258 ? -2.674 -12.062 -26.047 1 96.56 258 PHE B C 1
ATOM 8639 O O . PHE B 1 258 ? -1.745 -12.625 -26.641 1 96.56 258 PHE B O 1
ATOM 8646 N N . ALA B 1 259 ? -2.664 -11.914 -24.75 1 97.19 259 ALA B N 1
ATOM 8647 C CA . ALA B 1 259 ? -1.604 -12.445 -23.891 1 97.19 259 ALA B CA 1
ATOM 8648 C C . ALA B 1 259 ? -1.445 -13.953 -24.094 1 97.19 259 ALA B C 1
ATOM 8650 O O . ALA B 1 259 ? -0.325 -14.453 -24.219 1 97.19 259 ALA B O 1
ATOM 8651 N N . LEU B 1 260 ? -2.523 -14.625 -24.141 1 96.56 260 LEU B N 1
ATOM 8652 C CA . LEU B 1 260 ? -2.508 -16.078 -24.281 1 96.56 260 LEU B CA 1
ATOM 8653 C C . LEU B 1 260 ? -1.984 -16.469 -25.656 1 96.56 260 LEU B C 1
ATOM 8655 O O . LEU B 1 260 ? -1.215 -17.422 -25.781 1 96.56 260 LEU B O 1
ATOM 8659 N N . SER B 1 261 ? -2.486 -15.789 -26.656 1 95.94 261 SER B N 1
ATOM 8660 C CA . SER B 1 261 ? -2.008 -16.047 -28.016 1 95.94 261 SER B CA 1
ATOM 8661 C C . SER B 1 261 ? -0.49 -15.93 -28.094 1 95.94 261 SER B C 1
ATOM 8663 O O . SER B 1 261 ? 0.178 -16.781 -28.672 1 95.94 261 SER B O 1
ATOM 8665 N N . GLU B 1 262 ? 0.04 -14.883 -27.516 1 95.88 262 GLU B N 1
ATOM 8666 C CA . GLU B 1 262 ? 1.484 -14.672 -27.531 1 95.88 262 GLU B CA 1
ATOM 8667 C C . GLU B 1 262 ? 2.211 -15.758 -26.75 1 95.88 262 GLU B C 1
ATOM 8669 O O . GLU B 1 262 ? 3.279 -16.219 -27.156 1 95.88 262 GLU B O 1
ATOM 8674 N N . ALA B 1 263 ? 1.673 -16.156 -25.641 1 95.38 263 ALA B N 1
ATOM 8675 C CA . ALA B 1 263 ? 2.27 -17.219 -24.844 1 95.38 263 ALA B CA 1
ATOM 8676 C C . ALA B 1 263 ? 2.301 -18.531 -25.609 1 95.38 263 ALA B C 1
ATOM 8678 O O . ALA B 1 263 ? 3.299 -19.266 -25.578 1 95.38 263 ALA B O 1
ATOM 8679 N N . MET B 1 264 ? 1.234 -18.828 -26.281 1 92.06 264 MET B N 1
ATOM 8680 C CA . MET B 1 264 ? 1.152 -20.062 -27.047 1 92.06 264 MET B CA 1
ATOM 8681 C C . MET B 1 264 ? 2.119 -20.047 -28.219 1 92.06 264 MET B C 1
ATOM 8683 O O . MET B 1 264 ? 2.715 -21.078 -28.562 1 92.06 264 MET B O 1
ATOM 8687 N N . LYS B 1 265 ? 2.258 -18.906 -28.812 1 89.5 265 LYS B N 1
ATOM 8688 C CA . LYS B 1 265 ? 3.223 -18.75 -29.891 1 89.5 265 LYS B CA 1
ATOM 8689 C C . LYS B 1 265 ? 4.637 -19.078 -29.422 1 89.5 265 LYS B C 1
ATOM 8691 O O . LYS B 1 265 ? 5.438 -19.641 -30.172 1 89.5 265 LYS B O 1
ATOM 8696 N N . PHE B 1 266 ? 4.906 -18.734 -28.266 1 89.75 266 PHE B N 1
ATOM 8697 C CA . PHE B 1 266 ? 6.211 -19.016 -27.688 1 89.75 266 PHE B CA 1
ATOM 8698 C C . PHE B 1 266 ? 6.477 -20.516 -27.641 1 89.75 266 PHE B C 1
ATOM 8700 O O . PHE B 1 266 ? 7.574 -20.969 -27.969 1 89.75 266 PHE B O 1
ATOM 8707 N N . PHE B 1 267 ? 5.508 -21.297 -27.375 1 85 267 PHE B N 1
ATOM 8708 C CA . PHE B 1 267 ? 5.684 -22.734 -27.234 1 85 267 PHE B CA 1
ATOM 8709 C C . PHE B 1 267 ? 5.586 -23.422 -28.594 1 85 267 PHE B C 1
ATOM 8711 O O . PHE B 1 267 ? 6.207 -24.469 -28.812 1 85 267 PHE B O 1
ATOM 8718 N N . THR B 1 268 ? 4.824 -22.781 -29.5 1 78.56 268 THR B N 1
ATOM 8719 C CA . THR B 1 268 ? 4.695 -23.375 -30.812 1 78.56 268 THR B CA 1
ATOM 8720 C C . THR B 1 268 ? 5.938 -23.094 -31.656 1 78.56 268 THR B C 1
ATOM 8722 O O . THR B 1 268 ? 6.289 -23.875 -32.531 1 78.56 268 THR B O 1
ATOM 8725 N N . SER B 1 269 ? 6.504 -21.953 -31.438 1 71.31 269 SER B N 1
ATOM 8726 C CA . SER B 1 269 ? 7.691 -21.594 -32.219 1 71.31 269 SER B CA 1
ATOM 8727 C C . SER B 1 269 ? 8.859 -22.531 -31.906 1 71.31 269 SER B C 1
ATOM 8729 O O . SER B 1 269 ? 9.781 -22.656 -32.719 1 71.31 269 SER B O 1
ATOM 8731 N N . LEU B 1 270 ? 8.758 -23.141 -30.875 1 59.91 270 LEU B N 1
ATOM 8732 C CA . LEU B 1 270 ? 9.82 -24.062 -30.469 1 59.91 270 LEU B CA 1
ATOM 8733 C C . LEU B 1 270 ? 9.664 -25.406 -31.172 1 59.91 270 LEU B C 1
ATOM 8735 O O . LEU B 1 270 ? 10.609 -26.203 -31.203 1 59.91 270 LEU B O 1
ATOM 8739 N N . LYS B 1 271 ? 8.383 -25.688 -31.734 1 56.88 271 LYS B N 1
ATOM 8740 C CA . LYS B 1 271 ? 8.016 -27.031 -32.156 1 56.88 271 LYS B CA 1
ATOM 8741 C C . LYS B 1 271 ? 8.336 -27.25 -33.625 1 56.88 271 LYS B C 1
ATOM 8743 O O . LYS B 1 271 ? 7.906 -26.469 -34.5 1 56.88 271 LYS B O 1
ATOM 8748 N N . LYS B 1 272 ? 9.445 -27.766 -33.875 1 49.47 272 LYS B N 1
ATOM 8749 C CA . LYS B 1 272 ? 9.688 -28.234 -35.25 1 49.47 272 LYS B CA 1
ATOM 8750 C C . LYS B 1 272 ? 8.711 -29.344 -35.625 1 49.47 272 LYS B C 1
ATOM 8752 O O . LYS B 1 272 ? 8.531 -29.641 -36.812 1 49.47 272 LYS B O 1
ATOM 8757 N N . GLU B 1 273 ? 8.664 -30.438 -34.719 1 51.81 273 GLU B N 1
ATOM 8758 C CA . GLU B 1 273 ? 8.195 -31.766 -35.094 1 51.81 273 GLU B CA 1
ATOM 8759 C C . GLU B 1 273 ? 6.707 -31.938 -34.812 1 51.81 273 GLU B C 1
ATOM 8761 O O . GLU B 1 273 ? 6.129 -31.172 -34.031 1 51.81 273 GLU B O 1
ATOM 8766 N N . PRO B 1 274 ? 6.086 -33.094 -35.281 1 53.69 274 PRO B N 1
ATOM 8767 C CA . PRO B 1 274 ? 4.715 -33.594 -35.406 1 53.69 274 PRO B CA 1
ATOM 8768 C C . PRO B 1 274 ? 4.004 -33.719 -34.062 1 53.69 274 PRO B C 1
ATOM 8770 O O . PRO B 1 274 ? 2.844 -34.156 -34.031 1 53.69 274 PRO B O 1
ATOM 8773 N N . LEU B 1 275 ? 4.574 -33.688 -32.906 1 57.69 275 LEU B N 1
ATOM 8774 C CA . LEU B 1 275 ? 3.84 -33.969 -31.672 1 57.69 275 LEU B CA 1
ATOM 8775 C C . LEU B 1 275 ? 2.941 -32.812 -31.281 1 57.69 275 LEU B C 1
ATOM 8777 O O . LEU B 1 275 ? 3.326 -31.641 -31.438 1 57.69 275 LEU B O 1
ATOM 8781 N N . GLN B 1 276 ? 1.603 -33.156 -31.156 1 64.62 276 GLN B N 1
ATOM 8782 C CA . GLN B 1 276 ? 0.627 -32.125 -30.859 1 64.62 276 GLN B CA 1
ATOM 8783 C C . GLN B 1 276 ? 0.085 -32.25 -29.453 1 64.62 276 GLN B C 1
ATOM 8785 O O . GLN B 1 276 ? -1.104 -32.5 -29.25 1 64.62 276 GLN B O 1
ATOM 8790 N N . PRO B 1 277 ? 1.088 -32.031 -28.375 1 78.44 277 PRO B N 1
ATOM 8791 C CA . PRO B 1 277 ? 0.538 -32.125 -27.016 1 78.44 277 PRO B CA 1
ATOM 8792 C C . PRO B 1 277 ? -0.458 -31 -26.719 1 78.44 277 PRO B C 1
ATOM 8794 O O . PRO B 1 277 ? -0.424 -29.953 -27.375 1 78.44 277 PRO B O 1
ATOM 8797 N N . ALA B 1 278 ? -1.378 -31.344 -25.828 1 85.94 278 ALA B N 1
ATOM 8798 C CA . ALA B 1 278 ? -2.393 -30.359 -25.469 1 85.94 278 ALA B CA 1
ATOM 8799 C C . ALA B 1 278 ? -1.803 -29.266 -24.594 1 85.94 278 ALA B C 1
ATOM 8801 O O . ALA B 1 278 ? -0.868 -29.5 -23.828 1 85.94 278 ALA B O 1
ATOM 8802 N N . ILE B 1 279 ? -2.275 -28.078 -24.812 1 90.88 279 ILE B N 1
ATOM 8803 C CA . ILE B 1 279 ? -1.921 -26.969 -23.938 1 90.88 279 ILE B CA 1
ATOM 8804 C C . ILE B 1 279 ? -3.018 -26.766 -22.891 1 90.88 279 ILE B C 1
ATOM 8806 O O . ILE B 1 279 ? -4.191 -26.609 -23.234 1 90.88 279 ILE B O 1
ATOM 8810 N N . THR B 1 280 ? -2.615 -26.828 -21.656 1 93.75 280 THR B N 1
ATOM 8811 C CA . THR B 1 280 ? -3.578 -26.594 -20.594 1 93.75 280 THR B CA 1
ATOM 8812 C C . THR B 1 280 ? -3.539 -25.125 -20.156 1 93.75 280 THR B C 1
ATOM 8814 O O . THR B 1 280 ? -2.471 -24.594 -19.844 1 93.75 280 THR B O 1
ATOM 8817 N N . VAL B 1 281 ? -4.66 -24.484 -20.156 1 96.25 281 VAL B N 1
ATOM 8818 C CA . VAL B 1 281 ? -4.77 -23.094 -19.734 1 96.25 281 VAL B CA 1
ATOM 8819 C C . VAL B 1 281 ? -5.617 -23 -18.469 1 96.25 281 VAL B C 1
ATOM 8821 O O . VAL B 1 281 ? -6.766 -23.453 -18.453 1 96.25 281 VAL B O 1
ATOM 8824 N N . ILE B 1 282 ? -5.016 -22.484 -17.469 1 96.12 282 ILE B N 1
ATOM 8825 C CA . ILE B 1 282 ? -5.684 -22.297 -16.188 1 96.12 282 ILE B CA 1
ATOM 8826 C C . ILE B 1 282 ? -6.066 -20.828 -16.016 1 96.12 282 ILE B C 1
ATOM 8828 O O . ILE B 1 282 ? -5.219 -19.938 -16.156 1 96.12 282 ILE B O 1
ATOM 8832 N N . TYR B 1 283 ? -7.309 -20.562 -15.82 1 94.81 283 TYR B N 1
ATOM 8833 C CA . TYR B 1 283 ? -7.824 -19.219 -15.641 1 94.81 283 TYR B CA 1
ATOM 8834 C C . TYR B 1 283 ? -9.008 -19.203 -14.688 1 94.81 283 TYR B C 1
ATOM 8836 O O . TYR B 1 283 ? -9.906 -20.047 -14.789 1 94.81 283 TYR B O 1
ATOM 8844 N N . ASP B 1 284 ? -9.008 -18.281 -13.766 1 88.31 284 ASP B N 1
ATOM 8845 C CA . ASP B 1 284 ? -10.016 -18.266 -12.703 1 88.31 284 ASP B CA 1
ATOM 8846 C C . ASP B 1 284 ? -11.422 -18.172 -13.281 1 88.31 284 ASP B C 1
ATOM 8848 O O . ASP B 1 284 ? -12.391 -18.625 -12.664 1 88.31 284 ASP B O 1
ATOM 8852 N N . VAL B 1 285 ? -11.609 -17.594 -14.484 1 87.75 285 VAL B N 1
ATOM 8853 C CA . VAL B 1 285 ? -12.93 -17.438 -15.086 1 87.75 285 VAL B CA 1
ATOM 8854 C C . VAL B 1 285 ? -13.016 -18.281 -16.359 1 87.75 285 VAL B C 1
ATOM 8856 O O . VAL B 1 285 ? -13.688 -17.891 -17.328 1 87.75 285 VAL B O 1
ATOM 8859 N N . MET B 1 286 ? -12.375 -19.359 -16.344 1 91.19 286 MET B N 1
ATOM 8860 C CA . MET B 1 286 ? -12.258 -20.203 -17.531 1 91.19 286 MET B CA 1
ATOM 8861 C C . MET B 1 286 ? -13.625 -20.688 -17.984 1 91.19 286 MET B C 1
ATOM 8863 O O . MET B 1 286 ? -13.852 -20.875 -19.188 1 91.19 286 MET B O 1
ATOM 8867 N N . CYS B 1 287 ? -14.547 -20.938 -17.062 1 87.38 287 CYS B N 1
ATOM 8868 C CA . CYS B 1 287 ? -15.859 -21.453 -17.422 1 87.38 287 CYS B CA 1
ATOM 8869 C C . CYS B 1 287 ? -16.594 -20.5 -18.344 1 87.38 287 CYS B C 1
ATOM 8871 O O . CYS B 1 287 ? -17.391 -20.922 -19.172 1 87.38 287 CYS B O 1
ATOM 8873 N N . GLN B 1 288 ? -16.312 -19.203 -18.25 1 84.69 288 GLN B N 1
ATOM 8874 C CA . GLN B 1 288 ? -16.922 -18.188 -19.109 1 84.69 288 GLN B CA 1
ATOM 8875 C C . GLN B 1 288 ? -16 -17.844 -20.281 1 84.69 288 GLN B C 1
ATOM 8877 O O . GLN B 1 288 ? -16.438 -17.781 -21.422 1 84.69 288 GLN B O 1
ATOM 8882 N N . TYR B 1 289 ? -14.805 -17.672 -19.969 1 89.62 289 TYR B N 1
ATOM 8883 C CA . TYR B 1 289 ? -13.789 -17.266 -20.938 1 89.62 289 TYR B CA 1
ATOM 8884 C C . TYR B 1 289 ? -13.562 -18.359 -21.969 1 89.62 289 TYR B C 1
ATOM 8886 O O . TYR B 1 289 ? -13.352 -18.078 -23.156 1 89.62 289 TYR B O 1
ATOM 8894 N N . GLY B 1 290 ? -13.688 -19.625 -21.578 1 90.19 290 GLY B N 1
ATOM 8895 C CA . GLY B 1 290 ? -13.344 -20.766 -22.406 1 90.19 290 GLY B CA 1
ATOM 8896 C C . GLY B 1 290 ? -14.391 -21.062 -23.469 1 90.19 290 GLY B C 1
ATOM 8897 O O . GLY B 1 290 ? -14.102 -21.734 -24.469 1 90.19 290 GLY B O 1
ATOM 8898 N N . VAL B 1 291 ? -15.562 -20.562 -23.281 1 86.88 291 VAL B N 1
ATOM 8899 C CA . VAL B 1 291 ? -16.656 -20.875 -24.188 1 86.88 291 VAL B CA 1
ATOM 8900 C C . VAL B 1 291 ? -16.312 -20.406 -25.594 1 86.88 291 VAL B C 1
ATOM 8902 O O . VAL B 1 291 ? -16.5 -21.156 -26.562 1 86.88 291 VAL B O 1
ATOM 8905 N N . HIS B 1 292 ? -15.781 -19.266 -25.766 1 87.94 292 HIS B N 1
ATOM 8906 C CA . HIS B 1 292 ? -15.523 -18.719 -27.109 1 87.94 292 HIS B CA 1
ATOM 8907 C C . HIS B 1 292 ? -14.031 -18.516 -27.344 1 87.94 292 HIS B C 1
ATOM 8909 O O . HIS B 1 292 ? -13.641 -17.781 -28.25 1 87.94 292 HIS B O 1
ATOM 8915 N N . LEU B 1 293 ? -13.266 -19.078 -26.516 1 91.81 293 LEU B N 1
ATOM 8916 C CA . LEU B 1 293 ? -11.82 -18.875 -26.609 1 91.81 293 LEU B CA 1
ATOM 8917 C C . LEU B 1 293 ? -11.289 -19.312 -27.969 1 91.81 293 LEU B 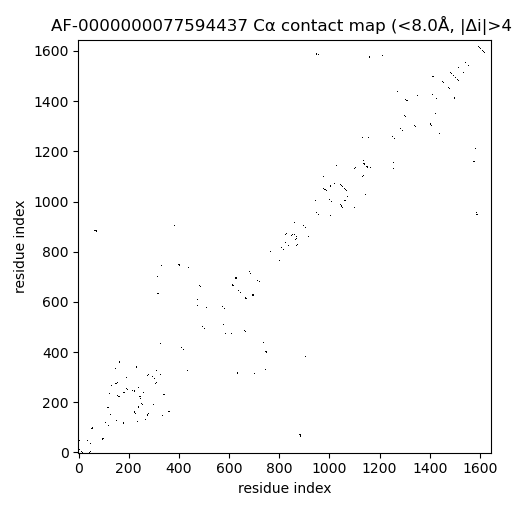C 1
ATOM 8919 O O . LEU B 1 293 ? -10.578 -18.547 -28.641 1 91.81 293 LEU B O 1
ATOM 8923 N N . GLU B 1 294 ? -11.672 -20.469 -28.359 1 91 294 GLU B N 1
ATOM 8924 C CA . GLU B 1 294 ? -11.156 -21 -29.625 1 91 294 GLU B CA 1
ATOM 8925 C C . GLU B 1 294 ? -11.664 -20.172 -30.812 1 91 294 GLU B C 1
ATOM 8927 O O . GLU B 1 294 ? -10.922 -19.938 -31.766 1 91 294 GLU B O 1
ATOM 8932 N N . GLN B 1 295 ? -12.891 -19.766 -30.703 1 89.88 295 GLN B N 1
ATOM 8933 C CA . GLN B 1 295 ? -13.438 -18.922 -31.766 1 89.88 295 GLN B CA 1
ATOM 8934 C C . GLN B 1 295 ? -12.711 -17.578 -31.812 1 89.88 295 GLN B C 1
ATOM 8936 O O . GLN B 1 295 ? -12.43 -17.062 -32.906 1 89.88 295 GLN B O 1
ATOM 8941 N N . HIS B 1 296 ? -12.414 -17.047 -30.703 1 91.31 296 HIS B N 1
ATOM 8942 C CA . HIS B 1 296 ? -11.68 -15.781 -30.641 1 91.31 296 HIS B CA 1
ATOM 8943 C C . HIS B 1 296 ? -10.305 -15.906 -31.281 1 91.31 296 HIS B C 1
ATOM 8945 O O . HIS B 1 296 ? -9.891 -15.031 -32.031 1 91.31 296 HIS B O 1
ATOM 8951 N N . LEU B 1 297 ? -9.641 -16.984 -30.984 1 93.06 297 LEU B N 1
ATOM 8952 C CA . LEU B 1 297 ? -8.281 -17.203 -31.469 1 93.06 297 LEU B CA 1
ATOM 8953 C C . LEU B 1 297 ? -8.273 -17.406 -32.969 1 93.06 297 LEU B C 1
ATOM 8955 O O . LEU B 1 297 ? -7.324 -17.016 -33.656 1 93.06 297 LEU B O 1
ATOM 8959 N N . GLU B 1 298 ? -9.344 -17.953 -33.438 1 90.25 298 GLU B N 1
ATOM 8960 C CA . GLU B 1 298 ? -9.438 -18.219 -34.844 1 90.25 298 GLU B CA 1
ATOM 8961 C C . GLU B 1 298 ? -9.836 -16.969 -35.625 1 90.25 298 GLU B C 1
ATOM 8963 O O . GLU B 1 298 ? -9.297 -16.703 -36.719 1 90.25 298 GLU B O 1
ATOM 8968 N N . ASP B 1 299 ? -10.68 -16.203 -35.094 1 87.88 299 ASP B N 1
ATOM 8969 C CA . ASP B 1 299 ? -11.281 -15.078 -35.812 1 87.88 299 ASP B CA 1
ATOM 8970 C C . ASP B 1 299 ? -10.43 -13.82 -35.688 1 87.88 299 ASP B C 1
ATOM 8972 O O . ASP B 1 299 ? -10.531 -12.898 -36.5 1 87.88 299 ASP B O 1
ATOM 8976 N N . GLY B 1 300 ? -9.609 -13.773 -34.719 1 89.25 300 GLY B N 1
ATOM 8977 C CA . GLY B 1 300 ? -8.883 -12.539 -34.438 1 89.25 300 GLY B CA 1
ATOM 8978 C C . GLY B 1 300 ? -7.699 -12.336 -35.375 1 89.25 300 GLY B C 1
ATOM 8979 O O . GLY B 1 300 ? -6.836 -13.211 -35.5 1 89.25 300 GLY B O 1
ATOM 8980 N N . PRO B 1 301 ? -7.625 -11.219 -36.031 1 89.38 301 PRO B N 1
ATOM 8981 C CA . PRO B 1 301 ? -6.562 -10.984 -37 1 89.38 301 PRO B CA 1
ATOM 8982 C C . PRO B 1 301 ? -5.176 -10.938 -36.375 1 89.38 301 PRO B C 1
ATOM 8984 O O . PRO B 1 301 ? -4.176 -11.211 -37.031 1 89.38 301 PRO B O 1
ATOM 8987 N N . PHE B 1 302 ? -5.117 -10.594 -35.125 1 92.94 302 PHE B N 1
ATOM 8988 C CA . PHE B 1 302 ? -3.822 -10.461 -34.469 1 92.94 302 PHE B CA 1
ATOM 8989 C C . PHE B 1 302 ? -3.562 -11.641 -33.531 1 92.94 302 PHE B C 1
ATOM 8991 O O . PHE B 1 302 ? -2.596 -11.633 -32.781 1 92.94 302 PHE B O 1
ATOM 8998 N N . LEU B 1 303 ? -4.449 -12.594 -33.562 1 93.69 303 LEU B N 1
ATOM 8999 C CA . LEU B 1 303 ? -4.34 -13.766 -32.719 1 93.69 303 LEU B CA 1
ATOM 9000 C C . LEU B 1 303 ? -4.008 -15.008 -33.531 1 93.69 303 LEU B C 1
ATOM 9002 O O . LEU B 1 303 ? -4.211 -15.031 -34.75 1 93.69 303 LEU B O 1
ATOM 9006 N N . GLU B 1 304 ? -3.424 -15.938 -32.875 1 88.62 304 GLU B N 1
ATOM 9007 C CA . GLU B 1 304 ? -3.105 -17.203 -33.531 1 88.62 304 GLU B CA 1
ATOM 9008 C C . GLU B 1 304 ? -3.592 -18.391 -32.688 1 88.62 304 GLU B C 1
ATOM 9010 O O . GLU B 1 304 ? -3.312 -18.469 -31.5 1 88.62 304 GLU B O 1
ATOM 9015 N N . LYS B 1 305 ? -4.34 -19.188 -33.281 1 87.06 305 LYS B N 1
ATOM 9016 C CA . LYS B 1 305 ? -4.734 -20.438 -32.656 1 87.06 305 LYS B CA 1
ATOM 9017 C C . LYS B 1 305 ? -3.643 -21.5 -32.781 1 87.06 305 LYS B C 1
ATOM 9019 O O . LYS B 1 305 ? -3.16 -21.766 -33.875 1 87.06 305 LYS B O 1
ATOM 9024 N N . PRO B 1 306 ? -3.365 -22.031 -31.672 1 83.69 306 PRO B N 1
ATOM 9025 C CA . PRO B 1 306 ? -2.354 -23.078 -31.75 1 83.69 306 PRO B CA 1
ATOM 9026 C C . PRO B 1 306 ? -2.883 -24.359 -32.406 1 83.69 306 PRO B C 1
ATOM 9028 O O . PRO B 1 306 ? -4.094 -24.594 -32.438 1 83.69 306 PRO B O 1
ATOM 9031 N N . THR B 1 307 ? -1.999 -25.125 -32.938 1 78.38 307 THR B N 1
ATOM 9032 C CA . THR B 1 307 ? -2.361 -26.422 -33.5 1 78.38 307 THR B CA 1
ATOM 9033 C C . THR B 1 307 ? -2.662 -27.438 -32.406 1 78.38 307 THR B C 1
ATOM 9035 O O . THR B 1 307 ? -3.402 -28.391 -32.625 1 78.38 307 THR B O 1
ATOM 9038 N N . MET B 1 308 ? -2.186 -27.141 -31.281 1 80.44 308 MET B N 1
ATOM 9039 C CA . MET B 1 308 ? -2.393 -28.016 -30.125 1 80.44 308 MET B CA 1
ATOM 9040 C C . MET B 1 308 ? -3.789 -27.828 -29.547 1 80.44 308 MET B C 1
ATOM 9042 O O . MET B 1 308 ? -4.301 -26.703 -29.5 1 80.44 308 MET B O 1
ATOM 9046 N N . PRO B 1 309 ? -4.344 -28.953 -29.156 1 85.69 309 PRO B N 1
ATOM 9047 C CA . PRO B 1 309 ? -5.621 -28.797 -28.453 1 85.69 309 PRO B CA 1
ATOM 9048 C C . PRO B 1 309 ? -5.488 -28.016 -27.156 1 85.69 309 PRO B C 1
ATOM 9050 O O . PRO B 1 309 ? -4.477 -28.141 -26.453 1 85.69 309 PRO B O 1
ATOM 9053 N N . ILE B 1 310 ? -6.512 -27.25 -26.859 1 90.69 310 ILE B N 1
ATOM 9054 C CA . ILE B 1 310 ? -6.492 -26.438 -25.656 1 90.69 310 ILE B CA 1
ATOM 9055 C C . ILE B 1 310 ? -7.344 -27.109 -24.562 1 90.69 310 ILE B C 1
ATOM 9057 O O . ILE B 1 310 ? -8.531 -27.359 -24.766 1 90.69 310 ILE B O 1
ATOM 9061 N N . GLN B 1 311 ? -6.703 -27.469 -23.516 1 91.44 311 GLN B N 1
ATOM 9062 C CA . GLN B 1 311 ? -7.406 -27.938 -22.328 1 91.44 311 GLN B CA 1
ATOM 9063 C C . GLN B 1 311 ? -7.66 -26.797 -21.344 1 91.44 311 GLN B C 1
ATOM 9065 O O . GLN B 1 311 ? -6.785 -25.969 -21.109 1 91.44 311 GLN B O 1
ATOM 9070 N N . LYS B 1 312 ? -8.844 -26.766 -20.828 1 93.88 312 LYS B N 1
ATOM 9071 C CA . LYS B 1 312 ? -9.273 -25.656 -19.984 1 93.88 312 LYS B CA 1
ATOM 9072 C C . LYS B 1 312 ? -9.414 -26.078 -18.531 1 93.88 312 LYS B C 1
ATOM 9074 O O . LYS B 1 312 ? -9.93 -27.156 -18.25 1 93.88 312 LYS B O 1
ATOM 9079 N N . ALA B 1 313 ? -8.867 -25.266 -17.609 1 94.31 313 ALA B N 1
ATOM 9080 C CA . ALA B 1 313 ? -8.938 -25.594 -16.188 1 94.31 313 ALA B CA 1
ATOM 9081 C C . ALA B 1 313 ? -9.039 -24.344 -15.336 1 94.31 313 ALA B C 1
ATOM 9083 O O . ALA B 1 313 ? -8.828 -23.234 -15.82 1 94.31 313 ALA B O 1
ATOM 9084 N N . ILE B 1 314 ? -9.445 -24.531 -14.094 1 91.69 314 ILE B N 1
ATOM 9085 C CA . ILE B 1 314 ? -9.516 -23.484 -13.078 1 91.69 314 ILE B CA 1
ATOM 9086 C C . ILE B 1 314 ? -8.648 -23.859 -11.875 1 91.69 314 ILE B C 1
ATOM 9088 O O . ILE B 1 314 ? -8.555 -25.047 -11.523 1 91.69 314 ILE B O 1
ATOM 9092 N N . GLY B 1 315 ? -7.977 -22.875 -11.328 1 89.44 315 GLY B N 1
ATOM 9093 C CA . GLY B 1 315 ? -7.145 -23.109 -10.164 1 89.44 315 GLY B CA 1
ATOM 9094 C C . GLY B 1 315 ? -7.898 -23.734 -9.008 1 89.44 315 GLY B C 1
ATOM 9095 O O . GLY B 1 315 ? -9.094 -23.484 -8.828 1 89.44 315 GLY B O 1
ATOM 9096 N N . LYS B 1 316 ? -7.242 -24.5 -8.234 1 82.12 316 LYS B N 1
ATOM 9097 C CA . LYS B 1 316 ? -7.863 -25.328 -7.203 1 82.12 316 LYS B CA 1
ATOM 9098 C C . LYS B 1 316 ? -8.555 -24.453 -6.152 1 82.12 316 LYS B C 1
ATOM 9100 O O . LYS B 1 316 ? -9.648 -24.781 -5.688 1 82.12 316 LYS B O 1
ATOM 9105 N N . PHE B 1 317 ? -7.93 -23.375 -5.809 1 75.62 317 PHE B N 1
ATOM 9106 C CA . PHE B 1 317 ? -8.492 -22.516 -4.77 1 75.62 317 PHE B CA 1
ATOM 9107 C C . PHE B 1 317 ? -9.734 -21.781 -5.281 1 75.62 317 PHE B C 1
ATOM 9109 O O . PHE B 1 317 ? -10.695 -21.594 -4.535 1 75.62 317 PHE B O 1
ATOM 9116 N N . HIS B 1 318 ? -9.727 -21.438 -6.508 1 77.44 318 HIS B N 1
ATOM 9117 C CA . HIS B 1 318 ? -10.797 -20.641 -7.09 1 77.44 318 HIS B CA 1
ATOM 9118 C C . HIS B 1 318 ? -11.969 -21.516 -7.516 1 77.44 318 HIS B C 1
ATOM 9120 O O . HIS B 1 318 ? -13.109 -21.031 -7.59 1 77.44 318 HIS B O 1
ATOM 9126 N N . LEU B 1 319 ? -11.711 -22.688 -7.75 1 76.81 319 LEU B N 1
ATOM 9127 C CA . LEU B 1 319 ? -12.734 -23.609 -8.234 1 76.81 319 LEU B CA 1
ATOM 9128 C C . LEU B 1 319 ? -13.852 -23.766 -7.215 1 76.81 319 LEU B C 1
ATOM 9130 O O . LEU B 1 319 ? -15.016 -23.953 -7.586 1 76.81 319 LEU B O 1
ATOM 9134 N N . GLY B 1 320 ? -13.516 -23.609 -6.051 1 63.62 320 GLY B N 1
ATOM 9135 C CA . GLY B 1 320 ? -14.492 -23.734 -4.984 1 63.62 320 GLY B CA 1
ATOM 9136 C C . GLY B 1 320 ? -15.586 -22.688 -5.039 1 63.62 320 GLY B C 1
ATOM 9137 O O . GLY B 1 320 ? -16.688 -22.906 -4.543 1 63.62 320 GLY B O 1
ATOM 9138 N N . ALA B 1 321 ? -15.312 -21.609 -5.785 1 63.28 321 ALA B N 1
ATOM 9139 C CA . ALA B 1 321 ? -16.266 -20.5 -5.855 1 63.28 321 ALA B CA 1
ATOM 9140 C C . ALA B 1 321 ? -17.188 -20.656 -7.062 1 63.28 321 ALA B C 1
ATOM 9142 O O . ALA B 1 321 ? -18.109 -19.859 -7.242 1 63.28 321 ALA B O 1
ATOM 9143 N N . HIS B 1 322 ? -17.031 -21.719 -7.82 1 75.75 322 HIS B N 1
ATOM 9144 C CA . HIS B 1 322 ? -17.812 -21.922 -9.031 1 75.75 322 HIS B CA 1
ATOM 9145 C C . HIS B 1 322 ? -18.984 -22.859 -8.781 1 75.75 322 HIS B C 1
ATOM 9147 O O . HIS B 1 322 ? -19.062 -23.5 -7.727 1 75.75 322 HIS B O 1
ATOM 9153 N N . ILE B 1 323 ? -19.938 -22.906 -9.734 1 64.25 323 ILE B N 1
ATOM 9154 C CA . ILE B 1 323 ? -21.094 -23.781 -9.625 1 64.25 323 ILE B CA 1
ATOM 9155 C C . ILE B 1 323 ? -20.641 -25.234 -9.719 1 64.25 323 ILE B C 1
ATOM 9157 O O . ILE B 1 323 ? -19.531 -25.516 -10.188 1 64.25 323 ILE B O 1
ATOM 9161 N N . ASP B 1 324 ? -21.391 -26.172 -9.43 1 60.25 324 ASP B N 1
ATOM 9162 C CA . ASP B 1 324 ? -21.047 -27.578 -9.312 1 60.25 324 ASP B CA 1
ATOM 9163 C C . ASP B 1 324 ? -20.641 -28.156 -10.664 1 60.25 324 ASP B C 1
ATOM 9165 O O . ASP B 1 324 ? -19.734 -28.984 -10.75 1 60.25 324 ASP B O 1
ATOM 9169 N N . SER B 1 325 ? -21.328 -27.75 -11.578 1 69.69 325 SER B N 1
ATOM 9170 C CA . SER B 1 325 ? -21.047 -28.312 -12.891 1 69.69 325 SER B CA 1
ATOM 9171 C C . SER B 1 325 ? -19.625 -27.953 -13.344 1 69.69 325 SER B C 1
ATOM 9173 O O . SER B 1 325 ? -19.031 -28.656 -14.164 1 69.69 325 SER B O 1
ATOM 9175 N N . CYS B 1 326 ? -19.062 -26.922 -12.781 1 80.88 326 CYS B N 1
ATOM 9176 C CA . CYS B 1 326 ? -17.734 -26.469 -13.164 1 80.88 326 CYS B CA 1
ATOM 9177 C C . CYS B 1 326 ? -16.656 -27.266 -12.438 1 80.88 326 CYS B C 1
ATOM 9179 O O . CYS B 1 326 ? -15.516 -27.344 -12.898 1 80.88 326 CYS B O 1
ATOM 9181 N N . PHE B 1 327 ? -17.031 -27.859 -11.359 1 77.19 327 PHE B N 1
ATOM 9182 C CA . PHE B 1 327 ? -16.031 -28.484 -10.5 1 77.19 327 PHE B CA 1
ATOM 9183 C C . PHE B 1 327 ? -15.336 -29.625 -11.219 1 77.19 327 PHE B C 1
ATOM 9185 O O . PHE B 1 327 ? -14.109 -29.641 -11.328 1 77.19 327 PHE B O 1
ATOM 9192 N N . SER B 1 328 ? -16.109 -30.578 -11.742 1 79.81 328 SER B N 1
ATOM 9193 C CA . SER B 1 328 ? -15.484 -31.734 -12.375 1 79.81 328 SER B CA 1
ATOM 9194 C C . SER B 1 328 ? -14.945 -31.375 -13.758 1 79.81 328 SER B C 1
ATOM 9196 O O . SER B 1 328 ? -13.883 -31.859 -14.156 1 79.81 328 SER B O 1
ATOM 9198 N N . THR B 1 329 ? -15.578 -30.438 -14.344 1 85.5 329 THR B N 1
ATOM 9199 C CA . THR B 1 329 ? -15.242 -30.109 -15.727 1 85.5 329 THR B CA 1
ATOM 9200 C C . THR B 1 329 ? -13.898 -29.391 -15.805 1 85.5 329 THR B C 1
ATOM 9202 O O . THR B 1 329 ? -13.133 -29.594 -16.75 1 85.5 329 THR B O 1
ATOM 9205 N N . PHE B 1 330 ? -13.609 -28.594 -14.812 1 90.75 330 PHE B N 1
ATOM 9206 C CA . PHE B 1 330 ? -12.445 -27.719 -14.93 1 90.75 330 PHE B CA 1
ATOM 9207 C C . PHE B 1 330 ? -11.414 -28.047 -13.852 1 90.75 330 PHE B C 1
ATOM 9209 O O . PHE B 1 330 ? -10.453 -27.297 -13.656 1 90.75 330 PHE B O 1
ATOM 9216 N N . SER B 1 331 ? -11.5 -29.172 -13.195 1 87.88 331 SER B N 1
ATOM 9217 C CA . SER B 1 331 ? -10.609 -29.516 -12.094 1 87.88 331 SER B CA 1
ATOM 9218 C C . SER B 1 331 ? -9.258 -30 -12.602 1 87.88 331 SER B C 1
ATOM 9220 O O . SER B 1 331 ? -9.188 -30.844 -13.5 1 87.88 331 SER B O 1
ATOM 9222 N N . LEU B 1 332 ? -8.211 -29.5 -12.023 1 91 332 LEU B N 1
ATOM 9223 C CA . LEU B 1 332 ? -6.852 -29.922 -12.336 1 91 332 LEU B CA 1
ATOM 9224 C C . LEU B 1 332 ? -6.586 -31.328 -11.812 1 91 332 LEU B C 1
ATOM 9226 O O . LEU B 1 332 ? -5.668 -32 -12.273 1 91 332 LEU B O 1
ATOM 9230 N N . ASN B 1 333 ? -7.441 -31.75 -10.914 1 85.75 333 ASN B N 1
ATOM 9231 C CA . ASN B 1 333 ? -7.242 -33.031 -10.266 1 85.75 333 ASN B CA 1
ATOM 9232 C C . ASN B 1 333 ? -7.531 -34.188 -11.219 1 85.75 333 ASN B C 1
ATOM 9234 O O . ASN B 1 333 ? -7.082 -35.312 -10.992 1 85.75 333 ASN B O 1
ATOM 9238 N N . PHE B 1 334 ? -8.266 -33.906 -12.234 1 88.19 334 PHE B N 1
ATOM 9239 C CA . PHE B 1 334 ? -8.703 -35 -13.109 1 88.19 334 PHE B CA 1
ATOM 9240 C C . PHE B 1 334 ? -8.07 -34.875 -14.492 1 88.19 334 PHE B C 1
ATOM 9242 O O . PHE B 1 334 ? -8.453 -35.562 -15.422 1 88.19 334 PHE B O 1
ATOM 9249 N N . LEU B 1 335 ? -7.105 -33.938 -14.57 1 88.88 335 LEU B N 1
ATOM 9250 C CA . LEU B 1 335 ? -6.473 -33.688 -15.867 1 88.88 335 LEU B CA 1
ATOM 9251 C C . LEU B 1 335 ? -5.109 -34.375 -15.938 1 88.88 335 LEU B C 1
ATOM 9253 O O . LEU B 1 335 ? -4.234 -34.125 -15.109 1 88.88 335 LEU B O 1
ATOM 9257 N N . ARG B 1 336 ? -5.059 -35.062 -16.938 1 86.25 336 ARG B N 1
ATOM 9258 C CA . ARG B 1 336 ? -3.756 -35.688 -17.188 1 86.25 336 ARG B CA 1
ATOM 9259 C C . ARG B 1 336 ? -2.721 -34.625 -17.562 1 86.25 336 ARG B C 1
ATOM 9261 O O . ARG B 1 336 ? -3.031 -33.688 -18.281 1 86.25 336 ARG B O 1
ATOM 9268 N N . SER B 1 337 ? -1.48 -34.75 -17.062 1 87.06 337 SER B N 1
ATOM 9269 C CA . SER B 1 337 ? -0.345 -33.875 -17.359 1 87.06 337 SER B CA 1
ATOM 9270 C C . SER B 1 337 ? -0.249 -32.719 -16.375 1 87.06 337 SER B C 1
ATOM 9272 O O . SER B 1 337 ? 0.734 -31.969 -16.375 1 87.06 337 SER B O 1
ATOM 9274 N N . ALA B 1 338 ? -1.32 -32.562 -15.586 1 91 338 ALA B N 1
ATOM 9275 C CA . ALA B 1 338 ? -1.322 -31.438 -14.664 1 91 338 ALA B CA 1
ATOM 9276 C C . ALA B 1 338 ? -0.454 -31.734 -13.438 1 91 338 ALA B C 1
ATOM 9278 O O . ALA B 1 338 ? -0.028 -30.812 -12.742 1 91 338 ALA B O 1
ATOM 9279 N N . GLY B 1 339 ? -0.15 -33.031 -13.18 1 90.75 339 GLY B N 1
ATOM 9280 C CA . GLY B 1 339 ? 0.544 -33.344 -11.938 1 90.75 339 GLY B CA 1
ATOM 9281 C C . GLY B 1 339 ? -0.099 -32.719 -10.719 1 90.75 339 GLY B C 1
ATOM 9282 O O . GLY B 1 339 ? -1.326 -32.688 -10.617 1 90.75 339 GLY B O 1
ATOM 9283 N N . HIS B 1 340 ? 0.742 -32.406 -9.766 1 90.44 340 HIS B N 1
ATOM 9284 C CA . HIS B 1 340 ? 0.223 -31.75 -8.57 1 90.44 340 HIS B CA 1
ATOM 9285 C C . HIS B 1 340 ? 0.366 -30.234 -8.656 1 90.44 340 HIS B C 1
ATOM 9287 O O . HIS B 1 340 ? 1.025 -29.609 -7.82 1 90.44 340 HIS B O 1
ATOM 9293 N N . THR B 1 341 ? -0.293 -29.688 -9.695 1 92.44 341 THR B N 1
ATOM 9294 C CA . THR B 1 341 ? -0.316 -28.25 -9.898 1 92.44 341 THR B CA 1
ATOM 9295 C C . THR B 1 341 ? -1.582 -27.625 -9.312 1 92.44 341 THR B C 1
ATOM 9297 O O . THR B 1 341 ? -2.676 -28.172 -9.477 1 92.44 341 THR B O 1
ATOM 9300 N N . ASP B 1 342 ? -1.473 -26.516 -8.602 1 88.69 342 ASP B N 1
ATOM 9301 C CA . ASP B 1 342 ? -2.646 -25.922 -7.969 1 88.69 342 ASP B CA 1
ATOM 9302 C C . ASP B 1 342 ? -3.17 -24.75 -8.789 1 88.69 342 ASP B C 1
ATOM 9304 O O . ASP B 1 342 ? -4.316 -24.312 -8.617 1 88.69 342 ASP B O 1
ATOM 9308 N N . GLY B 1 343 ? -2.383 -24.188 -9.648 1 89.94 343 GLY B N 1
ATOM 9309 C CA . GLY B 1 343 ? -2.82 -23.094 -10.508 1 89.94 343 GLY B CA 1
ATOM 9310 C C . GLY B 1 343 ? -2.799 -21.75 -9.812 1 89.94 343 GLY B C 1
ATOM 9311 O O . GLY B 1 343 ? -3.373 -20.781 -10.312 1 89.94 343 GLY B O 1
ATOM 9312 N N . GLU B 1 344 ? -2.113 -21.594 -8.609 1 89.5 344 GLU B N 1
ATOM 9313 C CA . GLU B 1 344 ? -2.143 -20.375 -7.805 1 89.5 344 GLU B CA 1
ATOM 9314 C C . GLU B 1 344 ? -0.785 -19.672 -7.816 1 89.5 344 GLU B C 1
ATOM 9316 O O . GLU B 1 344 ? -0.532 -18.797 -7 1 89.5 344 GLU B O 1
ATOM 9321 N N . VAL B 1 345 ? 0.024 -20 -8.727 1 91.75 345 VAL B N 1
ATOM 9322 C CA . VAL B 1 345 ? 1.415 -19.562 -8.695 1 91.75 345 VAL B CA 1
ATOM 9323 C C . VAL B 1 345 ? 1.482 -18.047 -8.922 1 91.75 345 VAL B C 1
ATOM 9325 O O . VAL B 1 345 ? 2.365 -17.375 -8.383 1 91.75 345 VAL B O 1
ATOM 9328 N N . LEU B 1 346 ? 0.559 -17.453 -9.648 1 93.5 346 LEU B N 1
ATOM 9329 C CA . LEU B 1 346 ? 0.606 -16.031 -9.969 1 93.5 346 LEU B CA 1
ATOM 9330 C C . LEU B 1 346 ? 0.415 -15.188 -8.719 1 93.5 346 LEU B C 1
ATOM 9332 O O . LEU B 1 346 ? 0.966 -14.086 -8.617 1 93.5 346 LEU B O 1
ATOM 9336 N N . GLU B 1 347 ? -0.3 -15.672 -7.758 1 88.06 347 GLU B N 1
ATOM 9337 C CA . GLU B 1 347 ? -0.472 -14.945 -6.504 1 88.06 347 GLU B CA 1
ATOM 9338 C C . GLU B 1 347 ? 0.861 -14.758 -5.785 1 88.06 347 GLU B C 1
ATOM 9340 O O . GLU B 1 347 ? 1.117 -13.703 -5.207 1 88.06 347 GLU B O 1
ATOM 9345 N N . THR B 1 348 ? 1.648 -15.734 -5.848 1 90.25 348 THR B N 1
ATOM 9346 C CA . THR B 1 348 ? 2.963 -15.664 -5.219 1 90.25 348 THR B CA 1
ATOM 9347 C C . THR B 1 348 ? 3.896 -14.766 -6.02 1 90.25 348 THR B C 1
ATOM 9349 O O . THR B 1 348 ? 4.75 -14.078 -5.445 1 90.25 348 THR B O 1
ATOM 9352 N N . LEU B 1 349 ? 3.67 -14.773 -7.289 1 95.69 349 LEU B N 1
ATOM 9353 C CA . LEU B 1 349 ? 4.527 -13.969 -8.156 1 95.69 349 LEU B CA 1
ATOM 9354 C C . LEU B 1 349 ? 4.152 -12.492 -8.07 1 95.69 349 LEU B C 1
ATOM 9356 O O . LEU B 1 349 ? 5.016 -11.617 -8.188 1 95.69 349 LEU B O 1
ATOM 9360 N N . TRP B 1 350 ? 2.873 -12.219 -7.836 1 94.25 350 TRP B N 1
ATOM 9361 C CA . TRP B 1 350 ? 2.395 -10.844 -7.734 1 94.25 350 TRP B CA 1
ATOM 9362 C C . TRP B 1 350 ? 2.922 -10.18 -6.469 1 94.25 350 TRP B C 1
ATOM 9364 O O . TRP B 1 350 ? 3.178 -8.969 -6.457 1 94.25 350 TRP B O 1
ATOM 9374 N N . ALA B 1 351 ? 3.145 -10.875 -5.406 1 88.75 351 ALA B N 1
ATOM 9375 C CA . ALA B 1 351 ? 3.469 -10.312 -4.098 1 88.75 351 ALA B CA 1
ATOM 9376 C C . ALA B 1 351 ? 4.703 -9.414 -4.176 1 88.75 351 ALA B C 1
ATOM 9378 O O . ALA B 1 351 ? 4.652 -8.242 -3.809 1 88.75 351 ALA B O 1
ATOM 9379 N N . PRO B 1 352 ? 5.805 -9.891 -4.73 1 89.56 352 PRO B N 1
ATOM 9380 C CA . PRO B 1 352 ? 6.969 -9.008 -4.844 1 89.56 352 PRO B CA 1
ATOM 9381 C C . PRO B 1 352 ? 6.762 -7.883 -5.848 1 89.56 352 PRO B C 1
ATOM 9383 O O . PRO B 1 352 ? 7.293 -6.785 -5.672 1 89.56 352 PRO B O 1
ATOM 9386 N N . LEU B 1 353 ? 5.992 -8.156 -6.871 1 93.5 353 LEU B N 1
ATOM 9387 C CA . LEU B 1 353 ? 5.77 -7.148 -7.898 1 93.5 353 LEU B CA 1
ATOM 9388 C C . LEU B 1 353 ? 4.883 -6.023 -7.371 1 93.5 353 LEU B C 1
ATOM 9390 O O . LEU B 1 353 ? 5.035 -4.867 -7.773 1 93.5 353 LEU B O 1
ATOM 9394 N N . ASN B 1 354 ? 3.969 -6.375 -6.539 1 91.62 354 ASN B N 1
ATOM 9395 C CA . ASN B 1 354 ? 3.055 -5.387 -5.977 1 91.62 354 ASN B CA 1
ATOM 9396 C C . ASN B 1 354 ? 3.793 -4.355 -5.133 1 91.62 354 ASN B C 1
ATOM 9398 O O . ASN B 1 354 ? 3.283 -3.256 -4.898 1 91.62 354 ASN B O 1
ATOM 9402 N N . LYS B 1 355 ? 4.973 -4.652 -4.719 1 88 355 LYS B N 1
ATOM 9403 C CA . LYS B 1 355 ? 5.746 -3.736 -3.883 1 88 355 LYS B CA 1
ATOM 9404 C C . LYS B 1 355 ? 6.211 -2.523 -4.684 1 88 355 LYS B C 1
ATOM 9406 O O . LYS B 1 355 ? 6.582 -1.499 -4.105 1 88 355 LYS B O 1
ATOM 9411 N N . ILE B 1 356 ? 6.18 -2.607 -6.012 1 92 356 ILE B N 1
ATOM 9412 C CA . ILE B 1 356 ? 6.676 -1.492 -6.812 1 92 356 ILE B CA 1
ATOM 9413 C C . ILE B 1 356 ? 5.496 -0.714 -7.398 1 92 356 ILE B C 1
ATOM 9415 O O . ILE B 1 356 ? 5.688 0.27 -8.117 1 92 356 ILE B O 1
ATOM 9419 N N . THR B 1 357 ? 4.293 -1.115 -7.098 1 90.62 357 THR B N 1
ATOM 9420 C CA . THR B 1 357 ? 3.123 -0.5 -7.715 1 90.62 357 THR B CA 1
ATOM 9421 C C . THR B 1 357 ? 3.016 0.971 -7.324 1 90.62 357 THR B C 1
ATOM 9423 O O . THR B 1 357 ? 2.676 1.815 -8.156 1 90.62 357 THR B O 1
ATOM 9426 N N . GLY B 1 358 ? 3.314 1.314 -6.137 1 85.06 358 GLY B N 1
ATOM 9427 C CA . GLY B 1 358 ? 3.229 2.691 -5.68 1 85.06 358 GLY B CA 1
ATOM 9428 C C . GLY B 1 358 ? 4.211 3.615 -6.379 1 85.06 358 GLY B C 1
ATOM 9429 O O . GLY B 1 358 ? 3.863 4.742 -6.738 1 85.06 358 GLY B O 1
ATOM 9430 N N . SER B 1 359 ? 5.328 3.129 -6.609 1 87.81 359 SER B N 1
ATOM 9431 C CA . SER B 1 359 ? 6.379 3.965 -7.176 1 87.81 359 SER B CA 1
ATOM 9432 C C . SER B 1 359 ? 6.258 4.055 -8.695 1 87.81 359 SER B C 1
ATOM 9434 O O . SER B 1 359 ? 6.766 4.992 -9.312 1 87.81 359 SER B O 1
ATOM 9436 N N . THR B 1 360 ? 5.574 3.129 -9.297 1 92.75 360 THR B N 1
ATOM 9437 C CA . THR B 1 360 ? 5.539 3.098 -10.758 1 92.75 360 THR B CA 1
ATOM 9438 C C . THR B 1 360 ? 4.266 3.754 -11.281 1 92.75 360 THR B C 1
ATOM 9440 O O . THR B 1 360 ? 4.176 4.086 -12.469 1 92.75 360 THR B O 1
ATOM 9443 N N . ARG B 1 361 ? 3.373 3.988 -10.453 1 90.94 361 ARG B N 1
ATOM 9444 C CA . ARG B 1 361 ? 2.045 4.469 -10.828 1 90.94 361 ARG B CA 1
ATOM 9445 C C . ARG B 1 361 ? 2.127 5.809 -11.547 1 90.94 361 ARG B C 1
ATOM 9447 O O . ARG B 1 361 ? 1.363 6.062 -12.484 1 90.94 361 ARG B O 1
ATOM 9454 N N . SER B 1 362 ? 3.059 6.688 -11.148 1 88.94 362 SER B N 1
ATOM 9455 C CA . SER B 1 362 ? 3.135 8.047 -11.688 1 88.94 362 SER B CA 1
ATOM 9456 C C . SER B 1 362 ? 4.246 8.164 -12.719 1 88.94 362 SER B C 1
ATOM 9458 O O . SER B 1 362 ? 4.508 9.258 -13.234 1 88.94 362 SER B O 1
ATOM 9460 N N . MET B 1 363 ? 4.934 7.039 -13.016 1 91.69 363 MET B N 1
ATOM 9461 C CA . MET B 1 363 ? 5.953 7.039 -14.062 1 91.69 363 MET B CA 1
ATOM 9462 C C . MET B 1 363 ? 5.32 7.188 -15.438 1 91.69 363 MET B C 1
ATOM 9464 O O . MET B 1 363 ? 4.102 7.051 -15.586 1 91.69 363 MET B O 1
ATOM 9468 N N . THR B 1 364 ? 6.184 7.586 -16.422 1 91.75 364 THR B N 1
ATOM 9469 C CA . THR B 1 364 ? 5.688 7.449 -17.781 1 91.75 364 THR B CA 1
ATOM 9470 C C . THR B 1 364 ? 5.383 5.992 -18.109 1 91.75 364 THR B C 1
ATOM 9472 O O . THR B 1 364 ? 5.828 5.086 -17.391 1 91.75 364 THR B O 1
ATOM 9475 N N . LEU B 1 365 ? 4.625 5.785 -19.125 1 91.44 365 LEU B N 1
ATOM 9476 C CA . LEU B 1 365 ? 4.23 4.422 -19.469 1 91.44 365 LEU B CA 1
ATOM 9477 C C . LEU B 1 365 ? 5.445 3.59 -19.875 1 91.44 365 LEU B C 1
ATOM 9479 O O . LEU B 1 365 ? 5.586 2.441 -19.438 1 91.44 365 LEU B O 1
ATOM 9483 N N . ALA B 1 366 ? 6.273 4.141 -20.656 1 92.88 366 ALA B N 1
ATOM 9484 C CA . ALA B 1 366 ? 7.477 3.438 -21.078 1 92.88 366 ALA B CA 1
ATOM 9485 C C . ALA B 1 366 ? 8.367 3.086 -19.891 1 92.88 366 ALA B C 1
ATOM 9487 O O . ALA B 1 366 ? 8.898 1.978 -19.812 1 92.88 366 ALA B O 1
ATOM 9488 N N . HIS B 1 367 ? 8.516 4.031 -19.016 1 93.75 367 HIS B N 1
ATOM 9489 C CA . HIS B 1 367 ? 9.344 3.811 -17.828 1 93.75 367 HIS B CA 1
ATOM 9490 C C . HIS B 1 367 ? 8.766 2.711 -16.953 1 93.75 367 HIS B C 1
ATOM 9492 O O . HIS B 1 367 ? 9.508 1.859 -16.453 1 93.75 367 HIS B O 1
ATOM 9498 N N . GLN B 1 368 ? 7.477 2.752 -16.734 1 94.19 368 GLN B N 1
ATOM 9499 C CA . GLN B 1 368 ? 6.824 1.716 -15.945 1 94.19 368 GLN B CA 1
ATOM 9500 C C . GLN B 1 368 ? 7.031 0.337 -16.562 1 94.19 368 GLN B C 1
ATOM 9502 O O . GLN B 1 368 ? 7.289 -0.637 -15.852 1 94.19 368 GLN B O 1
ATOM 9507 N N . GLN B 1 369 ? 6.969 0.229 -17.859 1 94.25 369 GLN B N 1
ATOM 9508 C CA . GLN B 1 369 ? 7.125 -1.038 -18.562 1 94.25 369 GLN B CA 1
ATOM 9509 C C . GLN B 1 369 ? 8.555 -1.567 -18.438 1 94.25 369 GLN B C 1
ATOM 9511 O O . GLN B 1 369 ? 8.758 -2.77 -18.266 1 94.25 369 GLN B O 1
ATOM 9516 N N . GLU B 1 370 ? 9.477 -0.696 -18.531 1 94.81 370 GLU B N 1
ATOM 9517 C CA . GLU B 1 370 ? 10.875 -1.078 -18.391 1 94.81 370 GLU B CA 1
ATOM 9518 C C . GLU B 1 370 ? 11.141 -1.655 -17 1 94.81 370 GLU B C 1
ATOM 9520 O O . GLU B 1 370 ? 11.828 -2.67 -16.859 1 94.81 370 GLU B O 1
ATOM 9525 N N . VAL B 1 371 ? 10.617 -0.958 -16.047 1 95.44 371 VAL B N 1
ATOM 9526 C CA . VAL B 1 371 ? 10.797 -1.39 -14.664 1 95.44 371 VAL B CA 1
ATOM 9527 C C . VAL B 1 371 ? 10.133 -2.748 -14.453 1 95.44 371 VAL B C 1
ATOM 9529 O O . VAL B 1 371 ? 10.711 -3.639 -13.82 1 95.44 371 VAL B O 1
ATOM 9532 N N . LEU B 1 372 ? 8.977 -2.912 -15 1 95.69 372 LEU B N 1
ATOM 9533 C CA . LEU B 1 372 ? 8.258 -4.176 -14.875 1 95.69 372 LEU B CA 1
ATOM 9534 C C . LEU B 1 372 ? 9.023 -5.309 -15.547 1 95.69 372 LEU B C 1
ATOM 9536 O O . LEU B 1 372 ? 9.188 -6.383 -14.969 1 95.69 372 LEU B O 1
ATOM 9540 N N . ASP B 1 373 ? 9.477 -5.051 -16.688 1 96.69 373 ASP B N 1
ATOM 9541 C CA . ASP B 1 373 ? 10.258 -6.047 -17.406 1 96.69 373 ASP B CA 1
ATOM 9542 C C . ASP B 1 373 ? 11.484 -6.473 -16.594 1 96.69 373 ASP B C 1
ATOM 9544 O O . ASP B 1 373 ? 11.82 -7.656 -16.547 1 96.69 373 ASP B O 1
ATOM 9548 N N . ASP B 1 374 ? 12.062 -5.512 -16.047 1 96.44 374 ASP B N 1
ATOM 9549 C CA . ASP B 1 374 ? 13.273 -5.785 -15.289 1 96.44 374 ASP B CA 1
ATOM 9550 C C . ASP B 1 374 ? 12.961 -6.609 -14.039 1 96.44 374 ASP B C 1
ATOM 9552 O O . ASP B 1 374 ? 13.688 -7.551 -13.711 1 96.44 374 ASP B O 1
ATOM 9556 N N . CYS B 1 375 ? 11.961 -6.281 -13.359 1 96.44 375 CYS B N 1
ATOM 9557 C CA . CYS B 1 375 ? 11.57 -6.992 -12.148 1 96.44 375 CYS B CA 1
ATOM 9558 C C . CYS B 1 375 ? 11.109 -8.406 -12.469 1 96.44 375 CYS B C 1
ATOM 9560 O O . CYS B 1 375 ? 11.391 -9.344 -11.719 1 96.44 375 CYS B O 1
ATOM 9562 N N . VAL B 1 376 ? 10.406 -8.516 -13.539 1 97.69 376 VAL B N 1
ATOM 9563 C CA . VAL B 1 376 ? 9.93 -9.836 -13.961 1 97.69 376 VAL B CA 1
ATOM 9564 C C . VAL B 1 376 ? 11.117 -10.695 -14.383 1 97.69 376 VAL B C 1
ATOM 9566 O O . VAL B 1 376 ? 11.172 -11.891 -14.078 1 97.69 376 VAL B O 1
ATOM 9569 N N . TYR B 1 377 ? 12.039 -10.086 -15.102 1 97.38 377 TYR B N 1
ATOM 9570 C CA . TYR B 1 377 ? 13.266 -10.797 -15.445 1 97.38 377 TYR B CA 1
ATOM 9571 C C . TYR B 1 377 ? 13.961 -11.328 -14.195 1 97.38 377 TYR B C 1
ATOM 9573 O O . TYR B 1 377 ? 14.391 -12.484 -14.164 1 97.38 377 TYR B O 1
ATOM 9581 N N . ASP B 1 378 ? 14.047 -10.492 -13.25 1 95.56 378 ASP B N 1
ATOM 9582 C CA . ASP B 1 378 ? 14.711 -10.883 -12.016 1 95.56 378 ASP B CA 1
ATOM 9583 C C . ASP B 1 378 ? 13.938 -11.992 -11.305 1 95.56 378 ASP B C 1
ATOM 9585 O O . ASP B 1 378 ? 14.539 -12.867 -10.672 1 95.56 378 ASP B O 1
ATOM 9589 N N . SER B 1 379 ? 12.664 -11.883 -11.305 1 96.38 379 SER B N 1
ATOM 9590 C CA . SER B 1 379 ? 11.844 -12.945 -10.742 1 96.38 379 SER B CA 1
ATOM 9591 C C . SER B 1 379 ? 12.164 -14.297 -11.375 1 96.38 379 SER B C 1
ATOM 9593 O O . SER B 1 379 ? 12.375 -15.281 -10.672 1 96.38 379 SER B O 1
ATOM 9595 N N . ASN B 1 380 ? 12.203 -14.312 -12.711 1 97.62 380 ASN B N 1
ATOM 9596 C CA . ASN B 1 380 ? 12.555 -15.539 -13.422 1 97.62 380 ASN B CA 1
ATOM 9597 C C . ASN B 1 380 ? 13.984 -15.969 -13.117 1 97.62 380 ASN B C 1
ATOM 9599 O O . ASN B 1 380 ? 14.25 -17.156 -12.953 1 97.62 380 ASN B O 1
ATOM 9603 N N . TRP B 1 381 ? 14.859 -15.016 -13.023 1 96.06 381 TRP B N 1
ATOM 9604 C CA . TRP B 1 381 ? 16.266 -15.312 -12.734 1 96.06 381 TRP B CA 1
ATOM 9605 C C . TRP B 1 381 ? 16.406 -15.961 -11.359 1 96.06 381 TRP B C 1
ATOM 9607 O O . TRP B 1 381 ? 17.109 -16.969 -11.211 1 96.06 381 TRP B O 1
ATOM 9617 N N . LYS B 1 382 ? 15.766 -15.406 -10.383 1 93.88 382 LYS B N 1
ATOM 9618 C CA . LYS B 1 382 ? 15.82 -15.945 -9.023 1 93.88 382 LYS B CA 1
ATOM 9619 C C . LYS B 1 382 ? 15.305 -17.391 -8.992 1 93.88 382 LYS B C 1
ATOM 9621 O O . LYS B 1 382 ? 15.852 -18.219 -8.266 1 93.88 382 LYS B O 1
ATOM 9626 N N . LYS B 1 383 ? 14.359 -17.641 -9.75 1 95.62 383 LYS B N 1
ATOM 9627 C CA . LYS B 1 383 ? 13.812 -18.984 -9.812 1 95.62 383 LYS B CA 1
ATOM 9628 C C . LYS B 1 383 ? 14.805 -19.953 -10.461 1 95.62 383 LYS B C 1
ATOM 9630 O O . LYS B 1 383 ? 14.891 -21.109 -10.07 1 95.62 383 LYS B O 1
ATOM 9635 N N . ILE B 1 384 ? 15.492 -19.484 -11.422 1 96.75 384 ILE B N 1
ATOM 9636 C CA . ILE B 1 384 ? 16.484 -20.328 -12.094 1 96.75 384 ILE B CA 1
ATOM 9637 C C . ILE B 1 384 ? 17.578 -20.719 -11.109 1 96.75 384 ILE B C 1
ATOM 9639 O O . ILE B 1 384 ? 18 -21.875 -11.078 1 96.75 384 ILE B O 1
ATOM 9643 N N . THR B 1 385 ? 17.984 -19.797 -10.305 1 93.5 385 THR B N 1
ATOM 9644 C CA . THR B 1 385 ? 19.109 -20.016 -9.398 1 93.5 385 THR B CA 1
ATOM 9645 C C . THR B 1 385 ? 18.75 -21.062 -8.352 1 93.5 385 THR B C 1
ATOM 9647 O O . THR B 1 385 ? 19.641 -21.75 -7.824 1 93.5 385 THR B O 1
ATOM 9650 N N . ASN B 1 386 ? 17.469 -21.203 -8.078 1 92.69 386 ASN B N 1
ATOM 9651 C CA . ASN B 1 386 ? 17.047 -22.156 -7.055 1 92.69 386 ASN B CA 1
ATOM 9652 C C . ASN B 1 386 ? 16.188 -23.266 -7.652 1 92.69 386 ASN B C 1
ATOM 9654 O O . ASN B 1 386 ? 15.461 -23.953 -6.93 1 92.69 386 ASN B O 1
ATOM 9658 N N . LEU B 1 387 ? 16.25 -23.484 -8.891 1 95.88 387 LEU B N 1
ATOM 9659 C CA . LEU B 1 387 ? 15.328 -24.359 -9.586 1 95.88 387 LEU B CA 1
ATOM 9660 C C . LEU B 1 387 ? 15.547 -25.812 -9.188 1 95.88 387 LEU B C 1
ATOM 9662 O O . LEU B 1 387 ? 14.609 -26.5 -8.773 1 95.88 387 LEU B O 1
ATOM 9666 N N . ILE B 1 388 ? 16.797 -26.312 -9.234 1 95.81 388 ILE B N 1
ATOM 9667 C CA . ILE B 1 388 ? 17.094 -27.719 -9.023 1 95.81 388 ILE B CA 1
ATOM 9668 C C . ILE B 1 388 ? 16.797 -28.109 -7.574 1 95.81 388 ILE B C 1
ATOM 9670 O O . ILE B 1 388 ? 16.078 -29.062 -7.312 1 95.81 388 ILE B O 1
ATOM 9674 N N . PRO B 1 389 ? 17.281 -27.328 -6.555 1 93.75 389 PRO B N 1
ATOM 9675 C CA . PRO B 1 389 ? 16.922 -27.641 -5.172 1 93.75 389 PRO B CA 1
ATOM 9676 C C . PRO B 1 389 ? 15.406 -27.656 -4.953 1 93.75 389 PRO B C 1
ATOM 9678 O O . PRO B 1 389 ? 14.891 -28.484 -4.203 1 93.75 389 PRO B O 1
ATOM 9681 N N . SER B 1 390 ? 14.727 -26.781 -5.574 1 94.81 390 SER B N 1
ATOM 9682 C CA . SER B 1 390 ? 13.273 -26.703 -5.422 1 94.81 390 SER B CA 1
ATOM 9683 C C . SER B 1 390 ? 12.594 -27.938 -5.996 1 94.81 390 SER B C 1
ATOM 9685 O O . SER B 1 390 ? 11.633 -28.453 -5.418 1 94.81 390 SER B O 1
ATOM 9687 N N . LEU B 1 391 ? 13.078 -28.406 -7.113 1 96.75 391 LEU B N 1
ATOM 9688 C CA . LEU B 1 391 ? 12.508 -29.594 -7.742 1 96.75 391 LEU B CA 1
ATOM 9689 C C . LEU B 1 391 ? 12.781 -30.828 -6.902 1 96.75 391 LEU B C 1
ATOM 9691 O O . LEU B 1 391 ? 11.938 -31.734 -6.82 1 96.75 391 LEU B O 1
ATOM 9695 N N . ILE B 1 392 ? 13.93 -30.891 -6.293 1 96.44 392 ILE B N 1
ATOM 9696 C CA . ILE B 1 392 ? 14.273 -32.031 -5.43 1 96.44 392 ILE B CA 1
ATOM 9697 C C . ILE B 1 392 ? 13.352 -32.031 -4.219 1 96.44 392 ILE B C 1
ATOM 9699 O O . ILE B 1 392 ? 12.883 -33.094 -3.805 1 96.44 392 ILE B O 1
ATOM 9703 N N . LYS B 1 393 ? 13.125 -30.891 -3.646 1 95.12 393 LYS B N 1
ATOM 9704 C CA . LYS B 1 393 ? 12.203 -30.797 -2.521 1 95.12 393 LYS B CA 1
ATOM 9705 C C . LYS B 1 393 ? 10.805 -31.266 -2.918 1 95.12 393 LYS B C 1
ATOM 9707 O O . LYS B 1 393 ? 10.148 -31.984 -2.158 1 95.12 393 LYS B O 1
ATOM 9712 N N . LYS B 1 394 ? 10.367 -30.891 -4.098 1 95.31 394 LYS B N 1
ATOM 9713 C CA . LYS B 1 394 ? 9.07 -31.344 -4.602 1 95.31 394 LYS B CA 1
ATOM 9714 C C . LYS B 1 394 ? 9.062 -32.844 -4.812 1 95.31 394 LYS B C 1
ATOM 9716 O O . LYS B 1 394 ? 8.047 -33.531 -4.57 1 95.31 394 LYS B O 1
ATOM 9721 N N . TRP B 1 395 ? 10.195 -33.406 -5.301 1 96 395 TRP B N 1
ATOM 9722 C CA . TRP B 1 395 ? 10.328 -34.844 -5.523 1 96 395 TRP B CA 1
ATOM 9723 C C . TRP B 1 395 ? 10.164 -35.594 -4.215 1 96 395 TRP B C 1
ATOM 9725 O O . TRP B 1 395 ? 9.445 -36.594 -4.164 1 96 395 TRP B O 1
ATOM 9735 N N . LYS B 1 396 ? 10.805 -35.156 -3.188 1 94.75 396 LYS B N 1
ATOM 9736 C CA . LYS B 1 396 ? 10.719 -35.812 -1.892 1 94.75 396 LYS B CA 1
ATOM 9737 C C . LYS B 1 396 ? 9.289 -35.812 -1.358 1 94.75 396 LYS B C 1
ATOM 9739 O O . LYS B 1 396 ? 8.805 -36.812 -0.83 1 94.75 396 LYS B O 1
ATOM 9744 N N . ARG B 1 397 ? 8.672 -34.719 -1.53 1 93.44 397 ARG B N 1
ATOM 9745 C CA . ARG B 1 397 ? 7.277 -34.594 -1.126 1 93.44 397 ARG B CA 1
ATOM 9746 C C . ARG B 1 397 ? 6.395 -35.531 -1.969 1 93.44 397 ARG B C 1
ATOM 9748 O O . ARG B 1 397 ? 5.496 -36.188 -1.445 1 93.44 397 ARG B O 1
ATOM 9755 N N . ALA B 1 398 ? 6.625 -35.5 -3.26 1 94.94 398 ALA B N 1
ATOM 9756 C CA . ALA B 1 398 ? 5.832 -36.312 -4.18 1 94.94 398 ALA B CA 1
ATOM 9757 C C . ALA B 1 398 ? 6.004 -37.812 -3.877 1 94.94 398 ALA B C 1
ATOM 9759 O O . ALA B 1 398 ? 5.043 -38.562 -3.963 1 94.94 398 ALA B O 1
ATOM 9760 N N . LYS B 1 399 ? 7.164 -38.25 -3.57 1 94.25 399 LYS B N 1
ATOM 9761 C CA . LYS B 1 399 ? 7.426 -39.656 -3.252 1 94.25 399 LYS B CA 1
ATOM 9762 C C . LYS B 1 399 ? 6.637 -40.094 -2.023 1 94.25 399 LYS B C 1
ATOM 9764 O O . LYS B 1 399 ? 6.008 -41.156 -2.033 1 94.25 399 LYS B O 1
ATOM 9769 N N . THR B 1 400 ? 6.711 -39.25 -1.031 1 92.19 400 THR B N 1
ATOM 9770 C CA . THR B 1 400 ? 5.984 -39.562 0.197 1 92.19 400 THR B CA 1
ATOM 9771 C C . THR B 1 400 ? 4.48 -39.562 -0.051 1 92.19 400 THR B C 1
ATOM 9773 O O . THR B 1 400 ? 3.768 -40.438 0.411 1 92.19 400 THR B O 1
ATOM 9776 N N . SER B 1 401 ? 4 -38.625 -0.807 1 91.31 401 SER B N 1
ATOM 9777 C CA . SER B 1 401 ? 2.572 -38.5 -1.077 1 91.31 401 SER B CA 1
ATOM 9778 C C . SER B 1 401 ? 2.082 -39.656 -1.968 1 91.31 401 SER B C 1
ATOM 9780 O O . SER B 1 401 ? 0.978 -40.156 -1.775 1 91.31 401 SER B O 1
ATOM 9782 N N . PHE B 1 402 ? 2.848 -40.062 -2.975 1 93.25 402 PHE B N 1
ATOM 9783 C CA . PHE B 1 402 ? 2.482 -41.156 -3.857 1 93.25 402 PHE B CA 1
ATOM 9784 C C . PHE B 1 402 ? 2.314 -42.469 -3.068 1 93.25 402 PHE B C 1
ATOM 9786 O O . PHE B 1 402 ? 1.356 -43.219 -3.285 1 93.25 402 PHE B O 1
ATOM 9793 N N . ALA B 1 403 ? 3.25 -42.656 -2.16 1 90.69 403 ALA B N 1
ATOM 9794 C CA . ALA B 1 403 ? 3.168 -43.875 -1.338 1 90.69 403 ALA B CA 1
ATOM 9795 C C . ALA B 1 403 ? 1.879 -43.906 -0.521 1 90.69 403 ALA B C 1
ATOM 9797 O O . ALA B 1 403 ? 1.203 -44.906 -0.438 1 90.69 403 ALA B O 1
ATOM 9798 N N . ASN B 1 404 ? 1.541 -42.781 0.024 1 86.06 404 ASN B N 1
ATOM 9799 C CA . ASN B 1 404 ? 0.331 -42.688 0.831 1 86.06 404 ASN B CA 1
ATOM 9800 C C . ASN B 1 404 ? -0.925 -42.875 -0.013 1 86.06 404 ASN B C 1
ATOM 9802 O O . ASN B 1 404 ? -1.848 -43.594 0.395 1 86.06 404 ASN B O 1
ATOM 9806 N N . MET B 1 405 ? -0.973 -42.281 -1.196 1 88.12 405 MET B N 1
ATOM 9807 C CA . MET B 1 405 ? -2.156 -42.375 -2.049 1 88.12 405 MET B CA 1
ATOM 9808 C C . MET B 1 405 ? -2.285 -43.75 -2.672 1 88.12 405 MET B C 1
ATOM 9810 O O . MET B 1 405 ? -3.398 -44.25 -2.896 1 88.12 405 MET B O 1
ATOM 9814 N N . LYS B 1 406 ? -1.155 -44.344 -2.967 1 90.81 406 LYS B N 1
ATOM 9815 C CA . LYS B 1 406 ? -1.166 -45.688 -3.492 1 90.81 406 LYS B CA 1
ATOM 9816 C C . LYS B 1 406 ? -1.76 -46.656 -2.48 1 90.81 406 LYS B C 1
ATOM 9818 O O . LYS B 1 406 ? -2.533 -47.562 -2.844 1 90.81 406 LYS B O 1
ATOM 9823 N N . GLU B 1 407 ? -1.445 -46.438 -1.244 1 84.19 407 GLU B N 1
ATOM 9824 C CA . GLU B 1 407 ? -2.004 -47.281 -0.192 1 84.19 407 GLU B CA 1
ATOM 9825 C C . GLU B 1 407 ? -3.516 -47.125 -0.088 1 84.19 407 GLU B C 1
ATOM 9827 O O . GLU B 1 407 ? -4.254 -48.094 0.028 1 84.19 407 GLU B O 1
ATOM 9832 N N . ALA B 1 408 ? -3.938 -45.938 -0.179 1 78.44 408 ALA B N 1
ATOM 9833 C CA . ALA B 1 408 ? -5.367 -45.656 -0.104 1 78.44 408 ALA B CA 1
ATOM 9834 C C . ALA B 1 408 ? -6.109 -46.25 -1.298 1 78.44 408 ALA B C 1
ATOM 9836 O O . ALA B 1 408 ? -7.215 -46.781 -1.149 1 78.44 408 ALA B O 1
ATOM 9837 N N . TYR B 1 409 ? -5.594 -46.188 -2.494 1 86.62 409 TYR B N 1
ATOM 9838 C CA . TYR B 1 409 ? -6.16 -46.719 -3.723 1 86.62 409 TYR B CA 1
ATOM 9839 C C . TYR B 1 409 ? -6.242 -48.25 -3.66 1 86.62 409 TYR B C 1
ATOM 9841 O O . TYR B 1 409 ? -7.27 -48.844 -4.004 1 86.62 409 TYR B O 1
ATOM 9849 N N . GLU B 1 410 ? -5.203 -48.875 -3.115 1 87.69 410 GLU B N 1
ATOM 9850 C CA . GLU B 1 410 ? -5.156 -50.344 -3.039 1 87.69 410 GLU B CA 1
ATOM 9851 C C . GLU B 1 410 ? -6.156 -50.875 -2.02 1 87.69 410 GLU B C 1
ATOM 9853 O O . GLU B 1 410 ? -6.742 -51.938 -2.219 1 87.69 410 GLU B O 1
ATOM 9858 N N . ASP B 1 411 ? -6.348 -50.094 -1.035 1 76 411 ASP B N 1
ATOM 9859 C CA . ASP B 1 411 ? -7.32 -50.5 -0.021 1 76 411 ASP B CA 1
ATOM 9860 C C . ASP B 1 411 ? -8.734 -50.531 -0.608 1 76 411 ASP B C 1
ATOM 9862 O O . ASP B 1 411 ? -9.516 -51.438 -0.269 1 76 411 ASP B O 1
ATOM 9866 N N . LEU B 1 412 ? -9.023 -49.656 -1.496 1 77.31 412 LEU B N 1
ATOM 9867 C CA . LEU B 1 412 ? -10.344 -49.625 -2.123 1 77.31 412 LEU B CA 1
ATOM 9868 C C . LEU B 1 412 ? -10.438 -50.656 -3.248 1 77.31 412 LEU B C 1
ATOM 9870 O O . LEU B 1 412 ? -11.477 -51.281 -3.412 1 77.31 412 LEU B O 1
ATOM 9874 N N . ARG B 1 413 ? -9.422 -50.75 -3.969 1 85.06 413 ARG B N 1
ATOM 9875 C CA . ARG B 1 413 ? -9.375 -51.656 -5.113 1 85.06 413 ARG B CA 1
ATOM 9876 C C . ARG B 1 413 ? -9.609 -53.094 -4.684 1 85.06 413 ARG B C 1
ATOM 9878 O O . ARG B 1 413 ? -10.312 -53.844 -5.363 1 85.06 413 ARG B O 1
ATOM 9885 N N . CYS B 1 414 ? -9.117 -53.469 -3.535 1 79.5 414 CYS B N 1
ATOM 9886 C CA . CYS B 1 414 ? -9.188 -54.844 -3.059 1 79.5 414 CYS B CA 1
ATOM 9887 C C . CYS B 1 414 ? -10.609 -55.219 -2.641 1 79.5 414 CYS B C 1
ATOM 9889 O O . CYS B 1 414 ? -10.977 -56.375 -2.607 1 79.5 414 CYS B O 1
ATOM 9891 N N . ARG B 1 415 ? -11.422 -54.219 -2.521 1 66.62 415 ARG B N 1
ATOM 9892 C CA . ARG B 1 415 ? -12.773 -54.469 -2.033 1 66.62 415 ARG B CA 1
ATOM 9893 C C . ARG B 1 415 ? -13.766 -54.562 -3.189 1 66.62 415 ARG B C 1
ATOM 9895 O O . ARG B 1 415 ? -14.93 -54.875 -2.988 1 66.62 415 ARG B O 1
ATOM 9902 N N . LEU B 1 416 ? -13.281 -54.344 -4.375 1 79.62 416 LEU B N 1
ATOM 9903 C CA . LEU B 1 416 ? -14.164 -54.281 -5.535 1 79.62 416 LEU B CA 1
ATOM 9904 C C . LEU B 1 416 ? -13.977 -55.5 -6.43 1 79.62 416 LEU B C 1
ATOM 9906 O O . LEU B 1 416 ? -12.938 -56.156 -6.379 1 79.62 416 LEU B O 1
ATOM 9910 N N . THR B 1 417 ? -15.055 -55.719 -7.191 1 80.88 417 THR B N 1
ATOM 9911 C CA . THR B 1 417 ? -15.008 -56.844 -8.102 1 80.88 417 THR B CA 1
ATOM 9912 C C . THR B 1 417 ? -14.242 -56.5 -9.375 1 80.88 417 THR B C 1
ATOM 9914 O O . THR B 1 417 ? -14.133 -55.312 -9.727 1 80.88 417 THR B O 1
ATOM 9917 N N . GLU B 1 418 ? -13.758 -57.5 -10.07 1 85.25 418 GLU B N 1
ATOM 9918 C CA . GLU B 1 418 ? -12.977 -57.281 -11.281 1 85.25 418 GLU B CA 1
ATOM 9919 C C . GLU B 1 418 ? -13.82 -56.656 -12.391 1 85.25 418 GLU B C 1
ATOM 9921 O O . GLU B 1 418 ? -13.32 -55.875 -13.195 1 85.25 418 GLU B O 1
ATOM 9926 N N . ASP B 1 419 ? -15.047 -57.031 -12.383 1 84.31 419 ASP B N 1
ATOM 9927 C CA . ASP B 1 419 ? -15.938 -56.469 -13.398 1 84.31 419 ASP B CA 1
ATOM 9928 C C . ASP B 1 419 ? -16.156 -54.969 -13.172 1 84.31 419 ASP B C 1
ATOM 9930 O O . ASP B 1 419 ? -16.188 -54.188 -14.125 1 84.31 419 ASP B O 1
ATOM 9934 N N . ASP B 1 420 ? -16.312 -54.688 -11.969 1 83.19 420 ASP B N 1
ATOM 9935 C CA . ASP B 1 420 ? -16.484 -53.25 -11.633 1 83.19 420 ASP B CA 1
ATOM 9936 C C . ASP B 1 420 ? -15.234 -52.469 -11.984 1 83.19 420 ASP B C 1
ATOM 9938 O O . ASP B 1 420 ? -15.32 -51.375 -12.57 1 83.19 420 ASP B O 1
ATOM 9942 N N . LEU B 1 421 ? -14.102 -53.031 -11.68 1 90.62 421 LEU B N 1
ATOM 9943 C CA . LEU B 1 421 ? -12.828 -52.375 -11.906 1 90.62 421 LEU B CA 1
ATOM 9944 C C . LEU B 1 421 ? -12.602 -52.125 -13.398 1 90.62 421 LEU B C 1
ATOM 9946 O O . LEU B 1 421 ? -12.18 -51.031 -13.789 1 90.62 421 LEU B O 1
ATOM 9950 N N . GLU B 1 422 ? -12.906 -53.062 -14.18 1 90.88 422 GLU B N 1
ATOM 9951 C CA . GLU B 1 422 ? -12.719 -52.938 -15.617 1 90.88 422 GLU B CA 1
ATOM 9952 C C . GLU B 1 422 ? -13.648 -51.875 -16.203 1 90.88 422 GLU B C 1
ATOM 9954 O O . GLU B 1 422 ? -13.227 -51.062 -17.031 1 90.88 422 GLU B O 1
ATOM 9959 N N . SER B 1 423 ? -14.805 -51.906 -15.766 1 88.75 423 SER B N 1
ATOM 9960 C CA . SER B 1 423 ? -15.789 -50.969 -16.266 1 88.75 423 SER B CA 1
ATOM 9961 C C . SER B 1 423 ? -15.438 -49.531 -15.836 1 88.75 423 SER B C 1
ATOM 9963 O O . SER B 1 423 ? -15.438 -48.625 -16.656 1 88.75 423 SER B O 1
ATOM 9965 N N . TRP B 1 424 ? -15.102 -49.438 -14.641 1 88.56 424 TRP B N 1
ATOM 9966 C CA . TRP B 1 424 ? -14.836 -48.094 -14.094 1 88.56 424 TRP B CA 1
ATOM 9967 C C . TRP B 1 424 ? -13.531 -47.531 -14.648 1 88.56 424 TRP B C 1
ATOM 9969 O O . TRP B 1 424 ? -13.445 -46.344 -14.938 1 88.56 424 TRP B O 1
ATOM 9979 N N . ASN B 1 425 ? -12.57 -48.312 -14.805 1 92.12 425 ASN B N 1
ATOM 9980 C CA . ASN B 1 425 ? -11.305 -47.875 -15.383 1 92.12 425 ASN B CA 1
ATOM 9981 C C . ASN B 1 425 ? -11.469 -47.469 -16.844 1 92.12 425 ASN B C 1
ATOM 9983 O O . ASN B 1 425 ? -10.828 -46.531 -17.297 1 92.12 425 ASN B O 1
ATOM 9987 N N . SER B 1 426 ? -12.289 -48.156 -17.5 1 91.06 426 SER B N 1
ATOM 9988 C CA . SER B 1 426 ? -12.555 -47.812 -18.891 1 91.06 426 SER B CA 1
ATOM 9989 C C . SER B 1 426 ? -13.266 -46.469 -18.984 1 91.06 426 SER B C 1
ATOM 9991 O O . SER B 1 426 ? -12.961 -45.656 -19.875 1 91.06 426 SER B O 1
ATOM 9993 N N . GLN B 1 427 ? -14.094 -46.25 -18.125 1 88.56 427 GLN B N 1
ATOM 9994 C CA . GLN B 1 427 ? -14.797 -44.969 -18.109 1 88.56 427 GLN B CA 1
ATOM 9995 C C . GLN B 1 427 ? -13.852 -43.812 -17.766 1 88.56 427 GLN B C 1
ATOM 9997 O O . GLN B 1 427 ? -13.922 -42.75 -18.359 1 88.56 427 GLN B O 1
ATOM 10002 N N . ALA B 1 428 ? -13.031 -44.094 -16.859 1 89.5 428 ALA B N 1
ATOM 10003 C CA . ALA B 1 428 ? -12.062 -43.062 -16.453 1 89.5 428 ALA B CA 1
ATOM 10004 C C . ALA B 1 428 ? -11.102 -42.75 -17.594 1 89.5 428 ALA B C 1
ATOM 10006 O O . ALA B 1 428 ? -10.742 -41.562 -17.797 1 89.5 428 ALA B O 1
ATOM 10007 N N . GLU B 1 429 ? -10.695 -43.688 -18.281 1 89.06 429 GLU B N 1
ATOM 10008 C CA . GLU B 1 429 ? -9.789 -43.5 -19.406 1 89.06 429 GLU B CA 1
ATOM 10009 C C . GLU B 1 429 ? -10.469 -42.719 -20.516 1 89.06 429 GLU B C 1
ATOM 10011 O O . GLU B 1 429 ? -9.852 -41.844 -21.141 1 89.06 429 GLU B O 1
ATOM 10016 N N . GLN B 1 430 ? -11.672 -43.062 -20.719 1 87.88 430 GLN B N 1
ATOM 10017 C CA . GLN B 1 430 ? -12.422 -42.344 -21.734 1 87.88 430 GLN B CA 1
ATOM 10018 C C . GLN B 1 430 ? -12.633 -40.875 -21.344 1 87.88 430 GLN B C 1
ATOM 10020 O O . GLN B 1 430 ? -12.531 -39.969 -22.172 1 87.88 430 GLN B O 1
ATOM 10025 N N . ALA B 1 431 ? -12.891 -40.688 -20.141 1 88 431 ALA B N 1
ATOM 10026 C CA . ALA B 1 431 ? -13.102 -39.344 -19.641 1 88 431 ALA B CA 1
ATOM 10027 C C . ALA B 1 431 ? -11.82 -38.5 -19.734 1 88 431 ALA B C 1
ATOM 10029 O O . ALA B 1 431 ? -11.867 -37.312 -20.031 1 88 431 ALA B O 1
ATOM 10030 N N . SER B 1 432 ? -10.727 -39.156 -19.484 1 84.56 432 SER B N 1
ATOM 10031 C CA . SER B 1 432 ? -9.438 -38.469 -19.531 1 84.56 432 SER B CA 1
ATOM 10032 C C . SER B 1 432 ? -9.094 -38.062 -20.953 1 84.56 432 SER B C 1
ATOM 10034 O O . SER B 1 432 ? -8.43 -37.031 -21.156 1 84.56 432 SER B O 1
ATOM 10036 N N . LEU B 1 433 ? -9.617 -38.75 -21.859 1 81.69 433 LEU B N 1
ATOM 10037 C CA . LEU B 1 433 ? -9.344 -38.438 -23.266 1 81.69 433 LEU B CA 1
ATOM 10038 C C . LEU B 1 433 ? -10.273 -37.344 -23.781 1 81.69 433 LEU B C 1
ATOM 10040 O O . LEU B 1 433 ? -9.852 -36.469 -24.531 1 81.69 433 LEU B O 1
ATOM 10044 N N . LEU B 1 434 ? -11.477 -37.375 -23.328 1 80.88 434 LEU B N 1
ATOM 10045 C CA . LEU B 1 434 ? -12.477 -36.469 -23.859 1 80.88 434 LEU B CA 1
ATOM 10046 C C . LEU B 1 434 ? -12.43 -35.125 -23.094 1 80.88 434 LEU B C 1
ATOM 10048 O O . LEU B 1 434 ? -12.703 -34.062 -23.672 1 80.88 434 LEU B O 1
ATOM 10052 N N . HIS B 1 435 ? -12.086 -35.125 -21.953 1 81 435 HIS B N 1
ATOM 10053 C CA . HIS B 1 435 ? -12 -33.969 -21.109 1 81 435 HIS B CA 1
ATOM 10054 C C . HIS B 1 435 ? -13.336 -33.219 -21.047 1 81 435 HIS B C 1
ATOM 10056 O O . HIS B 1 435 ? -14.375 -33.781 -21.438 1 81 435 HIS B O 1
ATOM 10062 N N . GLY B 1 436 ? -13.422 -32.094 -20.312 1 80.94 436 GLY B N 1
ATOM 10063 C CA . GLY B 1 436 ? -14.625 -31.281 -20.281 1 80.94 436 GLY B CA 1
ATOM 10064 C C . GLY B 1 436 ? -15.75 -31.922 -19.484 1 80.94 436 GLY B C 1
ATOM 10065 O O . GLY B 1 436 ? -15.547 -32.312 -18.344 1 80.94 436 GLY B O 1
ATOM 10066 N N . LYS B 1 437 ? -16.859 -32.062 -20.188 1 80.56 437 LYS B N 1
ATOM 10067 C CA . LYS B 1 437 ? -18.078 -32.562 -19.516 1 80.56 437 LYS B CA 1
ATOM 10068 C C . LYS B 1 437 ? -17.938 -34.031 -19.172 1 80.56 437 LYS B C 1
ATOM 10070 O O . LYS B 1 437 ? -18.625 -34.531 -18.266 1 80.56 437 LYS B O 1
ATOM 10075 N N . ALA B 1 438 ? -17.062 -34.688 -19.844 1 83 438 ALA B N 1
ATOM 10076 C CA . ALA B 1 438 ? -16.844 -36.094 -19.578 1 83 438 ALA B CA 1
ATOM 10077 C C . ALA B 1 438 ? -16.266 -36.344 -18.188 1 83 438 ALA B C 1
ATOM 10079 O O . ALA B 1 438 ? -16.422 -37.406 -17.625 1 83 438 ALA B O 1
ATOM 10080 N N . LEU B 1 439 ? -15.742 -35.344 -17.641 1 85.56 439 LEU B N 1
ATOM 10081 C CA . LEU B 1 439 ? -15.117 -35.469 -16.328 1 85.56 439 LEU B CA 1
ATOM 10082 C C . LEU B 1 439 ? -16.172 -35.406 -15.219 1 85.56 439 LEU B C 1
ATOM 10084 O O . LEU B 1 439 ? -15.836 -35.562 -14.039 1 85.56 439 LEU B O 1
ATOM 10088 N N . GLU B 1 440 ? -17.391 -35.344 -15.594 1 79.88 440 GLU B N 1
ATOM 10089 C CA . GLU B 1 440 ? -18.484 -35.344 -14.625 1 79.88 440 GLU B CA 1
ATOM 10090 C C . GLU B 1 440 ? -18.656 -36.688 -13.969 1 79.88 440 GLU B C 1
ATOM 10092 O O . GLU B 1 440 ? -19.375 -36.844 -12.984 1 79.88 440 GLU B O 1
ATOM 10097 N N . ILE B 1 441 ? -17.969 -37.656 -14.5 1 79.88 441 ILE B N 1
ATOM 10098 C CA . ILE B 1 441 ? -18 -39 -13.922 1 79.88 441 ILE B CA 1
ATOM 10099 C C . ILE B 1 441 ? -17.484 -38.938 -12.484 1 79.88 441 ILE B C 1
ATOM 10101 O O . ILE B 1 441 ? -17.781 -39.844 -11.688 1 79.88 441 ILE B O 1
ATOM 10105 N N . TYR B 1 442 ? -16.719 -37.969 -12.25 1 79.38 442 TYR B N 1
ATOM 10106 C CA . TYR B 1 442 ? -16.141 -37.875 -10.922 1 79.38 442 TYR B CA 1
ATOM 10107 C C . TYR B 1 442 ? -17.094 -37.188 -9.953 1 79.38 442 TYR B C 1
ATOM 10109 O O . TYR B 1 442 ? -16.797 -37.031 -8.773 1 79.38 442 TYR B O 1
ATOM 10117 N N . ASP B 1 443 ? -18.266 -36.719 -10.523 1 72.62 443 ASP B N 1
ATOM 10118 C CA . ASP B 1 443 ? -19.266 -36.062 -9.688 1 72.62 443 ASP B CA 1
ATOM 10119 C C . ASP B 1 443 ? -20.344 -37.062 -9.234 1 72.62 443 ASP B C 1
ATOM 10121 O O . ASP B 1 443 ? -20.594 -38.062 -9.914 1 72.62 443 ASP B O 1
ATOM 10125 N N . VAL B 1 444 ? -20.812 -36.719 -8.031 1 54.53 444 VAL B N 1
ATOM 10126 C CA . VAL B 1 444 ? -21.922 -37.531 -7.555 1 54.53 444 VAL B CA 1
ATOM 10127 C C . VAL B 1 444 ? -23.188 -37.188 -8.352 1 54.53 444 VAL B C 1
ATOM 10129 O O . VAL B 1 444 ? -23.516 -36 -8.531 1 54.53 444 VAL B O 1
ATOM 10132 N N . LYS B 1 445 ? -23.453 -38.031 -9.273 1 47.28 445 LYS B N 1
ATOM 10133 C CA . LYS B 1 445 ? -24.719 -37.781 -9.977 1 47.28 445 LYS B CA 1
ATOM 10134 C C . LYS B 1 445 ? -25.875 -37.656 -9 1 47.28 445 LYS B C 1
ATOM 10136 O O . LYS B 1 445 ? -26.078 -38.531 -8.148 1 47.28 445 LYS B O 1
ATOM 10141 N N . THR B 1 446 ? -26.047 -36.5 -8.508 1 41.47 446 THR B N 1
ATOM 10142 C CA . THR B 1 446 ? -27.125 -36.281 -7.57 1 41.47 446 THR B CA 1
ATOM 10143 C C . THR B 1 446 ? -28.469 -36.719 -8.172 1 41.47 446 THR B C 1
ATOM 10145 O O . THR B 1 446 ? -29.062 -36.031 -8.977 1 41.47 446 THR B O 1
ATOM 10148 N N . GLU B 1 447 ? -28.469 -37.812 -8.859 1 38.12 447 GLU B N 1
ATOM 10149 C CA . GLU B 1 447 ? -29.875 -38.125 -9.07 1 38.12 447 GLU B CA 1
ATOM 10150 C C . GLU B 1 447 ? -30.688 -37.875 -7.809 1 38.12 447 GLU B C 1
ATOM 10152 O O . GLU B 1 447 ? -30.297 -38.312 -6.723 1 38.12 447 GLU B O 1
ATOM 10157 N N . GLN B 1 448 ? -31.266 -36.75 -7.809 1 38.59 448 GLN B N 1
ATOM 10158 C CA . GLN B 1 448 ? -32.156 -36.344 -6.73 1 38.59 448 GLN B CA 1
ATOM 10159 C C . GLN B 1 448 ? -32.969 -37.531 -6.203 1 38.59 448 GLN B C 1
ATOM 10161 O O . GLN B 1 448 ? -33.625 -38.219 -6.969 1 38.59 448 GLN B O 1
ATOM 10166 N N . ASN B 1 449 ? -32.344 -38.156 -5.258 1 41.22 449 ASN B N 1
ATOM 10167 C CA . ASN B 1 449 ? -33.312 -39 -4.609 1 41.22 449 ASN B CA 1
ATOM 10168 C C . ASN B 1 449 ? -34.688 -38.344 -4.508 1 41.22 449 ASN B C 1
ATOM 10170 O O . ASN B 1 449 ? -34.781 -37.094 -4.508 1 41.22 449 ASN B O 1
ATOM 10174 N N . PRO B 1 450 ? -35.594 -39 -4.637 1 40.66 450 PRO B N 1
ATOM 10175 C CA . PRO B 1 450 ? -36.875 -38.312 -4.652 1 40.66 450 PRO B CA 1
ATOM 10176 C C . PRO B 1 450 ? -37.062 -37.344 -3.484 1 40.66 450 PRO B C 1
ATOM 10178 O O . PRO B 1 450 ? -36.812 -37.719 -2.334 1 40.66 450 PRO B O 1
ATOM 10181 N N . SER B 1 451 ? -36.969 -36.156 -3.713 1 51.31 451 SER B N 1
ATOM 10182 C CA . SER B 1 451 ? -37.281 -35.125 -2.744 1 51.31 451 SER B CA 1
ATOM 10183 C C . SER B 1 451 ? -38.594 -35.375 -2.031 1 51.31 451 SER B C 1
ATOM 10185 O O . SER B 1 451 ? -39.375 -36.219 -2.469 1 51.31 451 SER B O 1
ATOM 10187 N N . VAL B 1 452 ? -38.719 -34.719 -0.833 1 56.44 452 VAL B N 1
ATOM 10188 C CA . VAL B 1 452 ? -40.031 -34.812 -0.206 1 56.44 452 VAL B CA 1
ATOM 10189 C C . VAL B 1 452 ? -41.125 -34.562 -1.248 1 56.44 452 VAL B C 1
ATOM 10191 O O . VAL B 1 452 ? -42.156 -35.281 -1.283 1 56.44 452 VAL B O 1
ATOM 10194 N N . ALA B 1 453 ? -40.75 -33.719 -2.156 1 55.69 453 ALA B N 1
ATOM 10195 C CA . ALA B 1 453 ? -41.75 -33.406 -3.178 1 55.69 453 ALA B CA 1
ATOM 10196 C C . ALA B 1 453 ? -41.906 -34.562 -4.156 1 55.69 453 ALA B C 1
ATOM 10198 O O . ALA B 1 453 ? -43.031 -34.875 -4.57 1 55.69 453 ALA B O 1
ATOM 10199 N N . GLY B 1 454 ? -40.906 -35.125 -4.418 1 55.56 454 GLY B N 1
ATOM 10200 C CA . GLY B 1 454 ? -40.969 -36.281 -5.32 1 55.56 454 GLY B CA 1
ATOM 10201 C C . GLY B 1 454 ? -41.656 -37.469 -4.707 1 55.56 454 GLY B C 1
ATOM 10202 O O . GLY B 1 454 ? -42.5 -38.125 -5.34 1 55.56 454 GLY B O 1
ATOM 10203 N N . VAL B 1 455 ? -41.25 -37.719 -3.488 1 58.19 455 VAL B N 1
ATOM 10204 C CA . VAL B 1 455 ? -41.875 -38.812 -2.781 1 58.19 455 VAL B CA 1
ATOM 10205 C C . VAL B 1 455 ? -43.375 -38.5 -2.543 1 58.19 455 VAL B C 1
ATOM 10207 O O . VAL B 1 455 ? -44.219 -39.375 -2.67 1 58.19 455 VAL B O 1
ATOM 10210 N N . TRP B 1 456 ? -43.562 -37.156 -2.262 1 60.19 456 TRP B N 1
ATOM 10211 C CA . TRP B 1 456 ? -44.938 -36.688 -2.1 1 60.19 456 TRP B CA 1
ATOM 10212 C C . TRP B 1 456 ? -45.75 -36.969 -3.361 1 60.19 456 TRP B C 1
ATOM 10214 O O . TRP B 1 456 ? -46.875 -37.5 -3.293 1 60.19 456 TRP B O 1
ATOM 10224 N N . LEU B 1 457 ? -45.188 -36.625 -4.465 1 58.59 457 LEU B N 1
ATOM 10225 C CA . LEU B 1 457 ? -45.906 -36.781 -5.723 1 58.59 457 LEU B CA 1
ATOM 10226 C C . LEU B 1 457 ? -46.156 -38.25 -6.012 1 58.59 457 LEU B C 1
ATOM 10228 O O . LEU B 1 457 ? -47.219 -38.625 -6.457 1 58.59 457 LEU B O 1
ATOM 10232 N N . GLU B 1 458 ? -45.281 -39 -5.723 1 59.22 458 GLU B N 1
ATOM 10233 C CA . GLU B 1 458 ? -45.438 -40.438 -5.957 1 59.22 458 GLU B CA 1
ATOM 10234 C C . GLU B 1 458 ? -46.469 -41.062 -5.02 1 59.22 458 GLU B C 1
ATOM 10236 O O . GLU B 1 458 ? -47.25 -41.906 -5.434 1 59.22 458 GLU B O 1
ATOM 10241 N N . MET B 1 459 ? -46.344 -40.531 -3.822 1 62.5 459 MET B N 1
ATOM 10242 C CA . MET B 1 459 ? -47.281 -41.094 -2.836 1 62.5 459 MET B CA 1
ATOM 10243 C C . MET B 1 459 ? -48.688 -40.625 -3.127 1 62.5 459 MET B C 1
ATOM 10245 O O . MET B 1 459 ? -49.656 -41.406 -2.969 1 62.5 459 MET B O 1
ATOM 10249 N N . VAL B 1 460 ? -48.75 -39.375 -3.607 1 59.94 460 VAL B N 1
ATOM 10250 C CA . VAL B 1 460 ? -50.062 -38.844 -3.945 1 59.94 460 VAL B CA 1
ATOM 10251 C C . VAL B 1 460 ? -50.625 -39.594 -5.172 1 59.94 460 VAL B C 1
ATOM 10253 O O . VAL B 1 460 ? -51.812 -39.906 -5.227 1 59.94 460 VAL B O 1
ATOM 10256 N N . GLU B 1 461 ? -49.781 -39.844 -6.102 1 58.62 461 GLU B N 1
ATOM 10257 C CA . GLU B 1 461 ? -50.188 -40.594 -7.285 1 58.62 461 GLU B CA 1
ATOM 10258 C C . GLU B 1 461 ? -50.594 -42.031 -6.93 1 58.62 461 GLU B C 1
ATOM 10260 O O . GLU B 1 461 ? -51.594 -42.531 -7.457 1 58.62 461 GLU B O 1
ATOM 10265 N N . LYS B 1 462 ? -49.875 -42.562 -6.09 1 59.16 462 LYS B N 1
ATOM 10266 C CA . LYS B 1 462 ? -50.219 -43.906 -5.648 1 59.16 462 LYS B CA 1
ATOM 10267 C C . LYS B 1 462 ? -51.531 -43.906 -4.848 1 59.16 462 LYS B C 1
ATOM 10269 O O . LYS B 1 462 ? -52.312 -44.875 -4.93 1 59.16 462 LYS B O 1
ATOM 10274 N N . GLU B 1 463 ? -51.562 -42.812 -4.105 1 57.53 463 GLU B N 1
ATOM 10275 C CA . GLU B 1 463 ? -52.812 -42.688 -3.369 1 57.53 463 GLU B CA 1
ATOM 10276 C C . GLU B 1 463 ? -54 -42.562 -4.32 1 57.53 463 GLU B C 1
ATOM 10278 O O . GLU B 1 463 ? -55.094 -43.094 -4.047 1 57.53 463 GLU B O 1
ATOM 10283 N N . LEU B 1 464 ? -53.781 -41.844 -5.383 1 54.31 464 LEU B N 1
ATOM 10284 C CA . LEU B 1 464 ? -54.844 -41.656 -6.359 1 54.31 464 LEU B CA 1
ATOM 10285 C C . LEU B 1 464 ? -55.188 -42.938 -7.082 1 54.31 464 LEU B C 1
ATOM 10287 O O . LEU B 1 464 ? -56.344 -43.188 -7.41 1 54.31 464 LEU B O 1
ATOM 10291 N N . VAL B 1 465 ? -54.25 -43.656 -7.449 1 50.22 465 VAL B N 1
ATOM 10292 C CA . VAL B 1 465 ? -54.5 -44.906 -8.18 1 50.22 465 VAL B CA 1
ATOM 10293 C C . VAL B 1 465 ? -55.125 -45.938 -7.258 1 50.22 465 VAL B C 1
ATOM 10295 O O . VAL B 1 465 ? -56 -46.688 -7.684 1 50.22 465 VAL B O 1
ATOM 10298 N N . ASN B 1 466 ? -54.438 -46.094 -6.176 1 47.06 466 ASN B N 1
ATOM 10299 C CA . ASN B 1 466 ? -55 -47.156 -5.344 1 47.06 466 ASN B CA 1
ATOM 10300 C C . ASN B 1 466 ? -56.312 -46.75 -4.715 1 47.06 466 ASN B C 1
ATOM 10302 O O . ASN B 1 466 ? -56.938 -47.531 -4.004 1 47.06 466 ASN B O 1
ATOM 10306 N N . GLY B 1 467 ? -57.219 -46 -5.344 1 41.5 467 GLY B N 1
ATOM 10307 C CA . GLY B 1 467 ? -58.594 -45.656 -5.023 1 41.5 467 GLY B CA 1
ATOM 10308 C C . GLY B 1 467 ? -58.781 -45.312 -3.561 1 41.5 467 GLY B C 1
ATOM 10309 O O . GLY B 1 467 ? -59.875 -44.875 -3.16 1 41.5 467 GLY B O 1
ATOM 10310 N N . ALA B 1 468 ? -58.406 -46.344 -2.619 1 39.19 468 ALA B N 1
ATOM 10311 C CA . ALA B 1 468 ? -58.969 -46.406 -1.273 1 39.19 468 ALA B CA 1
ATOM 10312 C C . ALA B 1 468 ? -58.781 -45.062 -0.537 1 39.19 468 ALA B C 1
ATOM 10314 O O . ALA B 1 468 ? -58.062 -44.188 -1.009 1 39.19 468 ALA B O 1
ATOM 10315 N N . TYR B 1 469 ? -58.812 -45.219 0.918 1 39.09 469 TYR B N 1
ATOM 10316 C CA . TYR B 1 469 ? -59.219 -44.438 2.078 1 39.09 469 TYR B CA 1
ATOM 10317 C C . TYR B 1 469 ? -58.375 -43.156 2.174 1 39.09 469 TYR B C 1
ATOM 10319 O O . TYR B 1 469 ? -58.906 -42.062 2.312 1 39.09 469 TYR B O 1
ATOM 10327 N N . LEU B 1 470 ? -57.031 -43.219 2.861 1 43.62 470 LEU B N 1
ATOM 10328 C CA . LEU B 1 470 ? -56.531 -42.094 3.621 1 43.62 470 LEU B CA 1
ATOM 10329 C C . LEU B 1 470 ? -56 -41 2.689 1 43.62 470 LEU B C 1
ATOM 10331 O O . LEU B 1 470 ? -54.812 -40.969 2.389 1 43.62 470 LEU B O 1
ATOM 10335 N N . LEU B 1 471 ? -56.75 -40.625 1.83 1 48.88 471 LEU B N 1
ATOM 10336 C CA . LEU B 1 471 ? -56.625 -39.5 0.909 1 48.88 471 LEU B CA 1
ATOM 10337 C C . LEU B 1 471 ? -56.25 -38.219 1.659 1 48.88 471 LEU B C 1
ATOM 10339 O O . LEU B 1 471 ? -57 -37.781 2.545 1 48.88 471 LEU B O 1
ATOM 10343 N N . GLY B 1 472 ? -55.094 -37.812 1.697 1 60.44 472 GLY B N 1
ATOM 10344 C CA . GLY B 1 472 ? -54.656 -36.562 2.326 1 60.44 472 GLY B CA 1
ATOM 10345 C C . GLY B 1 472 ? -53.625 -36.812 3.422 1 60.44 472 GLY B C 1
ATOM 10346 O O . GLY B 1 472 ? -53.125 -35.844 4.016 1 60.44 472 GLY B O 1
ATOM 10347 N N . GLY B 1 473 ? -53.438 -38.094 3.777 1 64.31 473 GLY B N 1
ATOM 10348 C CA . GLY B 1 473 ? -52.469 -38.375 4.824 1 64.31 473 GLY B CA 1
ATOM 10349 C C . GLY B 1 473 ? -51.094 -37.906 4.488 1 64.31 473 GLY B C 1
ATOM 10350 O O . GLY B 1 473 ? -50.406 -37.312 5.336 1 64.31 473 GLY B O 1
ATOM 10351 N N . VAL B 1 474 ? -50.75 -38.094 3.32 1 67.44 474 VAL B N 1
ATOM 10352 C CA . VAL B 1 474 ? -49.438 -37.656 2.848 1 67.44 474 VAL B CA 1
ATOM 10353 C C . VAL B 1 474 ? -49.312 -36.156 2.895 1 67.44 474 VAL B C 1
ATOM 10355 O O . VAL B 1 474 ? -48.281 -35.594 3.297 1 67.44 474 VAL B O 1
ATOM 10358 N N . VAL B 1 475 ? -50.438 -35.562 2.52 1 67.31 475 VAL B N 1
ATOM 10359 C CA . VAL B 1 475 ? -50.469 -34.094 2.547 1 67.31 475 VAL B CA 1
ATOM 10360 C C . VAL B 1 475 ? -50.406 -33.594 3.99 1 67.31 475 VAL B C 1
ATOM 10362 O O . VAL B 1 475 ? -49.719 -32.625 4.285 1 67.31 475 VAL B O 1
ATOM 10365 N N . PHE B 1 476 ? -50.938 -34.312 4.801 1 75.81 476 PHE B N 1
ATOM 10366 C CA . PHE B 1 476 ? -50.938 -34 6.223 1 75.81 476 PHE B CA 1
ATOM 10367 C C . PHE B 1 476 ? -49.531 -34.094 6.793 1 75.81 476 PHE B C 1
ATOM 10369 O O . PHE B 1 476 ? -49.062 -33.156 7.457 1 75.81 476 PHE B O 1
ATOM 10376 N N . ILE B 1 477 ? -48.906 -35.125 6.516 1 76.19 477 ILE B N 1
ATOM 10377 C CA . ILE B 1 477 ? -47.562 -35.312 7.062 1 76.19 477 ILE B CA 1
ATOM 10378 C C . ILE B 1 477 ? -46.594 -34.344 6.426 1 76.19 477 ILE B C 1
ATOM 10380 O O . ILE B 1 477 ? -45.75 -33.75 7.109 1 76.19 477 ILE B O 1
ATOM 10384 N N . THR B 1 478 ? -46.75 -34.094 5.184 1 76.81 478 THR B N 1
ATOM 10385 C CA . THR B 1 478 ? -45.844 -33.188 4.484 1 76.81 478 THR B CA 1
ATOM 10386 C C . THR B 1 478 ? -46 -31.766 5.004 1 76.81 478 THR B C 1
ATOM 10388 O O . THR B 1 478 ? -45 -31.062 5.172 1 76.81 478 THR B O 1
ATOM 10391 N N . LYS B 1 479 ? -47.219 -31.422 5.234 1 75 479 LYS B N 1
ATOM 10392 C CA . LYS B 1 479 ? -47.469 -30.109 5.812 1 75 479 LYS B CA 1
ATOM 10393 C C . LYS B 1 479 ? -46.875 -30 7.211 1 75 479 LYS B C 1
ATOM 10395 O O . LYS B 1 479 ? -46.344 -28.953 7.586 1 75 479 LYS B O 1
ATOM 10400 N N . GLY B 1 480 ? -47 -30.984 7.867 1 77.25 480 GLY B N 1
ATOM 10401 C CA . GLY B 1 480 ? -46.375 -31.016 9.195 1 77.25 480 GLY B CA 1
ATOM 10402 C C . GLY B 1 480 ? -44.875 -30.906 9.164 1 77.25 480 GLY B C 1
ATOM 10403 O O . GLY B 1 480 ? -44.281 -30.172 9.969 1 77.25 480 GLY B O 1
ATOM 10404 N N . LEU B 1 481 ? -44.312 -31.562 8.266 1 78.06 481 LEU B N 1
ATOM 10405 C CA . LEU B 1 481 ? -42.875 -31.516 8.125 1 78.06 481 LEU B CA 1
ATOM 10406 C C . LEU B 1 481 ? -42.406 -30.109 7.707 1 78.06 481 LEU B C 1
ATOM 10408 O O . LEU B 1 481 ? -41.375 -29.609 8.188 1 78.06 481 LEU B O 1
ATOM 10412 N N . SER B 1 482 ? -43.188 -29.562 6.859 1 78.31 482 SER B N 1
ATOM 10413 C CA . SER B 1 482 ? -42.875 -28.188 6.438 1 78.31 482 SER B CA 1
ATOM 10414 C C . SER B 1 482 ? -42.969 -27.219 7.609 1 78.31 482 SER B C 1
ATOM 10416 O O . SER B 1 482 ? -42.188 -26.281 7.711 1 78.31 482 SER B O 1
ATOM 10418 N N . LEU B 1 483 ? -43.875 -27.453 8.43 1 77.5 483 LEU B N 1
ATOM 10419 C CA . LEU B 1 483 ? -44.062 -26.625 9.609 1 77.5 483 LEU B CA 1
ATOM 10420 C C . LEU B 1 483 ? -42.875 -26.797 10.578 1 77.5 483 LEU B C 1
ATOM 10422 O O . LEU B 1 483 ? -42.406 -25.828 11.18 1 77.5 483 LEU B O 1
ATOM 10426 N N . GLU B 1 484 ? -42.5 -27.969 10.711 1 78.88 484 GLU B N 1
ATOM 10427 C CA . GLU B 1 484 ? -41.344 -28.234 11.562 1 78.88 484 GLU B CA 1
ATOM 10428 C C . GLU B 1 484 ? -40.125 -27.516 11.047 1 78.88 484 GLU B C 1
ATOM 10430 O O . GLU B 1 484 ? -39.344 -26.953 11.828 1 78.88 484 GLU B O 1
ATOM 10435 N N . GLU B 1 485 ? -39.969 -27.594 9.82 1 79.38 485 GLU B N 1
ATOM 10436 C CA . GLU B 1 485 ? -38.844 -26.875 9.203 1 79.38 485 GLU B CA 1
ATOM 10437 C C . GLU B 1 485 ? -38.938 -25.375 9.445 1 79.38 485 GLU B C 1
ATOM 10439 O O . GLU B 1 485 ? -37.938 -24.719 9.711 1 79.38 485 GLU B O 1
ATOM 10444 N N . ALA B 1 486 ? -40.125 -24.922 9.305 1 77.94 486 ALA B N 1
ATOM 10445 C CA . ALA B 1 486 ? -40.375 -23.5 9.562 1 77.94 486 ALA B CA 1
ATOM 10446 C C . ALA B 1 486 ? -40.031 -23.141 11.008 1 77.94 486 ALA B C 1
ATOM 10448 O O . ALA B 1 486 ? -39.562 -22.047 11.289 1 77.94 486 ALA B O 1
ATOM 10449 N N . GLN B 1 487 ? -40.344 -24.016 11.883 1 78.88 487 GLN B N 1
ATOM 10450 C CA . GLN B 1 487 ? -40.031 -23.797 13.289 1 78.88 487 GLN B CA 1
ATOM 10451 C C . GLN B 1 487 ? -38.5 -23.672 13.484 1 78.88 487 GLN B C 1
ATOM 10453 O O . GLN B 1 487 ? -38.062 -22.781 14.195 1 78.88 487 GLN B O 1
ATOM 10458 N N . TYR B 1 488 ? -37.812 -24.578 12.805 1 78.12 488 TYR B N 1
ATOM 10459 C CA . TYR B 1 488 ? -36.375 -24.531 12.898 1 78.12 488 TYR B CA 1
ATOM 10460 C C . TYR B 1 488 ? -35.812 -23.219 12.344 1 78.12 488 TYR B C 1
ATOM 10462 O O . TYR B 1 488 ? -34.938 -22.594 12.938 1 78.12 488 TYR B O 1
ATOM 10470 N N . LYS B 1 489 ? -36.344 -22.797 11.273 1 78.38 489 LYS B N 1
ATOM 10471 C CA . LYS B 1 489 ? -35.938 -21.562 10.641 1 78.38 489 LYS B CA 1
ATOM 10472 C C . LYS B 1 489 ? -36.188 -20.359 11.547 1 78.38 489 LYS B C 1
ATOM 10474 O O . LYS B 1 489 ? -35.344 -19.453 11.633 1 78.38 489 LYS B O 1
ATOM 10479 N N . LEU B 1 490 ? -37.281 -20.406 12.172 1 76.62 490 LEU B N 1
ATOM 10480 C CA . LEU B 1 490 ? -37.594 -19.312 13.086 1 76.62 490 LEU B CA 1
ATOM 10481 C C . LEU B 1 490 ? -36.656 -19.297 14.289 1 76.62 490 LEU B C 1
ATOM 10483 O O . LEU B 1 490 ? -36.25 -18.234 14.734 1 76.62 490 LEU B O 1
ATOM 10487 N N . CYS B 1 491 ? -36.375 -20.438 14.711 1 72.88 491 CYS B N 1
ATOM 10488 C CA . CYS B 1 491 ? -35.438 -20.531 15.828 1 72.88 491 CYS B CA 1
ATOM 10489 C C . CYS B 1 491 ? -34.094 -19.953 15.461 1 72.88 491 CYS B C 1
ATOM 10491 O O . CYS B 1 491 ? -33.469 -19.219 16.25 1 72.88 491 CYS B O 1
ATOM 10493 N N . VAL B 1 492 ? -33.688 -20.25 14.289 1 71.62 492 VAL B N 1
ATOM 10494 C CA . VAL B 1 492 ? -32.406 -19.75 13.812 1 71.62 492 VAL B CA 1
ATOM 10495 C C . VAL B 1 492 ? -32.5 -18.234 13.648 1 71.62 492 VAL B C 1
ATOM 10497 O O . VAL B 1 492 ? -31.547 -17.516 14.008 1 71.62 492 VAL B O 1
ATOM 10500 N N . PHE B 1 493 ? -33.562 -17.781 13.156 1 72.31 493 PHE B N 1
ATOM 10501 C CA . PHE B 1 493 ? -33.75 -16.344 12.977 1 72.31 493 PHE B CA 1
ATOM 10502 C C . PHE B 1 493 ? -33.719 -15.625 14.312 1 72.31 493 PHE B C 1
ATOM 10504 O O . PHE B 1 493 ? -33.062 -14.586 14.445 1 72.31 493 PHE B O 1
ATOM 10511 N N . ILE B 1 494 ? -34.312 -16.156 15.234 1 69.38 494 ILE B N 1
ATOM 10512 C CA . ILE B 1 494 ? -34.406 -15.562 16.562 1 69.38 494 ILE B CA 1
ATOM 10513 C C . ILE B 1 494 ? -33 -15.531 17.188 1 69.38 494 ILE B C 1
ATOM 10515 O O . ILE B 1 494 ? -32.594 -14.539 17.797 1 69.38 494 ILE B O 1
ATOM 10519 N N . LYS B 1 495 ? -32.281 -16.531 16.828 1 66.31 495 LYS B N 1
ATOM 10520 C CA . LYS B 1 495 ? -30.922 -16.625 17.344 1 66.31 495 LYS B CA 1
ATOM 10521 C C . LYS B 1 495 ? -30 -15.625 16.656 1 66.31 495 LYS B C 1
ATOM 10523 O O . LYS B 1 495 ? -29.078 -15.078 17.266 1 66.31 495 LYS B O 1
ATOM 10528 N N . SER B 1 496 ? -30.312 -15.5 15.391 1 67.19 496 SER B N 1
ATOM 10529 C CA . SER B 1 496 ? -29.469 -14.594 14.609 1 67.19 496 SER B CA 1
ATOM 10530 C C . SER B 1 496 ? -29.688 -13.141 15.016 1 67.19 496 SER B C 1
ATOM 10532 O O . SER B 1 496 ? -28.781 -12.312 14.898 1 67.19 496 SER B O 1
ATOM 10534 N N . VAL B 1 497 ? -30.906 -12.766 15.375 1 64.12 497 VAL B N 1
ATOM 10535 C CA . VAL B 1 497 ? -31.234 -11.406 15.797 1 64.12 497 VAL B CA 1
ATOM 10536 C C . VAL B 1 497 ? -30.594 -11.109 17.141 1 64.12 497 VAL B C 1
ATOM 10538 O O . VAL B 1 497 ? -30.312 -9.945 17.469 1 64.12 497 VAL B O 1
ATOM 10541 N N . GLY B 1 498 ? -30.141 -12.109 17.781 1 59.88 498 GLY B N 1
ATOM 10542 C CA . GLY B 1 498 ? -29.391 -11.977 19.031 1 59.88 498 GLY B CA 1
ATOM 10543 C C . GLY B 1 498 ? -30.281 -11.688 20.219 1 59.88 498 GLY B C 1
ATOM 10544 O O . GLY B 1 498 ? -31.5 -11.719 20.125 1 59.88 498 GLY B O 1
ATOM 10545 N N . ASN B 1 499 ? -29.672 -11.438 21.359 1 55.22 499 ASN B N 1
ATOM 10546 C CA . ASN B 1 499 ? -30.359 -11.289 22.641 1 55.22 499 ASN B CA 1
ATOM 10547 C C . ASN B 1 499 ? -30.953 -9.898 22.797 1 55.22 499 ASN B C 1
ATOM 10549 O O . ASN B 1 499 ? -31.781 -9.68 23.703 1 55.22 499 ASN B O 1
ATOM 10553 N N . PHE B 1 500 ? -30.531 -8.977 21.922 1 57.41 500 PHE B N 1
ATOM 10554 C CA . PHE B 1 500 ? -31.062 -7.625 22.031 1 57.41 500 PHE B CA 1
ATOM 10555 C C . PHE B 1 500 ? -31.656 -7.16 20.719 1 57.41 500 PHE B C 1
ATOM 10557 O O . PHE B 1 500 ? -31.094 -6.301 20.031 1 57.41 500 PHE B O 1
ATOM 10564 N N . PRO B 1 501 ? -32.75 -7.746 20.312 1 57.56 501 PRO B N 1
ATOM 10565 C CA . PRO B 1 501 ? -33.375 -7.438 19.016 1 57.56 501 PRO B CA 1
ATOM 10566 C C . PRO B 1 501 ? -33.938 -6.023 18.953 1 57.56 501 PRO B C 1
ATOM 10568 O O . PRO B 1 501 ? -34.375 -5.477 19.969 1 57.56 501 PRO B O 1
ATOM 10571 N N . THR B 1 502 ? -33.781 -5.316 17.938 1 59.72 502 THR B N 1
ATOM 10572 C CA . THR B 1 502 ? -34.438 -4.039 17.703 1 59.72 502 THR B CA 1
ATOM 10573 C C . THR B 1 502 ? -35.938 -4.207 17.672 1 59.72 502 THR B C 1
ATOM 10575 O O . THR B 1 502 ? -36.438 -5.324 17.531 1 59.72 502 THR B O 1
ATOM 10578 N N . ILE B 1 503 ? -36.625 -3.225 17.906 1 55.97 503 ILE B N 1
ATOM 10579 C CA . ILE B 1 503 ? -38.094 -3.266 17.953 1 55.97 503 ILE B CA 1
ATOM 10580 C C . ILE B 1 503 ? -38.625 -3.838 16.641 1 55.97 503 ILE B C 1
ATOM 10582 O O . ILE B 1 503 ? -39.5 -4.699 16.656 1 55.97 503 ILE B O 1
ATOM 10586 N N . PRO B 1 504 ? -38.062 -3.484 15.586 1 57.81 504 PRO B N 1
ATOM 10587 C CA . PRO B 1 504 ? -38.594 -4.102 14.367 1 57.81 504 PRO B CA 1
ATOM 10588 C C . PRO B 1 504 ? -38.281 -5.598 14.289 1 57.81 504 PRO B C 1
ATOM 10590 O O . PRO B 1 504 ? -39.094 -6.371 13.797 1 57.81 504 PRO B O 1
ATOM 10593 N N . GLN B 1 505 ? -37.281 -5.961 14.867 1 67.12 505 GLN B N 1
ATOM 10594 C CA . GLN B 1 505 ? -36.938 -7.379 14.875 1 67.12 505 GLN B CA 1
ATOM 10595 C C . GLN B 1 505 ? -37.875 -8.164 15.797 1 67.12 505 GLN B C 1
ATOM 10597 O O . GLN B 1 505 ? -38.281 -9.281 15.477 1 67.12 505 GLN B O 1
ATOM 10602 N N . LYS B 1 506 ? -38.156 -7.52 16.766 1 67 506 LYS B N 1
ATOM 10603 C CA . LYS B 1 506 ? -39.094 -8.141 17.688 1 67 506 LYS B CA 1
ATOM 10604 C C . LYS B 1 506 ? -40.469 -8.281 17.031 1 67 506 LYS B C 1
ATOM 10606 O O . LYS B 1 506 ? -41.156 -9.305 17.219 1 67 506 LYS B O 1
ATOM 10611 N N . ASN B 1 507 ? -40.812 -7.238 16.312 1 63.84 507 ASN B N 1
ATOM 10612 C CA . ASN B 1 507 ? -42.094 -7.305 15.625 1 63.84 507 ASN B CA 1
ATOM 10613 C C . ASN B 1 507 ? -42.094 -8.391 14.547 1 63.84 507 ASN B C 1
ATOM 10615 O O . ASN B 1 507 ? -43.094 -9.102 14.383 1 63.84 507 ASN B O 1
ATOM 10619 N N . THR B 1 508 ? -41.062 -8.555 13.945 1 72.38 508 THR B N 1
ATOM 10620 C CA . THR B 1 508 ? -40.969 -9.594 12.922 1 72.38 508 THR B CA 1
ATOM 10621 C C . THR B 1 508 ? -41.031 -10.977 13.555 1 72.38 508 THR B C 1
ATOM 10623 O O . THR B 1 508 ? -41.688 -11.875 13.016 1 72.38 508 THR B O 1
ATOM 10626 N N . ILE B 1 509 ? -40.438 -11.062 14.641 1 74.56 509 ILE B N 1
ATOM 10627 C CA . ILE B 1 509 ? -40.469 -12.336 15.359 1 74.56 509 ILE B CA 1
ATOM 10628 C C . ILE B 1 509 ? -41.906 -12.625 15.812 1 74.56 509 ILE B C 1
ATOM 10630 O O . ILE B 1 509 ? -42.375 -13.75 15.672 1 74.56 509 ILE B O 1
ATOM 10634 N N . ALA B 1 510 ? -42.531 -11.484 16.234 1 72.62 510 ALA B N 1
ATOM 10635 C CA . ALA B 1 510 ? -43.906 -11.648 16.688 1 72.62 510 ALA B CA 1
ATOM 10636 C C . ALA B 1 510 ? -44.844 -12.023 15.531 1 72.62 510 ALA B C 1
ATOM 10638 O O . ALA B 1 510 ? -45.719 -12.875 15.688 1 72.62 510 ALA B O 1
ATOM 10639 N N . ASP B 1 511 ? -44.625 -11.477 14.461 1 70.69 511 ASP B N 1
ATOM 10640 C CA . ASP B 1 511 ? -45.438 -11.781 13.289 1 70.69 511 ASP B CA 1
ATOM 10641 C C . ASP B 1 511 ? -45.188 -13.219 12.812 1 70.69 511 ASP B C 1
ATOM 10643 O O . ASP B 1 511 ? -46.125 -13.938 12.508 1 70.69 511 ASP B O 1
ATOM 10647 N N . LYS B 1 512 ? -44.062 -13.625 12.859 1 76.56 512 LYS B N 1
ATOM 10648 C CA . LYS B 1 512 ? -43.719 -14.977 12.438 1 76.56 512 LYS B CA 1
ATOM 10649 C C . LYS B 1 512 ? -44.25 -16.016 13.43 1 76.56 512 LYS B C 1
ATOM 10651 O O . LYS B 1 512 ? -44.75 -17.078 13.031 1 76.56 512 LYS B O 1
ATOM 10656 N N . ARG B 1 513 ? -44.219 -15.625 14.609 1 77.44 513 ARG B N 1
ATOM 10657 C CA . ARG B 1 513 ? -44.781 -16.516 15.633 1 77.44 513 ARG B CA 1
ATOM 10658 C C . ARG B 1 513 ? -46.281 -16.641 15.484 1 77.44 513 ARG B C 1
ATOM 10660 O O . ARG B 1 513 ? -46.844 -17.734 15.625 1 77.44 513 ARG B O 1
ATOM 10667 N N . ARG B 1 514 ? -46.906 -15.539 15.156 1 74 514 ARG B N 1
ATOM 10668 C CA . ARG B 1 514 ? -48.344 -15.555 14.977 1 74 514 ARG B CA 1
ATOM 10669 C C . ARG B 1 514 ? -48.75 -16.422 13.789 1 74 514 ARG B C 1
ATOM 10671 O O . ARG B 1 514 ? -49.656 -17.234 13.891 1 74 514 ARG B O 1
ATOM 10678 N N . ILE B 1 515 ? -48.094 -16.281 12.719 1 75.56 515 ILE B N 1
ATOM 10679 C CA . ILE B 1 515 ? -48.375 -17.047 11.523 1 75.56 515 ILE B CA 1
ATOM 10680 C C . ILE B 1 515 ? -48.094 -18.531 11.781 1 75.56 515 ILE B C 1
ATOM 10682 O O . ILE B 1 515 ? -48.875 -19.391 11.406 1 75.56 515 ILE B O 1
ATOM 10686 N N . MET B 1 516 ? -47.094 -18.766 12.469 1 79.12 516 MET B N 1
ATOM 10687 C CA . MET B 1 516 ? -46.719 -20.141 12.773 1 79.12 516 MET B CA 1
ATOM 10688 C C . MET B 1 516 ? -47.719 -20.781 13.719 1 79.12 516 MET B C 1
ATOM 10690 O O . MET B 1 516 ? -48.125 -21.938 13.508 1 79.12 516 MET B O 1
ATOM 10694 N N . L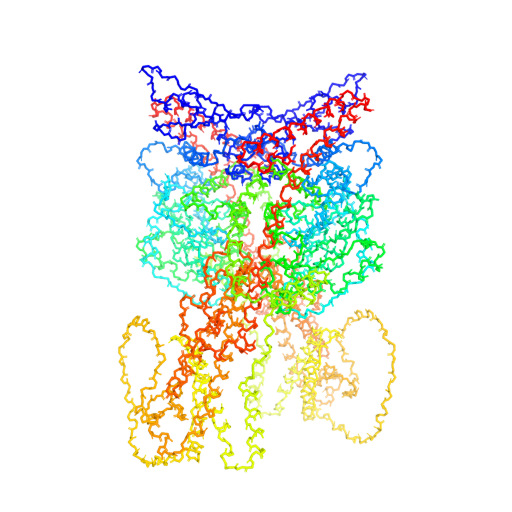YS B 1 517 ? -48.125 -20.016 14.609 1 78.56 517 LYS B N 1
ATOM 10695 C CA . LYS B 1 517 ? -49.125 -20.547 15.539 1 78.56 517 LYS B CA 1
ATOM 10696 C C . LYS B 1 517 ? -50.406 -20.875 14.812 1 78.56 517 LYS B C 1
ATOM 10698 O O . LYS B 1 517 ? -51 -21.938 15.047 1 78.56 517 LYS B O 1
ATOM 10703 N N . ARG B 1 518 ? -50.781 -20.078 13.953 1 75.75 518 ARG B N 1
ATOM 10704 C CA . ARG B 1 518 ? -52 -20.312 13.18 1 75.75 518 ARG B CA 1
ATOM 10705 C C . ARG B 1 518 ? -51.875 -21.562 12.32 1 75.75 518 ARG B C 1
ATOM 10707 O O . ARG B 1 518 ? -52.781 -22.375 12.242 1 75.75 518 ARG B O 1
ATOM 10714 N N . ASN B 1 519 ? -50.812 -21.703 11.773 1 79.25 519 ASN B N 1
ATOM 10715 C CA . ASN B 1 519 ? -50.562 -22.844 10.906 1 79.25 519 ASN B CA 1
ATOM 10716 C C . ASN B 1 519 ? -50.5 -24.141 11.695 1 79.25 519 ASN B C 1
ATOM 10718 O O . ASN B 1 519 ? -51 -25.188 11.25 1 79.25 519 ASN B O 1
ATOM 10722 N N . ILE B 1 520 ? -49.906 -24.078 12.82 1 77.88 520 ILE B N 1
ATOM 10723 C CA . ILE B 1 520 ? -49.812 -25.266 13.664 1 77.88 520 ILE B CA 1
ATOM 10724 C C . ILE B 1 520 ? -51.188 -25.672 14.164 1 77.88 520 ILE B C 1
ATOM 10726 O O . ILE B 1 520 ? -51.531 -26.859 14.156 1 77.88 520 ILE B O 1
ATOM 10730 N N . GLU B 1 521 ? -51.969 -24.641 14.453 1 74.38 521 GLU B N 1
ATOM 10731 C CA . GLU B 1 521 ? -53.312 -24.922 14.898 1 74.38 521 GLU B CA 1
ATOM 10732 C C . GLU B 1 521 ? -54.156 -25.516 13.781 1 74.38 521 GLU B C 1
ATOM 10734 O O . GLU B 1 521 ? -54.938 -26.438 14 1 74.38 521 GLU B O 1
ATOM 10739 N N . GLN B 1 522 ? -54 -25.031 12.664 1 75 522 GLN B N 1
ATOM 10740 C CA . GLN B 1 522 ? -54.719 -25.578 11.508 1 75 522 GLN B CA 1
ATOM 10741 C C . GLN B 1 522 ? -54.281 -27.016 11.234 1 75 522 GLN B C 1
ATOM 10743 O O . GLN B 1 522 ? -55.125 -27.859 10.914 1 75 522 GLN B O 1
ATOM 10748 N N . HIS B 1 523 ? -53.125 -27.312 11.391 1 79.5 523 HIS B N 1
ATOM 10749 C CA . HIS B 1 523 ? -52.594 -28.672 11.188 1 79.5 523 HIS B CA 1
ATOM 10750 C C . HIS B 1 523 ? -53.125 -29.625 12.266 1 79.5 523 HIS B C 1
ATOM 10752 O O . HIS B 1 523 ? -53.469 -30.766 11.969 1 79.5 523 HIS B O 1
ATOM 10758 N N . CYS B 1 524 ? -53.188 -29.109 13.375 1 73.25 524 CYS B N 1
ATOM 10759 C CA . CYS B 1 524 ? -53.719 -29.922 14.469 1 73.25 524 CYS B CA 1
ATOM 10760 C C . CYS B 1 524 ? -55.156 -30.266 14.234 1 73.25 524 CYS B C 1
ATOM 10762 O O . CYS B 1 524 ? -55.594 -31.391 14.492 1 73.25 524 CYS B O 1
ATOM 10764 N N . ARG B 1 525 ? -55.844 -29.359 13.68 1 70.19 525 ARG B N 1
ATOM 10765 C CA . ARG B 1 525 ? -57.219 -29.609 13.367 1 70.19 525 ARG B CA 1
ATOM 10766 C C . ARG B 1 525 ? -57.375 -30.656 12.258 1 70.19 525 ARG B C 1
ATOM 10768 O O . ARG B 1 525 ? -58.25 -31.516 12.32 1 70.19 525 ARG B O 1
ATOM 10775 N N . GLN B 1 526 ? -56.5 -30.578 11.406 1 70.25 526 GLN B N 1
ATOM 10776 C CA . GLN B 1 526 ? -56.5 -31.562 10.328 1 70.25 526 GLN B CA 1
ATOM 10777 C C . GLN B 1 526 ? -56.062 -32.938 10.844 1 70.25 526 GLN B C 1
ATOM 10779 O O . GLN B 1 526 ? -56.5 -33.969 10.328 1 70.25 526 GLN B O 1
ATOM 10784 N N . GLY B 1 527 ? -55.188 -32.969 11.727 1 69.06 527 GLY B N 1
ATOM 10785 C CA . GLY B 1 527 ? -54.75 -34.188 12.359 1 69.06 527 GLY B CA 1
ATOM 10786 C C . GLY B 1 527 ? -55.844 -34.938 13.07 1 69.06 527 GLY B C 1
ATOM 10787 O O . GLY B 1 527 ? -55.844 -36.156 13.148 1 69.06 527 GLY B O 1
ATOM 10788 N N . GLU B 1 528 ? -56.812 -34.188 13.484 1 65.06 528 GLU B N 1
ATOM 10789 C CA . GLU B 1 528 ? -58 -34.781 14.07 1 65.06 528 GLU B CA 1
ATOM 10790 C C . GLU B 1 528 ? -58.75 -35.656 13.055 1 65.06 528 GLU B C 1
ATOM 10792 O O . GLU B 1 528 ? -59.25 -36.719 13.391 1 65.06 528 GLU B O 1
ATOM 10797 N N . LYS B 1 529 ? -58.688 -35.25 11.93 1 62.94 529 LYS B N 1
ATOM 10798 C CA . LYS B 1 529 ? -59.375 -36 10.867 1 62.94 529 LYS B CA 1
ATOM 10799 C C . LYS B 1 529 ? -58.594 -37.25 10.461 1 62.94 529 LYS B C 1
ATOM 10801 O O . LYS B 1 529 ? -59.188 -38.281 10.227 1 62.94 529 LYS B O 1
ATOM 10806 N N . PHE B 1 530 ? -57.344 -37.094 10.539 1 65.25 530 PHE B N 1
ATOM 10807 C CA . PHE B 1 530 ? -56.531 -38.188 9.992 1 65.25 530 PHE B CA 1
ATOM 10808 C C . PHE B 1 530 ? -56.062 -39.094 11.102 1 65.25 530 PHE B C 1
ATOM 10810 O O . PHE B 1 530 ? -55.906 -40.312 10.883 1 65.25 530 PHE B O 1
ATOM 10817 N N . MET B 1 531 ? -55.844 -38.625 12.273 1 68 531 MET B N 1
ATOM 10818 C CA . MET B 1 531 ? -55.281 -39.438 13.352 1 68 531 MET B CA 1
ATOM 10819 C C . MET B 1 531 ? -56.344 -39.656 14.453 1 68 531 MET B C 1
ATOM 10821 O O . MET B 1 531 ? -56.094 -40.406 15.398 1 68 531 MET B O 1
ATOM 10825 N N . GLY B 1 532 ? -57.688 -39.281 14.25 1 59.28 532 GLY B N 1
ATOM 10826 C CA . GLY B 1 532 ? -58.781 -39.469 15.188 1 59.28 532 GLY B CA 1
ATOM 10827 C C . GLY B 1 532 ? -58.5 -38.844 16.547 1 59.28 532 GLY B C 1
ATOM 10828 O O . GLY B 1 532 ? -59.062 -39.312 17.562 1 59.28 532 GLY B O 1
ATOM 10829 N N . LEU B 1 533 ? -57.5 -38.031 16.781 1 52.88 533 LEU B N 1
ATOM 10830 C CA . LEU B 1 533 ? -57.188 -37.438 18.078 1 52.88 533 LEU B CA 1
ATOM 10831 C C . LEU B 1 533 ? -58.281 -36.469 18.516 1 52.88 533 LEU B C 1
ATOM 10833 O O . LEU B 1 533 ? -58.781 -35.688 17.719 1 52.88 533 LEU B O 1
ATOM 10837 N N . GLY B 1 534 ? -59.375 -36.875 19.359 1 39.94 534 GLY B N 1
ATOM 10838 C CA . GLY B 1 534 ? -60.469 -36.062 19.891 1 39.94 534 GLY B CA 1
ATOM 10839 C C . GLY B 1 534 ? -60.094 -34.625 20.172 1 39.94 534 GLY B C 1
ATOM 10840 O O . GLY B 1 534 ? -58.906 -34.312 20.344 1 39.94 534 GLY B O 1
ATOM 10841 N N . SER B 1 535 ? -61.094 -33.656 19.859 1 34.62 535 SER B N 1
ATOM 10842 C CA . SER B 1 535 ? -61.062 -32.219 20.141 1 34.62 535 SER B CA 1
ATOM 10843 C C . SER B 1 535 ? -60.656 -31.953 21.578 1 34.62 535 SER B C 1
ATOM 10845 O O . SER B 1 535 ? -61.281 -32.469 22.516 1 34.62 535 SER B O 1
ATOM 10847 N N . VAL B 1 536 ? -59.625 -31.844 22.125 1 31.92 536 VAL B N 1
ATOM 10848 C CA . VAL B 1 536 ? -59.438 -31.188 23.422 1 31.92 536 VAL B CA 1
ATOM 10849 C C . VAL B 1 536 ? -60.312 -29.953 23.516 1 31.92 536 VAL B C 1
ATOM 10851 O O . VAL B 1 536 ? -60.281 -29.094 22.625 1 31.92 536 VAL B O 1
ATOM 10854 N N . GLY B 1 537 ? -61.562 -29.984 24.203 1 27.41 537 GLY B N 1
ATOM 10855 C CA . GLY B 1 537 ? -62.531 -28.969 24.547 1 27.41 537 GLY B CA 1
ATOM 10856 C C . GLY B 1 537 ? -61.906 -27.641 24.922 1 27.41 537 GLY B C 1
ATOM 10857 O O . GLY B 1 537 ? -60.719 -27.578 25.281 1 27.41 537 GLY B O 1
ATOM 10858 N N . ASP B 1 538 ? -62.625 -26.531 24.609 1 28.67 538 ASP B N 1
ATOM 10859 C CA . ASP B 1 538 ? -62.594 -25.094 24.906 1 28.67 538 ASP B CA 1
ATOM 10860 C C . ASP B 1 538 ? -62.625 -24.859 26.422 1 28.67 538 ASP B C 1
ATOM 10862 O O . ASP B 1 538 ? -63.656 -24.938 27.062 1 28.67 538 ASP B O 1
ATOM 10866 N N . SER B 1 539 ? -62.031 -25.453 27.422 1 24.33 539 SER B N 1
ATOM 10867 C CA . SER B 1 539 ? -62.25 -24.781 28.688 1 24.33 539 SER B CA 1
ATOM 10868 C C . SER B 1 539 ? -61.969 -23.281 28.578 1 24.33 539 SER B C 1
ATOM 10870 O O . SER B 1 539 ? -60.969 -22.875 28 1 24.33 539 SER B O 1
ATOM 10872 N N . ASP B 1 540 ? -63.094 -22.422 28.688 1 24.72 540 ASP B N 1
ATOM 10873 C CA . ASP B 1 540 ? -63.406 -21 28.844 1 24.72 540 ASP B CA 1
ATOM 10874 C C . ASP B 1 540 ? -62.594 -20.406 30 1 24.72 540 ASP B C 1
ATOM 10876 O O . ASP B 1 540 ? -62.938 -19.328 30.5 1 24.72 540 ASP B O 1
ATOM 10880 N N . SER B 1 541 ? -61.875 -21.031 30.875 1 21.92 541 SER B N 1
ATOM 10881 C CA . SER B 1 541 ? -61.531 -20.203 32.031 1 21.92 541 SER B CA 1
ATOM 10882 C C . SER B 1 541 ? -60.938 -18.875 31.609 1 21.92 541 SER B C 1
ATOM 10884 O O . SER B 1 541 ? -60.125 -18.812 30.688 1 21.92 541 SER B O 1
ATOM 10886 N N . ASP B 1 542 ? -61.75 -17.75 31.828 1 22.92 542 ASP B N 1
ATOM 10887 C CA . ASP B 1 542 ? -61.656 -16.297 31.875 1 22.92 542 ASP B CA 1
ATOM 10888 C C . ASP B 1 542 ? -60.406 -15.852 32.625 1 22.92 542 ASP B C 1
ATOM 10890 O O . ASP B 1 542 ? -60.312 -14.688 33 1 22.92 542 ASP B O 1
ATOM 10894 N N . ASP B 1 543 ? -59.719 -16.703 33.312 1 21.69 543 ASP B N 1
ATOM 10895 C CA . ASP B 1 543 ? -58.875 -16.031 34.312 1 21.69 543 ASP B CA 1
ATOM 10896 C C . ASP B 1 543 ? -58.062 -14.93 33.656 1 21.69 543 ASP B C 1
ATOM 10898 O O . ASP B 1 543 ? -57.625 -15.062 32.5 1 21.69 543 ASP B O 1
ATOM 10902 N N . LYS B 1 544 ? -58.25 -13.664 34.375 1 21.7 544 LYS B N 1
ATOM 10903 C CA . LYS B 1 544 ? -57.594 -12.367 34.312 1 21.7 544 LYS B CA 1
ATOM 10904 C C . LYS B 1 544 ? -56.062 -12.531 34.188 1 21.7 544 LYS B C 1
ATOM 10906 O O . LYS B 1 544 ? -55.469 -13.234 34.969 1 21.7 544 LYS B O 1
ATOM 10911 N N . MET B 1 545 ? -55.5 -12.523 32.969 1 21.66 545 MET B N 1
ATOM 10912 C CA . MET B 1 545 ? -54.062 -12.344 32.75 1 21.66 545 MET B CA 1
ATOM 10913 C C . MET B 1 545 ? -53.5 -11.234 33.625 1 21.66 545 MET B C 1
ATOM 10915 O O . MET B 1 545 ? -53.875 -10.062 33.469 1 21.66 545 MET B O 1
ATOM 10919 N N . GLU B 1 546 ? -53.625 -11.422 34.969 1 19.56 546 GLU B N 1
ATOM 10920 C CA . GLU B 1 546 ? -52.875 -10.461 35.781 1 19.56 546 GLU B CA 1
ATOM 10921 C C . GLU B 1 546 ? -51.531 -10.148 35.156 1 19.56 546 GLU B C 1
ATOM 10923 O O . GLU B 1 546 ? -50.844 -11.047 34.656 1 19.56 546 GLU B O 1
ATOM 10928 N N . ASP B 1 547 ? -51.344 -8.891 34.781 1 19.77 547 ASP B N 1
ATOM 10929 C CA . ASP B 1 547 ? -50.25 -8.078 34.281 1 19.77 547 ASP B CA 1
ATOM 10930 C C . ASP B 1 547 ? -49 -8.227 35.125 1 19.77 547 ASP B C 1
ATOM 10932 O O . ASP B 1 547 ? -48.094 -7.383 35.094 1 19.77 547 ASP B O 1
ATOM 10936 N N . SER B 1 548 ? -48.844 -9.258 35.938 1 19.44 548 SER B N 1
ATOM 10937 C CA . SER B 1 548 ? -47.75 -9.031 36.875 1 19.44 548 SER B CA 1
ATOM 10938 C C . SER B 1 548 ? -46.469 -8.672 36.125 1 19.44 548 SER B C 1
ATOM 10940 O O . SER B 1 548 ? -46.062 -9.344 35.188 1 19.44 548 SER B O 1
ATOM 10942 N N . ASP B 1 549 ? -46.031 -7.336 36.25 1 20.44 549 ASP B N 1
ATOM 10943 C CA . ASP B 1 549 ? -44.844 -6.516 35.969 1 20.44 549 ASP B CA 1
ATOM 10944 C C . ASP B 1 549 ? -43.594 -7.152 36.562 1 20.44 549 ASP B C 1
ATOM 10946 O O . ASP B 1 549 ? -42.594 -6.477 36.75 1 20.44 549 ASP B O 1
ATOM 10950 N N . SER B 1 550 ? -43.656 -8.352 37.125 1 18.92 550 SER B N 1
ATOM 10951 C CA . SER B 1 550 ? -42.469 -8.602 37.938 1 18.92 550 SER B CA 1
ATOM 10952 C C . SER B 1 550 ? -41.188 -8.391 37.125 1 18.92 550 SER B C 1
ATOM 10954 O O . SER B 1 550 ? -41.094 -8.828 35.969 1 18.92 550 SER B O 1
ATOM 10956 N N . ASP B 1 551 ? -40.375 -7.32 37.531 1 20.36 551 ASP B N 1
ATOM 10957 C CA . ASP B 1 551 ? -39.062 -6.715 37.344 1 20.36 551 ASP B CA 1
ATOM 10958 C C . ASP B 1 551 ? -37.938 -7.758 37.438 1 20.36 551 ASP B C 1
ATOM 10960 O O . ASP B 1 551 ? -36.781 -7.414 37.656 1 20.36 551 ASP B O 1
ATOM 10964 N N . GLU B 1 552 ? -38.281 -9.016 37.5 1 19.62 552 GLU B N 1
ATOM 10965 C CA . GLU B 1 552 ? -37.188 -9.875 37.938 1 19.62 552 GLU B CA 1
ATOM 10966 C C . GLU B 1 552 ? -35.906 -9.602 37.188 1 19.62 552 GLU B C 1
ATOM 10968 O O . GLU B 1 552 ? -35.938 -9.133 36.031 1 19.62 552 GLU B O 1
ATOM 10973 N N . GLY B 1 553 ? -34.75 -9.719 38 1 19.66 553 GLY B N 1
ATOM 10974 C CA . GLY B 1 553 ? -33.312 -9.562 38.031 1 19.66 553 GLY B CA 1
ATOM 10975 C C . GLY B 1 553 ? -32.594 -10.219 36.875 1 19.66 553 GLY B C 1
ATOM 10976 O O . GLY B 1 553 ? -33.125 -11.141 36.25 1 19.66 553 GLY B O 1
ATOM 10977 N N . GLU B 1 554 ? -31.766 -9.43 36.219 1 21 554 GLU B N 1
ATOM 10978 C CA . GLU B 1 554 ? -30.797 -9.5 35.125 1 21 554 GLU B CA 1
ATOM 10979 C C . GLU B 1 554 ? -29.891 -10.719 35.281 1 21 554 GLU B C 1
ATOM 10981 O O . GLU B 1 554 ? -28.859 -10.656 35.938 1 21 554 GLU B O 1
ATOM 10986 N N . GLU B 1 555 ? -30.375 -11.859 35.844 1 19.45 555 GLU B N 1
ATOM 10987 C CA . GLU B 1 555 ? -29.328 -12.867 36 1 19.45 555 GLU B CA 1
ATOM 10988 C C . GLU B 1 555 ? -28.594 -13.102 34.688 1 19.45 555 GLU B C 1
ATOM 10990 O O . GLU B 1 555 ? -29.234 -13.219 33.625 1 19.45 555 GLU B O 1
ATOM 10995 N N . ASP B 1 556 ? -27.281 -12.773 34.688 1 21.14 556 ASP B N 1
ATOM 10996 C CA . ASP B 1 556 ? -26.078 -12.734 33.875 1 21.14 556 ASP B CA 1
ATOM 10997 C C . ASP B 1 556 ? -25.797 -14.102 33.219 1 21.14 556 ASP B C 1
ATOM 10999 O O . ASP B 1 556 ? -24.719 -14.328 32.656 1 21.14 556 ASP B O 1
ATOM 11003 N N . GLY B 1 557 ? -26.562 -15.164 33.719 1 20.2 557 GLY B N 1
ATOM 11004 C CA . GLY B 1 557 ? -25.938 -16.469 33.531 1 20.2 557 GLY B CA 1
ATOM 11005 C C . GLY B 1 557 ? -25.609 -16.766 32.062 1 20.2 557 GLY B C 1
ATOM 11006 O O . GLY B 1 557 ? -26.375 -16.391 31.172 1 20.2 557 GLY B O 1
ATOM 11007 N N . ASN B 1 558 ? -24.312 -16.875 31.75 1 22.16 558 ASN B N 1
ATOM 11008 C CA . ASN B 1 558 ? -23.453 -17.359 30.672 1 22.16 558 ASN B CA 1
ATOM 11009 C C . ASN B 1 558 ? -23.938 -18.719 30.156 1 22.16 558 ASN B C 1
ATOM 11011 O O . ASN B 1 558 ? -23.172 -19.438 29.516 1 22.16 558 ASN B O 1
ATOM 11015 N N . ASP B 1 559 ? -25.062 -19.25 30.672 1 20.33 559 ASP B N 1
ATOM 11016 C CA . ASP B 1 559 ? -25.234 -20.656 30.328 1 20.33 559 ASP B CA 1
ATOM 11017 C C . ASP B 1 559 ? -25.234 -20.859 28.812 1 20.33 559 ASP B C 1
ATOM 11019 O O . ASP B 1 559 ? -26.047 -20.234 28.109 1 20.33 559 ASP B O 1
ATOM 11023 N N . GLU B 1 560 ? -24.078 -21.188 28.25 1 24.03 560 GLU B N 1
ATOM 11024 C CA . GLU B 1 560 ? -23.656 -21.875 27.031 1 24.03 560 GLU B CA 1
ATOM 11025 C C . GLU B 1 560 ? -24.625 -23 26.672 1 24.03 560 GLU B C 1
ATOM 11027 O O . GLU B 1 560 ? -24.297 -23.844 25.828 1 24.03 560 GLU B O 1
ATOM 11032 N N . ASP B 1 561 ? -25.641 -23.297 27.578 1 24.12 561 ASP B N 1
ATOM 11033 C CA . ASP B 1 561 ? -26.297 -24.578 27.391 1 24.12 561 ASP B CA 1
ATOM 11034 C C . ASP B 1 561 ? -26.797 -24.719 25.953 1 24.12 561 ASP B C 1
ATOM 11036 O O . ASP B 1 561 ? -27.312 -23.766 25.375 1 24.12 561 ASP B O 1
ATOM 11040 N N . GLY B 1 562 ? -26.125 -25.75 25.25 1 25.02 562 GLY B N 1
ATOM 11041 C CA . GLY B 1 562 ? -26.375 -26.5 24.031 1 25.02 562 GLY B CA 1
ATOM 11042 C C . GLY B 1 562 ? -27.859 -26.797 23.812 1 25.02 562 GLY B C 1
ATOM 11043 O O . GLY B 1 562 ? -28.469 -27.5 24.609 1 25.02 562 GLY B O 1
ATOM 11044 N N . TYR B 1 563 ? -28.516 -25.828 23.516 1 26.81 563 TYR B N 1
ATOM 11045 C CA . TYR B 1 563 ? -29.938 -25.953 23.203 1 26.81 563 TYR B CA 1
ATOM 11046 C C . TYR B 1 563 ? -30.234 -27.219 22.422 1 26.81 563 TYR B C 1
ATOM 11048 O O . TYR B 1 563 ? -29.859 -27.328 21.25 1 26.81 563 TYR B O 1
ATOM 11056 N N . MET B 1 564 ? -29.875 -28.438 23.109 1 26.73 564 MET B N 1
ATOM 11057 C CA . MET B 1 564 ? -30.375 -29.656 22.469 1 26.73 564 MET B CA 1
ATOM 11058 C C . MET B 1 564 ? -31.844 -29.516 22.109 1 26.73 564 MET B C 1
ATOM 11060 O O . MET B 1 564 ? -32.625 -29.016 22.922 1 26.73 564 MET B O 1
ATOM 11064 N N . PRO B 1 565 ? -32.125 -29.453 20.906 1 27.31 565 PRO B N 1
ATOM 11065 C CA . PRO B 1 565 ? -33.531 -29.547 20.516 1 27.31 565 PRO B CA 1
ATOM 11066 C C . PRO B 1 565 ? -34.312 -30.531 21.375 1 27.31 565 PRO B C 1
ATOM 11068 O O . PRO B 1 565 ? -33.75 -31.516 21.859 1 27.31 565 PRO B O 1
ATOM 11071 N N . HIS B 1 566 ? -35.219 -30.062 22.203 1 27.75 566 HIS B N 1
ATOM 11072 C CA . HIS B 1 566 ? -36.156 -30.797 23.047 1 27.75 566 HIS B CA 1
ATOM 11073 C C . HIS B 1 566 ? -36.625 -32.062 22.344 1 27.75 566 HIS B C 1
ATOM 11075 O O . HIS B 1 566 ? -37.156 -32 21.219 1 27.75 566 HIS B O 1
ATOM 11081 N N . VAL B 1 567 ? -35.844 -33.094 22.391 1 28.44 567 VAL B N 1
ATOM 11082 C CA . VAL B 1 567 ? -36.344 -34.438 22.109 1 28.44 567 VAL B CA 1
ATOM 11083 C C . VAL B 1 567 ? -37.719 -34.594 22.719 1 28.44 567 VAL B C 1
ATOM 11085 O O . VAL B 1 567 ? -37.938 -34.312 23.906 1 28.44 567 VAL B O 1
ATOM 11088 N N . GLY B 1 568 ? -38.844 -34.469 21.969 1 27.58 568 GLY B N 1
ATOM 11089 C CA . GLY B 1 568 ? -40.219 -34.781 22.375 1 27.58 568 GLY B CA 1
ATOM 11090 C C . GLY B 1 568 ? -40.281 -36 23.297 1 27.58 568 GLY B C 1
ATOM 11091 O O . GLY B 1 568 ? -39.719 -37.031 23 1 27.58 568 GLY B O 1
ATOM 11092 N N . SER B 1 569 ? -40.125 -35.75 24.578 1 28.95 569 SER B N 1
ATOM 11093 C CA . SER B 1 569 ? -40.5 -36.844 25.484 1 28.95 569 SER B CA 1
ATOM 11094 C C . SER B 1 569 ? -41.75 -37.562 25 1 28.95 569 SER B C 1
ATOM 11096 O O . SER B 1 569 ? -42.625 -36.969 24.359 1 28.95 569 SER B O 1
ATOM 11098 N N . PRO B 1 570 ? -41.781 -38.906 24.984 1 29.69 570 PRO B N 1
ATOM 11099 C CA . PRO B 1 570 ? -42.875 -39.75 24.531 1 29.69 570 PRO B CA 1
ATOM 11100 C C . PRO B 1 570 ? -44.25 -39.188 24.875 1 29.69 570 PRO B C 1
ATOM 11102 O O . PRO B 1 570 ? -45.188 -39.312 24.094 1 29.69 570 PRO B O 1
ATOM 11105 N N . ASN B 1 571 ? -44.594 -39.156 26.25 1 29.69 571 ASN B N 1
ATOM 11106 C CA . ASN B 1 571 ? -45.969 -38.938 26.75 1 29.69 571 ASN B CA 1
ATOM 11107 C C . ASN B 1 571 ? -46.375 -37.469 26.516 1 29.69 571 ASN B C 1
ATOM 11109 O O . ASN B 1 571 ? -47.188 -36.938 27.281 1 29.69 571 ASN B O 1
ATOM 11113 N N . ALA B 1 572 ? -45.625 -36.719 25.797 1 30.92 572 ALA B N 1
ATOM 11114 C CA . ALA B 1 572 ? -45.906 -35.281 25.859 1 30.92 572 ALA B CA 1
ATOM 11115 C C . ALA B 1 572 ? -47.312 -34.969 25.328 1 30.92 572 ALA B C 1
ATOM 11117 O O . ALA B 1 572 ? -47.625 -35.312 24.188 1 30.92 572 ALA B O 1
ATOM 11118 N N . ASP B 1 573 ? -48.281 -34.938 26.172 1 31.75 573 ASP B N 1
ATOM 11119 C CA . ASP B 1 573 ? -49.594 -34.344 25.906 1 31.75 573 ASP B CA 1
ATOM 11120 C C . ASP B 1 573 ? -49.469 -33.125 25.016 1 31.75 573 ASP B C 1
ATOM 11122 O O . ASP B 1 573 ? -48.531 -32.312 25.156 1 31.75 573 ASP B O 1
ATOM 11126 N N . CYS B 1 574 ? -49.781 -33.125 23.719 1 32.31 574 CYS B N 1
ATOM 11127 C CA . CYS B 1 574 ? -49.906 -31.984 22.797 1 32.31 574 CYS B CA 1
ATOM 11128 C C . CYS B 1 574 ? -50.312 -30.719 23.547 1 32.31 574 CYS B C 1
ATOM 11130 O O . CYS B 1 574 ? -50.844 -29.781 22.938 1 32.31 574 CYS B O 1
ATOM 11132 N N . LYS B 1 575 ? -50.469 -30.641 24.953 1 36.28 575 LYS B N 1
ATOM 11133 C CA . LYS B 1 575 ? -50.875 -29.422 25.641 1 36.28 575 LYS B CA 1
ATOM 11134 C C . LYS B 1 575 ? -49.844 -28.312 25.469 1 36.28 575 LYS B C 1
ATOM 11136 O O . LYS B 1 575 ? -48.719 -28.422 25.969 1 36.28 575 LYS B O 1
ATOM 11141 N N . SER B 1 576 ? -49.688 -27.594 24.297 1 37.38 576 SER B N 1
ATOM 11142 C CA . SER B 1 576 ? -48.938 -26.391 23.938 1 37.38 576 SER B CA 1
ATOM 11143 C C . SER B 1 576 ? -49.156 -25.281 24.953 1 37.38 576 SER B C 1
ATOM 11145 O O . SER B 1 576 ? -49.75 -24.25 24.656 1 37.38 576 SER B O 1
ATOM 11147 N N . ILE B 1 577 ? -49.531 -25.438 26.234 1 35.88 577 ILE B N 1
ATOM 11148 C CA . ILE B 1 577 ? -49.688 -24.297 27.141 1 35.88 577 ILE B CA 1
ATOM 11149 C C . ILE B 1 577 ? -48.312 -23.734 27.5 1 35.88 577 ILE B C 1
ATOM 11151 O O . ILE B 1 577 ? -47.438 -24.453 27.969 1 35.88 577 ILE B O 1
ATOM 11155 N N . GLY B 1 578 ? -48 -22.422 26.953 1 44.44 578 GLY B N 1
ATOM 11156 C CA . GLY B 1 578 ? -46.906 -21.5 27.25 1 44.44 578 GLY B CA 1
ATOM 11157 C C . GLY B 1 578 ? -45.719 -21.641 26.312 1 44.44 578 GLY B C 1
ATOM 11158 O O . GLY B 1 578 ? -44.688 -21.016 26.5 1 44.44 578 GLY B O 1
ATOM 11159 N N . GLN B 1 579 ? -45.781 -22.578 25.375 1 55.88 579 GLN B N 1
ATOM 11160 C CA . GLN B 1 579 ? -44.594 -22.734 24.547 1 55.88 579 GLN B CA 1
ATOM 11161 C C . GLN B 1 579 ? -44.656 -21.797 23.344 1 55.88 579 GLN B C 1
ATOM 11163 O O . GLN B 1 579 ? -45.719 -21.5 22.812 1 55.88 579 GLN B O 1
ATOM 11168 N N . THR B 1 580 ? -43.656 -21.109 23.125 1 71.5 580 THR B N 1
ATOM 11169 C CA . THR B 1 580 ? -43.531 -20.281 21.938 1 71.5 580 THR B CA 1
ATOM 11170 C C . THR B 1 580 ? -43.719 -21.125 20.672 1 71.5 580 THR B C 1
ATOM 11172 O O . THR B 1 580 ? -43.406 -22.312 20.656 1 71.5 580 THR B O 1
ATOM 11175 N N . PRO B 1 581 ? -44.469 -20.641 19.719 1 74 581 PRO B N 1
ATOM 11176 C CA . PRO B 1 581 ? -44.781 -21.391 18.484 1 74 581 PRO B CA 1
ATOM 11177 C C . PRO B 1 581 ? -43.562 -22.125 17.922 1 74 581 PRO B C 1
ATOM 11179 O O . PRO B 1 581 ? -43.719 -23.172 17.297 1 74 581 PRO B O 1
ATOM 11182 N N . GLU B 1 582 ? -42.562 -21.688 18.25 1 75.75 582 GLU B N 1
ATOM 11183 C CA . GLU B 1 582 ? -41.375 -22.328 17.703 1 75.75 582 GLU B CA 1
ATOM 11184 C C . GLU B 1 582 ? -41 -23.578 18.5 1 75.75 582 GLU B C 1
ATOM 11186 O O . GLU B 1 582 ? -40.281 -24.453 18.016 1 75.75 582 GLU B O 1
ATOM 11191 N N . GLN B 1 583 ? -41.688 -23.734 19.562 1 70.56 583 GLN B N 1
ATOM 11192 C CA . GLN B 1 583 ? -41.406 -24.891 20.406 1 70.56 583 GLN B CA 1
ATOM 11193 C C . GLN B 1 583 ? -42.625 -25.828 20.484 1 70.56 583 GLN B C 1
ATOM 11195 O O . GLN B 1 583 ? -42.562 -26.875 21.125 1 70.56 583 GLN B O 1
ATOM 11200 N N . MET B 1 584 ? -43.656 -25.516 19.812 1 71.44 584 MET B N 1
ATOM 11201 C CA . MET B 1 584 ? -44.875 -26.328 19.828 1 71.44 584 MET B CA 1
ATOM 11202 C C . MET B 1 584 ? -44.656 -27.641 19.078 1 71.44 584 MET B C 1
ATOM 11204 O O . MET B 1 584 ? -44 -27.656 18.047 1 71.44 584 MET B O 1
ATOM 11208 N N . SER B 1 585 ? -45.031 -28.641 19.609 1 68.62 585 SER B N 1
ATOM 11209 C CA . SER B 1 585 ? -44.875 -29.953 19 1 68.62 585 SER B CA 1
ATOM 11210 C C . SER B 1 585 ? -45.875 -30.172 17.875 1 68.62 585 SER B C 1
ATOM 11212 O O . SER B 1 585 ? -47.031 -29.766 18 1 68.62 585 SER B O 1
ATOM 11214 N N . ILE B 1 586 ? -45.5 -30.703 16.781 1 76.69 586 ILE B N 1
ATOM 11215 C CA . ILE B 1 586 ? -46.344 -31.094 15.656 1 76.69 586 ILE B CA 1
ATOM 11216 C C . ILE B 1 586 ? -46.656 -32.562 15.734 1 76.69 586 ILE B C 1
ATOM 11218 O O . ILE B 1 586 ? -45.781 -33.406 15.961 1 76.69 586 ILE B O 1
ATOM 11222 N N . CYS B 1 587 ? -47.875 -32.875 15.633 1 69.56 587 CYS B N 1
ATOM 11223 C CA . CYS B 1 587 ? -48.344 -34.25 15.859 1 69.56 587 CYS B CA 1
ATOM 11224 C C . CYS B 1 587 ? -48.094 -35.125 14.625 1 69.56 587 CYS B C 1
ATOM 11226 O O . CYS B 1 587 ? -48.594 -34.812 13.539 1 69.56 587 CYS B O 1
ATOM 11228 N N . PHE B 1 588 ? -47.25 -36.125 14.75 1 79.5 588 PHE B N 1
ATOM 11229 C CA . PHE B 1 588 ? -46.969 -37.156 13.766 1 79.5 588 PHE B CA 1
ATOM 11230 C C . PHE B 1 588 ? -47.219 -38.531 14.359 1 79.5 588 PHE B C 1
ATOM 11232 O O . PHE B 1 588 ? -47.281 -38.688 15.586 1 79.5 588 PHE B O 1
ATOM 11239 N N . PRO B 1 589 ? -47.5 -39.438 13.523 1 78.19 589 PRO B N 1
ATOM 11240 C CA . PRO B 1 589 ? -47.531 -40.812 14.062 1 78.19 589 PRO B CA 1
ATOM 11241 C C . PRO B 1 589 ? -46.281 -41.156 14.898 1 78.19 589 PRO B C 1
ATOM 11243 O O . PRO B 1 589 ? -46.375 -41.906 15.867 1 78.19 589 PRO B O 1
ATOM 11246 N N . SER B 1 590 ? -45.188 -40.438 14.578 1 80.38 590 SER B N 1
ATOM 11247 C CA . SER B 1 590 ? -43.969 -40.688 15.297 1 80.38 590 SER B CA 1
ATOM 11248 C C . SER B 1 590 ? -44.031 -40.125 16.703 1 80.38 590 SER B C 1
ATOM 11250 O O . SER B 1 590 ? -43.219 -40.469 17.578 1 80.38 590 SER B O 1
ATOM 11252 N N . SER B 1 591 ? -44.938 -39.25 16.984 1 75.31 591 SER B N 1
ATOM 11253 C CA . SER B 1 591 ? -45.062 -38.625 18.297 1 75.31 591 SER B CA 1
ATOM 11254 C C . SER B 1 591 ? -45.719 -39.562 19.297 1 75.31 591 SER B C 1
ATOM 11256 O O . SER B 1 591 ? -45.781 -39.281 20.5 1 75.31 591 SER B O 1
ATOM 11258 N N . PHE B 1 592 ? -46.094 -40.781 18.734 1 74.88 592 PHE B N 1
ATOM 11259 C CA . PHE B 1 592 ? -46.781 -41.75 19.562 1 74.88 592 PHE B CA 1
ATOM 11260 C C . PHE B 1 592 ? -46 -43.031 19.656 1 74.88 592 PHE B C 1
ATOM 11262 O O . PHE B 1 592 ? -45.156 -43.312 18.812 1 74.88 592 PHE B O 1
ATOM 11269 N N . THR B 1 593 ? -46.375 -43.781 20.656 1 75.81 593 THR B N 1
ATOM 11270 C CA . THR B 1 593 ? -45.688 -45.031 20.859 1 75.81 593 THR B CA 1
ATOM 11271 C C . THR B 1 593 ? -46.156 -46.062 19.844 1 75.81 593 THR B C 1
ATOM 11273 O O . THR B 1 593 ? -47.188 -45.906 19.203 1 75.81 593 THR B O 1
ATOM 11276 N N . ALA B 1 594 ? -45.344 -47.062 19.641 1 78 594 ALA B N 1
ATOM 11277 C CA . ALA B 1 594 ? -45.656 -48.125 18.688 1 78 594 ALA B CA 1
ATOM 11278 C C . ALA B 1 594 ? -47 -48.75 19.031 1 78 594 ALA B C 1
ATOM 11280 O O . ALA B 1 594 ? -47.781 -49.062 18.141 1 78 594 ALA B O 1
ATOM 11281 N N . GLU B 1 595 ? -47.281 -48.906 20.297 1 76.44 595 GLU B N 1
ATOM 11282 C CA . GLU B 1 595 ? -48.531 -49.531 20.734 1 76.44 595 GLU B CA 1
ATOM 11283 C C . GLU B 1 595 ? -49.719 -48.625 20.422 1 76.44 595 GLU B C 1
ATOM 11285 O O . GLU B 1 595 ? -50.781 -49.125 19.984 1 76.44 595 GLU B O 1
ATOM 11290 N N . GLU B 1 596 ? -49.5 -47.406 20.516 1 76.12 596 GLU B N 1
ATOM 11291 C CA . GLU B 1 596 ? -50.594 -46.469 20.25 1 76.12 596 GLU B CA 1
ATOM 11292 C C . GLU B 1 596 ? -50.906 -46.375 18.75 1 76.12 596 GLU B C 1
ATOM 11294 O O . GLU B 1 596 ? -52.062 -46.281 18.359 1 76.12 596 GLU B O 1
ATOM 11299 N N . ARG B 1 597 ? -49.938 -46.656 18.031 1 79.25 597 ARG B N 1
ATOM 11300 C CA . ARG B 1 597 ? -50.125 -46.562 16.578 1 79.25 597 ARG B CA 1
ATOM 11301 C C . ARG B 1 597 ? -50.906 -47.75 16.047 1 79.25 597 ARG B C 1
ATOM 11303 O O . ARG B 1 597 ? -51.75 -47.594 15.172 1 79.25 597 ARG B O 1
ATOM 11310 N N . VAL B 1 598 ? -50.625 -48.812 16.641 1 77.5 598 VAL B N 1
ATOM 11311 C CA . VAL B 1 598 ? -51.344 -50 16.25 1 77.5 598 VAL B CA 1
ATOM 11312 C C . VAL B 1 598 ? -52.781 -49.906 16.75 1 77.5 598 VAL B C 1
ATOM 11314 O O . VAL B 1 598 ? -53.719 -50.219 16.016 1 77.5 598 VAL B O 1
ATOM 11317 N N . ARG B 1 599 ? -52.844 -49.469 17.969 1 74.81 599 ARG B N 1
ATOM 11318 C CA . ARG B 1 599 ? -54.156 -49.375 18.578 1 74.81 599 ARG B CA 1
ATOM 11319 C C . ARG B 1 599 ? -55.062 -48.406 17.828 1 74.81 599 ARG B C 1
ATOM 11321 O O . ARG B 1 599 ? -56.219 -48.688 17.609 1 74.81 599 ARG B O 1
ATOM 11328 N N . MET B 1 600 ? -54.375 -47.406 17.297 1 74.38 600 MET B N 1
ATOM 11329 C CA . MET B 1 600 ? -55.188 -46.375 16.672 1 74.38 600 MET B CA 1
ATOM 11330 C C . MET B 1 600 ? -55.219 -46.562 15.156 1 74.38 600 MET B C 1
ATOM 11332 O O . MET B 1 600 ? -55.875 -45.781 14.453 1 74.38 600 MET B O 1
ATOM 11336 N N . GLY B 1 601 ? -54.562 -47.625 14.688 1 71.44 601 GLY B N 1
ATOM 11337 C CA . GLY B 1 601 ? -54.562 -47.938 13.273 1 71.44 601 GLY B CA 1
ATOM 11338 C C . GLY B 1 601 ? -53.75 -47 12.422 1 71.44 601 GLY B C 1
ATOM 11339 O O . GLY B 1 601 ? -54.094 -46.719 11.281 1 71.44 601 GLY B O 1
ATOM 11340 N N . TRP B 1 602 ? -52.75 -46.469 13.008 1 77.06 602 TRP B N 1
ATOM 11341 C CA . TRP B 1 602 ? -51.938 -45.5 12.289 1 77.06 602 TRP B CA 1
ATOM 11342 C C . TRP B 1 602 ? -50.719 -46.156 11.641 1 77.06 602 TRP B C 1
ATOM 11344 O O . TRP B 1 602 ? -49.75 -45.5 11.32 1 77.06 602 TRP B O 1
ATOM 11354 N N . THR B 1 603 ? -50.812 -47.312 11.414 1 76.12 603 THR B N 1
ATOM 11355 C CA . THR B 1 603 ? -49.656 -48.062 10.898 1 76.12 603 THR B CA 1
ATOM 11356 C C . THR B 1 603 ? -49.312 -47.594 9.477 1 76.12 603 THR B C 1
ATOM 11358 O O . THR B 1 603 ? -48.156 -47.469 9.125 1 76.12 603 THR B O 1
ATOM 11361 N N . LYS B 1 604 ? -50.344 -47.406 8.727 1 73.31 604 LYS B N 1
ATOM 11362 C CA . LYS B 1 604 ? -50.125 -46.969 7.355 1 73.31 604 LYS B CA 1
ATOM 11363 C C . LYS B 1 604 ? -49.562 -45.562 7.32 1 73.31 604 LYS B C 1
ATOM 11365 O O . LYS B 1 604 ? -48.688 -45.25 6.52 1 73.31 604 LYS B O 1
ATOM 11370 N N . LEU B 1 605 ? -50.062 -44.812 8.203 1 77.25 605 LEU B N 1
ATOM 11371 C CA . LEU B 1 605 ? -49.594 -43.438 8.305 1 77.25 605 LEU B CA 1
ATOM 11372 C C . LEU B 1 605 ? -48.156 -43.406 8.812 1 77.25 605 LEU B C 1
ATOM 11374 O O . LEU B 1 605 ? -47.375 -42.562 8.375 1 77.25 605 LEU B O 1
ATOM 11378 N N . ALA B 1 606 ? -47.938 -44.281 9.555 1 80.19 606 ALA B N 1
ATOM 11379 C CA . ALA B 1 606 ? -46.562 -44.375 10.086 1 80.19 606 ALA B CA 1
ATOM 11380 C C . ALA B 1 606 ? -45.562 -44.812 9 1 80.19 606 ALA B C 1
ATOM 11382 O O . ALA B 1 606 ? -44.469 -44.281 8.945 1 80.19 606 ALA B O 1
ATOM 11383 N N . GLU B 1 607 ? -46.062 -45.594 8.227 1 78.81 607 GLU B N 1
ATOM 11384 C CA . GLU B 1 607 ? -45.219 -46.031 7.113 1 78.81 607 GLU B CA 1
ATOM 11385 C C . GLU B 1 607 ? -44.969 -44.875 6.141 1 78.81 607 GLU B C 1
ATOM 11387 O O . GLU B 1 607 ? -43.875 -44.719 5.613 1 78.81 607 GLU B O 1
ATOM 11392 N N . GLN B 1 608 ? -46 -44.156 5.953 1 76.88 608 GLN B N 1
ATOM 11393 C CA . GLN B 1 608 ? -45.844 -43 5.098 1 76.88 608 GLN B CA 1
ATOM 11394 C C . GLN B 1 608 ? -44.906 -41.969 5.719 1 76.88 608 GLN B C 1
ATOM 11396 O O . GLN B 1 608 ? -44.094 -41.375 5.016 1 76.88 608 GLN B O 1
ATOM 11401 N N . GLU B 1 609 ? -44.969 -41.875 6.949 1 80.56 609 GLU B N 1
ATOM 11402 C CA . GLU B 1 609 ? -44.062 -40.938 7.637 1 80.56 609 GLU B CA 1
ATOM 11403 C C . GLU B 1 609 ? -42.625 -41.406 7.547 1 80.56 609 GLU B C 1
ATOM 11405 O O . GLU B 1 609 ? -41.719 -40.562 7.383 1 80.56 609 GLU B O 1
ATOM 11410 N N . VAL B 1 610 ? -42.438 -42.594 7.605 1 80.06 610 VAL B N 1
ATOM 11411 C CA . VAL B 1 610 ? -41.094 -43.125 7.496 1 80.06 610 VAL B CA 1
ATOM 11412 C C . VAL B 1 610 ? -40.5 -42.719 6.152 1 80.06 610 VAL B C 1
ATOM 11414 O O . VAL B 1 610 ? -39.344 -42.25 6.094 1 80.06 610 VAL B O 1
ATOM 11417 N N . GLN B 1 611 ? -41.281 -42.906 5.164 1 75.88 611 GLN B N 1
ATOM 11418 C CA . GLN B 1 611 ? -40.812 -42.531 3.834 1 75.88 611 GLN B CA 1
ATOM 11419 C C . GLN B 1 611 ? -40.531 -41.031 3.721 1 75.88 611 GLN B C 1
ATOM 11421 O O . GLN B 1 611 ? -39.531 -40.625 3.135 1 75.88 611 GLN B O 1
ATOM 11426 N N . LEU B 1 612 ? -41.344 -40.312 4.301 1 78.88 612 LEU B N 1
ATOM 11427 C CA . LEU B 1 612 ? -41.219 -38.875 4.207 1 78.88 612 LEU B CA 1
ATOM 11428 C C . LEU B 1 612 ? -40.062 -38.375 5.078 1 78.88 612 LEU B C 1
ATOM 11430 O O . LEU B 1 612 ? -39.344 -37.438 4.699 1 78.88 612 LEU B O 1
ATOM 11434 N N . GLN B 1 613 ? -39.938 -38.938 6.203 1 81.38 613 GLN B N 1
ATOM 11435 C CA . GLN B 1 613 ? -38.812 -38.562 7.066 1 81.38 613 GLN B CA 1
ATOM 11436 C C . GLN B 1 613 ? -37.469 -38.938 6.406 1 81.38 613 GLN B C 1
ATOM 11438 O O . GLN B 1 613 ? -36.5 -38.188 6.504 1 81.38 613 GLN B O 1
ATOM 11443 N N . GLU B 1 614 ? -37.438 -40 5.789 1 76.25 614 GLU B N 1
ATOM 11444 C CA . GLU B 1 614 ? -36.25 -40.375 5.059 1 76.25 614 GLU B CA 1
ATOM 11445 C C . GLU B 1 614 ? -35.938 -39.375 3.93 1 76.25 614 GLU B C 1
ATOM 11447 O O . GLU B 1 614 ? -34.781 -39.031 3.701 1 76.25 614 GLU B O 1
ATOM 11452 N N . ALA B 1 615 ? -37 -39.062 3.266 1 74.38 615 ALA B N 1
ATOM 11453 C CA . ALA B 1 615 ? -36.812 -38.031 2.225 1 74.38 615 ALA B CA 1
ATOM 11454 C C . ALA B 1 615 ? -36.312 -36.719 2.811 1 74.38 615 ALA B C 1
ATOM 11456 O O . ALA B 1 615 ? -35.469 -36.062 2.201 1 74.38 615 ALA B O 1
ATOM 11457 N N . GLN B 1 616 ? -36.781 -36.438 3.982 1 78.56 616 GLN B N 1
ATOM 11458 C CA . GLN B 1 616 ? -36.344 -35.219 4.66 1 78.56 616 GLN B CA 1
ATOM 11459 C C . GLN B 1 616 ? -34.875 -35.312 5.035 1 78.56 616 GLN B C 1
ATOM 11461 O O . GLN B 1 616 ? -34.125 -34.312 4.941 1 78.56 616 GLN B O 1
ATOM 11466 N N . ILE B 1 617 ? -34.438 -36.344 5.492 1 78.44 617 ILE B N 1
ATOM 11467 C CA . ILE B 1 617 ? -33.031 -36.594 5.809 1 78.44 617 ILE B CA 1
ATOM 11468 C C . ILE B 1 617 ? -32.188 -36.375 4.559 1 78.44 617 ILE B C 1
ATOM 11470 O O . ILE B 1 617 ? -31.141 -35.719 4.609 1 78.44 617 ILE B O 1
ATOM 11474 N N . ASN B 1 618 ? -32.688 -36.875 3.527 1 70.12 618 ASN B N 1
ATOM 11475 C CA . ASN B 1 618 ? -31.969 -36.719 2.271 1 70.12 618 ASN B CA 1
ATOM 11476 C C . ASN B 1 618 ? -31.875 -35.25 1.866 1 70.12 618 ASN B C 1
ATOM 11478 O O . ASN B 1 618 ? -30.828 -34.781 1.435 1 70.12 618 ASN B O 1
ATOM 11482 N N . ASP B 1 619 ? -32.938 -34.594 2.029 1 72.88 619 ASP B N 1
ATOM 11483 C CA . ASP B 1 619 ? -32.938 -33.156 1.715 1 72.88 619 ASP B CA 1
ATOM 11484 C C . ASP B 1 619 ? -32 -32.406 2.637 1 72.88 619 ASP B C 1
ATOM 11486 O O . ASP B 1 619 ? -31.25 -31.531 2.184 1 72.88 619 ASP B O 1
ATOM 11490 N N . ALA B 1 620 ? -32.094 -32.75 3.879 1 79.06 620 ALA B N 1
ATOM 11491 C CA . ALA B 1 620 ? -31.25 -32.062 4.867 1 79.06 620 ALA B CA 1
ATOM 11492 C C . ALA B 1 620 ? -29.766 -32.281 4.609 1 79.06 620 ALA B C 1
ATOM 11494 O O . ALA B 1 620 ? -28.953 -31.359 4.688 1 79.06 620 ALA B O 1
ATOM 11495 N N . LEU B 1 621 ? -29.469 -33.469 4.324 1 72.62 621 LEU B N 1
ATOM 11496 C CA . LEU B 1 621 ? -28.062 -33.781 4.055 1 72.62 621 LEU B CA 1
ATOM 11497 C C . LEU B 1 621 ? -27.594 -33.094 2.77 1 72.62 621 LEU B C 1
ATOM 11499 O O . LEU B 1 621 ? -26.469 -32.625 2.703 1 72.62 621 LEU B O 1
ATOM 11503 N N . HIS B 1 622 ? -28.469 -33.125 1.84 1 67.88 622 HIS B N 1
ATOM 11504 C CA . HIS B 1 622 ? -28.156 -32.406 0.597 1 67.88 622 HIS B CA 1
ATOM 11505 C C . HIS B 1 622 ? -27.906 -30.938 0.843 1 67.88 622 HIS B C 1
ATOM 11507 O O . HIS B 1 622 ? -26.906 -30.391 0.394 1 67.88 622 HIS B O 1
ATOM 11513 N N . ASN B 1 623 ? -28.828 -30.375 1.548 1 71.5 623 ASN B N 1
ATOM 11514 C CA . ASN B 1 623 ? -28.703 -28.953 1.843 1 71.5 623 ASN B CA 1
ATOM 11515 C C . ASN B 1 623 ? -27.5 -28.672 2.742 1 71.5 623 ASN B C 1
ATOM 11517 O O . ASN B 1 623 ? -26.891 -27.609 2.645 1 71.5 623 ASN B O 1
ATOM 11521 N N . LEU B 1 624 ? -27.25 -29.531 3.584 1 73.5 624 LEU B N 1
ATOM 11522 C CA . LEU B 1 624 ? -26.062 -29.406 4.438 1 73.5 624 LEU B CA 1
ATOM 11523 C C . LEU B 1 624 ? -24.797 -29.391 3.602 1 73.5 624 LEU B C 1
ATOM 11525 O O . LEU B 1 624 ? -23.922 -28.547 3.812 1 73.5 624 LEU B O 1
ATOM 11529 N N . ARG B 1 625 ? -24.781 -30.234 2.744 1 64.06 625 ARG B N 1
ATOM 11530 C CA . ARG B 1 625 ? -23.641 -30.281 1.849 1 64.06 625 ARG B CA 1
ATOM 11531 C C . ARG B 1 625 ? -23.5 -29 1.047 1 64.06 625 ARG B C 1
ATOM 11533 O O . ARG B 1 625 ? -22.406 -28.453 0.902 1 64.06 625 ARG B O 1
ATOM 11540 N N . ILE B 1 626 ? -24.609 -28.531 0.64 1 62.47 626 ILE B N 1
ATOM 11541 C CA . ILE B 1 626 ? -24.625 -27.297 -0.138 1 62.47 626 ILE B CA 1
ATOM 11542 C C . ILE B 1 626 ? -24.172 -26.141 0.738 1 62.47 626 ILE B C 1
ATOM 11544 O O . ILE B 1 626 ? -23.344 -25.328 0.32 1 62.47 626 ILE B O 1
ATOM 11548 N N . SER B 1 627 ? -24.781 -26.172 1.871 1 67.12 627 SER B N 1
ATOM 11549 C CA . SER B 1 627 ? -24.453 -25.078 2.775 1 67.12 627 SER B CA 1
ATOM 11550 C C . SER B 1 627 ? -22.969 -25.109 3.148 1 67.12 627 SER B C 1
ATOM 11552 O O . SER B 1 627 ? -22.312 -24.062 3.203 1 67.12 627 SER B O 1
ATOM 11554 N N . LEU B 1 628 ? -22.5 -26.203 3.396 1 65.38 628 LEU B N 1
ATOM 11555 C CA . LEU B 1 628 ? -21.094 -26.344 3.754 1 65.38 628 LEU B CA 1
ATOM 11556 C C . LEU B 1 628 ? -20.203 -26.016 2.562 1 65.38 628 LEU B C 1
ATOM 11558 O O . LEU B 1 628 ? -19.141 -25.391 2.727 1 65.38 628 LEU B O 1
ATOM 11562 N N . GLY B 1 629 ? -20.703 -26.391 1.462 1 57.16 629 GLY B N 1
ATOM 11563 C CA . GLY B 1 629 ? -20 -26.016 0.244 1 57.16 629 GLY B CA 1
ATOM 11564 C C . GLY B 1 629 ? -19.953 -24.516 0.017 1 57.16 629 GLY B C 1
ATOM 11565 O O . GLY B 1 629 ? -18.906 -23.953 -0.302 1 57.16 629 GLY B O 1
ATOM 11566 N N . LYS B 1 630 ? -21.156 -24 0.249 1 58.56 630 LYS B N 1
ATOM 11567 C CA . LYS B 1 630 ? -21.25 -22.547 0.075 1 58.56 630 LYS B CA 1
ATOM 11568 C C . LYS B 1 630 ? -20.438 -21.812 1.127 1 58.56 630 LYS B C 1
ATOM 11570 O O . LYS B 1 630 ? -19.812 -20.797 0.832 1 58.56 630 LYS B O 1
ATOM 11575 N N . LYS B 1 631 ? -20.594 -22.266 2.266 1 61.19 631 LYS B N 1
ATOM 11576 C CA . LYS B 1 631 ? -19.766 -21.719 3.34 1 61.19 631 LYS B CA 1
ATOM 11577 C C . LYS B 1 631 ? -18.281 -21.75 2.963 1 61.19 631 LYS B C 1
ATOM 11579 O O . LYS B 1 631 ? -17.578 -20.766 3.143 1 61.19 631 LYS B O 1
ATOM 11584 N N . SER B 1 632 ? -17.969 -22.781 2.574 1 55.06 632 SER B N 1
ATOM 11585 C CA . SER B 1 632 ? -16.578 -22.953 2.182 1 55.06 632 SER B CA 1
ATOM 11586 C C . SER B 1 632 ? -16.203 -22.016 1.038 1 55.06 632 SER B C 1
ATOM 11588 O O . SER B 1 632 ? -15.125 -21.422 1.042 1 55.06 632 SER B O 1
ATOM 11590 N N . LEU B 1 633 ? -17.156 -21.922 0.276 1 49.19 633 LEU B N 1
ATOM 11591 C CA . LEU B 1 633 ? -16.953 -21.047 -0.872 1 49.19 633 LEU B CA 1
ATOM 11592 C C . LEU B 1 633 ? -16.891 -19.594 -0.438 1 49.19 633 LEU B C 1
ATOM 11594 O O . LEU B 1 633 ? -16.062 -18.828 -0.929 1 49.19 633 LEU B O 1
ATOM 11598 N N . ARG B 1 634 ? -17.859 -19.328 0.36 1 53.97 634 ARG B N 1
ATOM 11599 C CA . ARG B 1 634 ? -17.891 -17.953 0.845 1 53.97 634 ARG B CA 1
ATOM 11600 C C . ARG B 1 634 ? -16.641 -17.641 1.665 1 53.97 634 ARG B C 1
ATOM 11602 O O . ARG B 1 634 ? -16.125 -16.516 1.59 1 53.97 634 ARG B O 1
ATOM 11609 N N . PHE B 1 635 ? -16.375 -18.516 2.43 1 52.28 635 PHE B N 1
ATOM 11610 C CA . PHE B 1 635 ? -15.172 -18.328 3.225 1 52.28 635 PHE B CA 1
ATOM 11611 C C . PHE B 1 635 ? -13.961 -18.094 2.326 1 52.28 635 PHE B C 1
ATOM 11613 O O . PHE B 1 635 ? -13.148 -17.203 2.586 1 52.28 635 PHE B O 1
ATOM 11620 N N . ARG B 1 636 ? -13.914 -18.75 1.415 1 45.25 636 ARG B N 1
ATOM 11621 C CA . ARG B 1 636 ? -12.797 -18.703 0.481 1 45.25 636 ARG B CA 1
ATOM 11622 C C . ARG B 1 636 ? -12.852 -17.438 -0.368 1 45.25 636 ARG B C 1
ATOM 11624 O O . ARG B 1 636 ? -11.828 -16.797 -0.62 1 45.25 636 ARG B O 1
ATOM 11631 N N . LYS B 1 637 ? -14.062 -17.219 -0.751 1 44.22 637 LYS B N 1
ATOM 11632 C CA . LYS B 1 637 ? -14.211 -16.125 -1.697 1 44.22 637 LYS B CA 1
ATOM 11633 C C . LYS B 1 637 ? -14.227 -14.773 -0.975 1 44.22 637 LYS B C 1
ATOM 11635 O O . LYS B 1 637 ? -13.641 -13.805 -1.454 1 44.22 637 LYS B O 1
ATOM 11640 N N . VAL B 1 638 ? -15.18 -14.828 -0.067 1 47.53 638 VAL B N 1
ATOM 11641 C CA . VAL B 1 638 ? -15.43 -13.508 0.502 1 47.53 638 VAL B CA 1
ATOM 11642 C C . VAL B 1 638 ? -14.406 -13.211 1.592 1 47.53 638 VAL B C 1
ATOM 11644 O O . VAL B 1 638 ? -13.836 -12.117 1.634 1 47.53 638 VAL B O 1
ATOM 11647 N N . LEU B 1 639 ? -14.32 -14.211 2.379 1 47.06 639 LEU B N 1
ATOM 11648 C CA . LEU B 1 639 ? -13.477 -13.852 3.51 1 47.06 639 LEU B CA 1
ATOM 11649 C C . LEU B 1 639 ? -12.008 -13.781 3.092 1 47.06 639 LEU B C 1
ATOM 11651 O O . LEU B 1 639 ? -11.266 -12.922 3.564 1 47.06 639 LEU B O 1
ATOM 11655 N N . ARG B 1 640 ? -11.727 -14.727 2.291 1 43.16 640 ARG B N 1
ATOM 11656 C CA . ARG B 1 640 ? -10.305 -14.719 1.959 1 43.16 640 ARG B CA 1
ATOM 11657 C C . ARG B 1 640 ? -9.977 -13.578 1.006 1 43.16 640 ARG B C 1
ATOM 11659 O O . ARG B 1 640 ? -8.875 -13.023 1.047 1 43.16 640 ARG B O 1
ATOM 11666 N N . SER B 1 641 ? -10.898 -13.391 0.085 1 39.59 641 SER B N 1
ATOM 11667 C CA . SER B 1 641 ? -10.602 -12.367 -0.912 1 39.59 641 SER B CA 1
ATOM 11668 C C . SER B 1 641 ? -10.977 -10.977 -0.405 1 39.59 641 SER B C 1
ATOM 11670 O O . SER B 1 641 ? -10.547 -9.969 -0.966 1 39.59 641 SER B O 1
ATOM 11672 N N . ASP B 1 642 ? -12.008 -10.945 0.377 1 40.41 642 ASP B N 1
ATOM 11673 C CA . ASP B 1 642 ? -12.547 -9.625 0.68 1 40.41 642 ASP B CA 1
ATOM 11674 C C . ASP B 1 642 ? -11.664 -8.883 1.684 1 40.41 642 ASP B C 1
ATOM 11676 O O . ASP B 1 642 ? -11.375 -9.406 2.764 1 40.41 642 ASP B O 1
ATOM 11680 N N . GLN B 1 643 ? -10.961 -8.125 1.065 1 41.16 643 GLN B N 1
ATOM 11681 C CA . GLN B 1 643 ? -10.055 -7.285 1.842 1 41.16 643 GLN B CA 1
ATOM 11682 C C . GLN B 1 643 ? -10.828 -6.254 2.66 1 41.16 643 GLN B C 1
ATOM 11684 O O . GLN B 1 643 ? -10.258 -5.594 3.531 1 41.16 643 GLN B O 1
ATOM 11689 N N . SER B 1 644 ? -12.016 -5.855 2.084 1 39 644 SER B N 1
ATOM 11690 C CA . SER B 1 644 ? -12.633 -4.773 2.84 1 39 644 SER B CA 1
ATOM 11691 C C . SER B 1 644 ? -13.406 -5.312 4.039 1 39 644 SER B C 1
ATOM 11693 O O . SER B 1 644 ? -13.93 -6.43 4 1 39 644 SER B O 1
ATOM 11695 N N . GLN B 1 645 ? -13.234 -4.855 5.137 1 40.31 645 GLN B N 1
ATOM 11696 C CA . GLN B 1 645 ? -13.844 -5.238 6.406 1 40.31 645 GLN B CA 1
ATOM 11697 C C . GLN B 1 645 ? -15.352 -5.434 6.258 1 40.31 645 GLN B C 1
ATOM 11699 O O . GLN B 1 645 ? -15.914 -6.375 6.816 1 40.31 645 GLN B O 1
ATOM 11704 N N . LYS B 1 646 ? -15.977 -4.562 5.562 1 43.06 646 LYS B N 1
ATOM 11705 C CA . LYS B 1 646 ? -17.422 -4.676 5.395 1 43.06 646 LYS B CA 1
ATOM 11706 C C . LYS B 1 646 ? -17.797 -5.941 4.625 1 43.06 646 LYS B C 1
ATOM 11708 O O . LYS B 1 646 ? -18.75 -6.637 4.98 1 43.06 646 LYS B O 1
ATOM 11713 N N . HIS B 1 647 ? -16.969 -6.227 3.719 1 46.81 647 HIS B N 1
ATOM 11714 C CA . HIS B 1 647 ? -17.25 -7.406 2.906 1 46.81 647 HIS B CA 1
ATOM 11715 C C . HIS B 1 647 ? -16.875 -8.688 3.645 1 46.81 647 HIS B C 1
ATOM 11717 O O . HIS B 1 647 ? -17.562 -9.703 3.535 1 46.81 647 HIS B O 1
ATOM 11723 N N . VAL B 1 648 ? -15.867 -8.445 4.418 1 47.31 648 VAL B N 1
ATOM 11724 C CA . VAL B 1 648 ? -15.477 -9.578 5.258 1 47.31 648 VAL B CA 1
ATOM 11725 C C . VAL B 1 648 ? -16.562 -9.844 6.301 1 47.31 648 VAL B C 1
ATOM 11727 O O . VAL B 1 648 ? -16.922 -10.992 6.555 1 47.31 648 VAL B O 1
ATOM 11730 N N . THR B 1 649 ? -17 -8.727 6.863 1 50.66 649 THR B N 1
ATOM 11731 C CA . THR B 1 649 ? -18.094 -8.859 7.812 1 50.66 649 THR B CA 1
ATOM 11732 C C . THR B 1 649 ? -19.344 -9.414 7.121 1 50.66 649 THR B C 1
ATOM 11734 O O . THR B 1 649 ? -20.031 -10.273 7.672 1 50.66 649 THR B O 1
ATOM 11737 N N . ARG B 1 650 ? -19.578 -8.992 6.016 1 51.19 650 ARG B N 1
ATOM 11738 C CA . ARG B 1 650 ? -20.703 -9.492 5.234 1 51.19 650 ARG B CA 1
ATOM 11739 C C . ARG B 1 650 ? -20.453 -10.922 4.77 1 51.19 650 ARG B C 1
ATOM 11741 O O . ARG B 1 650 ? -21.375 -11.742 4.723 1 51.19 650 ARG B O 1
ATOM 11748 N N . ALA B 1 651 ? -19.172 -11.039 4.492 1 53.53 651 ALA B N 1
ATOM 11749 C CA . ALA B 1 651 ? -18.781 -12.391 4.098 1 53.53 651 ALA B CA 1
ATOM 11750 C C . ALA B 1 651 ? -18.922 -13.367 5.262 1 53.53 651 ALA B C 1
ATOM 11752 O O . ALA B 1 651 ? -19.406 -14.484 5.086 1 53.53 651 ALA B O 1
ATOM 11753 N N . TRP B 1 652 ? -18.531 -12.742 6.332 1 56.62 652 TRP B N 1
ATOM 11754 C CA . TRP B 1 652 ? -18.672 -13.57 7.52 1 56.62 652 TRP B CA 1
ATOM 11755 C C . TRP B 1 652 ? -20.141 -13.75 7.883 1 56.62 652 TRP B C 1
ATOM 11757 O O . TRP B 1 652 ? -20.562 -14.828 8.312 1 56.62 652 TRP B O 1
ATOM 11767 N N . SER B 1 653 ? -20.828 -12.648 7.699 1 59.5 653 SER B N 1
ATOM 11768 C CA . SER B 1 653 ? -22.266 -12.773 7.887 1 59.5 653 SER B CA 1
ATOM 11769 C C . SER B 1 653 ? -22.859 -13.797 6.93 1 59.5 653 SER B C 1
ATOM 11771 O O . SER B 1 653 ? -23.75 -14.57 7.305 1 59.5 653 SER B O 1
ATOM 11773 N N . GLY B 1 654 ? -22.281 -13.844 5.789 1 57.28 654 GLY B N 1
ATOM 11774 C CA . GLY B 1 654 ? -22.688 -14.852 4.82 1 57.28 654 GLY B CA 1
ATOM 11775 C C . GLY B 1 654 ? -22.25 -16.25 5.199 1 57.28 654 GLY B C 1
ATOM 11776 O O . GLY B 1 654 ? -23.016 -17.203 5.074 1 57.28 654 GLY B O 1
ATOM 11777 N N . ILE B 1 655 ? -21.047 -16.203 5.664 1 59.25 655 ILE B N 1
ATOM 11778 C CA . ILE B 1 655 ? -20.531 -17.5 6.129 1 59.25 655 ILE B CA 1
ATOM 11779 C C . ILE B 1 655 ? -21.328 -17.953 7.348 1 59.25 655 ILE B C 1
ATOM 11781 O O . ILE B 1 655 ? -21.688 -19.141 7.457 1 59.25 655 ILE B O 1
ATOM 11785 N N . ASN B 1 656 ? -21.578 -16.984 8.102 1 63.53 656 ASN B N 1
ATOM 11786 C CA . ASN B 1 656 ? -22.359 -17.312 9.289 1 63.53 656 ASN B CA 1
ATOM 11787 C C . ASN B 1 656 ? -23.781 -17.734 8.922 1 63.53 656 ASN B C 1
ATOM 11789 O O . ASN B 1 656 ? -24.375 -18.578 9.602 1 63.53 656 ASN B O 1
ATOM 11793 N N . THR B 1 657 ? -24.188 -17.156 7.875 1 65.44 657 THR B N 1
ATOM 11794 C CA . THR B 1 657 ? -25.5 -17.578 7.379 1 65.44 657 THR B CA 1
ATOM 11795 C C . THR B 1 657 ? -25.469 -19.031 6.914 1 65.44 657 THR B C 1
ATOM 11797 O O . THR B 1 657 ? -26.391 -19.797 7.188 1 65.44 657 THR B O 1
ATOM 11800 N N . TYR B 1 658 ? -24.359 -19.281 6.316 1 66.25 658 TYR B N 1
ATOM 11801 C CA . TYR B 1 658 ? -24.266 -20.672 5.859 1 66.25 658 TYR B CA 1
ATOM 11802 C C . TYR B 1 658 ? -24 -21.609 7.023 1 66.25 658 TYR B C 1
ATOM 11804 O O . TYR B 1 658 ? -24.469 -22.75 7.035 1 66.25 658 TYR B O 1
ATOM 11812 N N . ASN B 1 659 ? -23.281 -21.078 7.855 1 68.31 659 ASN B N 1
ATOM 11813 C CA . ASN B 1 659 ? -23.125 -21.875 9.07 1 68.31 659 ASN B CA 1
ATOM 11814 C C . ASN B 1 659 ? -24.453 -22.078 9.789 1 68.31 659 ASN B C 1
ATOM 11816 O O . ASN B 1 659 ? -24.734 -23.172 10.273 1 68.31 659 ASN B O 1
ATOM 11820 N N . ALA B 1 660 ? -25.172 -21.047 9.797 1 72.38 660 ALA B N 1
ATOM 11821 C CA . ALA B 1 660 ? -26.5 -21.141 10.398 1 72.38 660 ALA B CA 1
ATOM 11822 C C . ALA B 1 660 ? -27.391 -22.078 9.609 1 72.38 660 ALA B C 1
ATOM 11824 O O . ALA B 1 660 ? -28.156 -22.859 10.188 1 72.38 660 ALA B O 1
ATOM 11825 N N . ARG B 1 661 ? -27.219 -22.062 8.383 1 72.19 661 ARG B N 1
ATOM 11826 C CA . ARG B 1 661 ? -27.984 -22.953 7.531 1 72.19 661 ARG B CA 1
ATOM 11827 C C . ARG B 1 661 ? -27.531 -24.406 7.707 1 72.19 661 ARG B C 1
ATOM 11829 O O . ARG B 1 661 ? -28.344 -25.328 7.738 1 72.19 661 ARG B O 1
ATOM 11836 N N . ALA B 1 662 ? -26.25 -24.484 7.742 1 75.12 662 ALA B N 1
ATOM 11837 C CA . ALA B 1 662 ? -25.734 -25.828 7.984 1 75.12 662 ALA B CA 1
ATOM 11838 C C . ALA B 1 662 ? -26.234 -26.375 9.32 1 75.12 662 ALA B C 1
ATOM 11840 O O . ALA B 1 662 ? -26.672 -27.531 9.406 1 75.12 662 ALA B O 1
ATOM 11841 N N . ASN B 1 663 ? -26.203 -25.594 10.234 1 77.75 663 ASN B N 1
ATOM 11842 C CA . ASN B 1 663 ? -26.688 -26.016 11.539 1 77.75 663 ASN B CA 1
ATOM 11843 C C . ASN B 1 663 ? -28.188 -26.312 11.516 1 77.75 663 ASN B C 1
ATOM 11845 O O . ASN B 1 663 ? -28.656 -27.234 12.172 1 77.75 663 ASN B O 1
ATOM 11849 N N . LEU B 1 664 ? -28.891 -25.5 10.758 1 79.06 664 LEU B N 1
ATOM 11850 C CA . LEU B 1 664 ? -30.312 -25.734 10.578 1 79.06 664 LEU B CA 1
ATOM 11851 C C . LEU B 1 664 ? -30.562 -27.109 9.953 1 79.06 664 LEU B C 1
ATOM 11853 O O . LEU B 1 664 ? -31.453 -27.844 10.391 1 79.06 664 LEU B O 1
ATOM 11857 N N . GLN B 1 665 ? -29.75 -27.328 9.008 1 80.12 665 GLN B N 1
ATOM 11858 C CA . GLN B 1 665 ? -29.922 -28.609 8.336 1 80.12 665 GLN B CA 1
ATOM 11859 C C . GLN B 1 665 ? -29.562 -29.766 9.258 1 80.12 665 GLN B C 1
ATOM 11861 O O . GLN B 1 665 ? -30.156 -30.844 9.188 1 80.12 665 GLN B O 1
ATOM 11866 N N . VAL B 1 666 ? -28.656 -29.547 10.055 1 81.06 666 VAL B N 1
ATOM 11867 C CA . VAL B 1 666 ? -28.312 -30.578 11.031 1 81.06 666 VAL B CA 1
ATOM 11868 C C . VAL B 1 666 ? -29.469 -30.766 12.016 1 81.06 666 VAL B C 1
ATOM 11870 O O . VAL B 1 666 ? -29.781 -31.906 12.383 1 81.06 666 VAL B O 1
ATOM 11873 N N . ASP B 1 667 ? -30.078 -29.703 12.352 1 79.06 667 ASP B N 1
ATOM 11874 C CA . ASP B 1 667 ? -31.219 -29.797 13.234 1 79.06 667 ASP B CA 1
ATOM 11875 C C . ASP B 1 667 ? -32.375 -30.594 12.586 1 79.06 667 ASP B C 1
ATOM 11877 O O . ASP B 1 667 ? -33 -31.422 13.227 1 79.06 667 ASP B O 1
ATOM 11881 N N . ILE B 1 668 ? -32.594 -30.266 11.375 1 79.81 668 ILE B N 1
ATOM 11882 C CA . ILE B 1 668 ? -33.625 -30.969 10.633 1 79.81 668 ILE B CA 1
ATOM 11883 C C . ILE B 1 668 ? -33.281 -32.438 10.516 1 79.81 668 ILE B C 1
ATOM 11885 O O . ILE B 1 668 ? -34.125 -33.312 10.719 1 79.81 668 ILE B O 1
ATOM 11889 N N . TYR B 1 669 ? -32.062 -32.688 10.195 1 84.62 669 TYR B N 1
ATOM 11890 C CA . TYR B 1 669 ? -31.578 -34.062 10.102 1 84.62 669 TYR B CA 1
ATOM 11891 C C . TYR B 1 669 ? -31.766 -34.812 11.414 1 84.62 669 TYR B C 1
ATOM 11893 O O . TYR B 1 669 ? -32.312 -35.906 11.438 1 84.62 669 TYR B O 1
ATOM 11901 N N . GLU B 1 670 ? -31.359 -34.188 12.422 1 82.31 670 GLU B N 1
ATOM 11902 C CA . GLU B 1 670 ? -31.438 -34.844 13.727 1 82.31 670 GLU B CA 1
ATOM 11903 C C . GLU B 1 670 ? -32.906 -35.031 14.148 1 82.31 670 GLU B C 1
ATOM 11905 O O . GLU B 1 670 ? -33.25 -36.062 14.734 1 82.31 670 GLU B O 1
ATOM 11910 N N . GLY B 1 671 ? -33.719 -34.094 13.859 1 80.38 671 GLY B N 1
ATOM 11911 C CA . GLY B 1 671 ? -35.125 -34.25 14.133 1 80.38 671 GLY B CA 1
ATOM 11912 C C . GLY B 1 671 ? -35.75 -35.406 13.383 1 80.38 671 GLY B C 1
ATOM 11913 O O . GLY B 1 671 ? -36.531 -36.188 13.953 1 80.38 671 GLY B O 1
ATOM 11914 N N . ALA B 1 672 ? -35.406 -35.438 12.164 1 81.56 672 ALA B N 1
ATOM 11915 C CA . ALA B 1 672 ? -35.938 -36.5 11.336 1 81.56 672 ALA B CA 1
ATOM 11916 C C . ALA B 1 672 ? -35.406 -37.844 11.781 1 81.56 672 ALA B C 1
ATOM 11918 O O . ALA B 1 672 ? -36.156 -38.844 11.805 1 81.56 672 ALA B O 1
ATOM 11919 N N . VAL B 1 673 ? -34.188 -37.875 12.141 1 83.12 673 VAL B N 1
ATOM 11920 C CA . VAL B 1 673 ? -33.594 -39.125 12.609 1 83.12 673 VAL B CA 1
ATOM 11921 C C . VAL B 1 673 ? -34.25 -39.562 13.906 1 83.12 673 VAL B C 1
ATOM 11923 O O . VAL B 1 673 ? -34.531 -40.75 14.102 1 83.12 673 VAL B O 1
ATOM 11926 N N . GLU B 1 674 ? -34.5 -38.656 14.75 1 81.56 674 GLU B N 1
ATOM 11927 C CA . GLU B 1 674 ? -35.188 -39 16 1 81.56 674 GLU B CA 1
ATOM 11928 C C . GLU B 1 674 ? -36.594 -39.531 15.766 1 81.56 674 GLU B C 1
ATOM 11930 O O . GLU B 1 674 ? -37.031 -40.438 16.438 1 81.56 674 GLU B O 1
ATOM 11935 N N . ALA B 1 675 ? -37.25 -38.906 14.859 1 82.19 675 ALA B N 1
ATOM 11936 C CA . ALA B 1 675 ? -38.562 -39.406 14.508 1 82.19 675 ALA B CA 1
ATOM 11937 C C . ALA B 1 675 ? -38.5 -40.812 13.953 1 82.19 675 ALA B C 1
ATOM 11939 O O . ALA B 1 675 ? -39.344 -41.656 14.289 1 82.19 675 ALA B O 1
ATOM 11940 N N . LEU B 1 676 ? -37.531 -41 13.172 1 83.88 676 LEU B N 1
ATOM 11941 C CA . LEU B 1 676 ? -37.375 -42.312 12.57 1 83.88 676 LEU B CA 1
ATOM 11942 C C . LEU B 1 676 ? -37.031 -43.375 13.625 1 83.88 676 LEU B C 1
ATOM 11944 O O . LEU B 1 676 ? -37.469 -44.5 13.57 1 83.88 676 LEU B O 1
ATOM 11948 N N . LYS B 1 677 ? -36.281 -42.969 14.523 1 81.69 677 LYS B N 1
ATOM 11949 C CA . LYS B 1 677 ? -35.969 -43.875 15.625 1 81.69 677 LYS B CA 1
ATOM 11950 C C . LYS B 1 677 ? -37.219 -44.281 16.406 1 81.69 677 LYS B C 1
ATOM 11952 O O . LYS B 1 677 ? -37.375 -45.438 16.781 1 81.69 677 LYS B O 1
ATOM 11957 N N . ARG B 1 678 ? -38.062 -43.375 16.5 1 80.88 678 ARG B N 1
ATOM 11958 C CA . ARG B 1 678 ? -39.344 -43.625 17.203 1 80.88 678 ARG B CA 1
ATOM 11959 C C . ARG B 1 678 ? -40.219 -44.562 16.391 1 80.88 678 ARG B C 1
ATOM 11961 O O . ARG B 1 678 ? -41.031 -45.312 16.969 1 80.88 678 ARG B O 1
ATOM 11968 N N . LEU B 1 679 ? -40 -44.469 15.133 1 82.62 679 LEU B N 1
ATOM 11969 C CA . LEU B 1 679 ? -40.781 -45.312 14.25 1 82.62 679 LEU B CA 1
ATOM 11970 C C . LEU B 1 679 ? -40.094 -46.656 14 1 82.62 679 LEU B C 1
ATOM 11972 O O . LEU B 1 679 ? -40.625 -47.469 13.258 1 82.62 679 LEU B O 1
ATOM 11976 N N . GLY B 1 680 ? -38.938 -46.812 14.617 1 75.5 680 GLY B N 1
ATOM 11977 C CA . GLY B 1 680 ? -38.219 -48.094 14.531 1 75.5 680 GLY B CA 1
ATOM 11978 C C . GLY B 1 680 ? -37.344 -48.188 13.297 1 75.5 680 GLY B C 1
ATOM 11979 O O . GLY B 1 680 ? -36.906 -49.281 12.938 1 75.5 680 GLY B O 1
ATOM 11980 N N . ALA B 1 681 ? -37.125 -47.156 12.508 1 71.31 681 ALA B N 1
ATOM 11981 C CA . ALA B 1 681 ? -36.375 -47.188 11.258 1 71.31 681 ALA B CA 1
ATOM 11982 C C . ALA B 1 681 ? -35.125 -46.312 11.344 1 71.31 681 ALA B C 1
ATOM 11984 O O . ALA B 1 681 ? -34.531 -45.938 10.32 1 71.31 681 ALA B O 1
ATOM 11985 N N . GLY B 1 682 ? -34.688 -45.875 12.484 1 67.44 682 GLY B N 1
ATOM 11986 C CA . GLY B 1 682 ? -33.719 -44.812 12.594 1 67.44 682 GLY B CA 1
ATOM 11987 C C . GLY B 1 682 ? -32.281 -45.312 12.703 1 67.44 682 GLY B C 1
ATOM 11988 O O . GLY B 1 682 ? -31.344 -44.531 12.727 1 67.44 682 GLY B O 1
ATOM 11989 N N . ASN B 1 683 ? -32 -46.562 12.797 1 63.38 683 ASN B N 1
ATOM 11990 C CA . ASN B 1 683 ? -30.688 -47.094 13.133 1 63.38 683 ASN B CA 1
ATOM 11991 C C . ASN B 1 683 ? -29.688 -46.875 11.992 1 63.38 683 ASN B C 1
ATOM 11993 O O . ASN B 1 683 ? -28.484 -46.969 12.195 1 63.38 683 ASN B O 1
ATOM 11997 N N . LYS B 1 684 ? -30.188 -46.5 10.875 1 65.31 684 LYS B N 1
ATOM 11998 C CA . LYS B 1 684 ? -29.359 -46.375 9.68 1 65.31 684 LYS B CA 1
ATOM 11999 C C . LYS B 1 684 ? -28.594 -45.031 9.68 1 65.31 684 LYS B C 1
ATOM 12001 O O . LYS B 1 684 ? -27.547 -44.906 9.047 1 65.31 684 LYS B O 1
ATOM 12006 N N . TRP B 1 685 ? -29.031 -44.094 10.438 1 72.88 685 TRP B N 1
ATOM 12007 C CA . TRP B 1 685 ? -28.5 -42.75 10.289 1 72.88 685 TRP B CA 1
ATOM 12008 C C . TRP B 1 685 ? -27.625 -42.375 11.477 1 72.88 685 TRP B C 1
ATOM 12010 O O . TRP B 1 685 ? -27.969 -42.625 12.625 1 72.88 685 TRP B O 1
ATOM 12020 N N . LYS B 1 686 ? -26.438 -41.938 11.211 1 72.19 686 LYS B N 1
ATOM 12021 C CA . LYS B 1 686 ? -25.453 -41.594 12.227 1 72.19 686 LYS B CA 1
ATOM 12022 C C . LYS B 1 686 ? -25.594 -40.125 12.68 1 72.19 686 LYS B C 1
ATOM 12024 O O . LYS B 1 686 ? -26.016 -39.281 11.898 1 72.19 686 LYS B O 1
ATOM 12029 N N . PRO B 1 687 ? -25.359 -39.969 13.945 1 76.62 687 PRO B N 1
ATOM 12030 C CA . PRO B 1 687 ? -25.406 -38.594 14.43 1 76.62 687 PRO B CA 1
ATOM 12031 C C . PRO B 1 687 ? -24.281 -37.719 13.859 1 76.62 687 PRO B C 1
ATOM 12033 O O . PRO B 1 687 ? -23.203 -38.25 13.539 1 76.62 687 PRO B O 1
ATOM 12036 N N . ILE B 1 688 ? -24.625 -36.5 13.586 1 75.88 688 ILE B N 1
ATOM 12037 C CA . ILE B 1 688 ? -23.672 -35.531 13.047 1 75.88 688 ILE B CA 1
ATOM 12038 C C . ILE B 1 688 ? -23.047 -34.719 14.195 1 75.88 688 ILE B C 1
ATOM 12040 O O . ILE B 1 688 ? -23.766 -34.094 14.977 1 75.88 688 ILE B O 1
ATOM 12044 N N . ASN B 1 689 ? -21.75 -34.906 14.391 1 70.12 689 ASN B N 1
ATOM 12045 C CA . ASN B 1 689 ? -21.016 -34.062 15.352 1 70.12 689 ASN B CA 1
ATOM 12046 C C . ASN B 1 689 ? -20.719 -32.688 14.781 1 70.12 689 ASN B C 1
ATOM 12048 O O . ASN B 1 689 ? -19.891 -32.531 13.891 1 70.12 689 ASN B O 1
ATOM 12052 N N . ARG B 1 690 ? -21.484 -31.766 15.312 1 71.94 690 ARG B N 1
ATOM 12053 C CA . ARG B 1 690 ? -21.422 -30.406 14.789 1 71.94 690 ARG B CA 1
ATOM 12054 C C . ARG B 1 690 ? -19.984 -29.875 14.82 1 71.94 690 ARG B C 1
ATOM 12056 O O . ARG B 1 690 ? -19.562 -29.125 13.93 1 71.94 690 ARG B O 1
ATOM 12063 N N . ASP B 1 691 ? -19.203 -30.219 15.758 1 64.12 691 ASP B N 1
ATOM 12064 C CA . ASP B 1 691 ? -17.859 -29.688 15.922 1 64.12 691 ASP B CA 1
ATOM 12065 C C . ASP B 1 691 ? -16.875 -30.359 14.969 1 64.12 691 ASP B C 1
ATOM 12067 O O . ASP B 1 691 ? -15.969 -29.719 14.438 1 64.12 691 ASP B O 1
ATOM 12071 N N . LYS B 1 692 ? -17.234 -31.578 14.805 1 61.66 692 LYS B N 1
ATOM 12072 C CA . LYS B 1 692 ? -16.297 -32.344 14 1 61.66 692 LYS B CA 1
ATOM 12073 C C . LYS B 1 692 ? -16.781 -32.469 12.555 1 61.66 692 LYS B C 1
ATOM 12075 O O . LYS B 1 692 ? -15.984 -32.344 11.617 1 61.66 692 LYS B O 1
ATOM 12080 N N . ASP B 1 693 ? -18.125 -32.688 12.508 1 61.34 693 ASP B N 1
ATOM 12081 C CA . ASP B 1 693 ? -18.641 -33.094 11.203 1 61.34 693 ASP B CA 1
ATOM 12082 C C . ASP B 1 693 ? -18.953 -31.859 10.344 1 61.34 693 ASP B C 1
ATOM 12084 O O . ASP B 1 693 ? -19.016 -31.953 9.117 1 61.34 693 ASP B O 1
ATOM 12088 N N . LEU B 1 694 ? -19.312 -30.875 11.102 1 61.22 694 LEU B N 1
ATOM 12089 C CA . LEU B 1 694 ? -19.688 -29.688 10.352 1 61.22 694 LEU B CA 1
ATOM 12090 C C . LEU B 1 694 ? -18.453 -28.844 10.031 1 61.22 694 LEU B C 1
ATOM 12092 O O . LEU B 1 694 ? -18.562 -27.828 9.344 1 61.22 694 LEU B O 1
ATOM 12096 N N . GLN B 1 695 ? -17.531 -29.156 10.742 1 51.06 695 GLN B N 1
ATOM 12097 C CA . GLN B 1 695 ? -16.312 -28.391 10.5 1 51.06 695 GLN B CA 1
ATOM 12098 C C . GLN B 1 695 ? -15.773 -28.656 9.094 1 51.06 695 GLN B C 1
ATOM 12100 O O . GLN B 1 695 ? -15.57 -29.812 8.711 1 51.06 695 GLN B O 1
ATOM 12105 N N . MET B 1 696 ? -16.562 -28.281 8.211 1 43.56 696 MET B N 1
ATOM 12106 C CA . MET B 1 696 ? -15.906 -28.406 6.91 1 43.56 696 MET B CA 1
ATOM 12107 C C . MET B 1 696 ? -14.43 -28.047 7.004 1 43.56 696 MET B C 1
ATOM 12109 O O . MET B 1 696 ? -14.062 -26.875 6.891 1 43.56 696 MET B O 1
ATOM 12113 N N . LYS B 1 697 ? -13.914 -28.5 7.98 1 40.12 697 LYS B N 1
ATOM 12114 C CA . LYS B 1 697 ? -12.531 -28.031 8 1 40.12 697 LYS B CA 1
ATOM 12115 C C . LYS B 1 697 ? -12 -27.828 6.586 1 40.12 697 LYS B C 1
ATOM 12117 O O . LYS B 1 697 ? -12.766 -27.812 5.621 1 40.12 697 LYS B O 1
ATOM 12122 N N . GLY B 1 698 ? -10.508 -28.25 6.395 1 37.28 698 GLY B N 1
ATOM 12123 C CA . GLY B 1 698 ? -9.617 -28.016 5.27 1 37.28 698 GLY B CA 1
ATOM 12124 C C . GLY B 1 698 ? -10.055 -28.719 3.998 1 37.28 698 GLY B C 1
ATOM 12125 O O . GLY B 1 698 ? -9.641 -28.344 2.9 1 37.28 698 GLY B O 1
ATOM 12126 N N . ASP B 1 699 ? -10.766 -29.938 4.012 1 36.25 699 ASP B N 1
ATOM 12127 C CA . ASP B 1 699 ? -10.797 -30.75 2.807 1 36.25 699 ASP B CA 1
ATOM 12128 C C . ASP B 1 699 ? -11.844 -30.25 1.821 1 36.25 699 ASP B C 1
ATOM 12130 O O . ASP B 1 699 ? -11.617 -30.25 0.609 1 36.25 699 ASP B O 1
ATOM 12134 N N . ILE B 1 700 ? -13.109 -30.172 2.053 1 35.75 700 ILE B N 1
ATOM 12135 C CA . ILE B 1 700 ? -14.094 -29.672 1.097 1 35.75 700 ILE B CA 1
ATOM 12136 C C . ILE B 1 700 ? -13.906 -28.172 0.903 1 35.75 700 ILE B C 1
ATOM 12138 O O . ILE B 1 700 ? -14.094 -27.656 -0.2 1 35.75 700 ILE B O 1
ATOM 12142 N N . GLU B 1 701 ? -13.797 -27.266 1.921 1 35.44 701 GLU B N 1
ATOM 12143 C CA . GLU B 1 701 ? -13.5 -25.828 1.851 1 35.44 701 GLU B CA 1
ATOM 12144 C C . GLU B 1 701 ? -12.258 -25.562 1 1 35.44 701 GLU B C 1
ATOM 12146 O O . GLU B 1 701 ? -12.18 -24.547 0.311 1 35.44 701 GLU B O 1
ATOM 12151 N N . HIS B 1 702 ? -11.07 -26.266 1.375 1 32.72 702 HIS B N 1
ATOM 12152 C CA . HIS B 1 702 ? -9.859 -26.266 0.566 1 32.72 702 HIS B CA 1
ATOM 12153 C C . HIS B 1 702 ? -9.711 -27.547 -0.227 1 32.72 702 HIS B C 1
ATOM 12155 O O . HIS B 1 702 ? -8.992 -28.469 0.191 1 32.72 702 HIS B O 1
ATOM 12161 N N . PRO B 1 703 ? -10.789 -27.938 -0.883 1 32.59 703 PRO B N 1
ATOM 12162 C CA . PRO B 1 703 ? -10.469 -29.109 -1.693 1 32.59 703 PRO B CA 1
ATOM 12163 C C . PRO B 1 703 ? -9.008 -29.141 -2.129 1 32.59 703 PRO B C 1
ATOM 12165 O O . PRO B 1 703 ? -8.469 -30.219 -2.398 1 32.59 703 PRO B O 1
ATOM 12168 N N . ASN B 1 704 ? -8.508 -28 -2.645 1 32.66 704 ASN B N 1
ATOM 12169 C CA . ASN B 1 704 ? -7.168 -27.859 -3.199 1 32.66 704 ASN B CA 1
ATOM 12170 C C . ASN B 1 704 ? -6.121 -27.703 -2.1 1 32.66 704 ASN B C 1
ATOM 12172 O O . ASN B 1 704 ? -5.035 -27.172 -2.342 1 32.66 704 ASN B O 1
ATOM 12176 N N . ARG B 1 705 ? -6.418 -27.625 -0.804 1 35.03 705 ARG B N 1
ATOM 12177 C CA . ARG B 1 705 ? -5.266 -27.516 0.086 1 35.03 705 ARG B CA 1
ATOM 12178 C C . ARG B 1 705 ? -4.27 -28.641 -0.174 1 35.03 705 ARG B C 1
ATOM 12180 O O . ARG B 1 705 ? -4.668 -29.781 -0.419 1 35.03 705 ARG B O 1
ATOM 12187 N N . ILE B 1 706 ? -3.201 -28.359 -0.558 1 34.91 706 ILE B N 1
ATOM 12188 C CA . ILE B 1 706 ? -2.109 -29.312 -0.726 1 34.91 706 ILE B CA 1
ATOM 12189 C C . ILE B 1 706 ? -2.234 -30.422 0.312 1 34.91 706 ILE B C 1
ATOM 12191 O O . ILE B 1 706 ? -2.1 -31.609 -0.015 1 34.91 706 ILE B O 1
ATOM 12195 N N . GLY B 1 707 ? -1.938 -30.109 1.715 1 33.53 707 GLY B N 1
ATOM 12196 C CA . GLY B 1 707 ? -1.909 -31.156 2.715 1 33.53 707 GLY B CA 1
ATOM 12197 C C . GLY B 1 707 ? -3.279 -31.75 3.01 1 33.53 707 GLY B C 1
ATOM 12198 O O . GLY B 1 707 ? -4.125 -31.078 3.609 1 33.53 707 GLY B O 1
ATOM 12199 N N . GLN B 1 708 ? -4.043 -32.312 2.148 1 36.03 708 GLN B N 1
ATOM 12200 C CA . GLN B 1 708 ? -5.152 -33.219 2.418 1 36.03 708 GLN B CA 1
ATOM 12201 C C . GLN B 1 708 ? -4.941 -33.969 3.73 1 36.03 708 GLN B C 1
ATOM 12203 O O . GLN B 1 708 ? -4.254 -34.969 3.762 1 36.03 708 GLN B O 1
ATOM 12208 N N . SER B 1 709 ? -4.609 -33.344 4.77 1 33 709 SER B N 1
ATOM 12209 C CA . SER B 1 709 ? -4.613 -34.125 6 1 33 709 SER B CA 1
ATOM 12210 C C . SER B 1 709 ? -5.801 -35.094 6.051 1 33 709 SER B C 1
ATOM 12212 O O . SER B 1 709 ? -6.801 -34.875 5.363 1 33 709 SER B O 1
ATOM 12214 N N . SER B 1 710 ? -5.609 -36.281 6.723 1 34.53 710 SER B N 1
ATOM 12215 C CA . SER B 1 710 ? -6.332 -37.5 7.023 1 34.53 710 SER B CA 1
ATOM 12216 C C . SER B 1 710 ? -7.754 -37.219 7.496 1 34.53 710 SER B C 1
ATOM 12218 O O . SER B 1 710 ? -8.367 -38.031 8.18 1 34.53 710 SER B O 1
ATOM 12220 N N . HIS B 1 711 ? -8.086 -36.031 7.539 1 38.47 711 HIS B N 1
ATOM 12221 C CA . HIS B 1 711 ? -9.383 -36 8.211 1 38.47 711 HIS B CA 1
ATOM 12222 C C . HIS B 1 711 ? -10.461 -36.688 7.371 1 38.47 711 HIS B C 1
ATOM 12224 O O . HIS B 1 711 ? -10.547 -36.438 6.16 1 38.47 711 HIS B O 1
ATOM 12230 N N . SER B 1 712 ? -10.82 -37.812 7.766 1 39 712 SER B N 1
ATOM 12231 C CA . SER B 1 712 ? -11.898 -38.625 7.23 1 39 712 SER B CA 1
ATOM 12232 C C . SER B 1 712 ? -13.18 -37.844 7.059 1 39 712 SER B C 1
ATOM 12234 O O . SER B 1 712 ? -13.523 -37 7.906 1 39 712 SER B O 1
ATOM 12236 N N . LEU B 1 713 ? -13.508 -37.5 5.953 1 46.81 713 LEU B N 1
ATOM 12237 C CA . LEU B 1 713 ? -14.812 -36.906 5.672 1 46.81 713 LEU B CA 1
ATOM 12238 C C . LEU B 1 713 ? -15.867 -37.438 6.637 1 46.81 713 LEU B C 1
ATOM 12240 O O . LEU B 1 713 ? -15.805 -38.594 7.07 1 46.81 713 LEU B O 1
ATOM 12244 N N . ALA B 1 714 ? -16.562 -36.5 7.203 1 52.81 714 ALA B N 1
ATOM 12245 C CA . ALA B 1 714 ? -17.688 -36.938 8.016 1 52.81 714 ALA B CA 1
ATOM 12246 C C . ALA B 1 714 ? -18.484 -38.031 7.289 1 52.81 714 ALA B C 1
ATOM 12248 O O . ALA B 1 714 ? -18.484 -38.094 6.059 1 52.81 714 ALA B O 1
ATOM 12249 N N . TRP B 1 715 ? -19.016 -38.875 8.055 1 53.56 715 TRP B N 1
ATOM 12250 C CA . TRP B 1 715 ? -19.688 -40.031 7.52 1 53.56 715 TRP B CA 1
ATOM 12251 C C . TRP B 1 715 ? -20.703 -39.656 6.457 1 53.56 715 TRP B C 1
ATOM 12253 O O . TRP B 1 715 ? -20.953 -40.406 5.516 1 53.56 715 TRP B O 1
ATOM 12263 N N . PHE B 1 716 ? -21.266 -38.406 6.746 1 57.56 716 PHE B N 1
ATOM 12264 C CA . PHE B 1 716 ? -22.375 -38.125 5.844 1 57.56 716 PHE B CA 1
ATOM 12265 C C . PHE B 1 716 ? -21.844 -37.688 4.473 1 57.56 716 PHE B C 1
ATOM 12267 O O . PHE B 1 716 ? -22.625 -37.562 3.525 1 57.56 716 PHE B O 1
ATOM 12274 N N . TRP B 1 717 ? -20.5 -37.594 4.75 1 53.97 717 TRP B N 1
ATOM 12275 C CA . TRP B 1 717 ? -19.891 -37.375 3.443 1 53.97 717 TRP B CA 1
ATOM 12276 C C . TRP B 1 717 ? -19.609 -38.719 2.752 1 53.97 717 TRP B C 1
ATOM 12278 O O . TRP B 1 717 ? -19.484 -38.75 1.527 1 53.97 717 TRP B O 1
ATOM 12288 N N . ARG B 1 718 ? -19.359 -39.969 3.93 1 44.09 718 ARG B N 1
ATOM 12289 C CA . ARG B 1 718 ? -19.031 -41.312 3.525 1 44.09 718 ARG B CA 1
ATOM 12290 C C . ARG B 1 718 ? -20.281 -42.188 3.484 1 44.09 718 ARG B C 1
ATOM 12292 O O . ARG B 1 718 ? -20.203 -43.406 3.346 1 44.09 718 ARG B O 1
ATOM 12299 N N . LEU B 1 719 ? -21.328 -41.969 4.328 1 38.56 719 LEU B N 1
ATOM 12300 C CA . LEU B 1 719 ? -22.453 -42.906 4.41 1 38.56 719 LEU B CA 1
ATOM 12301 C C . LEU B 1 719 ? -22.391 -43.906 3.268 1 38.56 719 LEU B C 1
ATOM 12303 O O . LEU B 1 719 ? -22.547 -43.531 2.102 1 38.56 719 LEU B O 1
ATOM 12307 N N . GLN B 1 720 ? -21.312 -44.781 3.42 1 31.7 720 GLN B N 1
ATOM 12308 C CA . GLN B 1 720 ? -21.266 -46.094 2.771 1 31.7 720 GLN B CA 1
ATOM 12309 C C . GLN B 1 720 ? -22.5 -46.938 3.133 1 31.7 720 GLN B C 1
ATOM 12311 O O . GLN B 1 720 ? -23.047 -46.781 4.227 1 31.7 720 GLN B O 1
ATOM 12316 N N . SER B 1 721 ? -23.031 -47.656 2.354 1 31.55 721 SER B N 1
ATOM 12317 C CA . SER B 1 721 ? -23.875 -48.812 2.566 1 31.55 721 SER B CA 1
ATOM 12318 C C . SER B 1 721 ? -23.172 -49.875 3.416 1 31.55 721 SER B C 1
ATOM 12320 O O . SER B 1 721 ? -23.594 -51.031 3.471 1 31.55 721 SER B O 1
ATOM 12322 N N . GLY B 1 722 ? -22.047 -49.781 4.023 1 30.28 722 GLY B N 1
ATOM 12323 C CA . GLY B 1 722 ? -21.484 -51.062 4.492 1 30.28 722 GLY B CA 1
ATOM 12324 C C . GLY B 1 722 ? -22.453 -51.875 5.316 1 30.28 722 GLY B C 1
ATOM 12325 O O . GLY B 1 722 ? -22.609 -53.062 5.086 1 30.28 722 GLY B O 1
ATOM 12326 N N . GLU B 1 723 ? -22.375 -51.75 6.66 1 30.92 723 GLU B N 1
ATOM 12327 C CA . GLU B 1 723 ? -22.969 -52.781 7.496 1 30.92 723 GLU B CA 1
ATOM 12328 C C . GLU B 1 723 ? -24.438 -53 7.145 1 30.92 723 GLU B C 1
ATOM 12330 O O . GLU B 1 723 ? -25.312 -52.969 8.023 1 30.92 723 GLU B O 1
ATOM 12335 N N . ILE B 1 724 ? -24.875 -52.375 6.121 1 31.03 724 ILE B N 1
ATOM 12336 C CA . ILE B 1 724 ? -26.203 -52.844 5.738 1 31.03 724 ILE B CA 1
ATOM 12337 C C . ILE B 1 724 ? -26.141 -54.344 5.402 1 31.03 724 ILE B C 1
ATOM 12339 O O . ILE B 1 724 ? -25.172 -54.812 4.809 1 31.03 724 ILE B O 1
ATOM 12343 N N . SER B 1 725 ? -26.844 -55.219 6.082 1 28.91 725 SER B N 1
ATOM 12344 C CA . SER B 1 725 ? -27 -56.625 5.828 1 28.91 725 SER B CA 1
ATOM 12345 C C . SER B 1 725 ? -26.734 -56.969 4.363 1 28.91 725 SER B C 1
ATOM 12347 O O . SER B 1 725 ? -26.797 -56.094 3.5 1 28.91 725 SER B O 1
ATOM 12349 N N . GLU B 1 726 ? -26.266 -58.219 3.951 1 34.69 726 GLU B N 1
ATOM 12350 C CA . GLU B 1 726 ? -26.125 -58.906 2.676 1 34.69 726 GLU B CA 1
ATOM 12351 C C . GLU B 1 726 ? -27.016 -58.281 1.602 1 34.69 726 GLU B C 1
ATOM 12353 O O . GLU B 1 726 ? -26.656 -58.281 0.422 1 34.69 726 GLU B O 1
ATOM 12358 N N . GLU B 1 727 ? -28.25 -57.969 1.877 1 33.09 727 GLU B N 1
ATOM 12359 C CA . GLU B 1 727 ? -29.266 -57.438 0.961 1 33.09 727 GLU B CA 1
ATOM 12360 C C . GLU B 1 727 ? -28.938 -56.031 0.511 1 33.09 727 GLU B C 1
ATOM 12362 O O . GLU B 1 727 ? -29.531 -55.5 -0.44 1 33.09 727 GLU B O 1
ATOM 12367 N N . VAL B 1 728 ? -28.281 -55.188 1.225 1 34.72 728 VAL B N 1
ATOM 12368 C CA . VAL B 1 728 ? -28.047 -53.781 0.925 1 34.72 728 VAL B CA 1
ATOM 12369 C C . VAL B 1 728 ? -26.859 -53.625 -0.018 1 34.72 728 VAL B C 1
ATOM 12371 O O . VAL B 1 728 ? -26.5 -52.531 -0.433 1 34.72 728 VAL B O 1
ATOM 12374 N N . GLU B 1 729 ? -25.812 -54.469 -0.171 1 38.12 729 GLU B N 1
ATOM 12375 C CA . GLU B 1 729 ? -24.734 -54.5 -1.156 1 38.12 729 GLU B CA 1
ATOM 12376 C C . GLU B 1 729 ? -25.266 -54.188 -2.557 1 38.12 729 GLU B C 1
ATOM 12378 O O . GLU B 1 729 ? -24.547 -53.594 -3.375 1 38.12 729 GLU B O 1
ATOM 12383 N N . ASP B 1 730 ? -26.328 -54.719 -2.953 1 41 730 ASP B N 1
ATOM 12384 C CA . ASP B 1 730 ? -26.859 -54.594 -4.309 1 41 730 ASP B CA 1
ATOM 12385 C C . ASP B 1 730 ? -27.578 -53.25 -4.496 1 41 730 ASP B C 1
ATOM 12387 O O . ASP B 1 730 ? -28.328 -53.094 -5.457 1 41 730 ASP B O 1
ATOM 12391 N N . SER B 1 731 ? -27.453 -52.438 -3.475 1 43.62 731 SER B N 1
ATOM 12392 C CA . SER B 1 731 ? -28.203 -51.219 -3.723 1 43.62 731 SER B CA 1
ATOM 12393 C C . SER B 1 731 ? -27.469 -50.281 -4.676 1 43.62 731 SER B C 1
ATOM 12395 O O . SER B 1 731 ? -26.234 -50.219 -4.656 1 43.62 731 SER B O 1
ATOM 12397 N N . PRO B 1 732 ? -28 -49.812 -5.688 1 52.19 732 PRO B N 1
ATOM 12398 C CA . PRO B 1 732 ? -27.469 -48.906 -6.688 1 52.19 732 PRO B CA 1
ATOM 12399 C C . PRO B 1 732 ? -26.766 -47.688 -6.062 1 52.19 732 PRO B C 1
ATOM 12401 O O . PRO B 1 732 ? -25.766 -47.219 -6.598 1 52.19 732 PRO B O 1
ATOM 12404 N N . MET B 1 733 ? -27.094 -47.438 -4.812 1 48.19 733 MET B N 1
ATOM 12405 C CA . MET B 1 733 ? -26.5 -46.25 -4.172 1 48.19 733 MET B CA 1
ATOM 12406 C C . MET B 1 733 ? -25.094 -46.562 -3.67 1 48.19 733 MET B C 1
ATOM 12408 O O . MET B 1 733 ? -24.188 -45.75 -3.832 1 48.19 733 MET B O 1
ATOM 12412 N N . MET B 1 734 ? -24.938 -47.719 -3.039 1 54.12 734 MET B N 1
ATOM 12413 C CA . MET B 1 734 ? -23.609 -48.062 -2.514 1 54.12 734 MET B CA 1
ATOM 12414 C C . MET B 1 734 ? -22.625 -48.312 -3.646 1 54.12 734 MET B C 1
ATOM 12416 O O . MET B 1 734 ? -21.453 -47.969 -3.525 1 54.12 734 MET B O 1
ATOM 12420 N N . LYS B 1 735 ? -23.156 -48.75 -4.664 1 63.22 735 LYS B N 1
ATOM 12421 C CA . LYS B 1 735 ? -22.297 -48.938 -5.828 1 63.22 735 LYS B CA 1
ATOM 12422 C C . LYS B 1 735 ? -21.797 -47.625 -6.375 1 63.22 735 LYS B C 1
ATOM 12424 O O . LYS B 1 735 ? -20.625 -47.5 -6.75 1 63.22 735 LYS B O 1
ATOM 12429 N N . GLU B 1 736 ? -22.688 -46.688 -6.34 1 64.25 736 GLU B N 1
ATOM 12430 C CA . GLU B 1 736 ? -22.312 -45.344 -6.797 1 64.25 736 GLU B CA 1
ATOM 12431 C C . GLU B 1 736 ? -21.281 -44.719 -5.863 1 64.25 736 GLU B C 1
ATOM 12433 O O . GLU B 1 736 ? -20.328 -44.094 -6.316 1 64.25 736 GLU B O 1
ATOM 12438 N N . PHE B 1 737 ? -21.391 -45 -4.645 1 57.03 737 PHE B N 1
ATOM 12439 C CA . PHE B 1 737 ? -20.453 -44.5 -3.654 1 57.03 737 PHE B CA 1
ATOM 12440 C C . PHE B 1 737 ? -19.062 -45.062 -3.875 1 57.03 737 PHE B C 1
ATOM 12442 O O . PHE B 1 737 ? -18.062 -44.344 -3.902 1 57.03 737 PHE B O 1
ATOM 12449 N N . TYR B 1 738 ? -19.031 -46.344 -3.965 1 67.81 738 TYR B N 1
ATOM 12450 C CA . TYR B 1 738 ? -17.734 -46.969 -4.184 1 67.81 738 TYR B CA 1
ATOM 12451 C C . TYR B 1 738 ? -17.141 -46.562 -5.523 1 67.81 738 TYR B C 1
ATOM 12453 O O . TYR B 1 738 ? -15.922 -46.406 -5.648 1 67.81 738 TYR B O 1
ATOM 12461 N N . TRP B 1 739 ? -18.016 -46.312 -6.41 1 76.56 739 TRP B N 1
ATOM 12462 C CA . TRP B 1 739 ? -17.578 -45.875 -7.734 1 76.56 739 TRP B CA 1
ATOM 12463 C C . TRP B 1 739 ? -16.859 -44.531 -7.668 1 76.56 739 TRP B C 1
ATOM 12465 O O . TRP B 1 739 ? -15.727 -44.406 -8.125 1 76.56 739 TRP B O 1
ATOM 12475 N N . ILE B 1 740 ? -17.422 -43.625 -7.051 1 73.75 740 ILE B N 1
ATOM 12476 C CA . ILE B 1 740 ? -16.891 -42.25 -7.008 1 73.75 740 ILE B CA 1
ATOM 12477 C C . ILE B 1 740 ? -15.609 -42.25 -6.168 1 73.75 740 ILE B C 1
ATOM 12479 O O . ILE B 1 740 ? -14.625 -41.594 -6.539 1 73.75 740 ILE B O 1
ATOM 12483 N N . ASN B 1 741 ? -15.609 -42.938 -5.074 1 72.5 741 ASN B N 1
ATOM 12484 C CA . ASN B 1 741 ? -14.438 -42.938 -4.203 1 72.5 741 ASN B CA 1
ATOM 12485 C C . ASN B 1 741 ? -13.258 -43.656 -4.855 1 72.5 741 ASN B C 1
ATOM 12487 O O . ASN B 1 741 ? -12.102 -43.25 -4.68 1 72.5 741 ASN B O 1
ATOM 12491 N N . TYR B 1 742 ? -13.656 -44.688 -5.512 1 81.38 742 TYR B N 1
ATOM 12492 C CA . TYR B 1 742 ? -12.602 -45.406 -6.23 1 81.38 742 TYR B CA 1
ATOM 12493 C C . TYR B 1 742 ? -12 -44.531 -7.32 1 81.38 742 TYR B C 1
ATOM 12495 O O . TYR B 1 742 ? -10.773 -44.438 -7.43 1 81.38 742 TYR B O 1
ATOM 12503 N N . LEU B 1 743 ? -12.844 -43.875 -8.062 1 84.88 743 LEU B N 1
ATOM 12504 C CA . LEU B 1 743 ? -12.352 -43.031 -9.164 1 84.88 743 LEU B CA 1
ATOM 12505 C C . LEU B 1 743 ? -11.523 -41.875 -8.641 1 84.88 743 LEU B C 1
ATOM 12507 O O . LEU B 1 743 ? -10.492 -41.531 -9.227 1 84.88 743 LEU B O 1
ATOM 12511 N N . ARG B 1 744 ? -11.914 -41.312 -7.641 1 83.12 744 ARG B N 1
ATOM 12512 C CA . ARG B 1 744 ? -11.18 -40.188 -7.074 1 83.12 744 ARG B CA 1
ATOM 12513 C C . ARG B 1 744 ? -9.859 -40.625 -6.461 1 83.12 744 ARG B C 1
ATOM 12515 O O . ARG B 1 744 ? -8.844 -39.938 -6.566 1 83.12 744 ARG B O 1
ATOM 12522 N N . ALA B 1 745 ? -9.883 -41.75 -5.77 1 83.44 745 ALA B N 1
ATOM 12523 C CA . ALA B 1 745 ? -8.641 -42.281 -5.227 1 83.44 745 ALA B CA 1
ATOM 12524 C C . ALA B 1 745 ? -7.66 -42.625 -6.34 1 83.44 745 ALA B C 1
ATOM 12526 O O . ALA B 1 745 ? -6.457 -42.406 -6.203 1 83.44 745 ALA B O 1
ATOM 12527 N N . LYS B 1 746 ? -8.227 -43.219 -7.324 1 90.12 746 LYS B N 1
ATOM 12528 C CA . LYS B 1 746 ? -7.383 -43.5 -8.477 1 90.12 746 LYS B CA 1
ATOM 12529 C C . LYS B 1 746 ? -6.789 -42.25 -9.078 1 90.12 746 LYS B C 1
ATOM 12531 O O . LYS B 1 746 ? -5.598 -42.219 -9.406 1 90.12 746 LYS B O 1
ATOM 12536 N N . ALA B 1 747 ? -7.57 -41.281 -9.258 1 88.75 747 ALA B N 1
ATOM 12537 C CA . ALA B 1 747 ? -7.105 -40 -9.82 1 88.75 747 ALA B CA 1
ATOM 12538 C C . ALA B 1 747 ? -5.988 -39.406 -8.969 1 88.75 747 ALA B C 1
ATOM 12540 O O . ALA B 1 747 ? -5.008 -38.875 -9.508 1 88.75 747 ALA B O 1
ATOM 12541 N N . ARG B 1 748 ? -6.133 -39.469 -7.688 1 88.5 748 ARG B N 1
ATOM 12542 C CA . ARG B 1 748 ? -5.117 -38.938 -6.793 1 88.5 748 ARG B CA 1
ATOM 12543 C C . ARG B 1 748 ? -3.803 -39.688 -6.926 1 88.5 748 ARG B C 1
ATOM 12545 O O . ARG B 1 748 ? -2.73 -39.094 -6.98 1 88.5 748 ARG B O 1
ATOM 12552 N N . ARG B 1 749 ? -3.945 -40.969 -6.895 1 90.06 749 ARG B N 1
ATOM 12553 C CA . ARG B 1 749 ? -2.758 -41.781 -7.074 1 90.06 749 ARG B CA 1
ATOM 12554 C C . ARG B 1 749 ? -2.07 -41.469 -8.398 1 90.06 749 ARG B C 1
ATOM 12556 O O . ARG B 1 749 ? -0.851 -41.312 -8.445 1 90.06 749 ARG B O 1
ATOM 12563 N N . ASP B 1 750 ? -2.871 -41.438 -9.422 1 92.19 750 ASP B N 1
ATOM 12564 C CA . ASP B 1 750 ? -2.322 -41.188 -10.758 1 92.19 750 ASP B CA 1
ATOM 12565 C C . ASP B 1 750 ? -1.658 -39.812 -10.844 1 92.19 750 ASP B C 1
ATOM 12567 O O . ASP B 1 750 ? -0.644 -39.656 -11.523 1 92.19 750 ASP B O 1
ATOM 12571 N N . GLN B 1 751 ? -2.174 -38.844 -10.273 1 92.31 751 GLN B N 1
ATOM 12572 C CA . GLN B 1 751 ? -1.611 -37.5 -10.289 1 92.31 751 GLN B CA 1
ATOM 12573 C C . GLN B 1 751 ? -0.231 -37.469 -9.641 1 92.31 751 GLN B C 1
ATOM 12575 O O . GLN B 1 751 ? 0.682 -36.812 -10.141 1 92.31 751 GLN B O 1
ATOM 12580 N N . TRP B 1 752 ? -0.105 -38.188 -8.562 1 93.94 752 TRP B N 1
ATOM 12581 C CA . TRP B 1 752 ? 1.182 -38.188 -7.875 1 93.94 752 TRP B CA 1
ATOM 12582 C C . TRP B 1 752 ? 2.205 -39.031 -8.648 1 93.94 752 TRP B C 1
ATOM 12584 O O . TRP B 1 752 ? 3.398 -38.719 -8.633 1 93.94 752 TRP B O 1
ATOM 12594 N N . GLU B 1 753 ? 1.684 -40.062 -9.25 1 94.62 753 GLU B N 1
ATOM 12595 C CA . GLU B 1 753 ? 2.582 -40.812 -10.117 1 94.62 753 GLU B CA 1
ATOM 12596 C C . GLU B 1 753 ? 3.08 -39.969 -11.273 1 94.62 753 GLU B C 1
ATOM 12598 O O . GLU B 1 753 ? 4.27 -39.969 -11.602 1 94.62 753 GLU B O 1
ATOM 12603 N N . GLU B 1 754 ? 2.158 -39.281 -11.859 1 94.56 754 GLU B N 1
ATOM 12604 C CA . GLU B 1 754 ? 2.51 -38.344 -12.922 1 94.56 754 GLU B CA 1
ATOM 12605 C C . GLU B 1 754 ? 3.525 -37.312 -12.438 1 94.56 754 GLU B C 1
ATOM 12607 O O . GLU B 1 754 ? 4.457 -36.969 -13.164 1 94.56 754 GLU B O 1
ATOM 12612 N N . GLU B 1 755 ? 3.355 -36.812 -11.25 1 95.75 755 GLU B N 1
ATOM 12613 C CA . GLU B 1 755 ? 4.254 -35.844 -10.672 1 95.75 755 GLU B CA 1
ATOM 12614 C C . GLU B 1 755 ? 5.68 -36.375 -10.57 1 95.75 755 GLU B C 1
ATOM 12616 O O . GLU B 1 755 ? 6.641 -35.656 -10.867 1 95.75 755 GLU B O 1
ATOM 12621 N N . LEU B 1 756 ? 5.812 -37.594 -10.195 1 95.88 756 LEU B N 1
ATOM 12622 C CA . LEU B 1 756 ? 7.129 -38.188 -10.078 1 95.88 756 LEU B CA 1
ATOM 12623 C C . LEU B 1 756 ? 7.801 -38.312 -11.438 1 95.88 756 LEU B C 1
ATOM 12625 O O . LEU B 1 756 ? 8.992 -38.031 -11.578 1 95.88 756 LEU B O 1
ATOM 12629 N N . ILE B 1 757 ? 7.016 -38.688 -12.398 1 94.69 757 ILE B N 1
ATOM 12630 C CA . ILE B 1 757 ? 7.547 -38.812 -13.75 1 94.69 757 ILE B CA 1
ATOM 12631 C C . ILE B 1 757 ? 7.965 -37.438 -14.273 1 94.69 757 ILE B C 1
ATOM 12633 O O . ILE B 1 757 ? 9.055 -37.281 -14.836 1 94.69 757 ILE B O 1
ATOM 12637 N N . LEU B 1 758 ? 7.152 -36.469 -14.07 1 95.5 758 LEU B N 1
ATOM 12638 C CA . LEU B 1 758 ? 7.41 -35.125 -14.547 1 95.5 758 LEU B CA 1
ATOM 12639 C C . LEU B 1 758 ? 8.656 -34.531 -13.891 1 95.5 758 LEU B C 1
ATOM 12641 O O . LEU B 1 758 ? 9.516 -33.969 -14.562 1 95.5 758 LEU B O 1
ATOM 12645 N N . LEU B 1 759 ? 8.781 -34.688 -12.602 1 96.44 759 LEU B N 1
ATOM 12646 C CA . LEU B 1 759 ? 9.891 -34.094 -11.859 1 96.44 759 LEU B CA 1
ATOM 12647 C C . LEU B 1 759 ? 11.219 -34.688 -12.305 1 96.44 759 LEU B C 1
ATOM 12649 O O . LEU B 1 759 ? 12.227 -33.969 -12.391 1 96.44 759 LEU B O 1
ATOM 12653 N N . LYS B 1 760 ? 11.203 -35.969 -12.594 1 94.94 760 LYS B N 1
ATOM 12654 C CA . LYS B 1 760 ? 12.406 -36.594 -13.117 1 94.94 760 LYS B CA 1
ATOM 12655 C C . LYS B 1 760 ? 12.82 -36 -14.461 1 94.94 760 LYS B C 1
ATOM 12657 O O . LYS B 1 760 ? 13.992 -35.688 -14.672 1 94.94 760 LYS B O 1
ATOM 12662 N N . LYS B 1 761 ? 11.875 -35.812 -15.258 1 95.06 761 LYS B N 1
ATOM 12663 C CA . LYS B 1 761 ? 12.141 -35.25 -16.578 1 95.06 761 LYS B CA 1
ATOM 12664 C C . LYS B 1 761 ? 12.516 -33.781 -16.484 1 95.06 761 LYS B C 1
ATOM 12666 O O . LYS B 1 761 ? 13.398 -33.312 -17.188 1 95.06 761 LYS B O 1
ATOM 12671 N N . GLU B 1 762 ? 11.867 -33.062 -15.633 1 96.19 762 GLU B N 1
ATOM 12672 C CA . GLU B 1 762 ? 12.102 -31.625 -15.469 1 96.19 762 GLU B CA 1
ATOM 12673 C C . GLU B 1 762 ? 13.539 -31.344 -15.023 1 96.19 762 GLU B C 1
ATOM 12675 O O . GLU B 1 762 ? 14.164 -30.391 -15.469 1 96.19 762 GLU B O 1
ATOM 12680 N N . ILE B 1 763 ? 14.062 -32.156 -14.125 1 96.88 763 ILE B N 1
ATOM 12681 C CA . ILE B 1 763 ? 15.438 -32 -13.672 1 96.88 763 ILE B CA 1
ATOM 12682 C C . ILE B 1 763 ? 16.406 -32.25 -14.828 1 96.88 763 ILE B C 1
ATOM 12684 O O . ILE B 1 763 ? 17.344 -31.5 -15.039 1 96.88 763 ILE B O 1
ATOM 12688 N N . SER B 1 764 ? 16.109 -33.281 -15.609 1 95.88 764 SER B N 1
ATOM 12689 C CA . SER B 1 764 ? 16.938 -33.594 -16.781 1 95.88 764 SER B CA 1
ATOM 12690 C C . SER B 1 764 ? 16.859 -32.469 -17.812 1 95.88 764 SER B C 1
ATOM 12692 O O . SER B 1 764 ? 17.891 -32.094 -18.375 1 95.88 764 SER B O 1
ATOM 12694 N N . TRP B 1 765 ? 15.672 -32.031 -18.016 1 96.5 765 TRP B N 1
ATOM 12695 C CA . TRP B 1 765 ? 15.484 -30.938 -18.969 1 96.5 765 TRP B CA 1
ATOM 12696 C C . TRP B 1 765 ? 16.219 -29.688 -18.5 1 96.5 765 TRP B C 1
ATOM 12698 O O . TRP B 1 765 ? 16.797 -28.969 -19.312 1 96.5 765 TRP B O 1
ATOM 12708 N N . ALA B 1 766 ? 16.156 -29.344 -17.203 1 97.69 766 ALA B N 1
ATOM 12709 C CA . ALA B 1 766 ? 16.828 -28.172 -16.656 1 97.69 766 ALA B CA 1
ATOM 12710 C C . ALA B 1 766 ? 18.344 -28.25 -16.891 1 97.69 766 ALA B C 1
ATOM 12712 O O . ALA B 1 766 ? 18.969 -27.281 -17.312 1 97.69 766 ALA B O 1
ATOM 12713 N N . LEU B 1 767 ? 18.906 -29.391 -16.688 1 97.31 767 LEU B N 1
ATOM 12714 C CA . LEU B 1 767 ? 20.344 -29.578 -16.859 1 97.31 767 LEU B CA 1
ATOM 12715 C C . LEU B 1 767 ? 20.734 -29.453 -18.328 1 97.31 767 LEU B C 1
ATOM 12717 O O . LEU B 1 767 ? 21.766 -28.875 -18.656 1 97.31 767 LEU B O 1
ATOM 12721 N N . GLU B 1 768 ? 19.891 -30 -19.156 1 96.94 768 GLU B N 1
ATOM 12722 C CA . GLU B 1 768 ? 20.156 -29.891 -20.594 1 96.94 768 GLU B CA 1
ATOM 12723 C C . GLU B 1 768 ? 20.016 -28.453 -21.062 1 96.94 768 GLU B C 1
ATOM 12725 O O . GLU B 1 768 ? 20.734 -28.016 -21.984 1 96.94 768 GLU B O 1
ATOM 12730 N N . TRP B 1 769 ? 19.094 -27.766 -20.5 1 97.62 769 TRP B N 1
ATOM 12731 C CA . TRP B 1 769 ? 18.906 -26.359 -20.844 1 97.62 769 TRP B CA 1
ATOM 12732 C C . TRP B 1 769 ? 20.156 -25.547 -20.469 1 97.62 769 TRP B C 1
ATOM 12734 O O . TRP B 1 769 ? 20.594 -24.688 -21.234 1 97.62 769 TRP B O 1
ATOM 12744 N N . PHE B 1 770 ? 20.797 -25.844 -19.297 1 97.81 770 PHE B N 1
ATOM 12745 C CA . PHE B 1 770 ? 22.031 -25.172 -18.891 1 97.81 770 PHE B CA 1
ATOM 12746 C C . PHE B 1 770 ? 23.156 -25.453 -19.875 1 97.81 770 PHE B C 1
ATOM 12748 O O . PHE B 1 770 ? 23.922 -24.562 -20.219 1 97.81 770 PHE B O 1
ATOM 12755 N N . GLN B 1 771 ? 23.141 -26.641 -20.312 1 97.12 771 GLN B N 1
ATOM 12756 C CA . GLN B 1 771 ? 24.156 -27 -21.297 1 97.12 771 GLN B CA 1
ATOM 12757 C C . GLN B 1 771 ? 23.938 -26.25 -22.609 1 97.12 771 GLN B C 1
ATOM 12759 O O . GLN B 1 771 ? 24.891 -25.75 -23.219 1 97.12 771 GLN B O 1
ATOM 12764 N N . TYR B 1 772 ? 22.75 -26.234 -23 1 96.69 772 TYR B N 1
ATOM 12765 C CA . TYR B 1 772 ? 22.422 -25.531 -24.234 1 96.69 772 TYR B CA 1
ATOM 12766 C C . TYR B 1 772 ? 22.844 -24.078 -24.156 1 96.69 772 TYR B C 1
ATOM 12768 O O . TYR B 1 772 ? 23.406 -23.531 -25.125 1 96.69 772 TYR B O 1
ATOM 12776 N N . GLN B 1 773 ? 22.547 -23.406 -23.047 1 97.12 773 GLN B N 1
ATOM 12777 C CA . GLN B 1 773 ? 22.938 -22.016 -22.875 1 97.12 773 GLN B CA 1
ATOM 12778 C C . GLN B 1 773 ? 24.453 -21.859 -22.922 1 97.12 773 GLN B C 1
ATOM 12780 O O . GLN B 1 773 ? 24.969 -20.906 -23.516 1 97.12 773 GLN B O 1
ATOM 12785 N N . SER B 1 774 ? 25.141 -22.75 -22.25 1 97.62 774 SER B N 1
ATOM 12786 C CA . SER B 1 774 ? 26.594 -22.703 -22.266 1 97.62 774 SER B CA 1
ATOM 12787 C C . SER B 1 774 ? 27.141 -22.797 -23.688 1 97.62 774 SER B C 1
ATOM 12789 O O . SER B 1 774 ? 28.031 -22.031 -24.078 1 97.62 774 SER B O 1
ATOM 12791 N N . ASP B 1 775 ? 26.562 -23.672 -24.453 1 97.06 775 ASP B N 1
ATOM 12792 C CA . ASP B 1 775 ? 27 -23.875 -25.844 1 97.06 775 ASP B CA 1
ATOM 12793 C C . ASP B 1 775 ? 26.672 -22.672 -26.703 1 97.06 775 ASP B C 1
ATOM 12795 O O . ASP B 1 775 ? 27.469 -22.266 -27.547 1 97.06 775 ASP B O 1
ATOM 12799 N N . LYS B 1 776 ? 25.5 -22.156 -26.484 1 95.38 776 LYS B N 1
ATOM 12800 C CA . LYS B 1 776 ? 25.062 -20.984 -27.234 1 95.38 776 LYS B CA 1
ATOM 12801 C C . LYS B 1 776 ? 26.016 -19.812 -27.016 1 95.38 776 LYS B C 1
ATOM 12803 O O . LYS B 1 776 ? 26.453 -19.172 -27.984 1 95.38 776 LYS B O 1
ATOM 12808 N N . TRP B 1 777 ? 26.391 -19.547 -25.812 1 96.56 777 TRP B N 1
ATOM 12809 C CA . TRP B 1 777 ? 27.281 -18.422 -25.5 1 96.56 777 TRP B CA 1
ATOM 12810 C C . TRP B 1 777 ? 28.703 -18.703 -25.969 1 96.56 777 TRP B C 1
ATOM 12812 O O . TRP B 1 777 ? 29.422 -17.781 -26.375 1 96.56 777 TRP B O 1
ATOM 12822 N N . SER B 1 778 ? 29.094 -19.984 -25.953 1 96.62 778 SER B N 1
ATOM 12823 C CA . SER B 1 778 ? 30.406 -20.344 -26.5 1 96.62 778 SER B CA 1
ATOM 12824 C C . SER B 1 778 ? 30.469 -20.109 -28 1 96.62 778 SER B C 1
ATOM 12826 O O . SER B 1 778 ? 31.484 -19.609 -28.5 1 96.62 778 SER B O 1
ATOM 12828 N N . LYS B 1 779 ? 29.438 -20.406 -28.641 1 96 779 LYS B N 1
ATOM 12829 C CA . LYS B 1 779 ? 29.375 -20.172 -30.078 1 96 779 LYS B CA 1
ATOM 12830 C C . LYS B 1 779 ? 29.391 -18.688 -30.391 1 96 779 LYS B C 1
ATOM 12832 O O . LYS B 1 779 ? 30.016 -18.266 -31.375 1 96 779 LYS B O 1
ATOM 12837 N N . MET B 1 780 ? 28.719 -17.938 -29.609 1 93.94 780 MET B N 1
ATOM 12838 C CA . MET B 1 780 ? 28.719 -16.5 -29.797 1 93.94 780 MET B CA 1
ATOM 12839 C C . MET B 1 780 ? 30.109 -15.914 -29.578 1 93.94 780 MET B C 1
ATOM 12841 O O . MET B 1 780 ? 30.516 -14.977 -30.266 1 93.94 780 MET B O 1
ATOM 12845 N N . ALA B 1 781 ? 30.828 -16.469 -28.625 1 94.56 781 ALA B N 1
ATOM 12846 C CA . ALA B 1 781 ? 32.188 -16.016 -28.359 1 94.56 781 ALA B CA 1
ATOM 12847 C C . ALA B 1 781 ? 33.094 -16.25 -29.578 1 94.56 781 ALA B C 1
ATOM 12849 O O . ALA B 1 781 ? 34 -15.453 -29.859 1 94.56 781 ALA B O 1
ATOM 12850 N N . ASP B 1 782 ? 32.812 -17.203 -30.297 1 93.56 782 ASP B N 1
ATOM 12851 C CA . ASP B 1 782 ? 33.625 -17.578 -31.453 1 93.56 782 ASP B CA 1
ATOM 12852 C C . ASP B 1 782 ? 33.344 -16.672 -32.656 1 93.56 782 ASP B C 1
ATOM 12854 O O . ASP B 1 782 ? 34.188 -16.5 -33.531 1 93.56 782 ASP B O 1
ATOM 12858 N N . THR B 1 783 ? 32.188 -16.078 -32.688 1 89.81 783 THR B N 1
ATOM 12859 C CA . THR B 1 783 ? 31.781 -15.312 -33.875 1 89.81 783 THR B CA 1
ATOM 12860 C C . THR B 1 783 ? 31.969 -13.82 -33.625 1 89.81 783 THR B C 1
ATOM 12862 O O . THR B 1 783 ? 32 -13.031 -34.562 1 89.81 783 THR B O 1
ATOM 12865 N N . GLU B 1 784 ? 32.125 -13.477 -32.438 1 85.88 784 GLU B N 1
ATOM 12866 C CA . GLU B 1 784 ? 32.25 -12.055 -32.094 1 85.88 784 GLU B CA 1
ATOM 12867 C C . GLU B 1 784 ? 33.625 -11.516 -32.406 1 85.88 784 GLU B C 1
ATOM 12869 O O . GLU B 1 784 ? 34.625 -12.258 -32.344 1 85.88 784 GLU B O 1
ATOM 12874 N N . ALA B 1 785 ? 33.594 -10.172 -32.719 1 80.56 785 ALA B N 1
ATOM 12875 C CA . ALA B 1 785 ? 34.875 -9.539 -33.094 1 80.56 785 ALA B CA 1
ATOM 12876 C C . ALA B 1 785 ? 35.406 -8.703 -31.969 1 80.56 785 ALA B C 1
ATOM 12878 O O . ALA B 1 785 ? 36.625 -8.57 -31.812 1 80.56 785 ALA B O 1
ATOM 12879 N N . SER B 1 786 ? 34.625 -8.172 -31.125 1 86.25 786 SER B N 1
ATOM 12880 C CA . SER B 1 786 ? 35.031 -7.27 -30.062 1 86.25 786 SER B CA 1
ATOM 12881 C C . SER B 1 786 ? 35.594 -8.047 -28.859 1 86.25 786 SER B C 1
ATOM 12883 O O . SER B 1 786 ? 34.969 -9.016 -28.406 1 86.25 786 SER B O 1
ATOM 12885 N N . CYS B 1 787 ? 36.75 -7.648 -28.312 1 87.06 787 CYS B N 1
ATOM 12886 C CA . CYS B 1 787 ? 37.406 -8.336 -27.203 1 87.06 787 CYS B CA 1
ATOM 12887 C C . CYS B 1 787 ? 36.531 -8.289 -25.953 1 87.06 787 CYS B C 1
ATOM 12889 O O . CYS B 1 787 ? 36.469 -9.273 -25.203 1 87.06 787 CYS B O 1
ATOM 12891 N N . GLY B 1 788 ? 35.969 -7.156 -25.766 1 86.62 788 GLY B N 1
ATOM 12892 C CA . GLY B 1 788 ? 35.094 -7.031 -24.594 1 86.62 788 GLY B CA 1
ATOM 12893 C C . GLY B 1 788 ? 33.875 -7.945 -24.656 1 86.62 788 GLY B C 1
ATOM 12894 O O . GLY B 1 788 ? 33.5 -8.555 -23.656 1 86.62 788 GLY B O 1
ATOM 12895 N N . LEU B 1 789 ? 33.375 -8.102 -25.797 1 90.31 789 LEU B N 1
ATOM 12896 C CA . LEU B 1 789 ? 32.188 -8.953 -25.969 1 90.31 789 LEU B CA 1
ATOM 12897 C C . LEU B 1 789 ? 32.562 -10.43 -25.906 1 90.31 789 LEU B C 1
ATOM 12899 O O . LEU B 1 789 ? 31.812 -11.25 -25.391 1 90.31 789 LEU B O 1
ATOM 12903 N N . ILE B 1 790 ? 33.75 -10.773 -26.438 1 94 790 ILE B N 1
ATOM 12904 C CA . ILE B 1 790 ? 34.25 -12.148 -26.375 1 94 790 ILE B CA 1
ATOM 12905 C C . ILE B 1 790 ? 34.406 -12.57 -24.906 1 94 790 ILE B C 1
ATOM 12907 O O . ILE B 1 790 ? 33.969 -13.648 -24.516 1 94 790 ILE B O 1
ATOM 12911 N N . ALA B 1 791 ? 35.031 -11.648 -24.156 1 94 791 ALA B N 1
ATOM 12912 C CA . ALA B 1 791 ? 35.219 -11.93 -22.734 1 94 791 ALA B CA 1
ATOM 12913 C C . ALA B 1 791 ? 33.906 -12.117 -22.016 1 94 791 ALA B C 1
ATOM 12915 O O . ALA B 1 791 ? 33.75 -12.992 -21.156 1 94 791 ALA B O 1
ATOM 12916 N N . TYR B 1 792 ? 32.969 -11.305 -22.406 1 92.5 792 TYR B N 1
ATOM 12917 C CA . TYR B 1 792 ? 31.656 -11.391 -21.766 1 92.5 792 TYR B CA 1
ATOM 12918 C C . TYR B 1 792 ? 30.969 -12.703 -22.141 1 92.5 792 TYR B C 1
ATOM 12920 O O . TYR B 1 792 ? 30.375 -13.367 -21.297 1 92.5 792 TYR B O 1
ATOM 12928 N N . CYS B 1 793 ? 31.047 -13.078 -23.328 1 95.75 793 CYS B N 1
ATOM 12929 C CA . CYS B 1 793 ? 30.422 -14.312 -23.797 1 95.75 793 CYS B CA 1
ATOM 12930 C C . CYS B 1 793 ? 31.047 -15.531 -23.109 1 95.75 793 CYS B C 1
ATOM 12932 O O . CYS B 1 793 ? 30.328 -16.453 -22.719 1 95.75 793 CYS B O 1
ATOM 12934 N N . ARG B 1 794 ? 32.312 -15.523 -22.953 1 95.88 794 ARG B N 1
ATOM 12935 C CA . ARG B 1 794 ? 33 -16.625 -22.281 1 95.88 794 ARG B CA 1
ATOM 12936 C C . ARG B 1 794 ? 32.594 -16.688 -20.812 1 95.88 794 ARG B C 1
ATOM 12938 O O . ARG B 1 794 ? 32.469 -17.766 -20.234 1 95.88 794 ARG B O 1
ATOM 12945 N N . LYS B 1 795 ? 32.5 -15.492 -20.266 1 94.69 795 LYS B N 1
ATOM 12946 C CA . LYS B 1 795 ? 32.031 -15.438 -18.875 1 94.69 795 LYS B CA 1
ATOM 12947 C C . LYS B 1 795 ? 30.656 -16.047 -18.719 1 94.69 795 LYS B C 1
ATOM 12949 O O . LYS B 1 795 ? 30.406 -16.844 -17.812 1 94.69 795 LYS B O 1
ATOM 12954 N N . MET B 1 796 ? 29.781 -15.75 -19.641 1 95 796 MET B N 1
ATOM 12955 C CA . MET B 1 796 ? 28.406 -16.266 -19.578 1 95 796 MET B CA 1
ATOM 12956 C C . MET B 1 796 ? 28.391 -17.766 -19.828 1 95 796 MET B C 1
ATOM 12958 O O . MET B 1 796 ? 27.625 -18.5 -19.188 1 95 796 MET B O 1
ATOM 12962 N N . ALA B 1 797 ? 29.188 -18.203 -20.734 1 97.06 797 ALA B N 1
ATOM 12963 C CA . ALA B 1 797 ? 29.297 -19.625 -20.969 1 97.06 797 ALA B CA 1
ATOM 12964 C C . ALA B 1 797 ? 29.734 -20.375 -19.719 1 97.06 797 ALA B C 1
ATOM 12966 O O . ALA B 1 797 ? 29.203 -21.453 -19.406 1 97.06 797 ALA B O 1
ATOM 12967 N N . PHE B 1 798 ? 30.656 -19.766 -19.062 1 96 798 PHE B N 1
ATOM 12968 C CA . PHE B 1 798 ? 31.156 -20.375 -17.828 1 96 798 PHE B CA 1
ATOM 12969 C C . PHE B 1 798 ? 30.078 -20.406 -16.75 1 96 798 PHE B C 1
ATOM 12971 O O . PHE B 1 798 ? 29.953 -21.391 -16.031 1 96 798 PHE B O 1
ATOM 12978 N N . VAL B 1 799 ? 29.328 -19.359 -16.641 1 94.62 799 VAL B N 1
ATOM 12979 C CA . VAL B 1 799 ? 28.266 -19.266 -15.641 1 94.62 799 VAL B CA 1
ATOM 12980 C C . VAL B 1 799 ? 27.266 -20.391 -15.844 1 94.62 799 VAL B C 1
ATOM 12982 O O . VAL B 1 799 ? 26.891 -21.094 -14.891 1 94.62 799 VAL B O 1
ATOM 12985 N N . TRP B 1 800 ? 26.875 -20.641 -17.031 1 97.12 800 TRP B N 1
ATOM 12986 C CA . TRP B 1 800 ? 25.875 -21.672 -17.312 1 97.12 800 TRP B CA 1
ATOM 12987 C C . TRP B 1 800 ? 26.469 -23.062 -17.125 1 97.12 800 TRP B C 1
ATOM 12989 O O . TRP B 1 800 ? 25.766 -24 -16.703 1 97.12 800 TRP B O 1
ATOM 12999 N N . LYS B 1 801 ? 27.688 -23.188 -17.422 1 97 801 LYS B N 1
ATOM 13000 C CA . LYS B 1 801 ? 28.375 -24.453 -17.141 1 97 801 LYS B CA 1
ATOM 13001 C C . LYS B 1 801 ? 28.406 -24.75 -15.648 1 97 801 LYS B C 1
ATOM 13003 O O . LYS B 1 801 ? 28.234 -25.891 -15.242 1 97 801 LYS B O 1
ATOM 13008 N N . GLU B 1 802 ? 28.641 -23.703 -14.945 1 95 802 GLU B N 1
ATOM 13009 C CA . GLU B 1 802 ? 28.656 -23.859 -13.492 1 95 802 GLU B CA 1
ATOM 13010 C C . GLU B 1 802 ? 27.281 -24.203 -12.953 1 95 802 GLU B C 1
ATOM 13012 O O . GLU B 1 802 ? 27.156 -24.953 -11.984 1 95 802 GLU B O 1
ATOM 13017 N N . PHE B 1 803 ? 26.266 -23.672 -13.562 1 95.88 803 PHE B N 1
ATOM 13018 C CA . PHE B 1 803 ? 24.891 -24.016 -13.188 1 95.88 803 PHE B CA 1
ATOM 13019 C C . PHE B 1 803 ? 24.641 -25.516 -13.406 1 95.88 803 PHE B C 1
ATOM 13021 O O . PHE B 1 803 ? 24.062 -26.172 -12.547 1 95.88 803 PHE B O 1
ATOM 13028 N N . ARG B 1 804 ? 25.078 -25.984 -14.5 1 96.94 804 ARG B N 1
ATOM 13029 C CA . ARG B 1 804 ? 24.891 -27.406 -14.805 1 96.94 804 ARG B CA 1
ATOM 13030 C C . ARG B 1 804 ? 25.672 -28.281 -13.828 1 96.94 804 ARG B C 1
ATOM 13032 O O . ARG B 1 804 ? 25.141 -29.266 -13.32 1 96.94 804 ARG B O 1
ATOM 13039 N N . ARG B 1 805 ? 26.906 -27.922 -13.586 1 95.81 805 ARG B N 1
ATOM 13040 C CA . ARG B 1 805 ? 27.75 -28.688 -12.68 1 95.81 805 ARG B CA 1
ATOM 13041 C C . ARG B 1 805 ? 27.156 -28.719 -11.273 1 95.81 805 ARG B C 1
ATOM 13043 O O . ARG B 1 805 ? 27.031 -29.781 -10.672 1 95.81 805 ARG B O 1
ATOM 13050 N N . ARG B 1 806 ? 26.812 -27.609 -10.789 1 93.44 806 ARG B N 1
ATOM 13051 C CA . ARG B 1 806 ? 26.234 -27.5 -9.453 1 93.44 806 ARG B CA 1
ATOM 13052 C C . ARG B 1 806 ? 24.906 -28.25 -9.375 1 93.44 806 ARG B C 1
ATOM 13054 O O . ARG B 1 806 ? 24.609 -28.875 -8.352 1 93.44 806 ARG B O 1
ATOM 13061 N N . GLY B 1 807 ? 24.109 -28.062 -10.469 1 94.94 807 GLY B N 1
ATOM 13062 C CA . GLY B 1 807 ? 22.844 -28.797 -10.508 1 94.94 807 GLY B CA 1
ATOM 13063 C C . GLY B 1 807 ? 23.016 -30.297 -10.375 1 94.94 807 GLY B C 1
ATOM 13064 O O . GLY B 1 807 ? 22.297 -30.938 -9.617 1 94.94 807 GLY B O 1
ATOM 13065 N N . ARG B 1 808 ? 23.984 -30.844 -11.023 1 95.5 808 ARG B N 1
ATOM 13066 C CA . ARG B 1 808 ? 24.266 -32.281 -10.961 1 95.5 808 ARG B CA 1
ATOM 13067 C C . ARG B 1 808 ? 24.734 -32.688 -9.57 1 95.5 808 ARG B C 1
ATOM 13069 O O . ARG B 1 808 ? 24.344 -33.719 -9.055 1 95.5 808 ARG B O 1
ATOM 13076 N N . GLU B 1 809 ? 25.531 -31.844 -8.984 1 94.38 809 GLU B N 1
ATOM 13077 C CA . GLU B 1 809 ? 26.062 -32.125 -7.652 1 94.38 809 GLU B CA 1
ATOM 13078 C C . GLU B 1 809 ? 24.953 -32.125 -6.605 1 94.38 809 GLU B C 1
ATOM 13080 O O . GLU B 1 809 ? 24.938 -32.969 -5.719 1 94.38 809 GLU B O 1
ATOM 13085 N N . VAL B 1 810 ? 24.125 -31.219 -6.719 1 93.56 810 VAL B N 1
ATOM 13086 C CA . VAL B 1 810 ? 23.031 -31.109 -5.762 1 93.56 810 VAL B CA 1
ATOM 13087 C C . VAL B 1 810 ? 22.125 -32.344 -5.855 1 93.56 810 VAL B C 1
ATOM 13089 O O . VAL B 1 810 ? 21.641 -32.844 -4.84 1 93.56 810 VAL B O 1
ATOM 13092 N N . VAL B 1 811 ? 21.859 -32.812 -7.055 1 95.62 811 VAL B N 1
ATOM 13093 C CA . VAL B 1 811 ? 21.031 -34 -7.262 1 95.62 811 VAL B CA 1
ATOM 13094 C C . VAL B 1 811 ? 21.719 -35.219 -6.676 1 95.62 811 VAL B C 1
ATOM 13096 O O . VAL B 1 811 ? 21.094 -36.031 -6 1 95.62 811 VAL B O 1
ATOM 13099 N N . GLN B 1 812 ? 22.969 -35.312 -6.879 1 93.75 812 GLN B N 1
ATOM 13100 C CA . GLN B 1 812 ? 23.734 -36.438 -6.391 1 93.75 812 GLN B CA 1
ATOM 13101 C C . GLN B 1 812 ? 23.797 -36.469 -4.867 1 93.75 812 GLN B C 1
ATOM 13103 O O . GLN B 1 812 ? 23.734 -37.531 -4.242 1 93.75 812 GLN B O 1
ATOM 13108 N N . ASP B 1 813 ? 23.859 -35.344 -4.285 1 91.88 813 ASP B N 1
ATOM 13109 C CA . ASP B 1 813 ? 24 -35.219 -2.838 1 91.88 813 ASP B CA 1
ATOM 13110 C C . ASP B 1 813 ? 22.641 -35.312 -2.143 1 91.88 813 ASP B C 1
ATOM 13112 O O . ASP B 1 813 ? 22.578 -35.406 -0.916 1 91.88 813 ASP B O 1
ATOM 13116 N N . SER B 1 814 ? 21.594 -35.281 -2.9 1 91.5 814 SER B N 1
ATOM 13117 C CA . SER B 1 814 ? 20.25 -35.25 -2.314 1 91.5 814 SER B CA 1
ATOM 13118 C C . SER B 1 814 ? 19.875 -36.625 -1.742 1 91.5 814 SER B C 1
ATOM 13120 O O . SER B 1 814 ? 18.938 -36.719 -0.948 1 91.5 814 SER B O 1
ATOM 13122 N N . GLY B 1 815 ? 20.547 -37.656 -2.062 1 88 815 GLY B N 1
ATOM 13123 C CA . GLY B 1 815 ? 20.25 -39 -1.589 1 88 815 GLY B CA 1
ATOM 13124 C C . GLY B 1 815 ? 19.141 -39.656 -2.379 1 88 815 GLY B C 1
ATOM 13125 O O . GLY B 1 815 ? 18.719 -40.781 -2.051 1 88 815 GLY B O 1
ATOM 13126 N N . CYS B 1 816 ? 18.641 -39.031 -3.412 1 90.81 816 CYS B N 1
ATOM 13127 C CA . CYS B 1 816 ? 17.594 -39.594 -4.246 1 90.81 816 CYS B CA 1
ATOM 13128 C C . CYS B 1 816 ? 18.188 -40.406 -5.398 1 90.81 816 CYS B C 1
ATOM 13130 O O . CYS B 1 816 ? 18.469 -39.844 -6.465 1 90.81 816 CYS B O 1
ATOM 13132 N N . VAL B 1 817 ? 18.203 -41.625 -5.305 1 89.31 817 VAL B N 1
ATOM 13133 C CA . VAL B 1 817 ? 18.891 -42.5 -6.234 1 89.31 817 VAL B CA 1
ATOM 13134 C C . VAL B 1 817 ? 18.203 -42.469 -7.602 1 89.31 817 VAL B C 1
ATOM 13136 O O . VAL B 1 817 ? 18.875 -42.438 -8.633 1 89.31 817 VAL B O 1
ATOM 13139 N N . GLU B 1 818 ? 16.938 -42.438 -7.582 1 90.75 818 GLU B N 1
ATOM 13140 C CA . GLU B 1 818 ? 16.188 -42.438 -8.836 1 90.75 818 GLU B CA 1
ATOM 13141 C C . GLU B 1 818 ? 16.5 -41.188 -9.664 1 90.75 818 GLU B C 1
ATOM 13143 O O . GLU B 1 818 ? 16.578 -41.25 -10.891 1 90.75 818 GLU B O 1
ATOM 13148 N N . LEU B 1 819 ? 16.672 -40.094 -8.969 1 91.94 819 LEU B N 1
ATOM 13149 C CA . LEU B 1 819 ? 16.984 -38.875 -9.664 1 91.94 819 LEU B CA 1
ATOM 13150 C C . LEU B 1 819 ? 18.406 -38.875 -10.195 1 91.94 819 LEU B C 1
ATOM 13152 O O . LEU B 1 819 ? 18.672 -38.406 -11.305 1 91.94 819 LEU B O 1
ATOM 13156 N N . ALA B 1 820 ? 19.297 -39.406 -9.438 1 90.5 820 ALA B N 1
ATOM 13157 C CA . ALA B 1 820 ? 20.703 -39.469 -9.828 1 90.5 820 ALA B CA 1
ATOM 13158 C C . ALA B 1 820 ? 20.891 -40.312 -11.078 1 90.5 820 ALA B C 1
ATOM 13160 O O . ALA B 1 820 ? 21.719 -40 -11.93 1 90.5 820 ALA B O 1
ATOM 13161 N N . GLN B 1 821 ? 20.141 -41.281 -11.227 1 86.31 821 GLN B N 1
ATOM 13162 C CA . GLN B 1 821 ? 20.234 -42.188 -12.367 1 86.31 821 GLN B CA 1
ATOM 13163 C C . GLN B 1 821 ? 19.672 -41.531 -13.633 1 86.31 821 GLN B C 1
ATOM 13165 O O . GLN B 1 821 ? 20.078 -41.875 -14.742 1 86.31 821 GLN B O 1
ATOM 13170 N N . ALA B 1 822 ? 18.875 -40.562 -13.422 1 83.44 822 ALA B N 1
ATOM 13171 C CA . ALA B 1 822 ? 18.188 -39.938 -14.555 1 83.44 822 ALA B CA 1
ATOM 13172 C C . ALA B 1 822 ? 19.078 -38.875 -15.195 1 83.44 822 ALA B C 1
ATOM 13174 O O . ALA B 1 822 ? 18.812 -38.438 -16.312 1 83.44 822 ALA B O 1
ATOM 13175 N N . ILE B 1 823 ? 20.156 -38.531 -14.523 1 85.31 823 ILE B N 1
ATOM 13176 C CA . ILE B 1 823 ? 20.953 -37.438 -15.062 1 85.31 823 ILE B CA 1
ATOM 13177 C C . ILE B 1 823 ? 22.359 -37.938 -15.383 1 85.31 823 ILE B C 1
ATOM 13179 O O . ILE B 1 823 ? 23.031 -37.406 -16.281 1 85.31 823 ILE B O 1
#

Nearest PDB structures (foldseek):
  7a0g-assembly1_III  TM=2.378E-01  e=9.551E-01  Serratia marcescens
  6h2f-assembly1_J  TM=2.447E-01  e=1.682E+00  Aeromonas hydrophila subsp. hydrophila AL09-71
  8iyj-assembly1_R4  TM=1.663E-01  e=8.428E+00  Mus musculus
  7a0g-assembly1_III  TM=2.377E-01  e=1.217E+00  Serratia marcescens
  8v3c-assembly1_D  TM=2.992E-01  e=1.511E+00  Anopheles gambiae

pLDDT: mean 74.76, std 21.16, range [18.84, 98.38]

Organism: Pleurotus ostreatus (NCBI:txid5322)

InterPro domains:
  IPR040521 Kyakuja-Dileera-Zisupton transposase [PF18758] (155-380)
  IPR041457 CxC2-like cysteine cluster, KDZ transposase-associated [PF18803] (22-80)

Foldseek 3Di:
DQAFEQEPDPQRATHGDDQDPDDPDDQSQVVCVVVQWHFLDRHDGNYTYHPVLLVVQLVCCQPVVDDLQVSVLVSLCSHPVPCSVVPDDCSVSSNSVSLVVLLVVLCLLQVNPDDDDLDAASSFDWALLQDFAPFLDDVQQDDPVPDDLLLNAFEKEKDWDQLQWAFADPCLVPDDAPHARRFAAAGDVLLVVLVVVDDFDDDDDPKQPCVVVVVQQAADPRIQFRTKMFMAGQPQLATATNQMYTHRRGDTLSRNLLSVQVRLCSRVVRDPDDRQHEYEYEYLRCVGSVPCSQVCQVPRPSGHDDPHHYHYAYFLLSLLRTDPLRPLQHHLLLEPSSFLTRSCSVVVVVVSVSVNSVVLRHPRPSSSVSSSRSNSSVVNVVSLLCVLVVLLVVLVVLVVLLVVLVVVLVVLVVVDDPVLVVVLVVLSVVCNVVGGSSSCLLPQPPPPDQALVRLLVVVQVVVVVVPDDQNCLSVLLSLLLVLLLLLLVLVLLVPVCPPDHDPVSVVVNVVSLVVSVVSLVVSVVVCCVRQVPDDPDDPPPPPDPPPPPPPDDPPPDPPPPPPPLPPLDLVPDLPCPPDGSSNRDRDAPLSHAPVVCVVSVCLVSLVSLLVSLVSLLVVLLVLLLVLLSVLLNLCSPQCVPPPDPVSNVVSVVSSVVSLSSNVSSLVSNVVSLSSCVSSVNNPLDDRADCVQQSCPPDCSSSVSPPCPPDRDHPCSVVSACPVVPPVSVPPPVNSSSSSSSSSSSVSSSVSSVSSSVSSLSSLSSSLSSLQSQLVVLCVVLVPDDDPVSNVSSNVRSVVSVVSNVVSLVCQVVSPDPSSNVSD/DQAFEQEPDPQRATHGDDQDPDDPDPQSCVVCVVVQWHFLDRHDGNYTYHVVLLVVVLVCCQPVVDDLQVSVLVSLCSHPVPCSVVPDDCSVSSNSVSLVVLLVVLCLLQVNPDDDDLDAASSFDWALLQDFAPFLDDVQQDDPVPDDLLLNAFEKEKDWDQLQWAFADPCLVPDDAPHARRFAAAGPVLLVVLVVVDDFDDDDDPKQQCVVVVVQQAADPRIQFRTKMFMAGQPQLATATNQMYTHRRGDTLSRNLLSVQVRLCSRVVSDPDDRQHEYEYEYLRCVGSVPCSQVCQVPRPSGHDDPHHYHYAYFLLSLLQTDPLRPLQHHLLLEPSSFLTRSCSVVVVVVSVSVNSVVLRHPRPSSSVSSSRSNSSVVNVVSLLCVLVVLLVVLVVLVVLLVVLVVVLVVLVVVDDPVLVVVLVVLSVVCNVVGGSSSCLLPQPPPPPQALVRLLVVVQVVVVVVPDDQNCLSVLLSLLLVLLLLLLVLVLLVPVCPPDHDPVSVVVNVVSLVVSVVSLVVSVVVCCVRQVPDDPDDPPPPPDPPPPPPPDDPPPDPPPPPPPLPLLDQVPDLPCPPDRSSNRDRDAPLSYAPVSCVVSVVLVSLVSLLVSLVSLLSVLLVLLVVLLSVLLNLCSSQCVVPPDPVSNVVSVVSSVVSLSSNVSSLSSNVVSLSSCVSSVNNPLDDRADCVQQSCPDCCSSSVSPPCPPPRDHDCSVVSACPPVPPVSVPPPVNSSSSSSSSSSSVSSSVSSVSSSVSSLSSLSSSLSSLQSQLVVLCVVLVPDDDPVSNVSSNVRSVVSVVSNVVSLVCQVVSPDPVSNVSD

Sequence (1646 aa):
MDSSKIAAWMNWALFSILAMLCENHKSHYTQLLQARLFPTTSDQPSTAFTFEVLDELHLQHIECKTVSSNFYSLLRRKTNFNAPLDVPDRSREIERISRCYRDLCSRLKNGCWGDEDNTPGQQAIFCPACPQLGINVTSKTWNAATDPDWLLSPLLVADGNFKFDHLQLKNPQSDVILRDGTGFLVTTSTYENHLDVTSGTQEKSNCANHKAVNQASRPRKHVDNTGIGAITYARHGFFVPHSIVNFEKGEQQKNMDFALSEAMKFFTSLKKEPLQPAITVIYDVMCQYGVHLEQHLEDGPFLEKPTMPIQKAIGKFHLGAHIDSCFSTFSLNFLRSAGHTDGEVLETLWAPLNKITGSTRSMTLAHQQEVLDDCVYDSNWKKITNLIPSLIKKWKRAKTSFANMKEAYEDLRCRLTEDDLESWNSQAEQASLLHGKALEIYDVKTEQNPSVAGVWLEMVEKELVNGAYLLGGVVFITKGLSLEEAQYKLCVFIKSVGNFPTIPQKNTIADKRRIMKRNIEQHCRQGEKFMGLGSVGDSDSDDKMEDSDSDEGEEDGNDEDGYMPHVGSPNADCKSIGQTPEQMSICFPSSFTAEERVRMGWTKLAEQEVQLQEAQINDALHNLRISLGKKSLRFRKVLRSDQSQKHVTRAWSGINTYNARANLQVDIYEGAVEALKRLGAGNKWKPINRDKDLQMKGDIEHPNRIGQSSHSLAWFWRLQSGEISEEVEDSPMMKEFYWINYLRAKARRDQWEEELILLKKEISWALEWFQYQSDKWSKMADTEASCGLIAYCRKMAFVWKEFRRRGREVVQDSGCVELAQAIMDSSKIAAWMNWALFSILAMLCENHKSHYTQLLQARLFPTTSDQPSTAFTFEVLDELHLQHIECKTVSSNFYSLLRRKTNFNAPLDVPDRSREIERISRCYRDLCSRLKNGCWGDEDNTPGQQAIFCPACPQLGINVTSKTWNAATDPDWLLSPLLVADGNFKFDHLQLKNPQSDVILRDGTGFLVTTSTYENHLDVTSGTQEKSNCANHKAVNQASRPRKHVDNTGIGAITYARHGFFVPHSIVNFEKGEQQKNMDFALSEAMKFFTSLKKEPLQPAITVIYDVMCQYGVHLEQHLEDGPFLEKPTMPIQKAIGKFHLGAHIDSCFSTFSLNFLRSAGHTDGEVLETLWAPLNKITGSTRSMTLAHQQEVLDDCVYDSNWKKITNLIPSLIKKWKRAKTSFANMKEAYEDLRCRLTEDDLESWNSQAEQASLLHGKALEIYDVKTEQNPSVAGVWLEMVEKELVNGAYLLGGVVFITKGLSLEEAQYKLCVFIKSVGNFPTIPQKNTIADKRRIMKRNIEQHCRQGEKFMGLGSVGDSDSDDKMEDSDSDEGEEDGNDEDGYMPHVGSPNADCKSIGQTPEQMSICFPSSFTAEERVRMGWTKLAEQEVQLQEAQINDALHNLRISLGKKSLRFRKVLRSDQSQKHVTRAWSGINTYNARANLQVDIYEGAVEALKRLGAGNKWKPINRDKDLQMKGDIEHPNRIGQSSHSLAWFWRLQSGEISEEVEDSPMMKEFYWINYLRAKARRDQWEEELILLKKEISWALEWFQYQSDKWSKMADTEASCGLIAYCRKMAFVWKEFRRRGREVVQDSGCVELAQAI